Protein 5AN1 (pdb70)

Foldseek 3Di:
DAKEKEDALACQLCVLVVLLCLLQVPDHHYDHFAFDDPDVRDRCVCVVCQVVPPDPDGDPTWMDDPPDIDDDSVVSLVVSQVVRVAADDDPLLNVQLVVVLVVLVVVSVVVQVCQAPNVVCLVVNLVPLQVSVVVQLVQCPPALANSRVGHHSVLSSLLSSVVVVCLSPVCSCVVRVSSVVSNVSSCPDPSNVVSCVDPPHRPDDNDDPRGPNCVPPVD/DAKEWEAALACQLCVLVVLLCLLQVRGHHYHHFAFDDPDCRDRCVCVVCQPPPPDPDRDPTWMGDPVDIDDDSVVSLVVSQVVRVQAQDDPLLNVQLVVLVVLLVVLSVLVQVCQAPNVVCLVVVLVPLLVVVVVQLVCCPQALDNSRVGHHSVLSSVLSSVVVVCLSPVCSCVVRPSVVVNNVSSCPPPSNVVSCVDPPHRPDDNDDCNGNNCVPVVD/DKEKEAALACQLCVLVVLLCLLQVPDYHYHHFAFDDPDVRDRPVCVVCQVVPPDPDRDPTWMDDPPDIDDDSVVSLVVSQVVRVFADDDPLLNVQLVVVVVVLVVLSVVVQVCQAPNVVCLVVVLVPLLVVVVVQLVCCPPALDSSRPGHHSVLSSLLSSVVVVCLSPVCSCVVRVVVVVNNVSSCPSVSSVVSCVDPPNRPDDNDDPNGNNCVPVVD/DKEKEAALACQLCVLVVLLCLLQVNDYHYHHFAFDDPDVRDGVVCVVCQVPPPDPDGDPTWMDDPPDIDDDSVVSLVVSQVVRVQAFDDPLLNVQLVVVLVVLVVVSVVVQVCQADNVVCLVVNLVCLLVVVVVQLVQCPPALANSRVGHHSVLSSLLSSVVVVCLSPVCSCVVRVSSVVNNVSSCPSPSNVVQCVDPPHRDDDNDDCNGPNCVPVVD/DAKEWEAALACQLCVLVVLLCLLVVPDYHYDHFAFDDPPPRDRCPCVVCQVPPPAPDRDPTWMDGPPDIDDDSVVSLVVSQVVPVQQDDDPQLNVQLVVLVVVLVVVSVVVQCCFAPNVVCLVVVLVVLQVVVVVVLVCCDPALDNSHVGHHSVLSSLLLSVVVVCVSPVCRCVVRVSSVVNNVSSCPDPSNVVSCVDPPDDPDDNDDPNTPNCVPPVD/DAKEKEAALACQLCVLVVLLCLLQVRDHHYHHFAFDAPPPRDRPPCVVCQVPPPDPDRDPTWMDDPPDIDDDSVVSLVVSQVVRVQADDDPLLNVQLVVVVVVLVVVSVVVQCCQAPNVVCLVVVLVCLLVVVVVQLVCCPPALDNSHVGHHSVLSSLLVSVVVVCLSPVCSCVVRVSSVVSNVSSCPNPSNVVSCPDPPHRPDDNDDDNTPNCVPRVD/DKEKEAALACQLCVLVVLLCLLLVPDYHYHHFAFDAPDPRDRVVCVVCQVPPPAPDRDPTWMDDPVDTDDDSVVSLVVSCVVRVQAQDDPLLNVQLVVLLVVLVVVSVVVQCCFAPNVVCLVVVLVVLLVVVVVQLVQCPPALDNSHVGHHSVLSSLLVSVVVVCLSPVCSCVVRVSVVVSNVSSCPSPSNVVLCVDPVHRPDDNDDDNTNNCVPPPD/DAKEWEAAQACQLCVLVVLLCLLQVHHHHYDHFAFDDPPVRDRPVCVVCQVPPPDPDRDPTWMGDPPDIDDDSVVSLVVSCVVRVQQDDDVLLNVQLVVLLVVLVVVSVVVQCCQAPNVVCLVVVLVCLVVVVVVVLVCCDPALANSHVGHHSVLSSVLSSVVVVCLSPVCSCVVRVVVVVSNVSSCPSVSNVVLCPDPPNRPDDNDDCNTPNCVPSVD

Secondary structure (DSSP, 8-state):
---EEEE-SS-TTTHHHHHHHHHHT---EEEE-----TTT---HHHHTTTTSS--SS--SSEEEETTEEEESHHHHHHHHHHHTT-S--SHHHHHHHHHHHHHHHHHHHHHHHHHTT-GGGHHHHHHHHHHHHHHHHHHHTT-SBTTBSS--HHHHHHHHHHHHHHHH-TTTTTT-HHHHHHHHHHHHSHHHHHHHTSTT---S-SS-TT-HHHHHH--/---EEEEESSSTTTHHHHHHHHHHT---EEEEE----TTT---HHHHHHTTSS--SS--SSEEEETTEEEESHHHHHHHHHHHHT-S--SHHHHHHHHHHHHHHHHHHHHHHHHHHT-GGGHHHHHHHHHHHHHHHHHHHTT-SBTTBSS--HHHHHHHHHHHHHHHH-TTTTTT-HHHHHHHHHHHHSHHHHHHHHSTT---S-SS-TTSHHHHHH--/--EEEEESS-TTTHHHHHHHHHHT---EEEEE----TTT---HHHHHHTTSS--SS--SSEEEETTEEEESHHHHHHHHHHHTT-S--SHHHHHHHHHHHHHHHHHHHHHHHHHTT-GGGHHHHHHHHHHHHHHHHHHHTT-SBTTBSS--HHHHHHHHHHHHHHHH-TTTTTT-HHHHHHHHHHHTSHHHHHHHHSTT---S-SS-TT-HHHHHH--/--EEEE-SS-TTTHHHHHHHHHHT---EEEE-----TTT---HHHHHHGGGS--SS--SSEEEETTEEEESHHHHHHHHHHHTT-S--SHHHHHHHHHHHHHHHHHHHHHHHHHHT-GGGHHHHHHHHHHHHHHHHHHHTT-SBTTBSS--HHHHHHHHHHHHHHHH-TTTTTT-HHHHHHHHHHHTSHHHHHHHTSTT---S-SS-TTSHHHHHH--/---EEEEESS-TTTHHHHHHHHHTT---EEEEE--PPTTT---HHHHHHTTSS--SS--SSEEEETTEEEESHHHHHHHHHHHTT-S--SHHHHHHHHHHHHHHHHHHHHHHHHHHT-GGGHHHHHHHHHHHHHHHHHHHTT-SBTTBSS--HHHHHHHHHHHHHHHH-TTTTTT-HHHHHHHHHHHTSHHHHHHHHSTT---S-SS-TT-HHHHHH--/---EEEEESS-TTTHHHHHHHHHTT---EEEEE--PPTTT---HHHHHHGGGS--SS--SSEEEETTEEEESHHHHHHHHHHHTT-S--SHHHHHHHHHHHHHHHHHHHHHHIIIII-GGGHHHHHHHHHHHHHHHHHHHTT-SBTTBSS--HHHHHHHHHHHHHHHH-TTTTTT-HHHHHHHHHHHHSHHHHHHHHSTT---S-SS-TT-HHHHHH--/--EEEEESS-TTTHHHHHHHHHTT---EEEEE--PPTTT---HHHHHHTTSS--SS--SSEEEETTEEEESHHHHHHHHHHHTT-S--SHHHHHHHHHHHHHHHHHHHHHHHHHHT-GGGHHHHHHHHHHHHHHHHHHHTT-SBTTBSS--HHHHHHHHHHHHHHHH-TTTTTT-HHHHHHHHHHHHSHHHHHHHHSTT---S-SS-TT-HHIIIII-/---EEEEESS-TTTHHHHHHHHHTT---EEEEE--PPTTT---HHHHHHTTSS--SS--SSEEEETTEEEESHHHHHHHHHHHTT-S--SHHHHHHHHHHHHHHHHHHHHHHHHHHT-GGGHHHHHHHHHHHHHHHHHHHTT-SBTTBSS--HHHHHHHHHHHHHHHH-TTTTTT-HHHHHHHHHHHTSHHHHHHHTSTT---S-SS-TTSHHHHHH--

Sequence (1749 aa):
MLPVLGYWKTRALCQPIRLMLGYTGTEFEEKNYPVGDAPDYDKSEWLAVKFKLGLAFPNLPYYIDGDVKITQSKAIMRYLARKHGLCGTTPEELVRTDMIECQLTDMHEAFFTVTYEHYEQKDAYTASLPAKLRQYSDFLGSRPWFAGDKLTYIDFLAYEIFDQHLSLDRTCLDGFKNLQAFQKKRFEDLEAIKKYMASPKFLKKPICNKYAQFTIIEGKMLPVLGYWKTRALCQPIRLMLGYTGTEFEEKNYPVGDAPDYDKSEWLAVKFKLGLAFPNLPYYIDGDVKITQSKAIMRYLARKHGLCGTTPEELVRTDMIECQLTDMHEAFFTVTYEHYEQKDAYTASLPAKLRRQYSDFLGSRPWFAGDKLTYIDFLAYEIFDQHLSLDRTCLDGFKNLQAFQKRFEDLEAIKKYMASPKFLKKPICNKYAQFTIIEGKLPVLGYWKTRALCQPIRLMLGYTGTEFEEKNYPVGDAPDYDKSEWLAVKFKLGLAFPNLPYYIDGDVKITQSKAIMRYLARKHGLCGTTPEELVRTDMIECQLTDMHEAFFTVTYEHYEQKDAYTASLPAKKLRQYSDFLGSRPWFAGDKLTYIDFLAYEIFDQHLSLDRTCLDGFKNLQAFQKRFEDLEAIKKYMASPKFLKKPICNKYAQFTIIEGKLPVLGYWKTRALCQPIRLMLGYTGTEFEEKNYPVGDAPDYDKSEWLAVKFKLGLAFPNLPYYIDGDVKITQSKAIMRYLARKHGLCGTTPEELVRTDMIECQLTDMHEAFFTVTYEHYEQKDAYTASLPAKLRQYSDFLGSRPWFAGDKLTYIDFLAYEIFDQHLSLDRTCLDGFKNLQAFQKRFEDLEAIKKYMASPKFLKKPICNKYAQFTIIEGKMLPVLGYWKTRALCQPIRLMLGYTGTEFEEKNYPVGDAPDYDKSEWLAVKFKLGLAFPNLPYYIDGDVKITQSKAIMRYLARKHGLCGTTPEELVRTDMIECQLTDMHEAFFTVTYEHYEQKDAYTASLPAKLRQYSDFLGSRPWFAGDKLTYIDFLAYEIFDQHLSLDRTCLDGFKNLQAFQKRFEDLEAIKKYMASPKFLKKPICNKYAQFTIIEGKMLPVLGYWKTRALCQPIRLMLGYTGTEFEEKNYPVGDAPDYDKSEWLAVKFKLGLAFPNLPYYIDGDVKITQSKAIMRYLARKHGLCGTTPEELVRTDMIECQLTDMHEAFFTVTYEHYEQKDAYTASLPAKLRQYSDFLGSRPWFAGDKLTYIDFLAYEIFDQHLSLDRTCLDGFKNLQAFQKRFEDLEAIKKYMASPKFLKKPICNKYAQFTIIEGKLPVLGYWKTRALLCQPIRLMLGYTGTEFEEKNYPVGDAPDYDKSEWLAVKFKLGLAFPNLPYYIDGDVKITQSKAIMRYLARKHGLCGTTPEELVRTDMIECQLTDMHEAFFTVTYEHYEQKDAYTASLPAKLRQYSDFLGSRPWFAGDKLTYIDFLAYEIFDQHLSLDRTCLDGFKNLQAFQKRFEDLEAIKKYMASPKFLKKPICNKYAQFTIIEGKMLPVLGYWKTRALCQPIRLMLGYTGTEFEEKNYPVGDAPDYDKSSEWLAVKFKLGLAFPNLPYYIDGDVKITQSKAIMRYLARKHGLCGTTPEELVRTDMIECQLTDMHEAFFTVTYEHYEQKDAYTASLPAKLRQYSDFLGSRPWFAGDKLTYIDFLAYEIFDQHLSLDRTCLDGFKNLQAFQKRFEDLEAIKKYMASPKFLKKPICNKYAQFTIIEGK

InterPro domains:
  IPR003081 Glutathione S-transferase, Mu class [PR01267] (31-43)
  IPR003081 Glutathione S-transferase, Mu class [PR01267] (44-56)
  IPR003081 Glutathione S-transferase, Mu class [PR01267] (87-98)
  IPR003081 Glutathione S-transferase, Mu class [PR01267] (137-150)
  IPR004045 Glutathione S-transferase, N-terminal [PF02798] (4-82)
  IPR004045 Glutathione S-transferase, N-terminal [PS50404] (1-88)
  IPR004046 Glutathione S-transferase, C-terminal [PF14497] (106-198)
  IPR010987 Glutathione S-transferase, C-terminal-like [PS50405] (90-206)
  IPR036249 Thioredoxin-like superfamily [SSF52833] (4-85)
  IPR036282 Glutathione S-transferase, C-terminal domain superfamily [SSF47616] (86-214)
  IPR040079 Glutathione transferase family [SFLDS00019] (5-198)
  IPR050213 Glutathione S-transferase superfamily [PTHR11571] (4-198)

Nearest PDB structures (foldseek):
  5an1-assembly2_B  TM=1.002E+00  e=4.772E-36  Penaeus vannamei
  6gsv-assembly1_B  TM=9.811E-01  e=5.524E-24  Rattus rattus
  1mtc-assembly1_B  TM=9.757E-01  e=7.583E-23  Rattus norvegicus
  2dc5-assembly1_B  TM=9.761E-01  e=2.661E-22  Mus musculus
  4q5q-assembly1_B  TM=9.587E-01  e=4.910E-18  Dermatophagoides pteronyssinus

Radius of gyration: 40.73 Å; Cα contacts (8 Å, |Δi|>4): 2508; chains: 8; bounding box: 81×104×106 Å

Solvent-accessible surface area: 77061 Å² total; per-residue (Å²): 173,82,16,32,0,0,15,27,116,5,5,3,36,0,1,0,0,4,1,1,0,15,16,11,59,39,137,40,88,54,99,48,10,77,19,25,107,64,122,109,50,61,52,58,83,14,99,61,51,48,139,154,49,62,16,36,0,20,55,22,2,7,3,30,31,46,144,29,71,0,0,20,7,16,1,0,1,53,12,3,0,48,81,36,4,2,27,4,6,13,62,86,25,44,24,39,2,5,10,0,5,13,28,0,42,77,8,4,92,36,0,27,68,7,0,47,132,72,18,137,72,50,111,71,15,25,78,41,1,66,70,68,0,108,45,4,16,106,18,1,13,28,55,36,21,0,6,10,112,24,23,0,7,0,0,0,1,0,4,1,0,0,28,0,1,47,29,12,30,196,75,11,3,80,60,12,159,39,0,73,46,0,11,126,80,0,55,60,37,146,17,0,113,151,19,59,89,36,136,154,38,17,145,117,28,2,0,7,86,68,0,66,2,24,107,109,65,42,79,184,84,16,36,0,0,10,28,118,5,3,3,45,0,1,1,0,5,0,2,1,15,17,12,50,36,131,31,98,41,94,40,13,71,20,23,109,57,127,103,52,63,59,65,86,11,104,65,50,52,135,162,42,60,17,36,2,18,61,18,2,4,2,30,24,22,144,43,84,0,0,20,9,16,1,0,1,19,24,1,0,52,86,32,5,2,25,4,7,12,65,108,24,44,25,39,2,11,9,0,5,14,30,0,42,70,9,2,91,35,0,26,76,8,0,47,130,71,19,130,85,62,112,71,13,27,80,37,0,73,72,69,0,124,44,4,9,95,17,0,29,120,91,40,20,0,6,12,127,25,24,0,8,0,0,0,1,0,4,2,0,0,22,0,1,46,23,10,31,129,69,11,4,90,57,16,131,39,0,72,45,0,10,107,81,0,45,49,35,92,12,0,100,133,22,59,86,37,141,146,38,18,131,114,34,1,0,7,80,61,0,64,2,23,110,102,83,33,82,120,21,40,0,0,13,28,112,5,2,4,35,0,0,0,0,5,1,0,2,15,16,12,58,36,129,48,74,44,94,36,14,74,16,23,111,60,127,107,51,58,58,58,84,12,107,60,51,49,147,164,49,61,16,86,155,31,67,22,2,5,2,29,31,63,148,62,87,25,16,108,9,29,37,0,0,105,31,1,0,132,100,29,5,1,27,4,5,11,70,112,24,78,86,39,3,89,103,4,7,77,86,0,42,96,8,4,92,37,0,26,78,8,0,45,134,72,19,134,80,62,116,71,18,25,80,46,0,71,71,55,0,107,116,9,8,95,52,1,28,119,97,45,20,0,6,12,127,25,22,0,11,0,0,0,1,0,4,1,0,0,22,0,0,45,26,12,34,193,61,11,4,83,58,15,160,40,0,68,42,0,10,98,80,0,50,52,36,109,17,0,88,142,23,60,90,31,124,141,41,25,132,115,36,1,0,6,81,64,0,67,1,24,106,108,70,40,85,127,20,32,0,0,13,26,112,4,7,4,44,0,1,0,0,4,1,2,1,19,16,12,58,33,130,52,95,59,88,45,11,76,22,28,111,58,128,107,49,63,53,58,85,12,110,67,49,51,141,168,46,60,16,39,2,19,61,21,4,6,2,32,35,66,145,46,74,0,1,22,9,16,0,0,0,30,13,3,0,55,130,36,4,2,26,4,7,12,68,99,24,44,20,37,3,8,9,0,4,14,28,0,48,76,5,5,102,32,0,24,67,8,0,52,130,64,19,133,85,46,101,71,19,27,75,46,1,37,60,73,1,68,43,4,16,106,18,1,24,55,91,44,20,0,7,12,128,23,24,0,8,0,0,0,0,0,6,2,0,0,27,0,1,45,30,9,34,184,74,13,4,79,40,18,122,40,0,71,44,0,10,119,79,0,52,55,34,146,24,0,113,148,24,59,84,38,132,154,43,12,145,134,32,2,0,8,78,65,0,63,2,22,106,110,70,51,82,156,94,4,34,0,0,11,29,106,4,6,4,42,0,1,0,0,5,2,1,1,17,74,34,57,45,100,52,114,57,96,56,13,72,17,23,106,65,125,120,53,62,55,62,85,10,104,66,51,49,136,165,44,63,16,35,0,18,61,19,5,3,4,27,31,50,107,51,76,0,1,20,8,18,1,0,0,10,29,4,0,77,105,70,55,7,36,9,89,55,108,106,23,49,20,25,2,5,10,0,4,14,29,0,45,80,9,4,96,37,0,27,70,10,0,48,127,70,23,126,90,54,114,69,14,26,79,40,1,68,72,68,0,127,41,2,9,90,14,2,27,122,90,40,19,1,4,13,135,57,23,0,10,0,0,0,0,0,7,2,0,0,25,0,0,50,34,9,28,188,69,10,5,78,67,20,166,42,0,58,45,0,12,132,77,0,52,76,40,94,36,0,104,147,27,56,92,26,135,189,40,15,131,102,35,1,0,9,84,66,0,68,0,23,113,106,73,41,66,170,59,10,23,0,0,12,26,120,4,2,4,37,0,0,0,0,4,1,0,0,17,74,35,62,28,109,20,80,52,82,45,12,76,16,27,109,62,118,123,54,72,53,55,87,12,104,64,54,50,149,169,48,65,16,87,156,32,66,22,3,2,0,30,24,29,141,61,81,28,15,113,7,25,40,0,0,108,35,0,0,156,85,41,43,7,38,6,107,56,98,119,28,78,85,42,2,85,118,6,7,78,82,0,42,100,10,3,88,36,0,28,74,14,0,46,130,74,18,120,89,57,110,69,14,23,79,40,0,71,71,67,0,110,115,8,7,92,52,1,29,121,93,42,22,0,5,13,132,72,16,0,12,0,0,0,0,0,4,1,0,0,28,0,0,48,25,8,36,200,59,13,2,88,60,18,167,40,0,58,40,0,10,144,81,0,59,93,36,82,20,0,105,144,16,52,90,31,79,116,33,19,131,127,38,2,0,6,78,67,0,64,1,25,112,116,64,40,94,139,16,36,0,0,9,27,128,5,3,2,49,0,1,0,0,4,1,1,0,17,71,39,67,27,139,48,87,56,81,43,11,71,19,24,102,65,126,109,52,61,51,66,91,12,105,61,52,51,138,165,49,60,17,37,1,16,58,26,2,4,0,30,42,58,150,42,87,0,1,23,7,15,1,0,0,13,33,0,0,77,90,61,43,8,37,7,62,46,35,111,28,45,22,37,3,9,9,0,4,16,28,0,42,80,10,5,93,34,0,21,67,11,0,45,128,73,17,128,82,58,113,69,14,25,76,42,0,68,74,62,0,138,44,1,15,110,15,1,27,121,95,42,22,1,4,12,126,34,16,0,11,0,0,0,1,0,5,1,0,0,27,0,0,47,53,8,37,199,51,12,4,82,59,14,167,38,0,73,45,0,11,112,76,0,50,63,37,130,30,0,100,151,26,57,93,36,139,183,38,19,118,125,30,0,0,8,68,66,0,62,2,16,111,110,86,55,47,198,108,10,29,0,0,13,29,103,6,5,4,36,0,1,0,0,4,1,1,2,14,73,41,69,36,136,48,94,54,105,51,14,78,19,28,109,62,126,120,53,68,54,60,90,11,103,63,54,50,131,157,51,48,16,38,2,16,61,22,3,2,3,36,22,57,115,52,70,0,1,21,10,17,1,0,0,12,27,1,0,77,111,61,50,9,42,8,68,62,57,98,26,42,6,29,3,6,9,0,5,20,26,0,44,74,11,3,89,36,0,26,72,11,0,45,125,72,19,134,84,48,110,70,15,26,80,40,1,66,73,60,0,132,44,3,15,102,15,1,30,122,90,42,22,0,4,15,130,60,19,0,11,0,0,0,0,0,3,2,0,0,29,0,1,52,26,13,27,216,80,14,5,86,68,13,164,44,0,71,42,0,10,115,76,0,51,63,41,110,37,0,87,152,35,55,90,37,140,176,33,14,139,134,39,0,0,8,76,65,0,65,0,23,112,107,62,50,86

CATH classification: 3.40.30.10 (+1 more: 1.20.1050.10)

B-factor: mean 23.61, std 8.96, range [4.24, 100.19]

Structure (mmCIF, N/CA/C/O backbone):
data_5AN1
#
_entry.id   5AN1
#
_cell.length_a   62.025
_cell.length_b   101.943
_cell.length_c   166.595
_cell.angle_alpha   90.00
_cell.angle_beta   90.07
_cell.angle_gamma   90.00
#
_symmetry.space_group_name_H-M   'P 1 21 1'
#
loop_
_entity.id
_entity.type
_entity.pdbx_description
1 polymer 'GLUTATHIONE S-TRANSFERASE'
2 non-polymer GLUTATHIONE
3 water water
#
loop_
_atom_site.group_PDB
_atom_site.id
_atom_site.type_symbol
_atom_site.label_atom_id
_atom_site.label_alt_id
_atom_site.label_comp_id
_atom_site.label_asym_id
_atom_site.label_entity_id
_atom_site.label_seq_id
_atom_site.pdbx_PDB_ins_code
_atom_site.Cartn_x
_atom_site.Cartn_y
_atom_site.Cartn_z
_atom_site.occupancy
_atom_site.B_iso_or_equiv
_atom_site.auth_seq_id
_atom_site.auth_comp_id
_atom_site.auth_asym_id
_atom_site.auth_atom_id
_atom_site.pdbx_PDB_model_num
ATOM 1 N N . MET A 1 1 ? -40.096 9.581 -58.080 1.00 57.68 1 MET A N 1
ATOM 2 C CA . MET A 1 1 ? -40.561 8.470 -57.255 1.00 60.67 1 MET A CA 1
ATOM 3 C C . MET A 1 1 ? -40.232 7.102 -57.844 1.00 49.98 1 MET A C 1
ATOM 4 O O . MET A 1 1 ? -39.501 6.333 -57.234 1.00 46.32 1 MET A O 1
ATOM 9 N N . LEU A 1 2 ? -40.765 6.793 -59.022 1.00 45.37 2 LEU A N 1
ATOM 10 C CA . LEU A 1 2 ? -40.593 5.451 -59.583 1.00 44.47 2 LEU A CA 1
ATOM 11 C C . LEU A 1 2 ? -39.499 5.403 -60.671 1.00 36.42 2 LEU A C 1
ATOM 12 O O . LEU A 1 2 ? -39.451 6.270 -61.545 1.00 31.47 2 LEU A O 1
ATOM 17 N N . PRO A 1 3 ? -38.622 4.381 -60.619 1.00 34.15 3 PRO A N 1
ATOM 18 C CA . PRO A 1 3 ? -37.467 4.359 -61.521 1.00 28.65 3 PRO A CA 1
ATOM 19 C C . PRO A 1 3 ? -37.826 4.004 -62.952 1.00 19.66 3 PRO A C 1
ATOM 20 O O . PRO A 1 3 ? -38.708 3.172 -63.200 1.00 25.60 3 PRO A O 1
ATOM 24 N N . VAL A 1 4 ? -37.125 4.634 -63.886 1.00 19.85 4 VAL A N 1
ATOM 25 C CA . VAL A 1 4 ? -37.321 4.410 -65.315 1.00 15.86 4 VAL A CA 1
ATOM 26 C C . VAL A 1 4 ? -36.096 3.725 -65.925 1.00 20.81 4 VAL A C 1
ATOM 27 O O . VAL A 1 4 ? -34.960 4.133 -65.671 1.00 15.68 4 VAL A O 1
ATOM 31 N N . LEU A 1 5 ? -36.323 2.677 -66.712 1.00 15.67 5 LEU A N 1
ATOM 32 C CA . LEU A 1 5 ? -35.235 2.038 -67.438 1.00 16.12 5 LEU A CA 1
ATOM 33 C C . LEU A 1 5 ? -35.513 2.185 -68.922 1.00 17.60 5 LEU A C 1
ATOM 34 O O . LEU A 1 5 ? -36.438 1.551 -69.443 1.00 23.55 5 LEU A O 1
ATOM 39 N N . GLY A 1 6 ? -34.710 3.005 -69.599 1.00 19.84 6 GLY A N 1
ATOM 40 C CA . GLY A 1 6 ? -34.835 3.204 -71.037 1.00 17.25 6 GLY A CA 1
ATOM 41 C C . GLY A 1 6 ? -33.897 2.333 -71.862 1.00 19.29 6 GLY A C 1
ATOM 42 O O . GLY A 1 6 ? -32.695 2.226 -71.574 1.00 16.58 6 GLY A O 1
ATOM 43 N N . TYR A 1 7 ? -34.459 1.689 -72.879 1.00 13.82 7 TYR A N 1
ATOM 44 C CA . TYR A 1 7 ? -33.688 0.895 -73.810 1.00 19.08 7 TYR A CA 1
ATOM 45 C C . TYR A 1 7 ? -34.513 0.599 -75.046 1.00 23.74 7 TYR A C 1
ATOM 46 O O . TYR A 1 7 ? -35.719 0.871 -75.074 1.00 21.47 7 TYR A O 1
ATOM 55 N N . TRP A 1 8 ? -33.867 0.033 -76.065 1.00 20.80 8 TRP A N 1
ATOM 56 C CA . TRP A 1 8 ? -34.587 -0.535 -77.196 1.00 19.73 8 TRP A CA 1
ATOM 57 C C . TRP A 1 8 ? -35.465 -1.651 -76.671 1.00 20.31 8 TRP A C 1
ATOM 58 O O . TRP A 1 8 ? -35.263 -2.126 -75.568 1.00 19.16 8 TRP A O 1
ATOM 69 N N . LYS A 1 9 ? -36.427 -2.089 -77.467 1.00 15.59 9 LYS A N 1
ATOM 70 C CA . LYS A 1 9 ? -37.252 -3.220 -77.090 1.00 25.09 9 LYS A CA 1
ATOM 71 C C . LYS A 1 9 ? -36.497 -4.479 -77.505 1.00 18.23 9 LYS A C 1
ATOM 72 O O . LYS A 1 9 ? -36.941 -5.223 -78.372 1.00 17.31 9 LYS A O 1
ATOM 78 N N . THR A 1 10 ? -35.322 -4.679 -76.912 1.00 15.13 10 THR A N 1
ATOM 79 C CA . THR A 1 10 ? -34.497 -5.853 -77.197 1.00 15.47 10 THR A CA 1
ATOM 80 C C . THR A 1 10 ? -33.891 -6.411 -75.913 1.00 10.97 10 THR A C 1
ATOM 81 O O . THR A 1 10 ? -33.894 -5.745 -74.881 1.00 15.16 10 THR A O 1
ATOM 85 N N . ARG A 1 11 ? -33.357 -7.624 -75.985 1.00 11.69 11 ARG A N 1
ATOM 86 C CA . ARG A 1 11 ? -32.663 -8.219 -74.844 1.00 14.90 11 ARG A CA 1
ATOM 87 C C . ARG A 1 11 ? -31.247 -7.646 -74.746 1.00 13.77 11 ARG A C 1
ATOM 88 O O . ARG A 1 11 ? -30.964 -6.836 -73.857 1.00 19.63 11 ARG A O 1
ATOM 96 N N . ALA A 1 12 ? -30.380 -8.047 -75.672 1.00 13.55 12 ALA A N 1
ATOM 97 C CA . ALA A 1 12 ? -29.046 -7.457 -75.807 1.00 10.55 12 ALA A CA 1
ATOM 98 C C . ALA A 1 12 ? -28.361 -7.327 -74.460 1.00 11.95 12 ALA A C 1
ATOM 99 O O . ALA A 1 12 ? -28.305 -8.282 -73.704 1.00 16.00 12 ALA A O 1
ATOM 101 N N . LEU A 1 13 ? -27.880 -6.136 -74.121 1.00 15.38 13 LEU A N 1
ATOM 102 C CA . LEU A 1 13 ? -27.264 -5.984 -72.812 1.00 14.05 13 LEU A CA 1
ATOM 103 C C . LEU A 1 13 ? -28.140 -5.368 -71.721 1.00 18.89 13 LEU A C 1
ATOM 104 O O . LEU A 1 13 ? -27.637 -5.041 -70.636 1.00 15.07 13 LEU A O 1
ATOM 109 N N . CYS A 1 14 ? -29.443 -5.261 -71.987 1.00 15.21 14 CYS A N 1
ATOM 110 C CA . CYS A 1 14 ? -30.396 -4.740 -70.999 1.00 17.87 14 CYS A CA 1
ATOM 111 C C . CYS A 1 14 ? -31.022 -5.833 -70.158 1.00 14.35 14 CYS A C 1
ATOM 112 O O . CYS A 1 14 ? -31.309 -5.633 -68.965 1.00 16.72 14 CYS A O 1
ATOM 115 N N . GLN A 1 15 ? -31.261 -6.983 -70.785 1.00 13.28 15 GLN A N 1
ATOM 116 C CA . GLN A 1 15 ? -31.920 -8.098 -70.101 1.00 15.35 15 GLN A CA 1
ATOM 117 C C . GLN A 1 15 ? -31.293 -8.474 -68.735 1.00 13.00 15 GLN A C 1
ATOM 118 O O . GLN A 1 15 ? -32.020 -8.775 -67.795 1.00 14.73 15 GLN A O 1
ATOM 124 N N . PRO A 1 16 ? -29.954 -8.464 -68.611 1.00 14.15 16 PRO A N 1
ATOM 125 C CA . PRO A 1 16 ? -29.445 -8.788 -67.268 1.00 14.82 16 PRO A CA 1
ATOM 126 C C . PRO A 1 16 ? -29.967 -7.827 -66.186 1.00 15.47 16 PRO A C 1
ATOM 127 O O . PRO A 1 16 ? -30.115 -8.207 -65.027 1.00 14.91 16 PRO A O 1
ATOM 131 N N . ILE A 1 17 ? -30.253 -6.591 -66.568 1.00 13.53 17 ILE A N 1
ATOM 132 C CA . ILE A 1 17 ? -30.805 -5.628 -65.610 1.00 12.64 17 ILE A CA 1
ATOM 133 C C . ILE A 1 17 ? -32.285 -5.850 -65.271 1.00 15.15 17 ILE A C 1
ATOM 134 O O . ILE A 1 17 ? -32.666 -5.698 -64.106 1.00 13.95 17 ILE A O 1
ATOM 139 N N . ARG A 1 18 ? -33.108 -6.177 -66.277 1.00 15.35 18 ARG A N 1
ATOM 140 C CA . ARG A 1 18 ? -34.495 -6.586 -66.058 1.00 13.61 18 ARG A CA 1
ATOM 141 C C . ARG A 1 18 ? -34.533 -7.809 -65.148 1.00 15.01 18 ARG A C 1
ATOM 142 O O . ARG A 1 18 ? -35.404 -7.934 -64.285 1.00 14.45 18 ARG A O 1
ATOM 150 N N . LEU A 1 19 ? -33.592 -8.728 -65.366 1.00 17.12 19 LEU A N 1
ATOM 151 C CA . LEU A 1 19 ? -33.503 -9.938 -64.546 1.00 13.74 19 LEU A CA 1
ATOM 152 C C . LEU A 1 19 ? -33.215 -9.626 -63.063 1.00 12.01 19 LEU A C 1
ATOM 153 O O . LEU A 1 19 ? -33.775 -10.264 -62.150 1.00 13.20 19 LEU A O 1
ATOM 158 N N . MET A 1 20 ? -32.328 -8.662 -62.822 1.00 10.91 20 MET A N 1
ATOM 159 C CA . MET A 1 20 ? -32.039 -8.235 -61.459 1.00 13.38 20 MET A CA 1
ATOM 160 C C . MET A 1 20 ? -33.271 -7.605 -60.824 1.00 19.61 20 MET A C 1
ATOM 161 O O . MET A 1 20 ? -33.543 -7.800 -59.631 1.00 17.04 20 MET A O 1
ATOM 166 N N . LEU A 1 21 ? -34.004 -6.842 -61.634 1.00 14.65 21 LEU A N 1
ATOM 167 C CA . LEU A 1 21 ? -35.138 -6.063 -61.141 1.00 15.29 21 LEU A CA 1
ATOM 168 C C . LEU A 1 21 ? -36.289 -6.987 -60.860 1.00 17.54 21 LEU A C 1
ATOM 169 O O . LEU A 1 21 ? -37.009 -6.792 -59.890 1.00 19.26 21 LEU A O 1
ATOM 174 N N . GLY A 1 22 ? -36.442 -7.993 -61.716 1.00 14.02 22 GLY A N 1
ATOM 175 C CA . GLY A 1 22 ? -37.435 -9.026 -61.525 1.00 21.10 22 GLY A CA 1
ATOM 176 C C . GLY A 1 22 ? -37.122 -9.904 -60.333 1.00 17.73 22 GLY A C 1
ATOM 177 O O . GLY A 1 22 ? -38.025 -10.262 -59.586 1.00 19.57 22 GLY A O 1
ATOM 178 N N . TYR A 1 23 ? -35.851 -10.265 -60.153 1.00 17.36 23 TYR A N 1
ATOM 179 C CA . TYR A 1 23 ? -35.466 -11.064 -58.998 1.00 12.42 23 TYR A CA 1
ATOM 180 C C . TYR A 1 23 ? -35.787 -10.319 -57.699 1.00 14.60 23 TYR A C 1
ATOM 181 O O . TYR A 1 23 ? -36.292 -10.894 -56.757 1.00 18.89 23 TYR A O 1
ATOM 190 N N . THR A 1 24 ? -35.499 -9.028 -57.662 1.00 18.02 24 THR A N 1
ATOM 191 C CA . THR A 1 24 ? -35.696 -8.263 -56.440 1.00 21.39 24 THR A CA 1
ATOM 192 C C . THR A 1 24 ? -37.159 -7.895 -56.197 1.00 19.18 24 THR A C 1
ATOM 193 O O . THR A 1 24 ? -37.525 -7.424 -55.118 1.00 21.61 24 THR A O 1
ATOM 197 N N . GLY A 1 25 ? -37.996 -8.122 -57.197 1.00 24.19 25 GLY A N 1
ATOM 198 C CA . GLY A 1 25 ? -39.359 -7.634 -57.139 1.00 29.23 25 GLY A CA 1
ATOM 199 C C . GLY A 1 25 ? -39.367 -6.117 -57.052 1.00 27.77 25 GLY A C 1
ATOM 200 O O . GLY A 1 25 ? -40.181 -5.536 -56.329 1.00 22.52 25 GLY A O 1
ATOM 201 N N . THR A 1 26 ? -38.441 -5.470 -57.759 1.00 20.54 26 THR A N 1
ATOM 202 C CA . THR A 1 26 ? -38.448 -4.018 -57.819 1.00 16.06 26 THR A CA 1
ATOM 203 C C . THR A 1 26 ? -39.360 -3.537 -58.952 1.00 28.72 26 THR A C 1
ATOM 204 O O . THR A 1 26 ? -39.219 -3.965 -60.095 1.00 27.05 26 THR A O 1
ATOM 208 N N . GLU A 1 27 ? -40.301 -2.658 -58.611 1.00 29.75 27 GLU A N 1
ATOM 209 C CA . GLU A 1 27 ? -41.272 -2.111 -59.558 1.00 35.20 27 GLU A CA 1
ATOM 210 C C . GLU A 1 27 ? -40.611 -1.026 -60.418 1.00 23.70 27 GLU A C 1
ATOM 211 O O . GLU A 1 27 ? -40.030 -0.081 -59.884 1.00 26.70 27 GLU A O 1
ATOM 217 N N . PHE A 1 28 ? -40.676 -1.144 -61.742 1.00 24.75 28 PHE A N 1
ATOM 218 C CA . PHE A 1 28 ? -40.018 -0.119 -62.557 1.00 27.23 28 PHE A CA 1
ATOM 219 C C . PHE A 1 28 ? -40.735 0.133 -63.864 1.00 22.47 28 PHE A C 1
ATOM 220 O O . PHE A 1 28 ? -41.408 -0.744 -64.400 1.00 25.24 28 PHE A O 1
ATOM 228 N N . GLU A 1 29 ? -40.560 1.334 -64.389 1.00 20.51 29 GLU A N 1
ATOM 229 C CA . GLU A 1 29 ? -41.157 1.662 -65.663 1.00 28.71 29 GLU A CA 1
ATOM 230 C C . GLU A 1 29 ? -40.122 1.539 -66.767 1.00 24.19 29 GLU A C 1
ATOM 231 O O . GLU A 1 29 ? -39.070 2.191 -66.737 1.00 22.50 29 GLU A O 1
ATOM 237 N N . GLU A 1 30 ? -40.410 0.697 -67.749 1.00 17.62 30 GLU A N 1
ATOM 238 C CA . GLU A 1 30 ? -39.544 0.659 -68.912 1.00 22.91 30 GLU A CA 1
ATOM 239 C C . GLU A 1 30 ? -40.056 1.622 -69.987 1.00 27.29 30 GLU A C 1
ATOM 240 O O . GLU A 1 30 ? -41.241 1.623 -70.327 1.00 27.53 30 GLU A O 1
ATOM 246 N N . LYS A 1 31 ? -39.167 2.456 -70.509 1.00 21.24 31 LYS A N 1
ATOM 247 C CA . LYS A 1 31 ? -39.516 3.236 -71.682 1.00 26.05 31 LYS A CA 1
ATOM 248 C C . LYS A 1 31 ? -38.670 2.793 -72.881 1.00 24.65 31 LYS A C 1
ATOM 249 O O . LYS A 1 31 ? -37.431 2.816 -72.846 1.00 24.98 31 LYS A O 1
ATOM 255 N N . ASN A 1 32 ? -39.361 2.369 -73.930 1.00 23.91 32 ASN A N 1
ATOM 256 C CA . ASN A 1 32 ? -38.731 1.902 -75.148 1.00 18.13 32 ASN A CA 1
ATOM 257 C C . ASN A 1 32 ? -38.719 2.993 -76.221 1.00 33.13 32 ASN A C 1
ATOM 258 O O . ASN A 1 32 ? -39.506 3.942 -76.160 1.00 27.86 32 ASN A O 1
ATOM 263 N N . TYR A 1 33 ? -37.832 2.860 -77.203 1.00 23.12 33 TYR A N 1
ATOM 264 C CA . TYR A 1 33 ? -37.819 3.774 -78.334 1.00 25.43 33 TYR A CA 1
ATOM 265 C C . TYR A 1 33 ? -37.855 2.944 -79.598 1.00 28.24 33 TYR A C 1
ATOM 266 O O . TYR A 1 33 ? -37.133 1.950 -79.712 1.00 27.86 33 TYR A O 1
ATOM 275 N N . PRO A 1 34 ? -38.710 3.335 -80.551 1.00 29.81 34 PRO A N 1
ATOM 276 C CA . PRO A 1 34 ? -38.891 2.566 -81.779 1.00 22.27 34 PRO A CA 1
ATOM 277 C C . PRO A 1 34 ? -37.710 2.692 -82.722 1.00 23.66 34 PRO A C 1
ATOM 278 O O . PRO A 1 34 ? -36.937 3.651 -82.636 1.00 20.43 34 PRO A O 1
ATOM 282 N N . VAL A 1 35 ? -37.589 1.726 -83.621 1.00 20.96 35 VAL A N 1
ATOM 283 C CA . VAL A 1 35 ? -36.619 1.783 -84.710 1.00 19.30 35 VAL A CA 1
ATOM 284 C C . VAL A 1 35 ? -37.367 1.623 -86.028 1.00 22.92 35 VAL A C 1
ATOM 285 O O . VAL A 1 35 ? -38.205 0.728 -86.168 1.00 25.24 35 VAL A O 1
ATOM 289 N N . GLY A 1 36 ? -37.079 2.488 -86.992 1.00 25.31 36 GLY A N 1
ATOM 290 C CA . GLY A 1 36 ? -37.768 2.429 -88.270 1.00 25.37 36 GLY A CA 1
ATOM 291 C C . GLY A 1 36 ? -37.389 1.243 -89.143 1.00 30.19 36 GLY A C 1
ATOM 292 O O . GLY A 1 36 ? -36.505 0.452 -88.806 1.00 25.23 36 GLY A O 1
ATOM 293 N N . ASP A 1 37 ? -38.074 1.115 -90.275 1.00 32.48 37 ASP A N 1
ATOM 294 C CA . ASP A 1 37 ? -37.776 0.052 -91.218 1.00 26.78 37 ASP A CA 1
ATOM 295 C C . ASP A 1 37 ? -36.454 0.325 -91.935 1.00 24.36 37 ASP A C 1
ATOM 296 O O . ASP A 1 37 ? -35.949 1.465 -91.934 1.00 24.43 37 ASP A O 1
ATOM 301 N N . ALA A 1 38 ? -35.904 -0.728 -92.532 1.00 18.54 38 ALA A N 1
ATOM 302 C CA . ALA A 1 38 ? -34.765 -0.637 -93.440 1.00 21.51 38 ALA A CA 1
ATOM 303 C C . ALA A 1 38 ? -35.059 0.367 -94.545 1.00 28.97 38 ALA A C 1
ATOM 304 O O . ALA A 1 38 ? -36.214 0.562 -94.900 1.00 29.26 38 ALA A O 1
ATOM 306 N N . PRO A 1 39 ? -34.017 0.994 -95.111 1.00 24.07 39 PRO A N 1
ATOM 307 C CA . PRO A 1 39 ? -32.598 0.798 -94.825 1.00 26.79 39 PRO A CA 1
ATOM 308 C C . PRO A 1 39 ? -32.029 1.828 -93.863 1.00 25.04 39 PRO A C 1
ATOM 309 O O . PRO A 1 39 ? -30.855 1.727 -93.486 1.00 24.57 39 PRO A O 1
ATOM 313 N N . ASP A 1 40 ? -32.832 2.810 -93.480 1.00 21.19 40 ASP A N 1
ATOM 314 C CA . ASP A 1 40 ? -32.302 3.921 -92.693 1.00 28.08 40 ASP A CA 1
ATOM 315 C C . ASP A 1 40 ? -32.489 3.728 -91.186 1.00 26.48 40 ASP A C 1
ATOM 316 O O . ASP A 1 40 ? -31.791 4.361 -90.386 1.00 24.11 40 ASP A O 1
ATOM 321 N N . TYR A 1 41 ? -33.425 2.858 -90.814 1.00 21.59 41 TYR A N 1
ATOM 322 C CA . TYR A 1 41 ? -33.574 2.439 -89.428 1.00 21.54 41 TYR A CA 1
ATOM 323 C C . TYR A 1 41 ? -33.682 3.639 -88.509 1.00 26.17 41 TYR A C 1
ATOM 324 O O . TYR A 1 41 ? -32.919 3.772 -87.547 1.00 22.64 41 TYR A O 1
ATOM 333 N N . ASP A 1 42 ? -34.623 4.514 -88.848 1.00 19.93 42 ASP A N 1
ATOM 334 C CA . ASP A 1 42 ? -34.810 5.791 -88.174 1.00 30.88 42 ASP A CA 1
ATOM 335 C C . ASP A 1 42 ? -34.920 5.650 -86.665 1.00 28.81 42 ASP A C 1
ATOM 336 O O . ASP A 1 42 ? -35.632 4.773 -86.161 1.00 23.07 42 ASP A O 1
ATOM 341 N N . LYS A 1 43 ? -34.216 6.529 -85.961 1.00 26.98 43 LYS A N 1
ATOM 342 C CA . LYS A 1 43 ? -34.248 6.577 -84.500 1.00 28.05 43 LYS A CA 1
ATOM 343 C C . LYS A 1 43 ? -34.521 8.003 -84.004 1.00 30.94 43 LYS A C 1
ATOM 344 O O . LYS A 1 43 ? -33.914 8.457 -83.023 1.00 27.62 43 LYS A O 1
ATOM 350 N N . SER A 1 44 ? -35.419 8.708 -84.687 1.00 27.49 44 SER A N 1
ATOM 351 C CA . SER A 1 44 ? -35.667 10.123 -84.406 1.00 33.77 44 SER A CA 1
ATOM 352 C C . SER A 1 44 ? -36.175 10.363 -82.990 1.00 27.37 44 SER A C 1
ATOM 353 O O . SER A 1 44 ? -35.771 11.325 -82.346 1.00 28.46 44 SER A O 1
ATOM 356 N N . GLU A 1 45 ? -37.041 9.473 -82.517 1.00 24.57 45 GLU A N 1
ATOM 357 C CA . GLU A 1 45 ? -37.634 9.579 -81.182 1.00 30.91 45 GLU A CA 1
ATOM 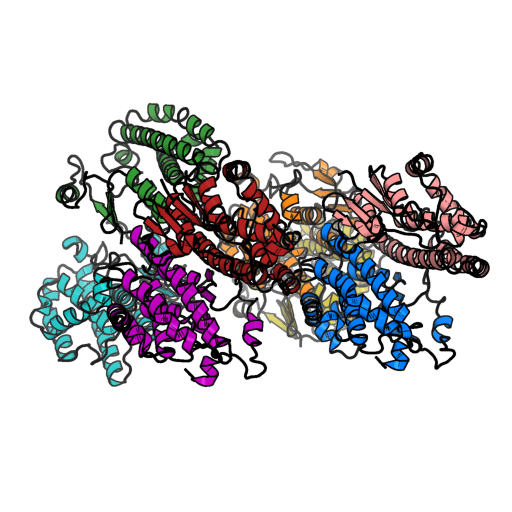358 C C . GLU A 1 45 ? -36.581 9.597 -80.070 1.00 32.14 45 GLU A C 1
ATOM 359 O O . GLU A 1 45 ? -36.717 10.326 -79.085 1.00 34.24 45 GLU A O 1
ATOM 365 N N . TRP A 1 46 ? -35.539 8.783 -80.225 1.00 30.94 46 TRP A N 1
ATOM 366 C CA . TRP A 1 46 ? -34.464 8.723 -79.239 1.00 26.53 46 TRP A CA 1
ATOM 367 C C . TRP A 1 46 ? -33.542 9.919 -79.373 1.00 30.07 46 TRP A C 1
ATOM 368 O O . TRP A 1 46 ? -33.130 10.504 -78.380 1.00 25.87 46 TRP A O 1
ATOM 379 N N . LEU A 1 47 ? -33.207 10.290 -80.598 1.00 25.52 47 LEU A N 1
ATOM 380 C CA . LEU A 1 47 ? -32.269 11.377 -80.761 1.00 29.50 47 LEU A CA 1
ATOM 381 C C . LEU A 1 47 ? -32.883 12.724 -80.368 1.00 25.46 47 LEU A C 1
ATOM 382 O O . LEU A 1 47 ? -32.162 13.674 -80.093 1.00 29.14 47 LEU A O 1
ATOM 387 N N . ALA A 1 48 ? -34.207 12.777 -80.315 1.00 26.29 48 ALA A N 1
ATOM 388 C CA . ALA A 1 48 ? -34.930 13.996 -79.988 1.00 28.84 48 ALA A CA 1
ATOM 389 C C . ALA A 1 48 ? -35.125 14.167 -78.490 1.00 36.58 48 ALA A C 1
ATOM 390 O O . ALA A 1 48 ? -35.582 15.220 -78.049 1.00 38.34 48 ALA A O 1
ATOM 392 N N . VAL A 1 49 ? -34.808 13.135 -77.707 1.00 32.64 49 VAL A N 1
ATOM 393 C CA . VAL A 1 49 ? -34.766 13.292 -76.251 1.00 31.03 49 VAL A CA 1
ATOM 394 C C . VAL A 1 49 ? -33.366 13.009 -75.676 1.00 31.43 49 VAL A C 1
ATOM 395 O O . VAL A 1 49 ? -33.086 13.362 -74.530 1.00 31.84 49 VAL A O 1
ATOM 399 N N . LYS A 1 50 ? -32.483 12.432 -76.496 1.00 32.94 50 LYS A N 1
ATOM 400 C CA . LYS A 1 50 ? -31.194 11.885 -76.046 1.00 28.00 50 LYS A CA 1
ATOM 401 C C . LYS A 1 50 ? -30.358 12.821 -75.192 1.00 30.54 50 LYS A C 1
ATOM 402 O O . LYS A 1 50 ? -29.762 12.393 -74.203 1.00 28.35 50 LYS A O 1
ATOM 408 N N . PHE A 1 51 ? -30.282 14.091 -75.571 1.00 24.89 51 PHE A N 1
ATOM 409 C CA . PHE A 1 51 ? -29.495 15.019 -74.774 1.00 26.43 51 PHE A CA 1
ATOM 410 C C . PHE A 1 51 ? -30.365 15.874 -73.861 1.00 28.48 51 PHE A C 1
ATOM 411 O O . PHE A 1 51 ? -29.870 16.800 -73.230 1.00 30.72 51 PHE A O 1
ATOM 419 N N . LYS A 1 52 ? -31.649 15.526 -73.769 1.00 32.02 52 LYS A N 1
ATOM 420 C CA . LYS A 1 52 ? -32.599 16.225 -72.901 1.00 27.66 52 LYS A CA 1
ATOM 421 C C . LYS A 1 52 ? -32.998 15.397 -71.678 1.00 34.14 52 LYS A C 1
ATOM 422 O O . LYS A 1 52 ? -34.123 15.513 -71.201 1.00 35.51 52 LYS A O 1
ATOM 428 N N . LEU A 1 53 ? -32.108 14.551 -71.170 1.00 25.98 53 LEU A N 1
ATOM 429 C CA . LEU A 1 53 ? -32.521 13.684 -70.070 1.00 28.76 53 LEU A CA 1
ATOM 430 C C . LEU A 1 53 ? -31.641 13.839 -68.836 1.00 25.79 53 LEU A C 1
ATOM 431 O O . LEU A 1 53 ? -31.833 13.136 -67.854 1.00 30.78 53 LEU A O 1
ATOM 436 N N . GLY A 1 54 ? -30.691 14.769 -68.874 1.00 23.58 54 GLY A N 1
ATOM 437 C CA . GLY A 1 54 ? -29.828 15.015 -67.730 1.00 26.43 54 GLY A CA 1
ATOM 438 C C . GLY A 1 54 ? -28.673 14.037 -67.547 1.00 32.66 54 GLY A C 1
ATOM 439 O O . GLY A 1 54 ? -28.016 14.025 -66.494 1.00 30.08 54 GLY A O 1
ATOM 440 N N . LEU A 1 55 ? -28.410 13.225 -68.570 1.00 27.33 55 LEU A N 1
ATOM 441 C CA . LEU A 1 55 ? -27.344 12.229 -68.495 1.00 23.32 55 LEU A CA 1
ATOM 442 C C . LEU A 1 55 ? -25.967 12.810 -68.779 1.00 23.06 55 LEU A C 1
ATOM 443 O O . LEU A 1 55 ? -25.783 13.564 -69.733 1.00 25.37 55 LEU A O 1
ATOM 448 N N . ALA A 1 56 ? -24.995 12.437 -67.961 1.00 19.74 56 ALA A N 1
ATOM 449 C CA . ALA A 1 56 ? -23.622 12.875 -68.174 1.00 21.93 56 ALA A CA 1
ATOM 450 C C . ALA A 1 56 ? -23.105 12.394 -69.529 1.00 26.43 56 ALA A C 1
ATOM 451 O O . ALA A 1 56 ? -22.545 13.166 -70.322 1.00 20.18 56 ALA A O 1
ATOM 453 N N . PHE A 1 57 ? -23.293 11.103 -69.777 1.00 19.35 57 PHE A N 1
ATOM 454 C CA . PHE A 1 57 ? -22.832 10.473 -71.002 1.00 21.37 57 PHE A CA 1
ATOM 455 C C . PHE A 1 57 ? -23.999 9.740 -71.649 1.00 21.59 57 PHE A C 1
ATOM 456 O O . PHE A 1 57 ? -24.143 8.519 -71.497 1.00 22.74 57 PHE A O 1
ATOM 464 N N . PRO A 1 58 ? -24.860 10.489 -72.346 1.00 21.40 58 PRO A N 1
ATOM 465 C CA . PRO A 1 58 ? -26.073 9.956 -72.973 1.00 20.30 58 PRO A CA 1
ATOM 466 C C . PRO A 1 58 ? -25.833 8.700 -73.820 1.00 29.76 58 PRO A C 1
ATOM 467 O O . PRO A 1 58 ? -24.949 8.669 -74.687 1.00 23.50 58 PRO A O 1
ATOM 471 N N . ASN A 1 59 ? -26.645 7.682 -73.541 1.00 20.15 59 ASN A N 1
ATOM 472 C CA . ASN A 1 59 ? -26.491 6.328 -74.058 1.00 22.85 59 ASN A CA 1
ATOM 473 C C . ASN A 1 59 ? -27.740 5.531 -73.734 1.00 22.89 59 ASN A C 1
ATOM 474 O O . ASN A 1 59 ? -28.576 5.973 -72.948 1.00 18.33 59 ASN A O 1
ATOM 479 N N . LEU A 1 60 ? -27.849 4.349 -74.325 1.00 20.72 60 LEU A N 1
ATOM 480 C CA . LEU A 1 60 ? -28.864 3.393 -73.948 1.00 14.24 60 LEU A CA 1
ATOM 481 C C . LEU A 1 60 ? -28.107 2.151 -73.522 1.00 15.35 60 LEU A C 1
ATOM 482 O O . LEU A 1 60 ? -27.095 1.805 -74.141 1.00 23.10 60 LEU A O 1
ATOM 487 N N . PRO A 1 61 ? -28.563 1.477 -72.466 1.00 13.28 61 PRO A N 1
ATOM 488 C CA . PRO A 1 61 ? -29.731 1.770 -71.635 1.00 15.34 61 PRO A CA 1
ATOM 489 C C . PRO A 1 61 ? -29.426 2.867 -70.620 1.00 15.20 61 PRO A C 1
ATOM 490 O O . PRO A 1 61 ? -28.259 3.121 -70.340 1.00 19.25 61 PRO A O 1
ATOM 494 N N . TYR A 1 62 ? -30.452 3.513 -70.077 1.00 20.13 62 TYR A N 1
ATOM 495 C CA . TYR A 1 62 ? -30.220 4.439 -68.971 1.00 18.56 62 TYR A CA 1
ATOM 496 C C . TYR A 1 62 ? -31.132 4.105 -67.814 1.00 13.06 62 TYR A C 1
ATOM 497 O O . TYR A 1 62 ? -32.108 3.379 -67.982 1.00 14.49 62 TYR A O 1
ATOM 506 N N . TYR A 1 63 ? -30.786 4.616 -66.638 1.00 17.24 63 TYR A N 1
ATOM 507 C CA . TYR A 1 63 ? -31.575 4.380 -65.436 1.00 16.50 63 TYR A CA 1
ATOM 508 C C . TYR A 1 63 ? -31.797 5.681 -64.688 1.00 16.08 63 TYR A C 1
ATOM 509 O O . TYR A 1 63 ? -30.841 6.318 -64.262 1.00 17.82 63 TYR A O 1
ATOM 518 N N . ILE A 1 64 ? -33.065 6.042 -64.511 1.00 23.18 64 ILE A N 1
ATOM 519 C CA . ILE A 1 64 ? -33.448 7.254 -63.785 1.00 25.95 64 ILE A CA 1
ATOM 520 C C . ILE A 1 64 ? -34.167 6.880 -62.507 1.00 20.86 64 ILE A C 1
ATOM 521 O O . ILE A 1 64 ? -35.257 6.334 -62.549 1.00 24.75 64 ILE A O 1
ATOM 526 N N . ASP A 1 65 ? -33.540 7.177 -61.377 1.00 31.41 65 ASP A N 1
ATOM 527 C CA . ASP A 1 65 ? -34.027 6.796 -60.052 1.00 29.29 65 ASP A CA 1
ATOM 528 C C . ASP A 1 65 ? -33.907 8.026 -59.163 1.00 29.52 65 ASP A C 1
ATOM 529 O O . ASP A 1 65 ? -32.910 8.203 -58.464 1.00 27.64 65 ASP A O 1
ATOM 534 N N . GLY A 1 66 ? -34.909 8.899 -59.218 1.00 37.24 66 GLY A N 1
ATOM 535 C CA . GLY A 1 66 ? -34.840 10.146 -58.481 1.00 36.30 66 GLY A CA 1
ATOM 536 C C . GLY A 1 66 ? -33.765 11.031 -59.071 1.00 32.89 66 GLY A C 1
ATOM 537 O O . GLY A 1 66 ? -33.765 11.286 -60.273 1.00 39.43 66 GLY A O 1
ATOM 538 N N . ASP A 1 67 ? -32.841 11.499 -58.240 1.00 30.07 67 ASP A N 1
ATOM 539 C CA . ASP A 1 67 ? -31.773 12.358 -58.738 1.00 32.16 67 ASP A CA 1
ATOM 540 C C . ASP A 1 67 ? -30.586 11.540 -59.226 1.00 31.08 67 ASP A C 1
ATOM 541 O O . ASP A 1 67 ? -29.504 12.078 -59.486 1.00 25.69 67 ASP A O 1
ATOM 546 N N . VAL A 1 68 ? -30.801 10.233 -59.354 1.00 22.85 68 VAL A N 1
ATOM 547 C CA . VAL A 1 68 ? -29.749 9.334 -59.786 1.00 31.38 68 VAL A CA 1
ATOM 548 C C . VAL A 1 68 ? -29.984 9.002 -61.253 1.00 21.34 68 VAL A C 1
ATOM 549 O O . VAL A 1 68 ? -30.962 8.342 -61.607 1.00 24.09 68 VAL A O 1
ATOM 553 N N . LYS A 1 69 ? -29.103 9.484 -62.113 1.00 21.31 69 LYS A N 1
ATOM 554 C CA . LYS A 1 69 ? -29.260 9.213 -63.537 1.00 26.58 69 LYS A CA 1
ATOM 555 C C . LYS A 1 69 ? -28.005 8.563 -64.073 1.00 21.49 69 LYS A C 1
ATOM 556 O O . LYS A 1 69 ? -26.909 9.122 -64.001 1.00 22.86 69 LYS A O 1
ATOM 562 N N . ILE A 1 70 ? -28.179 7.357 -64.593 1.00 22.45 70 ILE A N 1
ATOM 563 C CA . ILE A 1 70 ? -27.051 6.510 -64.918 1.00 15.94 70 ILE A CA 1
ATOM 564 C C . ILE A 1 70 ? -27.159 6.004 -66.346 1.00 15.20 70 ILE A C 1
ATOM 565 O O . ILE A 1 70 ? -28.245 5.646 -66.805 1.00 20.75 70 ILE A O 1
ATOM 570 N N . THR A 1 71 ? -26.023 5.994 -67.036 1.00 22.59 71 THR A N 1
ATOM 571 C CA . THR A 1 71 ? -25.832 5.178 -68.230 1.00 19.53 71 THR A CA 1
ATOM 572 C C . THR A 1 71 ? -24.666 4.216 -68.024 1.00 18.84 71 THR A C 1
ATOM 573 O O . THR A 1 71 ? -24.016 4.250 -66.988 1.00 20.10 71 THR A O 1
ATOM 577 N N . GLN A 1 72 ? -24.389 3.416 -69.055 1.00 20.60 72 GLN A N 1
ATOM 578 C CA . GLN A 1 72 ? -23.480 2.258 -69.024 1.00 16.32 72 GLN A CA 1
ATOM 579 C C . GLN A 1 72 ? -24.151 1.109 -68.289 1.00 20.56 72 GLN A C 1
ATOM 580 O O . GLN A 1 72 ? -24.383 1.181 -67.078 1.00 19.00 72 GLN A O 1
ATOM 586 N N . SER A 1 73 ? -24.473 0.061 -69.040 1.00 15.05 73 SER A N 1
ATOM 587 C CA . SER A 1 73 ? -25.249 -1.054 -68.523 1.00 15.93 73 SER A CA 1
ATOM 588 C C . SER A 1 73 ? -24.591 -1.677 -67.298 1.00 16.13 73 SER A C 1
ATOM 589 O O . SER A 1 73 ? -25.269 -2.037 -66.335 1.00 15.85 73 SER A O 1
ATOM 592 N N . LYS A 1 74 ? -23.269 -1.798 -67.318 1.00 16.84 74 LYS A N 1
ATOM 593 C CA . LYS A 1 74 ? -22.604 -2.371 -66.153 1.00 15.39 74 LYS A CA 1
ATOM 594 C C . LYS A 1 74 ? -22.601 -1.424 -64.954 1.00 15.83 74 LYS A C 1
ATOM 595 O O . LYS A 1 74 ? -22.637 -1.885 -63.822 1.00 14.02 74 LYS A O 1
ATOM 601 N N . ALA A 1 75 ? -22.575 -0.111 -65.177 1.00 12.78 75 ALA A N 1
ATOM 602 C CA . ALA A 1 75 ? -22.662 0.791 -64.036 1.00 13.17 75 ALA A CA 1
ATOM 603 C C . ALA A 1 75 ? -24.060 0.637 -63.448 1.00 13.77 75 ALA A C 1
ATOM 604 O O . ALA A 1 75 ? -24.247 0.705 -62.235 1.00 16.46 75 ALA A O 1
ATOM 606 N N . ILE A 1 76 ? -25.040 0.364 -64.305 1.00 13.59 76 ILE A N 1
ATOM 607 C CA . ILE A 1 76 ? -26.407 0.201 -63.833 1.00 13.28 76 ILE A CA 1
ATOM 608 C C . ILE A 1 76 ? -26.539 -1.101 -63.044 1.00 15.24 76 ILE A C 1
ATOM 609 O O . ILE A 1 76 ? -27.184 -1.133 -62.007 1.00 16.89 76 ILE A O 1
ATOM 614 N N . MET A 1 77 ? -25.895 -2.162 -63.508 1.00 10.09 77 MET A N 1
ATOM 615 C CA . MET A 1 77 ? -25.924 -3.407 -62.757 1.00 12.47 77 MET A CA 1
ATOM 616 C C . MET A 1 77 ? -25.286 -3.269 -61.372 1.00 12.43 77 MET A C 1
ATOM 617 O O . MET A 1 77 ? -25.866 -3.731 -60.379 1.00 14.47 77 MET A O 1
ATOM 622 N N . ARG A 1 78 ? -24.097 -2.668 -61.299 1.00 12.63 78 ARG A N 1
ATOM 623 C CA . ARG A 1 78 ? -23.400 -2.512 -60.010 1.00 11.88 78 ARG A CA 1
ATOM 624 C C . ARG A 1 78 ? -24.168 -1.605 -59.037 1.00 16.79 78 ARG A C 1
ATOM 625 O O . ARG A 1 78 ? -24.143 -1.811 -57.818 1.00 14.38 78 ARG A O 1
ATOM 633 N N . TYR A 1 79 ? -24.848 -0.603 -59.582 1.00 13.68 79 TYR A N 1
ATOM 634 C CA . TYR A 1 79 ? -25.715 0.265 -58.796 1.00 13.34 79 TYR A CA 1
ATOM 635 C C . TYR A 1 79 ? -26.834 -0.534 -58.130 1.00 14.28 79 TYR A C 1
ATOM 636 O O . TYR A 1 79 ? -27.009 -0.486 -56.910 1.00 17.93 79 TYR A O 1
ATOM 645 N N . LEU A 1 80 ? -27.590 -1.269 -58.940 1.00 13.03 80 LEU A N 1
ATOM 646 C CA . LEU A 1 80 ? -28.627 -2.169 -58.429 1.00 16.20 80 LEU A CA 1
ATOM 647 C C . LEU A 1 80 ? -28.057 -3.271 -57.508 1.00 17.77 80 LEU A C 1
ATOM 648 O O . LEU A 1 80 ? -28.716 -3.730 -56.580 1.00 15.45 80 LEU A O 1
ATOM 653 N N . ALA A 1 81 ? -26.845 -3.715 -57.790 1.00 14.02 81 ALA A N 1
ATOM 654 C CA . ALA A 1 81 ? -26.234 -4.751 -56.968 1.00 18.32 81 ALA A CA 1
ATOM 655 C C . ALA A 1 81 ? -26.054 -4.232 -55.546 1.00 15.20 81 ALA A C 1
ATOM 656 O O . ALA A 1 81 ? -26.415 -4.890 -54.556 1.00 13.84 81 ALA A O 1
ATOM 658 N N . ARG A 1 82 ? -25.500 -3.031 -55.459 1.00 14.27 82 ARG A N 1
ATOM 659 C CA . ARG A 1 82 ? -25.310 -2.369 -54.171 1.00 15.75 82 ARG A CA 1
ATOM 660 C C . ARG A 1 82 ? -26.603 -2.138 -53.380 1.00 17.03 82 ARG A C 1
ATOM 661 O O . ARG A 1 82 ? -26.565 -2.164 -52.156 1.00 16.12 82 ARG A O 1
ATOM 669 N N . LYS A 1 83 ? -27.736 -1.893 -54.043 1.00 14.80 83 LYS A N 1
ATOM 670 C CA . LYS A 1 83 ? -28.978 -1.630 -53.287 1.00 19.27 83 LYS A CA 1
ATOM 671 C C . LYS A 1 83 ? -29.772 -2.877 -52.915 1.00 17.26 83 LYS A C 1
ATOM 672 O O . LYS A 1 83 ? -30.762 -2.786 -52.193 1.00 13.81 83 LYS A O 1
ATOM 678 N N . HIS A 1 84 ? -29.332 -4.033 -53.406 1.00 22.40 84 HIS A N 1
ATOM 679 C CA . HIS A 1 84 ? -30.089 -5.275 -53.269 1.00 15.26 84 HIS A CA 1
ATOM 680 C C . HIS A 1 84 ? -29.285 -6.500 -52.819 1.00 12.27 84 HIS A C 1
ATOM 681 O O . HIS A 1 84 ? -29.730 -7.611 -53.038 1.00 14.80 84 HIS A O 1
ATOM 688 N N . GLY A 1 85 ? -28.124 -6.311 -52.200 1.00 12.57 85 GLY A N 1
ATOM 689 C CA . GLY A 1 85 ? -27.389 -7.425 -51.631 1.00 9.50 85 GLY A CA 1
ATOM 690 C C . GLY A 1 85 ? -26.673 -8.309 -52.649 1.00 14.74 85 GLY A C 1
ATOM 691 O O . GLY A 1 85 ? -26.253 -9.415 -52.310 1.00 12.86 85 GLY A O 1
ATOM 692 N N . LEU A 1 86 ? -26.522 -7.848 -53.893 1.00 11.63 86 LEU A N 1
ATOM 693 C CA . LEU A 1 86 ? -25.960 -8.709 -54.935 1.00 10.82 86 LEU A CA 1
ATOM 694 C C . LEU A 1 86 ? -24.490 -8.445 -55.324 1.00 9.92 86 LEU A C 1
ATOM 695 O O . LEU A 1 86 ? -24.025 -8.962 -56.332 1.00 11.25 86 LEU A O 1
ATOM 700 N N . CYS A 1 87 ? -23.764 -7.652 -54.542 1.00 9.28 87 CYS A N 1
ATOM 701 C CA . CYS A 1 87 ? -22.310 -7.554 -54.715 1.00 10.12 87 CYS A CA 1
ATOM 702 C C . CYS A 1 87 ? -21.631 -8.754 -54.071 1.00 14.49 87 CYS A C 1
ATOM 703 O O . CYS A 1 87 ? -22.239 -9.439 -53.270 1.00 13.05 87 CYS A O 1
ATOM 706 N N . GLY A 1 88 ? -20.376 -9.010 -54.422 1.00 13.42 88 GLY A N 1
ATOM 707 C CA . GLY A 1 88 ? -19.561 -9.901 -53.613 1.00 14.56 88 GLY A CA 1
ATOM 708 C C . GLY A 1 88 ? -19.344 -9.240 -52.259 1.00 13.59 88 GLY A C 1
ATOM 709 O O . GLY A 1 88 ? -19.623 -8.055 -52.091 1.00 16.79 88 GLY A O 1
ATOM 710 N N . THR A 1 89 ? -18.840 -10.000 -51.290 1.00 15.26 89 THR A N 1
ATOM 711 C CA . THR A 1 89 ? -18.659 -9.513 -49.924 1.00 14.60 89 THR A CA 1
ATOM 712 C C . THR A 1 89 ? -17.184 -9.589 -49.485 1.00 18.54 89 THR A C 1
ATOM 713 O O . THR A 1 89 ? -16.610 -8.597 -49.052 1.00 13.85 89 THR A O 1
ATOM 717 N N . THR A 1 90 ? -16.581 -10.772 -49.611 1.00 14.06 90 THR A N 1
ATOM 718 C CA . THR A 1 90 ? -15.198 -10.980 -49.220 1.00 16.26 90 THR A CA 1
ATOM 719 C C . THR A 1 90 ? -14.246 -10.535 -50.337 1.00 20.36 90 THR A C 1
ATOM 720 O O . THR A 1 90 ? -14.670 -10.399 -51.482 1.00 13.60 90 THR A O 1
ATOM 724 N N . PRO A 1 91 ? -12.952 -10.335 -50.016 1.00 18.27 91 PRO A N 1
ATOM 725 C CA . PRO A 1 91 ? -12.015 -9.951 -51.073 1.00 22.32 91 PRO A CA 1
ATOM 726 C C . PRO A 1 91 ? -11.883 -11.002 -52.154 1.00 17.62 91 PRO A C 1
ATOM 727 O O . PRO A 1 91 ? -11.744 -10.643 -53.318 1.00 20.04 91 PRO A O 1
ATOM 731 N N . GLU A 1 92 ? -11.929 -12.277 -51.773 1.00 16.10 92 GLU A N 1
ATOM 732 C CA . GLU A 1 92 ? -11.816 -13.372 -52.727 1.00 21.89 92 GLU A CA 1
ATOM 733 C C . GLU A 1 92 ? -13.008 -13.409 -53.712 1.00 20.81 92 GLU A C 1
ATOM 734 O O . GLU A 1 92 ? -12.847 -13.764 -54.882 1.00 17.43 92 GLU A O 1
ATOM 740 N N . GLU A 1 93 ? -14.194 -13.043 -53.230 1.00 12.44 93 GLU A N 1
ATOM 741 C CA . GLU A 1 93 ? -15.395 -12.970 -54.052 1.00 9.92 93 GLU A CA 1
ATOM 742 C C . GLU A 1 93 ? -15.304 -11.805 -55.036 1.00 14.38 93 GLU A C 1
ATOM 743 O O . GLU A 1 93 ? -15.711 -11.911 -56.192 1.00 14.88 93 GLU A O 1
ATOM 749 N N . LEU A 1 94 ? -14.803 -10.673 -54.552 1.00 11.00 94 LEU A N 1
ATOM 750 C CA . LEU A 1 94 ? -14.769 -9.476 -55.372 1.00 16.71 94 LEU A CA 1
ATOM 751 C C . LEU A 1 94 ? -13.787 -9.590 -56.532 1.00 12.99 94 LEU A C 1
ATOM 752 O O . LEU A 1 94 ? -14.035 -9.022 -57.583 1.00 16.73 94 LEU A O 1
ATOM 757 N N . VAL A 1 95 ? -12.697 -10.327 -56.367 1.00 12.52 95 VAL A N 1
ATOM 758 C CA . VAL A 1 95 ? -11.787 -10.518 -57.487 1.00 14.18 95 VAL A CA 1
ATOM 759 C C . VAL A 1 95 ? -12.412 -11.475 -58.506 1.00 19.43 95 VAL A C 1
ATOM 760 O O . VAL A 1 95 ? -12.210 -11.301 -59.706 1.00 18.98 95 VAL A O 1
ATOM 764 N N . ARG A 1 96 ? -13.190 -12.461 -58.053 1.00 10.92 96 ARG A N 1
ATOM 765 C CA . ARG A 1 96 ? -13.899 -13.302 -59.011 1.00 10.94 96 ARG A CA 1
ATOM 766 C C . ARG A 1 96 ? -14.954 -12.491 -59.776 1.00 12.22 96 ARG A C 1
ATOM 767 O O . ARG A 1 96 ? -15.010 -12.580 -61.000 1.00 13.08 96 ARG A O 1
ATOM 775 N N . THR A 1 97 ? -15.772 -11.689 -59.088 1.00 12.27 97 THR A N 1
ATOM 776 C CA . THR A 1 97 ? -16.868 -10.995 -59.791 1.00 12.28 97 THR A CA 1
ATOM 777 C C . THR A 1 97 ? -16.353 -9.924 -60.761 1.00 12.07 97 THR A C 1
ATOM 778 O O . THR A 1 97 ? -16.901 -9.766 -61.851 1.00 12.17 97 THR A O 1
ATOM 782 N N . ASP A 1 98 ? -15.327 -9.183 -60.351 1.00 14.31 98 ASP A N 1
ATOM 783 C CA . ASP A 1 98 ? -14.712 -8.157 -61.199 1.00 12.75 98 ASP A CA 1
ATOM 784 C C . ASP A 1 98 ? -14.150 -8.754 -62.485 1.00 14.12 98 ASP A C 1
ATOM 785 O O . ASP A 1 98 ? -14.452 -8.310 -63.601 1.00 12.45 98 ASP A O 1
ATOM 790 N N . MET A 1 99 ? -13.302 -9.760 -62.297 1.00 13.77 99 MET A N 1
ATOM 791 C CA . MET A 1 99 ? -12.699 -10.473 -63.395 1.00 15.88 99 MET A CA 1
ATOM 792 C C . MET A 1 99 ? -13.751 -10.985 -64.351 1.00 14.56 99 MET A C 1
ATOM 793 O O . MET A 1 99 ? -13.679 -10.731 -65.555 1.00 15.71 99 MET A O 1
ATOM 798 N N . ILE A 1 100 ? -14.751 -11.696 -63.835 1.00 15.63 100 ILE A N 1
ATOM 799 C CA . ILE A 1 100 ? -15.683 -12.319 -64.767 1.00 9.46 100 ILE A CA 1
ATOM 800 C C . ILE A 1 100 ? -16.640 -11.301 -65.421 1.00 15.07 100 ILE A C 1
ATOM 801 O O . ILE A 1 100 ? -17.079 -11.511 -66.563 1.00 13.19 100 ILE A O 1
ATOM 806 N N . GLU A 1 101 ? -16.936 -10.201 -64.730 1.00 12.55 101 GLU A N 1
ATOM 807 C CA . GLU A 1 101 ? -17.765 -9.145 -65.332 1.00 12.78 101 GLU A CA 1
ATOM 808 C C . GLU A 1 101 ? -17.077 -8.625 -66.582 1.00 13.73 101 GLU A C 1
ATOM 809 O O . GLU A 1 101 ? -17.700 -8.485 -67.637 1.00 9.76 101 GLU A O 1
ATOM 815 N N . CYS A 1 102 ? -15.781 -8.344 -66.449 1.00 11.14 102 CYS A N 1
ATOM 816 C CA . CYS A 1 102 ? -14.981 -7.869 -67.579 1.00 13.51 102 CYS A CA 1
ATOM 817 C C . CYS A 1 102 ? -14.816 -8.900 -68.699 1.00 11.33 102 CYS A C 1
ATOM 818 O O . CYS A 1 102 ? -14.844 -8.553 -69.876 1.00 11.32 102 CYS A O 1
ATOM 821 N N . GLN A 1 103 ? -14.634 -10.160 -68.318 1.00 10.00 103 GLN A N 1
ATOM 822 C CA . GLN A 1 103 ? -14.558 -11.274 -69.254 1.00 10.96 103 GLN A CA 1
ATOM 823 C C . GLN A 1 103 ? -15.874 -11.444 -70.063 1.00 12.78 103 GLN A C 1
ATOM 824 O O . GLN A 1 103 ? -15.868 -11.620 -71.289 1.00 9.98 103 GLN A O 1
ATOM 830 N N . LEU A 1 104 ? -17.004 -11.413 -69.366 1.00 11.85 104 LEU A N 1
ATOM 831 C CA . LEU A 1 104 ? -18.299 -11.567 -70.022 1.00 10.77 104 LEU A CA 1
ATOM 832 C C . LEU A 1 104 ? -18.601 -10.361 -70.921 1.00 9.69 104 LEU A C 1
ATOM 833 O O . LEU A 1 104 ? -19.196 -10.486 -72.000 1.00 12.42 104 LEU A O 1
ATOM 838 N N . THR A 1 105 ? -18.172 -9.192 -70.475 1.00 13.10 105 THR A N 1
ATOM 839 C CA . THR A 1 105 ? -18.312 -7.975 -71.279 1.00 10.17 105 THR A CA 1
ATOM 840 C C . THR A 1 105 ? -17.587 -8.125 -72.613 1.00 17.27 105 THR A C 1
ATOM 841 O O . THR A 1 105 ? -18.142 -7.752 -73.660 1.00 14.88 105 THR A O 1
ATOM 845 N N . ASP A 1 106 ? -16.377 -8.709 -72.581 1.00 11.00 106 ASP A N 1
ATOM 846 C CA . ASP A 1 106 ? -15.608 -9.007 -73.793 1.00 11.38 106 ASP A CA 1
ATOM 847 C C . ASP A 1 106 ? -16.284 -10.036 -74.702 1.00 15.66 106 ASP A C 1
ATOM 848 O O . ASP A 1 106 ? -16.268 -9.910 -75.928 1.00 12.60 106 ASP A O 1
ATOM 853 N N . MET A 1 107 ? -16.845 -11.072 -74.091 1.00 13.03 107 MET A N 1
ATOM 854 C CA . MET A 1 107 ? -17.573 -12.096 -74.836 1.00 14.62 107 MET A CA 1
ATOM 855 C C . MET A 1 107 ? -18.792 -11.514 -75.514 1.00 14.49 107 MET A C 1
ATOM 856 O O . MET A 1 107 ? -19.061 -11.793 -76.678 1.00 16.90 107 MET A O 1
ATOM 861 N N . HIS A 1 108 ? -19.556 -10.733 -74.759 1.00 12.95 108 HIS A N 1
ATOM 862 C CA . HIS A 1 108 ? -20.771 -10.156 -75.307 1.00 16.07 108 HIS A CA 1
ATOM 863 C C . HIS A 1 108 ? -20.469 -9.224 -76.488 1.00 15.21 108 HIS A C 1
ATOM 864 O O . HIS A 1 108 ? -21.250 -9.155 -77.438 1.00 12.49 108 HIS A O 1
ATOM 871 N N . GLU A 1 109 ? -19.343 -8.514 -76.458 1.00 14.74 109 GLU A N 1
ATOM 872 C CA . GLU A 1 109 ? -19.011 -7.659 -77.606 1.00 14.98 109 GLU A CA 1
ATOM 873 C C . GLU A 1 109 ? -18.645 -8.483 -78.840 1.00 20.74 109 GLU A C 1
ATOM 874 O O . GLU A 1 109 ? -18.987 -8.119 -79.960 1.00 17.06 109 GLU A O 1
ATOM 880 N N . ALA A 1 110 ? -17.940 -9.589 -78.630 1.00 16.93 110 ALA A N 1
ATOM 881 C CA . ALA A 1 110 ? -17.572 -10.452 -79.741 1.00 20.70 110 ALA A CA 1
ATOM 882 C C . ALA A 1 110 ? -18.848 -11.054 -80.351 1.00 20.55 110 ALA A C 1
ATOM 883 O O . ALA A 1 110 ? -18.969 -11.174 -81.570 1.00 18.55 110 ALA A O 1
ATOM 885 N N . PHE A 1 111 ? -19.800 -11.401 -79.485 1.00 16.29 111 PHE A N 1
ATOM 886 C CA . PHE A 1 111 ? -21.128 -11.853 -79.891 1.00 17.48 111 PHE A CA 1
ATOM 887 C C . PHE A 1 111 ? -21.848 -10.810 -80.750 1.00 19.05 111 PHE A C 1
ATOM 888 O O . PHE A 1 111 ? -22.437 -11.154 -81.773 1.00 15.96 111 PHE A O 1
ATOM 896 N N . PHE A 1 112 ? -21.829 -9.551 -80.313 1.00 16.97 112 PHE A N 1
ATOM 897 C CA . PHE A 1 112 ? -22.509 -8.469 -81.022 1.00 16.52 112 PHE A CA 1
ATOM 898 C C . PHE A 1 112 ? -21.842 -8.176 -82.370 1.00 19.89 112 PHE A C 1
ATOM 899 O O . PHE A 1 112 ? -22.510 -7.829 -83.340 1.00 17.24 112 PHE A O 1
ATOM 907 N N . THR A 1 113 ? -20.521 -8.300 -82.412 1.00 16.18 113 THR A N 1
ATOM 908 C CA . THR A 1 113 ? -19.761 -8.074 -83.638 1.00 19.74 113 THR A CA 1
ATOM 909 C C . THR A 1 113 ? -20.200 -9.052 -84.723 1.00 18.78 113 THR A C 1
ATOM 910 O O . THR A 1 113 ? -20.328 -8.680 -85.889 1.00 18.68 113 THR A O 1
ATOM 914 N N . VAL A 1 114 ? -20.462 -10.277 -84.348 1.00 15.67 114 VAL A N 1
ATOM 915 C CA . VAL A 1 114 ? -20.891 -11.257 -85.281 1.00 15.54 114 VAL A CA 1
ATOM 916 C C . VAL A 1 114 ? -22.381 -11.155 -85.614 1.00 20.23 114 VAL A C 1
ATOM 917 O O . VAL A 1 114 ? -22.754 -11.245 -86.740 1.00 20.45 114 VAL A O 1
ATOM 921 N N . THR A 1 115 ? -23.203 -11.003 -84.612 1.00 15.62 115 THR A N 1
ATOM 922 C CA . THR A 1 115 ? -24.629 -10.955 -84.825 1.00 22.01 115 THR A CA 1
ATOM 923 C C . THR A 1 115 ? -25.199 -9.756 -85.584 1.00 21.51 115 THR A C 1
ATOM 924 O O . THR A 1 115 ? -26.219 -9.863 -86.181 1.00 21.09 115 THR A O 1
ATOM 928 N N . TYR A 1 116 ? -24.510 -8.632 -85.539 1.00 19.80 116 TYR A N 1
ATOM 929 C CA . TYR A 1 116 ? -24.937 -7.430 -86.209 1.00 20.56 116 TYR A CA 1
ATOM 930 C C . TYR A 1 116 ? -24.405 -7.321 -87.667 1.00 25.87 116 TYR A C 1
ATOM 931 O O . TYR A 1 116 ? -25.071 -7.728 -88.557 1.00 26.33 116 TYR A O 1
ATOM 940 N N . GLU A 1 117 ? -23.210 -6.789 -87.863 1.00 22.76 117 GLU A N 1
ATOM 941 C CA . GLU A 1 117 ? -22.660 -6.595 -89.180 1.00 26.25 117 GLU A CA 1
ATOM 942 C C . GLU A 1 117 ? -21.819 -7.705 -89.780 1.00 27.48 117 GLU A C 1
ATOM 943 O O . GLU A 1 117 ? -21.464 -7.598 -90.893 1.00 28.56 117 GLU A O 1
ATOM 949 N N . HIS A 1 118 ? -21.507 -8.757 -89.049 1.00 26.36 118 HIS A N 1
ATOM 950 C CA . HIS A 1 118 ? -20.669 -9.812 -89.626 1.00 28.68 118 HIS A CA 1
ATOM 951 C C . HIS A 1 118 ? -21.201 -11.237 -89.457 1.00 24.71 118 HIS A C 1
ATOM 952 O O . HIS A 1 118 ? -20.487 -12.109 -88.990 1.00 28.71 118 HIS A O 1
ATOM 959 N N . TYR A 1 119 ? -22.434 -11.491 -89.874 1.00 23.25 119 TYR A N 1
ATOM 960 C CA . TYR A 1 119 ? -23.054 -12.791 -89.604 1.00 21.10 119 TYR A CA 1
ATOM 961 C C . TYR A 1 119 ? -22.529 -13.911 -90.491 1.00 26.28 119 TYR A C 1
ATOM 962 O O . TYR A 1 119 ? -22.855 -15.077 -90.276 1.00 26.92 119 TYR A O 1
ATOM 971 N N . GLU A 1 120 ? -21.721 -13.548 -91.484 1.00 30.69 120 GLU A N 1
ATOM 972 C CA . GLU A 1 120 ? -21.049 -14.523 -92.330 1.00 34.71 120 GLU A CA 1
ATOM 973 C C . GLU A 1 120 ? -19.936 -15.242 -91.553 1.00 36.01 120 GLU A C 1
ATOM 974 O O . GLU A 1 120 ? -19.577 -16.371 -91.893 1.00 38.15 120 GLU A O 1
ATOM 980 N N . GLN A 1 121 ? -19.401 -14.596 -90.513 1.00 34.23 121 GLN A N 1
ATOM 981 C CA . GLN A 1 121 ? -18.375 -15.217 -89.669 1.00 27.26 121 GLN A CA 1
ATOM 982 C C . GLN A 1 121 ? -18.961 -16.174 -88.653 1.00 27.05 121 GLN A C 1
ATOM 983 O O . GLN A 1 121 ? -18.231 -16.704 -87.809 1.00 29.95 121 GLN A O 1
ATOM 989 N N . LYS A 1 122 ? -20.270 -16.387 -88.734 1.00 25.48 122 LYS A N 1
ATOM 990 C CA . LYS A 1 122 ? -21.017 -17.161 -87.750 1.00 19.59 122 LYS A CA 1
ATOM 991 C C . LYS A 1 122 ? -20.407 -18.516 -87.399 1.00 33.41 122 LYS A C 1
ATOM 992 O O . LYS A 1 122 ? -20.270 -18.843 -86.214 1.00 26.84 122 LYS A O 1
ATOM 998 N N . ASP A 1 123 ? -20.059 -19.301 -88.423 1.00 27.03 123 ASP A N 1
ATOM 999 C CA . ASP A 1 123 ? -19.569 -20.659 -88.219 1.00 27.47 123 ASP A CA 1
ATOM 1000 C C . ASP A 1 123 ? -18.206 -20.653 -87.545 1.00 27.11 123 ASP A C 1
ATOM 1001 O O . ASP A 1 123 ? -17.944 -21.450 -86.647 1.00 24.86 123 ASP A O 1
ATOM 1006 N N . ALA A 1 124 ? -17.343 -19.744 -87.984 1.00 21.78 124 ALA A N 1
ATOM 1007 C CA . ALA A 1 124 ? -16.075 -19.504 -87.308 1.00 23.68 124 ALA A CA 1
ATOM 1008 C C . ALA A 1 124 ? -16.280 -19.085 -85.842 1.00 26.93 124 ALA A C 1
ATOM 1009 O O . ALA A 1 124 ? -15.482 -19.441 -84.976 1.00 21.42 124 ALA A O 1
ATOM 1011 N N . TYR A 1 125 ? -17.344 -18.326 -85.571 1.00 24.57 125 TYR A N 1
ATOM 1012 C CA . TYR A 1 125 ? -17.606 -17.858 -84.213 1.00 24.48 125 TYR A CA 1
ATOM 1013 C C . TYR A 1 125 ? -18.043 -18.989 -83.304 1.00 24.67 125 TYR A C 1
ATOM 1014 O O . TYR A 1 125 ? -17.528 -19.121 -82.189 1.00 22.10 125 TYR A O 1
ATOM 1023 N N . THR A 1 126 ? -18.984 -19.799 -83.778 1.00 18.86 126 THR A N 1
ATOM 1024 C CA . THR A 1 126 ? -19.466 -20.934 -83.000 1.00 25.77 126 THR A CA 1
ATOM 1025 C C . THR A 1 126 ? -18.331 -21.934 -82.773 1.00 29.48 126 THR A C 1
ATOM 1026 O O . THR A 1 126 ? -18.218 -22.519 -81.689 1.00 29.85 126 THR A O 1
ATOM 1030 N N . ALA A 1 127 ? -17.477 -22.103 -83.782 1.00 26.64 127 ALA A N 1
ATOM 1031 C CA . ALA A 1 127 ? -16.321 -23.002 -83.679 1.00 25.66 127 ALA A CA 1
ATOM 1032 C C . ALA A 1 127 ? -15.340 -22.566 -82.581 1.00 24.79 127 ALA A C 1
ATOM 1033 O O . ALA A 1 127 ? -14.653 -23.388 -81.989 1.00 25.78 127 ALA A O 1
ATOM 1035 N N . SER A 1 128 ? -15.286 -21.268 -82.312 1.00 22.39 128 SER A N 1
ATOM 1036 C CA . SER A 1 128 ? -14.410 -20.731 -81.279 1.00 24.43 128 SER A CA 1
ATOM 1037 C C . SER A 1 128 ? -15.003 -20.815 -79.868 1.00 21.06 128 SER A C 1
ATOM 1038 O O . SER A 1 128 ? -14.302 -20.591 -78.885 1.00 26.90 128 SER A O 1
ATOM 1041 N N . LEU A 1 129 ? -16.293 -21.107 -79.767 1.00 19.62 129 LEU A N 1
ATOM 1042 C CA . LEU A 1 129 ? -16.960 -21.097 -78.474 1.00 18.64 129 LEU A CA 1
ATOM 1043 C C . LEU A 1 129 ? -16.458 -22.138 -77.463 1.00 25.71 129 LEU A C 1
ATOM 1044 O O . LEU A 1 129 ? -16.311 -21.789 -76.291 1.00 21.55 129 LEU A O 1
ATOM 1049 N N . PRO A 1 130 ? -16.183 -23.396 -77.895 1.00 23.33 130 PRO A N 1
ATOM 1050 C CA . PRO A 1 130 ? -15.806 -24.413 -76.899 1.00 22.34 130 PRO A CA 1
ATOM 1051 C C . PRO A 1 130 ? -14.588 -24.063 -76.048 1.00 25.57 130 PRO A C 1
ATOM 1052 O O . PRO A 1 130 ? -14.572 -24.401 -74.866 1.00 25.25 130 PRO A O 1
ATOM 1056 N N . ALA A 1 131 ? -13.591 -23.412 -76.641 1.00 19.94 131 ALA A N 1
ATOM 1057 C CA . ALA A 1 131 ? -12.429 -22.940 -75.894 1.00 22.21 131 ALA A CA 1
ATOM 1058 C C . ALA A 1 131 ? -12.833 -21.935 -74.824 1.00 24.12 131 ALA A C 1
ATOM 1059 O O . ALA A 1 131 ? -12.471 -22.073 -73.661 1.00 20.45 131 ALA A O 1
ATOM 1061 N N . LYS A 1 132 ? -13.559 -20.905 -75.241 1.00 19.54 132 LYS A N 1
ATOM 1062 C CA . LYS A 1 132 ? -14.038 -19.864 -74.337 1.00 20.67 132 LYS A CA 1
ATOM 1063 C C . LYS A 1 132 ? -14.903 -20.450 -73.224 1.00 17.20 132 LYS A C 1
ATOM 1064 O O . LYS A 1 132 ? -14.705 -20.151 -72.047 1.00 19.19 132 LYS A O 1
ATOM 1070 N N . LEU A 1 133 ? -15.862 -21.289 -73.594 1.00 14.65 133 LEU A N 1
ATOM 1071 C CA . LEU A 1 133 ? -16.777 -21.838 -72.598 1.00 14.86 133 LEU A CA 1
ATOM 1072 C C . LEU A 1 133 ? -16.057 -22.777 -71.648 1.00 19.72 133 LEU A C 1
ATOM 1073 O O . LEU A 1 133 ? -16.370 -22.828 -70.465 1.00 16.08 133 LEU A O 1
ATOM 1078 N N . ARG A 1 134 ? -15.069 -23.493 -72.167 1.00 20.43 134 ARG A N 1
ATOM 1079 C CA . ARG A 1 134 ? -14.231 -24.348 -71.338 1.00 23.14 134 ARG A CA 1
ATOM 1080 C C . ARG A 1 134 ? -13.671 -23.579 -70.132 1.00 19.57 134 ARG A C 1
ATOM 1081 O O . ARG A 1 134 ? -13.708 -24.052 -68.993 1.00 19.20 134 ARG A O 1
ATOM 1089 N N . GLN A 1 135 ? -13.166 -22.386 -70.400 1.00 17.59 135 GLN A N 1
ATOM 1090 C CA . GLN A 1 135 ? -12.643 -21.511 -69.363 1.00 17.56 135 GLN A CA 1
ATOM 1091 C C . GLN A 1 135 ? -13.696 -21.120 -68.309 1.00 17.91 135 GLN A C 1
ATOM 1092 O O . GLN A 1 135 ? -13.412 -21.120 -67.097 1.00 13.53 135 GLN A O 1
ATOM 1098 N N . TYR A 1 136 ? -14.913 -20.803 -68.748 1.00 15.11 136 TYR A N 1
ATOM 1099 C CA . TYR A 1 136 ? -15.956 -20.475 -67.765 1.00 15.17 136 TYR A CA 1
ATOM 1100 C C . TYR A 1 136 ? -16.261 -21.725 -66.956 1.00 12.16 136 TYR A C 1
ATOM 1101 O O . TYR A 1 136 ? -16.439 -21.654 -65.741 1.00 14.17 136 TYR A O 1
ATOM 1110 N N . SER A 1 137 ? -16.280 -22.870 -67.636 1.00 12.83 137 SER A N 1
ATOM 1111 C CA . SER A 1 137 ? -16.545 -24.159 -66.998 1.00 12.83 137 SER A CA 1
ATOM 1112 C C . SER A 1 137 ? -15.545 -24.479 -65.898 1.00 15.50 137 SER A C 1
ATOM 1113 O O . SER A 1 137 ? -15.951 -24.816 -64.788 1.00 12.42 137 SER A O 1
ATOM 1116 N N . ASP A 1 138 ? -14.251 -24.399 -66.224 1.00 15.48 138 ASP A N 1
ATOM 1117 C CA . ASP A 1 138 ? -13.177 -24.652 -65.263 1.00 17.45 138 ASP A CA 1
ATOM 1118 C C . ASP A 1 138 ? -13.257 -23.646 -64.111 1.00 14.66 138 ASP A C 1
ATOM 1119 O O . ASP A 1 138 ? -13.097 -23.998 -62.944 1.00 14.62 138 ASP A O 1
ATOM 1124 N N . PHE A 1 139 ? -13.511 -22.387 -64.451 1.00 13.06 139 PHE A N 1
ATOM 1125 C CA . PHE A 1 139 ? -13.639 -21.338 -63.442 1.00 13.12 139 PHE A CA 1
ATOM 1126 C C . PHE A 1 139 ? -14.768 -21.592 -62.448 1.00 13.01 139 PHE A C 1
ATOM 1127 O O . PHE A 1 139 ? -14.584 -21.392 -61.252 1.00 14.54 139 PHE A O 1
ATOM 1135 N N . LEU A 1 140 ? -15.928 -22.027 -62.943 1.00 15.46 140 LEU A N 1
ATOM 1136 C CA . LEU A 1 140 ? -17.081 -22.246 -62.078 1.00 13.37 140 LEU A CA 1
ATOM 1137 C C . LEU A 1 140 ? -16.878 -23.510 -61.247 1.00 16.48 140 LEU A C 1
ATOM 1138 O O . LEU A 1 140 ? -17.201 -23.546 -60.047 1.00 12.08 140 LEU A O 1
ATOM 1143 N N . GLY A 1 141 ? -16.333 -24.541 -61.891 1.00 16.00 141 GLY A N 1
ATOM 1144 C CA . GLY A 1 141 ? -16.153 -25.829 -61.238 1.00 13.43 141 GLY A CA 1
ATOM 1145 C C . GLY A 1 141 ? -17.439 -26.354 -60.622 1.00 13.35 141 GLY A C 1
ATOM 1146 O O . GLY A 1 141 ? -18.475 -26.429 -61.297 1.00 12.91 141 GLY A O 1
ATOM 1147 N N . SER A 1 142 ? -17.359 -26.762 -59.355 1.00 12.51 142 SER A N 1
ATOM 1148 C CA . SER A 1 142 ? -18.510 -27.295 -58.631 1.00 14.76 142 SER A CA 1
ATOM 1149 C C . SER A 1 142 ? -19.258 -26.201 -57.833 1.00 15.90 142 SER A C 1
ATOM 1150 O O . SER A 1 142 ? -20.171 -26.508 -57.068 1.00 19.52 142 SER A O 1
ATOM 1153 N N . ARG A 1 143 ? -18.884 -24.931 -58.002 1.00 15.69 143 ARG A N 1
ATOM 1154 C CA . ARG A 1 143 ? -19.580 -23.856 -57.282 1.00 12.15 143 ARG A CA 1
ATOM 1155 C C . ARG A 1 143 ? -20.999 -23.675 -57.823 1.00 10.73 143 ARG A C 1
ATOM 1156 O O . ARG A 1 143 ? -21.247 -23.902 -58.990 1.00 11.25 143 ARG A O 1
ATOM 1164 N N . PRO A 1 144 ? -21.947 -23.283 -56.961 1.00 12.73 144 PRO A N 1
ATOM 1165 C CA . PRO A 1 144 ? -23.296 -23.056 -57.468 1.00 11.65 144 PRO A CA 1
ATOM 1166 C C . PRO A 1 144 ? -23.355 -21.761 -58.275 1.00 11.52 144 PRO A C 1
ATOM 1167 O O . PRO A 1 144 ? -24.120 -21.658 -59.211 1.00 12.75 144 PRO A O 1
ATOM 1171 N N . TRP A 1 145 ? -22.552 -20.775 -57.880 1.00 9.72 145 TRP A N 1
ATOM 1172 C CA . TRP A 1 145 ? -22.507 -19.477 -58.558 1.00 10.85 145 TRP A CA 1
ATOM 1173 C C . TRP A 1 145 ? -21.066 -19.122 -58.865 1.00 13.16 145 TRP A C 1
ATOM 1174 O O . TRP A 1 145 ? -20.140 -19.693 -58.280 1.00 10.32 145 TRP A O 1
ATOM 1185 N N . PHE A 1 146 ? -20.867 -18.186 -59.781 1.00 8.70 146 PHE A N 1
ATOM 1186 C CA . PHE A 1 146 ? -19.510 -17.906 -60.209 1.00 10.71 146 PHE A CA 1
ATOM 1187 C C . PHE A 1 146 ? -18.655 -17.285 -59.110 1.00 10.77 146 PHE A C 1
ATOM 1188 O O . PHE A 1 146 ? -17.433 -17.382 -59.174 1.00 11.12 146 PHE A O 1
ATOM 1196 N N . ALA A 1 147 ? -19.260 -16.661 -58.098 1.00 11.24 147 ALA A N 1
ATOM 1197 C CA . ALA A 1 147 ? -18.428 -16.098 -57.026 1.00 10.16 147 ALA A CA 1
ATOM 1198 C C . ALA A 1 147 ? -18.155 -17.150 -55.964 1.00 11.80 147 ALA A C 1
ATOM 1199 O O . ALA A 1 147 ? -17.337 -16.934 -55.071 1.00 14.51 147 ALA A O 1
ATOM 1201 N N . GLY A 1 148 ? -18.818 -18.304 -56.076 1.00 12.24 148 GLY A N 1
ATOM 1202 C CA . GLY A 1 148 ? -18.730 -19.331 -55.044 1.00 9.47 148 GLY A CA 1
ATOM 1203 C C . GLY A 1 148 ? -20.102 -19.698 -54.512 1.00 12.22 148 GLY A C 1
ATOM 1204 O O . GLY A 1 148 ? -21.018 -20.019 -55.284 1.00 9.65 148 GLY A O 1
ATOM 1205 N N . ASP A 1 149 ? -20.266 -19.627 -53.194 1.00 10.98 149 ASP A N 1
ATOM 1206 C CA . ASP A 1 149 ? -21.556 -19.938 -52.586 1.00 15.00 149 ASP A CA 1
ATOM 1207 C C . ASP A 1 149 ? -22.567 -18.799 -52.720 1.00 14.04 149 ASP A C 1
ATOM 1208 O O . ASP A 1 149 ? -23.770 -19.011 -52.542 1.00 14.96 149 ASP A O 1
ATOM 1213 N N . LYS A 1 150 ? -22.094 -17.588 -53.008 1.00 11.87 150 LYS A N 1
ATOM 1214 C CA . LYS A 1 150 ? -23.010 -16.435 -53.049 1.00 13.12 150 LYS A CA 1
ATOM 1215 C C . LYS A 1 150 ? -23.446 -16.061 -54.464 1.00 10.29 150 LYS A C 1
ATOM 1216 O O . LYS A 1 150 ? -22.608 -15.860 -55.342 1.00 10.93 150 LYS A O 1
ATOM 1222 N N . LEU A 1 151 ? -24.761 -15.970 -54.674 1.00 9.70 151 LEU A N 1
ATOM 1223 C CA . LEU A 1 151 ? -25.337 -15.429 -55.906 1.00 8.50 151 LEU A CA 1
ATOM 1224 C C . LEU A 1 151 ? -24.908 -13.969 -56.071 1.00 9.09 151 LEU A C 1
ATOM 1225 O O . LEU A 1 151 ? -24.974 -13.218 -55.109 1.00 16.53 151 LEU A O 1
ATOM 1230 N N . THR A 1 152 ? -24.418 -13.559 -57.244 1.00 8.20 152 THR A N 1
ATOM 1231 C CA . THR A 1 152 ? -24.133 -12.136 -57.449 1.00 10.73 152 THR A CA 1
ATOM 1232 C C . THR A 1 152 ? -24.628 -11.635 -58.810 1.00 12.71 152 THR A C 1
ATOM 1233 O O . THR A 1 152 ? -25.105 -12.405 -59.653 1.00 9.10 152 THR A O 1
ATOM 1237 N N . TYR A 1 153 ? -24.515 -10.325 -59.006 1.00 14.35 153 TYR A N 1
ATOM 1238 C CA . TYR A 1 153 ? -25.041 -9.700 -60.194 1.00 10.16 153 TYR A CA 1
ATOM 1239 C C . TYR A 1 153 ? -24.399 -10.324 -61.426 1.00 13.20 153 TYR A C 1
ATOM 1240 O O . TYR A 1 153 ? -25.037 -10.412 -62.466 1.00 10.52 153 TYR A O 1
ATOM 1249 N N . ILE A 1 154 ? -23.157 -10.793 -61.315 1.00 8.75 154 ILE A N 1
ATOM 1250 C CA . ILE A 1 154 ? -22.524 -11.338 -62.508 1.00 14.22 154 ILE A CA 1
ATOM 1251 C C . ILE A 1 154 ? -23.114 -12.695 -62.912 1.00 13.09 154 ILE A C 1
ATOM 1252 O O . ILE A 1 154 ? -22.895 -13.152 -64.032 1.00 11.83 154 ILE A O 1
ATOM 1257 N N . ASP A 1 155 ? -23.884 -13.333 -62.034 1.00 11.81 155 ASP A N 1
ATOM 1258 C CA . ASP A 1 155 ? -24.547 -14.561 -62.462 1.00 9.18 155 ASP A CA 1
ATOM 1259 C C . ASP A 1 155 ? -25.664 -14.205 -63.421 1.00 10.17 155 ASP A C 1
ATOM 1260 O O . ASP A 1 155 ? -25.969 -14.966 -64.325 1.00 10.31 155 ASP A O 1
ATOM 1265 N N . PHE A 1 156 ? -26.250 -13.032 -63.232 1.00 11.99 156 PHE A N 1
ATOM 1266 C CA . PHE A 1 156 ? -27.327 -12.550 -64.097 1.00 12.59 156 PHE A CA 1
ATOM 1267 C C . PHE A 1 156 ? -26.771 -12.250 -65.467 1.00 14.07 156 PHE A C 1
ATOM 1268 O O . PHE A 1 156 ? -27.388 -12.534 -66.501 1.00 13.27 156 PHE A O 1
ATOM 1276 N N . LEU A 1 157 ? -25.583 -11.673 -65.459 1.00 7.71 157 LEU A N 1
ATOM 1277 C CA . LEU A 1 157 ? -24.902 -11.338 -66.686 1.00 7.68 157 LEU A CA 1
ATOM 1278 C C . LEU A 1 157 ? -24.492 -12.608 -67.426 1.00 10.16 157 LEU A C 1
ATOM 1279 O O . LEU A 1 157 ? -24.755 -12.752 -68.627 1.00 7.83 157 LEU A O 1
ATOM 1284 N N . ALA A 1 158 ? -23.843 -13.522 -66.704 1.00 10.30 158 ALA A N 1
ATOM 1285 C CA . ALA A 1 158 ? -23.462 -14.822 -67.274 1.00 6.16 158 ALA A CA 1
ATOM 1286 C C . ALA A 1 158 ? -24.665 -15.597 -67.833 1.00 10.97 158 ALA A C 1
ATOM 1287 O O . ALA A 1 158 ? -24.630 -16.066 -68.990 1.00 9.91 158 ALA A O 1
ATOM 1289 N N . TYR A 1 159 ? -25.710 -15.769 -67.023 1.00 8.08 159 TYR A N 1
ATOM 1290 C CA . TYR A 1 159 ? -26.898 -16.490 -67.500 1.00 7.73 159 TYR A CA 1
ATOM 1291 C C . TYR A 1 159 ? -27.384 -15.936 -68.835 1.00 12.89 159 TYR A C 1
ATOM 1292 O O . TYR A 1 159 ? -27.604 -16.688 -69.797 1.00 13.35 159 TYR A O 1
ATOM 1301 N N . GLU A 1 160 ? -27.563 -14.619 -68.895 1.00 8.55 160 GLU A N 1
ATOM 1302 C CA . GLU A 1 160 ? -28.140 -14.033 -70.094 1.00 12.01 160 GLU A CA 1
ATOM 1303 C C . GLU A 1 160 ? -27.250 -14.201 -71.320 1.00 15.37 160 GLU A C 1
ATOM 1304 O O . GLU A 1 160 ? -27.754 -14.538 -72.401 1.00 15.45 160 GLU A O 1
ATOM 1310 N N . ILE A 1 161 ? -25.943 -13.992 -71.164 1.00 10.42 161 ILE A N 1
ATOM 1311 C CA . ILE A 1 161 ? -25.027 -14.089 -72.308 1.00 11.83 161 ILE A CA 1
ATOM 1312 C C . ILE A 1 161 ? -24.933 -15.547 -72.804 1.00 12.29 161 ILE A C 1
ATOM 1313 O O . ILE A 1 161 ? -24.902 -15.806 -74.007 1.00 14.35 161 ILE A O 1
ATOM 1318 N N . PHE A 1 162 ? -24.939 -16.499 -71.879 1.00 10.44 162 PHE A N 1
ATOM 1319 C CA . PHE A 1 162 ? -25.009 -17.904 -72.255 1.00 13.52 162 PHE A CA 1
ATOM 1320 C C . PHE A 1 162 ? -26.337 -18.243 -72.950 1.00 14.50 162 PHE A C 1
ATOM 1321 O O . PHE A 1 162 ? -26.379 -19.046 -73.888 1.00 12.86 162 PHE A O 1
ATOM 1329 N N . ASP A 1 163 ? -27.426 -17.658 -72.470 1.00 11.74 163 ASP A N 1
ATOM 1330 C CA . ASP A 1 163 ? -28.733 -17.980 -73.030 1.00 17.16 163 ASP A CA 1
ATOM 1331 C C . ASP A 1 163 ? -28.844 -17.414 -74.434 1.00 15.40 163 ASP A C 1
ATOM 1332 O O . ASP A 1 163 ? -29.437 -18.031 -75.317 1.00 17.46 163 ASP A O 1
ATOM 1337 N N . GLN A 1 164 ? -28.239 -16.254 -74.644 1.00 10.83 164 GLN A N 1
ATOM 1338 C CA . GLN A 1 164 ? -28.219 -15.663 -75.960 1.00 13.54 164 GLN A CA 1
ATOM 1339 C C . GLN A 1 164 ? -27.367 -16.514 -76.893 1.00 12.80 164 GLN A C 1
ATOM 1340 O O . GLN A 1 164 ? -27.717 -16.716 -78.052 1.00 13.52 164 GLN A O 1
ATOM 1346 N N . HIS A 1 165 ? -26.252 -17.025 -76.395 1.00 12.40 165 HIS A N 1
ATOM 1347 C CA . HIS A 1 165 ? -25.386 -17.861 -77.237 1.00 13.00 165 HIS A CA 1
ATOM 1348 C C . HIS A 1 165 ? -26.083 -19.165 -77.590 1.00 16.56 165 HIS A C 1
ATOM 1349 O O . HIS A 1 165 ? -25.844 -19.746 -78.651 1.00 17.72 165 HIS A O 1
ATOM 1356 N N . LEU A 1 166 ? -26.953 -19.618 -76.692 1.00 15.97 166 LEU A N 1
ATOM 1357 C CA . LEU A 1 166 ? -27.705 -20.834 -76.930 1.00 16.58 166 LEU A CA 1
ATOM 1358 C C . LEU A 1 166 ? -28.696 -20.635 -78.074 1.00 19.09 166 LEU A C 1
ATOM 1359 O O . LEU A 1 166 ? -29.017 -21.585 -78.778 1.00 18.87 166 LEU A O 1
ATOM 1364 N N . SER A 1 167 ? -29.153 -19.405 -78.287 1.00 16.95 167 SER A N 1
ATOM 1365 C CA . SER A 1 167 ? -30.067 -19.149 -79.403 1.00 20.73 167 SER A CA 1
ATOM 1366 C C . SER A 1 167 ? -29.309 -19.092 -80.697 1.00 18.45 167 SER A C 1
ATOM 1367 O O . SER A 1 167 ? -29.839 -19.407 -81.748 1.00 24.19 167 SER A O 1
ATOM 1370 N N . LEU A 1 168 ? -28.065 -18.656 -80.617 1.00 20.16 168 LEU A N 1
ATOM 1371 C CA . LEU A 1 168 ? -27.217 -18.591 -81.788 1.00 19.15 168 LEU A CA 1
ATOM 1372 C C . LEU A 1 168 ? -26.768 -20.001 -82.172 1.00 25.19 168 LEU A C 1
ATOM 1373 O O . LEU A 1 168 ? -26.776 -20.360 -83.343 1.00 29.25 168 LEU A O 1
ATOM 1378 N N . ASP A 1 169 ? -26.380 -20.786 -81.170 1.00 20.40 169 ASP A N 1
ATOM 1379 C CA . ASP A 1 169 ? -25.943 -22.164 -81.357 1.00 21.43 169 ASP A CA 1
ATOM 1380 C C . ASP A 1 169 ? -26.462 -23.013 -80.203 1.00 19.48 169 ASP A C 1
ATOM 1381 O O . ASP A 1 169 ? -25.924 -22.960 -79.099 1.00 21.55 169 ASP A O 1
ATOM 1386 N N . ARG A 1 170 ? -27.505 -23.801 -80.454 1.00 17.59 170 ARG A N 1
ATOM 1387 C CA . ARG A 1 170 ? -28.183 -24.516 -79.368 1.00 25.63 170 ARG A CA 1
ATOM 1388 C C . ARG A 1 170 ? -27.358 -25.639 -78.744 1.00 23.30 170 ARG A C 1
ATOM 1389 O O . ARG A 1 170 ? -27.715 -26.136 -77.672 1.00 23.69 170 ARG A O 1
ATOM 1397 N N . THR A 1 171 ? -26.253 -26.012 -79.390 1.00 27.06 171 THR A N 1
ATOM 1398 C CA . THR A 1 171 ? -25.392 -27.078 -78.871 1.00 25.27 171 THR A CA 1
ATOM 1399 C C . THR A 1 171 ? -24.173 -26.578 -78.097 1.00 27.17 171 THR A C 1
ATOM 1400 O O . THR A 1 171 ? -23.371 -27.388 -77.633 1.00 25.95 171 THR A O 1
ATOM 1404 N N . CYS A 1 172 ? -24.020 -25.264 -77.948 1.00 23.30 172 CYS A N 1
ATOM 1405 C CA . CYS A 1 172 ? -22.754 -24.741 -77.448 1.00 25.18 172 CYS A CA 1
ATOM 1406 C C . CYS A 1 172 ? -22.459 -25.060 -75.984 1.00 17.54 172 CYS A C 1
ATOM 1407 O O . CYS A 1 172 ? -21.307 -24.993 -75.582 1.00 22.60 172 CYS A O 1
ATOM 1410 N N . LEU A 1 173 ? -23.457 -25.426 -75.187 1.00 19.12 173 LEU A N 1
ATOM 1411 C CA . LEU A 1 173 ? -23.148 -25.832 -73.809 1.00 22.38 173 LEU A CA 1
ATOM 1412 C C . LEU A 1 173 ? -23.088 -27.366 -73.626 1.00 25.30 173 LEU A C 1
ATOM 1413 O O . LEU A 1 173 ? -22.775 -27.850 -72.538 1.00 19.57 173 LEU A O 1
ATOM 1418 N N . ASP A 1 174 ? -23.375 -28.116 -74.691 1.00 18.56 174 ASP A N 1
ATOM 1419 C CA . ASP A 1 174 ? -23.478 -29.572 -74.628 1.00 24.01 174 ASP A CA 1
ATOM 1420 C C . ASP A 1 174 ? -22.250 -30.226 -73.982 1.00 21.14 174 ASP A C 1
ATOM 1421 O O . ASP A 1 174 ? -22.369 -31.172 -73.197 1.00 31.88 174 ASP A O 1
ATOM 1426 N N . GLY A 1 175 ? -21.076 -29.699 -74.291 1.00 19.88 175 GLY A N 1
ATOM 1427 C CA . GLY A 1 175 ? -19.844 -30.246 -73.758 1.00 24.21 175 GLY A CA 1
ATOM 1428 C C . GLY A 1 175 ? -19.479 -29.726 -72.383 1.00 22.21 175 GLY A C 1
ATOM 1429 O O . GLY A 1 175 ? -18.351 -29.928 -71.924 1.00 29.08 175 GLY A O 1
ATOM 1430 N N . PHE A 1 176 ? -20.413 -29.055 -71.713 1.00 20.84 176 PHE A N 1
ATOM 1431 C CA . PHE A 1 176 ? -20.116 -28.483 -70.393 1.00 21.16 176 PHE A CA 1
ATOM 1432 C C . PHE A 1 176 ? -21.287 -28.620 -69.425 1.00 22.93 176 PHE A C 1
ATOM 1433 O O . PHE A 1 176 ? -22.147 -27.730 -69.312 1.00 20.38 176 PHE A O 1
ATOM 1441 N N . LYS A 1 177 ? -21.302 -29.741 -68.711 1.00 16.07 177 LYS A N 1
ATOM 1442 C CA . LYS A 1 177 ? -22.443 -30.092 -67.893 1.00 20.37 177 LYS A CA 1
ATOM 1443 C C . LYS A 1 177 ? -22.682 -29.130 -66.733 1.00 16.71 177 LYS A C 1
ATOM 1444 O O . LYS A 1 177 ? -23.833 -28.831 -66.429 1.00 14.51 177 LYS A O 1
ATOM 1450 N N . ASN A 1 178 ? -21.625 -28.630 -66.096 1.00 14.31 178 ASN A N 1
ATOM 1451 C CA . ASN A 1 178 ? -21.852 -27.669 -65.009 1.00 16.71 178 ASN A CA 1
ATOM 1452 C C . ASN A 1 178 ? -22.414 -26.316 -65.509 1.00 16.51 178 ASN A C 1
ATOM 1453 O O . ASN A 1 178 ? -23.147 -25.641 -64.782 1.00 17.46 178 ASN A O 1
ATOM 1458 N N . LEU A 1 179 ? -22.111 -25.938 -66.743 1.00 17.61 179 LEU A N 1
ATOM 1459 C CA . LEU A 1 179 ? -22.686 -24.706 -67.300 1.00 13.71 179 LEU A CA 1
ATOM 1460 C C . LEU A 1 179 ? -24.166 -24.929 -67.628 1.00 16.99 179 LEU A C 1
ATOM 1461 O O . LEU A 1 179 ? -24.985 -24.035 -67.486 1.00 14.68 179 LEU A O 1
ATOM 1466 N N . GLN A 1 180 ? -24.513 -26.134 -68.058 1.00 15.32 180 GLN A N 1
ATOM 1467 C CA . GLN A 1 180 ? -25.919 -26.460 -68.262 1.00 12.22 180 GLN A CA 1
ATOM 1468 C C . GLN A 1 180 ? -26.654 -26.427 -66.937 1.00 14.69 180 GLN A C 1
ATOM 1469 O O . GLN A 1 180 ? -27.752 -25.867 -66.836 1.00 16.67 180 GLN A O 1
ATOM 1475 N N . ALA A 1 181 ? -26.052 -27.038 -65.922 1.00 16.51 181 ALA A N 1
ATOM 1476 C CA . ALA A 1 181 ? -26.660 -27.043 -64.600 1.00 16.22 181 ALA A CA 1
ATOM 1477 C C . ALA A 1 181 ? -26.737 -25.606 -64.059 1.00 16.18 181 ALA A C 1
ATOM 1478 O O . ALA A 1 181 ? -27.657 -25.275 -63.330 1.00 13.55 181 ALA A O 1
ATOM 1480 N N . PHE A 1 182 ? -25.777 -24.760 -64.421 1.00 15.79 182 PHE A N 1
ATOM 1481 C CA . PHE A 1 182 ? -25.839 -23.358 -64.014 1.00 15.22 182 PHE A CA 1
ATOM 1482 C C . PHE A 1 182 ? -27.038 -22.689 -64.671 1.00 14.09 182 PHE A C 1
ATOM 1483 O O . PHE A 1 182 ? -27.805 -22.048 -63.999 1.00 12.74 182 PHE A O 1
ATOM 1491 N N . GLN A 1 183 ? -27.214 -22.838 -65.963 1.00 16.03 183 GLN A N 1
ATOM 1492 C CA . GLN A 1 183 ? -28.390 -22.274 -66.613 1.00 12.91 183 GLN A CA 1
ATOM 1493 C C . GLN A 1 183 ? -29.687 -22.796 -65.941 1.00 17.08 183 GLN A C 1
ATOM 1494 O O . GLN A 1 183 ? -30.508 -22.020 -65.552 1.00 14.73 183 GLN A O 1
ATOM 1500 N N A LYS A 1 184 ? -29.670 -23.830 -65.273 0.35 17.35 184 LYS A N 1
ATOM 1501 N N B LYS A 1 184 ? -29.688 -23.845 -65.308 0.65 16.94 184 LYS A N 1
ATOM 1502 C CA A LYS A 1 184 ? -30.903 -24.401 -64.744 0.35 18.23 184 LYS A CA 1
ATOM 1503 C CA B LYS A 1 184 ? -30.921 -24.398 -64.753 0.65 18.10 184 LYS A CA 1
ATOM 1504 C C A LYS A 1 184 ? -31.479 -24.072 -63.336 0.35 19.18 184 LYS A C 1
ATOM 1505 C C B LYS A 1 184 ? -31.479 -24.047 -63.335 0.65 19.21 184 LYS A C 1
ATOM 1506 O O A LYS A 1 184 ? -32.635 -23.666 -63.306 0.35 21.00 184 LYS A O 1
ATOM 1507 O O B LYS A 1 184 ? -32.613 -23.588 -63.296 0.65 21.00 184 LYS A O 1
ATOM 1518 N N . ARG A 1 185 ? -30.314 -23.945 -62.659 1.00 20.64 185 ARG A N 1
ATOM 1519 C CA . ARG A 1 185 ? -30.113 -23.300 -61.377 1.00 17.88 185 ARG A CA 1
ATOM 1520 C C . ARG A 1 185 ? -30.695 -21.894 -61.400 1.00 27.13 185 ARG A C 1
ATOM 1521 O O . ARG A 1 185 ? -31.545 -21.590 -60.632 1.00 38.26 185 ARG A O 1
ATOM 1529 N N . PHE A 1 186 ? -30.234 -21.068 -62.307 1.00 14.39 186 PHE A N 1
ATOM 1530 C CA . PHE A 1 186 ? -30.691 -19.735 -62.395 1.00 12.33 186 PHE A CA 1
ATOM 1531 C C . PHE A 1 186 ? -32.179 -19.719 -62.713 1.00 15.31 186 PHE A C 1
ATOM 1532 O O . PHE A 1 186 ? -32.958 -19.087 -62.060 1.00 13.41 186 PHE A O 1
ATOM 1540 N N . GLU A 1 187 ? -32.526 -20.453 -63.738 1.00 16.88 187 GLU A N 1
ATOM 1541 C CA . GLU A 1 187 ? -33.878 -20.545 -64.195 1.00 19.15 187 GLU A CA 1
ATOM 1542 C C . GLU A 1 187 ? -34.811 -21.085 -63.111 1.00 19.27 187 GLU A C 1
ATOM 1543 O O . GLU A 1 187 ? -35.910 -20.749 -63.089 1.00 17.40 187 GLU A O 1
ATOM 1549 N N . ASP A 1 188 ? -34.287 -21.897 -62.211 1.00 17.20 188 ASP A N 1
ATOM 1550 C CA . ASP A 1 188 ? -35.037 -22.500 -61.121 1.00 18.71 188 ASP A CA 1
ATOM 1551 C C . ASP A 1 188 ? -35.228 -21.626 -59.851 1.00 24.21 188 ASP A C 1
ATOM 1552 O O . ASP A 1 188 ? -35.982 -22.008 -58.972 1.00 22.45 188 ASP A O 1
ATOM 1557 N N . LEU A 1 189 ? -34.530 -20.500 -59.773 1.00 14.96 189 LEU A N 1
ATOM 1558 C CA . LEU A 1 189 ? -34.730 -19.560 -58.668 1.00 16.57 189 LEU A CA 1
ATOM 1559 C C . LEU A 1 189 ? -36.175 -19.137 -58.691 1.00 16.21 189 LEU A C 1
ATOM 1560 O O . LEU A 1 189 ? -36.700 -18.784 -59.743 1.00 15.43 189 LEU A O 1
ATOM 1565 N N . GLU A 1 190 ? -36.820 -19.214 -57.538 1.00 17.24 190 GLU A N 1
ATOM 1566 C CA . GLU A 1 190 ? -38.256 -19.011 -57.461 1.00 17.65 190 GLU A CA 1
ATOM 1567 C C . GLU A 1 190 ? -38.636 -17.692 -58.086 1.00 14.67 190 GLU A C 1
ATOM 1568 O O . GLU A 1 190 ? -39.529 -17.627 -58.928 1.00 15.43 190 GLU A O 1
ATOM 1574 N N . ALA A 1 191 ? -37.914 -16.646 -57.719 1.00 18.84 191 ALA A N 1
ATOM 1575 C CA . ALA A 1 191 ? -38.243 -15.317 -58.217 1.00 19.27 191 ALA A CA 1
ATOM 1576 C C . ALA A 1 191 ? -37.903 -15.149 -59.701 1.00 19.40 191 ALA A C 1
ATOM 1577 O O . ALA A 1 191 ? -38.477 -14.295 -60.371 1.00 22.05 191 ALA A O 1
ATOM 1579 N N . ILE A 1 192 ? -36.954 -15.936 -60.213 1.00 16.83 192 ILE A N 1
ATOM 1580 C CA . ILE A 1 192 ? -36.645 -15.908 -61.639 1.00 19.13 192 ILE A CA 1
ATOM 1581 C C . ILE A 1 192 ? -37.699 -16.666 -62.435 1.00 16.45 192 ILE A C 1
ATOM 1582 O O . ILE A 1 192 ? -38.169 -16.183 -63.459 1.00 19.68 192 ILE A O 1
ATOM 1587 N N . LYS A 1 193 ? -38.066 -17.854 -61.963 1.00 16.31 193 LYS A N 1
ATOM 1588 C CA . LYS A 1 193 ? -39.108 -18.653 -62.617 1.00 19.61 193 LYS A CA 1
ATOM 1589 C C . LYS A 1 193 ? -40.392 -17.833 -62.765 1.00 23.48 193 LYS A C 1
ATOM 1590 O O . LYS A 1 193 ? -41.063 -17.865 -63.800 1.00 23.68 193 LYS A O 1
ATOM 1596 N N . LYS A 1 194 ? -40.707 -17.066 -61.732 1.00 20.19 194 LYS A N 1
ATOM 1597 C CA . LYS A 1 194 ? -41.925 -16.287 -61.723 1.00 20.69 194 LYS A CA 1
ATOM 1598 C C . LYS A 1 194 ? -41.815 -15.095 -62.683 1.00 23.21 194 LYS A C 1
ATOM 1599 O O . LYS A 1 194 ? -42.683 -14.904 -63.515 1.00 26.82 194 LYS A O 1
ATOM 1605 N N . TYR A 1 195 ? -40.733 -14.329 -62.616 1.00 28.33 195 TYR A N 1
ATOM 1606 C CA . TYR A 1 195 ? -40.546 -13.230 -63.567 1.00 26.15 195 TYR A CA 1
ATOM 1607 C C . TYR A 1 195 ? -40.595 -13.718 -65.014 1.00 28.17 195 TYR A C 1
ATOM 1608 O O . TYR A 1 195 ? -41.167 -13.046 -65.883 1.00 22.98 195 TYR A O 1
ATOM 1617 N N . MET A 1 196 ? -40.007 -14.880 -65.280 1.00 21.10 196 MET A N 1
ATOM 1618 C CA . MET A 1 196 ? -39.992 -15.392 -66.648 1.00 20.97 196 MET A CA 1
ATOM 1619 C C . MET A 1 196 ? -41.379 -15.853 -67.081 1.00 28.01 196 MET A C 1
ATOM 1620 O O . MET A 1 196 ? -41.682 -15.858 -68.269 1.00 33.60 196 MET A O 1
ATOM 1625 N N . ALA A 1 197 ? -42.226 -16.224 -66.120 1.00 30.97 197 ALA A N 1
ATOM 1626 C CA . ALA A 1 197 ? -43.589 -16.676 -66.434 1.00 34.18 197 ALA A CA 1
ATOM 1627 C C . ALA A 1 197 ? -44.566 -15.515 -66.480 1.00 36.30 197 ALA A C 1
ATOM 1628 O O . ALA A 1 197 ? -45.768 -15.713 -66.585 1.00 38.31 197 ALA A O 1
ATOM 1630 N N . SER A 1 198 ? -44.044 -14.301 -66.391 1.00 34.45 198 SER A N 1
ATOM 1631 C CA . SER A 1 198 ? -44.884 -13.130 -66.205 1.00 36.59 198 SER A CA 1
ATOM 1632 C C . SER A 1 198 ? -45.054 -12.342 -67.504 1.00 40.46 198 SER A C 1
ATOM 1633 O O . SER A 1 198 ? -44.297 -12.542 -68.454 1.00 33.20 198 SER A O 1
ATOM 1636 N N . PRO A 1 199 ? -46.074 -11.463 -67.552 1.00 41.05 199 PRO A N 1
ATOM 1637 C CA . PRO A 1 199 ? -46.350 -10.600 -68.709 1.00 38.78 199 PRO A CA 1
ATOM 1638 C C . PRO A 1 199 ? -45.163 -9.803 -69.247 1.00 36.15 199 PRO A C 1
ATOM 1639 O O . PRO A 1 199 ? -45.019 -9.673 -70.462 1.00 31.47 199 PRO A O 1
ATOM 1643 N N . LYS A 1 200 ? -44.343 -9.263 -68.357 1.00 34.51 200 LYS A N 1
ATOM 1644 C CA . LYS A 1 200 ? -43.284 -8.342 -68.756 1.00 37.36 200 LYS A CA 1
ATOM 1645 C C . LYS A 1 200 ? -42.032 -8.994 -69.338 1.00 37.40 200 LYS A C 1
ATOM 1646 O O . LYS A 1 200 ? -41.177 -8.294 -69.886 1.00 37.22 200 LYS A O 1
ATOM 1652 N N . PHE A 1 201 ? -41.910 -10.313 -69.218 1.00 31.15 201 PHE A N 1
ATOM 1653 C CA . PHE A 1 201 ? -40.696 -10.978 -69.677 1.00 27.85 201 PHE A CA 1
ATOM 1654 C C . PHE A 1 201 ? -40.516 -10.844 -71.190 1.00 28.29 201 PHE A C 1
ATOM 1655 O O . PHE A 1 201 ? -41.443 -11.076 -71.968 1.00 21.43 201 PHE A O 1
ATOM 1663 N N . LEU A 1 202 ? -39.316 -10.451 -71.603 1.00 21.07 202 LEU A N 1
ATOM 1664 C CA . LEU A 1 202 ? -39.036 -10.302 -73.020 1.00 18.78 202 LEU A CA 1
ATOM 1665 C C . LEU A 1 202 ? -38.244 -11.522 -73.515 1.00 24.13 202 LEU A C 1
ATOM 1666 O O . LEU A 1 202 ? -37.116 -11.754 -73.083 1.00 21.90 202 LEU A O 1
ATOM 1671 N N . LYS A 1 203 ? -38.844 -12.325 -74.387 1.00 16.11 203 LYS A N 1
ATOM 1672 C CA . LYS A 1 203 ? -38.169 -13.536 -74.877 1.00 21.55 203 LYS A CA 1
ATOM 1673 C C . LYS A 1 203 ? -37.430 -13.247 -76.165 1.00 22.38 203 LYS A C 1
ATOM 1674 O O . LYS A 1 203 ? -36.320 -13.724 -76.386 1.00 18.48 203 LYS A O 1
ATOM 1680 N N . LYS A 1 204 ? -38.069 -12.445 -77.009 1.00 22.66 204 LYS A N 1
ATOM 1681 C CA . LYS A 1 204 ? -37.468 -11.991 -78.248 1.00 22.36 204 LYS A CA 1
ATOM 1682 C C . LYS A 1 204 ? -37.857 -10.525 -78.443 1.00 25.40 204 LYS A C 1
ATOM 1683 O O . LYS A 1 204 ? -38.851 -10.067 -77.867 1.00 24.96 204 LYS A O 1
ATOM 1689 N N . PRO A 1 205 ? -37.045 -9.768 -79.197 1.00 17.49 205 PRO A N 1
ATOM 1690 C CA . PRO A 1 205 ? -35.812 -10.196 -79.856 1.00 18.52 205 PRO A CA 1
ATOM 1691 C C . PRO A 1 205 ? -34.540 -9.964 -79.015 1.00 18.17 205 PRO A C 1
ATOM 1692 O O . PRO A 1 205 ? -34.513 -9.091 -78.138 1.00 16.20 205 PRO A O 1
ATOM 1696 N N . ILE A 1 206 ? -33.505 -10.754 -79.288 1.00 17.58 206 ILE A N 1
ATOM 1697 C CA . ILE A 1 206 ? -32.213 -10.599 -78.622 1.00 19.11 206 ILE A CA 1
ATOM 1698 C C . ILE A 1 206 ? -31.472 -9.357 -79.113 1.00 18.36 206 ILE A C 1
ATOM 1699 O O . ILE A 1 206 ? -30.979 -8.564 -78.309 1.00 19.20 206 ILE A O 1
ATOM 1704 N N . CYS A 1 207 ? -31.405 -9.181 -80.429 1.00 17.41 207 CYS A N 1
ATOM 1705 C CA . CYS A 1 207 ? -30.743 -8.018 -81.010 1.00 18.64 207 CYS A CA 1
ATOM 1706 C C . CYS A 1 207 ? -31.739 -7.070 -81.700 1.00 21.79 207 CYS A C 1
ATOM 1707 O O . CYS A 1 207 ? -32.923 -7.387 -81.840 1.00 13.80 207 CYS A O 1
ATOM 1710 N N . ASN A 1 208 ? -31.261 -5.896 -82.107 1.00 21.12 208 ASN A N 1
ATOM 1711 C CA . ASN A 1 208 ? -32.141 -4.908 -82.741 1.00 20.26 208 ASN A CA 1
ATOM 1712 C C . ASN A 1 208 ? -32.516 -5.285 -84.174 1.00 20.61 208 ASN A C 1
ATOM 1713 O O . ASN A 1 208 ? -32.008 -6.271 -84.723 1.00 15.03 208 ASN A O 1
ATOM 1718 N N . LYS A 1 209 ? -33.392 -4.476 -84.768 1.00 23.86 209 LYS A N 1
ATOM 1719 C CA . LYS A 1 209 ? -34.006 -4.758 -86.068 1.00 22.54 209 LYS A CA 1
ATOM 1720 C C . LYS A 1 209 ? -33.005 -4.977 -87.192 1.00 20.27 209 LYS A C 1
ATOM 1721 O O . LYS A 1 209 ? -33.246 -5.769 -88.100 1.00 20.76 209 LYS A O 1
ATOM 1727 N N . TYR A 1 210 ? -31.898 -4.240 -87.134 1.00 20.50 210 TYR A N 1
ATOM 1728 C CA . TYR A 1 210 ? -30.923 -4.174 -88.217 1.00 19.85 210 TYR A CA 1
ATOM 1729 C C . TYR A 1 210 ? -29.793 -5.187 -88.085 1.00 17.54 210 TYR A C 1
ATOM 1730 O O . TYR A 1 210 ? -28.920 -5.300 -88.949 1.00 16.85 210 TYR A O 1
ATOM 1739 N N . ALA A 1 211 ? -29.797 -5.901 -86.978 1.00 17.54 211 ALA A N 1
ATOM 1740 C CA . ALA A 1 211 ? -28.855 -6.980 -86.796 1.00 15.90 211 ALA A CA 1
ATOM 1741 C C . ALA A 1 211 ? -29.172 -8.104 -87.789 1.00 18.71 211 ALA A C 1
ATOM 1742 O O . ALA A 1 211 ? -30.319 -8.564 -87.864 1.00 18.61 211 ALA A O 1
ATOM 1744 N N . GLN A 1 212 ? -28.166 -8.531 -88.553 1.00 17.80 212 GLN A N 1
ATOM 1745 C CA . GLN A 1 212 ? -28.341 -9.614 -89.528 1.00 18.97 212 GLN A CA 1
ATOM 1746 C C . GLN A 1 212 ? -28.890 -10.878 -88.892 1.00 20.08 212 GLN A C 1
ATOM 1747 O O . GLN A 1 212 ? -29.675 -11.591 -89.517 1.00 20.47 212 GLN A O 1
ATOM 1753 N N . PHE A 1 213 ? -28.480 -11.148 -87.654 1.00 19.03 213 PHE A N 1
ATOM 1754 C CA . PHE A 1 213 ? -28.991 -12.282 -86.875 1.00 25.50 213 PHE A CA 1
ATOM 1755 C C . PHE A 1 213 ? -30.511 -12.188 -86.700 1.00 22.86 213 PHE A C 1
ATOM 1756 O O . PHE A 1 213 ? -31.229 -13.195 -86.788 1.00 18.68 213 PHE A O 1
ATOM 1764 N N . THR A 1 214 ? -30.990 -10.972 -86.448 1.00 14.23 214 THR A N 1
ATOM 1765 C CA . THR A 1 214 ? -32.418 -10.737 -86.243 1.00 21.12 214 THR A CA 1
ATOM 1766 C C . THR A 1 214 ? -33.172 -10.938 -87.543 1.00 18.54 214 THR A C 1
ATOM 1767 O O . THR A 1 214 ? -34.207 -11.595 -87.580 1.00 24.32 214 THR A O 1
ATOM 1771 N N . ILE A 1 215 ? -32.629 -10.378 -88.613 1.00 19.72 215 ILE A N 1
ATOM 1772 C CA . ILE A 1 215 ? -33.283 -10.453 -89.901 1.00 22.59 215 ILE A CA 1
ATOM 1773 C C . ILE A 1 215 ? -33.359 -11.899 -90.364 1.00 26.36 215 ILE A C 1
ATOM 1774 O O . ILE A 1 215 ? -34.390 -12.346 -90.855 1.00 30.26 215 ILE A O 1
ATOM 1779 N N . ILE A 1 216 ? -32.278 -12.647 -90.171 1.00 28.48 216 ILE A N 1
ATOM 1780 C CA . ILE A 1 216 ? -32.239 -14.030 -90.634 1.00 22.66 216 ILE A CA 1
ATOM 1781 C C . ILE A 1 216 ? -32.949 -15.046 -89.717 1.00 26.87 216 ILE A C 1
ATOM 1782 O O . ILE A 1 216 ? -33.691 -15.904 -90.203 1.00 26.50 216 ILE A O 1
ATOM 1787 N N . GLU A 1 217 ? -32.752 -14.948 -88.403 1.00 24.81 217 GLU A N 1
ATOM 1788 C CA . GLU A 1 217 ? -33.250 -15.986 -87.489 1.00 26.92 217 GLU A CA 1
ATOM 1789 C C . GLU A 1 217 ? -34.542 -15.653 -86.763 1.00 23.10 217 GLU A C 1
ATOM 1790 O O . GLU A 1 217 ? -35.240 -16.553 -86.303 1.00 23.20 217 GLU A O 1
ATOM 1796 N N . GLY A 1 218 ? -34.854 -14.374 -86.647 1.00 17.61 218 GLY A N 1
ATOM 1797 C CA . GLY A 1 218 ? -36.122 -13.970 -86.072 1.00 26.64 218 GLY A CA 1
ATOM 1798 C C . GLY A 1 218 ? -36.243 -14.220 -84.587 1.00 28.07 218 GLY A C 1
ATOM 1799 O O . GLY A 1 218 ? -37.353 -14.351 -84.065 1.00 24.74 218 GLY A O 1
ATOM 1800 N N . LYS A 1 219 ? -35.096 -14.273 -83.915 1.00 18.70 219 LYS A N 1
ATOM 1801 C CA . LYS A 1 219 ? -35.032 -14.497 -82.477 1.00 26.90 219 LYS A CA 1
ATOM 1802 C C . LYS A 1 219 ? -34.756 -13.169 -81.790 1.00 26.64 219 LYS A C 1
ATOM 1803 O O . LYS A 1 219 ? -34.780 -12.124 -82.462 1.00 25.83 219 LYS A O 1
ATOM 1810 N N . MET B 1 1 ? -9.322 8.181 -44.669 1.00 51.95 1 MET B N 1
ATOM 1811 C CA . MET B 1 1 ? -10.429 8.269 -43.725 1.00 45.41 1 MET B CA 1
ATOM 1812 C C . MET B 1 1 ? -10.822 6.872 -43.239 1.00 40.94 1 MET B C 1
ATOM 1813 O O . MET B 1 1 ? -11.784 6.277 -43.724 1.00 44.31 1 MET B O 1
ATOM 1818 N N . LEU B 1 2 ? -10.050 6.345 -42.295 1.00 33.25 2 LEU B N 1
ATOM 1819 C CA . LEU B 1 2 ? -10.348 5.060 -41.678 1.00 28.47 2 LEU B CA 1
ATOM 1820 C C . LEU B 1 2 ? -11.554 5.191 -40.738 1.00 28.34 2 LEU B C 1
ATOM 1821 O O . LEU B 1 2 ? -11.558 6.052 -39.859 1.00 30.90 2 LEU B O 1
ATOM 1826 N N . PRO B 1 3 ? -12.593 4.360 -40.925 1.00 26.06 3 PRO B N 1
ATOM 1827 C CA . PRO B 1 3 ? -13.752 4.462 -40.022 1.00 29.10 3 PRO B CA 1
ATOM 1828 C C . PRO B 1 3 ? -13.403 4.232 -38.543 1.00 25.36 3 PRO B C 1
ATOM 1829 O O . PRO B 1 3 ? -12.452 3.506 -38.227 1.00 19.57 3 PRO B O 1
ATOM 1833 N N . VAL B 1 4 ? -14.170 4.859 -37.652 1.00 18.22 4 VAL B N 1
ATOM 1834 C CA . VAL B 1 4 ? -14.001 4.653 -36.221 1.00 20.64 4 VAL B CA 1
ATOM 1835 C C . VAL B 1 4 ? -15.236 3.956 -35.635 1.00 19.18 4 VAL B C 1
ATOM 1836 O O . VAL B 1 4 ? -16.361 4.416 -35.827 1.00 18.02 4 VAL B O 1
ATOM 1840 N N . LEU B 1 5 ? -15.003 2.825 -34.968 1.00 19.09 5 LEU B N 1
ATOM 1841 C CA . LEU B 1 5 ? -16.017 2.141 -34.168 1.00 15.48 5 LEU B CA 1
ATOM 1842 C C . LEU B 1 5 ? -15.747 2.407 -32.682 1.00 20.81 5 LEU B C 1
ATOM 1843 O O . LEU B 1 5 ? -14.669 2.087 -32.162 1.00 18.24 5 LEU B O 1
ATOM 1848 N N . GLY B 1 6 ? -16.703 3.010 -31.988 1.00 14.24 6 GLY B N 1
ATOM 1849 C CA . GLY B 1 6 ? -16.484 3.304 -30.588 1.00 15.78 6 GLY B CA 1
ATOM 1850 C C . GLY B 1 6 ? -17.345 2.423 -29.711 1.00 17.37 6 GLY B C 1
ATOM 1851 O O . GLY B 1 6 ? -18.547 2.330 -29.925 1.00 13.74 6 GLY B O 1
ATOM 1852 N N . TYR B 1 7 ? -16.728 1.761 -28.737 1.00 16.04 7 TYR B N 1
ATOM 1853 C CA . TYR B 1 7 ? -17.469 0.939 -27.795 1.00 19.11 7 TYR B CA 1
ATOM 1854 C C . TYR B 1 7 ? -16.674 0.694 -26.525 1.00 18.71 7 TYR B C 1
ATOM 1855 O O . TYR B 1 7 ? -15.479 0.994 -26.470 1.00 21.14 7 TYR B O 1
ATOM 1864 N N . TRP B 1 8 ? -17.331 0.145 -25.506 1.00 16.54 8 TRP B N 1
ATOM 1865 C CA . TRP B 1 8 ? -16.602 -0.424 -24.382 1.00 16.51 8 TRP B CA 1
ATOM 1866 C C . TRP B 1 8 ? -15.676 -1.522 -24.911 1.00 20.24 8 TRP B C 1
ATOM 1867 O O . TRP B 1 8 ? -15.894 -2.054 -25.995 1.00 14.74 8 TRP B O 1
ATOM 1878 N N . LYS B 1 9 ? -14.661 -1.867 -24.127 1.00 18.69 9 LYS B N 1
ATOM 1879 C CA . LYS B 1 9 ? -13.777 -2.987 -24.423 1.00 23.25 9 LYS B CA 1
ATOM 1880 C C . LYS B 1 9 ? -14.487 -4.286 -24.016 1.00 22.73 9 LYS B C 1
ATOM 1881 O O . LYS B 1 9 ? -14.031 -5.017 -23.132 1.00 17.60 9 LYS B O 1
ATOM 1887 N N . THR B 1 10 ? -15.636 -4.530 -24.650 1.00 20.05 10 THR B N 1
ATOM 1888 C CA . THR B 1 10 ? -16.485 -5.691 -24.381 1.00 20.50 10 THR B CA 1
ATOM 1889 C C . THR B 1 10 ? -17.086 -6.252 -25.684 1.00 13.31 10 THR B C 1
ATOM 1890 O O . THR B 1 10 ? -17.086 -5.567 -26.712 1.00 18.60 10 THR B O 1
ATOM 1894 N N . ARG B 1 11 ? -17.616 -7.473 -25.622 1.00 16.37 11 ARG B N 1
ATOM 1895 C CA . ARG B 1 11 ? -18.312 -8.110 -26.751 1.00 11.57 11 ARG B CA 1
ATOM 1896 C C . ARG B 1 11 ? -19.755 -7.583 -26.884 1.00 13.32 11 ARG B C 1
ATOM 1897 O O . ARG B 1 11 ? -20.074 -6.862 -27.831 1.00 14.93 11 ARG B O 1
ATOM 1905 N N . ALA B 1 12 ? -20.610 -7.942 -25.929 1.00 12.22 12 ALA B N 1
ATOM 1906 C CA . ALA B 1 12 ? -21.974 -7.411 -25.810 1.00 16.48 12 ALA B CA 1
ATOM 1907 C C . ALA B 1 12 ? -22.689 -7.144 -27.148 1.00 14.98 12 ALA B C 1
ATOM 1908 O O . ALA B 1 12 ? -22.911 -8.060 -27.943 1.00 16.63 12 ALA B O 1
ATOM 1910 N N . LEU B 1 13 ? -23.007 -5.877 -27.391 1.00 12.55 13 LEU B N 1
ATOM 1911 C CA . LEU B 1 13 ? -23.735 -5.416 -28.573 1.00 14.96 13 LEU B CA 1
ATOM 1912 C C . LEU B 1 13 ? -22.846 -5.189 -29.795 1.00 15.32 13 LEU B C 1
ATOM 1913 O O . LEU B 1 13 ? -23.318 -5.039 -30.930 1.00 12.87 13 LEU B O 1
ATOM 1918 N N . CYS B 1 14 ? -21.554 -5.093 -29.544 1.00 16.99 14 CYS B N 1
ATOM 1919 C CA . CYS B 1 14 ? -20.624 -4.652 -30.569 1.00 15.60 14 CYS B CA 1
ATOM 1920 C C . CYS B 1 14 ? -19.984 -5.771 -31.378 1.00 9.19 14 CYS B C 1
ATOM 1921 O O . CYS B 1 14 ? -19.753 -5.633 -32.578 1.00 11.58 14 CYS B O 1
ATOM 1924 N N . GLN B 1 15 ? -19.709 -6.888 -30.719 1.00 12.41 15 GLN B N 1
ATOM 1925 C CA . GLN B 1 15 ? -19.045 -8.011 -31.384 1.00 13.21 15 GLN B CA 1
ATOM 1926 C C . GLN B 1 15 ? -19.668 -8.363 -32.762 1.00 9.64 15 GLN B C 1
ATOM 1927 O O . GLN B 1 15 ? -18.929 -8.529 -33.744 1.00 15.49 15 GLN B O 1
ATOM 1933 N N . PRO B 1 16 ? -21.010 -8.398 -32.870 1.00 12.34 16 PRO B N 1
ATOM 1934 C CA . PRO B 1 16 ? -21.531 -8.725 -34.202 1.00 11.49 16 PRO B CA 1
ATOM 1935 C C . PRO B 1 16 ? -21.090 -7.747 -35.280 1.00 9.83 16 PRO B C 1
ATOM 1936 O O . PRO B 1 16 ? -20.943 -8.153 -36.433 1.00 13.44 16 PRO B O 1
ATOM 1940 N N . ILE B 1 17 ? -20.857 -6.488 -34.913 1.00 15.05 17 ILE B N 1
ATOM 1941 C CA . ILE B 1 17 ? -20.298 -5.526 -35.854 1.00 9.28 17 ILE B CA 1
ATOM 1942 C C . ILE B 1 17 ? -18.838 -5.843 -36.188 1.00 11.80 17 ILE B C 1
ATOM 1943 O O . ILE B 1 17 ? -18.441 -5.788 -37.346 1.00 14.72 17 ILE B O 1
ATOM 1948 N N . ARG B 1 18 ? -18.035 -6.151 -35.175 1.00 15.01 18 ARG B N 1
ATOM 1949 C CA . ARG B 1 18 ? -16.644 -6.500 -35.405 1.00 12.45 18 ARG B CA 1
ATOM 1950 C C . ARG B 1 18 ? -16.559 -7.740 -36.324 1.00 12.11 18 ARG B C 1
ATOM 1951 O O . ARG B 1 18 ? -15.726 -7.807 -37.213 1.00 13.44 18 ARG B O 1
ATOM 1959 N N . LEU B 1 19 ? -17.432 -8.711 -36.098 1.00 10.88 19 LEU B N 1
ATOM 1960 C CA . LEU B 1 19 ? -17.466 -9.915 -36.932 1.00 11.67 19 LEU B CA 1
ATOM 1961 C C . LEU B 1 19 ? -17.694 -9.555 -38.416 1.00 13.60 19 LEU B C 1
ATOM 1962 O O . LEU B 1 19 ? -17.061 -10.113 -39.324 1.00 17.34 19 LEU B O 1
ATOM 1967 N N . MET B 1 20 ? -18.581 -8.603 -38.659 1.00 11.93 20 MET B N 1
ATOM 1968 C CA . MET B 1 20 ? -18.905 -8.200 -40.022 1.00 10.74 20 MET B CA 1
ATOM 1969 C C . MET B 1 20 ? -17.668 -7.558 -40.663 1.00 17.76 20 MET B C 1
ATOM 1970 O O . MET B 1 20 ? -17.266 -7.924 -41.767 1.00 15.28 20 MET B O 1
ATOM 1975 N N . LEU B 1 21 ? -17.058 -6.618 -39.944 1.00 12.29 21 LEU B N 1
ATOM 1976 C CA . LEU B 1 21 ? -15.850 -5.933 -40.407 1.00 17.84 21 LEU B CA 1
ATOM 1977 C C . LEU B 1 21 ? -14.674 -6.904 -40.605 1.00 17.22 21 LEU B C 1
ATOM 1978 O O . LEU B 1 21 ? -13.910 -6.771 -41.564 1.00 19.46 21 LEU B O 1
ATOM 1983 N N . GLY B 1 22 ? -14.538 -7.879 -39.707 1.00 14.34 22 GLY B N 1
ATOM 1984 C CA . GLY B 1 22 ? -13.556 -8.936 -39.882 1.00 20.03 22 GLY B CA 1
ATOM 1985 C C . GLY B 1 22 ? -13.843 -9.765 -41.125 1.00 19.58 22 GLY B C 1
ATOM 1986 O O . GLY B 1 22 ? -12.962 -9.985 -41.964 1.00 17.32 22 GLY B O 1
ATOM 1987 N N . TYR B 1 23 ? -15.086 -10.205 -41.264 1.00 13.03 23 TYR B N 1
ATOM 1988 C CA . TYR B 1 23 ? -15.486 -10.956 -42.449 1.00 12.93 23 TYR B CA 1
ATOM 1989 C C . TYR B 1 23 ? -15.124 -10.226 -43.738 1.00 15.19 23 TYR B C 1
ATOM 1990 O O . TYR B 1 23 ? -14.523 -10.798 -44.637 1.00 12.96 23 TYR B O 1
ATOM 1999 N N . THR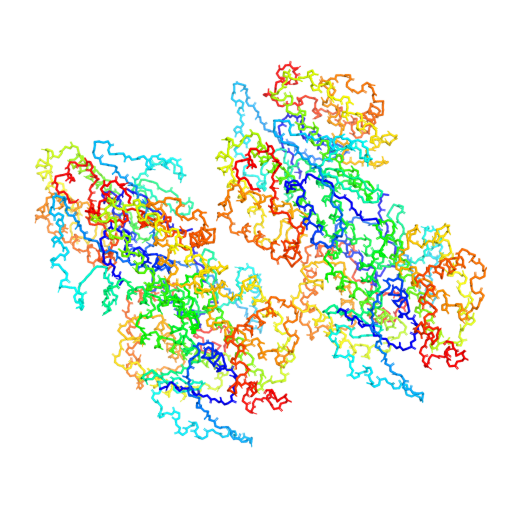 B 1 24 ? -15.494 -8.958 -43.819 1.00 9.48 24 THR B N 1
ATOM 2000 C CA . THR B 1 24 ? -15.337 -8.219 -45.057 1.00 13.78 24 THR B CA 1
ATOM 2001 C C . THR B 1 24 ? -13.921 -7.738 -45.295 1.00 16.86 24 THR B C 1
ATOM 2002 O O . THR B 1 24 ? -13.627 -7.164 -46.353 1.00 18.91 24 THR B O 1
ATOM 2006 N N . GLY B 1 25 ? -13.061 -7.923 -44.296 1.00 20.00 25 GLY B N 1
ATOM 2007 C CA . GLY B 1 25 ? -11.686 -7.465 -44.370 1.00 20.92 25 GLY B CA 1
ATOM 2008 C C . GLY B 1 25 ? -11.611 -5.956 -44.397 1.00 23.95 25 GLY B C 1
ATOM 2009 O O . GLY B 1 25 ? -10.672 -5.387 -44.940 1.00 30.52 25 GLY B O 1
ATOM 2010 N N . THR B 1 26 ? -12.616 -5.311 -43.821 1.00 19.10 26 THR B N 1
ATOM 2011 C CA . THR B 1 26 ? -12.689 -3.857 -43.766 1.00 19.09 26 THR B CA 1
ATOM 2012 C C . THR B 1 26 ? -11.753 -3.303 -42.680 1.00 29.43 26 THR B C 1
ATOM 2013 O O . THR B 1 26 ? -11.794 -3.728 -41.525 1.00 26.58 26 THR B O 1
ATOM 2017 N N . GLU B 1 27 ? -10.894 -2.366 -43.062 1.00 28.21 27 GLU B N 1
ATOM 2018 C CA . GLU B 1 27 ? -9.963 -1.762 -42.128 1.00 28.32 27 GLU B CA 1
ATOM 2019 C C . GLU B 1 27 ? -10.684 -0.752 -41.262 1.00 21.84 27 GLU B C 1
ATOM 2020 O O . GLU B 1 27 ? -11.393 0.108 -41.778 1.00 24.61 27 GLU B O 1
ATOM 2026 N N . PHE B 1 28 ? -10.507 -0.841 -39.948 1.00 25.73 28 PHE B N 1
ATOM 2027 C CA . PHE B 1 28 ? -11.129 0.133 -39.052 1.00 27.35 28 PHE B CA 1
ATOM 2028 C C . PHE B 1 28 ? -10.378 0.332 -37.738 1.00 21.62 28 PHE B C 1
ATOM 2029 O O . PHE B 1 28 ? -9.679 -0.560 -37.263 1.00 21.38 28 PHE B O 1
ATOM 2037 N N . GLU B 1 29 ? -10.533 1.517 -37.167 1.00 22.94 29 GLU B N 1
ATOM 2038 C CA . GLU B 1 29 ? -9.962 1.823 -35.863 1.00 25.75 29 GLU B CA 1
ATOM 2039 C C . GLU B 1 29 ? -11.040 1.767 -34.790 1.00 21.51 29 GLU B C 1
ATOM 2040 O O . GLU B 1 29 ? -12.112 2.353 -34.939 1.00 24.49 29 GLU B O 1
ATOM 2046 N N . GLU B 1 30 ? -10.760 1.071 -33.701 1.00 20.23 30 GLU B N 1
ATOM 2047 C CA . GLU B 1 30 ? -11.737 1.016 -32.637 1.00 26.24 30 GLU B CA 1
ATOM 2048 C C . GLU B 1 30 ? -11.283 1.869 -31.464 1.00 28.43 30 GLU B C 1
ATOM 2049 O O . GLU B 1 30 ? -10.163 1.726 -30.962 1.00 35.66 30 GLU B O 1
ATOM 2055 N N . LYS B 1 31 ? -12.161 2.770 -31.053 1.00 20.98 31 LYS B N 1
ATOM 2056 C CA . LYS B 1 31 ? -11.921 3.623 -29.905 1.00 22.36 31 LYS B CA 1
ATOM 2057 C C . LYS B 1 31 ? -12.682 3.059 -28.710 1.00 20.65 31 LYS B C 1
ATOM 2058 O O . LYS B 1 31 ? -13.889 2.862 -28.777 1.00 19.75 31 LYS B O 1
ATOM 2064 N N . ASN B 1 32 ? -11.966 2.741 -27.641 1.00 25.04 32 ASN B N 1
ATOM 2065 C CA . ASN B 1 32 ? -12.590 2.238 -26.424 1.00 19.84 32 ASN B CA 1
ATOM 2066 C C . ASN B 1 32 ? -12.538 3.282 -25.327 1.00 26.57 32 ASN B C 1
ATOM 2067 O O . ASN B 1 32 ? -11.687 4.170 -25.342 1.00 23.04 32 ASN B O 1
ATOM 2072 N N . TYR B 1 33 ? -13.448 3.170 -24.372 1.00 28.44 33 TYR B N 1
ATOM 2073 C CA . TYR B 1 33 ? -13.483 4.061 -23.222 1.00 22.78 33 TYR B CA 1
ATOM 2074 C C . TYR B 1 33 ? -13.3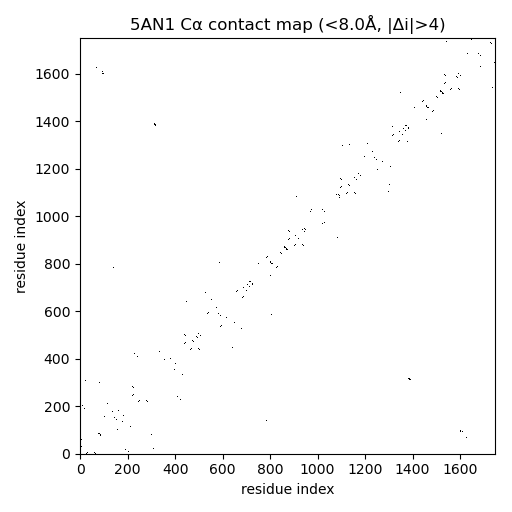23 3.207 -21.980 1.00 21.94 33 TYR B C 1
ATOM 2075 O O . TYR B 1 33 ? -13.830 2.082 -21.938 1.00 17.53 33 TYR B O 1
ATOM 2084 N N . PRO B 1 34 ? -12.563 3.696 -20.990 1.00 22.42 34 PRO B N 1
ATOM 2085 C CA . PRO B 1 34 ? -12.371 2.843 -19.812 1.00 23.12 34 PRO B CA 1
ATOM 2086 C C . PRO B 1 34 ? -13.548 2.925 -18.852 1.00 22.04 34 PRO B C 1
ATOM 2087 O O . PRO B 1 34 ? -14.355 3.848 -18.938 1.00 25.79 34 PRO B O 1
ATOM 2091 N N . VAL B 1 35 ? -13.631 1.954 -17.955 1.00 16.50 35 VAL B N 1
ATOM 2092 C CA . VAL B 1 35 ? -14.579 1.981 -16.862 1.00 24.31 35 VAL B CA 1
ATOM 2093 C C . VAL B 1 35 ? -13.788 1.768 -15.564 1.00 25.61 35 VAL B C 1
ATOM 2094 O O . VAL B 1 35 ? -12.968 0.855 -15.467 1.00 24.31 35 VAL B O 1
ATOM 2098 N N . GLY B 1 36 ? -14.022 2.607 -14.568 1.00 18.98 36 GLY B N 1
ATOM 2099 C CA . GLY B 1 36 ? -13.249 2.521 -13.344 1.00 24.89 36 GLY B CA 1
ATOM 2100 C C . GLY B 1 36 ? -13.705 1.412 -12.420 1.00 29.31 36 GLY B C 1
ATOM 2101 O O . GLY B 1 36 ? -14.646 0.681 -12.732 1.00 23.81 36 GLY B O 1
ATOM 2102 N N . ASP B 1 37 ? -13.026 1.287 -11.281 1.00 32.01 37 ASP B N 1
ATOM 2103 C CA . ASP B 1 37 ? -13.368 0.279 -10.285 1.00 33.66 37 ASP B CA 1
ATOM 2104 C C . ASP B 1 37 ? -14.683 0.577 -9.591 1.00 24.80 37 ASP B C 1
ATOM 2105 O O . ASP B 1 37 ? -15.189 1.699 -9.627 1.00 23.73 37 ASP B O 1
ATOM 2110 N N . ALA B 1 38 ? -15.205 -0.449 -8.937 1.00 21.92 38 ALA B N 1
ATOM 2111 C CA . ALA B 1 38 ? -16.385 -0.345 -8.099 1.00 20.50 38 ALA B CA 1
ATOM 2112 C C . ALA B 1 38 ? -16.047 0.568 -6.938 1.00 24.09 38 ALA B C 1
ATOM 2113 O O . ALA B 1 38 ? -14.874 0.739 -6.621 1.00 25.44 38 ALA B O 1
ATOM 2115 N N . PRO B 1 39 ? -17.066 1.152 -6.289 1.00 23.06 39 PRO B N 1
ATOM 2116 C CA . PRO B 1 39 ? -18.503 1.025 -6.585 1.00 20.67 39 PRO B CA 1
ATOM 2117 C C . PRO B 1 39 ? -18.991 2.037 -7.613 1.00 26.69 39 PRO B C 1
ATOM 2118 O O . PRO B 1 39 ? -20.165 2.007 -8.013 1.00 19.34 39 PRO B O 1
ATOM 2122 N N . ASP B 1 40 ? -18.082 2.917 -8.026 1.00 21.25 40 ASP B N 1
ATOM 2123 C CA . ASP B 1 40 ? -18.407 4.082 -8.840 1.00 27.74 40 ASP B CA 1
ATOM 2124 C C . ASP B 1 40 ? -18.383 3.801 -10.341 1.00 27.65 40 ASP B C 1
ATOM 2125 O O . ASP B 1 40 ? -19.148 4.414 -11.095 1.00 25.07 40 ASP B O 1
ATOM 2130 N N . TYR B 1 41 ? -17.514 2.879 -10.757 1.00 20.94 41 TYR B N 1
ATOM 2131 C CA . TYR B 1 41 ? -17.415 2.455 -12.151 1.00 21.94 41 TYR B CA 1
ATOM 2132 C C . TYR B 1 41 ? -17.386 3.675 -13.067 1.00 24.08 41 TYR B C 1
ATOM 2133 O O . TYR B 1 41 ? -18.223 3.835 -13.953 1.00 23.25 41 TYR B O 1
ATOM 2142 N N . ASP B 1 42 ? -16.408 4.531 -12.816 1.00 21.79 42 ASP B N 1
ATOM 2143 C CA . ASP B 1 42 ? -16.280 5.820 -13.477 1.00 25.96 42 ASP B CA 1
ATOM 2144 C C . ASP B 1 42 ? -16.216 5.745 -14.999 1.00 21.92 42 ASP B C 1
ATOM 2145 O O . ASP B 1 42 ? -15.457 4.951 -15.570 1.00 28.58 42 ASP B O 1
ATOM 2150 N N . LYS B 1 43 ? -17.022 6.580 -15.646 1.00 22.58 43 LYS B N 1
ATOM 2151 C CA . LYS B 1 43 ? -17.055 6.675 -17.103 1.00 25.39 43 LYS B CA 1
ATOM 2152 C C . LYS B 1 43 ? -16.802 8.117 -17.547 1.00 23.78 43 LYS B C 1
ATOM 2153 O O . LYS B 1 43 ? -17.489 8.631 -18.432 1.00 17.87 43 LYS B O 1
ATOM 2159 N N . SER B 1 44 ? -15.811 8.757 -16.928 1.00 24.29 44 SER B N 1
ATOM 2160 C CA . SER B 1 44 ? -15.515 10.164 -17.183 1.00 22.97 44 SER B CA 1
ATOM 2161 C C . SER B 1 44 ? -15.077 10.432 -18.614 1.00 18.96 44 SER B C 1
ATOM 2162 O O . SER B 1 44 ? -15.569 11.368 -19.261 1.00 21.38 44 SER B O 1
ATOM 2165 N N . GLU B 1 45 ? -14.159 9.610 -19.110 1.00 24.94 45 GLU B N 1
ATOM 2166 C CA . GLU B 1 45 ? -13.621 9.800 -20.454 1.00 23.57 45 GLU B CA 1
ATOM 2167 C C . GLU B 1 45 ? -14.728 9.783 -21.493 1.00 25.22 45 GLU B C 1
ATOM 2168 O O . GLU B 1 45 ? -14.800 10.679 -22.340 1.00 22.52 45 GLU B O 1
ATOM 2174 N N . TRP B 1 46 ? -15.587 8.767 -21.425 1.00 14.64 46 TRP B N 1
ATOM 2175 C CA . TRP B 1 46 ? -16.729 8.670 -22.324 1.00 15.10 46 TRP B CA 1
ATOM 2176 C C . TRP B 1 46 ? -17.635 9.872 -22.199 1.00 18.54 46 TRP B C 1
ATOM 2177 O O . TRP B 1 46 ? -18.015 10.483 -23.188 1.00 20.46 46 TRP B O 1
ATOM 2188 N N . LEU B 1 47 ? -18.015 10.198 -20.975 1.00 20.55 47 LEU B N 1
ATOM 2189 C CA . LEU B 1 47 ? -18.965 11.281 -20.783 1.00 22.24 47 LEU B CA 1
ATOM 2190 C C . LEU B 1 47 ? -18.398 12.648 -21.192 1.00 24.61 47 LEU B C 1
ATOM 2191 O O . LEU B 1 47 ? -19.156 13.576 -21.478 1.00 27.21 47 LEU B O 1
ATOM 2196 N N . ALA B 1 48 ? -17.073 12.760 -21.223 1.00 19.45 48 ALA B N 1
ATOM 2197 C CA . ALA B 1 48 ? -16.396 13.992 -21.625 1.00 25.70 48 ALA B CA 1
ATOM 2198 C C . ALA B 1 48 ? -16.572 14.284 -23.106 1.00 28.36 48 ALA B C 1
ATOM 2199 O O . ALA B 1 48 ? -16.570 15.451 -23.506 1.00 26.19 48 ALA B O 1
ATOM 2201 N N . VAL B 1 49 ? -16.707 13.234 -23.919 1.00 22.48 49 VAL B N 1
ATOM 2202 C CA . VAL B 1 49 ? -16.810 13.408 -25.369 1.00 19.36 49 VAL B CA 1
ATOM 2203 C C . VAL B 1 49 ? -18.157 12.987 -25.939 1.00 23.41 49 VAL B C 1
ATOM 2204 O O . VAL B 1 49 ? -18.427 13.230 -27.115 1.00 26.47 49 VAL B O 1
ATOM 2208 N N . LYS B 1 50 ? -19.000 12.370 -25.113 1.00 21.83 50 LYS B N 1
ATOM 2209 C CA . LYS B 1 50 ? -20.278 11.819 -25.586 1.00 25.40 50 LYS B CA 1
ATOM 2210 C C . LYS B 1 50 ? -21.030 12.804 -26.479 1.00 25.33 50 LYS B C 1
ATOM 2211 O O . LYS B 1 50 ? -21.519 12.443 -27.547 1.00 16.33 50 LYS B O 1
ATOM 2217 N N . PHE B 1 51 ? -21.085 14.062 -26.055 1.00 19.35 51 PHE B N 1
ATOM 2218 C CA . PHE B 1 51 ? -21.879 15.039 -26.772 1.00 21.34 51 PHE B CA 1
ATOM 2219 C C . PHE B 1 51 ? -21.038 15.904 -27.698 1.00 23.86 51 PHE B C 1
ATOM 2220 O O . PHE B 1 51 ? -21.509 16.910 -28.225 1.00 29.02 51 PHE B O 1
ATOM 2228 N N . LYS B 1 52 ? -19.803 15.488 -27.922 1.00 22.93 52 LYS B N 1
ATOM 2229 C CA . LYS B 1 52 ? -18.873 16.279 -28.717 1.00 27.26 52 LYS B CA 1
ATOM 2230 C C . LYS B 1 52 ? -18.329 15.519 -29.915 1.00 28.54 52 LYS B C 1
ATOM 2231 O O . LYS B 1 52 ? -17.202 15.758 -30.353 1.00 29.40 52 LYS B O 1
ATOM 2237 N N . LEU B 1 53 ? -19.149 14.619 -30.454 1.00 26.29 53 LEU B N 1
ATOM 2238 C CA . LEU B 1 53 ? -18.755 13.789 -31.585 1.00 23.60 53 LEU B CA 1
ATOM 2239 C C . LEU B 1 53 ? -19.625 13.983 -32.815 1.00 25.09 53 LEU B C 1
ATOM 2240 O O . LEU B 1 53 ? -19.383 13.364 -33.848 1.00 28.41 53 LEU B O 1
ATOM 2245 N N . GLY B 1 54 ? -20.652 14.812 -32.700 1.00 18.69 54 GLY B N 1
ATOM 2246 C CA . GLY B 1 54 ? -21.533 15.059 -33.817 1.00 21.16 54 GLY B CA 1
ATOM 2247 C C . GLY B 1 54 ? -22.692 14.091 -33.965 1.00 20.71 54 GLY B C 1
ATOM 2248 O O . GLY B 1 54 ? -23.419 14.150 -34.955 1.00 26.01 54 GLY B O 1
ATOM 2249 N N . LEU B 1 55 ? -22.886 13.204 -32.996 1.00 19.20 55 LEU B N 1
ATOM 2250 C CA . LEU B 1 55 ? -23.983 12.248 -33.101 1.00 21.79 55 LEU B CA 1
ATOM 2251 C C . LEU B 1 55 ? -25.334 12.847 -32.751 1.00 19.85 55 LEU B C 1
ATOM 2252 O O . LEU B 1 55 ? -25.462 13.579 -31.777 1.00 21.04 55 LEU B O 1
ATOM 2257 N N . ALA B 1 56 ? -26.351 12.515 -33.539 1.00 17.47 56 ALA B N 1
ATOM 2258 C CA . ALA B 1 56 ? -27.695 12.990 -33.272 1.00 20.22 56 ALA B CA 1
ATOM 2259 C C . ALA B 1 56 ? -28.233 12.407 -31.976 1.00 25.72 56 ALA B C 1
ATOM 2260 O O . ALA B 1 56 ? -29.007 13.041 -31.271 1.00 24.25 56 ALA B O 1
ATOM 2262 N N . PHE B 1 57 ? -27.820 11.181 -31.677 1.00 21.96 57 PHE B N 1
ATOM 2263 C CA . PHE B 1 57 ? -28.307 10.464 -30.506 1.00 23.11 57 PHE B CA 1
ATOM 2264 C C . PHE B 1 57 ? -27.153 9.760 -29.830 1.00 22.16 57 PHE B C 1
ATOM 2265 O O . PHE B 1 57 ? -27.037 8.544 -29.965 1.00 21.89 57 PHE B O 1
ATOM 2273 N N . PRO B 1 58 ? -26.287 10.514 -29.132 1.00 19.46 58 PRO B N 1
ATOM 2274 C CA . PRO B 1 58 ? -25.047 9.998 -28.549 1.00 22.04 58 PRO B CA 1
ATOM 2275 C C . PRO B 1 58 ? -25.252 8.695 -27.772 1.00 17.59 58 PRO B C 1
ATOM 2276 O O . PRO B 1 58 ? -26.194 8.620 -26.976 1.00 14.88 58 PRO B O 1
ATOM 2280 N N . ASN B 1 59 ? -24.398 7.697 -28.021 1.00 20.16 59 ASN B N 1
ATOM 2281 C CA . ASN B 1 59 ? -24.550 6.348 -27.451 1.00 17.61 59 ASN B CA 1
ATOM 2282 C C . ASN B 1 59 ? -23.355 5.468 -27.831 1.00 19.58 59 ASN B C 1
ATOM 2283 O O . ASN B 1 59 ? -22.530 5.859 -28.652 1.00 14.76 59 ASN B O 1
ATOM 2288 N N . LEU B 1 60 ? -23.257 4.296 -27.211 1.00 16.14 60 LEU B N 1
ATOM 2289 C CA . LEU B 1 60 ? -22.275 3.287 -27.606 1.00 14.14 60 LEU B CA 1
ATOM 2290 C C . LEU B 1 60 ? -23.037 2.011 -27.962 1.00 16.87 60 LEU B C 1
ATOM 2291 O O . LEU B 1 60 ? -23.898 1.572 -27.199 1.00 20.59 60 LEU B O 1
ATOM 2296 N N . PRO B 1 61 ? -22.716 1.403 -29.112 1.00 18.65 61 PRO B N 1
ATOM 2297 C CA . PRO B 1 61 ? -21.618 1.829 -29.989 1.00 14.40 61 PRO B CA 1
ATOM 2298 C C . PRO B 1 61 ? -21.948 3.000 -30.903 1.00 13.24 61 PRO B C 1
ATOM 2299 O O . PRO B 1 61 ? -23.119 3.322 -31.125 1.00 16.89 61 PRO B O 1
ATOM 2303 N N . TYR B 1 62 ? -20.893 3.627 -31.426 1.00 12.84 62 TYR B N 1
ATOM 2304 C CA . TYR B 1 62 ? -21.033 4.582 -32.511 1.00 18.44 62 TYR B CA 1
ATOM 2305 C C . TYR B 1 62 ? -20.089 4.181 -33.622 1.00 16.89 62 TYR B C 1
ATOM 2306 O O . TYR B 1 62 ? -19.096 3.476 -33.405 1.00 17.87 62 TYR B O 1
ATOM 2315 N N . TYR B 1 63 ? -20.430 4.619 -34.820 1.00 15.65 63 TYR B N 1
ATOM 2316 C CA . TYR B 1 63 ? -19.625 4.340 -35.984 1.00 18.55 63 TYR B CA 1
ATOM 2317 C C . TYR B 1 63 ? -19.484 5.626 -36.751 1.00 17.58 63 TYR B C 1
ATOM 2318 O O . TYR B 1 63 ? -20.490 6.257 -37.057 1.00 20.54 63 TYR B O 1
ATOM 2327 N N . ILE B 1 64 ? -18.249 5.995 -37.075 1.00 17.20 64 ILE B N 1
ATOM 2328 C CA . ILE B 1 64 ? -17.984 7.262 -37.750 1.00 20.32 64 ILE B CA 1
ATOM 2329 C C . ILE B 1 64 ? -17.151 7.001 -38.985 1.00 20.46 64 ILE B C 1
ATOM 2330 O O . ILE B 1 64 ? -16.042 6.510 -38.881 1.00 17.28 64 ILE B O 1
ATOM 2335 N N . ASP B 1 65 ? -17.715 7.342 -40.142 1.00 21.75 65 ASP B N 1
ATOM 2336 C CA . ASP B 1 65 ? -17.163 6.998 -41.450 1.00 25.46 65 ASP B CA 1
ATOM 2337 C C . ASP B 1 65 ? -17.306 8.216 -42.362 1.00 29.06 65 ASP B C 1
ATOM 2338 O O . ASP B 1 65 ? -18.352 8.413 -42.997 1.00 27.55 65 ASP B O 1
ATOM 2343 N N . GLY B 1 66 ? -16.251 9.025 -42.415 1.00 31.12 66 GLY B N 1
ATOM 2344 C CA . GLY B 1 66 ? -16.298 10.302 -43.099 1.00 36.88 66 GLY B CA 1
ATOM 2345 C C . GLY B 1 66 ? -17.431 11.145 -42.552 1.00 33.84 66 GLY B C 1
ATOM 2346 O O . GLY B 1 66 ? -17.469 11.469 -41.367 1.00 31.57 66 GLY B O 1
ATOM 2347 N N . ASP B 1 67 ? -18.375 11.468 -43.424 1.00 30.51 67 ASP B N 1
ATOM 2348 C CA . ASP B 1 67 ? -19.490 12.326 -43.068 1.00 31.00 67 ASP B CA 1
ATOM 2349 C C . ASP B 1 67 ? -20.593 11.575 -42.323 1.00 33.75 67 ASP B C 1
ATOM 2350 O O . ASP B 1 67 ? -21.471 12.177 -41.696 1.00 31.64 67 ASP B O 1
ATOM 2355 N N . VAL B 1 68 ? -20.554 10.254 -42.395 1.00 27.89 68 VAL B N 1
ATOM 2356 C CA . VAL B 1 68 ? -21.605 9.450 -41.796 1.00 26.98 68 VAL B CA 1
ATOM 2357 C C . VAL B 1 68 ? -21.296 9.187 -40.320 1.00 22.27 68 VAL B C 1
ATOM 2358 O O . VAL B 1 68 ? -20.179 8.810 -39.955 1.00 28.23 68 VAL B O 1
ATOM 2362 N N . LYS B 1 69 ? -22.286 9.424 -39.469 1.00 23.46 69 LYS B N 1
ATOM 2363 C CA . LYS B 1 69 ? -22.115 9.282 -38.030 1.00 28.11 69 LYS B CA 1
ATOM 2364 C C . LYS B 1 69 ? -23.339 8.602 -37.462 1.00 21.85 69 LYS B C 1
ATOM 2365 O O . LYS B 1 69 ? -24.461 9.121 -37.583 1.00 19.01 69 LYS B O 1
ATOM 2371 N N . ILE B 1 70 ? -23.126 7.436 -36.854 1.00 19.49 70 ILE B N 1
ATOM 2372 C CA . ILE B 1 70 ? -24.234 6.556 -36.501 1.00 18.12 70 ILE B CA 1
ATOM 2373 C C . ILE B 1 70 ? -24.128 5.999 -35.081 1.00 16.58 70 ILE B C 1
ATOM 2374 O O . ILE B 1 70 ? -23.073 5.580 -34.644 1.00 13.22 70 ILE B O 1
ATOM 2379 N N . THR B 1 71 ? -25.256 5.987 -34.385 1.00 18.88 71 THR B N 1
ATOM 2380 C CA . THR B 1 71 ? -25.405 5.229 -33.162 1.00 21.18 71 THR B CA 1
ATOM 2381 C C . THR B 1 71 ? -26.506 4.186 -33.394 1.00 16.06 71 THR B C 1
ATOM 2382 O O . THR B 1 71 ? -27.129 4.175 -34.457 1.00 14.52 71 THR B O 1
ATOM 2386 N N . GLN B 1 72 ? -26.714 3.321 -32.401 1.00 16.03 72 GLN B N 1
ATOM 2387 C CA . GLN B 1 72 ? -27.653 2.187 -32.464 1.00 17.06 72 GLN B CA 1
ATOM 2388 C C . GLN B 1 72 ? -27.037 1.035 -33.236 1.00 13.82 72 GLN B C 1
ATOM 2389 O O . GLN B 1 72 ? -26.817 1.117 -34.449 1.00 12.80 72 GLN B O 1
ATOM 2395 N N . SER B 1 73 ? -26.758 -0.040 -32.497 1.00 14.20 73 SER B N 1
ATOM 2396 C CA . SER B 1 73 ? -25.960 -1.150 -33.002 1.00 11.45 73 SER B CA 1
ATOM 2397 C C . SER B 1 73 ? -26.582 -1.746 -34.256 1.00 15.28 73 SER B C 1
ATOM 2398 O O . SER B 1 73 ? -25.867 -2.055 -35.191 1.00 12.78 73 SER B O 1
ATOM 2401 N N . LYS B 1 74 ? -27.907 -1.883 -34.292 1.00 13.61 74 LYS B N 1
ATOM 2402 C CA . LYS B 1 74 ? -28.551 -2.481 -35.455 1.00 16.79 74 LYS B CA 1
ATOM 2403 C C . LYS B 1 74 ? -28.549 -1.557 -36.666 1.00 18.89 74 LYS B C 1
ATOM 2404 O O . LYS B 1 74 ? -28.599 -2.021 -37.799 1.00 15.95 74 LYS B O 1
ATOM 2410 N N . ALA B 1 75 ? -28.497 -0.255 -36.433 1.00 15.20 75 ALA B N 1
ATOM 2411 C CA . ALA B 1 75 ? -28.458 0.663 -37.556 1.00 17.07 75 ALA B CA 1
ATOM 2412 C C . ALA B 1 75 ? -27.073 0.594 -38.204 1.00 11.61 75 ALA B C 1
ATOM 2413 O O . ALA B 1 75 ? -26.953 0.726 -39.415 1.00 13.70 75 ALA B O 1
ATOM 2415 N N . ILE B 1 76 ? -26.050 0.337 -37.380 1.00 12.19 76 ILE B N 1
ATOM 2416 C CA . ILE B 1 76 ? -24.664 0.236 -37.831 1.00 11.15 76 ILE B CA 1
ATOM 2417 C C . ILE B 1 76 ? -24.443 -1.086 -38.575 1.00 12.33 76 ILE B C 1
ATOM 2418 O O . ILE B 1 76 ? -23.693 -1.139 -39.552 1.00 7.89 76 ILE B O 1
ATOM 2423 N N . MET B 1 77 ? -25.106 -2.141 -38.101 1.00 9.59 77 MET B N 1
ATOM 2424 C CA . MET B 1 77 ? -25.129 -3.407 -38.824 1.00 14.37 77 MET B CA 1
ATOM 2425 C C . MET B 1 77 ? -25.806 -3.259 -40.194 1.00 12.67 77 MET B C 1
ATOM 2426 O O . MET B 1 77 ? -25.249 -3.703 -41.198 1.00 14.23 77 MET B O 1
ATOM 2431 N N . ARG B 1 78 ? -26.990 -2.639 -40.240 1.00 12.37 78 ARG B N 1
ATOM 2432 C CA . ARG B 1 78 ? -27.689 -2.470 -41.510 1.00 12.08 78 ARG B CA 1
ATOM 2433 C C . ARG B 1 78 ? -26.910 -1.565 -42.463 1.00 12.66 78 ARG B C 1
ATOM 2434 O O . ARG B 1 78 ? -26.935 -1.763 -43.665 1.00 13.14 78 ARG B O 1
ATOM 2442 N N . TYR B 1 79 ? -26.206 -0.584 -41.915 1.00 17.23 79 TYR B N 1
ATOM 2443 C CA . TYR B 1 79 ? -25.326 0.266 -42.721 1.00 16.95 79 TYR B CA 1
ATOM 2444 C C . TYR B 1 79 ? -24.178 -0.530 -43.356 1.00 15.10 79 TYR B C 1
ATOM 2445 O O . TYR B 1 79 ? -23.914 -0.431 -44.559 1.00 13.37 79 TYR B O 1
ATOM 2454 N N . LEU B 1 80 ? -23.488 -1.310 -42.537 1.00 9.95 80 LEU B N 1
ATOM 2455 C CA . LEU B 1 80 ? -22.418 -2.122 -43.045 1.00 12.39 80 LEU B CA 1
ATOM 2456 C C . LEU B 1 80 ? -22.964 -3.158 -44.022 1.00 14.98 80 LEU B C 1
ATOM 2457 O O . LEU B 1 80 ? -22.337 -3.434 -45.036 1.00 13.96 80 LEU B O 1
ATOM 2462 N N . ALA B 1 81 ? -24.133 -3.717 -43.720 1.00 12.40 81 ALA B N 1
ATOM 2463 C CA . ALA B 1 81 ? -24.707 -4.758 -44.573 1.00 12.07 81 ALA B CA 1
ATOM 2464 C C . ALA B 1 81 ? -24.992 -4.221 -45.975 1.00 15.37 81 ALA B C 1
ATOM 2465 O O . ALA B 1 81 ? -24.743 -4.890 -46.981 1.00 14.97 81 ALA B O 1
ATOM 2467 N N . ARG B 1 82 ? -25.495 -2.998 -46.039 1.00 13.49 82 ARG B N 1
ATOM 2468 C CA . ARG B 1 82 ? -25.833 -2.418 -47.321 1.00 11.65 82 ARG B CA 1
ATOM 2469 C C . ARG B 1 82 ? -24.587 -2.210 -48.157 1.00 14.31 82 ARG B C 1
ATOM 2470 O O . ARG B 1 82 ? -24.639 -2.286 -49.387 1.00 15.69 82 ARG B O 1
ATOM 2478 N N . LYS B 1 83 ? -23.465 -1.968 -47.488 1.00 12.72 83 LYS B N 1
ATOM 2479 C CA . LYS B 1 83 ? -22.212 -1.674 -48.167 1.00 18.44 83 LYS B CA 1
ATOM 2480 C C . LYS B 1 83 ? -21.377 -2.911 -48.482 1.00 16.97 83 LYS B C 1
ATOM 2481 O O . LYS B 1 83 ? -20.344 -2.796 -49.136 1.00 14.73 83 LYS B O 1
ATOM 2487 N N . HIS B 1 84 ? -21.796 -4.081 -47.997 1.00 13.37 84 HIS B N 1
ATOM 2488 C CA . HIS B 1 84 ? -20.981 -5.290 -48.150 1.00 13.65 84 HIS B CA 1
ATOM 2489 C C . HIS B 1 84 ? -21.769 -6.527 -48.606 1.00 15.95 84 HIS B C 1
ATOM 2490 O O . HIS B 1 84 ? -21.309 -7.659 -48.416 1.00 19.80 84 HIS B O 1
ATOM 2497 N N . GLY B 1 85 ? -22.949 -6.307 -49.185 1.00 14.41 85 GLY B N 1
ATOM 2498 C CA . GLY B 1 85 ? -23.736 -7.363 -49.798 1.00 10.36 85 GLY B CA 1
ATOM 2499 C C . GLY B 1 85 ? -24.336 -8.324 -48.784 1.00 13.21 85 GLY B C 1
ATOM 2500 O O . GLY B 1 85 ? -24.664 -9.465 -49.124 1.00 10.05 85 GLY B O 1
ATOM 2501 N N . LEU B 1 86 ? -24.497 -7.868 -47.540 1.00 10.87 86 LEU B N 1
ATOM 2502 C CA . LEU B 1 86 ? -24.986 -8.758 -46.487 1.00 13.35 86 LEU B CA 1
ATOM 2503 C C . LEU B 1 86 ? -26.459 -8.520 -46.141 1.00 14.44 86 LEU B C 1
ATOM 2504 O O . LEU B 1 86 ? -26.956 -9.084 -45.169 1.00 11.74 86 LEU B O 1
ATOM 2509 N N . CYS B 1 87 ? -27.152 -7.701 -46.938 1.00 10.59 87 CYS B N 1
ATOM 2510 C CA . CYS B 1 87 ? -28.604 -7.566 -46.810 1.00 12.50 87 CYS B CA 1
ATOM 2511 C C . CYS B 1 87 ? -29.331 -8.766 -47.424 1.00 12.97 87 CYS B C 1
ATOM 2512 O O . CYS B 1 87 ? -28.776 -9.484 -48.254 1.00 13.35 87 CYS B O 1
ATOM 2515 N N . GLY B 1 88 ? -30.581 -8.967 -47.029 1.00 13.53 88 GLY B N 1
ATOM 2516 C CA . GLY B 1 88 ? -31.475 -9.833 -47.770 1.00 10.55 88 GLY B CA 1
ATOM 2517 C C . GLY B 1 88 ? -31.656 -9.281 -49.168 1.00 11.31 88 GLY B C 1
ATOM 2518 O O . GLY B 1 88 ? -31.385 -8.102 -49.397 1.00 14.83 88 GLY B O 1
ATOM 2519 N N . THR B 1 89 ? -32.069 -10.125 -50.112 1.00 11.82 89 THR B N 1
ATOM 2520 C CA . THR B 1 89 ? -32.295 -9.663 -51.479 1.00 11.13 89 THR B CA 1
ATOM 2521 C C . THR B 1 89 ? -33.776 -9.721 -51.875 1.00 13.93 89 THR B C 1
ATOM 2522 O O . THR B 1 89 ? -34.355 -8.703 -52.281 1.00 15.13 89 THR B O 1
ATOM 2526 N N . THR B 1 90 ? -34.371 -10.909 -51.771 1.00 12.12 90 THR B N 1
ATOM 2527 C CA . THR B 1 90 ? -35.754 -11.145 -52.192 1.00 14.94 90 THR B CA 1
ATOM 2528 C C . THR B 1 90 ? -36.733 -10.708 -51.093 1.00 10.64 90 THR B C 1
ATOM 2529 O O . THR B 1 90 ? -36.323 -10.499 -49.962 1.00 11.74 90 THR B O 1
ATOM 2533 N N . PRO B 1 91 ? -38.028 -10.570 -51.419 1.00 16.02 91 PRO B N 1
ATOM 2534 C CA . PRO B 1 91 ? -38.977 -10.188 -50.361 1.00 15.30 91 PRO B CA 1
ATOM 2535 C C . PRO B 1 91 ? -39.106 -11.265 -49.295 1.00 13.95 91 PRO B C 1
ATOM 2536 O O . PRO B 1 91 ? -39.313 -10.971 -48.115 1.00 15.32 91 PRO B O 1
ATOM 2540 N N . GLU B 1 92 ? -38.964 -12.516 -49.707 1.00 15.05 92 GLU B N 1
ATOM 2541 C CA . GLU B 1 92 ? -39.030 -13.622 -48.756 1.00 14.26 92 GLU B CA 1
ATOM 2542 C C . GLU B 1 92 ? -37.803 -13.670 -47.851 1.00 17.63 92 GLU B C 1
ATOM 2543 O O . GLU B 1 92 ? -37.873 -14.139 -46.713 1.00 16.50 92 GLU B O 1
ATOM 2549 N N . GLU B 1 93 ? -36.668 -13.205 -48.358 1.00 13.25 93 GLU B N 1
ATOM 2550 C CA . GLU B 1 93 ? -35.493 -13.123 -47.520 1.00 13.52 93 GLU B CA 1
ATOM 2551 C C . GLU B 1 93 ? -35.686 -11.985 -46.533 1.00 12.21 93 GLU B C 1
ATOM 2552 O O . GLU B 1 93 ? -35.329 -12.110 -45.378 1.00 14.76 93 GLU B O 1
ATOM 2558 N N . LEU B 1 94 ? -36.255 -10.878 -47.000 1.00 13.00 94 LEU B N 1
ATOM 2559 C CA . LEU B 1 94 ? -36.311 -9.666 -46.189 1.00 14.15 94 LEU B CA 1
ATOM 2560 C C . LEU B 1 94 ? -37.261 -9.785 -45.012 1.00 13.03 94 LEU B C 1
ATOM 2561 O O . LEU B 1 94 ? -37.028 -9.182 -43.954 1.00 15.65 94 LEU B O 1
ATOM 2566 N N . VAL B 1 95 ? -38.336 -10.542 -45.181 1.00 13.25 95 VAL B N 1
ATOM 2567 C CA . VAL B 1 95 ? -39.244 -10.704 -44.064 1.00 18.73 95 VAL B CA 1
ATOM 2568 C C . VAL B 1 95 ? -38.556 -11.570 -43.020 1.00 16.19 95 VAL B C 1
ATOM 2569 O O . VAL B 1 95 ? -38.666 -11.295 -41.833 1.00 14.56 95 VAL B O 1
ATOM 2573 N N . ARG B 1 96 ? -37.802 -12.576 -43.454 1.00 14.49 96 ARG B N 1
ATOM 2574 C CA . ARG B 1 96 ? -37.080 -13.395 -42.487 1.00 12.81 96 ARG B CA 1
ATOM 2575 C C . ARG B 1 96 ? -36.045 -12.577 -41.735 1.00 9.54 96 ARG B C 1
ATOM 2576 O O . ARG B 1 96 ? -35.966 -12.690 -40.526 1.00 11.37 96 ARG B O 1
ATOM 2584 N N . THR B 1 97 ? -35.244 -11.771 -42.424 1.00 14.50 97 THR B N 1
ATOM 2585 C CA . THR B 1 97 ? -34.148 -11.096 -41.726 1.00 14.29 97 THR B CA 1
ATOM 2586 C C . THR B 1 97 ? -34.687 -10.020 -40.805 1.00 11.94 97 THR B C 1
ATOM 2587 O O . THR B 1 97 ? -34.122 -9.779 -39.744 1.00 13.97 97 THR B O 1
ATOM 2591 N N . ASP B 1 98 ? -35.777 -9.378 -41.196 1.00 10.48 98 ASP B N 1
ATOM 2592 C CA . ASP B 1 98 ? -36.394 -8.351 -40.339 1.00 12.14 98 ASP B CA 1
ATOM 2593 C C . ASP B 1 98 ? -36.919 -8.930 -39.029 1.00 12.94 98 ASP B C 1
ATOM 2594 O O . ASP B 1 98 ? -36.662 -8.405 -37.947 1.00 12.62 98 ASP B O 1
ATOM 2599 N N . MET B 1 99 ? -37.683 -10.015 -39.146 1.00 10.28 99 MET B N 1
ATOM 2600 C CA . MET B 1 99 ? -38.272 -10.674 -37.998 1.00 10.68 99 MET B CA 1
ATOM 2601 C C . MET B 1 99 ? -37.182 -11.201 -37.072 1.00 13.58 99 MET B C 1
ATOM 2602 O O . MET B 1 99 ? -37.198 -10.934 -35.873 1.00 11.69 99 MET B O 1
ATOM 2607 N N . ILE B 1 100 ? -36.210 -11.932 -37.604 1.00 12.51 100 ILE B N 1
ATOM 2608 C CA . ILE B 1 100 ? -35.200 -12.458 -36.689 1.00 9.42 100 ILE B CA 1
ATOM 2609 C C . ILE B 1 100 ? -34.305 -11.362 -36.105 1.00 11.02 100 ILE B C 1
ATOM 2610 O O . ILE B 1 100 ? -33.851 -11.485 -34.972 1.00 11.60 100 ILE B O 1
ATOM 2615 N N . GLU B 1 101 ? -34.063 -10.276 -36.831 1.00 10.45 101 GLU B N 1
ATOM 2616 C CA . GLU B 1 101 ? -33.314 -9.187 -36.213 1.00 10.68 101 GLU B CA 1
ATOM 2617 C C . GLU B 1 101 ? -34.010 -8.725 -34.922 1.00 9.61 101 GLU B C 1
ATOM 2618 O O . GLU B 1 101 ? -33.377 -8.551 -33.886 1.00 12.92 101 GLU B O 1
ATOM 2624 N N . CYS B 1 102 ? -35.317 -8.532 -34.979 1.00 10.99 102 CYS B N 1
ATOM 2625 C CA . CYS B 1 102 ? -36.032 -8.005 -33.823 1.00 9.06 102 CYS B CA 1
ATOM 2626 C C . CYS B 1 102 ? -36.092 -8.994 -32.665 1.00 11.30 102 CYS B C 1
ATOM 2627 O O . CYS B 1 102 ? -35.906 -8.606 -31.509 1.00 12.22 102 CYS B O 1
ATOM 2630 N N . GLN B 1 103 ? -36.347 -10.264 -32.994 1.00 12.08 103 GLN B N 1
ATOM 2631 C CA . GLN B 1 103 ? -36.372 -11.376 -32.048 1.00 12.86 103 GLN B CA 1
ATOM 2632 C C . GLN B 1 103 ? -35.024 -11.584 -31.340 1.00 14.45 103 GLN B C 1
ATOM 2633 O O . GLN B 1 103 ? -34.961 -11.791 -30.119 1.00 10.59 103 GLN B O 1
ATOM 2639 N N . LEU B 1 104 ? -33.939 -11.544 -32.103 1.00 11.43 104 LEU B N 1
ATOM 2640 C CA . LEU B 1 104 ? -32.612 -11.625 -31.496 1.00 9.78 104 LEU B CA 1
ATOM 2641 C C . LEU B 1 104 ? -32.349 -10.445 -30.558 1.00 10.41 104 LEU B C 1
ATOM 2642 O O . LEU B 1 104 ? -31.838 -10.613 -29.444 1.00 7.93 104 LEU B O 1
ATOM 2647 N N . THR B 1 105 ? -32.733 -9.244 -31.006 1.00 11.23 105 THR B N 1
ATOM 2648 C CA . THR B 1 105 ? -32.627 -8.046 -30.186 1.00 9.40 105 THR B CA 1
ATOM 2649 C C . THR B 1 105 ? -33.332 -8.241 -28.843 1.00 12.72 105 THR B C 1
ATOM 2650 O O . THR B 1 105 ? -32.794 -7.883 -27.787 1.00 13.63 105 THR B O 1
ATOM 2654 N N . ASP B 1 106 ? -34.521 -8.835 -28.875 1.00 11.66 106 ASP B N 1
ATOM 2655 C CA . ASP B 1 106 ? -35.251 -9.129 -27.633 1.00 14.69 106 ASP B CA 1
ATOM 2656 C C . ASP B 1 106 ? -34.505 -10.139 -26.767 1.00 14.23 106 ASP B C 1
ATOM 2657 O O . ASP B 1 106 ? -34.354 -9.942 -25.548 1.00 10.47 106 ASP B O 1
ATOM 2662 N N . MET B 1 107 ? -34.073 -11.235 -27.397 1.00 10.92 107 MET B N 1
ATOM 2663 C CA . MET B 1 107 ? -33.236 -12.219 -26.724 1.00 14.25 107 MET B CA 1
ATOM 2664 C C . MET B 1 107 ? -31.981 -11.587 -26.080 1.00 12.74 107 MET B C 1
ATOM 2665 O O . MET B 1 107 ? -31.671 -11.855 -24.919 1.00 13.31 107 MET B O 1
ATOM 2670 N N . HIS B 1 108 ? -31.251 -10.752 -26.815 1.00 14.83 108 HIS B N 1
ATOM 2671 C CA . HIS B 1 108 ? -30.061 -10.149 -26.223 1.00 11.20 108 HIS B CA 1
ATOM 2672 C C . HIS B 1 108 ? -30.429 -9.273 -25.025 1.00 13.90 108 HIS B C 1
ATOM 2673 O O . HIS B 1 108 ? -29.700 -9.227 -24.035 1.00 14.13 108 HIS B O 1
ATOM 2680 N N . GLU B 1 109 ? -31.580 -8.603 -25.104 1.00 14.90 109 GLU B N 1
ATOM 2681 C CA . GLU B 1 109 ? -32.056 -7.748 -24.011 1.00 16.62 109 GLU B CA 1
ATOM 2682 C C . GLU B 1 109 ? -32.330 -8.570 -22.758 1.00 14.20 109 GLU B C 1
ATOM 2683 O O . GLU B 1 109 ? -31.927 -8.198 -21.669 1.00 14.53 109 GLU B O 1
ATOM 2689 N N . ALA B 1 110 ? -33.006 -9.696 -22.941 1.00 13.89 110 ALA B N 1
ATOM 2690 C CA . ALA B 1 110 ? -33.320 -10.610 -21.844 1.00 18.49 110 ALA B CA 1
ATOM 2691 C C . ALA B 1 110 ? -32.043 -11.144 -21.208 1.00 17.35 110 ALA B C 1
ATOM 2692 O O . ALA B 1 110 ? -31.988 -11.383 -19.998 1.00 16.92 110 ALA B O 1
ATOM 2694 N N . PHE B 1 111 ? -31.024 -11.321 -22.046 1.00 16.87 111 PHE B N 1
ATOM 2695 C CA . PHE B 1 111 ? -29.710 -11.801 -21.630 1.00 13.99 111 PHE B CA 1
ATOM 2696 C C . PHE B 1 111 ? -28.990 -10.773 -20.753 1.00 12.78 111 PHE B C 1
ATOM 2697 O O . PHE B 1 111 ? -28.450 -11.101 -19.694 1.00 12.92 111 PHE B O 1
ATOM 2705 N N . PHE B 1 112 ? -28.965 -9.525 -21.198 1.00 12.76 112 PHE B N 1
ATOM 2706 C CA . PHE B 1 112 ? -28.284 -8.492 -20.437 1.00 10.08 112 PHE B CA 1
ATOM 2707 C C . PHE B 1 112 ? -28.959 -8.260 -19.083 1.00 14.43 112 PHE B C 1
ATOM 2708 O O . PHE B 1 112 ? -28.288 -8.085 -18.073 1.00 14.42 112 PHE B O 1
ATOM 2716 N N . THR B 1 113 ? -30.291 -8.245 -19.083 1.00 12.42 113 THR B N 1
ATOM 2717 C CA . THR B 1 113 ? -31.067 -8.090 -17.849 1.00 15.45 113 THR B CA 1
ATOM 2718 C C . THR B 1 113 ? -30.641 -9.057 -16.767 1.00 16.41 113 THR B C 1
ATOM 2719 O O . THR B 1 113 ? -30.456 -8.674 -15.604 1.00 19.12 113 THR B O 1
ATOM 2723 N N . VAL B 1 114 ? -30.484 -10.318 -17.147 1.00 14.30 114 VAL B N 1
ATOM 2724 C CA . VAL B 1 114 ? -30.038 -11.335 -16.206 1.00 16.37 114 VAL B CA 1
ATOM 2725 C C . VAL B 1 114 ? -28.543 -11.203 -15.880 1.00 21.03 114 VAL B C 1
ATOM 2726 O O . VAL B 1 114 ? -28.162 -11.228 -14.703 1.00 19.29 114 VAL B O 1
ATOM 2730 N N . THR B 1 115 ? -27.693 -11.053 -16.896 1.00 12.90 115 THR B N 1
ATOM 2731 C CA . THR B 1 115 ? -26.257 -11.011 -16.616 1.00 17.37 115 THR B CA 1
ATOM 2732 C C . THR B 1 115 ? -25.767 -9.731 -15.926 1.00 16.79 115 THR B C 1
ATOM 2733 O O . THR B 1 115 ? -24.712 -9.753 -15.290 1.00 20.86 115 THR B O 1
ATOM 2737 N N . TYR B 1 116 ? -26.487 -8.621 -16.056 1.00 11.47 116 TYR B N 1
ATOM 2738 C CA . TYR B 1 116 ? -26.012 -7.389 -15.405 1.00 14.33 116 TYR B CA 1
ATOM 2739 C C . TYR B 1 116 ? -26.517 -7.272 -13.966 1.00 23.71 116 TYR B C 1
ATOM 2740 O O . TYR B 1 116 ? -25.720 -7.406 -13.029 1.00 22.96 116 TYR B O 1
ATOM 2749 N N . GLU B 1 117 ? -27.815 -7.060 -13.760 1.00 21.02 117 GLU B N 1
ATOM 2750 C CA . GLU B 1 117 ? -28.286 -6.796 -12.403 1.00 25.42 117 GLU B CA 1
ATOM 2751 C C . GLU B 1 117 ? -29.039 -7.935 -11.698 1.00 26.25 117 GLU B C 1
ATOM 2752 O O . GLU B 1 117 ? -29.207 -7.891 -10.478 1.00 25.59 117 GLU B O 1
ATOM 2758 N N . HIS B 1 118 ? -29.465 -8.959 -12.433 1.00 26.95 118 HIS B N 1
ATOM 2759 C CA . HIS B 1 118 ? -30.229 -10.049 -11.816 1.00 25.44 118 HIS B CA 1
ATOM 2760 C C . HIS B 1 118 ? -29.671 -11.439 -12.071 1.00 26.88 118 HIS B C 1
ATOM 2761 O O . HIS B 1 118 ? -30.413 -12.372 -12.395 1.00 26.50 118 HIS B O 1
ATOM 2768 N N . TYR B 1 119 ? -28.366 -11.593 -11.870 1.00 26.36 119 TYR B N 1
ATOM 2769 C CA . TYR B 1 119 ? -27.738 -12.891 -12.066 1.00 24.14 119 TYR B CA 1
ATOM 2770 C C . TYR B 1 119 ? -28.292 -13.918 -11.071 1.00 28.95 119 TYR B C 1
ATOM 2771 O O . TYR B 1 119 ? -28.131 -15.118 -11.271 1.00 23.71 119 TYR B O 1
ATOM 2780 N N . GLU B 1 120 ? -28.962 -13.442 -10.019 1.00 28.97 120 GLU B N 1
ATOM 2781 C CA . GLU B 1 120 ? -29.632 -14.325 -9.067 1.00 32.49 120 GLU B CA 1
ATOM 2782 C C . GLU B 1 120 ? -30.716 -15.148 -9.771 1.00 34.03 120 GLU B C 1
ATOM 2783 O O . GLU B 1 120 ? -31.051 -16.249 -9.335 1.00 40.20 120 GLU B O 1
ATOM 2789 N N . GLN B 1 121 ? -31.237 -14.615 -10.873 1.00 30.41 121 GLN B N 1
ATOM 2790 C CA . GLN B 1 121 ? -32.264 -15.284 -11.666 1.00 33.99 121 GLN B CA 1
ATOM 2791 C C . GLN B 1 121 ? -31.701 -16.210 -12.736 1.00 24.22 121 GLN B C 1
ATOM 2792 O O . GLN B 1 121 ? -32.423 -16.615 -13.651 1.00 26.39 121 GLN B O 1
ATOM 2798 N N . LYS B 1 122 ? -30.423 -16.537 -12.638 1.00 22.60 122 LYS B N 1
ATOM 2799 C CA . LYS B 1 122 ? -29.750 -17.290 -13.695 1.00 25.61 122 LYS B CA 1
ATOM 2800 C C . LYS B 1 122 ? -30.338 -18.684 -14.011 1.00 32.45 122 LYS B C 1
ATOM 2801 O O . LYS B 1 122 ? -30.388 -19.086 -15.181 1.00 29.01 122 LYS B O 1
ATOM 2807 N N . ASP B 1 123 ? -30.772 -19.423 -12.989 1.00 30.38 123 ASP B N 1
ATOM 2808 C CA . ASP B 1 123 ? -31.332 -20.755 -13.226 1.00 27.56 123 ASP B CA 1
ATOM 2809 C C . ASP B 1 123 ? -32.660 -20.656 -13.962 1.00 21.30 123 ASP B C 1
ATOM 2810 O O . ASP B 1 123 ? -32.929 -21.438 -14.863 1.00 23.90 123 ASP B O 1
ATOM 2815 N N . ALA B 1 124 ? -33.486 -19.695 -13.570 1.00 20.29 124 ALA B N 1
ATOM 2816 C CA . ALA B 1 124 ? -34.754 -19.456 -14.256 1.00 24.61 124 ALA B CA 1
ATOM 2817 C C . ALA B 1 124 ? -34.558 -19.079 -15.730 1.00 24.52 124 ALA B C 1
ATOM 2818 O O . ALA B 1 124 ? -35.316 -19.524 -16.598 1.00 25.33 124 ALA B O 1
ATOM 2820 N N . TYR B 1 125 ? -33.550 -18.253 -16.004 1.00 23.79 125 TYR B N 1
ATOM 2821 C CA . TYR B 1 125 ? -33.235 -17.848 -17.371 1.00 16.14 125 TYR B CA 1
ATOM 2822 C C . TYR B 1 125 ? -32.788 -19.056 -18.194 1.00 19.67 125 TYR B C 1
ATOM 2823 O O . TYR B 1 125 ? -33.335 -19.314 -19.273 1.00 18.44 125 TYR B O 1
ATOM 2832 N N . THR B 1 126 ? -31.808 -19.808 -17.703 1.00 15.50 126 THR B N 1
ATOM 2833 C CA . THR B 1 126 ? -31.336 -20.941 -18.497 1.00 21.12 126 THR B CA 1
ATOM 2834 C C . THR B 1 126 ? -32.475 -21.960 -18.690 1.00 23.15 126 THR B C 1
ATOM 2835 O O . THR B 1 126 ? -32.602 -22.554 -19.756 1.00 20.84 126 THR B O 1
ATOM 2839 N N . ALA B 1 127 ? -33.335 -22.121 -17.691 1.00 19.61 127 ALA B N 1
ATOM 2840 C CA . ALA B 1 127 ? -34.474 -23.040 -17.828 1.00 23.29 127 ALA B CA 1
ATOM 2841 C C . ALA B 1 127 ? -35.433 -22.565 -18.926 1.00 22.98 127 ALA B C 1
ATOM 2842 O O . ALA B 1 127 ? -36.185 -23.346 -19.492 1.00 21.79 127 ALA B O 1
ATOM 2844 N N . SER B 1 128 ? -35.379 -21.276 -19.232 1.00 21.29 128 SER B N 1
ATOM 2845 C CA . SER B 1 128 ? -36.221 -20.685 -20.261 1.00 19.88 128 SER B CA 1
ATOM 2846 C C . SER B 1 128 ? -35.655 -20.833 -21.673 1.00 19.06 128 SER B C 1
ATOM 2847 O O . SER B 1 128 ? -36.381 -20.640 -22.650 1.00 23.63 128 SER B O 1
ATOM 2850 N N . LEU B 1 129 ? -34.365 -21.137 -21.795 1.00 18.88 129 LEU B N 1
ATOM 2851 C CA . LEU B 1 129 ? -33.736 -21.176 -23.127 1.00 14.23 129 LEU B CA 1
ATOM 2852 C C . LEU B 1 129 ? -34.258 -22.231 -24.096 1.00 19.01 129 LEU B C 1
ATOM 2853 O O . LEU B 1 129 ? -34.455 -21.912 -25.256 1.00 15.76 129 LEU B O 1
ATOM 2858 N N . PRO B 1 130 ? -34.446 -23.492 -23.644 1.00 18.69 130 PRO B N 1
ATOM 2859 C CA . PRO B 1 130 ? -34.844 -24.508 -24.631 1.00 21.88 130 PRO B CA 1
ATOM 2860 C C . PRO B 1 130 ? -36.060 -24.118 -25.455 1.00 18.56 130 PRO B C 1
ATOM 2861 O O . PRO B 1 130 ? -36.052 -24.348 -26.653 1.00 13.78 130 PRO B O 1
ATOM 2865 N N . ALA B 1 131 ? -37.068 -23.533 -24.815 1.00 19.17 131 ALA B N 1
ATOM 2866 C CA . ALA B 1 131 ? -38.277 -23.111 -25.500 1.00 21.33 131 ALA B CA 1
ATOM 2867 C C . ALA B 1 131 ? -37.936 -22.032 -26.515 1.00 17.47 131 ALA B C 1
ATOM 2868 O O . ALA B 1 131 ? -38.448 -22.043 -27.627 1.00 16.93 131 ALA B O 1
ATOM 2870 N N . LYS B 1 132 ? -37.064 -21.101 -26.125 1.00 17.97 132 LYS B N 1
ATOM 2871 C CA . LYS B 1 132 ? -36.649 -20.016 -27.027 1.00 14.94 132 LYS B CA 1
ATOM 2872 C C . LYS B 1 132 ? -35.828 -20.585 -28.177 1.00 14.72 132 LYS B C 1
ATOM 2873 O O . LYS B 1 132 ? -36.104 -20.313 -29.345 1.00 15.94 132 LYS B O 1
ATOM 2879 N N . LEU B 1 133 ? -34.850 -21.415 -27.842 1.00 13.61 133 LEU B N 1
ATOM 2880 C CA . LEU B 1 133 ? -33.951 -21.973 -28.842 1.00 14.78 133 LEU B CA 1
ATOM 2881 C C . LEU B 1 133 ? -34.649 -22.904 -29.842 1.00 17.98 133 LEU B C 1
ATOM 2882 O O . LEU B 1 133 ? -34.246 -22.988 -31.016 1.00 16.92 133 LEU B O 1
ATOM 2887 N N A ARG B 1 134 ? -35.693 -23.584 -29.377 0.41 17.83 134 ARG B N 1
ATOM 2888 N N B ARG B 1 134 ? -35.686 -23.602 -29.387 0.59 17.81 134 ARG B N 1
ATOM 2889 C CA A ARG B 1 134 ? -36.496 -24.446 -30.235 0.41 16.71 134 ARG B CA 1
ATOM 2890 C CA B ARG B 1 134 ? -36.460 -24.462 -30.276 0.59 16.34 134 ARG B CA 1
ATOM 2891 C C A ARG B 1 134 ? -37.089 -23.648 -31.385 0.41 16.66 134 ARG B C 1
ATOM 2892 C C B ARG B 1 134 ? -37.083 -23.645 -31.400 0.59 16.80 134 ARG B C 1
ATOM 2893 O O A ARG B 1 134 ? -37.127 -24.115 -32.527 0.41 16.89 134 ARG B O 1
ATOM 2894 O O B ARG B 1 134 ? -37.132 -24.096 -32.547 0.59 16.43 134 ARG B O 1
ATOM 2909 N N . GLN B 1 135 ? -37.553 -22.441 -31.077 1.00 16.77 135 GLN B N 1
ATOM 2910 C CA . GLN B 1 135 ? -38.108 -21.557 -32.102 1.00 18.32 135 GLN B CA 1
ATOM 2911 C C . GLN B 1 135 ? -37.059 -21.220 -33.181 1.00 10.99 135 GLN B C 1
ATOM 2912 O O . GLN B 1 135 ? -37.348 -21.295 -34.379 1.00 14.69 135 GLN B O 1
ATOM 2918 N N . TYR B 1 136 ? -35.842 -20.892 -32.770 1.00 9.48 136 TYR B N 1
ATOM 2919 C CA . TYR B 1 136 ? -34.762 -20.632 -33.736 1.00 13.17 136 TYR B CA 1
ATOM 2920 C C . TYR B 1 136 ? -34.444 -21.906 -34.536 1.00 12.68 136 TYR B C 1
ATOM 2921 O O . TYR B 1 136 ? -34.246 -21.864 -35.747 1.00 14.36 136 TYR B O 1
ATOM 2930 N N . SER B 1 137 ? -34.387 -23.034 -33.840 1.00 11.59 137 SER B N 1
ATOM 2931 C CA . SER B 1 137 ? -34.073 -24.312 -34.482 1.00 16.00 137 SER B CA 1
ATOM 2932 C C . SER B 1 137 ? -35.091 -24.628 -35.563 1.00 12.10 137 SER B C 1
ATOM 2933 O O . SER B 1 137 ? -34.726 -24.995 -36.673 1.00 13.39 137 SER B O 1
ATOM 2936 N N . ASP B 1 138 ? -36.375 -24.478 -35.221 1.00 14.70 138 ASP B N 1
ATOM 2937 C CA . ASP B 1 138 ? -37.470 -24.734 -36.151 1.00 15.76 138 ASP B CA 1
ATOM 2938 C C . ASP B 1 138 ? -37.452 -23.797 -37.361 1.00 17.11 138 ASP B C 1
ATOM 2939 O O . ASP B 1 138 ? -37.681 -24.214 -38.492 1.00 13.58 138 ASP B O 1
ATOM 2944 N N . PHE B 1 139 ? -37.184 -22.527 -37.084 1.00 11.38 139 PHE B N 1
ATOM 2945 C CA . PHE B 1 139 ? -37.150 -21.478 -38.089 1.00 12.70 139 PHE B CA 1
ATOM 2946 C C . PHE B 1 139 ? -35.980 -21.733 -39.032 1.00 11.17 139 PHE B C 1
ATOM 2947 O O . PHE B 1 139 ? -36.129 -21.608 -40.243 1.00 11.45 139 PHE B O 1
ATOM 2955 N N . LEU B 1 140 ? -34.832 -22.145 -38.499 1.00 9.80 140 LEU B N 1
ATOM 2956 C CA . LEU B 1 140 ? -33.703 -22.435 -39.382 1.00 10.26 140 LEU B CA 1
ATOM 2957 C C . LEU B 1 140 ? -33.948 -23.673 -40.233 1.00 14.77 140 LEU B C 1
ATOM 2958 O O . LEU B 1 140 ? -33.607 -23.691 -41.412 1.00 13.94 140 LEU B O 1
ATOM 2963 N N . GLY B 1 141 ? -34.528 -24.709 -39.642 1.00 12.79 141 GLY B N 1
ATOM 2964 C CA . GLY B 1 141 ? -34.695 -25.969 -40.363 1.00 15.90 141 GLY B CA 1
ATOM 2965 C C . GLY B 1 141 ? -33.391 -26.463 -40.975 1.00 11.75 141 GLY B C 1
ATOM 2966 O O . GLY B 1 141 ? -32.364 -26.469 -40.315 1.00 11.48 141 GLY B O 1
ATOM 2967 N N . SER B 1 142 ? -33.413 -26.844 -42.244 1.00 10.38 142 SER B N 1
ATOM 2968 C CA . SER B 1 142 ? -32.190 -27.355 -42.873 1.00 17.34 142 SER B CA 1
ATOM 2969 C C . SER B 1 142 ? -31.503 -26.307 -43.763 1.00 17.27 142 SER B C 1
ATOM 2970 O O . SER B 1 142 ? -30.649 -26.632 -44.587 1.00 14.77 142 SER B O 1
ATOM 2973 N N . ARG B 1 143 ? -31.887 -25.045 -43.594 1.00 15.93 143 ARG B N 1
ATOM 2974 C CA . ARG B 1 143 ? -31.207 -23.938 -44.274 1.00 15.13 143 ARG B CA 1
ATOM 2975 C C . ARG B 1 143 ? -29.794 -23.794 -43.726 1.00 10.64 143 ARG B C 1
ATOM 2976 O O . ARG B 1 143 ? -29.569 -24.030 -42.547 1.00 14.29 143 ARG B O 1
ATOM 2984 N N . PRO B 1 144 ? -28.835 -23.388 -44.565 1.00 9.68 144 PRO B N 1
ATOM 2985 C CA . PRO B 1 144 ? -27.516 -23.144 -43.974 1.00 8.16 144 PRO B CA 1
ATOM 2986 C C . PRO B 1 144 ? -27.484 -21.835 -43.164 1.00 12.76 144 PRO B C 1
ATOM 2987 O O . PRO B 1 144 ? -26.719 -21.740 -42.199 1.00 11.38 144 PRO B O 1
ATOM 2991 N N . TRP B 1 145 ? -28.312 -20.856 -43.563 1.00 10.79 145 TRP B N 1
ATOM 2992 C CA . TRP B 1 145 ? -28.373 -19.522 -42.943 1.00 10.20 145 TRP B CA 1
ATOM 2993 C C . TRP B 1 145 ? -29.823 -19.150 -42.637 1.00 11.30 145 TRP B C 1
ATOM 2994 O O . TRP B 1 145 ? -30.736 -19.718 -43.233 1.00 11.49 145 TRP B O 1
ATOM 3005 N N . PHE B 1 146 ? -30.047 -18.207 -41.724 1.00 9.12 146 PHE B N 1
ATOM 3006 C CA . PHE B 1 146 ? -31.418 -17.945 -41.284 1.00 7.36 146 PHE B CA 1
ATOM 3007 C C . PHE B 1 146 ? -32.275 -17.381 -42.387 1.00 11.87 146 PHE B C 1
ATOM 3008 O O . PHE B 1 146 ? -33.491 -17.614 -42.396 1.00 10.33 146 PHE B O 1
ATOM 3016 N N . ALA B 1 147 ? -31.662 -16.689 -43.345 1.00 10.43 147 ALA B N 1
ATOM 3017 C CA . ALA B 1 147 ? -32.437 -16.170 -44.480 1.00 12.59 147 ALA B CA 1
ATOM 3018 C C . ALA B 1 147 ? -32.711 -17.223 -45.565 1.00 13.17 147 ALA B C 1
ATOM 3019 O O . ALA B 1 147 ? -33.484 -16.976 -46.493 1.00 12.98 147 ALA B O 1
ATOM 3021 N N . GLY B 1 148 ? -32.088 -18.392 -45.452 1.00 11.00 148 GLY B N 1
ATOM 3022 C CA . GLY B 1 148 ? -32.171 -19.392 -46.504 1.00 11.25 148 GLY B CA 1
ATOM 3023 C C . GLY B 1 148 ? -30.769 -19.700 -47.002 1.00 14.43 148 GLY B C 1
ATOM 3024 O O . GLY B 1 148 ? -29.846 -19.890 -46.203 1.00 11.50 148 GLY B O 1
ATOM 3025 N N . ASP B 1 149 ? -30.596 -19.748 -48.316 1.00 10.98 149 ASP B N 1
ATOM 3026 C CA . ASP B 1 149 ? -29.276 -20.054 -48.872 1.00 17.06 149 ASP B CA 1
ATOM 3027 C C . ASP B 1 149 ? -28.262 -18.917 -48.760 1.00 12.91 149 ASP B C 1
ATOM 3028 O O . ASP B 1 149 ? -27.058 -19.112 -48.978 1.00 13.91 149 ASP B O 1
ATOM 3033 N N . LYS B 1 150 ? -28.735 -17.736 -48.412 1.00 9.90 150 LYS B N 1
ATOM 3034 C CA . LYS B 1 150 ? -27.873 -16.555 -48.451 1.00 11.18 150 LYS B CA 1
ATOM 3035 C C . LYS B 1 150 ? -27.390 -16.109 -47.080 1.00 10.30 150 LYS B C 1
ATOM 3036 O O . LYS B 1 150 ? -28.198 -15.828 -46.200 1.00 10.09 150 LYS B O 1
ATOM 3042 N N . LEU B 1 151 ? -26.073 -16.005 -46.904 1.00 12.16 151 LEU B N 1
ATOM 3043 C CA . LEU B 1 151 ? -25.527 -15.449 -45.662 1.00 11.71 151 LEU B CA 1
ATOM 3044 C C . LEU B 1 151 ? -25.932 -13.972 -45.523 1.00 9.63 151 LEU B C 1
ATOM 3045 O O . LEU B 1 151 ? -25.845 -13.212 -46.478 1.00 11.91 151 LEU B O 1
ATOM 3050 N N . THR B 1 152 ? -26.420 -13.577 -44.350 1.00 11.04 152 THR B N 1
ATOM 3051 C CA . THR B 1 152 ? -26.809 -12.180 -44.135 1.00 9.88 152 THR B CA 1
ATOM 3052 C C . THR B 1 152 ? -26.355 -11.660 -42.766 1.00 10.87 152 THR B C 1
ATOM 3053 O O . THR B 1 152 ? -25.867 -12.421 -41.924 1.00 7.62 152 THR B O 1
ATOM 3057 N N . TYR B 1 153 ? -26.526 -10.358 -42.538 1.00 7.76 153 TYR B N 1
ATOM 3058 C CA . TYR B 1 153 ? -25.977 -9.754 -41.335 1.00 8.23 153 TYR B CA 1
ATOM 3059 C C . TYR B 1 153 ? -26.606 -10.323 -40.075 1.00 10.67 153 TYR B C 1
ATOM 3060 O O . TYR B 1 153 ? -25.957 -10.324 -39.012 1.00 8.95 153 TYR B O 1
ATOM 3069 N N . ILE B 1 154 ? -27.843 -10.822 -40.169 1.00 6.25 154 ILE B N 1
ATOM 3070 C CA . ILE B 1 154 ? -28.484 -11.346 -38.969 1.00 7.54 154 ILE B CA 1
ATOM 3071 C C . ILE B 1 154 ? -27.860 -12.701 -38.563 1.00 10.41 154 ILE B C 1
ATOM 3072 O O . ILE B 1 154 ? -28.018 -13.140 -37.421 1.00 14.08 154 ILE B O 1
ATOM 3077 N N . ASP B 1 155 ? -27.119 -13.347 -39.468 1.00 7.72 155 ASP B N 1
ATOM 3078 C CA . ASP B 1 155 ? -26.376 -14.543 -39.074 1.00 10.90 155 ASP B CA 1
ATOM 3079 C C . ASP B 1 155 ? -25.225 -14.231 -38.122 1.00 10.66 155 ASP B C 1
ATOM 3080 O O . ASP B 1 155 ? -24.916 -15.030 -37.250 1.00 9.19 155 ASP B O 1
ATOM 3085 N N . PHE B 1 156 ? -24.618 -13.059 -38.297 1.00 10.06 156 PHE B N 1
ATOM 3086 C CA . PHE B 1 156 ? -23.542 -12.580 -37.426 1.00 10.69 156 PHE B CA 1
ATOM 3087 C C . PHE B 1 156 ? -24.100 -12.304 -36.046 1.00 10.35 156 PHE B C 1
ATOM 3088 O O . PHE B 1 156 ? -23.495 -12.661 -35.026 1.00 9.29 156 PHE B O 1
ATOM 3096 N N . LEU B 1 157 ? -25.261 -11.657 -36.029 1.00 9.06 157 LEU B N 1
ATOM 3097 C CA . LEU B 1 157 ? -25.961 -11.350 -34.796 1.00 8.74 157 LEU B CA 1
ATOM 3098 C C . LEU B 1 157 ? -26.364 -12.630 -34.060 1.00 8.88 157 LEU B C 1
ATOM 3099 O O . LEU B 1 157 ? -26.151 -12.758 -32.846 1.00 7.36 157 LEU B O 1
ATOM 3104 N N . ALA B 1 158 ? -26.957 -13.573 -34.786 1.00 9.51 158 ALA B N 1
ATOM 3105 C CA . ALA B 1 158 ? -27.422 -14.803 -34.161 1.00 8.37 158 ALA B CA 1
ATOM 3106 C C . ALA B 1 158 ? -26.243 -15.628 -33.617 1.00 11.75 158 ALA B C 1
ATOM 3107 O O . ALA B 1 158 ? -26.318 -16.175 -32.518 1.00 8.34 158 ALA B O 1
ATOM 3109 N N . TYR B 1 159 ? -25.156 -15.694 -34.380 1.00 9.08 159 TYR B N 1
ATOM 3110 C CA . TYR B 1 159 ? -23.991 -16.466 -33.962 1.00 9.87 159 TYR B CA 1
ATOM 3111 C C . TYR B 1 159 ? -23.454 -15.954 -32.649 1.00 9.39 159 TYR B C 1
ATOM 3112 O O . TYR B 1 159 ? -23.207 -16.716 -31.709 1.00 11.32 159 TYR B O 1
ATOM 3121 N N . GLU B 1 160 ? -23.245 -14.650 -32.591 1.00 8.91 160 GLU B N 1
ATOM 3122 C CA . GLU B 1 160 ? -22.674 -14.073 -31.402 1.00 10.34 160 GLU B CA 1
ATOM 3123 C C . GLU B 1 160 ? -23.594 -14.242 -30.191 1.00 12.47 160 GLU B C 1
ATOM 3124 O O . GLU B 1 160 ? -23.134 -14.584 -29.089 1.00 10.56 160 GLU B O 1
ATOM 3130 N N . ILE B 1 161 ? -24.887 -14.014 -30.388 1.00 5.61 161 ILE B N 1
ATOM 3131 C CA . ILE B 1 161 ? -25.830 -14.125 -29.281 1.00 10.10 161 ILE B CA 1
ATOM 3132 C C . ILE B 1 161 ? -25.870 -15.557 -28.764 1.00 9.04 161 ILE B C 1
ATOM 3133 O O . ILE B 1 161 ? -25.810 -15.784 -27.551 1.00 8.60 161 ILE B O 1
ATOM 3138 N N . PHE B 1 162 ? -25.895 -16.516 -29.691 1.00 10.11 162 PHE B N 1
ATOM 3139 C CA . PHE B 1 162 ? -25.842 -17.927 -29.351 1.00 10.93 162 PHE B CA 1
ATOM 3140 C C . PHE B 1 162 ? -24.532 -18.243 -28.616 1.00 9.31 162 PHE B C 1
ATOM 3141 O O . PHE B 1 162 ? -24.545 -18.928 -27.603 1.00 8.58 162 PHE B O 1
ATOM 3149 N N . ASP B 1 163 ? -23.407 -17.710 -29.110 1.00 15.69 163 ASP B N 1
ATOM 3150 C CA . ASP B 1 163 ? -22.096 -17.980 -28.489 1.00 14.92 163 ASP B CA 1
ATOM 3151 C C . ASP B 1 163 ? -22.004 -17.404 -27.076 1.00 16.84 163 ASP B C 1
ATOM 3152 O O . ASP B 1 163 ? -21.393 -18.005 -26.186 1.00 12.44 163 ASP B O 1
ATOM 3157 N N . GLN B 1 164 ? -22.607 -16.233 -26.876 1.00 12.46 164 GLN B N 1
ATOM 3158 C CA . GLN B 1 164 ? -22.682 -15.628 -25.555 1.00 10.78 164 GLN B CA 1
ATOM 3159 C C . GLN B 1 164 ? -23.518 -16.488 -24.627 1.00 15.27 164 GLN B C 1
ATOM 3160 O O . GLN B 1 164 ? -23.142 -16.686 -23.484 1.00 15.15 164 GLN B O 1
ATOM 3166 N N . HIS B 1 165 ? -24.644 -17.017 -25.110 1.00 11.81 165 HIS B N 1
ATOM 3167 C CA . HIS B 1 165 ? -25.454 -17.890 -24.257 1.00 13.19 165 HIS B CA 1
ATOM 3168 C C . HIS B 1 165 ? -24.709 -19.175 -23.879 1.00 15.87 165 HIS B C 1
ATOM 3169 O O . HIS B 1 165 ? -24.804 -19.626 -22.742 1.00 16.88 165 HIS B O 1
ATOM 3176 N N . LEU B 1 166 ? -23.941 -19.726 -24.814 1.00 13.77 166 LEU B N 1
ATOM 3177 C CA . LEU B 1 166 ? -23.079 -20.881 -24.520 1.00 19.13 166 LEU B CA 1
ATOM 3178 C C . LEU B 1 166 ? -22.085 -20.598 -23.388 1.00 21.06 166 LEU B C 1
ATOM 3179 O O . LEU B 1 166 ? -21.812 -21.475 -22.579 1.00 21.68 166 LEU B O 1
ATOM 3184 N N . SER B 1 167 ? -21.560 -19.380 -23.317 1.00 16.62 167 SER B N 1
ATOM 3185 C CA . SER B 1 167 ? -20.659 -19.011 -22.230 1.00 17.72 167 SER B CA 1
ATOM 3186 C C . SER B 1 167 ? -21.412 -18.944 -20.902 1.00 23.76 167 SER B C 1
ATOM 3187 O O . SER B 1 167 ? -20.828 -19.145 -19.828 1.00 20.44 167 SER B O 1
ATOM 3190 N N . LEU B 1 168 ? -22.708 -18.650 -20.974 1.00 19.75 168 LEU B N 1
ATOM 3191 C CA . LEU B 1 168 ? -23.532 -18.619 -19.778 1.00 17.31 168 LEU B CA 1
ATOM 3192 C C . LEU B 1 168 ? -23.943 -20.025 -19.358 1.00 25.23 168 LEU B C 1
ATOM 3193 O O . LEU B 1 168 ? -23.950 -20.356 -18.173 1.00 18.57 168 LEU B O 1
ATOM 3198 N N . ASP B 1 169 ? -24.285 -20.841 -20.350 1.00 25.62 169 ASP B N 1
ATOM 3199 C CA . ASP B 1 169 ? -24.733 -22.212 -20.143 1.00 20.71 169 ASP B CA 1
ATOM 3200 C C . ASP B 1 169 ? -24.216 -23.098 -21.280 1.00 18.42 169 ASP B C 1
ATOM 3201 O O . ASP B 1 169 ? -24.824 -23.171 -22.343 1.00 21.29 169 ASP B O 1
ATOM 3206 N N . ARG B 1 170 ? -23.096 -23.772 -21.036 1.00 15.65 170 ARG B N 1
ATOM 3207 C CA . ARG B 1 170 ? -22.419 -24.577 -22.051 1.00 22.38 170 ARG B CA 1
ATOM 3208 C C . ARG B 1 170 ? -23.330 -25.607 -22.749 1.00 24.11 170 ARG B C 1
ATOM 3209 O O . ARG B 1 170 ? -23.026 -26.063 -23.852 1.00 29.56 170 ARG B O 1
ATOM 3217 N N . THR B 1 171 ? -24.442 -25.966 -22.112 1.00 21.99 171 THR B N 1
ATOM 3218 C CA . THR B 1 171 ? -25.288 -27.041 -22.609 1.00 18.24 171 THR B CA 1
ATOM 3219 C C . THR B 1 171 ? -26.508 -26.585 -23.396 1.00 22.25 171 THR B C 1
ATOM 3220 O O . THR B 1 171 ? -27.292 -27.424 -23.843 1.00 19.05 171 THR B O 1
ATOM 3224 N N . CYS B 1 172 ? -26.671 -25.278 -23.593 1.00 21.47 172 CYS B N 1
ATOM 3225 C CA . CYS B 1 172 ? -27.938 -24.777 -24.111 1.00 22.24 172 CYS B CA 1
ATOM 3226 C C . CYS B 1 172 ? -28.225 -25.146 -25.569 1.00 21.92 172 CYS B C 1
ATOM 3227 O O . CYS B 1 172 ? -29.386 -25.161 -25.956 1.00 19.56 172 CYS B O 1
ATOM 3230 N N . LEU B 1 173 ? -27.206 -25.469 -26.370 1.00 13.79 173 LEU B N 1
ATOM 3231 C CA . LEU B 1 173 ? -27.479 -25.921 -27.744 1.00 17.72 173 LEU B CA 1
ATOM 3232 C C . LEU B 1 173 ? -27.516 -27.451 -27.919 1.00 15.85 173 LEU B C 1
ATOM 3233 O O . LEU B 1 173 ? -27.775 -27.944 -29.014 1.00 19.01 173 LEU B O 1
ATOM 3238 N N . ASP B 1 174 ? -27.304 -28.182 -26.827 1.00 21.11 174 ASP B N 1
ATOM 3239 C CA . ASP B 1 174 ? -27.221 -29.641 -26.841 1.00 24.97 174 ASP B CA 1
ATOM 3240 C C . ASP B 1 174 ? -28.430 -30.317 -27.485 1.00 26.55 174 ASP B C 1
ATOM 3241 O O . ASP B 1 174 ? -28.294 -31.326 -28.183 1.00 25.96 174 ASP B O 1
ATOM 3246 N N . GLY B 1 175 ? -29.611 -29.762 -27.256 1.00 18.59 175 GLY B N 1
ATOM 3247 C CA . GLY B 1 175 ? -30.810 -30.354 -27.816 1.00 22.56 175 GLY B CA 1
ATOM 3248 C C . GLY B 1 175 ? -31.168 -29.904 -29.224 1.00 25.05 175 GLY B C 1
ATOM 3249 O O . GLY B 1 175 ? -32.281 -30.174 -29.690 1.00 26.00 175 GLY B O 1
ATOM 3250 N N . PHE B 1 176 ? -30.239 -29.237 -29.911 1.00 20.59 176 PHE B N 1
ATOM 3251 C CA . PHE B 1 176 ? -30.523 -28.670 -31.237 1.00 20.85 176 PHE B CA 1
ATOM 3252 C C . PHE B 1 176 ? -29.352 -28.798 -32.198 1.00 20.84 176 PHE B C 1
ATOM 3253 O O . PHE B 1 176 ? -28.522 -27.892 -32.316 1.00 15.40 176 PHE B O 1
ATOM 3261 N N . LYS B 1 177 ? -29.311 -29.926 -32.897 1.00 16.91 177 LYS B N 1
ATOM 3262 C CA . LYS B 1 177 ? -28.201 -30.238 -33.780 1.00 22.56 177 LYS B CA 1
ATOM 3263 C C . LYS B 1 177 ? -28.035 -29.215 -34.906 1.00 15.54 177 LYS B C 1
ATOM 3264 O O . LYS B 1 177 ? -26.913 -28.830 -35.215 1.00 17.56 177 LYS B O 1
ATOM 3270 N N . ASN B 1 178 ? -29.126 -28.758 -35.515 1.00 17.43 178 ASN B N 1
ATOM 3271 C CA . ASN B 1 178 ? -28.958 -27.778 -36.585 1.00 13.92 178 ASN B CA 1
ATOM 3272 C C . ASN B 1 178 ? -28.384 -26.452 -36.065 1.00 12.77 178 ASN B C 1
ATOM 3273 O O . ASN B 1 178 ? -27.658 -25.779 -36.785 1.00 15.60 178 ASN B O 1
ATOM 3278 N N . LEU B 1 179 ? -28.657 -26.098 -34.810 1.00 13.75 179 LEU B N 1
ATOM 3279 C CA . LEU B 1 179 ? -28.096 -24.869 -34.243 1.00 10.37 179 LEU B CA 1
ATOM 3280 C C . LEU B 1 179 ? -26.611 -25.014 -33.944 1.00 15.29 179 LEU B C 1
ATOM 3281 O O . LEU B 1 179 ? -25.833 -24.082 -34.174 1.00 10.29 179 LEU B O 1
ATOM 3286 N N . GLN B 1 180 ? -26.218 -26.169 -33.416 1.00 16.65 180 GLN B N 1
ATOM 3287 C CA . GLN B 1 180 ? -24.800 -26.476 -33.251 1.00 15.37 180 GLN B CA 1
ATOM 3288 C C . GLN B 1 180 ? -24.093 -26.453 -34.605 1.00 13.09 180 GLN B C 1
ATOM 3289 O O . GLN B 1 180 ? -22.976 -25.955 -34.719 1.00 12.27 180 GLN B O 1
ATOM 3295 N N . ALA B 1 181 ? -24.736 -27.014 -35.625 1.00 14.93 181 ALA B N 1
ATOM 3296 C CA . ALA B 1 181 ? -24.126 -27.056 -36.951 1.00 14.89 181 ALA B CA 1
ATOM 3297 C C . ALA B 1 181 ? -24.032 -25.648 -37.529 1.00 12.17 181 ALA B C 1
ATOM 3298 O O . ALA B 1 181 ? -23.109 -25.349 -38.291 1.00 8.31 181 ALA B O 1
ATOM 3300 N N . PHE B 1 182 ? -24.992 -24.795 -37.159 1.00 11.63 182 PHE B N 1
ATOM 3301 C CA . PHE B 1 182 ? -24.950 -23.371 -37.524 1.00 12.04 182 PHE B CA 1
ATOM 3302 C C . PHE B 1 182 ? -23.746 -22.683 -36.891 1.00 13.14 182 PHE B C 1
ATOM 3303 O O . PHE B 1 182 ? -23.017 -21.950 -37.576 1.00 13.49 182 PHE B O 1
ATOM 3311 N N . GLN B 1 183 ? -23.530 -22.874 -35.590 1.00 11.79 183 GLN B N 1
ATOM 3312 C CA . GLN B 1 183 ? -22.376 -22.188 -34.981 1.00 9.39 183 GLN B CA 1
ATOM 3313 C C . GLN B 1 183 ? -21.077 -22.609 -35.687 1.00 12.81 183 GLN B C 1
ATOM 3314 O O . GLN B 1 183 ? -20.210 -21.787 -35.974 1.00 13.45 183 GLN B O 1
ATOM 3320 N N . LYS B 1 184 ? -20.944 -23.902 -35.959 1.00 15.34 184 LYS B N 1
ATOM 3321 C CA . LYS B 1 184 ? -19.742 -24.398 -36.614 1.00 11.42 184 LYS B CA 1
ATOM 3322 C C . LYS B 1 184 ? -19.624 -23.899 -38.042 1.00 10.88 184 LYS B C 1
ATOM 3323 O O . LYS B 1 184 ? -18.537 -23.530 -38.483 1.00 16.72 184 LYS B O 1
ATOM 3329 N N . ARG B 1 185 ? -20.731 -23.933 -38.777 1.00 10.33 185 ARG B N 1
ATOM 3330 C CA . ARG B 1 185 ? -20.766 -23.397 -40.139 1.00 12.40 185 ARG B CA 1
ATOM 3331 C C . ARG B 1 185 ? -20.213 -21.970 -40.180 1.00 13.11 185 ARG B C 1
ATOM 3332 O O . ARG B 1 185 ? -19.397 -21.628 -41.050 1.00 11.95 185 ARG B O 1
ATOM 3340 N N . PHE B 1 186 ? -20.648 -21.151 -39.228 1.00 8.97 186 PHE B N 1
ATOM 3341 C CA . PHE B 1 186 ? -20.180 -19.768 -39.163 1.00 7.95 186 PHE B CA 1
ATOM 3342 C C . PHE B 1 186 ? -18.694 -19.727 -38.789 1.00 12.22 186 PHE B C 1
ATOM 3343 O O . PHE B 1 186 ? -17.906 -19.069 -39.452 1.00 12.05 186 PHE B O 1
ATOM 3351 N N . GLU B 1 187 ? -18.309 -20.442 -37.734 1.00 12.81 187 GLU B N 1
ATOM 3352 C CA . GLU B 1 187 ? -16.906 -20.473 -37.317 1.00 17.26 187 GLU B CA 1
ATOM 3353 C C . GLU B 1 187 ? -15.975 -20.974 -38.415 1.00 16.36 187 GLU B C 1
ATOM 3354 O O . GLU B 1 187 ? -14.816 -20.539 -38.481 1.00 19.32 187 GLU B O 1
ATOM 3360 N N . ASP B 1 188 ? -16.485 -21.834 -39.305 1.00 13.19 188 ASP B N 1
ATOM 3361 C CA . ASP B 1 188 ? -15.657 -22.439 -40.354 1.00 14.28 188 ASP B CA 1
ATOM 3362 C C . ASP B 1 188 ? -15.528 -21.607 -41.610 1.00 21.19 188 ASP B C 1
ATOM 3363 O O . ASP B 1 188 ? -14.734 -21.946 -42.492 1.00 16.62 188 ASP B O 1
ATOM 3368 N N . LEU B 1 189 ? -16.310 -20.535 -41.704 1.00 15.28 189 LEU B N 1
ATOM 3369 C CA . LEU B 1 189 ? -16.142 -19.577 -42.796 1.00 22.61 189 LEU B CA 1
ATOM 3370 C C . LEU B 1 189 ? -14.707 -19.110 -42.814 1.00 17.27 189 LEU B C 1
ATOM 3371 O O . LEU B 1 189 ? -14.165 -18.736 -41.774 1.00 14.51 189 LEU B O 1
ATOM 3376 N N . GLU B 1 190 ? -14.115 -19.109 -44.004 1.00 18.39 190 GLU B N 1
ATOM 3377 C CA . GLU B 1 190 ? -12.699 -18.831 -44.168 1.00 18.13 190 GLU B CA 1
ATOM 3378 C C . GLU B 1 190 ? -12.265 -17.547 -43.463 1.00 18.25 190 GLU B C 1
ATOM 3379 O O . GLU B 1 190 ? -11.311 -17.554 -42.682 1.00 19.26 190 GLU B O 1
ATOM 3385 N N . ALA B 1 191 ? -12.976 -16.458 -43.732 1.00 16.48 191 ALA B N 1
ATOM 3386 C CA . ALA B 1 191 ? -12.606 -15.148 -43.220 1.00 16.35 191 ALA B CA 1
ATOM 3387 C C . ALA B 1 191 ? -12.941 -14.981 -41.748 1.00 16.35 191 ALA B C 1
ATOM 3388 O O . ALA B 1 191 ? -12.292 -14.200 -41.055 1.00 20.27 191 ALA B O 1
ATOM 3390 N N . ILE B 1 192 ? -13.960 -15.687 -41.269 1.00 17.33 192 ILE B N 1
ATOM 3391 C CA . ILE B 1 192 ? -14.265 -15.690 -39.841 1.00 16.83 192 ILE B CA 1
ATOM 3392 C C . ILE B 1 192 ? -13.160 -16.404 -39.071 1.00 17.41 192 ILE B C 1
ATOM 3393 O O . ILE B 1 192 ? -12.715 -15.952 -38.016 1.00 16.47 192 ILE B O 1
ATOM 3398 N N . LYS B 1 193 ? -12.760 -17.551 -39.607 1.00 20.07 193 LYS B N 1
ATOM 3399 C CA . LYS B 1 193 ? -11.666 -18.339 -39.061 1.00 18.22 193 LYS B CA 1
ATOM 3400 C C . LYS B 1 193 ? -10.452 -17.456 -38.869 1.00 16.48 193 LYS B C 1
ATOM 3401 O O . LYS B 1 193 ? -9.895 -17.369 -37.783 1.00 20.76 193 LYS B O 1
ATOM 3407 N N . LYS B 1 194 ? -10.060 -16.779 -39.934 1.00 19.70 194 LYS B N 1
ATOM 3408 C CA . LYS B 1 194 ? -8.861 -15.955 -39.886 1.00 24.02 194 LYS B CA 1
ATOM 3409 C C . LYS B 1 194 ? -8.994 -14.822 -38.869 1.00 27.89 194 LYS B C 1
ATOM 3410 O O . LYS B 1 194 ? -8.062 -14.564 -38.089 1.00 22.32 194 LYS B O 1
ATOM 3416 N N . TYR B 1 195 ? -10.152 -14.158 -38.861 1.00 23.91 195 TYR B N 1
ATOM 3417 C CA . TYR B 1 195 ? -10.343 -13.027 -37.962 1.00 19.19 195 TYR B CA 1
ATOM 3418 C C . TYR B 1 195 ? -10.308 -13.469 -36.505 1.00 21.46 195 TYR B C 1
ATOM 3419 O O . TYR B 1 195 ? -9.743 -12.781 -35.647 1.00 23.16 195 TYR B O 1
ATOM 3428 N N . MET B 1 196 ? -10.915 -14.617 -36.223 1.00 20.98 196 MET B N 1
ATOM 3429 C CA . MET B 1 196 ? -10.930 -15.143 -34.864 1.00 23.70 196 MET B CA 1
ATOM 3430 C C . MET B 1 196 ? -9.520 -15.539 -34.432 1.00 25.16 196 MET B C 1
ATOM 3431 O O . MET B 1 196 ? -9.232 -15.596 -33.239 1.00 28.04 196 MET B O 1
ATOM 3436 N N . ALA B 1 197 ? -8.653 -15.806 -35.406 1.00 22.54 197 ALA B N 1
ATOM 3437 C CA . ALA B 1 197 ? -7.251 -16.129 -35.137 1.00 26.48 197 ALA B CA 1
ATOM 3438 C C . ALA B 1 197 ? -6.388 -14.876 -34.981 1.00 30.83 197 ALA B C 1
ATOM 3439 O O . ALA B 1 197 ? -5.287 -14.942 -34.448 1.00 35.32 197 ALA B O 1
ATOM 3441 N N . SER B 1 198 ? -6.885 -13.740 -35.459 1.00 29.53 198 SER B N 1
ATOM 3442 C CA . SER B 1 198 ? -6.097 -12.512 -35.515 1.00 23.79 198 SER B CA 1
ATOM 3443 C C . SER B 1 198 ? -5.875 -11.932 -34.106 1.00 29.76 198 SER B C 1
ATOM 3444 O O . SER B 1 198 ? -6.594 -12.287 -33.175 1.00 30.81 198 SER B O 1
ATOM 3447 N N . PRO B 1 199 ? -4.860 -11.058 -33.933 1.00 35.61 199 PRO B N 1
ATOM 3448 C CA . PRO B 1 199 ? -4.631 -10.533 -32.575 1.00 34.21 199 PRO B CA 1
ATOM 3449 C C . PRO B 1 199 ? -5.770 -9.651 -32.060 1.00 22.74 199 PRO B C 1
ATOM 3450 O O . PRO B 1 199 ? -5.944 -9.505 -30.849 1.00 26.94 199 PRO B O 1
ATOM 3454 N N . LYS B 1 200 ? -6.539 -9.077 -32.971 1.00 21.12 200 LYS B N 1
ATOM 3455 C CA . LYS B 1 200 ? -7.591 -8.152 -32.580 1.00 30.22 200 LYS B CA 1
ATOM 3456 C C . LYS B 1 200 ? -8.921 -8.799 -32.202 1.00 34.62 200 LYS B C 1
ATOM 3457 O O . LYS B 1 200 ? -9.890 -8.085 -31.940 1.00 31.11 200 LYS B O 1
ATOM 3463 N N . PHE B 1 201 ? -8.982 -10.130 -32.201 1.00 26.01 201 PHE B N 1
ATOM 3464 C CA . PHE B 1 201 ? -10.210 -10.818 -31.828 1.00 24.21 201 PHE B CA 1
ATOM 3465 C C . PHE B 1 201 ? -10.400 -10.731 -30.327 1.00 30.24 201 PHE B C 1
ATOM 3466 O O . PHE B 1 201 ? -9.478 -11.039 -29.565 1.00 24.35 201 PHE B O 1
ATOM 3474 N N . LEU B 1 202 ? -11.591 -10.316 -29.906 1.00 20.04 202 LEU B N 1
ATOM 3475 C CA . LEU B 1 202 ? -11.881 -10.165 -28.485 1.00 18.09 202 LEU B CA 1
ATOM 3476 C C . LEU B 1 202 ? -12.753 -11.297 -27.962 1.00 25.42 202 LEU B C 1
ATOM 3477 O O . LEU B 1 202 ? -13.961 -11.351 -28.240 1.00 21.79 202 LEU B O 1
ATOM 3482 N N . LYS B 1 203 ? -12.128 -12.186 -27.194 1.00 22.97 203 LYS B N 1
ATOM 3483 C CA . LYS B 1 203 ? -12.786 -13.359 -26.625 1.00 25.20 203 LYS B CA 1
ATOM 3484 C C . LYS B 1 203 ? -13.536 -13.058 -25.323 1.00 26.52 203 LYS B C 1
ATOM 3485 O O . LYS B 1 203 ? -14.609 -13.620 -25.070 1.00 21.73 203 LYS B O 1
ATOM 3491 N N . LYS B 1 204 ? -12.952 -12.192 -24.492 1.00 18.78 204 LYS B N 1
ATOM 3492 C CA . LYS B 1 204 ? -13.569 -11.759 -23.247 1.00 20.64 204 LYS B CA 1
ATOM 3493 C C . LYS B 1 204 ? -13.193 -10.307 -23.044 1.00 19.20 204 LYS B C 1
ATOM 3494 O O . LYS B 1 204 ? -12.252 -9.841 -23.653 1.00 20.18 204 LYS B O 1
ATOM 3500 N N . PRO B 1 205 ? -13.945 -9.574 -22.219 1.00 16.79 205 PRO B N 1
ATOM 3501 C CA . PRO B 1 205 ? -15.170 -9.965 -21.525 1.00 20.96 205 PRO B CA 1
ATOM 3502 C C . PRO B 1 205 ? -16.402 -9.816 -22.401 1.00 15.91 205 PRO B C 1
ATOM 3503 O O . PRO B 1 205 ? -16.460 -8.928 -23.257 1.00 14.73 205 PRO B O 1
ATOM 3507 N N . ILE B 1 206 ? -17.366 -10.699 -22.202 1.00 19.52 206 ILE B N 1
ATOM 3508 C CA . ILE B 1 206 ? -18.646 -10.564 -22.861 1.00 13.65 206 ILE B CA 1
ATOM 3509 C C . ILE B 1 206 ? -19.395 -9.317 -22.387 1.00 13.17 206 ILE B C 1
ATOM 3510 O O . ILE B 1 206 ? -19.848 -8.535 -23.217 1.00 17.32 206 ILE B O 1
ATOM 3515 N N . CYS B 1 207 ? -19.522 -9.126 -21.070 1.00 17.33 207 CYS B N 1
ATOM 3516 C CA . CYS B 1 207 ? -20.210 -7.950 -20.515 1.00 15.75 207 CYS B CA 1
ATOM 3517 C C . CYS B 1 207 ? -19.256 -7.003 -19.800 1.00 14.22 207 CYS B C 1
ATOM 3518 O O . CYS B 1 207 ? -18.086 -7.326 -19.598 1.00 17.66 207 CYS B O 1
ATOM 3521 N N . ASN B 1 208 ? -19.769 -5.837 -19.410 1.00 18.17 208 ASN B N 1
ATOM 3522 C CA . ASN B 1 208 ? -18.956 -4.801 -18.769 1.00 16.15 208 ASN B CA 1
ATOM 3523 C C . ASN B 1 208 ? -18.589 -5.204 -17.339 1.00 19.10 208 ASN B C 1
ATOM 3524 O O . ASN B 1 208 ? -19.161 -6.159 -16.782 1.00 16.25 208 ASN B O 1
ATOM 3529 N N . LYS B 1 209 ? -17.618 -4.508 -16.752 1.00 16.92 209 LYS B N 1
ATOM 3530 C CA . LYS B 1 209 ? -17.034 -4.955 -15.487 1.00 19.08 209 LYS B CA 1
ATOM 3531 C C . LYS B 1 209 ? -18.000 -4.900 -14.296 1.00 17.12 209 LYS B C 1
ATOM 3532 O O . LYS B 1 209 ? -17.755 -5.544 -13.291 1.00 16.35 209 LYS B O 1
ATOM 3538 N N . TYR B 1 210 ? -19.100 -4.157 -14.409 1.00 17.02 210 TYR B N 1
ATOM 3539 C CA . TYR B 1 210 ? -20.077 -4.073 -13.317 1.00 16.24 210 TYR B CA 1
ATOM 3540 C C . TYR B 1 210 ? -21.251 -5.066 -13.476 1.00 14.40 210 TYR B C 1
ATOM 3541 O O . TYR B 1 210 ? -22.165 -5.120 -12.657 1.00 17.36 210 TYR B O 1
ATOM 3550 N N . ALA B 1 211 ? -21.223 -5.834 -14.551 1.00 10.23 211 ALA B N 1
ATOM 3551 C CA . ALA B 1 211 ? -22.176 -6.917 -14.739 1.00 14.47 211 ALA B CA 1
ATOM 3552 C C . ALA B 1 211 ? -21.869 -8.025 -13.739 1.00 13.86 211 ALA B C 1
ATOM 3553 O O . ALA B 1 211 ? -20.724 -8.453 -13.645 1.00 15.78 211 ALA B O 1
ATOM 3555 N N . GLN B 1 212 ? -22.872 -8.473 -12.988 1.00 13.55 212 GLN B N 1
ATOM 3556 C CA . GLN B 1 212 ? -22.670 -9.535 -12.004 1.00 14.72 212 GLN B CA 1
ATOM 3557 C C . GLN B 1 212 ? -22.097 -10.793 -12.668 1.00 18.98 212 GLN B C 1
ATOM 3558 O O . GLN B 1 212 ? -21.292 -11.515 -12.066 1.00 14.55 212 GLN B O 1
ATOM 3564 N N . PHE B 1 213 ? -22.500 -11.043 -13.916 1.00 16.15 213 PHE B N 1
ATOM 3565 C CA . PHE B 1 213 ? -21.980 -12.182 -14.673 1.00 20.70 213 PHE B CA 1
ATOM 3566 C C . PHE B 1 213 ? -20.470 -12.041 -14.867 1.00 21.92 213 PHE B C 1
ATOM 3567 O O . PHE B 1 213 ? -19.727 -13.014 -14.775 1.00 15.13 213 PHE B O 1
ATOM 3575 N N . THR B 1 214 ? -20.015 -10.818 -15.119 1.00 14.91 214 THR B N 1
ATOM 3576 C CA . THR B 1 214 ? -18.590 -10.584 -15.286 1.00 15.85 214 THR B CA 1
ATOM 3577 C C . THR B 1 214 ? -17.828 -10.711 -13.984 1.00 21.36 214 THR B C 1
ATOM 3578 O O . THR B 1 214 ? -16.690 -11.203 -13.963 1.00 22.13 214 THR B O 1
ATOM 3582 N N . ILE B 1 215 ? -18.441 -10.255 -12.898 1.00 17.78 215 ILE B N 1
ATOM 3583 C CA . ILE B 1 215 ? -17.761 -10.314 -11.618 1.00 20.10 215 ILE B CA 1
ATOM 3584 C C . ILE B 1 215 ? -17.669 -11.754 -11.155 1.00 20.05 215 ILE B C 1
ATOM 3585 O O . ILE B 1 215 ? -16.633 -12.177 -10.641 1.00 25.34 215 ILE B O 1
ATOM 3590 N N . ILE B 1 216 ? -18.727 -12.521 -11.386 1.00 16.83 216 ILE B N 1
ATOM 3591 C CA . ILE B 1 216 ? -18.776 -13.906 -10.929 1.00 20.05 216 ILE B CA 1
ATOM 3592 C C . ILE B 1 216 ? -18.015 -14.904 -11.816 1.00 28.80 216 ILE B C 1
ATOM 3593 O O . ILE B 1 216 ? -17.133 -15.605 -11.329 1.00 27.43 216 ILE B O 1
ATOM 3598 N N . GLU B 1 217 ? -18.343 -14.981 -13.105 1.00 19.90 217 GLU B N 1
ATOM 3599 C CA . GLU B 1 217 ? -17.703 -15.970 -13.973 1.00 25.22 217 GLU B CA 1
ATOM 3600 C C . GLU B 1 217 ? -16.373 -15.529 -14.599 1.00 31.57 217 GLU B C 1
ATOM 3601 O O . GLU B 1 217 ? -15.523 -16.369 -14.916 1.00 30.22 217 GLU B O 1
ATOM 3607 N N . GLY B 1 218 ? -16.197 -14.226 -14.797 1.00 23.20 218 GLY B N 1
ATOM 3608 C CA . GLY B 1 218 ? -14.952 -13.712 -15.348 1.00 27.86 218 GLY B CA 1
ATOM 3609 C C . GLY B 1 218 ? -14.795 -14.044 -16.818 1.00 31.92 218 GLY B C 1
ATOM 3610 O O . GLY B 1 218 ? -13.690 -14.249 -17.325 1.00 27.12 218 GLY B O 1
ATOM 3611 N N . LYS B 1 219 ? -15.916 -14.107 -17.520 1.00 25.65 219 LYS B N 1
ATOM 3612 C CA . LYS B 1 219 ? -15.883 -14.497 -18.920 1.00 26.90 219 LYS B CA 1
ATOM 3613 C C . LYS B 1 219 ? -16.040 -13.275 -19.816 1.00 31.16 219 LYS B C 1
ATOM 3614 O O . LYS B 1 219 ? -16.344 -13.401 -21.004 1.00 25.91 219 LYS B O 1
ATOM 3621 N N . LEU C 1 2 ? -20.314 -62.331 -24.477 1.00 32.87 2 LEU C N 1
ATOM 3622 C CA . LEU C 1 2 ? -20.343 -61.005 -23.857 1.00 34.62 2 LEU C CA 1
ATOM 3623 C C . LEU C 1 2 ? -19.362 -60.878 -22.689 1.00 34.09 2 LEU C C 1
ATOM 3624 O O . LEU C 1 2 ? -19.508 -61.563 -21.675 1.00 33.77 2 LEU C O 1
ATOM 3629 N N . PRO C 1 3 ? -18.370 -59.979 -22.815 1.00 28.40 3 PRO C N 1
ATOM 3630 C CA . PRO C 1 3 ? -17.236 -59.987 -21.879 1.00 24.12 3 PRO C CA 1
ATOM 3631 C C . PRO C 1 3 ? -17.600 -59.668 -20.425 1.00 22.84 3 PRO C C 1
ATOM 3632 O O . PRO C 1 3 ? -18.515 -58.882 -20.137 1.00 22.45 3 PRO C O 1
ATOM 3636 N N . VAL C 1 4 ? -16.860 -60.298 -19.516 1.00 19.30 4 VAL C N 1
ATOM 3637 C CA . VAL C 1 4 ? -17.038 -60.129 -18.080 1.00 20.78 4 VAL C CA 1
ATOM 3638 C C . VAL C 1 4 ? -15.785 -59.513 -17.442 1.00 18.74 4 VAL C C 1
ATOM 3639 O O . VAL C 1 4 ? -14.669 -59.957 -17.696 1.00 17.18 4 VAL C O 1
ATOM 3643 N N . LEU C 1 5 ? -15.997 -58.464 -16.654 1.00 19.71 5 LEU C N 1
ATOM 3644 C CA . LEU C 1 5 ? -14.960 -57.774 -15.898 1.00 16.24 5 LEU C CA 1
ATOM 3645 C C . LEU C 1 5 ? -15.209 -58.074 -14.429 1.00 15.74 5 LEU C C 1
ATOM 3646 O O . LEU C 1 5 ? -16.291 -57.768 -13.913 1.00 20.49 5 LEU C O 1
ATOM 3651 N N . GLY C 1 6 ? -14.240 -58.693 -13.757 1.00 12.26 6 GLY C N 1
ATOM 3652 C CA . GLY C 1 6 ? -14.416 -59.029 -12.358 1.00 12.34 6 GLY C CA 1
ATOM 3653 C C . GLY C 1 6 ? -13.626 -58.091 -11.459 1.00 13.50 6 GLY C C 1
ATOM 3654 O O . GLY C 1 6 ? -12.438 -57.883 -11.682 1.00 14.50 6 GLY C O 1
ATOM 3655 N N . TYR C 1 7 ? -14.281 -57.536 -10.447 1.00 12.01 7 TYR C N 1
ATOM 3656 C CA . TYR C 1 7 ? -13.604 -56.658 -9.514 1.00 17.84 7 TYR C CA 1
ATOM 3657 C C . TYR C 1 7 ? -14.440 -56.374 -8.282 1.00 16.93 7 TYR C C 1
ATOM 3658 O O . TYR C 1 7 ? -15.643 -56.632 -8.244 1.00 14.40 7 TYR C O 1
ATOM 3667 N N . TRP C 1 8 ? -13.789 -55.822 -7.268 1.00 14.41 8 TRP C N 1
ATOM 3668 C CA . TRP C 1 8 ? -14.510 -55.231 -6.162 1.00 13.27 8 TRP C CA 1
ATOM 3669 C C . TRP C 1 8 ? -15.432 -54.131 -6.708 1.00 16.13 8 TRP C C 1
ATOM 3670 O O . TRP C 1 8 ? -15.214 -53.630 -7.808 1.00 14.40 8 TRP C O 1
ATOM 3681 N N . LYS C 1 9 ? -16.444 -53.738 -5.945 1.00 15.25 9 LYS C N 1
ATOM 3682 C CA . LYS C 1 9 ? -17.255 -52.590 -6.312 1.00 17.63 9 LYS C CA 1
ATOM 3683 C C . LYS C 1 9 ? -16.527 -51.327 -5.859 1.00 21.35 9 LYS C C 1
ATOM 3684 O O . LYS C 1 9 ? -16.964 -50.646 -4.938 1.00 18.27 9 LYS C O 1
ATOM 3690 N N . THR C 1 10 ? -15.387 -51.057 -6.499 1.00 16.90 10 THR C N 1
ATOM 3691 C CA . THR C 1 10 ? -14.547 -49.910 -6.190 1.00 18.78 10 THR C CA 1
ATOM 3692 C C . THR C 1 10 ? -13.932 -49.334 -7.460 1.00 10.44 10 THR C C 1
ATOM 3693 O O . THR C 1 10 ? -13.919 -49.976 -8.512 1.00 14.73 10 THR C O 1
ATOM 3697 N N . ARG C 1 11 ? -13.392 -48.135 -7.344 1.00 10.62 11 ARG C N 1
ATOM 3698 C CA . ARG C 1 11 ? -12.727 -47.493 -8.469 1.00 8.75 11 ARG C CA 1
ATOM 3699 C C . ARG C 1 11 ? -11.303 -48.039 -8.606 1.00 13.17 11 ARG C C 1
ATOM 3700 O O . ARG C 1 11 ? -11.016 -48.787 -9.548 1.00 15.30 11 ARG C O 1
ATOM 3708 N N . ALA C 1 12 ? -10.439 -47.674 -7.655 1.00 12.04 12 ALA C N 1
ATOM 3709 C CA . ALA C 1 12 ? -9.090 -48.230 -7.517 1.00 17.43 12 ALA C CA 1
ATOM 3710 C C . ALA C 1 12 ? -8.416 -48.422 -8.861 1.00 12.19 12 ALA C C 1
ATOM 3711 O O . ALA C 1 12 ? -8.319 -47.483 -9.644 1.00 14.08 12 ALA C O 1
ATOM 3713 N N . LEU C 1 13 ? -7.956 -49.628 -9.163 1.00 15.00 13 LEU C N 1
ATOM 3714 C CA . LEU C 1 13 ? -7.262 -49.764 -10.433 1.00 14.73 13 LEU C CA 1
ATOM 3715 C C . LEU C 1 13 ? -8.125 -50.358 -11.549 1.00 17.16 13 LEU C C 1
ATOM 3716 O O . LEU C 1 13 ? -7.645 -50.591 -12.671 1.00 15.65 13 LEU C O 1
ATOM 3721 N N . CYS C 1 14 ? -9.413 -50.536 -11.271 1.00 14.26 14 CYS C N 1
ATOM 3722 C CA . CYS C 1 14 ? -10.323 -51.016 -12.302 1.00 17.82 14 CYS C CA 1
ATOM 3723 C C . CYS C 1 14 ? -10.956 -49.903 -13.140 1.00 10.20 14 CYS C C 1
ATOM 3724 O O . CYS C 1 14 ? -11.184 -50.070 -14.334 1.00 13.15 14 CYS C O 1
ATOM 3727 N N . GLN C 1 15 ? -11.225 -48.769 -12.512 1.00 11.97 15 GLN C N 1
ATOM 3728 C CA . GLN C 1 15 ? -11.896 -47.658 -13.191 1.00 13.39 15 GLN C CA 1
ATOM 3729 C C . GLN C 1 15 ? -11.271 -47.247 -14.543 1.00 10.35 15 GLN C C 1
ATOM 3730 O O . GLN C 1 15 ? -12.009 -47.007 -15.494 1.00 14.11 15 GLN C O 1
ATOM 3736 N N . PRO C 1 16 ? -9.930 -47.222 -14.667 1.00 10.83 16 PRO C N 1
ATOM 3737 C CA . PRO C 1 16 ? -9.444 -46.886 -16.022 1.00 12.81 16 PRO C CA 1
ATOM 3738 C C . PRO C 1 16 ? -9.888 -47.883 -17.107 1.00 11.01 16 PRO C C 1
ATOM 3739 O O . PRO C 1 16 ? -10.017 -47.514 -18.284 1.00 11.08 16 PRO C O 1
ATOM 3743 N N . ILE C 1 17 ? -10.153 -49.127 -16.717 1.00 14.28 17 ILE C N 1
ATOM 3744 C CA . ILE C 1 17 ? -10.673 -50.113 -17.663 1.00 8.58 17 ILE C CA 1
ATOM 3745 C C . ILE C 1 17 ? -12.141 -49.818 -18.019 1.00 9.28 17 ILE C C 1
ATOM 3746 O O . ILE C 1 17 ? -12.518 -49.838 -19.194 1.00 12.36 17 ILE C O 1
ATOM 3751 N N . ARG C 1 18 ? -12.958 -49.525 -17.013 1.00 14.12 18 ARG C N 1
ATOM 3752 C CA . ARG C 1 18 ? -14.353 -49.158 -17.237 1.00 13.84 18 ARG C CA 1
ATOM 3753 C C . ARG C 1 18 ? -14.425 -47.930 -18.137 1.00 17.95 18 ARG C C 1
ATOM 3754 O O . ARG C 1 18 ? -15.297 -47.824 -19.012 1.00 14.14 18 ARG C O 1
ATOM 3762 N N . LEU C 1 19 ? -13.505 -46.995 -17.916 1.00 11.36 19 LEU C N 1
ATOM 3763 C CA . LEU C 1 19 ? -13.492 -45.778 -18.718 1.00 15.79 19 LEU C CA 1
ATOM 3764 C C . LEU C 1 19 ? -13.226 -46.080 -20.198 1.00 13.55 19 LEU C C 1
ATOM 3765 O O . LEU C 1 19 ? -13.846 -45.470 -21.089 1.00 16.70 19 LEU C O 1
ATOM 3770 N N . MET C 1 20 ? -12.294 -46.989 -20.466 1.00 10.99 20 MET C N 1
ATOM 3771 C CA . MET C 1 20 ? -12.020 -47.401 -21.834 1.00 9.71 20 MET C CA 1
ATOM 3772 C C . MET C 1 20 ? -13.264 -48.044 -22.462 1.00 13.29 20 MET C C 1
ATOM 3773 O O . MET C 1 20 ? -13.621 -47.738 -23.607 1.00 14.45 20 MET C O 1
ATOM 3778 N N . LEU C 1 21 ? -13.923 -48.929 -21.715 1.00 11.96 21 LEU C N 1
ATOM 3779 C CA . LEU C 1 21 ? -15.097 -49.651 -22.244 1.00 12.47 21 LEU C CA 1
ATOM 3780 C C . LEU C 1 21 ? -16.267 -48.676 -22.440 1.00 17.60 21 LEU C C 1
ATOM 3781 O O . LEU C 1 21 ? -17.017 -48.767 -23.420 1.00 18.58 21 LEU C O 1
ATOM 3786 N N . GLY C 1 22 ? -16.396 -47.725 -21.526 1.00 13.01 22 GLY C N 1
ATOM 3787 C CA . GLY C 1 22 ? -17.325 -46.629 -21.708 1.00 19.47 22 GLY C CA 1
ATOM 3788 C C . GLY C 1 22 ? -17.044 -45.886 -23.007 1.00 16.27 22 GLY C C 1
ATOM 3789 O O . GLY C 1 22 ? -17.910 -45.777 -23.869 1.00 18.01 22 GLY C O 1
ATOM 3790 N N . TYR C 1 23 ? -15.816 -45.407 -23.164 1.00 15.02 23 TYR C N 1
ATOM 3791 C CA . TYR C 1 23 ? -15.448 -44.637 -24.344 1.00 16.02 23 TYR C CA 1
ATOM 3792 C C . TYR C 1 23 ? -15.791 -45.358 -25.645 1.00 18.25 23 TYR C C 1
ATOM 3793 O O . TYR C 1 23 ? -16.315 -44.758 -26.586 1.00 13.81 23 TYR C O 1
ATOM 3802 N N . THR C 1 24 ? -15.498 -46.648 -25.694 1.00 14.69 24 THR C N 1
ATOM 3803 C CA . THR C 1 24 ? -15.656 -47.391 -26.931 1.00 14.66 24 THR C CA 1
ATOM 3804 C C . THR C 1 24 ? -17.077 -47.868 -27.098 1.00 16.36 24 THR C C 1
ATOM 3805 O O . THR C 1 24 ? -17.431 -48.430 -28.144 1.00 19.96 24 THR C O 1
ATOM 3809 N N . GLY C 1 25 ? -17.883 -47.663 -26.060 1.00 24.86 25 GLY C N 1
ATOM 3810 C CA . GLY C 1 25 ? -19.261 -48.113 -26.062 1.00 18.03 25 GLY C CA 1
ATOM 3811 C C . GLY C 1 25 ? -19.345 -49.619 -26.136 1.00 25.44 25 GLY C C 1
ATOM 3812 O O . GLY C 1 25 ? -20.242 -50.166 -26.775 1.00 26.44 25 GLY C O 1
ATOM 3813 N N . THR C 1 26 ? -18.402 -50.296 -25.493 1.00 17.36 26 THR C N 1
ATOM 3814 C CA . THR C 1 26 ? -18.371 -51.742 -25.535 1.00 19.81 26 THR C CA 1
ATOM 3815 C C . THR C 1 26 ? -19.258 -52.296 -24.439 1.00 26.64 26 THR C C 1
ATOM 3816 O O . THR C 1 26 ? -19.108 -51.931 -23.270 1.00 27.42 26 THR C O 1
ATOM 3820 N N . GLU C 1 27 ? -20.199 -53.157 -24.817 1.00 25.65 27 GLU C N 1
ATOM 3821 C CA . GLU C 1 27 ? -21.115 -53.745 -23.848 1.00 30.62 27 GLU C CA 1
ATOM 3822 C C . GLU C 1 27 ? -20.366 -54.783 -23.036 1.00 20.19 27 GLU C C 1
ATOM 3823 O O . GLU C 1 27 ? -19.689 -55.643 -23.598 1.00 26.02 27 GLU C O 1
ATOM 3829 N N . PHE C 1 28 ? -20.462 -54.698 -21.715 1.00 23.20 28 PHE C N 1
ATOM 3830 C CA . PHE C 1 28 ? -19.839 -55.716 -20.867 1.00 26.38 28 PHE C CA 1
ATOM 3831 C C . PHE C 1 28 ? -20.641 -55.924 -19.596 1.00 21.72 28 PHE C C 1
ATOM 3832 O O . PHE C 1 28 ? -21.458 -55.082 -19.228 1.00 23.46 28 PHE C O 1
ATOM 3840 N N . GLU C 1 29 ? -20.424 -57.060 -18.946 1.00 15.38 29 GLU C N 1
ATOM 3841 C CA . GLU C 1 29 ? -21.060 -57.326 -17.661 1.00 26.44 29 GLU C CA 1
ATOM 3842 C C . GLU C 1 29 ? -20.016 -57.270 -16.572 1.00 21.10 29 GLU C C 1
ATOM 3843 O O . GLU C 1 29 ? -18.958 -57.884 -16.697 1.00 23.38 29 GLU C O 1
ATOM 3849 N N . GLU C 1 30 ? -20.315 -56.552 -15.499 1.00 17.30 30 GLU C N 1
ATOM 3850 C CA . GLU C 1 30 ? -19.382 -56.489 -14.389 1.00 24.39 30 GLU C CA 1
ATOM 3851 C C . GLU C 1 30 ? -19.829 -57.424 -13.275 1.00 26.45 30 GLU C C 1
ATOM 3852 O O . GLU C 1 30 ? -20.959 -57.346 -12.780 1.00 26.85 30 GLU C O 1
ATOM 3858 N N . LYS C 1 31 ? -18.925 -58.322 -12.908 1.00 24.61 31 LYS C N 1
ATOM 3859 C CA . LYS C 1 31 ? -19.112 -59.208 -11.771 1.00 21.75 31 LYS C CA 1
ATOM 3860 C C . LYS C 1 31 ? -18.402 -58.632 -10.546 1.00 22.04 31 LYS C C 1
ATOM 3861 O O . LYS C 1 31 ? -17.174 -58.475 -10.554 1.00 18.64 31 LYS C O 1
ATOM 3867 N N . ASN C 1 32 ? -19.159 -58.307 -9.502 1.00 20.13 32 ASN C N 1
ATOM 3868 C CA . ASN C 1 32 ? -18.535 -57.876 -8.255 1.00 20.23 32 ASN C CA 1
ATOM 3869 C C . ASN C 1 32 ? -18.591 -58.915 -7.149 1.00 22.19 32 ASN C C 1
ATOM 3870 O O . ASN C 1 32 ? -19.348 -59.877 -7.205 1.00 20.35 32 ASN C O 1
ATOM 3875 N N . TYR C 1 33 ? -17.754 -58.707 -6.148 1.00 18.39 33 TYR C N 1
ATOM 3876 C CA . TYR C 1 33 ? -17.646 -59.590 -5.009 1.00 17.92 33 TYR C CA 1
ATOM 3877 C C . TYR C 1 33 ? -17.757 -58.720 -3.780 1.00 25.05 33 TYR C C 1
ATOM 3878 O O . TYR C 1 33 ? -17.206 -57.606 -3.745 1.00 19.69 33 TYR C O 1
ATOM 3887 N N . PRO C 1 34 ? -18.504 -59.189 -2.778 1.00 18.34 34 PRO C N 1
ATOM 3888 C CA . PRO C 1 34 ? -18.675 -58.366 -1.582 1.00 21.78 34 PRO C CA 1
ATOM 3889 C C . PRO C 1 34 ? -17.486 -58.478 -0.651 1.00 21.74 34 PRO C C 1
ATOM 3890 O O . PRO C 1 34 ? -16.740 -59.451 -0.735 1.00 22.59 34 PRO C O 1
ATOM 3894 N N . VAL C 1 35 ? -17.331 -57.494 0.220 1.00 14.77 35 VAL C N 1
ATOM 3895 C CA . VAL C 1 35 ? -16.416 -57.573 1.348 1.00 17.93 35 VAL C CA 1
ATOM 3896 C C . VAL C 1 35 ? -17.228 -57.370 2.634 1.00 18.72 35 VAL C C 1
ATOM 3897 O O . VAL C 1 35 ? -18.092 -56.483 2.704 1.00 18.96 35 VAL C O 1
ATOM 3901 N N . GLY C 1 36 ? -16.971 -58.210 3.629 1.00 18.03 36 GLY C N 1
ATOM 3902 C CA . GLY C 1 36 ? -17.720 -58.193 4.872 1.00 20.15 36 GLY C CA 1
ATOM 3903 C C . GLY C 1 36 ? -17.283 -57.085 5.806 1.00 22.62 36 GLY C C 1
ATOM 3904 O O . GLY C 1 36 ? -16.369 -56.315 5.489 1.00 24.50 36 GLY C O 1
ATOM 3905 N N . ASP C 1 37 ? -17.944 -56.979 6.953 1.00 24.46 37 ASP C N 1
ATOM 3906 C CA . ASP C 1 37 ? -17.603 -55.924 7.904 1.00 29.49 37 ASP C CA 1
ATOM 3907 C C . ASP C 1 37 ? -16.292 -56.211 8.627 1.00 23.03 37 ASP C C 1
ATOM 3908 O O . ASP C 1 37 ? -15.780 -57.330 8.600 1.00 19.33 37 ASP C O 1
ATOM 3913 N N . ALA C 1 38 ? -15.772 -55.176 9.272 1.00 23.12 38 ALA C N 1
ATOM 3914 C CA . ALA C 1 38 ? -14.615 -55.270 10.147 1.00 18.86 38 ALA C CA 1
ATOM 3915 C C . ALA C 1 38 ? -14.953 -56.193 11.311 1.00 19.11 38 ALA C C 1
ATOM 3916 O O . ALA C 1 38 ? -16.128 -56.354 11.642 1.00 19.55 38 ALA C O 1
ATOM 3918 N N . PRO C 1 39 ? -13.937 -56.805 11.936 1.00 19.76 39 PRO C N 1
ATOM 3919 C CA . PRO C 1 39 ? -12.500 -56.756 11.629 1.00 24.33 39 PRO C CA 1
ATOM 3920 C C . PRO C 1 39 ? -12.038 -57.789 10.600 1.00 23.70 39 PRO C C 1
ATOM 3921 O O . PRO C 1 39 ? -10.877 -57.764 10.160 1.00 20.76 39 PRO C O 1
ATOM 3925 N N . ASP C 1 40 ? -12.929 -58.701 10.236 1.00 19.16 40 ASP C N 1
ATOM 3926 C CA . ASP C 1 40 ? -12.542 -59.831 9.390 1.00 22.90 40 ASP C CA 1
ATOM 3927 C C . ASP C 1 40 ? -12.549 -59.506 7.904 1.00 24.13 40 ASP C C 1
ATOM 3928 O O . ASP C 1 40 ? -11.788 -60.109 7.141 1.00 23.72 40 ASP C O 1
ATOM 3933 N N . TYR C 1 41 ? -13.397 -58.549 7.516 1.00 21.23 41 TYR C N 1
ATOM 3934 C CA . TYR C 1 41 ? -13.526 -58.097 6.131 1.00 22.29 41 TYR C CA 1
ATOM 3935 C C . TYR C 1 41 ? -13.596 -59.272 5.168 1.00 19.13 41 TYR C C 1
ATOM 3936 O O . TYR C 1 41 ? -12.787 -59.396 4.241 1.00 15.62 41 TYR C O 1
ATOM 3945 N N . ASP C 1 42 ? -14.599 -60.114 5.398 1.00 22.84 42 ASP C N 1
ATOM 3946 C CA . ASP C 1 42 ? -14.758 -61.383 4.701 1.00 20.69 42 ASP C CA 1
ATOM 3947 C C . ASP C 1 42 ? -14.857 -61.330 3.180 1.00 19.41 42 ASP C C 1
ATOM 3948 O O . ASP C 1 42 ? -15.757 -60.685 2.635 1.00 21.85 42 ASP C O 1
ATOM 3953 N N . LYS C 1 43 ? -13.962 -62.062 2.514 1.00 22.64 43 LYS C N 1
ATOM 3954 C CA . LYS C 1 43 ? -14.004 -62.272 1.065 1.00 21.02 43 LYS C CA 1
ATOM 3955 C C . LYS C 1 43 ? -14.255 -63.744 0.678 1.00 24.29 43 LYS C C 1
ATOM 3956 O O . LYS C 1 43 ? -13.602 -64.273 -0.222 1.00 18.29 43 LYS C O 1
ATOM 3962 N N . SER C 1 44 ? -15.195 -64.407 1.347 1.00 26.36 44 SER C N 1
ATOM 3963 C CA . SER C 1 44 ? -15.482 -65.821 1.060 1.00 23.71 44 SER C CA 1
ATOM 3964 C C . SER C 1 44 ? -15.901 -66.073 -0.384 1.00 19.94 44 SER C C 1
ATOM 3965 O O . SER C 1 44 ? -15.429 -67.018 -1.027 1.00 24.35 44 SER C O 1
ATOM 3968 N N . GLU C 1 45 ? -16.806 -65.230 -0.871 1.00 24.48 45 GLU C N 1
ATOM 3969 C CA . GLU C 1 45 ? -17.377 -65.358 -2.214 1.00 24.00 45 GLU C CA 1
ATOM 3970 C C . GLU C 1 45 ? -16.308 -65.385 -3.293 1.00 28.33 45 GLU C C 1
ATOM 3971 O O . GLU C 1 45 ? -16.333 -66.228 -4.195 1.00 25.99 45 GLU C O 1
ATOM 3977 N N . TRP C 1 46 ? -15.378 -64.442 -3.206 1.00 19.91 46 TRP C N 1
ATOM 3978 C CA . TRP C 1 46 ? -14.277 -64.380 -4.146 1.00 18.03 46 TRP C CA 1
ATOM 3979 C C . TRP C 1 46 ? -13.341 -65.570 -3.995 1.00 22.10 46 TRP C C 1
ATOM 3980 O O . TRP C 1 46 ? -12.940 -66.166 -4.980 1.00 20.11 46 TRP C O 1
ATOM 3991 N N . LEU C 1 47 ? -12.993 -65.928 -2.760 1.00 23.06 47 LEU C N 1
ATOM 3992 C CA . LEU C 1 47 ? -12.031 -67.004 -2.562 1.00 24.90 47 LEU C CA 1
ATOM 3993 C C . LEU C 1 47 ? -12.570 -68.361 -3.044 1.00 26.09 47 LEU C C 1
ATOM 3994 O O . LEU C 1 47 ? -11.799 -69.260 -3.397 1.00 23.70 47 LEU C O 1
ATOM 3999 N N . ALA C 1 48 ? -13.891 -68.503 -3.059 1.00 27.32 48 ALA C N 1
ATOM 4000 C CA . ALA C 1 48 ? -14.507 -69.754 -3.474 1.00 28.59 48 ALA C CA 1
ATOM 4001 C C . ALA C 1 48 ? -14.341 -69.976 -4.971 1.00 33.56 48 ALA C C 1
ATOM 4002 O O . ALA C 1 48 ? -14.281 -71.122 -5.421 1.00 35.53 48 ALA C O 1
ATOM 4004 N N . VAL C 1 49 ? -14.268 -68.893 -5.747 1.00 28.66 49 VAL C N 1
ATOM 4005 C CA . VAL C 1 49 ? -14.187 -69.040 -7.205 1.00 28.72 49 VAL C CA 1
ATOM 4006 C C . VAL C 1 49 ? -12.873 -68.560 -7.844 1.00 24.10 49 VAL C C 1
ATOM 4007 O O . VAL C 1 49 ? -12.656 -68.776 -9.030 1.00 22.31 49 VAL C O 1
ATOM 4011 N N . LYS C 1 50 ? -12.001 -67.937 -7.057 1.00 23.17 50 LYS C N 1
ATOM 4012 C CA . LYS C 1 50 ? -10.714 -67.429 -7.546 1.00 25.44 50 LYS C CA 1
ATOM 4013 C C . LYS C 1 50 ? -9.939 -68.423 -8.410 1.00 21.43 50 LYS C C 1
ATOM 4014 O O . LYS C 1 50 ? -9.410 -68.073 -9.461 1.00 21.92 50 LYS C O 1
ATOM 4020 N N . PHE C 1 51 ? -9.857 -69.669 -7.962 1.00 24.96 51 PHE C N 1
ATOM 4021 C CA . PHE C 1 51 ? -9.088 -70.645 -8.720 1.00 27.20 51 PHE C CA 1
ATOM 4022 C C . PHE C 1 51 ? -9.957 -71.535 -9.598 1.00 25.02 51 PHE C C 1
ATOM 4023 O O . PHE C 1 51 ? -9.480 -72.529 -10.141 1.00 22.80 51 PHE C O 1
ATOM 4031 N N . LYS C 1 52 ? -11.217 -71.149 -9.762 1.00 23.92 52 LYS C N 1
ATOM 4032 C CA . LYS C 1 52 ? -12.169 -71.912 -10.575 1.00 28.18 52 LYS C CA 1
ATOM 4033 C C . LYS C 1 52 ? -12.694 -71.126 -11.770 1.00 29.61 52 LYS C C 1
ATOM 4034 O O . LYS C 1 52 ? -13.785 -71.404 -12.273 1.00 26.50 52 LYS C O 1
ATOM 4040 N N . LEU C 1 53 ? -11.918 -70.146 -12.220 1.00 29.32 53 LEU C N 1
ATOM 4041 C CA . LEU C 1 53 ? -12.325 -69.313 -13.344 1.00 31.59 53 LEU C CA 1
ATOM 4042 C C . LEU C 1 53 ? -11.420 -69.541 -14.541 1.00 24.41 53 LEU C C 1
ATOM 4043 O O . LEU C 1 53 ? -11.624 -68.957 -15.592 1.00 31.37 53 LEU C O 1
ATOM 4048 N N . GLY C 1 54 ? -10.415 -70.390 -14.372 1.00 22.96 54 GLY C N 1
ATOM 4049 C CA . GLY C 1 54 ? -9.537 -70.744 -15.469 1.00 26.83 54 GLY C CA 1
ATOM 4050 C C . GLY C 1 54 ? -8.407 -69.759 -15.683 1.00 25.19 54 GLY C C 1
ATOM 4051 O O . GLY C 1 54 ? -7.744 -69.789 -16.721 1.00 26.04 54 GLY C O 1
ATOM 4052 N N . LEU C 1 55 ? -8.179 -68.887 -14.702 1.00 22.44 55 LEU C N 1
ATOM 4053 C CA . LEU C 1 55 ? -7.143 -67.865 -14.816 1.00 18.00 55 LEU C CA 1
ATOM 4054 C C . LEU C 1 55 ? -5.772 -68.434 -14.507 1.00 20.60 55 LEU C C 1
ATOM 4055 O O . LEU C 1 55 ? -5.610 -69.198 -13.549 1.00 20.34 55 LEU C O 1
ATOM 4060 N N . ALA C 1 56 ? -4.781 -68.045 -15.305 1.00 18.65 56 ALA C N 1
ATOM 4061 C CA . ALA C 1 56 ? -3.406 -68.498 -15.106 1.00 17.85 56 ALA C CA 1
ATOM 4062 C C . ALA C 1 56 ? -2.830 -67.975 -13.789 1.00 22.25 56 ALA C C 1
ATOM 4063 O O . ALA C 1 56 ? -2.133 -68.682 -13.072 1.00 15.49 56 ALA C O 1
ATOM 4065 N N . PHE C 1 57 ? -3.120 -66.722 -13.473 1.00 17.59 57 PHE C N 1
ATOM 4066 C CA . PHE C 1 57 ? -2.627 -66.135 -12.236 1.00 17.61 57 PHE C CA 1
ATOM 4067 C C . PHE C 1 57 ? -3.781 -65.409 -11.558 1.00 19.57 57 PHE C C 1
ATOM 4068 O O . PHE C 1 57 ? -3.859 -64.178 -11.651 1.00 22.04 57 PHE C O 1
ATOM 4076 N N . PRO C 1 58 ? -4.687 -66.161 -10.910 1.00 18.24 58 PRO C N 1
ATOM 4077 C CA . PRO C 1 58 ? -5.926 -65.634 -10.330 1.00 19.75 58 PRO C CA 1
ATOM 4078 C C . PRO C 1 58 ? -5.693 -64.361 -9.512 1.00 20.84 58 PRO C C 1
ATOM 4079 O O . PRO C 1 58 ? -4.742 -64.298 -8.719 1.00 20.76 58 PRO C O 1
ATOM 4083 N N . ASN C 1 59 ? -6.539 -63.358 -9.733 1.00 17.24 59 ASN C N 1
ATOM 4084 C CA . ASN C 1 59 ? -6.346 -62.021 -9.185 1.00 15.00 59 ASN C CA 1
ATOM 4085 C C . ASN C 1 59 ? -7.554 -61.178 -9.554 1.00 17.63 59 ASN C C 1
ATOM 4086 O O . ASN C 1 59 ? -8.443 -61.655 -10.235 1.00 15.30 59 ASN C O 1
ATOM 4091 N N . LEU C 1 60 ? -7.596 -59.945 -9.059 1.00 18.84 60 LEU C N 1
ATOM 4092 C CA . LEU C 1 60 ? -8.634 -58.990 -9.404 1.00 13.20 60 LEU C CA 1
ATOM 4093 C C . LEU C 1 60 ? -7.917 -57.697 -9.820 1.00 16.80 60 LEU C C 1
ATOM 4094 O O . LEU C 1 60 ? -7.008 -57.262 -9.119 1.00 15.03 60 LEU C O 1
ATOM 4099 N N . PRO C 1 61 ? -8.315 -57.082 -10.950 1.00 14.32 61 PRO C N 1
ATOM 4100 C CA . PRO C 1 61 ? -9.446 -57.428 -11.805 1.00 12.53 61 PRO C CA 1
ATOM 4101 C C . PRO C 1 61 ? -9.133 -58.597 -12.714 1.00 15.05 61 PRO C C 1
ATOM 4102 O O . PRO C 1 61 ? -7.953 -58.879 -12.941 1.00 15.13 61 PRO C O 1
ATOM 4106 N N . TYR C 1 62 ? -10.174 -59.263 -13.215 1.00 15.96 62 TYR C N 1
ATOM 4107 C CA . TYR C 1 62 ? -10.009 -60.203 -14.305 1.00 13.92 62 TYR C CA 1
ATOM 4108 C C . TYR C 1 62 ? -10.944 -59.827 -15.433 1.00 16.42 62 TYR C C 1
ATOM 4109 O O . TYR C 1 62 ? -11.928 -59.110 -15.231 1.00 16.02 62 TYR C O 1
ATOM 4118 N N . TYR C 1 63 ? -10.623 -60.311 -16.627 1.00 20.43 63 TYR C N 1
ATOM 4119 C CA . TYR C 1 63 ? -11.425 -60.028 -17.812 1.00 17.67 63 TYR C CA 1
ATOM 4120 C C . TYR C 1 63 ? -11.587 -61.308 -18.616 1.00 17.82 63 TYR C C 1
ATOM 4121 O O . TYR C 1 63 ? -10.598 -61.868 -19.063 1.00 14.69 63 TYR C O 1
ATOM 4130 N N . ILE C 1 64 ? -12.823 -61.756 -18.789 1.00 16.94 64 ILE C N 1
ATOM 4131 C CA . ILE C 1 64 ? -13.095 -62.966 -19.558 1.00 25.78 64 ILE C CA 1
ATOM 4132 C C . ILE C 1 64 ? -13.837 -62.609 -20.829 1.00 21.86 64 ILE C C 1
ATOM 4133 O O . ILE C 1 64 ? -14.951 -62.098 -20.774 1.00 22.56 64 ILE C O 1
ATOM 4138 N N . ASP C 1 65 ? -13.196 -62.892 -21.961 1.00 24.86 65 ASP C N 1
ATOM 4139 C CA . ASP C 1 65 ? -13.672 -62.538 -23.299 1.00 28.86 65 ASP C CA 1
ATOM 4140 C C . ASP C 1 65 ? -13.621 -63.781 -24.174 1.00 27.25 65 ASP C C 1
ATOM 4141 O O . ASP C 1 65 ? -12.581 -64.066 -24.774 1.00 24.26 65 ASP C O 1
ATOM 4146 N N . GLY C 1 66 ? -14.720 -64.525 -24.245 1.00 22.76 66 GLY C N 1
ATOM 4147 C CA . GLY C 1 66 ? -14.720 -65.770 -24.991 1.00 33.52 66 GLY C CA 1
ATOM 4148 C C . GLY C 1 66 ? -13.693 -66.689 -24.370 1.00 28.61 66 GLY C C 1
ATOM 4149 O O . GLY C 1 66 ? -13.741 -66.955 -23.174 1.00 34.69 66 GLY C O 1
ATOM 4150 N N . ASP C 1 67 ? -12.742 -67.152 -25.169 1.00 36.21 67 ASP C N 1
ATOM 4151 C CA . ASP C 1 67 ? -11.698 -68.033 -24.656 1.00 35.49 67 ASP C CA 1
ATOM 4152 C C . ASP C 1 67 ? -10.531 -67.236 -24.049 1.00 36.34 67 ASP C C 1
ATOM 4153 O O . ASP C 1 67 ? -9.539 -67.804 -23.595 1.00 24.22 67 ASP C O 1
ATOM 4158 N N . VAL C 1 68 ? -10.642 -65.913 -24.035 1.00 31.86 68 VAL C N 1
ATOM 4159 C CA . VAL C 1 68 ? -9.536 -65.108 -23.537 1.00 31.28 68 VAL C CA 1
ATOM 4160 C C . VAL C 1 68 ? -9.786 -64.729 -22.090 1.00 23.05 68 VAL C C 1
ATOM 4161 O O . VAL C 1 68 ? -10.799 -64.110 -21.772 1.00 23.13 68 VAL C O 1
ATOM 4165 N N . LYS C 1 69 ? -8.855 -65.127 -21.227 1.00 25.38 69 LYS C N 1
ATOM 4166 C CA . LYS C 1 69 ? -8.960 -64.894 -19.789 1.00 28.57 69 LYS C CA 1
ATOM 4167 C C . LYS C 1 69 ? -7.713 -64.197 -19.263 1.00 24.75 69 LYS C C 1
ATOM 4168 O O . LYS C 1 69 ? -6.601 -64.746 -19.305 1.00 22.17 69 LYS C O 1
ATOM 4174 N N . ILE C 1 70 ? -7.916 -62.992 -18.747 1.00 16.30 70 ILE C N 1
ATOM 4175 C CA . ILE C 1 70 ? -6.828 -62.106 -18.399 1.00 17.49 70 ILE C CA 1
ATOM 4176 C C . ILE C 1 70 ? -6.925 -61.641 -16.939 1.00 16.22 70 ILE C C 1
ATOM 4177 O O . ILE C 1 70 ? -8.008 -61.348 -16.452 1.00 16.69 70 ILE C O 1
ATOM 4182 N N . THR C 1 71 ? -5.784 -61.590 -16.256 1.00 14.56 71 THR C N 1
ATOM 4183 C CA . THR C 1 71 ? -5.626 -60.808 -15.035 1.00 17.01 71 THR C CA 1
ATOM 4184 C C . THR C 1 71 ? -4.481 -59.824 -15.232 1.00 12.81 71 THR C C 1
ATOM 4185 O O . THR C 1 71 ? -3.826 -59.840 -16.276 1.00 13.35 71 THR C O 1
ATOM 4189 N N . GLN C 1 72 ? -4.231 -59.017 -14.199 1.00 17.38 72 GLN C N 1
ATOM 4190 C CA . GLN C 1 72 ? -3.330 -57.854 -14.241 1.00 11.72 72 GLN C CA 1
ATOM 4191 C C . GLN C 1 72 ? -3.990 -56.696 -15.004 1.00 15.05 72 GLN C C 1
ATOM 4192 O O . GLN C 1 72 ? -4.245 -56.776 -16.210 1.00 12.81 72 GLN C O 1
ATOM 4198 N N . SER C 1 73 ? -4.265 -55.616 -14.281 1.00 12.99 73 SER C N 1
ATOM 4199 C CA . SER C 1 73 ? -5.056 -54.518 -14.828 1.00 12.46 73 SER C CA 1
ATOM 4200 C C . SER C 1 73 ? -4.437 -53.882 -16.070 1.00 10.93 73 SER C C 1
ATOM 4201 O O . SER C 1 73 ? -5.163 -53.475 -16.979 1.00 11.19 73 SER C O 1
ATOM 4204 N N . LYS C 1 74 ? -3.108 -53.781 -16.099 1.00 12.81 74 LYS C N 1
ATOM 4205 C CA . LYS C 1 74 ? -2.409 -53.180 -17.237 1.00 11.57 74 LYS C CA 1
ATOM 4206 C C . LYS C 1 74 ? -2.457 -54.083 -18.456 1.00 14.59 74 LYS C C 1
ATOM 4207 O O . LYS C 1 74 ? -2.519 -53.604 -19.584 1.00 10.61 74 LYS C O 1
ATOM 4213 N N . ALA C 1 75 ? -2.416 -55.392 -18.226 1.00 15.26 75 ALA C N 1
ATOM 4214 C CA . ALA C 1 75 ? -2.541 -56.335 -19.323 1.00 11.34 75 ALA C CA 1
ATOM 4215 C C . ALA C 1 75 ? -3.959 -56.261 -19.900 1.00 14.89 75 ALA C C 1
ATOM 4216 O O . ALA C 1 75 ? -4.145 -56.397 -21.109 1.00 13.99 75 ALA C O 1
ATOM 4218 N N . ILE C 1 76 ? -4.954 -56.023 -19.044 1.00 15.83 76 ILE C N 1
ATOM 4219 C CA . ILE C 1 76 ? -6.319 -55.886 -19.532 1.00 13.31 76 ILE C CA 1
ATOM 4220 C C . ILE C 1 76 ? -6.444 -54.592 -20.319 1.00 15.11 76 ILE C C 1
ATOM 4221 O O . ILE C 1 76 ? -7.040 -54.577 -21.391 1.00 12.03 76 ILE C O 1
ATOM 4226 N N . MET C 1 77 ? -5.841 -53.523 -19.806 1.00 10.80 77 MET C N 1
ATOM 4227 C CA . MET C 1 77 ? -5.791 -52.261 -20.537 1.00 11.59 77 MET C CA 1
ATOM 4228 C C . MET C 1 77 ? -5.146 -52.367 -21.929 1.00 14.16 77 MET C C 1
ATOM 4229 O O . MET C 1 77 ? -5.744 -51.895 -22.916 1.00 12.85 77 MET C O 1
ATOM 4234 N N . ARG C 1 78 ? -3.945 -52.956 -22.025 1.00 12.26 78 ARG C N 1
ATOM 4235 C CA . ARG C 1 78 ? -3.286 -53.163 -23.333 1.00 10.61 78 ARG C CA 1
ATOM 4236 C C . ARG C 1 78 ? -4.116 -54.047 -24.277 1.00 13.35 78 ARG C C 1
ATOM 4237 O O . ARG C 1 78 ? -4.124 -53.871 -25.493 1.00 14.61 78 ARG C O 1
ATOM 4245 N N . TYR C 1 79 ? -4.792 -55.026 -23.710 1.00 13.03 79 TYR C N 1
ATOM 4246 C CA . TYR C 1 79 ? -5.619 -55.904 -24.507 1.00 14.99 79 TYR C CA 1
ATOM 4247 C C . TYR C 1 79 ? -6.762 -55.101 -25.129 1.00 14.62 79 TYR C C 1
ATOM 4248 O O . TYR C 1 79 ? -7.008 -55.149 -26.344 1.00 14.58 79 TYR C O 1
ATOM 4257 N N . LEU C 1 80 ? -7.449 -54.343 -24.286 1.00 11.11 80 LEU C N 1
ATOM 4258 C CA . LEU C 1 80 ? -8.514 -53.485 -24.760 1.00 13.96 80 LEU C CA 1
ATOM 4259 C C . LEU C 1 80 ? -7.959 -52.472 -25.758 1.00 17.85 80 LEU C C 1
ATOM 4260 O O . LEU C 1 80 ? -8.566 -52.225 -26.805 1.00 16.64 80 LEU C O 1
ATOM 4265 N N . ALA C 1 81 ? -6.794 -51.911 -25.450 1.00 12.00 81 ALA C N 1
ATOM 4266 C CA . ALA C 1 81 ? -6.200 -50.900 -26.326 1.00 12.19 81 ALA C CA 1
ATOM 4267 C C . ALA C 1 81 ? -5.960 -51.411 -27.740 1.00 14.74 81 ALA C C 1
ATOM 4268 O O . ALA C 1 81 ? -6.233 -50.709 -28.713 1.00 11.49 81 ALA C O 1
ATOM 4270 N N . ARG C 1 82 ? -5.458 -52.638 -27.853 1.00 13.83 82 ARG C N 1
ATOM 4271 C CA . ARG C 1 82 ? -5.159 -53.218 -29.154 1.00 12.49 82 ARG C CA 1
ATOM 4272 C C . ARG C 1 82 ? -6.401 -53.457 -30.012 1.00 14.52 82 ARG C C 1
ATOM 4273 O O . ARG C 1 82 ? -6.284 -53.545 -31.223 1.00 14.44 82 ARG C O 1
ATOM 4281 N N . LYS C 1 83 ? -7.578 -53.553 -29.388 1.00 15.14 83 LYS C N 1
ATOM 4282 C CA . LYS C 1 83 ? -8.811 -53.863 -30.110 1.00 14.75 83 LYS C CA 1
ATOM 4283 C C . LYS C 1 83 ? -9.673 -52.632 -30.396 1.00 17.20 83 LYS C C 1
ATOM 4284 O O . LYS C 1 83 ? -10.669 -52.714 -31.111 1.00 13.72 83 LYS C O 1
ATOM 4290 N N . HIS C 1 84 ? -9.285 -51.489 -29.842 1.00 12.53 84 HIS C N 1
ATOM 4291 C CA . HIS C 1 84 ? -10.089 -50.272 -29.982 1.00 19.18 84 HIS C CA 1
ATOM 4292 C C . HIS C 1 84 ? -9.286 -49.068 -30.435 1.00 15.09 84 HIS C C 1
ATOM 4293 O O . HIS C 1 84 ? -9.712 -47.944 -30.209 1.00 13.48 84 HIS C O 1
ATOM 4300 N N . GLY C 1 85 ? -8.129 -49.304 -31.057 1.00 13.47 85 GLY C N 1
ATOM 4301 C CA . GLY C 1 85 ? -7.329 -48.226 -31.624 1.00 9.87 85 GLY C CA 1
ATOM 4302 C C . GLY C 1 85 ? -6.726 -47.278 -30.603 1.00 11.65 85 GLY C C 1
ATOM 4303 O O . GLY C 1 85 ? -6.445 -46.126 -30.922 1.00 12.46 85 GLY C O 1
ATOM 4304 N N . LEU C 1 86 ? -6.498 -47.738 -29.373 1.00 11.69 86 LEU C N 1
ATOM 4305 C CA . LEU C 1 86 ? -5.964 -46.818 -28.349 1.00 7.64 86 LEU C CA 1
ATOM 4306 C C . LEU C 1 86 ? -4.504 -47.085 -27.944 1.00 9.44 86 LEU C C 1
ATOM 4307 O O . LEU C 1 86 ? -4.040 -46.555 -26.932 1.00 11.71 86 LEU C O 1
ATOM 4312 N N . CYS C 1 87 ? -3.795 -47.923 -28.703 1.00 10.21 87 CYS C N 1
ATOM 4313 C CA . CYS C 1 87 ? -2.337 -48.041 -28.572 1.00 10.34 87 CYS C CA 1
ATOM 4314 C C . CYS C 1 87 ? -1.674 -46.843 -29.217 1.00 14.48 87 CYS C C 1
ATOM 4315 O O . CYS C 1 87 ? -2.278 -46.195 -30.068 1.00 13.89 87 CYS C O 1
ATOM 4318 N N . GLY C 1 88 ? -0.438 -46.545 -28.819 1.00 14.79 88 GLY C N 1
ATOM 4319 C CA . GLY C 1 88 ? 0.395 -45.643 -29.595 1.00 14.20 88 GLY C CA 1
ATOM 4320 C C . GLY C 1 88 ? 0.679 -46.281 -30.952 1.00 13.06 88 GLY C C 1
ATOM 4321 O O . GLY C 1 88 ? 0.447 -47.483 -31.140 1.00 12.68 88 GLY C O 1
ATOM 4322 N N . THR C 1 89 ? 1.151 -45.489 -31.907 1.00 9.53 89 THR C N 1
ATOM 4323 C CA . THR C 1 89 ? 1.374 -45.993 -33.261 1.00 12.18 89 THR C CA 1
ATOM 4324 C C . THR C 1 89 ? 2.847 -45.912 -33.682 1.00 12.31 89 THR C C 1
ATOM 4325 O O . THR C 1 89 ? 3.438 -46.914 -34.083 1.00 17.63 89 THR C O 1
ATOM 4329 N N . THR C 1 90 ? 3.430 -44.726 -33.574 1.00 9.63 90 THR C N 1
ATOM 4330 C CA . THR C 1 90 ? 4.814 -44.497 -33.998 1.00 16.28 90 THR C CA 1
ATOM 4331 C C . THR C 1 90 ? 5.790 -44.944 -32.915 1.00 10.26 90 THR C C 1
ATOM 4332 O O . THR C 1 90 ? 5.396 -45.077 -31.759 1.00 7.59 90 THR C O 1
ATOM 4336 N N . PRO C 1 91 ? 7.079 -45.134 -33.265 1.00 16.86 91 PRO C N 1
ATOM 4337 C CA . PRO C 1 91 ? 8.061 -45.443 -32.216 1.00 15.25 91 PRO C CA 1
ATOM 4338 C C . PRO C 1 91 ? 8.107 -44.407 -31.125 1.00 13.28 91 PRO C C 1
ATOM 4339 O O . PRO C 1 91 ? 8.308 -44.747 -29.960 1.00 16.57 91 PRO C O 1
ATOM 4343 N N . GLU C 1 92 ? 7.943 -43.144 -31.492 1.00 17.25 92 GLU C N 1
ATOM 4344 C CA . GLU C 1 92 ? 7.996 -42.073 -30.506 1.00 15.71 92 GLU C CA 1
ATOM 4345 C C . GLU C 1 92 ? 6.817 -42.132 -29.541 1.00 14.43 92 GLU C C 1
ATOM 4346 O O . GLU C 1 92 ? 6.971 -41.885 -28.347 1.00 14.75 92 GLU C O 1
ATOM 4352 N N . GLU C 1 93 ? 5.638 -42.462 -30.050 1.00 13.84 93 GLU C N 1
ATOM 4353 C CA . GLU C 1 93 ? 4.462 -42.550 -29.190 1.00 11.66 93 GLU C CA 1
ATOM 4354 C C . GLU C 1 93 ? 4.614 -43.712 -28.222 1.00 12.86 93 GLU C C 1
ATOM 4355 O O . GLU C 1 93 ? 4.242 -43.605 -27.074 1.00 12.52 93 GLU C O 1
ATOM 4361 N N . LEU C 1 94 ? 5.154 -44.826 -28.706 1.00 13.30 94 LEU C N 1
ATOM 4362 C CA . LEU C 1 94 ? 5.259 -46.019 -27.888 1.00 12.89 94 LEU C CA 1
ATOM 4363 C C . LEU C 1 94 ? 6.246 -45.862 -26.734 1.00 10.61 94 LEU C C 1
ATOM 4364 O O . LEU C 1 94 ? 6.013 -46.391 -25.668 1.00 12.60 94 LEU C O 1
ATOM 4369 N N . VAL C 1 95 ? 7.344 -45.138 -26.919 1.00 13.13 95 VAL C N 1
ATOM 4370 C CA . VAL C 1 95 ? 8.249 -44.986 -25.783 1.00 17.45 95 VAL C CA 1
ATOM 4371 C C . VAL C 1 95 ? 7.573 -44.109 -24.724 1.00 14.91 95 VAL C C 1
ATOM 4372 O O . VAL C 1 95 ? 7.704 -44.374 -23.528 1.00 15.61 95 VAL C O 1
ATOM 4376 N N . ARG C 1 96 ? 6.808 -43.111 -25.160 1.00 10.40 96 ARG C N 1
ATOM 4377 C CA . ARG C 1 96 ? 6.083 -42.256 -24.219 1.00 10.19 96 ARG C CA 1
ATOM 4378 C C . ARG C 1 96 ? 5.023 -43.048 -23.469 1.00 10.01 96 ARG C C 1
ATOM 4379 O O . ARG C 1 96 ? 4.914 -42.928 -22.264 1.00 10.41 96 ARG C O 1
ATOM 4387 N N . THR C 1 97 ? 4.255 -43.881 -24.162 1.00 10.39 97 THR C N 1
ATOM 4388 C CA . THR C 1 97 ? 3.190 -44.605 -23.465 1.00 12.49 97 THR C CA 1
ATOM 4389 C C . THR C 1 97 ? 3.737 -45.680 -22.527 1.00 11.84 97 THR C C 1
ATOM 4390 O O . THR C 1 97 ? 3.171 -45.877 -21.466 1.00 12.58 97 THR C O 1
ATOM 4394 N N . ASP C 1 98 ? 4.805 -46.383 -22.906 1.00 12.36 98 ASP C N 1
ATOM 4395 C CA . ASP C 1 98 ? 5.394 -47.380 -21.995 1.00 12.79 98 ASP C CA 1
ATOM 4396 C C . ASP C 1 98 ? 5.872 -46.725 -20.704 1.00 12.46 98 ASP C C 1
ATOM 4397 O O . ASP C 1 98 ? 5.523 -47.139 -19.594 1.00 12.58 98 ASP C O 1
ATOM 4402 N N . MET C 1 99 ? 6.686 -45.688 -20.864 1.00 9.67 99 MET C N 1
ATOM 4403 C CA . MET C 1 99 ? 7.282 -45.011 -19.729 1.00 13.51 99 MET C CA 1
ATOM 4404 C C . MET C 1 99 ? 6.224 -44.466 -18.762 1.00 14.67 99 MET C C 1
ATOM 4405 O O . MET C 1 99 ? 6.312 -44.714 -17.564 1.00 17.21 99 MET C O 1
ATOM 4410 N N . ILE C 1 100 ? 5.214 -43.755 -19.264 1.00 15.17 100 ILE C N 1
ATOM 4411 C CA . ILE C 1 100 ? 4.237 -43.146 -18.358 1.00 7.82 100 ILE C CA 1
ATOM 4412 C C . ILE C 1 100 ? 3.290 -44.206 -17.787 1.00 12.18 100 ILE C C 1
ATOM 4413 O O . ILE C 1 100 ? 2.768 -44.051 -16.678 1.00 9.01 100 ILE C O 1
ATOM 4418 N N . GLU C 1 101 ? 3.102 -45.305 -18.513 1.00 10.02 101 GLU C N 1
ATOM 4419 C CA . GLU C 1 101 ? 2.356 -46.425 -17.958 1.00 13.05 101 GLU C CA 1
ATOM 4420 C C . GLU C 1 101 ? 3.019 -46.926 -16.679 1.00 10.55 101 GLU C C 1
ATOM 4421 O O . GLU C 1 101 ? 2.372 -47.095 -15.655 1.00 9.75 101 GLU C O 1
ATOM 4427 N N . CYS C 1 102 ? 4.315 -47.221 -16.765 1.00 11.11 102 CYS C N 1
ATOM 4428 C CA . CYS C 1 102 ? 5.043 -47.680 -15.588 1.00 10.32 102 CYS C CA 1
ATOM 4429 C C . CYS C 1 102 ? 5.145 -46.608 -14.503 1.00 11.37 102 CYS C C 1
ATOM 4430 O O . CYS C 1 102 ? 5.043 -46.912 -13.321 1.00 13.48 102 CYS C O 1
ATOM 4433 N N . GLN C 1 103 ? 5.326 -45.357 -14.905 1.00 11.23 103 GLN C N 1
ATOM 4434 C CA . GLN C 1 103 ? 5.394 -44.256 -13.952 1.00 13.30 103 GLN C CA 1
ATOM 4435 C C . GLN C 1 103 ? 4.075 -44.099 -13.179 1.00 12.46 103 GLN C C 1
ATOM 4436 O O . GLN C 1 103 ? 4.059 -44.047 -11.948 1.00 8.27 103 GLN C O 1
ATOM 4442 N N . LEU C 1 104 ? 2.972 -43.992 -13.903 1.00 9.13 104 LEU C N 1
ATOM 4443 C CA . LEU C 1 104 ? 1.654 -43.944 -13.251 1.00 10.01 104 LEU C CA 1
ATOM 4444 C C . LEU C 1 104 ? 1.391 -45.143 -12.357 1.00 10.62 104 LEU C C 1
ATOM 4445 O O . LEU C 1 104 ? 0.825 -45.016 -11.284 1.00 9.15 104 LEU C O 1
ATOM 4450 N N . THR C 1 105 ? 1.836 -46.317 -12.798 1.00 11.04 105 THR C N 1
ATOM 4451 C CA . THR C 1 105 ? 1.689 -47.519 -11.984 1.00 12.08 105 THR C CA 1
ATOM 4452 C C . THR C 1 105 ? 2.364 -47.366 -10.622 1.00 14.27 105 THR C C 1
ATOM 4453 O O . THR C 1 105 ? 1.767 -47.716 -9.590 1.00 10.22 105 THR C O 1
ATOM 4457 N N . ASP C 1 106 ? 3.579 -46.807 -10.623 1.00 10.44 106 ASP C N 1
ATOM 4458 C CA . ASP C 1 106 ? 4.303 -46.485 -9.382 1.00 13.76 106 ASP C CA 1
ATOM 4459 C C . ASP C 1 106 ? 3.576 -45.459 -8.514 1.00 13.75 106 ASP C C 1
ATOM 4460 O O . ASP C 1 106 ? 3.440 -45.634 -7.296 1.00 15.12 106 ASP C O 1
ATOM 4465 N N . MET C 1 107 ? 3.134 -44.372 -9.133 1.00 11.38 107 MET C N 1
ATOM 4466 C CA . MET C 1 107 ? 2.319 -43.388 -8.429 1.00 11.79 107 MET C CA 1
ATOM 4467 C C . MET C 1 107 ? 1.083 -44.042 -7.784 1.00 10.53 107 MET C C 1
ATOM 4468 O O . MET C 1 107 ? 0.774 -43.797 -6.615 1.00 10.78 107 MET C O 1
ATOM 4473 N N . HIS C 1 108 ? 0.377 -44.881 -8.534 1.00 12.51 108 HIS C N 1
ATOM 4474 C CA . HIS C 1 108 ? -0.841 -45.488 -7.970 1.00 12.90 108 HIS C CA 1
ATOM 4475 C C . HIS C 1 108 ? -0.543 -46.374 -6.759 1.00 10.55 108 HIS C C 1
ATOM 4476 O O . HIS C 1 108 ? -1.279 -46.347 -5.783 1.00 12.70 108 HIS C O 1
ATOM 4483 N N . GLU C 1 109 ? 0.534 -47.146 -6.801 1.00 10.98 109 GLU C N 1
ATOM 4484 C CA . GLU C 1 109 ? 0.862 -47.988 -5.652 1.00 9.00 109 GLU C CA 1
ATOM 4485 C C . GLU C 1 109 ? 1.238 -47.138 -4.439 1.00 11.20 109 GLU C C 1
ATOM 4486 O O . GLU C 1 109 ? 0.895 -47.464 -3.318 1.00 11.33 109 GLU C O 1
ATOM 4492 N N . ALA C 1 110 ? 1.920 -46.029 -4.685 1.00 12.31 110 ALA C N 1
ATOM 4493 C CA . ALA C 1 110 ? 2.257 -45.084 -3.631 1.00 16.00 110 ALA C CA 1
ATOM 4494 C C . ALA C 1 110 ? 0.987 -44.522 -2.961 1.00 16.25 110 ALA C C 1
ATOM 4495 O O . ALA C 1 110 ? 0.933 -44.332 -1.741 1.00 12.76 110 ALA C O 1
ATOM 4497 N N . PHE C 1 111 ? -0.014 -44.241 -3.786 1.00 12.94 111 PHE C N 1
ATOM 4498 C CA . PHE C 1 111 ? -1.332 -43.787 -3.345 1.00 12.83 111 PHE C CA 1
ATOM 4499 C C . PHE C 1 111 ? -2.046 -44.815 -2.477 1.00 13.08 111 PHE C C 1
ATOM 4500 O O . PHE C 1 111 ? -2.571 -44.492 -1.422 1.00 16.72 111 PHE C O 1
ATOM 4508 N N . PHE C 1 112 ? -2.096 -46.055 -2.943 1.00 10.90 112 PHE C N 1
ATOM 4509 C CA . PHE C 1 112 ? -2.700 -47.127 -2.167 1.00 13.34 112 PHE C CA 1
ATOM 4510 C C . PHE C 1 112 ? -2.001 -47.351 -0.831 1.00 14.36 112 PHE C C 1
ATOM 4511 O O . PHE C 1 112 ? -2.645 -47.639 0.165 1.00 14.82 112 PHE C O 1
ATOM 4519 N N . THR C 1 113 ? -0.683 -47.254 -0.817 1.00 11.31 113 THR C N 1
ATOM 4520 C CA . THR C 1 113 ? 0.064 -47.468 0.430 1.00 17.60 113 THR C CA 1
ATOM 4521 C C . THR C 1 113 ? -0.359 -46.467 1.509 1.00 13.66 113 THR C C 1
ATOM 4522 O O . THR C 1 113 ? -0.491 -46.820 2.692 1.00 17.99 113 THR C O 1
ATOM 4526 N N . VAL C 1 114 ? -0.606 -45.229 1.096 1.00 15.38 114 VAL C N 1
ATOM 4527 C CA . VAL C 1 114 ? -1.054 -44.190 2.022 1.00 15.64 114 VAL C CA 1
ATOM 4528 C C . VAL C 1 114 ? -2.532 -44.327 2.369 1.00 15.86 114 VAL C C 1
ATOM 4529 O O . VAL C 1 114 ? -2.900 -44.224 3.528 1.00 16.61 114 VAL C O 1
ATOM 4533 N N . THR C 1 115 ? -3.381 -44.528 1.367 1.00 12.22 115 THR C N 1
ATOM 4534 C CA . THR C 1 115 ? -4.824 -44.569 1.620 1.00 16.25 115 THR C CA 1
ATOM 4535 C C . THR C 1 115 ? -5.289 -45.842 2.344 1.00 17.02 115 THR C C 1
ATOM 4536 O O . THR C 1 115 ? -6.356 -45.849 2.937 1.00 14.85 115 THR C O 1
ATOM 4540 N N . TYR C 1 116 ? -4.507 -46.915 2.318 1.00 11.74 116 TYR C N 1
ATOM 4541 C CA . TYR C 1 116 ? -5.013 -48.140 2.947 1.00 18.79 116 TYR C CA 1
ATOM 4542 C C . TYR C 1 116 ? -4.541 -48.278 4.400 1.00 20.95 116 TYR C C 1
ATOM 4543 O O . TYR C 1 116 ? -5.336 -48.055 5.320 1.00 19.86 116 TYR C O 1
ATOM 4552 N N . GLU C 1 117 ? -3.279 -48.632 4.628 1.00 18.64 117 GLU C N 1
ATOM 4553 C CA . GLU C 1 117 ? -2.846 -48.874 6.003 1.00 24.75 117 GLU C CA 1
ATOM 4554 C C . GLU C 1 117 ? -2.028 -47.753 6.634 1.00 25.47 117 GLU C C 1
ATOM 4555 O O . GLU C 1 117 ? -1.687 -47.839 7.812 1.00 27.97 117 GLU C O 1
ATOM 4561 N N . HIS C 1 118 ? -1.723 -46.697 5.888 1.00 26.88 118 HIS C N 1
ATOM 4562 C CA . HIS C 1 118 ? -0.843 -45.666 6.437 1.00 21.43 118 HIS C CA 1
ATOM 4563 C C . HIS C 1 118 ? -1.370 -44.248 6.284 1.00 23.58 118 HIS C C 1
ATOM 4564 O O . HIS C 1 118 ? -0.621 -43.318 5.977 1.00 20.40 118 HIS C O 1
ATOM 4571 N N . TYR C 1 119 ? -2.657 -44.077 6.547 1.00 22.85 119 TYR C N 1
ATOM 4572 C CA . TYR C 1 119 ? -3.302 -42.792 6.327 1.00 18.99 119 TYR C CA 1
ATOM 4573 C C . TYR C 1 119 ? -2.737 -41.691 7.216 1.00 25.58 119 TYR C C 1
ATOM 4574 O O . TYR C 1 119 ? -2.873 -40.502 6.906 1.00 20.21 119 TYR C O 1
ATOM 4583 N N . GLU C 1 120 ? -2.081 -42.100 8.299 1.00 23.54 120 GLU C N 1
ATOM 4584 C CA . GLU C 1 120 ? -1.425 -41.172 9.200 1.00 25.59 120 GLU C CA 1
ATOM 4585 C C . GLU C 1 120 ? -0.334 -40.395 8.466 1.00 31.85 120 GLU C C 1
ATOM 4586 O O . GLU C 1 120 ? 0.075 -39.329 8.927 1.00 28.37 120 GLU C O 1
ATOM 4592 N N . GLN C 1 121 ? 0.119 -40.924 7.325 1.00 26.46 121 GLN C N 1
ATOM 4593 C CA . GLN C 1 121 ? 1.143 -40.272 6.505 1.00 26.35 121 GLN C CA 1
ATOM 4594 C C . GLN C 1 121 ? 0.569 -39.394 5.393 1.00 24.51 121 GLN C C 1
ATOM 4595 O O . GLN C 1 121 ? 1.291 -39.012 4.463 1.00 24.28 121 GLN C O 1
ATOM 4601 N N . LYS C 1 122 ? -0.713 -39.061 5.480 1.00 21.80 122 LYS C N 1
ATOM 4602 C CA . LYS C 1 122 ? -1.364 -38.316 4.400 1.00 17.30 122 LYS C CA 1
ATOM 4603 C C . LYS C 1 122 ? -0.764 -36.921 4.144 1.00 27.61 122 LYS C C 1
ATOM 4604 O O . LYS C 1 122 ? -0.654 -36.475 2.999 1.00 22.23 122 LYS C O 1
ATOM 4610 N N . ASP C 1 123 ? -0.369 -36.223 5.202 1.00 26.15 123 ASP C N 1
ATOM 4611 C CA . ASP C 1 123 ? 0.158 -34.869 5.033 1.00 23.66 123 ASP C CA 1
ATOM 4612 C C . ASP C 1 123 ? 1.502 -34.907 4.299 1.00 25.88 123 ASP C C 1
ATOM 4613 O O . ASP C 1 123 ? 1.771 -34.101 3.403 1.00 21.52 123 ASP C O 1
ATOM 4618 N N . ALA C 1 124 ? 2.342 -35.857 4.692 1.00 23.77 124 ALA C N 1
ATOM 4619 C CA . ALA C 1 124 ? 3.614 -36.075 4.028 1.00 23.66 124 ALA C CA 1
ATOM 4620 C C . ALA C 1 124 ? 3.416 -36.448 2.551 1.00 21.50 124 ALA C C 1
ATOM 4621 O O . ALA C 1 124 ? 4.186 -36.022 1.692 1.00 21.33 124 ALA C O 1
ATOM 4623 N N . TYR C 1 125 ? 2.396 -37.252 2.270 1.00 17.52 125 TYR C N 1
ATOM 4624 C CA . TYR C 1 125 ? 2.131 -37.694 0.902 1.00 18.32 125 TYR C CA 1
ATOM 4625 C C . TYR C 1 125 ? 1.701 -36.525 0.032 1.00 20.09 125 TYR C C 1
ATOM 4626 O O . TYR C 1 125 ? 2.226 -36.327 -1.066 1.00 21.88 125 TYR C O 1
ATOM 4635 N N . THR C 1 126 ? 0.746 -35.746 0.517 1.00 18.24 126 THR C N 1
ATOM 4636 C CA . THR C 1 126 ? 0.257 -34.626 -0.270 1.00 21.28 126 THR C CA 1
ATOM 4637 C C . THR C 1 126 ? 1.384 -33.630 -0.504 1.00 22.44 126 THR C C 1
ATOM 4638 O O . THR C 1 126 ? 1.524 -33.107 -1.601 1.00 23.27 126 THR C O 1
ATOM 4642 N N . ALA C 1 127 ? 2.233 -33.424 0.497 1.00 20.74 127 ALA C N 1
ATOM 4643 C CA . ALA C 1 127 ? 3.362 -32.507 0.343 1.00 21.28 127 ALA C CA 1
ATOM 4644 C C . ALA C 1 127 ? 4.323 -32.974 -0.745 1.00 25.58 127 ALA C C 1
ATOM 4645 O O . ALA C 1 127 ? 5.049 -32.181 -1.324 1.00 25.58 127 ALA C O 1
ATOM 4647 N N . SER C 1 128 ? 4.303 -34.270 -1.023 1.00 20.09 128 SER C N 1
ATOM 4648 C CA . SER C 1 128 ? 5.169 -34.874 -2.019 1.00 18.75 128 SER C CA 1
ATOM 4649 C C . SER C 1 128 ? 4.641 -34.742 -3.434 1.00 16.43 128 SER C C 1
ATOM 4650 O O . SER C 1 128 ? 5.408 -34.837 -4.390 1.00 20.98 128 SER C O 1
ATOM 4653 N N . LEU C 1 129 ? 3.336 -34.550 -3.574 1.00 20.45 129 LEU C N 1
ATOM 4654 C CA . LEU C 1 129 ? 2.716 -34.508 -4.904 1.00 16.09 129 LEU C CA 1
ATOM 4655 C C . LEU C 1 129 ? 3.220 -33.404 -5.834 1.00 19.56 129 LEU C C 1
ATOM 4656 O O . LEU C 1 129 ? 3.409 -33.674 -7.022 1.00 17.01 129 LEU C O 1
ATOM 4661 N N . PRO C 1 130 ? 3.426 -32.166 -5.320 1.00 20.18 130 PRO C N 1
ATOM 4662 C CA . PRO C 1 130 ? 3.856 -31.112 -6.248 1.00 20.91 130 PRO C CA 1
ATOM 4663 C C . PRO C 1 130 ? 5.083 -31.472 -7.083 1.00 19.38 130 PRO C C 1
ATOM 4664 O O . PRO C 1 130 ? 5.083 -31.223 -8.292 1.00 17.92 130 PRO C O 1
ATOM 4668 N N . ALA C 1 131 ? 6.091 -32.077 -6.469 1.00 16.81 131 ALA C N 1
ATOM 4669 C CA . ALA C 1 131 ? 7.267 -32.476 -7.234 1.00 20.95 131 ALA C CA 1
ATOM 4670 C C . ALA C 1 131 ? 6.895 -33.529 -8.273 1.00 18.17 131 ALA C C 1
ATOM 4671 O O . ALA C 1 131 ? 7.337 -33.459 -9.418 1.00 20.67 131 ALA C O 1
ATOM 4673 N N A LYS C 1 132 ? 6.069 -34.492 -7.879 0.42 17.23 132 LYS C N 1
ATOM 4674 N N B LYS C 1 132 ? 6.062 -34.485 -7.882 0.58 15.87 132 LYS C N 1
ATOM 4675 C CA A LYS C 1 132 ? 5.689 -35.583 -8.778 0.42 15.71 132 LYS C CA 1
ATOM 4676 C CA B LYS C 1 132 ? 5.694 -35.579 -8.782 0.58 15.82 132 LYS C CA 1
ATOM 4677 C C A LYS C 1 132 ? 4.844 -35.078 -9.949 0.42 15.95 132 LYS C C 1
ATOM 4678 C C B LYS C 1 132 ? 4.838 -35.084 -9.950 0.58 15.41 132 LYS C C 1
ATOM 4679 O O A LYS C 1 132 ? 5.071 -35.453 -11.101 0.42 15.51 132 LYS C O 1
ATOM 4680 O O B LYS C 1 132 ? 5.052 -35.470 -11.101 0.58 14.67 132 LYS C O 1
ATOM 4691 N N . LEU C 1 133 ? 3.877 -34.222 -9.642 1.00 15.47 133 LEU C N 1
ATOM 4692 C CA . LEU C 1 133 ? 2.967 -33.691 -10.643 1.00 13.61 133 LEU C CA 1
ATOM 4693 C C . LEU C 1 133 ? 3.692 -32.764 -11.625 1.00 17.04 133 LEU C C 1
ATOM 4694 O O . LEU C 1 133 ? 3.374 -32.729 -12.821 1.00 17.46 133 LEU C O 1
ATOM 4699 N N . ARG C 1 134 ? 4.671 -32.026 -11.114 1.00 14.72 134 ARG C N 1
ATOM 4700 C CA . ARG C 1 134 ? 5.537 -31.197 -11.952 1.00 15.00 134 ARG C CA 1
ATOM 4701 C C . ARG C 1 134 ? 6.118 -32.032 -13.105 1.00 17.33 134 ARG C C 1
ATOM 4702 O O . ARG C 1 134 ? 6.146 -31.615 -14.274 1.00 15.22 134 ARG C O 1
ATOM 4710 N N . GLN C 1 135 ? 6.565 -33.229 -12.773 1.00 13.98 135 GLN C N 1
ATOM 4711 C CA . GLN C 1 135 ? 7.135 -34.094 -13.787 1.00 14.75 135 GLN C CA 1
ATOM 4712 C C . GLN C 1 135 ? 6.102 -34.454 -14.863 1.00 11.60 135 GLN C C 1
ATOM 4713 O O . GLN C 1 135 ? 6.417 -34.378 -16.050 1.00 11.52 135 GLN C O 1
ATOM 4719 N N . TYR C 1 136 ? 4.885 -34.822 -14.458 1.00 10.81 136 TYR C N 1
ATOM 4720 C CA . TYR C 1 136 ? 3.829 -35.093 -15.444 1.00 12.38 136 TYR C CA 1
ATOM 4721 C C . TYR C 1 136 ? 3.510 -33.822 -16.224 1.00 9.14 136 TYR C C 1
ATOM 4722 O O . TYR C 1 136 ? 3.250 -33.889 -17.420 1.00 12.65 136 TYR C O 1
ATOM 4731 N N . SER C 1 137 ? 3.498 -32.676 -15.542 1.00 12.97 137 SER C N 1
ATOM 4732 C CA . SER C 1 137 ? 3.162 -31.396 -16.193 1.00 11.71 137 SER C CA 1
ATOM 4733 C C . SER C 1 137 ? 4.159 -31.035 -17.288 1.00 14.40 137 SER C C 1
ATOM 4734 O O . SER C 1 137 ? 3.762 -30.657 -18.392 1.00 13.39 137 SER C O 1
ATOM 4737 N N . ASP C 1 138 ? 5.453 -31.140 -16.980 1.00 14.09 138 ASP C N 1
ATOM 4738 C CA . ASP C 1 138 ? 6.492 -30.868 -17.973 1.00 13.24 138 ASP C CA 1
ATOM 4739 C C . ASP C 1 138 ? 6.424 -31.876 -19.100 1.00 11.32 138 ASP C C 1
ATOM 4740 O O . ASP C 1 138 ? 6.595 -31.529 -20.262 1.00 13.79 138 ASP C O 1
ATOM 4745 N N . PHE C 1 139 ? 6.185 -33.131 -18.748 1.00 9.98 139 PHE C N 1
ATOM 4746 C CA . PHE C 1 139 ? 6.133 -34.207 -19.743 1.00 12.06 139 PHE C CA 1
ATOM 4747 C C . PHE C 1 139 ? 5.015 -33.920 -20.744 1.00 12.99 139 PHE C C 1
ATOM 4748 O O . PHE C 1 139 ? 5.225 -34.043 -21.946 1.00 14.17 139 PHE C O 1
ATOM 4756 N N . LEU C 1 140 ? 3.843 -33.505 -20.261 1.00 11.40 140 LEU C N 1
ATOM 4757 C CA . LEU C 1 140 ? 2.732 -33.238 -21.160 1.00 14.24 140 LEU C CA 1
ATOM 4758 C C . LEU C 1 140 ? 3.036 -32.006 -22.020 1.00 11.29 140 LEU C C 1
ATOM 4759 O O . LEU C 1 140 ? 2.732 -31.987 -23.207 1.00 12.88 140 LEU C O 1
ATOM 4764 N N . GLY C 1 141 ? 3.645 -30.988 -21.428 1.00 12.92 141 GLY C N 1
ATOM 4765 C CA . GLY C 1 141 ? 3.809 -29.708 -22.118 1.00 12.27 141 GLY C CA 1
ATOM 4766 C C . GLY C 1 141 ? 2.486 -29.196 -22.680 1.00 16.49 141 GLY C C 1
ATOM 4767 O O . GLY C 1 141 ? 1.463 -29.182 -21.992 1.00 14.72 141 GLY C O 1
ATOM 4768 N N . SER C 1 142 ? 2.503 -28.780 -23.942 1.00 15.62 142 SER C N 1
ATOM 4769 C CA . SER C 1 142 ? 1.298 -28.267 -24.580 1.00 17.73 142 SER C CA 1
ATOM 4770 C C . SER C 1 142 ? 0.604 -29.340 -25.427 1.00 14.05 142 SER C C 1
ATOM 4771 O O . SER C 1 142 ? -0.238 -29.020 -26.251 1.00 13.58 142 SER C O 1
ATOM 4774 N N . ARG C 1 143 ? 0.947 -30.610 -25.223 1.00 14.53 143 ARG C N 1
ATOM 4775 C CA . ARG C 1 143 ? 0.265 -31.685 -25.957 1.00 11.44 143 ARG C CA 1
ATOM 4776 C C . ARG C 1 143 ? -1.147 -31.853 -25.409 1.00 11.86 143 ARG C C 1
ATOM 4777 O O . ARG C 1 143 ? -1.383 -31.605 -24.227 1.00 12.75 143 ARG C O 1
ATOM 4785 N N . PRO C 1 144 ? -2.103 -32.231 -26.276 1.00 12.50 144 PRO C N 1
ATOM 4786 C CA . PRO C 1 144 ? -3.448 -32.582 -25.796 1.00 8.58 144 PRO C CA 1
ATOM 4787 C C . PRO C 1 144 ? -3.477 -33.895 -25.008 1.00 11.74 144 PRO C C 1
ATOM 4788 O O . PRO C 1 144 ? -4.228 -34.007 -24.037 1.00 10.98 144 PRO C O 1
ATOM 4792 N N . TRP C 1 145 ? -2.696 -34.883 -25.451 1.00 10.87 145 TRP C N 1
ATOM 4793 C CA . TRP C 1 145 ? -2.596 -36.174 -24.763 1.00 10.40 145 TRP C CA 1
ATOM 4794 C C . TRP C 1 145 ? -1.163 -36.519 -24.422 1.00 10.50 145 TRP C C 1
ATOM 4795 O O . TRP C 1 145 ? -0.232 -35.961 -25.008 1.00 11.16 145 TRP C O 1
ATOM 4806 N N . PHE C 1 146 ? -0.965 -37.443 -23.484 1.00 7.42 146 PHE C N 1
ATOM 4807 C CA . PHE C 1 146 ? 0.408 -37.706 -23.048 1.00 11.29 146 PHE C CA 1
ATOM 4808 C C . PHE C 1 146 ? 1.266 -38.277 -24.162 1.00 9.62 146 PHE C C 1
ATOM 4809 O O . PHE C 1 146 ? 2.470 -38.021 -24.195 1.00 9.26 146 PHE C O 1
ATOM 4817 N N . ALA C 1 147 ? 0.654 -38.992 -25.109 1.00 7.60 147 ALA C N 1
ATOM 4818 C CA . ALA C 1 147 ? 1.415 -39.482 -26.266 1.00 12.30 147 ALA C CA 1
ATOM 4819 C C . ALA C 1 147 ? 1.717 -38.395 -27.290 1.00 12.38 147 ALA C C 1
ATOM 4820 O O . ALA C 1 147 ? 2.448 -38.653 -28.236 1.00 11.97 147 ALA C O 1
ATOM 4822 N N . GLY C 1 148 ? 1.157 -37.199 -27.123 1.00 12.73 148 GLY C N 1
ATOM 4823 C CA . GLY C 1 148 ? 1.226 -36.168 -28.157 1.00 12.67 148 GLY C CA 1
ATOM 4824 C C . GLY C 1 148 ? -0.151 -35.881 -28.736 1.00 13.66 148 GLY C C 1
ATOM 4825 O O . GLY C 1 148 ? -1.086 -35.676 -27.969 1.00 12.71 148 GLY C O 1
ATOM 4826 N N . ASP C 1 149 ? -0.293 -35.901 -30.068 1.00 13.81 149 ASP C N 1
ATOM 4827 C CA . ASP C 1 149 ? -1.599 -35.655 -30.718 1.00 18.55 149 ASP C CA 1
ATOM 4828 C C . ASP C 1 149 ? -2.663 -36.739 -30.531 1.00 15.18 149 ASP C C 1
ATOM 4829 O O . ASP C 1 149 ? -3.863 -36.469 -30.616 1.00 13.16 149 ASP C O 1
ATOM 4834 N N . LYS C 1 150 ? -2.223 -37.967 -30.317 1.00 14.52 150 LYS C N 1
ATOM 4835 C CA . LYS C 1 150 ? -3.125 -39.124 -30.284 1.00 11.30 150 LYS C CA 1
ATOM 4836 C C . LYS C 1 150 ? -3.566 -39.558 -28.891 1.00 10.59 150 LYS C C 1
ATOM 4837 O O . LYS C 1 150 ? -2.733 -39.830 -28.036 1.00 10.58 150 LYS C O 1
ATOM 4843 N N . LEU C 1 151 ? -4.878 -39.644 -28.672 1.00 13.06 151 LEU C N 1
ATOM 4844 C CA . LEU C 1 151 ? -5.424 -40.182 -27.431 1.00 7.40 151 LEU C CA 1
ATOM 4845 C C . LEU C 1 151 ? -4.993 -41.667 -27.302 1.00 7.02 151 LEU C C 1
ATOM 4846 O O . LEU C 1 151 ? -5.060 -42.413 -28.278 1.00 10.90 151 LEU C O 1
ATOM 4851 N N . THR C 1 152 ? -4.492 -42.072 -26.141 1.00 8.12 152 THR C N 1
ATOM 4852 C CA . THR C 1 152 ? -4.157 -43.482 -25.908 1.00 8.93 152 THR C CA 1
ATOM 4853 C C . THR C 1 152 ? -4.637 -43.972 -24.542 1.00 8.73 152 THR C C 1
ATOM 4854 O O . THR C 1 152 ? -5.141 -43.202 -23.706 1.00 7.67 152 THR C O 1
ATOM 4858 N N . TYR C 1 153 ? -4.487 -45.272 -24.321 1.00 9.74 153 TYR C N 1
ATOM 4859 C CA . TYR C 1 153 ? -5.051 -45.894 -23.144 1.00 8.86 153 TYR C CA 1
ATOM 4860 C C . TYR C 1 153 ? -4.399 -45.325 -21.887 1.00 8.97 153 TYR C C 1
ATOM 4861 O O . TYR C 1 153 ? -5.008 -45.362 -20.818 1.00 9.12 153 TYR C O 1
ATOM 4870 N N . ILE C 1 154 ? -3.188 -44.769 -22.001 1.00 7.60 154 ILE C N 1
ATOM 4871 C CA . ILE C 1 154 ? -2.538 -44.271 -20.792 1.00 7.79 154 ILE C CA 1
ATOM 4872 C C . ILE C 1 154 ? -3.119 -42.912 -20.369 1.00 8.25 154 ILE C C 1
ATOM 4873 O O . ILE C 1 154 ? -2.958 -42.499 -19.214 1.00 11.72 154 ILE C O 1
ATOM 4878 N N . ASP C 1 155 ? -3.848 -42.245 -21.262 1.00 8.01 155 ASP C N 1
ATOM 4879 C CA . ASP C 1 155 ? -4.577 -41.042 -20.856 1.00 7.11 155 ASP C CA 1
ATOM 4880 C C . ASP C 1 155 ? -5.735 -41.383 -19.904 1.00 11.33 155 ASP C C 1
ATOM 4881 O O . ASP C 1 155 ? -6.088 -40.582 -19.028 1.00 11.08 155 ASP C O 1
ATOM 4886 N N . PHE C 1 156 ? -6.293 -42.578 -20.067 1.00 10.51 156 PHE C N 1
ATOM 4887 C CA . PHE C 1 156 ? -7.370 -43.067 -19.206 1.00 9.74 156 PHE C CA 1
ATOM 4888 C C . PHE C 1 156 ? -6.812 -43.366 -17.813 1.00 11.69 156 PHE C C 1
ATOM 4889 O O . PHE C 1 156 ? -7.404 -42.996 -16.792 1.00 11.96 156 PHE C O 1
ATOM 4897 N N . LEU C 1 157 ? -5.649 -43.998 -17.785 1.00 5.68 157 LEU C N 1
ATOM 4898 C CA . LEU C 1 157 ? -4.929 -44.240 -16.551 1.00 6.44 157 LEU C CA 1
ATOM 4899 C C . LEU C 1 157 ? -4.577 -42.939 -15.846 1.00 8.69 157 LEU C C 1
ATOM 4900 O O . LEU C 1 157 ? -4.849 -42.768 -14.662 1.00 7.30 157 LEU C O 1
ATOM 4905 N N . ALA C 1 158 ? -3.912 -42.043 -16.567 1.00 10.45 158 ALA C N 1
ATOM 4906 C CA . ALA C 1 158 ? -3.542 -40.748 -15.999 1.00 8.46 158 ALA C CA 1
ATOM 4907 C C . ALA C 1 158 ? -4.764 -40.013 -15.436 1.00 10.14 158 ALA C C 1
ATOM 4908 O O . ALA C 1 158 ? -4.714 -39.524 -14.292 1.00 6.44 158 ALA C O 1
ATOM 4910 N N . TYR C 1 159 ? -5.845 -39.933 -16.215 1.00 6.36 159 TYR C N 1
ATOM 4911 C CA . TYR C 1 159 ? -7.028 -39.185 -15.777 1.00 8.58 159 TYR C CA 1
ATOM 4912 C C . TYR C 1 159 ? -7.522 -39.718 -14.449 1.00 10.73 159 TYR C C 1
ATOM 4913 O O . TYR C 1 159 ? -7.761 -38.956 -13.482 1.00 8.95 159 TYR C O 1
ATOM 4922 N N . GLU C 1 160 ? -7.663 -41.034 -14.389 1.00 8.38 160 GLU C N 1
ATOM 4923 C CA . GLU C 1 160 ? -8.269 -41.627 -13.214 1.00 8.03 160 GLU C CA 1
ATOM 4924 C C . GLU C 1 160 ? -7.381 -41.451 -11.979 1.00 12.99 160 GLU C C 1
ATOM 4925 O O . GLU C 1 160 ? -7.878 -41.122 -10.896 1.00 9.74 160 GLU C O 1
ATOM 4931 N N . ILE C 1 161 ? -6.072 -41.622 -12.147 1.00 8.80 161 ILE C N 1
ATOM 4932 C CA . ILE C 1 161 ? -5.147 -41.481 -11.015 1.00 10.96 161 ILE C CA 1
ATOM 4933 C C . ILE C 1 161 ? -5.100 -40.021 -10.548 1.00 9.52 161 ILE C C 1
ATOM 4934 O O . ILE C 1 161 ? -5.086 -39.754 -9.337 1.00 9.48 161 ILE C O 1
ATOM 4939 N N . PHE C 1 162 ? -5.138 -39.074 -11.493 1.00 9.28 162 PHE C N 1
ATOM 4940 C CA . PHE C 1 162 ? -5.193 -37.671 -11.135 1.00 8.51 162 PHE C CA 1
ATOM 4941 C C . PHE C 1 162 ? -6.513 -37.362 -10.420 1.00 10.57 162 PHE C C 1
ATOM 4942 O O . PHE C 1 162 ? -6.541 -36.655 -9.412 1.00 10.44 162 PHE C O 1
ATOM 4950 N N . ASP C 1 163 ? -7.603 -37.915 -10.927 1.00 9.32 163 ASP C N 1
ATOM 4951 C CA . ASP C 1 163 ? -8.893 -37.633 -10.325 1.00 14.36 163 ASP C CA 1
ATOM 4952 C C . ASP C 1 163 ? -8.975 -38.179 -8.897 1.00 13.87 163 ASP C C 1
ATOM 4953 O O . ASP C 1 163 ? -9.544 -37.528 -8.008 1.00 12.36 163 ASP C O 1
ATOM 4958 N N . GLN C 1 164 ? -8.376 -39.347 -8.668 1.00 7.68 164 GLN C N 1
ATOM 4959 C CA . GLN C 1 164 ? -8.357 -39.942 -7.339 1.00 10.59 164 GLN C CA 1
ATOM 4960 C C . GLN C 1 164 ? -7.497 -39.152 -6.360 1.00 12.11 164 GLN C C 1
ATOM 4961 O O . GLN C 1 164 ? -7.815 -39.093 -5.159 1.00 13.19 164 GLN C O 1
ATOM 4967 N N . HIS C 1 165 ? -6.412 -38.551 -6.861 1.00 11.28 165 HIS C N 1
ATOM 4968 C CA . HIS C 1 165 ? -5.564 -37.696 -6.025 1.00 11.44 165 HIS C CA 1
ATOM 4969 C C . HIS C 1 165 ? -6.312 -36.388 -5.705 1.00 13.53 165 HIS C C 1
ATOM 4970 O O . HIS C 1 165 ? -6.184 -35.841 -4.622 1.00 16.89 165 HIS C O 1
ATOM 4977 N N . LEU C 1 166 ? -7.112 -35.905 -6.648 1.00 12.91 166 LEU C N 1
ATOM 4978 C CA . LEU C 1 166 ? -7.958 -34.737 -6.405 1.00 16.66 166 LEU C CA 1
ATOM 4979 C C . LEU C 1 166 ? -8.937 -34.971 -5.257 1.00 17.49 166 LEU C C 1
ATOM 4980 O O . LEU C 1 166 ? -9.242 -34.051 -4.498 1.00 19.20 166 LEU C O 1
ATOM 4985 N N . SER C 1 167 ? -9.432 -36.196 -5.134 1.00 12.39 167 SER C N 1
ATOM 4986 C CA . SER C 1 167 ? -10.360 -36.535 -4.064 1.00 19.13 167 SER C CA 1
ATOM 4987 C C . SER C 1 167 ? -9.639 -36.550 -2.724 1.00 23.12 167 SER C C 1
ATOM 4988 O O . SER C 1 167 ? -10.229 -36.248 -1.687 1.00 19.54 167 SER C O 1
ATOM 4991 N N . LEU C 1 168 ? -8.360 -36.916 -2.758 1.00 16.49 168 LEU C N 1
ATOM 4992 C CA . LEU C 1 168 ? -7.534 -36.941 -1.560 1.00 18.23 168 LEU C CA 1
ATOM 4993 C C . LEU C 1 168 ? -7.120 -35.536 -1.140 1.00 21.24 168 LEU C C 1
ATOM 4994 O O . LEU C 1 168 ? -7.040 -35.226 0.056 1.00 16.93 168 LEU C O 1
ATOM 4999 N N . ASP C 1 169 ? -6.844 -34.700 -2.138 1.00 23.13 169 ASP C N 1
ATOM 5000 C CA . ASP C 1 169 ? -6.443 -33.312 -1.921 1.00 20.76 169 ASP C CA 1
ATOM 5001 C C . ASP C 1 169 ? -6.844 -32.473 -3.118 1.00 18.92 169 ASP C C 1
ATOM 5002 O O . ASP C 1 169 ? -6.122 -32.403 -4.110 1.00 16.95 169 ASP C O 1
ATOM 5007 N N . ARG C 1 170 ? -7.987 -31.811 -2.981 1.00 16.84 170 ARG C N 1
ATOM 5008 C CA . ARG C 1 170 ? -8.644 -31.067 -4.044 1.00 21.34 170 ARG C CA 1
ATOM 5009 C C . ARG C 1 170 ? -7.776 -29.996 -4.707 1.00 20.44 170 ARG C C 1
ATOM 5010 O O . ARG C 1 170 ? -8.050 -29.589 -5.839 1.00 21.91 170 ARG C O 1
ATOM 5018 N N . THR C 1 171 ? -6.755 -29.525 -3.994 1.00 16.51 171 THR C N 1
ATOM 5019 C CA . THR C 1 171 ? -5.900 -28.460 -4.491 1.00 16.23 171 THR C CA 1
ATOM 5020 C C . THR C 1 171 ? -4.619 -28.913 -5.216 1.00 25.62 171 THR C C 1
ATOM 5021 O O . THR C 1 171 ? -3.816 -28.063 -5.637 1.00 19.63 171 THR C O 1
ATOM 5025 N N . CYS C 1 172 ? -4.420 -30.225 -5.371 1.00 19.31 172 CYS C N 1
ATOM 5026 C CA . CYS C 1 172 ? -3.117 -30.743 -5.814 1.00 20.65 172 CYS C CA 1
ATOM 5027 C C . CYS C 1 172 ? -2.753 -30.394 -7.261 1.00 19.33 172 CYS C C 1
ATOM 5028 O O . CYS C 1 172 ? -1.565 -30.391 -7.618 1.00 16.51 172 CYS C O 1
ATOM 5031 N N . LEU C 1 173 ? -3.746 -30.059 -8.087 1.00 18.30 173 LEU C N 1
ATOM 5032 C CA . LEU C 1 173 ? -3.452 -29.677 -9.473 1.00 20.08 173 LEU C CA 1
ATOM 5033 C C . LEU C 1 173 ? -3.398 -28.150 -9.654 1.00 19.20 173 LEU C C 1
ATOM 5034 O O . LEU C 1 173 ? -3.162 -27.659 -10.756 1.00 15.68 173 LEU C O 1
ATOM 5039 N N . ASP C 1 174 ? -3.592 -27.419 -8.565 1.00 19.49 174 ASP C N 1
ATOM 5040 C CA . ASP C 1 174 ? -3.712 -25.965 -8.627 1.00 22.60 174 ASP C CA 1
ATOM 5041 C C . ASP C 1 174 ? -2.519 -25.293 -9.303 1.00 25.64 174 ASP C C 1
ATOM 5042 O O . ASP C 1 174 ? -2.694 -24.361 -10.086 1.00 28.55 174 ASP C O 1
ATOM 5047 N N . GLY C 1 175 ? -1.312 -25.772 -9.021 1.00 24.04 175 GLY C N 1
ATOM 5048 C CA . GLY C 1 175 ? -0.133 -25.205 -9.655 1.00 22.95 175 GLY C CA 1
ATOM 5049 C C . GLY C 1 175 ? 0.136 -25.658 -11.092 1.00 26.69 175 GLY C C 1
ATOM 5050 O O . GLY C 1 175 ? 1.162 -25.299 -11.684 1.00 26.72 175 GLY C O 1
ATOM 5051 N N . PHE C 1 176 ? -0.780 -26.428 -11.668 1.00 20.18 176 PHE C N 1
ATOM 5052 C CA . PHE C 1 176 ? -0.500 -27.108 -12.936 1.00 21.54 176 PHE C CA 1
ATOM 5053 C C . PHE C 1 176 ? -1.647 -26.989 -13.923 1.00 20.33 176 PHE C C 1
ATOM 5054 O O . PHE C 1 176 ? -2.465 -27.903 -14.059 1.00 15.66 176 PHE C O 1
ATOM 5062 N N . LYS C 1 177 ? -1.667 -25.859 -14.631 1.00 19.33 177 LYS C N 1
ATOM 5063 C CA . LYS C 1 177 ? -2.762 -25.508 -15.523 1.00 21.21 177 LYS C CA 1
ATOM 5064 C C . LYS C 1 177 ? -2.965 -26.500 -16.641 1.00 12.62 177 LYS C C 1
ATOM 5065 O O . LYS C 1 177 ? -4.098 -26.808 -16.965 1.00 16.65 177 LYS C O 1
ATOM 5071 N N . ASN C 1 178 ? -1.889 -26.991 -17.256 1.00 12.31 178 ASN C N 1
ATOM 5072 C CA . ASN C 1 178 ? -2.105 -27.949 -18.344 1.00 15.44 178 ASN C CA 1
ATOM 5073 C C . ASN C 1 178 ? -2.652 -29.295 -17.837 1.00 11.75 178 ASN C C 1
ATOM 5074 O O . ASN C 1 178 ? -3.369 -29.996 -18.574 1.00 14.54 178 ASN C O 1
ATOM 5079 N N . LEU C 1 179 ? -2.342 -29.651 -16.594 1.00 12.49 179 LEU C N 1
ATOM 5080 C CA . LEU C 1 179 ? -2.916 -30.866 -16.008 1.00 13.05 179 LEU C CA 1
ATOM 5081 C C . LEU C 1 179 ? -4.393 -30.653 -15.685 1.00 13.82 179 LEU C C 1
ATOM 5082 O O . LEU C 1 179 ? -5.197 -31.566 -15.831 1.00 11.38 179 LEU C O 1
ATOM 5087 N N . GLN C 1 180 ? -4.754 -29.451 -15.237 1.00 14.75 180 GLN C N 1
ATOM 5088 C CA . GLN C 1 180 ? -6.167 -29.151 -15.052 1.00 13.07 180 GLN C CA 1
ATOM 5089 C C . GLN C 1 180 ? -6.888 -29.155 -16.385 1.00 12.62 180 GLN C C 1
ATOM 5090 O O . GLN C 1 180 ? -8.027 -29.609 -16.484 1.00 14.71 180 GLN C O 1
ATOM 5096 N N . ALA C 1 181 ? -6.233 -28.609 -17.404 1.00 16.99 181 ALA C N 1
ATOM 5097 C CA . ALA C 1 181 ? -6.815 -28.588 -18.742 1.00 12.81 181 ALA C CA 1
ATOM 5098 C C . ALA C 1 181 ? -6.912 -30.008 -19.293 1.00 12.50 181 ALA C C 1
ATOM 5099 O O . ALA C 1 181 ? -7.851 -30.325 -20.022 1.00 9.02 181 ALA C O 1
ATOM 5101 N N . PHE C 1 182 ? -5.934 -30.847 -18.959 1.00 12.55 182 PHE C N 1
ATOM 5102 C CA . PHE C 1 182 ? -5.982 -32.270 -19.332 1.00 9.12 182 PHE C CA 1
ATOM 5103 C C . PHE C 1 182 ? -7.196 -32.980 -18.719 1.00 10.03 182 PHE C C 1
ATOM 5104 O O . PHE C 1 182 ? -7.940 -33.670 -19.427 1.00 12.85 182 PHE C O 1
ATOM 5112 N N . GLN C 1 183 ? -7.388 -32.837 -17.405 1.00 12.60 183 GLN C N 1
ATOM 5113 C CA . GLN C 1 183 ? -8.550 -33.449 -16.751 1.00 12.07 183 GLN C CA 1
ATOM 5114 C C . GLN C 1 183 ? -9.837 -33.042 -17.469 1.00 12.23 183 GLN C C 1
ATOM 5115 O O . GLN C 1 183 ? -10.724 -33.850 -17.717 1.00 10.88 183 GLN C O 1
ATOM 5121 N N . LYS C 1 184 ? -9.920 -31.767 -17.803 1.00 13.20 184 LYS C N 1
ATOM 5122 C CA . LYS C 1 184 ? -11.124 -31.225 -18.403 1.00 11.16 184 LYS C CA 1
ATOM 5123 C C . LYS C 1 184 ? -11.295 -31.687 -19.844 1.00 12.54 184 LYS C C 1
ATOM 5124 O O . LYS C 1 184 ? -12.401 -32.014 -20.262 1.00 15.06 184 LYS C O 1
ATOM 5130 N N . ARG C 1 185 ? -10.199 -31.701 -20.608 1.00 10.91 185 ARG C N 1
ATOM 5131 C CA . ARG C 1 185 ? -10.209 -32.258 -21.968 1.00 12.04 185 ARG C CA 1
ATOM 5132 C C . ARG C 1 185 ? -10.770 -33.684 -21.998 1.00 11.44 185 ARG C C 1
ATOM 5133 O O . ARG C 1 185 ? -11.555 -34.031 -22.878 1.00 8.69 185 ARG C O 1
ATOM 5141 N N . PHE C 1 186 ? -10.347 -34.512 -21.046 1.00 9.11 186 PHE C N 1
ATOM 5142 C CA . PHE C 1 186 ? -10.793 -35.903 -21.007 1.00 8.19 186 PHE C CA 1
ATOM 5143 C C . PHE C 1 186 ? -12.273 -35.988 -20.643 1.00 12.70 186 PHE C C 1
ATOM 5144 O O . PHE C 1 186 ? -13.047 -36.714 -21.270 1.00 12.72 186 PHE C O 1
ATOM 5152 N N . GLU C 1 187 ? -12.663 -35.242 -19.617 1.00 13.36 187 GLU C N 1
ATOM 5153 C CA . GLU C 1 187 ? -14.064 -35.203 -19.199 1.00 15.43 187 GLU C CA 1
ATOM 5154 C C . GLU C 1 187 ? -14.954 -34.625 -20.307 1.00 13.26 187 GLU C C 1
ATOM 5155 O O . GLU C 1 187 ? -16.143 -34.921 -20.362 1.00 15.12 187 GLU C O 1
ATOM 5161 N N . ASP C 1 188 ? -14.384 -33.816 -21.198 1.00 14.71 188 ASP C N 1
ATOM 5162 C CA . ASP C 1 188 ? -15.192 -33.176 -22.249 1.00 17.84 188 ASP C CA 1
ATOM 5163 C C . ASP C 1 188 ? -15.387 -34.080 -23.473 1.00 19.87 188 ASP C C 1
ATOM 5164 O O . ASP C 1 188 ? -16.169 -33.755 -24.379 1.00 15.61 188 ASP C O 1
ATOM 5169 N N . LEU C 1 189 ? -14.674 -35.205 -23.505 1.00 14.26 189 LEU C N 1
ATOM 5170 C CA . LEU C 1 189 ? -14.859 -36.175 -24.585 1.00 21.38 189 LEU C CA 1
ATOM 5171 C C . LEU C 1 189 ? -16.321 -36.576 -24.558 1.00 17.04 189 LEU C C 1
ATOM 5172 O O . LEU C 1 189 ? -16.848 -36.882 -23.494 1.00 14.73 189 LEU C O 1
ATOM 5177 N N . GLU C 1 190 ? -16.990 -36.537 -25.705 1.00 19.99 190 GLU C N 1
ATOM 5178 C CA . GLU C 1 190 ? -18.434 -36.677 -25.664 1.00 17.66 190 GLU C CA 1
ATOM 5179 C C . GLU C 1 190 ? -18.821 -38.065 -25.190 1.00 15.06 190 GLU C C 1
ATOM 5180 O O . GLU C 1 190 ? -19.762 -38.197 -24.417 1.00 17.22 190 GLU C O 1
ATOM 5186 N N . ALA C 1 191 ? -18.052 -39.083 -25.578 1.00 18.90 191 ALA C N 1
ATOM 5187 C CA . ALA C 1 191 ? -18.299 -40.445 -25.099 1.00 16.29 191 ALA C CA 1
ATOM 5188 C C . ALA C 1 191 ? -18.001 -40.615 -23.603 1.00 18.37 191 ALA C C 1
ATOM 5189 O O . ALA C 1 191 ? -18.634 -41.444 -22.933 1.00 15.45 191 ALA C O 1
ATOM 5191 N N . ILE C 1 192 ? -17.048 -39.845 -23.068 1.00 14.21 192 ILE C N 1
ATOM 5192 C CA . ILE C 1 192 ? -16.764 -39.923 -21.635 1.00 14.39 192 ILE C CA 1
ATOM 5193 C C . ILE C 1 192 ? -17.866 -39.194 -20.868 1.00 16.78 192 ILE C C 1
ATOM 5194 O O . ILE C 1 192 ? -18.332 -39.659 -19.831 1.00 13.55 192 ILE C O 1
ATOM 5199 N N . LYS C 1 193 ? -18.265 -38.043 -21.395 1.00 17.87 193 LYS C N 1
ATOM 5200 C CA . LYS C 1 193 ? -19.378 -37.275 -20.843 1.00 20.72 193 LYS C CA 1
ATOM 5201 C C . LYS C 1 193 ? -20.607 -38.169 -20.654 1.00 18.46 193 LYS C C 1
ATOM 5202 O O . LYS C 1 193 ? -21.210 -38.212 -19.585 1.00 20.36 193 LYS C O 1
ATOM 5208 N N . LYS C 1 194 ? -20.962 -38.912 -21.694 1.00 21.90 194 LYS C N 1
ATOM 5209 C CA . LYS C 1 194 ? -22.161 -39.730 -21.619 1.00 20.53 194 LYS C CA 1
ATOM 5210 C C . LYS C 1 194 ? -21.988 -40.857 -20.604 1.00 19.21 194 LYS C C 1
ATOM 5211 O O . LYS C 1 194 ? -22.874 -41.098 -19.794 1.00 20.35 194 LYS C O 1
ATOM 5217 N N . TYR C 1 195 ? -20.844 -41.534 -20.642 1.00 20.74 195 TYR C N 1
ATOM 5218 C CA . TYR C 1 195 ? -20.604 -42.651 -19.736 1.00 17.78 195 TYR C CA 1
ATOM 5219 C C . TYR C 1 195 ? -20.667 -42.181 -18.296 1.00 18.96 195 TYR C C 1
ATOM 5220 O O . TYR C 1 195 ? -21.226 -42.847 -17.415 1.00 21.10 195 TYR C O 1
ATOM 5229 N N . MET C 1 196 ? -20.092 -41.013 -18.060 1.00 18.86 196 MET C N 1
ATOM 5230 C CA . MET C 1 196 ? -20.044 -40.479 -16.713 1.00 23.80 196 MET C CA 1
ATOM 5231 C C . MET C 1 196 ? -21.432 -40.018 -16.285 1.00 25.69 196 MET C C 1
ATOM 5232 O O . MET C 1 196 ? -21.717 -39.947 -15.094 1.00 22.40 196 MET C O 1
ATOM 5237 N N . ALA C 1 197 ? -22.284 -39.699 -17.258 1.00 21.95 197 ALA C N 1
ATOM 5238 C CA . ALA C 1 197 ? -23.661 -39.338 -16.962 1.00 22.88 197 ALA C CA 1
ATOM 5239 C C . ALA C 1 197 ? -24.514 -40.589 -16.789 1.00 29.89 197 ALA C C 1
ATOM 5240 O O . ALA C 1 197 ? -25.592 -40.532 -16.211 1.00 42.53 197 ALA C O 1
ATOM 5242 N N . SER C 1 198 ? -24.014 -41.716 -17.286 1.00 31.15 198 SER C N 1
ATOM 5243 C CA . SER C 1 198 ? -24.762 -42.967 -17.334 1.00 25.26 198 SER C CA 1
ATOM 5244 C C . SER C 1 198 ? -25.008 -43.566 -15.940 1.00 33.60 198 SER C C 1
ATOM 5245 O O . SER C 1 198 ? -24.344 -43.196 -14.966 1.00 28.12 198 SER C O 1
ATOM 5248 N N . PRO C 1 199 ? -25.983 -44.487 -15.838 1.00 32.62 199 PRO C N 1
ATOM 5249 C CA . PRO C 1 199 ? -26.305 -45.070 -14.528 1.00 27.38 199 PRO C CA 1
ATOM 5250 C C . PRO C 1 199 ? -25.235 -46.016 -13.971 1.00 26.76 199 PRO C C 1
ATOM 5251 O O . PRO C 1 199 ? -25.252 -46.321 -12.782 1.00 26.77 199 PRO C O 1
ATOM 5255 N N . LYS C 1 200 ? -24.325 -46.489 -14.808 1.00 22.49 200 LYS C N 1
ATOM 5256 C CA . LYS C 1 200 ? -23.325 -47.419 -14.314 1.00 33.05 200 LYS C CA 1
ATOM 5257 C C . LYS C 1 200 ? -22.010 -46.741 -13.925 1.00 29.92 200 LYS C C 1
ATOM 5258 O O . LYS C 1 200 ? -21.083 -47.421 -13.499 1.00 29.49 200 LYS C O 1
ATOM 5264 N N . PHE C 1 201 ? -21.917 -45.418 -14.062 1.00 27.39 201 PHE C N 1
ATOM 5265 C CA . PHE C 1 201 ? -20.692 -44.737 -13.655 1.00 21.16 201 PHE C CA 1
ATOM 5266 C C . PHE C 1 201 ? -20.550 -44.898 -12.150 1.00 30.24 201 PHE C C 1
ATOM 5267 O O . PHE C 1 201 ? -21.513 -44.705 -11.394 1.00 21.23 201 PHE C O 1
ATOM 5275 N N . LEU C 1 202 ? -19.357 -45.288 -11.718 1.00 21.34 202 LEU C N 1
ATOM 5276 C CA . LEU C 1 202 ? -19.101 -45.451 -10.302 1.00 18.27 202 LEU C CA 1
ATOM 5277 C C . LEU C 1 202 ? -18.296 -44.251 -9.851 1.00 21.15 202 LEU C C 1
ATOM 5278 O O . LEU C 1 202 ? -17.171 -44.054 -10.299 1.00 18.57 202 LEU C O 1
ATOM 5283 N N . LYS C 1 203 ? -18.885 -43.448 -8.971 1.00 18.51 203 LYS C N 1
ATOM 5284 C CA . LYS C 1 203 ? -18.259 -42.226 -8.472 1.00 20.89 203 LYS C CA 1
ATOM 5285 C C . LYS C 1 203 ? -17.504 -42.482 -7.173 1.00 24.79 203 LYS C C 1
ATOM 5286 O O . LYS C 1 203 ? -16.511 -41.817 -6.864 1.00 19.71 203 LYS C O 1
ATOM 5292 N N . LYS C 1 204 ? -17.998 -43.467 -6.428 1.00 17.18 204 LYS C N 1
ATOM 5293 C CA . LYS C 1 204 ? -17.460 -43.866 -5.137 1.00 18.12 204 LYS C CA 1
ATOM 5294 C C . LYS C 1 204 ? -17.816 -45.327 -4.934 1.00 18.24 204 LYS C C 1
ATOM 5295 O O . LYS C 1 204 ? -18.777 -45.798 -5.533 1.00 21.91 204 LYS C O 1
ATOM 5301 N N . PRO C 1 205 ? -17.048 -46.053 -4.105 1.00 15.40 205 PRO C N 1
ATOM 5302 C CA . PRO C 1 205 ? -15.835 -45.605 -3.419 1.00 20.12 205 PRO C CA 1
ATOM 5303 C C . PRO C 1 205 ? -14.574 -45.774 -4.270 1.00 15.82 205 PRO C C 1
ATOM 5304 O O . PRO C 1 205 ? -14.507 -46.688 -5.093 1.00 15.80 205 PRO C O 1
ATOM 5308 N N . ILE C 1 206 ? -13.598 -44.898 -4.068 1.00 16.58 206 ILE C N 1
ATOM 5309 C CA . ILE C 1 206 ? -12.283 -45.059 -4.670 1.00 11.44 206 ILE C CA 1
ATOM 5310 C C . ILE C 1 206 ? -11.562 -46.319 -4.144 1.00 13.93 206 ILE C C 1
ATOM 5311 O O . ILE C 1 206 ? -11.108 -47.143 -4.927 1.00 17.76 206 ILE C O 1
ATOM 5316 N N . CYS C 1 207 ? -11.477 -46.488 -2.831 1.00 16.12 207 CYS C N 1
ATOM 5317 C CA . CYS C 1 207 ? -10.786 -47.645 -2.275 1.00 11.58 207 CYS C CA 1
ATOM 5318 C C . CYS C 1 207 ? -11.744 -48.631 -1.619 1.00 18.02 207 CYS C C 1
ATOM 5319 O O . CYS C 1 207 ? -12.944 -48.369 -1.515 1.00 12.54 207 CYS C O 1
ATOM 5322 N N . ASN C 1 208 ? -11.227 -49.776 -1.181 1.00 16.09 208 ASN C N 1
ATOM 5323 C CA . ASN C 1 208 ? -12.111 -50.757 -0.541 1.00 16.69 208 ASN C CA 1
ATOM 5324 C C . ASN C 1 208 ? -12.490 -50.358 0.887 1.00 14.89 208 ASN C C 1
ATOM 5325 O O . ASN C 1 208 ? -11.955 -49.388 1.419 1.00 15.17 208 ASN C O 1
ATOM 5330 N N . LYS C 1 209 ? -13.417 -51.107 1.491 1.00 21.13 209 LYS C N 1
ATOM 5331 C CA . LYS C 1 209 ? -13.989 -50.743 2.794 1.00 18.64 209 LYS C CA 1
ATOM 5332 C C . LYS C 1 209 ? -12.961 -50.653 3.920 1.00 18.36 209 LYS C C 1
ATOM 5333 O O . LYS C 1 209 ? -13.145 -49.871 4.844 1.00 14.61 209 LYS C O 1
ATOM 5339 N N . TYR C 1 210 ? -11.909 -51.474 3.856 1.00 17.69 210 TYR C N 1
ATOM 5340 C CA . TYR C 1 210 ? -10.901 -51.547 4.923 1.00 20.32 210 TYR C CA 1
ATOM 5341 C C . TYR C 1 210 ? -9.794 -50.493 4.761 1.00 19.41 210 TYR C C 1
ATOM 5342 O O . TYR C 1 210 ? -8.911 -50.360 5.607 1.00 16.65 210 TYR C O 1
ATOM 5351 N N . ALA C 1 211 ? -9.848 -49.748 3.668 1.00 17.94 211 ALA C N 1
ATOM 5352 C CA . ALA C 1 211 ? -8.935 -48.625 3.480 1.00 14.15 211 ALA C CA 1
ATOM 5353 C C . ALA C 1 211 ? -9.253 -47.543 4.498 1.00 16.27 211 ALA C C 1
ATOM 5354 O O . ALA C 1 211 ? -10.405 -47.141 4.617 1.00 15.76 211 ALA C O 1
ATOM 5356 N N . GLN C 1 212 ? -8.246 -47.097 5.247 1.00 14.63 212 GLN C N 1
ATOM 5357 C CA . GLN C 1 212 ? -8.439 -46.041 6.231 1.00 19.24 212 GLN C CA 1
ATOM 5358 C C . GLN C 1 212 ? -9.000 -44.764 5.582 1.00 19.77 212 GLN C C 1
ATOM 5359 O O . GLN C 1 212 ? -9.775 -44.028 6.204 1.00 17.02 212 GLN C O 1
ATOM 5365 N N . PHE C 1 213 ? -8.613 -44.522 4.334 1.00 15.57 213 PHE C N 1
ATOM 5366 C CA . PHE C 1 213 ? -9.135 -43.401 3.554 1.00 17.57 213 PHE C CA 1
ATOM 5367 C C . PHE C 1 213 ? -10.661 -43.532 3.390 1.00 17.88 213 PHE C C 1
ATOM 5368 O O . PHE C 1 213 ? -11.404 -42.563 3.559 1.00 20.07 213 PHE C O 1
ATOM 5376 N N . THR C 1 214 ? -11.125 -44.741 3.084 1.00 15.24 214 THR C N 1
ATOM 5377 C CA . THR C 1 214 ? -12.563 -44.991 2.937 1.00 19.59 214 THR C CA 1
ATOM 5378 C C . THR C 1 214 ? -13.301 -44.784 4.244 1.00 17.45 214 THR C C 1
ATOM 5379 O O . THR C 1 214 ? -14.332 -44.123 4.288 1.00 21.26 214 THR C O 1
ATOM 5383 N N . ILE C 1 215 ? -12.753 -45.347 5.316 1.00 16.27 215 ILE C N 1
ATOM 5384 C CA . ILE C 1 215 ? -13.418 -45.295 6.609 1.00 16.81 215 ILE C CA 1
ATOM 5385 C C . ILE C 1 215 ? -13.535 -43.865 7.084 1.00 17.83 215 ILE C C 1
ATOM 5386 O O . ILE C 1 215 ? -14.552 -43.470 7.647 1.00 20.70 215 ILE C O 1
ATOM 5391 N N . ILE C 1 216 ? -12.511 -43.069 6.826 1.00 17.91 216 ILE C N 1
ATOM 5392 C CA . ILE C 1 216 ? -12.531 -41.707 7.312 1.00 20.91 216 ILE C CA 1
ATOM 5393 C C . ILE C 1 216 ? -13.264 -40.742 6.378 1.00 21.52 216 ILE C C 1
ATOM 5394 O O . ILE C 1 216 ? -14.165 -40.046 6.820 1.00 29.01 216 ILE C O 1
ATOM 5399 N N . GLU C 1 217 ? -12.884 -40.687 5.104 1.00 18.70 217 GLU C N 1
ATOM 5400 C CA . GLU C 1 217 ? -13.409 -39.652 4.210 1.00 23.79 217 GLU C CA 1
ATOM 5401 C C . GLU C 1 217 ? -14.657 -40.057 3.470 1.00 23.12 217 GLU C C 1
ATOM 5402 O O . GLU C 1 217 ? -15.368 -39.205 2.959 1.00 29.22 217 GLU C O 1
ATOM 5408 N N . GLY C 1 218 ? -14.924 -41.352 3.404 1.00 22.05 218 GLY C N 1
ATOM 5409 C CA . GLY C 1 218 ? -16.148 -41.823 2.785 1.00 32.22 218 GLY C CA 1
ATOM 5410 C C . GLY C 1 218 ? -16.289 -41.447 1.322 1.00 32.79 218 GLY C C 1
ATOM 5411 O O . GLY C 1 218 ? -17.381 -41.090 0.870 1.00 26.74 218 GLY C O 1
ATOM 5412 N N . LYS C 1 219 ? -15.179 -41.529 0.591 1.00 22.61 219 LYS C N 1
ATOM 5413 C CA . LYS C 1 219 ? -15.143 -41.209 -0.833 1.00 22.62 219 LYS C CA 1
ATOM 5414 C C . LYS C 1 219 ? -14.870 -42.462 -1.643 1.00 30.95 219 LYS C C 1
ATOM 5415 O O . LYS C 1 219 ? -14.654 -42.383 -2.856 1.00 29.01 219 LYS C O 1
ATOM 5422 N N . LEU D 1 2 ? 10.120 -62.170 -40.820 1.00 35.04 2 LEU D N 1
ATOM 5423 C CA . LEU D 1 2 ? 9.749 -60.824 -41.256 1.00 39.97 2 LEU D CA 1
ATOM 5424 C C . LEU D 1 2 ? 8.635 -60.826 -42.332 1.00 37.78 2 LEU D C 1
ATOM 5425 O O . LEU D 1 2 ? 8.583 -61.707 -43.186 1.00 33.82 2 LEU D O 1
ATOM 5430 N N . PRO D 1 3 ? 7.733 -59.838 -42.284 1.00 30.45 3 PRO D N 1
ATOM 5431 C CA . PRO D 1 3 ? 6.627 -59.810 -43.252 1.00 30.98 3 PRO D CA 1
ATOM 5432 C C . PRO D 1 3 ? 7.019 -59.558 -44.711 1.00 21.72 3 PRO D C 1
ATOM 5433 O O . PRO D 1 3 ? 7.963 -58.826 -45.017 1.00 25.16 3 PRO D O 1
ATOM 5437 N N . VAL D 1 4 ? 6.252 -60.164 -45.611 1.00 19.87 4 VAL D N 1
ATOM 5438 C CA . VAL D 1 4 ? 6.470 -60.008 -47.040 1.00 20.70 4 VAL D CA 1
ATOM 5439 C C . VAL D 1 4 ? 5.246 -59.365 -47.700 1.00 22.05 4 VAL D C 1
ATOM 5440 O O . VAL D 1 4 ? 4.117 -59.850 -47.545 1.00 17.99 4 VAL D O 1
ATOM 5444 N N . LEU D 1 5 ? 5.482 -58.271 -48.418 1.00 18.40 5 LEU D N 1
ATOM 5445 C CA . LEU D 1 5 ? 4.442 -57.612 -49.214 1.00 15.71 5 LEU D CA 1
ATOM 5446 C C . LEU D 1 5 ? 4.718 -57.879 -50.686 1.00 22.38 5 LEU D C 1
ATOM 5447 O O . LEU D 1 5 ? 5.759 -57.462 -51.212 1.00 23.23 5 LEU D O 1
ATOM 5452 N N . GLY D 1 6 ? 3.799 -58.573 -51.354 1.00 22.13 6 GLY D N 1
ATOM 5453 C CA . GLY D 1 6 ? 3.945 -58.814 -52.775 1.00 15.81 6 GLY D CA 1
ATOM 5454 C C . GLY D 1 6 ? 3.038 -57.946 -53.633 1.00 19.82 6 GLY D C 1
ATOM 5455 O O . GLY D 1 6 ? 1.835 -57.836 -53.377 1.00 18.60 6 GLY D O 1
ATOM 5456 N N . TYR D 1 7 ? 3.607 -57.337 -54.668 1.00 15.20 7 TYR D N 1
ATOM 5457 C CA . TYR D 1 7 ? 2.818 -56.528 -55.594 1.00 18.99 7 TYR D CA 1
ATOM 5458 C C . TYR D 1 7 ? 3.633 -56.212 -56.839 1.00 22.39 7 TYR D C 1
ATOM 5459 O O . TYR D 1 7 ? 4.810 -56.555 -56.917 1.00 22.52 7 TYR D O 1
ATOM 5468 N N . TRP D 1 8 ? 3.013 -55.549 -57.809 1.00 17.06 8 TRP D N 1
ATOM 5469 C CA . TRP D 1 8 ? 3.762 -55.017 -58.924 1.00 15.25 8 TRP D CA 1
ATOM 5470 C C . TRP D 1 8 ? 4.628 -53.906 -58.392 1.00 16.73 8 TRP D C 1
ATOM 5471 O O . TRP D 1 8 ? 4.417 -53.429 -57.278 1.00 17.38 8 TRP D O 1
ATOM 5482 N N . LYS D 1 9 ? 5.602 -53.487 -59.191 1.00 19.33 9 LYS D N 1
ATOM 5483 C CA . LYS D 1 9 ? 6.410 -52.328 -58.850 1.00 20.84 9 LYS D CA 1
ATOM 5484 C C . LYS D 1 9 ? 5.643 -51.103 -59.344 1.00 17.78 9 LYS D C 1
ATOM 5485 O O . LYS D 1 9 ? 6.071 -50.405 -60.266 1.00 21.72 9 LYS D O 1
ATOM 5491 N N . THR D 1 10 ? 4.472 -50.884 -58.738 1.00 16.71 10 THR D N 1
ATOM 5492 C CA . THR D 1 10 ? 3.621 -49.720 -59.015 1.00 19.05 10 THR D CA 1
ATOM 5493 C C . THR D 1 10 ? 3.017 -49.178 -57.706 1.00 15.85 10 THR D C 1
ATOM 5494 O O . THR D 1 10 ? 3.126 -49.818 -56.662 1.00 17.71 10 THR D O 1
ATOM 5498 N N . ARG D 1 11 ? 2.411 -47.994 -57.761 1.00 14.43 11 ARG D N 1
ATOM 5499 C CA . ARG D 1 11 ? 1.743 -47.415 -56.594 1.00 11.86 11 ARG D CA 1
ATOM 5500 C C . ARG D 1 11 ? 0.336 -47.989 -56.487 1.00 12.94 11 ARG D C 1
ATOM 5501 O O . ARG D 1 11 ? 0.065 -48.762 -55.578 1.00 16.57 11 ARG D O 1
ATOM 5509 N N . ALA D 1 12 ? -0.523 -47.624 -57.442 1.00 14.97 12 ALA D N 1
ATOM 5510 C CA . ALA D 1 12 ? -1.880 -48.159 -57.583 1.00 10.56 12 ALA D CA 1
ATOM 5511 C C . ALA D 1 12 ? -2.584 -48.258 -56.229 1.00 10.01 12 ALA D C 1
ATOM 5512 O O . ALA D 1 12 ? -2.719 -47.258 -55.530 1.00 15.26 12 ALA D O 1
ATOM 5514 N N . LEU D 1 13 ? -3.003 -49.448 -55.821 1.00 14.16 13 LEU D N 1
ATOM 5515 C CA . LEU D 1 13 ? -3.663 -49.553 -54.519 1.00 13.78 13 LEU D CA 1
ATOM 5516 C C . LEU D 1 13 ? -2.784 -50.227 -53.452 1.00 15.75 13 LEU D C 1
ATOM 5517 O O . LEU D 1 13 ? -3.261 -50.542 -52.369 1.00 11.51 13 LEU D O 1
ATOM 5522 N N . CYS D 1 14 ? -1.502 -50.415 -53.759 1.00 15.25 14 CYS D N 1
ATOM 5523 C CA . CYS D 1 14 ? -0.536 -50.928 -52.782 1.00 14.09 14 CYS D CA 1
ATOM 5524 C C . CYS D 1 14 ? 0.115 -49.812 -51.948 1.00 10.28 14 CYS D C 1
ATOM 5525 O O . CYS D 1 14 ? 0.484 -49.999 -50.772 1.00 13.94 14 CYS D O 1
ATOM 5528 N N . GLN D 1 15 ? 0.265 -48.646 -52.559 1.00 11.66 15 GLN D N 1
ATOM 5529 C CA . GLN D 1 15 ? 0.930 -47.525 -51.881 1.00 15.47 15 GLN D CA 1
ATOM 5530 C C . GLN D 1 15 ? 0.358 -47.152 -50.494 1.00 9.70 15 GLN D C 1
ATOM 5531 O O . GLN D 1 15 ? 1.133 -46.916 -49.543 1.00 11.36 15 GLN D O 1
ATOM 5537 N N . PRO D 1 16 ? -0.982 -47.110 -50.351 1.00 10.27 16 PRO D N 1
ATOM 5538 C CA . PRO D 1 16 ? -1.459 -46.771 -49.005 1.00 8.48 16 PRO D CA 1
ATOM 5539 C C . PRO D 1 16 ? -0.951 -47.777 -47.967 1.00 10.93 16 PRO D C 1
ATOM 5540 O O . PRO D 1 16 ? -0.759 -47.415 -46.804 1.00 13.21 16 PRO D O 1
ATOM 5544 N N . ILE D 1 17 ? -0.711 -49.018 -48.384 1.00 6.97 17 ILE D N 1
ATOM 5545 C CA . ILE D 1 17 ? -0.142 -49.990 -47.462 1.00 10.52 17 ILE D CA 1
ATOM 5546 C C . ILE D 1 17 ? 1.309 -49.682 -47.140 1.00 9.89 17 ILE D C 1
ATOM 5547 O O . ILE D 1 17 ? 1.710 -49.779 -45.980 1.00 11.54 17 ILE D O 1
ATOM 5552 N N . ARG D 1 18 ? 2.096 -49.311 -48.155 1.00 14.83 18 ARG D N 1
ATOM 5553 C CA . ARG D 1 18 ? 3.507 -48.990 -47.953 1.00 11.10 18 ARG D CA 1
ATOM 5554 C C . ARG D 1 18 ? 3.615 -47.790 -47.003 1.00 15.21 18 ARG D C 1
ATOM 5555 O O . ARG D 1 18 ? 4.485 -47.720 -46.119 1.00 14.74 18 ARG D O 1
ATOM 5563 N N . LEU D 1 19 ? 2.713 -46.840 -47.208 1.00 10.95 19 LEU D N 1
ATOM 5564 C CA . LEU D 1 19 ? 2.646 -45.643 -46.374 1.00 14.56 19 LEU D CA 1
ATOM 5565 C C . LEU D 1 19 ? 2.368 -46.005 -44.907 1.00 15.03 19 LEU D C 1
ATOM 5566 O O . LEU D 1 19 ? 3.013 -45.481 -43.998 1.00 14.21 19 LEU D O 1
ATOM 5571 N N . MET D 1 20 ? 1.434 -46.925 -44.681 1.00 9.73 20 MET D N 1
ATOM 5572 C CA . MET D 1 20 ? 1.159 -47.366 -43.313 1.00 11.74 20 MET D CA 1
ATOM 5573 C C . MET D 1 20 ? 2.404 -48.033 -42.730 1.00 16.54 20 MET D C 1
ATOM 5574 O O . MET D 1 20 ? 2.743 -47.824 -41.563 1.00 17.19 20 MET D O 1
ATOM 5579 N N . LEU D 1 21 ? 3.082 -48.846 -43.534 1.00 10.74 21 LEU D N 1
ATOM 5580 C CA . LEU D 1 21 ? 4.236 -49.573 -43.013 1.00 17.94 21 LEU D CA 1
ATOM 5581 C C . LEU D 1 21 ? 5.378 -48.615 -42.693 1.00 16.33 21 LEU D C 1
ATOM 5582 O O . LEU D 1 21 ? 6.105 -48.824 -41.732 1.00 18.06 21 LEU D O 1
ATOM 5587 N N . GLY D 1 22 ? 5.503 -47.565 -43.491 1.00 13.66 22 GLY D N 1
ATOM 5588 C CA . GLY D 1 22 ? 6.523 -46.557 -43.287 1.00 19.77 22 GLY D CA 1
ATOM 5589 C C . GLY D 1 22 ? 6.219 -45.702 -42.088 1.00 14.95 22 GLY D C 1
ATOM 5590 O O . GLY D 1 22 ? 7.109 -45.385 -41.309 1.00 18.55 22 GLY D O 1
ATOM 5591 N N . TYR D 1 23 ? 4.959 -45.316 -41.927 1.00 13.35 23 TYR D N 1
ATOM 5592 C CA . TYR D 1 23 ? 4.581 -44.537 -40.758 1.00 17.12 23 TYR D CA 1
ATOM 5593 C C . TYR D 1 23 ? 4.867 -45.259 -39.445 1.00 15.29 23 TYR D C 1
ATOM 5594 O O . TYR D 1 23 ? 5.241 -44.637 -38.458 1.00 14.11 23 TYR D O 1
ATOM 5603 N N . THR D 1 24 ? 4.687 -46.570 -39.429 1.00 12.63 24 THR D N 1
ATOM 5604 C CA . THR D 1 24 ? 4.822 -47.311 -38.184 1.00 16.97 24 THR D CA 1
ATOM 5605 C C . THR D 1 24 ? 6.235 -47.786 -37.888 1.00 16.86 24 THR D C 1
ATOM 5606 O O . THR D 1 24 ? 6.499 -48.297 -36.796 1.00 17.01 24 THR D O 1
ATOM 5610 N N . GLY D 1 25 ? 7.137 -47.627 -38.850 1.00 15.16 25 GLY D N 1
ATOM 5611 C CA . GLY D 1 25 ? 8.482 -48.145 -38.701 1.00 19.28 25 GLY D CA 1
ATOM 5612 C C . GLY D 1 25 ? 8.440 -49.658 -38.728 1.00 21.53 25 GLY D C 1
ATOM 5613 O O . GLY D 1 25 ? 9.176 -50.334 -38.010 1.00 23.97 25 GLY D O 1
ATOM 5614 N N . THR D 1 26 ? 7.544 -50.206 -39.539 1.00 16.28 26 THR D N 1
ATOM 5615 C CA . THR D 1 26 ? 7.473 -51.645 -39.673 1.00 14.91 26 THR D CA 1
ATOM 5616 C C . THR D 1 26 ? 8.406 -52.102 -40.801 1.00 30.53 26 THR D C 1
ATOM 5617 O O . THR D 1 26 ? 8.193 -51.755 -41.969 1.00 24.35 26 THR D O 1
ATOM 5621 N N . GLU D 1 27 ? 9.453 -52.847 -40.432 1.00 20.42 27 GLU D N 1
ATOM 5622 C CA . GLU D 1 27 ? 10.389 -53.435 -41.387 1.00 29.68 27 GLU D CA 1
ATOM 5623 C C . GLU D 1 27 ? 9.650 -54.451 -42.254 1.00 24.47 27 GLU D C 1
ATOM 5624 O O . GLU D 1 27 ? 8.987 -55.356 -41.739 1.00 29.60 27 GLU D O 1
ATOM 5630 N N . PHE D 1 28 ? 9.719 -54.318 -43.568 1.00 23.80 28 PHE D N 1
ATOM 5631 C CA . PHE D 1 28 ? 9.141 -55.382 -44.372 1.00 25.58 28 PHE D CA 1
ATOM 5632 C C . PHE D 1 28 ? 9.918 -55.682 -45.641 1.00 26.25 28 PHE D C 1
ATOM 5633 O O . PHE D 1 28 ? 10.758 -54.913 -46.089 1.00 24.33 28 PHE D O 1
ATOM 5641 N N . GLU D 1 29 ? 9.613 -56.840 -46.198 1.00 18.30 29 GLU D N 1
ATOM 5642 C CA . GLU D 1 29 ? 10.229 -57.320 -47.413 1.00 25.44 29 GLU D CA 1
ATOM 5643 C C . GLU D 1 29 ? 9.251 -57.150 -48.562 1.00 27.83 29 GLU D C 1
ATOM 5644 O O . GLU D 1 29 ? 8.162 -57.723 -48.528 1.00 24.79 29 GLU D O 1
ATOM 5650 N N . GLU D 1 30 ? 9.613 -56.363 -49.570 1.00 18.57 30 GLU D N 1
ATOM 5651 C CA . GLU D 1 30 ? 8.726 -56.226 -50.718 1.00 29.06 30 GLU D CA 1
ATOM 5652 C C . GLU D 1 30 ? 9.103 -57.186 -51.842 1.00 26.81 30 GLU D C 1
ATOM 5653 O O . GLU D 1 30 ? 10.232 -57.162 -52.334 1.00 28.26 30 GLU D O 1
ATOM 5659 N N . LYS D 1 31 ? 8.143 -58.015 -52.251 1.00 21.05 31 LYS D N 1
ATOM 5660 C CA . LYS D 1 31 ? 8.324 -58.904 -53.391 1.00 21.11 31 LYS D CA 1
ATOM 5661 C C . LYS D 1 31 ? 7.585 -58.385 -54.636 1.00 25.05 31 LYS D C 1
ATOM 5662 O O . LYS D 1 31 ? 6.347 -58.281 -54.660 1.00 18.50 31 LYS D O 1
ATOM 5668 N N . ASN D 1 32 ? 8.339 -58.036 -55.673 1.00 21.09 32 ASN D N 1
ATOM 5669 C CA . ASN D 1 32 ? 7.707 -57.589 -56.907 1.00 22.01 32 ASN D CA 1
ATOM 5670 C C . ASN D 1 32 ? 7.728 -58.652 -58.010 1.00 31.26 32 ASN D C 1
ATOM 5671 O O . ASN D 1 32 ? 8.465 -59.640 -57.924 1.00 26.34 32 ASN D O 1
ATOM 5676 N N . TYR D 1 33 ? 6.903 -58.449 -59.035 1.00 26.74 33 TYR D N 1
ATOM 5677 C CA . TYR D 1 33 ? 6.852 -59.352 -60.178 1.00 23.77 33 TYR D CA 1
ATOM 5678 C C . TYR D 1 33 ? 6.884 -58.532 -61.439 1.00 22.74 33 TYR D C 1
ATOM 5679 O O . TYR D 1 33 ? 6.194 -57.522 -61.534 1.00 24.91 33 TYR D O 1
ATOM 5688 N N . PRO D 1 34 ? 7.685 -58.975 -62.420 1.00 28.85 34 PRO D N 1
ATOM 5689 C CA . PRO D 1 34 ? 7.884 -58.266 -63.683 1.00 27.05 34 PRO D CA 1
ATOM 5690 C C . PRO D 1 34 ? 6.682 -58.372 -64.598 1.00 26.67 34 PRO D C 1
ATOM 5691 O O . PRO D 1 34 ? 5.920 -59.340 -64.541 1.00 22.11 34 PRO D O 1
ATOM 5695 N N . VAL D 1 35 ? 6.536 -57.362 -65.439 1.00 17.30 35 VAL D N 1
ATOM 5696 C CA . VAL D 1 35 ? 5.592 -57.372 -66.533 1.00 25.49 35 VAL D CA 1
ATOM 5697 C C . VAL D 1 35 ? 6.397 -57.159 -67.806 1.00 23.69 35 VAL D C 1
ATOM 5698 O O . VAL D 1 35 ? 7.155 -56.193 -67.907 1.00 25.07 35 VAL D O 1
ATOM 5702 N N . GLY D 1 36 ? 6.247 -58.057 -68.771 1.00 23.86 36 GLY D N 1
ATOM 5703 C CA . GLY D 1 36 ? 6.999 -57.947 -70.003 1.00 24.45 36 GLY D CA 1
ATOM 5704 C C . GLY D 1 36 ? 6.545 -56.828 -70.924 1.00 27.85 36 GLY D C 1
ATOM 5705 O O . GLY D 1 36 ? 5.609 -56.082 -70.634 1.00 20.29 36 GLY D O 1
ATOM 5706 N N . ASP D 1 37 ? 7.228 -56.711 -72.053 1.00 28.50 37 ASP D N 1
ATOM 5707 C CA . ASP D 1 37 ? 6.896 -55.694 -73.038 1.00 27.16 37 ASP D CA 1
ATOM 5708 C C . ASP D 1 37 ? 5.583 -55.994 -73.754 1.00 21.75 37 ASP D C 1
ATOM 5709 O O . ASP D 1 37 ? 5.092 -57.131 -73.747 1.00 20.03 37 ASP D O 1
ATOM 5714 N N . ALA D 1 38 ? 5.025 -54.968 -74.380 1.00 17.61 38 ALA D N 1
ATOM 5715 C CA . ALA D 1 38 ? 3.862 -55.133 -75.239 1.00 22.92 38 ALA D CA 1
ATOM 5716 C C . ALA D 1 38 ? 4.197 -56.097 -76.388 1.00 28.06 38 ALA D C 1
ATOM 5717 O O . ALA D 1 38 ? 5.360 -56.287 -76.714 1.00 21.19 38 ALA D O 1
ATOM 5719 N N . PRO D 1 39 ? 3.179 -56.698 -77.016 1.00 20.63 39 PRO D N 1
ATOM 5720 C CA . PRO D 1 39 ? 1.741 -56.587 -76.728 1.00 28.01 39 PRO D CA 1
ATOM 5721 C C . PRO D 1 39 ? 1.203 -57.592 -75.711 1.00 22.87 39 PRO D C 1
ATOM 5722 O O . PRO D 1 39 ? 0.039 -57.474 -75.295 1.00 22.77 39 PRO D O 1
ATOM 5726 N N . ASP D 1 40 ? 2.022 -58.559 -75.316 1.00 20.01 40 ASP D N 1
ATOM 5727 C CA . ASP D 1 40 ? 1.544 -59.629 -74.450 1.00 27.70 40 ASP D CA 1
ATOM 5728 C C . ASP D 1 40 ? 1.622 -59.296 -72.956 1.00 26.48 40 ASP D C 1
ATOM 5729 O O . ASP D 1 40 ? 0.815 -59.808 -72.175 1.00 21.04 40 ASP D O 1
ATOM 5734 N N . TYR D 1 41 ? 2.565 -58.432 -72.577 1.00 20.71 41 TYR D N 1
ATOM 5735 C CA . TYR D 1 41 ? 2.666 -57.938 -71.195 1.00 18.65 41 TYR D CA 1
ATOM 5736 C C . TYR D 1 41 ? 2.712 -59.130 -70.246 1.00 22.16 41 TYR D C 1
ATOM 5737 O O . TYR D 1 41 ? 1.933 -59.245 -69.300 1.00 19.22 41 TYR D O 1
ATOM 5746 N N . ASP D 1 42 ? 3.621 -60.034 -70.566 1.00 19.30 42 ASP D N 1
ATOM 5747 C CA . ASP D 1 42 ? 3.735 -61.337 -69.923 1.00 24.01 42 ASP D CA 1
ATOM 5748 C C . ASP D 1 42 ? 3.906 -61.268 -68.405 1.00 18.05 42 ASP D C 1
ATOM 5749 O O . ASP D 1 42 ? 4.639 -60.425 -67.891 1.00 26.47 42 ASP D O 1
ATOM 5754 N N . LYS D 1 43 ? 3.231 -62.161 -67.697 1.00 22.74 43 LYS D N 1
ATOM 5755 C CA . LYS D 1 43 ? 3.305 -62.202 -66.237 1.00 21.49 43 LYS D CA 1
ATOM 5756 C C . LYS D 1 43 ? 3.535 -63.633 -65.747 1.00 29.51 43 LYS D C 1
ATOM 5757 O O . LYS D 1 43 ? 2.874 -64.102 -64.811 1.00 19.21 43 LYS D O 1
ATOM 5763 N N . SER D 1 44 ? 4.473 -64.324 -66.390 1.00 25.92 44 SER D N 1
ATOM 5764 C CA . SER D 1 44 ? 4.638 -65.759 -66.169 1.00 29.33 44 SER D CA 1
ATOM 5765 C C . SER D 1 44 ? 5.164 -66.042 -64.765 1.00 24.07 44 SER D C 1
ATOM 5766 O O . SER D 1 44 ? 4.674 -66.942 -64.091 1.00 26.52 44 SER D O 1
ATOM 5769 N N . GLU D 1 45 ? 6.131 -65.246 -64.320 1.00 23.78 45 GLU D N 1
ATOM 5770 C CA . GLU D 1 45 ? 6.679 -65.386 -62.971 1.00 29.64 45 GLU D CA 1
ATOM 5771 C C . GLU D 1 45 ? 5.599 -65.338 -61.897 1.00 26.27 45 GLU D C 1
ATOM 5772 O O . GLU D 1 45 ? 5.538 -66.226 -61.045 1.00 28.61 45 GLU D O 1
ATOM 5778 N N . TRP D 1 46 ? 4.753 -64.306 -61.937 1.00 28.67 46 TRP D N 1
ATOM 5779 C CA . TRP D 1 46 ? 3.640 -64.209 -60.999 1.00 21.76 46 TRP D CA 1
ATOM 5780 C C . TRP D 1 46 ? 2.723 -65.407 -61.153 1.00 22.55 46 TRP D C 1
ATOM 5781 O O . TRP D 1 46 ? 2.380 -66.053 -60.175 1.00 22.72 46 TRP D O 1
ATOM 5792 N N . LEU D 1 47 ? 2.332 -65.711 -62.387 1.00 24.20 47 LEU D N 1
ATOM 5793 C CA . LEU D 1 47 ? 1.471 -66.858 -62.636 1.00 22.88 47 LEU D CA 1
ATOM 5794 C C . LEU D 1 47 ? 2.130 -68.179 -62.207 1.00 25.16 47 LEU D C 1
ATOM 5795 O O . LEU D 1 47 ? 1.443 -69.122 -61.815 1.00 29.58 47 LEU D O 1
ATOM 5800 N N . ALA D 1 48 ? 3.458 -68.230 -62.270 1.00 25.56 48 ALA D N 1
ATOM 5801 C CA . ALA D 1 48 ? 4.208 -69.422 -61.883 1.00 26.85 48 ALA D CA 1
ATOM 5802 C C . ALA D 1 48 ? 4.146 -69.688 -60.384 1.00 30.52 48 ALA D C 1
ATOM 5803 O O . ALA D 1 48 ? 4.302 -70.832 -59.964 1.00 29.02 48 ALA D O 1
ATOM 5805 N N . VAL D 1 49 ? 3.923 -68.647 -59.575 1.00 25.20 49 VAL D N 1
ATOM 5806 C CA . VAL D 1 49 ? 3.799 -68.841 -58.126 1.00 30.06 49 VAL D CA 1
ATOM 5807 C C . VAL D 1 49 ? 2.404 -68.541 -57.530 1.00 32.63 49 VAL D C 1
ATOM 5808 O O . VAL D 1 49 ? 2.126 -68.916 -56.381 1.00 30.02 49 VAL D O 1
ATOM 5812 N N . LYS D 1 50 ? 1.540 -67.874 -58.297 1.00 30.72 50 LYS D N 1
ATOM 5813 C CA . LYS D 1 50 ? 0.264 -67.361 -57.780 1.00 24.32 50 LYS D CA 1
ATOM 5814 C C . LYS D 1 50 ? -0.538 -68.374 -56.951 1.00 30.43 50 LYS D C 1
ATOM 5815 O O . LYS D 1 50 ? -1.094 -68.029 -55.910 1.00 24.89 50 LYS D O 1
ATOM 5821 N N . PHE D 1 51 ? -0.589 -69.625 -57.398 1.00 26.85 51 PHE D N 1
ATOM 5822 C CA . PHE D 1 51 ? -1.384 -70.632 -56.695 1.00 22.19 51 PHE D CA 1
ATOM 5823 C C . PHE D 1 51 ? -0.567 -71.492 -55.715 1.00 29.80 51 PHE D C 1
ATOM 5824 O O . PHE D 1 51 ? -1.079 -72.460 -55.149 1.00 30.99 51 PHE D O 1
ATOM 5832 N N . LYS D 1 52 ? 0.684 -71.093 -55.485 1.00 29.13 52 LYS D N 1
ATOM 5833 C CA . LYS D 1 52 ? 1.624 -71.843 -54.650 1.00 27.99 52 LYS D CA 1
ATOM 5834 C C . LYS D 1 52 ? 2.037 -71.075 -53.403 1.00 34.59 52 LYS D C 1
ATOM 5835 O O . LYS D 1 52 ? 3.095 -71.351 -52.822 1.00 30.70 52 LYS D O 1
ATOM 5841 N N . LEU D 1 53 ? 1.216 -70.108 -52.998 1.00 26.23 53 LEU D N 1
ATOM 5842 C CA . LEU D 1 53 ? 1.585 -69.223 -51.896 1.00 28.55 53 LEU D CA 1
ATOM 5843 C C . LEU D 1 53 ? 0.790 -69.454 -50.617 1.00 24.41 53 LEU D C 1
ATOM 5844 O O . LEU D 1 53 ? 1.108 -68.881 -49.580 1.00 32.09 53 LEU D O 1
ATOM 5849 N N . GLY D 1 54 ? -0.231 -70.299 -50.690 1.00 24.52 54 GLY D N 1
ATOM 5850 C CA . GLY D 1 54 ? -1.054 -70.596 -49.537 1.00 27.30 54 GLY D CA 1
ATOM 5851 C C . GLY D 1 54 ? -2.274 -69.702 -49.421 1.00 27.08 54 GLY D C 1
ATOM 5852 O O . GLY D 1 54 ? -3.081 -69.853 -48.507 1.00 28.26 54 GLY D O 1
ATOM 5853 N N . LEU D 1 55 ? -2.427 -68.766 -50.347 1.00 24.50 55 LEU D N 1
ATOM 5854 C CA . LEU D 1 55 ? -3.517 -67.813 -50.216 1.00 21.15 55 LEU D CA 1
ATOM 5855 C C . LEU D 1 55 ? -4.862 -68.421 -50.566 1.00 25.18 55 LEU D C 1
ATOM 5856 O O . LEU D 1 55 ? -4.990 -69.141 -51.550 1.00 25.30 55 LEU D O 1
ATOM 5861 N N . ALA D 1 56 ? -5.867 -68.109 -49.753 1.00 19.56 56 ALA D N 1
ATOM 5862 C CA . ALA D 1 56 ? -7.216 -68.594 -49.980 1.00 20.70 56 ALA D CA 1
ATOM 5863 C C . ALA D 1 56 ? -7.756 -68.104 -51.331 1.00 26.98 56 ALA D C 1
ATOM 5864 O O . ALA D 1 56 ? -8.392 -68.866 -52.067 1.00 20.05 56 ALA D O 1
ATOM 5866 N N . PHE D 1 57 ? -7.476 -66.834 -51.643 1.00 21.00 57 PHE D N 1
ATOM 5867 C CA . PHE D 1 57 ? -7.895 -66.186 -52.889 1.00 20.50 57 PHE D CA 1
ATOM 5868 C C . PHE D 1 57 ? -6.720 -65.438 -53.523 1.00 25.08 57 PHE D C 1
ATOM 5869 O O . PHE D 1 57 ? -6.597 -64.213 -53.364 1.00 20.06 57 PHE D O 1
ATOM 5877 N N . PRO D 1 58 ? -5.837 -66.170 -54.220 1.00 24.31 58 PRO D N 1
ATOM 5878 C CA . PRO D 1 58 ? -4.633 -65.597 -54.833 1.00 27.15 58 PRO D CA 1
ATOM 5879 C C . PRO D 1 58 ? -4.903 -64.304 -55.620 1.00 21.56 58 PRO D C 1
ATOM 5880 O O . PRO D 1 58 ? -5.889 -64.235 -56.379 1.00 16.71 58 PRO D O 1
ATOM 5884 N N . ASN D 1 59 ? -4.030 -63.313 -55.422 1.00 23.67 59 ASN D N 1
ATOM 5885 C CA . ASN D 1 59 ? -4.193 -61.953 -55.949 1.00 21.43 59 ASN D CA 1
ATOM 5886 C C . ASN D 1 59 ? -2.992 -61.082 -55.581 1.00 21.54 59 ASN D C 1
ATOM 5887 O O . ASN D 1 59 ? -2.158 -61.502 -54.788 1.00 16.88 59 ASN D O 1
ATOM 5892 N N . LEU D 1 60 ? -2.920 -59.873 -56.151 1.00 15.77 60 LEU D N 1
ATOM 5893 C CA . LEU D 1 60 ? -1.953 -58.863 -55.748 1.00 14.97 60 LEU D CA 1
ATOM 5894 C C . LEU D 1 60 ? -2.689 -57.580 -55.377 1.00 17.50 60 LEU D C 1
ATOM 5895 O O . LEU D 1 60 ? -3.529 -57.103 -56.141 1.00 20.84 60 LEU D O 1
ATOM 5900 N N . PRO D 1 61 ? -2.342 -56.984 -54.232 1.00 13.83 61 PRO D N 1
ATOM 5901 C CA . PRO D 1 61 ? -1.191 -57.370 -53.425 1.00 14.98 61 PRO D CA 1
ATOM 5902 C C . PRO D 1 61 ? -1.502 -58.521 -52.480 1.00 16.55 61 PRO D C 1
ATOM 5903 O O . PRO D 1 61 ? -2.665 -58.834 -52.249 1.00 15.06 61 PRO D O 1
ATOM 5907 N N . TYR D 1 62 ? -0.466 -59.143 -51.940 1.00 18.41 62 TYR D N 1
ATOM 5908 C CA . TYR D 1 62 ? -0.667 -60.079 -50.853 1.00 16.69 62 TYR D CA 1
ATOM 5909 C C . TYR D 1 62 ? 0.228 -59.684 -49.687 1.00 12.71 62 TYR D C 1
ATOM 5910 O O . TYR D 1 62 ? 1.190 -58.933 -49.856 1.00 16.80 62 TYR D O 1
ATOM 5919 N N . TYR D 1 63 ? -0.125 -60.165 -48.499 1.00 16.34 63 TYR D N 1
ATOM 5920 C CA . TYR D 1 63 ? 0.651 -59.912 -47.302 1.00 16.91 63 TYR D CA 1
ATOM 5921 C C . TYR D 1 63 ? 0.874 -61.203 -46.533 1.00 14.91 63 TYR D C 1
ATOM 5922 O O . TYR D 1 63 ? -0.082 -61.850 -46.099 1.00 16.25 63 TYR D O 1
ATOM 5931 N N . ILE D 1 64 ? 2.146 -61.543 -46.351 1.00 16.44 64 ILE D N 1
ATOM 5932 C CA . ILE D 1 64 ? 2.544 -62.768 -45.662 1.00 19.93 64 ILE D CA 1
ATOM 5933 C C . ILE D 1 64 ? 3.279 -62.428 -44.380 1.00 14.02 64 ILE D C 1
ATOM 5934 O O . ILE D 1 64 ? 4.376 -61.916 -44.423 1.00 21.42 64 ILE D O 1
ATOM 5939 N N . ASP D 1 65 ? 2.673 -62.756 -43.250 1.00 22.65 65 ASP D N 1
ATOM 5940 C CA . ASP D 1 65 ? 3.170 -62.349 -41.940 1.00 27.85 65 ASP D CA 1
ATOM 5941 C C . ASP D 1 65 ? 3.015 -63.488 -40.926 1.00 29.28 65 ASP D C 1
ATOM 5942 O O . ASP D 1 65 ? 1.991 -63.598 -40.241 1.00 28.99 65 ASP D O 1
ATOM 5947 N N . GLY D 1 66 ? 4.038 -64.331 -40.836 1.00 32.89 66 GLY D N 1
ATOM 5948 C CA . GLY D 1 66 ? 3.954 -65.515 -40.009 1.00 27.19 66 GLY D CA 1
ATOM 5949 C C . GLY D 1 66 ? 3.095 -66.502 -40.742 1.00 28.84 66 GLY D C 1
ATOM 5950 O O . GLY D 1 66 ? 3.373 -66.820 -41.899 1.00 33.36 66 GLY D O 1
ATOM 5951 N N . ASP D 1 67 ? 2.048 -66.982 -40.083 1.00 28.33 67 ASP D N 1
ATOM 5952 C CA . ASP D 1 67 ? 1.084 -67.857 -40.740 1.00 36.68 67 ASP D CA 1
ATOM 5953 C C . ASP D 1 67 ? -0.166 -67.079 -41.147 1.00 36.25 67 ASP D C 1
ATOM 5954 O O . ASP D 1 67 ? -1.205 -67.664 -41.483 1.00 36.57 67 ASP D O 1
ATOM 5959 N N . VAL D 1 68 ? -0.044 -65.755 -41.121 1.00 28.32 68 VAL D N 1
ATOM 5960 C CA . VAL D 1 68 ? -1.067 -64.857 -41.652 1.00 30.82 68 VAL D CA 1
ATOM 5961 C C . VAL D 1 68 ? -0.808 -64.578 -43.141 1.00 22.52 68 VAL D C 1
ATOM 5962 O O . VAL D 1 68 ? 0.217 -64.014 -43.527 1.00 26.31 68 VAL D O 1
ATOM 5966 N N . LYS D 1 69 ? -1.741 -64.991 -43.979 1.00 26.25 69 LYS D N 1
ATOM 5967 C CA . LYS D 1 69 ? -1.581 -64.837 -45.413 1.00 22.53 69 LYS D CA 1
ATOM 5968 C C . LYS D 1 69 ? -2.804 -64.126 -45.931 1.00 22.19 69 LYS D C 1
ATOM 5969 O O . LYS D 1 69 ? -3.922 -64.631 -45.782 1.00 31.16 69 LYS D O 1
ATOM 5975 N N . ILE D 1 70 ? -2.610 -62.939 -46.502 1.00 19.03 70 ILE D N 1
ATOM 5976 C CA . ILE D 1 70 ? -3.750 -62.093 -46.846 1.00 18.89 70 ILE D CA 1
ATOM 5977 C C . ILE D 1 70 ? -3.684 -61.562 -48.268 1.00 17.31 70 ILE D C 1
ATOM 5978 O O . ILE D 1 70 ? -2.621 -61.145 -48.722 1.00 19.13 70 ILE D O 1
ATOM 5983 N N . THR D 1 71 ? -4.828 -61.590 -48.951 1.00 14.47 71 THR D N 1
ATOM 5984 C CA . THR D 1 71 ? -5.061 -60.813 -50.163 1.00 19.34 71 THR D CA 1
ATOM 5985 C C . THR D 1 71 ? -6.199 -59.798 -49.929 1.00 21.43 71 THR D C 1
ATOM 5986 O O . THR D 1 71 ? -6.757 -59.732 -48.830 1.00 20.14 71 THR D O 1
ATOM 5990 N N . GLN D 1 72 ? -6.553 -59.049 -50.978 1.00 19.95 72 GLN D N 1
ATOM 5991 C CA . GLN D 1 72 ? -7.471 -57.895 -50.904 1.00 18.37 72 GLN D CA 1
ATOM 5992 C C . GLN D 1 72 ? -6.807 -56.747 -50.151 1.00 16.34 72 GLN D C 1
ATOM 5993 O O . GLN D 1 72 ? -6.572 -56.828 -48.944 1.00 13.66 72 GLN D O 1
ATOM 5999 N N . SER D 1 73 ? -6.507 -55.681 -50.893 1.00 15.08 73 SER D N 1
ATOM 6000 C CA . SER D 1 73 ? -5.730 -54.564 -50.389 1.00 12.99 73 SER D CA 1
ATOM 6001 C C . SER D 1 73 ? -6.382 -53.929 -49.156 1.00 13.43 73 SER D C 1
ATOM 6002 O O . SER D 1 73 ? -5.678 -53.515 -48.233 1.00 12.04 73 SER D O 1
ATOM 6005 N N . LYS D 1 74 ? -7.714 -53.876 -49.112 1.00 11.88 74 LYS D N 1
ATOM 6006 C CA . LYS D 1 74 ? -8.362 -53.324 -47.929 1.00 13.05 74 LYS D CA 1
ATOM 6007 C C . LYS D 1 74 ? -8.256 -54.260 -46.717 1.00 14.52 74 LYS D C 1
ATOM 6008 O O . LYS D 1 74 ? -8.070 -53.785 -45.598 1.00 15.03 74 LYS D O 1
ATOM 6014 N N . ALA D 1 75 ? -8.361 -55.575 -46.931 1.00 13.88 75 ALA D N 1
ATOM 6015 C CA . ALA D 1 75 ? -8.187 -56.522 -45.830 1.00 13.40 75 ALA D CA 1
ATOM 6016 C C . ALA D 1 75 ? -6.797 -56.355 -45.223 1.00 10.65 75 ALA D C 1
ATOM 6017 O O . ALA D 1 75 ? -6.609 -56.512 -44.022 1.00 14.19 75 ALA D O 1
ATOM 6019 N N . ILE D 1 76 ? -5.824 -56.026 -46.060 1.00 10.49 76 ILE D N 1
ATOM 6020 C CA . ILE D 1 76 ? -4.453 -55.828 -45.588 1.00 12.91 76 ILE D CA 1
ATOM 6021 C C . ILE D 1 76 ? -4.304 -54.515 -44.799 1.00 11.49 76 ILE D C 1
ATOM 6022 O O . ILE D 1 76 ? -3.685 -54.489 -43.735 1.00 12.78 76 ILE D O 1
ATOM 6027 N N . MET D 1 77 ? -4.900 -53.439 -45.296 1.00 9.96 77 MET D N 1
ATOM 6028 C CA . MET D 1 77 ? -4.908 -52.179 -44.548 1.00 12.31 77 MET D CA 1
ATOM 6029 C C . MET D 1 77 ? -5.618 -52.323 -43.188 1.00 12.87 77 MET D C 1
ATOM 6030 O O . MET D 1 77 ? -5.110 -51.843 -42.173 1.00 13.11 77 MET D O 1
ATOM 6035 N N . ARG D 1 78 ? -6.771 -52.994 -43.158 1.00 14.17 78 ARG D N 1
ATOM 6036 C CA . ARG D 1 78 ? -7.466 -53.189 -41.888 1.00 11.13 78 ARG D CA 1
ATOM 6037 C C . ARG D 1 78 ? -6.669 -54.042 -40.913 1.00 13.02 78 ARG D C 1
ATOM 6038 O O . ARG D 1 78 ? -6.673 -53.772 -39.721 1.00 14.73 78 ARG D O 1
ATOM 6046 N N . TYR D 1 79 ? -6.016 -55.083 -41.430 1.00 13.95 79 TYR D N 1
ATOM 6047 C CA . TYR D 1 79 ? -5.107 -55.924 -40.638 1.00 16.66 79 TYR D CA 1
ATOM 6048 C C . TYR D 1 79 ? -3.980 -55.123 -39.978 1.00 12.58 79 TYR D C 1
ATOM 6049 O O . TYR D 1 79 ? -3.723 -55.247 -38.778 1.00 14.82 79 TYR D O 1
ATOM 6058 N N . LEU D 1 80 ? -3.280 -54.336 -40.782 1.00 10.96 80 LEU D N 1
ATOM 6059 C CA . LEU D 1 80 ? -2.239 -53.470 -40.271 1.00 14.34 80 LEU D CA 1
ATOM 6060 C C . LEU D 1 80 ? -2.828 -52.404 -39.345 1.00 15.84 80 LEU D C 1
ATOM 6061 O O . LEU D 1 80 ? -2.188 -51.992 -38.378 1.00 11.53 80 LEU D O 1
ATOM 6066 N N . ALA D 1 81 ? -4.028 -51.939 -39.681 1.00 8.58 81 ALA D N 1
ATOM 6067 C CA . ALA D 1 81 ? -4.666 -50.905 -38.880 1.00 15.62 81 ALA D CA 1
ATOM 6068 C C . ALA D 1 81 ? -4.841 -51.409 -37.461 1.00 13.69 81 ALA D C 1
ATOM 6069 O O . ALA D 1 81 ? -4.519 -50.720 -36.508 1.00 12.76 81 ALA D O 1
ATOM 6071 N N . ARG D 1 82 ? -5.335 -52.638 -37.348 1.00 12.65 82 ARG D N 1
ATOM 6072 C CA . ARG D 1 82 ? -5.581 -53.261 -36.058 1.00 13.07 82 ARG D CA 1
ATOM 6073 C C . ARG D 1 82 ? -4.311 -53.468 -35.243 1.00 14.39 82 ARG D C 1
ATOM 6074 O O . ARG D 1 82 ? -4.389 -53.501 -34.028 1.00 14.10 82 ARG D O 1
ATOM 6082 N N . LYS D 1 83 ? -3.156 -53.621 -35.900 1.00 13.20 83 LYS D N 1
ATOM 6083 C CA . LYS D 1 83 ? -1.886 -53.868 -35.196 1.00 17.80 83 LYS D CA 1
ATOM 6084 C C . LYS D 1 83 ? -1.125 -52.610 -34.806 1.00 16.24 83 LYS D C 1
ATOM 6085 O O . LYS D 1 83 ? -0.144 -52.680 -34.063 1.00 15.46 83 LYS D O 1
ATOM 6091 N N . HIS D 1 84 ? -1.537 -51.470 -35.341 1.00 14.78 84 HIS D N 1
ATOM 6092 C CA . HIS D 1 84 ? -0.786 -50.229 -35.140 1.00 14.36 84 HIS D CA 1
ATOM 6093 C C . HIS D 1 84 ? -1.642 -49.040 -34.675 1.00 10.38 84 HIS D C 1
ATOM 6094 O O . HIS D 1 84 ? -1.228 -47.902 -34.809 1.00 12.25 84 HIS D O 1
ATOM 6101 N N . GLY D 1 85 ? -2.824 -49.302 -34.131 1.00 11.27 85 GLY D N 1
ATOM 6102 C CA . GLY D 1 85 ? -3.614 -48.243 -33.519 1.00 11.39 85 GLY D CA 1
ATOM 6103 C C . GLY D 1 85 ? -4.300 -47.307 -34.517 1.00 12.87 85 GLY D C 1
ATOM 6104 O O . GLY D 1 85 ? -4.744 -46.211 -34.144 1.00 10.63 85 GLY D O 1
ATOM 6105 N N . LEU D 1 86 ? -4.399 -47.733 -35.782 1.00 13.36 86 LEU D N 1
ATOM 6106 C CA . LEU D 1 86 ? -4.967 -46.864 -36.821 1.00 12.62 86 LEU D CA 1
ATOM 6107 C C . LEU D 1 86 ? -6.444 -47.137 -37.192 1.00 10.13 86 LEU D C 1
ATOM 6108 O O . LEU D 1 86 ? -6.965 -46.570 -38.166 1.00 9.89 86 LEU D O 1
ATOM 6113 N N . CYS D 1 87 ? -7.128 -47.969 -36.420 1.00 7.42 87 CYS D N 1
ATOM 6114 C CA . CYS D 1 87 ? -8.581 -48.079 -36.568 1.00 11.53 87 CYS D CA 1
ATOM 6115 C C . CYS D 1 87 ? -9.300 -46.903 -35.905 1.00 13.21 87 CYS D C 1
ATOM 6116 O O . CYS D 1 87 ? -8.741 -46.203 -35.053 1.00 12.15 87 CYS D O 1
ATOM 6119 N N . GLY D 1 88 ? -10.551 -46.716 -36.292 1.00 11.52 88 GLY D N 1
ATOM 6120 C CA . GLY D 1 88 ? -11.431 -45.845 -35.547 1.00 16.88 88 GLY D CA 1
ATOM 6121 C C . GLY D 1 88 ? -11.621 -46.415 -34.169 1.00 11.82 88 GLY D C 1
ATOM 6122 O O . GLY D 1 88 ? -11.305 -47.587 -33.927 1.00 14.85 88 GLY D O 1
ATOM 6123 N N . THR D 1 89 ? -12.115 -45.590 -33.253 1.00 15.15 89 THR D N 1
ATOM 6124 C CA . THR D 1 89 ? -12.329 -46.023 -31.869 1.00 16.05 89 THR D CA 1
ATOM 6125 C C . THR D 1 89 ? -13.805 -45.983 -31.459 1.00 14.77 89 THR D C 1
ATOM 6126 O O . THR D 1 89 ? -14.393 -46.998 -31.084 1.00 14.78 89 THR D O 1
ATOM 6130 N N . THR D 1 90 ? -14.401 -44.800 -31.548 1.00 9.31 90 THR D N 1
ATOM 6131 C CA . THR D 1 90 ? -15.787 -44.600 -31.128 1.00 15.85 90 THR D CA 1
ATOM 6132 C C . THR D 1 90 ? -16.756 -45.056 -32.227 1.00 16.86 90 THR D C 1
ATOM 6133 O O . THR D 1 90 ? -16.344 -45.269 -33.363 1.00 10.70 90 THR D O 1
ATOM 6137 N N . PRO D 1 91 ? -18.050 -45.202 -31.896 1.00 19.23 91 PRO D N 1
ATOM 6138 C CA . PRO D 1 91 ? -19.030 -45.547 -32.933 1.00 16.71 91 PRO D CA 1
ATOM 6139 C C . PRO D 1 91 ? -19.149 -44.484 -34.028 1.00 17.53 91 PRO D C 1
ATOM 6140 O O . PRO D 1 91 ? -19.373 -44.812 -35.193 1.00 20.45 91 PRO D O 1
ATOM 6144 N N . GLU D 1 92 ? -19.006 -43.219 -33.648 1.00 19.47 92 GLU D N 1
ATOM 6145 C CA . GLU D 1 92 ? -19.060 -42.125 -34.607 1.00 20.77 92 GLU D CA 1
ATOM 6146 C C . GLU D 1 92 ? -17.839 -42.143 -35.546 1.00 24.24 92 GLU D C 1
ATOM 6147 O O . GLU D 1 92 ? -17.948 -41.828 -36.724 1.00 18.79 92 GLU D O 1
ATOM 6153 N N . GLU D 1 93 ? -16.685 -42.530 -35.017 1.00 15.90 93 GLU D N 1
ATOM 6154 C CA . GLU D 1 93 ? -15.482 -42.654 -35.820 1.00 14.76 93 GLU D CA 1
ATOM 6155 C C . GLU D 1 93 ? -15.585 -43.806 -36.825 1.00 15.78 93 GLU D C 1
ATOM 6156 O O . GLU D 1 93 ? -15.133 -43.689 -37.964 1.00 14.46 93 GLU D O 1
ATOM 6162 N N . LEU D 1 94 ? -16.173 -44.918 -36.398 1.00 14.21 94 LEU D N 1
ATOM 6163 C CA . LEU D 1 94 ? -16.203 -46.127 -37.212 1.00 12.98 94 LEU D CA 1
ATOM 6164 C C . LEU D 1 94 ? -17.168 -46.041 -38.392 1.00 14.41 94 LEU D C 1
ATOM 6165 O O . LEU D 1 94 ? -16.938 -46.657 -39.435 1.00 14.04 94 LEU D O 1
ATOM 6170 N N . VAL D 1 95 ? -18.242 -45.274 -38.253 1.00 11.33 95 VAL D N 1
ATOM 6171 C CA . VAL D 1 95 ? -19.144 -45.133 -39.381 1.00 15.07 95 VAL D CA 1
ATOM 6172 C C . VAL D 1 95 ? -18.502 -44.184 -40.389 1.00 18.89 95 VAL D C 1
ATOM 6173 O O . VAL D 1 95 ? -18.672 -44.355 -41.600 1.00 18.51 95 VAL D O 1
ATOM 6177 N N . ARG D 1 96 ? -17.735 -43.210 -39.906 1.00 10.88 96 ARG D N 1
ATOM 6178 C CA . ARG D 1 96 ? -17.011 -42.361 -40.839 1.00 13.64 96 ARG D CA 1
ATOM 6179 C C . ARG D 1 96 ? -15.947 -43.147 -41.583 1.00 10.77 96 ARG D C 1
ATOM 6180 O O . ARG D 1 96 ? -15.876 -43.050 -42.803 1.00 9.72 96 ARG D O 1
ATOM 6188 N N . THR D 1 97 ? -15.136 -43.940 -40.876 1.00 12.69 97 THR D N 1
ATOM 6189 C CA . THR D 1 97 ? -14.059 -44.637 -41.574 1.00 12.42 97 THR D CA 1
ATOM 6190 C C . THR D 1 97 ? -14.604 -45.730 -42.511 1.00 12.64 97 THR D C 1
ATOM 6191 O O . THR D 1 97 ? -14.053 -45.937 -43.586 1.00 11.30 97 THR D O 1
ATOM 6195 N N . ASP D 1 98 ? -15.683 -46.409 -42.130 1.00 12.54 98 ASP D N 1
ATOM 6196 C CA . ASP D 1 98 ? -16.241 -47.456 -42.998 1.00 13.88 98 ASP D CA 1
ATOM 6197 C C . ASP D 1 98 ? -16.749 -46.851 -44.291 1.00 12.72 98 ASP D C 1
ATOM 6198 O O . ASP D 1 98 ? -16.440 -47.326 -45.387 1.00 12.83 98 ASP D O 1
ATOM 6203 N N . MET D 1 99 ? -17.555 -45.803 -44.144 1.00 10.77 99 MET D N 1
ATOM 6204 C CA . MET D 1 99 ? -18.197 -45.162 -45.274 1.00 14.59 99 MET D CA 1
ATOM 6205 C C . MET D 1 99 ? -17.170 -44.656 -46.262 1.00 14.05 99 MET D C 1
ATOM 6206 O O . MET D 1 99 ? -17.251 -44.945 -47.457 1.00 15.91 99 MET D O 1
ATOM 6211 N N . ILE D 1 100 ? -16.190 -43.908 -45.767 1.00 12.66 100 ILE D N 1
ATOM 6212 C CA . ILE D 1 100 ? -15.249 -43.298 -46.684 1.00 7.68 100 ILE D CA 1
ATOM 6213 C C . ILE D 1 100 ? -14.301 -44.349 -47.282 1.00 11.22 100 ILE D C 1
ATOM 6214 O O . ILE D 1 100 ? -13.878 -44.207 -48.424 1.00 10.73 100 ILE D O 1
ATOM 6219 N N . GLU D 1 101 ? -13.989 -45.415 -46.544 1.00 12.16 101 GLU D N 1
ATOM 6220 C CA . GLU D 1 101 ? -13.188 -46.496 -47.135 1.00 13.77 101 GLU D CA 1
ATOM 6221 C C . GLU D 1 101 ? -13.881 -47.022 -48.394 1.00 9.41 101 GLU D C 1
ATOM 6222 O O . GLU D 1 101 ? -13.252 -47.229 -49.421 1.00 11.10 101 GLU D O 1
ATOM 6228 N N . CYS D 1 102 ? -15.184 -47.243 -48.304 1.00 10.31 102 CYS D N 1
ATOM 6229 C CA . CYS D 1 102 ? -15.948 -47.738 -49.450 1.00 10.80 102 CYS D CA 1
ATOM 6230 C C . CYS D 1 102 ? -16.114 -46.691 -50.562 1.00 8.45 102 CYS D C 1
ATOM 6231 O O . CYS D 1 102 ? -16.075 -47.004 -51.747 1.00 14.44 102 CYS D O 1
ATOM 6234 N N . GLN D 1 103 ? -16.289 -45.439 -50.185 1.00 11.05 103 GLN D N 1
ATOM 6235 C CA . GLN D 1 103 ? -16.392 -44.372 -51.172 1.00 9.47 103 GLN D CA 1
ATOM 6236 C C . GLN D 1 103 ? -15.053 -44.175 -51.916 1.00 12.24 103 GLN D C 1
ATOM 6237 O O . GLN D 1 103 ? -15.014 -43.993 -53.122 1.00 8.06 103 GLN D O 1
ATOM 6243 N N . LEU D 1 104 ? -13.938 -44.231 -51.199 1.00 9.77 104 LEU D N 1
ATOM 6244 C CA . LEU D 1 104 ? -12.646 -44.050 -51.861 1.00 9.42 104 LEU D CA 1
ATOM 6245 C C . LEU D 1 104 ? -12.332 -45.213 -52.809 1.00 14.03 104 LEU D C 1
ATOM 6246 O O . LEU D 1 104 ? -11.785 -45.025 -53.915 1.00 11.55 104 LEU D O 1
ATOM 6251 N N . THR D 1 105 ? -12.692 -46.415 -52.365 1.00 9.42 105 THR D N 1
ATOM 6252 C CA . THR D 1 105 ? -12.610 -47.600 -53.205 1.00 11.12 105 THR D CA 1
ATOM 6253 C C . THR D 1 105 ? -13.343 -47.430 -54.523 1.00 10.70 105 THR D C 1
ATOM 6254 O O . THR D 1 105 ? -12.778 -47.727 -55.580 1.00 15.44 105 THR D O 1
ATOM 6258 N N . ASP D 1 106 ? -14.579 -46.945 -54.476 1.00 12.63 106 ASP D N 1
ATOM 6259 C CA . ASP D 1 106 ? -15.316 -46.635 -55.700 1.00 11.17 106 ASP D CA 1
ATOM 6260 C C . ASP D 1 106 ? -14.538 -45.639 -56.575 1.00 20.12 106 ASP D C 1
ATOM 6261 O O . ASP D 1 106 ? -14.374 -45.857 -57.776 1.00 14.15 106 ASP D O 1
ATOM 6266 N N . MET D 1 107 ? -14.057 -44.553 -55.969 1.00 10.52 107 MET D N 1
ATOM 6267 C CA . MET D 1 107 ? -13.291 -43.559 -56.714 1.00 15.78 107 MET D CA 1
ATOM 6268 C C . MET D 1 107 ? -12.018 -44.169 -57.324 1.00 12.58 107 MET D C 1
ATOM 6269 O O . MET D 1 107 ? -11.721 -43.965 -58.503 1.00 11.56 107 MET D O 1
ATOM 6274 N N . HIS D 1 108 ? -11.266 -44.933 -56.538 1.00 14.11 108 HIS D N 1
ATOM 6275 C CA . HIS D 1 108 ? -10.051 -45.505 -57.092 1.00 11.53 108 HIS D CA 1
ATOM 6276 C C . HIS D 1 108 ? -10.321 -46.405 -58.314 1.00 13.11 108 HIS D C 1
ATOM 6277 O O . HIS D 1 108 ? -9.551 -46.383 -59.280 1.00 12.54 108 HIS D O 1
ATOM 6284 N N . GLU D 1 109 ? -11.406 -47.179 -58.273 1.00 11.34 109 GLU D N 1
ATOM 6285 C CA . GLU D 1 109 ? -11.823 -48.030 -59.401 1.00 14.87 109 GLU D CA 1
ATOM 6286 C C . GLU D 1 109 ? -12.143 -47.189 -60.648 1.00 21.76 109 GLU D C 1
ATOM 6287 O O . GLU D 1 109 ? -11.761 -47.530 -61.759 1.00 17.56 109 GLU D O 1
ATOM 6293 N N . ALA D 1 110 ? -12.854 -46.088 -60.440 1.00 16.59 110 ALA D N 1
ATOM 6294 C CA . ALA D 1 110 ? -13.213 -45.184 -61.523 1.00 23.43 110 ALA D CA 1
ATOM 6295 C C . ALA D 1 110 ? -11.960 -44.577 -62.170 1.00 17.85 110 ALA D C 1
ATOM 6296 O O . ALA D 1 110 ? -11.896 -44.404 -63.374 1.00 17.15 110 ALA D O 1
ATOM 6298 N N . PHE D 1 111 ? -10.975 -44.265 -61.340 1.00 14.19 111 PHE D N 1
ATOM 6299 C CA . PHE D 1 111 ? -9.670 -43.816 -61.766 1.00 13.24 111 PHE D CA 1
ATOM 6300 C C . PHE D 1 111 ? -8.942 -44.893 -62.592 1.00 15.19 111 PHE D C 1
ATOM 6301 O O . PHE D 1 111 ? -8.328 -44.602 -63.620 1.00 16.61 111 PHE D O 1
ATOM 6309 N N . PHE D 1 112 ? -9.008 -46.136 -62.146 1.00 11.03 112 PHE D N 1
ATOM 6310 C CA . PHE D 1 112 ? -8.343 -47.220 -62.862 1.00 14.58 112 PHE D CA 1
ATOM 6311 C C . PHE D 1 112 ? -9.010 -47.462 -64.228 1.00 18.88 112 PHE D C 1
ATOM 6312 O O . PHE D 1 112 ? -8.317 -47.684 -65.227 1.00 19.08 112 PHE D O 1
ATOM 6320 N N . THR D 1 113 ? -10.342 -47.387 -64.267 1.00 14.16 113 THR D N 1
ATOM 6321 C CA . THR D 1 113 ? -11.105 -47.569 -65.509 1.00 19.03 113 THR D CA 1
ATOM 6322 C C . THR D 1 113 ? -10.622 -46.617 -66.584 1.00 21.10 113 THR D C 1
ATOM 6323 O O . THR D 1 113 ? -10.387 -47.013 -67.722 1.00 21.18 113 THR D O 1
ATOM 6327 N N . VAL D 1 114 ? -10.469 -45.357 -66.199 1.00 19.24 114 VAL D N 1
ATOM 6328 C CA . VAL D 1 114 ? -10.034 -44.318 -67.110 1.00 15.62 114 VAL D CA 1
ATOM 6329 C C . VAL D 1 114 ? -8.563 -44.459 -67.482 1.00 19.93 114 VAL D C 1
ATOM 6330 O O . VAL D 1 114 ? -8.200 -44.370 -68.657 1.00 22.09 114 VAL D O 1
ATOM 6334 N N . THR D 1 115 ? -7.715 -44.671 -66.481 1.00 15.49 115 THR D N 1
ATOM 6335 C CA . THR D 1 115 ? -6.275 -44.667 -66.706 1.00 16.18 115 THR D CA 1
ATOM 6336 C C . THR D 1 115 ? -5.740 -45.900 -67.430 1.00 14.40 115 THR D C 1
ATOM 6337 O O . THR D 1 115 ? -4.688 -45.821 -68.067 1.00 17.75 115 THR D O 1
ATOM 6341 N N . TYR D 1 116 ? -6.433 -47.031 -67.353 1.00 15.87 116 TYR D N 1
ATOM 6342 C CA . TYR D 1 116 ? -5.953 -48.219 -68.066 1.00 20.57 116 TYR D CA 1
ATOM 6343 C C . TYR D 1 116 ? -6.525 -48.329 -69.486 1.00 24.96 116 TYR D C 1
ATOM 6344 O O . TYR D 1 116 ? -5.796 -48.097 -70.449 1.00 23.26 116 TYR D O 1
ATOM 6353 N N . GLU D 1 117 ? -7.803 -48.665 -69.640 1.00 21.09 117 GLU D N 1
ATOM 6354 C CA . GLU D 1 117 ? -8.326 -48.898 -70.994 1.00 28.19 117 GLU D CA 1
ATOM 6355 C C . GLU D 1 117 ? -9.080 -47.753 -71.689 1.00 23.32 117 GLU D C 1
ATOM 6356 O O . GLU D 1 117 ? -9.274 -47.816 -72.893 1.00 22.17 117 GLU D O 1
ATOM 6362 N N . HIS D 1 118 ? -9.491 -46.717 -70.963 1.00 26.27 118 HIS D N 1
ATOM 6363 C CA . HIS D 1 118 ? -10.340 -45.685 -71.563 1.00 25.16 118 HIS D CA 1
ATOM 6364 C C . HIS D 1 118 ? -9.823 -44.287 -71.293 1.00 24.22 118 HIS D C 1
ATOM 6365 O O . HIS D 1 118 ? -10.557 -43.439 -70.804 1.00 27.35 118 HIS D O 1
ATOM 6372 N N . TYR D 1 119 ? -8.560 -44.045 -71.622 1.00 24.34 119 TYR D N 1
ATOM 6373 C CA . TYR D 1 119 ? -7.932 -42.748 -71.378 1.00 26.34 119 TYR D CA 1
ATOM 6374 C C . TYR D 1 119 ? -8.421 -41.665 -72.346 1.00 29.97 119 TYR D C 1
ATOM 6375 O O . TYR D 1 119 ? -8.045 -40.501 -72.211 1.00 29.59 119 TYR D O 1
ATOM 6384 N N . GLU D 1 120 ? -9.243 -42.064 -73.317 1.00 29.68 120 GLU D N 1
ATOM 6385 C CA . GLU D 1 120 ? -9.938 -41.130 -74.203 1.00 32.02 120 GLU D CA 1
ATOM 6386 C C . GLU D 1 120 ? -11.150 -40.481 -73.505 1.00 34.19 120 GLU D C 1
ATOM 6387 O O . GLU D 1 120 ? -11.706 -39.482 -73.977 1.00 30.39 120 GLU D O 1
ATOM 6393 N N . GLN D 1 121 ? -11.555 -41.067 -72.383 1.00 29.47 121 GLN D N 1
ATOM 6394 C CA . GLN D 1 121 ? -12.648 -40.544 -71.576 1.00 27.00 121 GLN D CA 1
ATOM 6395 C C . GLN D 1 121 ? -12.095 -39.608 -70.504 1.00 21.13 121 GLN D C 1
ATOM 6396 O O . GLN D 1 121 ? -12.785 -39.282 -69.538 1.00 30.16 121 GLN D O 1
ATOM 6402 N N . LYS D 1 122 ? -10.854 -39.177 -70.690 1.00 22.51 122 LYS D N 1
ATOM 6403 C CA . LYS D 1 122 ? -10.123 -38.431 -69.669 1.00 22.29 122 LYS D CA 1
ATOM 6404 C C . LYS D 1 122 ? -10.707 -37.065 -69.322 1.00 27.48 122 LYS D C 1
ATOM 6405 O O . LYS D 1 122 ? -10.806 -36.704 -68.140 1.00 19.57 122 LYS D O 1
ATOM 6411 N N . ASP D 1 123 ? -11.042 -36.291 -70.350 1.00 20.99 123 ASP D N 1
ATOM 6412 C CA . ASP D 1 123 ? -11.558 -34.946 -70.135 1.00 22.44 123 ASP D CA 1
ATOM 6413 C C . ASP D 1 123 ? -12.958 -35.022 -69.540 1.00 19.80 123 ASP D C 1
ATOM 6414 O O . ASP D 1 123 ? -13.393 -34.118 -68.843 1.00 25.18 123 ASP D O 1
ATOM 6419 N N . ALA D 1 124 ? -13.663 -36.112 -69.802 1.00 24.26 124 ALA D N 1
ATOM 6420 C CA . ALA D 1 124 ? -14.946 -36.321 -69.140 1.00 25.43 124 ALA D CA 1
ATOM 6421 C C . ALA D 1 124 ? -14.728 -36.682 -67.664 1.00 23.94 124 ALA D C 1
ATOM 6422 O O . ALA D 1 124 ? -15.453 -36.201 -66.773 1.00 19.77 124 ALA D O 1
ATOM 6424 N N . TYR D 1 125 ? -13.727 -37.524 -67.403 1.00 21.53 125 TYR D N 1
ATOM 6425 C CA . TYR D 1 125 ? -13.458 -37.955 -66.033 1.00 16.33 125 TYR D CA 1
ATOM 6426 C C . TYR D 1 125 ? -13.036 -36.760 -65.195 1.00 16.71 125 TYR D C 1
ATOM 6427 O O . TYR D 1 125 ? -13.569 -36.558 -64.110 1.00 18.19 125 TYR D O 1
ATOM 6436 N N . THR D 1 126 ? -12.116 -35.951 -65.717 1.00 15.95 126 THR D N 1
ATOM 6437 C CA . THR D 1 126 ? -11.644 -34.779 -64.982 1.00 23.28 126 THR D CA 1
ATOM 6438 C C . THR D 1 126 ? -12.762 -33.748 -64.759 1.00 21.35 126 THR D C 1
ATOM 6439 O O . THR D 1 126 ? -12.745 -33.024 -63.769 1.00 21.86 126 THR D O 1
ATOM 6443 N N . ALA D 1 127 ? -13.748 -33.713 -65.651 1.00 20.49 127 ALA D N 1
ATOM 6444 C CA . ALA D 1 127 ? -14.922 -32.848 -65.474 1.00 23.83 127 ALA D CA 1
ATOM 6445 C C . ALA D 1 127 ? -15.852 -33.271 -64.316 1.00 18.62 127 ALA D C 1
ATOM 6446 O O . ALA D 1 127 ? -16.525 -32.434 -63.721 1.00 20.58 127 ALA D O 1
ATOM 6448 N N . SER D 1 128 ? -15.919 -34.567 -64.016 1.00 20.59 128 SER D N 1
ATOM 6449 C CA . SER D 1 128 ? -16.765 -35.062 -62.926 1.00 16.73 128 SER D CA 1
ATOM 6450 C C . SER D 1 128 ? -16.107 -34.966 -61.551 1.00 18.57 128 SER D C 1
ATOM 6451 O O . SER D 1 128 ? -16.770 -35.155 -60.534 1.00 22.04 128 SER D O 1
ATOM 6454 N N . LEU D 1 129 ? -14.806 -34.712 -61.515 1.00 11.93 129 LEU D N 1
ATOM 6455 C CA . LEU D 1 129 ? -14.085 -34.667 -60.243 1.00 14.66 129 LEU D CA 1
ATOM 6456 C C . LEU D 1 129 ? -14.494 -33.549 -59.283 1.00 15.77 129 LEU D C 1
ATOM 6457 O O . LEU D 1 129 ? -14.494 -33.774 -58.082 1.00 12.60 129 LEU D O 1
ATOM 6462 N N . PRO D 1 130 ? -14.797 -32.337 -59.797 1.00 13.29 130 PRO D N 1
ATOM 6463 C CA . PRO D 1 130 ? -15.143 -31.262 -58.856 1.00 17.17 130 PRO D CA 1
ATOM 6464 C C . PRO D 1 130 ? -16.280 -31.607 -57.909 1.00 16.46 130 PRO D C 1
ATOM 6465 O O . PRO D 1 130 ? -16.175 -31.321 -56.719 1.00 15.18 130 PRO D O 1
ATOM 6469 N N . ALA D 1 131 ? -17.328 -32.224 -58.437 1.00 13.65 131 ALA D N 1
ATOM 6470 C CA . ALA D 1 131 ? -18.482 -32.664 -57.659 1.00 18.46 131 ALA D CA 1
ATOM 6471 C C . ALA D 1 131 ? -18.112 -33.744 -56.642 1.00 18.49 131 ALA D C 1
ATOM 6472 O O . ALA D 1 131 ? -18.527 -33.691 -55.491 1.00 14.20 131 ALA D O 1
ATOM 6474 N N . LYS D 1 132 ? -17.342 -34.737 -57.086 1.00 17.94 132 LYS D N 1
ATOM 6475 C CA . LYS D 1 132 ? -16.835 -35.783 -56.198 1.00 14.60 132 LYS D CA 1
ATOM 6476 C C . LYS D 1 132 ? -15.973 -35.214 -55.066 1.00 15.02 132 LYS D C 1
ATOM 6477 O O . LYS D 1 132 ? -16.199 -35.506 -53.899 1.00 14.25 132 LYS D O 1
ATOM 6483 N N . LEU D 1 133 ? -14.979 -34.408 -55.424 1.00 14.78 133 LEU D N 1
ATOM 6484 C CA . LEU D 1 133 ? -14.091 -33.791 -54.436 1.00 13.53 133 LEU D CA 1
ATOM 6485 C C . LEU D 1 133 ? -14.810 -32.821 -53.507 1.00 14.99 133 LEU D C 1
ATOM 6486 O O . LEU D 1 133 ? -14.406 -32.652 -52.364 1.00 11.66 133 LEU D O 1
ATOM 6491 N N . ARG D 1 134 ? -15.866 -32.172 -53.995 1.00 15.24 134 ARG D N 1
ATOM 6492 C CA . ARG D 1 134 ? -16.660 -31.328 -53.115 1.00 14.93 134 ARG D CA 1
ATOM 6493 C C . ARG D 1 134 ? -17.223 -32.170 -51.961 1.00 13.33 134 ARG D C 1
ATOM 6494 O O . ARG D 1 134 ? -17.203 -31.752 -50.794 1.00 13.62 134 ARG D O 1
ATOM 6502 N N . GLN D 1 135 ? -17.707 -33.366 -52.286 1.00 11.87 135 GLN D N 1
ATOM 6503 C CA . GLN D 1 135 ? -18.279 -34.239 -51.274 1.00 16.17 135 GLN D CA 1
ATOM 6504 C C . GLN D 1 135 ? -17.251 -34.641 -50.204 1.00 14.09 135 GLN D C 1
ATOM 6505 O O . GLN D 1 135 ? -17.601 -34.763 -49.044 1.00 15.04 135 GLN D O 1
ATOM 6511 N N . TYR D 1 136 ? -15.988 -34.819 -50.588 1.00 10.92 136 TYR D N 1
ATOM 6512 C CA . TYR D 1 136 ? -14.944 -35.091 -49.600 1.00 12.00 136 TYR D CA 1
ATOM 6513 C C . TYR D 1 136 ? -14.656 -33.805 -48.816 1.00 9.25 136 TYR D C 1
ATOM 6514 O O . TYR D 1 136 ? -14.560 -33.839 -47.595 1.00 14.42 136 TYR D O 1
ATOM 6523 N N . SER D 1 137 ? -14.515 -32.686 -49.534 1.00 9.67 137 SER D N 1
ATOM 6524 C CA . SER D 1 137 ? -14.276 -31.369 -48.927 1.00 14.55 137 SER D CA 1
ATOM 6525 C C . SER D 1 137 ? -15.273 -31.101 -47.827 1.00 11.07 137 SER D C 1
ATOM 6526 O O . SER D 1 137 ? -14.899 -30.711 -46.713 1.00 10.63 137 SER D O 1
ATOM 6529 N N . ASP D 1 138 ? -16.544 -31.311 -48.156 1.00 11.88 138 ASP D N 1
ATOM 6530 C CA . ASP D 1 138 ? -17.640 -31.095 -47.215 1.00 15.52 138 ASP D CA 1
ATOM 6531 C C . ASP D 1 138 ? -17.612 -32.087 -46.066 1.00 13.02 138 ASP D C 1
ATOM 6532 O O . ASP D 1 138 ? -17.878 -31.726 -44.933 1.00 13.86 138 ASP D O 1
ATOM 6537 N N . PHE D 1 139 ? -17.309 -33.344 -46.368 1.00 11.83 139 PHE D N 1
ATOM 6538 C CA . PHE D 1 139 ? -17.228 -34.370 -45.331 1.00 10.53 139 PHE D CA 1
ATOM 6539 C C . PHE D 1 139 ? -16.102 -34.093 -44.330 1.00 9.88 139 PHE D C 1
ATOM 6540 O O . PHE D 1 139 ? -16.299 -34.226 -43.140 1.00 13.43 139 PHE D O 1
ATOM 6548 N N . LEU D 1 140 ? -14.931 -33.687 -44.813 1.00 13.92 140 LEU D N 1
ATOM 6549 C CA . LEU D 1 140 ? -13.820 -33.391 -43.918 1.00 13.31 140 LEU D CA 1
ATOM 6550 C C . LEU D 1 140 ? -14.068 -32.126 -43.083 1.00 10.98 140 LEU D C 1
ATOM 6551 O O . LEU D 1 140 ? -13.715 -32.085 -41.916 1.00 12.40 140 LEU D O 1
ATOM 6556 N N . GLY D 1 141 ? -14.667 -31.101 -43.681 1.00 11.92 141 GLY D N 1
ATOM 6557 C CA . GLY D 1 141 ? -14.892 -29.849 -42.982 1.00 9.95 141 GLY D CA 1
ATOM 6558 C C . GLY D 1 141 ? -13.589 -29.316 -42.406 1.00 12.69 141 GLY D C 1
ATOM 6559 O O . GLY D 1 141 ? -12.572 -29.285 -43.097 1.00 12.66 141 GLY D O 1
ATOM 6560 N N . SER D 1 142 ? -13.625 -28.902 -41.145 1.00 8.82 142 SER D N 1
ATOM 6561 C CA . SER D 1 142 ? -12.445 -28.379 -40.464 1.00 15.06 142 SER D CA 1
ATOM 6562 C C . SER D 1 142 ? -11.726 -29.441 -39.616 1.00 17.09 142 SER D C 1
ATOM 6563 O O . SER D 1 142 ? -10.877 -29.110 -38.780 1.00 16.59 142 SER D O 1
ATOM 6566 N N . ARG D 1 143 ? -12.060 -30.711 -39.827 1.00 12.23 143 ARG D N 1
ATOM 6567 C CA . ARG D 1 143 ? -11.342 -31.804 -39.153 1.00 12.62 143 ARG D CA 1
ATOM 6568 C C . ARG D 1 143 ? -9.909 -31.925 -39.680 1.00 10.74 143 ARG D C 1
ATOM 6569 O O . ARG D 1 143 ? -9.654 -31.685 -40.856 1.00 10.32 143 ARG D O 1
ATOM 6577 N N . PRO D 1 144 ? -8.958 -32.267 -38.801 1.00 9.30 144 PRO D N 1
ATOM 6578 C CA . PRO D 1 144 ? -7.614 -32.516 -39.319 1.00 8.03 144 PRO D CA 1
ATOM 6579 C C . PRO D 1 144 ? -7.584 -33.811 -40.158 1.00 9.64 144 PRO D C 1
ATOM 6580 O O . PRO D 1 144 ? -6.844 -33.906 -41.135 1.00 10.03 144 PRO D O 1
ATOM 6584 N N . TRP D 1 145 ? -8.393 -34.794 -39.764 1.00 9.29 145 TRP D N 1
ATOM 6585 C CA . TRP D 1 145 ? -8.449 -36.107 -40.434 1.00 7.11 145 TRP D CA 1
ATOM 6586 C C . TRP D 1 145 ? -9.890 -36.497 -40.727 1.00 7.54 145 TRP D C 1
ATOM 6587 O O . TRP D 1 145 ? -10.818 -35.987 -40.105 1.00 10.91 145 TRP D O 1
ATOM 6598 N N . PHE D 1 146 ? -10.092 -37.408 -41.663 1.00 8.71 146 PHE D N 1
ATOM 6599 C CA . PHE D 1 146 ? -11.461 -37.719 -42.086 1.00 6.24 146 PHE D CA 1
ATOM 6600 C C . PHE D 1 146 ? -12.326 -38.337 -41.016 1.00 8.05 146 PHE D C 1
ATOM 6601 O O . PHE D 1 146 ? -13.558 -38.234 -41.083 1.00 10.70 146 PHE D O 1
ATOM 6609 N N . ALA D 1 147 ? -11.724 -38.947 -39.998 1.00 6.69 147 ALA D N 1
ATOM 6610 C CA . ALA D 1 147 ? -12.553 -39.469 -38.898 1.00 8.29 147 ALA D CA 1
ATOM 6611 C C . ALA D 1 147 ? -12.845 -38.434 -37.804 1.00 11.99 147 ALA D C 1
ATOM 6612 O O . ALA D 1 147 ? -13.691 -38.681 -36.930 1.00 11.86 147 ALA D O 1
ATOM 6614 N N . GLY D 1 148 ? -12.155 -37.292 -37.857 1.00 12.53 148 GLY D N 1
ATOM 6615 C CA . GLY D 1 148 ? -12.228 -36.273 -36.811 1.00 13.60 148 GLY D CA 1
ATOM 6616 C C . GLY D 1 148 ? -10.835 -35.933 -36.288 1.00 13.43 148 GLY D C 1
ATOM 6617 O O . GLY D 1 148 ? -9.923 -35.647 -37.065 1.00 12.32 148 GLY D O 1
ATOM 6618 N N . ASP D 1 149 ? -10.651 -35.997 -34.975 1.00 11.71 149 ASP D N 1
ATOM 6619 C CA . ASP D 1 149 ? -9.335 -35.704 -34.390 1.00 17.06 149 ASP D CA 1
ATOM 6620 C C . ASP D 1 149 ? -8.295 -36.821 -34.564 1.00 16.28 149 ASP D C 1
ATOM 6621 O O . ASP D 1 149 ? -7.096 -36.585 -34.406 1.00 11.20 149 ASP D O 1
ATOM 6626 N N . LYS D 1 150 ? -8.756 -38.031 -34.873 1.00 11.56 150 LYS D N 1
ATOM 6627 C CA . LYS D 1 150 ? -7.865 -39.198 -34.891 1.00 11.91 150 LYS D CA 1
ATOM 6628 C C . LYS D 1 150 ? -7.448 -39.572 -36.298 1.00 10.81 150 LYS D C 1
ATOM 6629 O O . LYS D 1 150 ? -8.294 -39.770 -37.182 1.00 8.99 150 LYS D O 1
ATOM 6635 N N . LEU D 1 151 ? -6.137 -39.642 -36.511 1.00 9.50 151 LEU D N 1
ATOM 6636 C CA . LEU D 1 151 ? -5.578 -40.209 -37.738 1.00 8.02 151 LEU D CA 1
ATOM 6637 C C . LEU D 1 151 ? -5.979 -41.690 -37.865 1.00 9.34 151 LEU D C 1
ATOM 6638 O O . LEU D 1 151 ? -5.855 -42.452 -36.921 1.00 10.81 151 LEU D O 1
ATOM 6643 N N . THR D 1 152 ? -6.495 -42.107 -39.013 1.00 5.68 152 THR D N 1
ATOM 6644 C CA . THR D 1 152 ? -6.831 -43.514 -39.142 1.00 9.14 152 THR D CA 1
ATOM 6645 C C . THR D 1 152 ? -6.337 -44.035 -40.471 1.00 10.39 152 THR D C 1
ATOM 6646 O O . THR D 1 152 ? -5.845 -43.267 -41.294 1.00 6.38 152 THR D O 1
ATOM 6650 N N . TYR D 1 153 ? -6.473 -45.338 -40.696 1.00 9.88 153 TYR D N 1
ATOM 6651 C CA . TYR D 1 153 ? -5.914 -45.914 -41.903 1.00 7.86 153 TYR D CA 1
ATOM 6652 C C . TYR D 1 153 ? -6.519 -45.304 -43.180 1.00 10.37 153 TYR D C 1
ATOM 6653 O O . TYR D 1 153 ? -5.871 -45.320 -44.225 1.00 8.20 153 TYR D O 1
ATOM 6662 N N . ILE D 1 154 ? -7.730 -44.743 -43.103 1.00 6.86 154 ILE D N 1
ATOM 6663 C CA . ILE D 1 154 ? -8.393 -44.263 -44.319 1.00 7.68 154 ILE D CA 1
ATOM 6664 C C . ILE D 1 154 ? -7.827 -42.932 -44.775 1.00 7.29 154 ILE D C 1
ATOM 6665 O O . ILE D 1 154 ? -8.081 -42.513 -45.884 1.00 11.19 154 ILE D O 1
ATOM 6670 N N . ASP D 1 155 ? -7.037 -42.287 -43.919 1.00 9.75 155 ASP D N 1
ATOM 6671 C CA . ASP D 1 155 ? -6.337 -41.059 -44.303 1.00 10.44 155 ASP D CA 1
ATOM 6672 C C . ASP D 1 155 ? -5.195 -41.367 -45.250 1.00 9.37 155 ASP D C 1
ATOM 6673 O O . ASP D 1 155 ? -4.908 -40.591 -46.165 1.00 7.57 155 ASP D O 1
ATOM 6678 N N . PHE D 1 156 ? -4.588 -42.527 -45.045 1.00 9.82 156 PHE D N 1
ATOM 6679 C CA . PHE D 1 156 ? -3.555 -43.041 -45.947 1.00 12.30 156 PHE D CA 1
ATOM 6680 C C . PHE D 1 156 ? -4.145 -43.323 -47.320 1.00 10.27 156 PHE D C 1
ATOM 6681 O O . PHE D 1 156 ? -3.563 -42.957 -48.345 1.00 11.69 156 PHE D O 1
ATOM 6689 N N . LEU D 1 157 ? -5.316 -43.945 -47.338 1.00 6.51 157 LEU D N 1
ATOM 6690 C CA . LEU D 1 157 ? -5.979 -44.265 -48.601 1.00 7.45 157 LEU D CA 1
ATOM 6691 C C . LEU D 1 157 ? -6.381 -42.987 -49.344 1.00 9.65 157 LEU D C 1
ATOM 6692 O O . LEU D 1 157 ? -6.189 -42.852 -50.569 1.00 7.28 157 LEU D O 1
ATOM 6697 N N . ALA D 1 158 ? -6.911 -42.035 -48.579 1.00 8.23 158 ALA D N 1
ATOM 6698 C CA . ALA D 1 158 ? -7.360 -40.774 -49.125 1.00 8.84 158 ALA D CA 1
ATOM 6699 C C . ALA D 1 158 ? -6.194 -39.959 -49.690 1.00 11.35 158 ALA D C 1
ATOM 6700 O O . ALA D 1 158 ? -6.251 -39.475 -50.836 1.00 11.58 158 ALA D O 1
ATOM 6702 N N . TYR D 1 159 ? -5.152 -39.782 -48.890 1.00 8.41 159 TYR D N 1
ATOM 6703 C CA . TYR D 1 159 ? -4.011 -39.025 -49.360 1.00 9.55 159 TYR D CA 1
ATOM 6704 C C . TYR D 1 159 ? -3.509 -39.565 -50.691 1.00 14.27 159 TYR D C 1
ATOM 6705 O O . TYR D 1 159 ? -3.281 -38.810 -51.661 1.00 10.98 159 TYR D O 1
ATOM 6714 N N . GLU D 1 160 ? -3.313 -40.879 -50.721 1.00 9.68 160 GLU D N 1
ATOM 6715 C CA . GLU D 1 160 ? -2.708 -41.494 -51.880 1.00 9.20 160 GLU D CA 1
ATOM 6716 C C . GLU D 1 160 ? -3.610 -41.388 -53.101 1.00 11.08 160 GLU D C 1
ATOM 6717 O O . GLU D 1 160 ? -3.129 -41.048 -54.183 1.00 11.47 160 GLU D O 1
ATOM 6723 N N . ILE D 1 161 ? -4.906 -41.640 -52.945 1.00 7.61 161 ILE D N 1
ATOM 6724 C CA . ILE D 1 161 ? -5.847 -41.467 -54.067 1.00 10.87 161 ILE D CA 1
ATOM 6725 C C . ILE D 1 161 ? -5.913 -40.011 -54.536 1.00 11.01 161 ILE D C 1
ATOM 6726 O O . ILE D 1 161 ? -5.901 -39.744 -55.749 1.00 11.81 161 ILE D O 1
ATOM 6731 N N . PHE D 1 162 ? -5.944 -39.067 -53.589 1.00 9.35 162 PHE D N 1
ATOM 6732 C CA . PHE D 1 162 ? -5.923 -37.656 -53.963 1.00 11.54 162 PHE D CA 1
ATOM 6733 C C . PHE D 1 162 ? -4.645 -37.350 -54.736 1.00 14.65 162 PHE D C 1
ATOM 6734 O O . PHE D 1 162 ? -4.680 -36.703 -55.786 1.00 14.62 162 PHE D O 1
ATOM 6742 N N . ASP D 1 163 ? -3.520 -37.844 -54.226 1.00 12.95 163 ASP D N 1
ATOM 6743 C CA . ASP D 1 163 ? -2.230 -37.571 -54.852 1.00 13.25 163 ASP D CA 1
ATOM 6744 C C . ASP D 1 163 ? -2.139 -38.141 -56.254 1.00 14.66 163 ASP D C 1
ATOM 6745 O O . ASP D 1 163 ? -1.593 -37.497 -57.156 1.00 12.42 163 ASP D O 1
ATOM 6750 N N . GLN D 1 164 ? -2.671 -39.346 -56.446 1.00 11.39 164 GLN D N 1
ATOM 6751 C CA . GLN D 1 164 ? -2.696 -39.941 -57.769 1.00 7.83 164 GLN D CA 1
ATOM 6752 C C . GLN D 1 164 ? -3.548 -39.109 -58.715 1.00 11.55 164 GLN D C 1
ATOM 6753 O O . GLN D 1 164 ? -3.192 -38.941 -59.876 1.00 16.57 164 GLN D O 1
ATOM 6759 N N . HIS D 1 165 ? -4.668 -38.585 -58.230 1.00 11.68 165 HIS D N 1
ATOM 6760 C CA . HIS D 1 165 ? -5.545 -37.757 -59.073 1.00 12.04 165 HIS D CA 1
ATOM 6761 C C . HIS D 1 165 ? -4.892 -36.433 -59.435 1.00 16.09 165 HIS D C 1
ATOM 6762 O O . HIS D 1 165 ? -5.145 -35.880 -60.502 1.00 18.06 165 HIS D O 1
ATOM 6769 N N . LEU D 1 166 ? -4.051 -35.931 -58.539 1.00 14.43 166 LEU D N 1
ATOM 6770 C CA . LEU D 1 166 ? -3.270 -34.738 -58.819 1.00 18.92 166 LEU D CA 1
ATOM 6771 C C . LEU D 1 166 ? -2.275 -34.996 -59.958 1.00 19.61 166 LEU D C 1
ATOM 6772 O O . LEU D 1 166 ? -1.967 -34.098 -60.738 1.00 20.19 166 LEU D O 1
ATOM 6777 N N . SER D 1 167 ? -1.780 -36.222 -60.069 1.00 15.89 167 SER D N 1
ATOM 6778 C CA . SER D 1 167 ? -0.899 -36.560 -61.181 1.00 21.27 167 SER D CA 1
ATOM 6779 C C . SER D 1 167 ? -1.693 -36.576 -62.490 1.00 25.67 167 SER D C 1
ATOM 6780 O O . SER D 1 167 ? -1.192 -36.196 -63.554 1.00 24.23 167 SER D O 1
ATOM 6783 N N . LEU D 1 168 ? -2.937 -37.025 -62.403 1.00 17.96 168 LEU D N 1
ATOM 6784 C CA . LEU D 1 168 ? -3.811 -37.029 -63.567 1.00 22.77 168 LEU D CA 1
ATOM 6785 C C . LEU D 1 168 ? -4.223 -35.607 -63.967 1.00 26.19 168 LEU D C 1
ATOM 6786 O O . LEU D 1 168 ? -4.251 -35.252 -65.153 1.00 25.08 168 LEU D O 1
ATOM 6791 N N . ASP D 1 169 ? -4.547 -34.803 -62.959 1.00 20.92 169 ASP D N 1
ATOM 6792 C CA . ASP D 1 169 ? -5.009 -33.432 -63.152 1.00 22.02 169 ASP D CA 1
ATOM 6793 C C . ASP D 1 169 ? -4.520 -32.563 -61.995 1.00 22.52 169 ASP D C 1
ATOM 6794 O O . ASP D 1 169 ? -5.121 -32.538 -60.919 1.00 21.33 169 ASP D O 1
ATOM 6799 N N . ARG D 1 170 ? -3.433 -31.838 -62.222 1.00 24.09 170 ARG D N 1
ATOM 6800 C CA . ARG D 1 170 ? -2.774 -31.125 -61.130 1.00 26.62 170 ARG D CA 1
ATOM 6801 C C . ARG D 1 170 ? -3.592 -29.973 -60.542 1.00 19.85 170 ARG D C 1
ATOM 6802 O O . ARG D 1 170 ? -3.247 -29.464 -59.474 1.00 19.29 170 ARG D O 1
ATOM 6810 N N . THR D 1 171 ? -4.677 -29.579 -61.205 1.00 20.15 171 THR D N 1
ATOM 6811 C CA . THR D 1 171 ? -5.506 -28.485 -60.684 1.00 22.52 171 THR D CA 1
ATOM 6812 C C . THR D 1 171 ? -6.728 -28.946 -59.906 1.00 20.80 171 THR D C 1
ATOM 6813 O O . THR D 1 171 ? -7.513 -28.110 -59.438 1.00 17.88 171 THR D O 1
ATOM 6817 N N . CYS D 1 172 ? -6.893 -30.255 -59.747 1.00 19.60 172 CYS D N 1
ATOM 6818 C CA . CYS D 1 172 ? -8.163 -30.769 -59.241 1.00 21.14 172 CYS D CA 1
ATOM 6819 C C . CYS D 1 172 ? -8.428 -30.417 -57.778 1.00 17.66 172 CYS D C 1
ATOM 6820 O O . CYS D 1 172 ? -9.573 -30.365 -57.351 1.00 20.66 172 CYS D O 1
ATOM 6823 N N . LEU D 1 173 ? -7.393 -30.141 -57.003 1.00 14.27 173 LEU D N 1
ATOM 6824 C CA . LEU D 1 173 ? -7.660 -29.732 -55.643 1.00 17.83 173 LEU D CA 1
ATOM 6825 C C . LEU D 1 173 ? -7.830 -28.202 -55.518 1.00 16.82 173 LEU D C 1
ATOM 6826 O O . LEU D 1 173 ? -8.144 -27.705 -54.445 1.00 15.87 173 LEU D O 1
ATOM 6831 N N . ASP D 1 174 ? -7.651 -27.456 -56.605 1.00 18.46 174 ASP D N 1
ATOM 6832 C CA . ASP D 1 174 ? -7.477 -25.997 -56.477 1.00 22.84 174 ASP D CA 1
ATOM 6833 C C . ASP D 1 174 ? -8.634 -25.303 -55.776 1.00 17.69 174 ASP D C 1
ATOM 6834 O O . ASP D 1 174 ? -8.429 -24.340 -55.035 1.00 27.10 174 ASP D O 1
ATOM 6839 N N . GLY D 1 175 ? -9.839 -25.802 -55.991 1.00 21.72 175 GLY D N 1
ATOM 6840 C CA . GLY D 1 175 ? -11.015 -25.186 -55.395 1.00 22.83 175 GLY D CA 1
ATOM 6841 C C . GLY D 1 175 ? -11.295 -25.616 -53.970 1.00 19.63 175 GLY D C 1
ATOM 6842 O O . GLY D 1 175 ? -12.255 -25.154 -53.336 1.00 22.52 175 GLY D O 1
ATOM 6843 N N . PHE D 1 176 ? -10.455 -26.482 -53.428 1.00 15.34 176 PHE D N 1
ATOM 6844 C CA . PHE D 1 176 ? -10.748 -26.997 -52.094 1.00 17.12 176 PHE D CA 1
ATOM 6845 C C . PHE D 1 176 ? -9.577 -26.842 -51.101 1.00 17.57 176 PHE D C 1
ATOM 6846 O O . PHE D 1 176 ? -8.707 -27.715 -50.991 1.00 15.15 176 PHE D O 1
ATOM 6854 N N . LYS D 1 177 ? -9.572 -25.720 -50.381 1.00 13.06 177 LYS D N 1
ATOM 6855 C CA . LYS D 1 177 ? -8.474 -25.377 -49.498 1.00 18.53 177 LYS D CA 1
ATOM 6856 C C . LYS D 1 177 ? -8.225 -26.442 -48.444 1.00 15.32 177 LYS D C 1
ATOM 6857 O O . LYS D 1 177 ? -7.077 -26.752 -48.145 1.00 13.24 177 LYS D O 1
ATOM 6863 N N . ASN D 1 178 ? -9.297 -26.973 -47.862 1.00 11.75 178 ASN D N 1
ATOM 6864 C CA . ASN D 1 178 ? -9.118 -27.911 -46.765 1.00 14.99 178 ASN D CA 1
ATOM 6865 C C . ASN D 1 178 ? -8.530 -29.223 -47.284 1.00 11.87 178 ASN D C 1
ATOM 6866 O O . ASN D 1 178 ? -7.757 -29.866 -46.581 1.00 15.48 178 ASN D O 1
ATOM 6871 N N . LEU D 1 179 ? -8.829 -29.582 -48.529 1.00 11.74 179 LEU D N 1
ATOM 6872 C CA . LEU D 1 179 ? -8.282 -30.817 -49.103 1.00 9.63 179 LEU D CA 1
ATOM 6873 C C . LEU D 1 179 ? -6.804 -30.644 -49.434 1.00 18.88 179 LEU D C 1
ATOM 6874 O O . LEU D 1 179 ? -5.986 -31.545 -49.192 1.00 11.85 179 LEU D O 1
ATOM 6879 N N . GLN D 1 180 ? -6.449 -29.490 -49.988 1.00 14.66 180 GLN D N 1
ATOM 6880 C CA . GLN D 1 180 ? -5.036 -29.126 -50.100 1.00 13.67 180 GLN D CA 1
ATOM 6881 C C . GLN D 1 180 ? -4.334 -29.115 -48.729 1.00 13.31 180 GLN D C 1
ATOM 6882 O O . GLN D 1 180 ? -3.164 -29.508 -48.603 1.00 12.06 180 GLN D O 1
ATOM 6888 N N . ALA D 1 181 ? -5.029 -28.656 -47.696 1.00 14.83 181 ALA D N 1
ATOM 6889 C CA . ALA D 1 181 ? -4.402 -28.600 -46.367 1.00 15.72 181 ALA D CA 1
ATOM 6890 C C . ALA D 1 181 ? -4.246 -30.021 -45.800 1.00 12.98 181 ALA D C 1
ATOM 6891 O O . ALA D 1 181 ? -3.361 -30.294 -44.968 1.00 12.05 181 ALA D O 1
ATOM 6893 N N . PHE D 1 182 ? -5.126 -30.910 -46.245 1.00 14.50 182 PHE D N 1
ATOM 6894 C CA . PHE D 1 182 ? -5.093 -32.316 -45.829 1.00 11.48 182 PHE D CA 1
ATOM 6895 C C . PHE D 1 182 ? -3.880 -32.968 -46.439 1.00 10.52 182 PHE D C 1
ATOM 6896 O O . PHE D 1 182 ? -3.125 -33.646 -45.734 1.00 12.80 182 PHE D O 1
ATOM 6904 N N . GLN D 1 183 ? -3.675 -32.783 -47.743 1.00 12.51 183 GLN D N 1
ATOM 6905 C CA . GLN D 1 183 ? -2.496 -33.407 -48.367 1.00 15.89 183 GLN D CA 1
ATOM 6906 C C . GLN D 1 183 ? -1.222 -32.953 -47.639 1.00 12.47 183 GLN D C 1
ATOM 6907 O O . GLN D 1 183 ? -0.343 -33.749 -47.338 1.00 13.61 183 GLN D O 1
ATOM 6913 N N . LYS D 1 184 ? -1.150 -31.671 -47.333 1.00 13.69 184 LYS D N 1
ATOM 6914 C CA . LYS D 1 184 ? 0.051 -31.117 -46.727 1.00 13.31 184 LYS D CA 1
ATOM 6915 C C . LYS D 1 184 ? 0.221 -31.624 -45.302 1.00 12.64 184 LYS D C 1
ATOM 6916 O O . LYS D 1 184 ? 1.350 -31.896 -44.860 1.00 16.67 184 LYS D O 1
ATOM 6922 N N . ARG D 1 185 ? -0.895 -31.771 -44.584 1.00 10.82 185 ARG D N 1
ATOM 6923 C CA . ARG D 1 185 ? -0.854 -32.278 -43.207 1.00 11.96 185 ARG D CA 1
ATOM 6924 C C . ARG D 1 185 ? -0.298 -33.692 -43.180 1.00 16.02 185 ARG D C 1
ATOM 6925 O O . ARG D 1 185 ? 0.502 -34.044 -42.311 1.00 11.06 185 ARG D O 1
ATOM 6933 N N . PHE D 1 186 ? -0.733 -34.499 -44.143 1.00 10.89 186 PHE D N 1
ATOM 6934 C CA . PHE D 1 186 ? -0.292 -35.882 -44.199 1.00 10.37 186 PHE D CA 1
ATOM 6935 C C . PHE D 1 186 ? 1.204 -35.902 -44.533 1.00 14.03 186 PHE D C 1
ATOM 6936 O O . PHE D 1 186 ? 2.003 -36.563 -43.865 1.00 13.98 186 PHE D O 1
ATOM 6944 N N . GLU D 1 187 ? 1.585 -35.137 -45.544 1.00 15.41 187 GLU D N 1
ATOM 6945 C CA . GLU D 1 187 ? 2.990 -35.097 -45.969 1.00 18.72 187 GLU D CA 1
ATOM 6946 C C . GLU D 1 187 ? 3.942 -34.575 -44.896 1.00 19.84 187 GLU D C 1
ATOM 6947 O O . GLU D 1 187 ? 5.133 -34.902 -44.922 1.00 20.88 187 GLU D O 1
ATOM 6953 N N . ASP D 1 188 ? 3.408 -33.796 -43.946 1.00 14.51 188 ASP D N 1
ATOM 6954 C CA . ASP D 1 188 ? 4.208 -33.162 -42.889 1.00 17.42 188 ASP D CA 1
ATOM 6955 C C . ASP D 1 188 ? 4.321 -33.987 -41.621 1.00 21.74 188 ASP D C 1
ATOM 6956 O O . ASP D 1 188 ? 5.025 -33.595 -40.680 1.00 22.83 188 ASP D O 1
ATOM 6961 N N . LEU D 1 189 ? 3.607 -35.102 -41.573 1.00 13.92 189 LEU D N 1
ATOM 6962 C CA . LEU D 1 189 ? 3.781 -36.063 -40.485 1.00 16.82 189 LEU D CA 1
ATOM 6963 C C . LEU D 1 189 ? 5.216 -36.514 -40.511 1.00 15.41 189 LEU D C 1
ATOM 6964 O O . LEU D 1 189 ? 5.715 -36.848 -41.583 1.00 13.95 189 LEU D O 1
ATOM 6969 N N . GLU D 1 190 ? 5.893 -36.504 -39.360 1.00 19.93 190 GLU D N 1
ATOM 6970 C CA . GLU D 1 190 ? 7.348 -36.629 -39.382 1.00 20.73 190 GLU D CA 1
ATOM 6971 C C . GLU D 1 190 ? 7.767 -37.948 -39.992 1.00 14.83 190 GLU D C 1
ATOM 6972 O O . GLU D 1 190 ? 8.679 -37.993 -40.806 1.00 15.30 190 GLU D O 1
ATOM 6978 N N . ALA D 1 191 ? 7.065 -39.013 -39.623 1.00 19.00 191 ALA D N 1
ATOM 6979 C CA . ALA D 1 191 ? 7.368 -40.337 -40.149 1.00 12.86 191 ALA D CA 1
ATOM 6980 C C . ALA D 1 191 ? 6.998 -40.441 -41.610 1.00 14.61 191 ALA D C 1
ATOM 6981 O O . ALA D 1 191 ? 7.578 -41.243 -42.334 1.00 22.05 191 ALA D O 1
ATOM 6983 N N . ILE D 1 192 ? 6.032 -39.652 -42.070 1.00 15.79 192 ILE D N 1
ATOM 6984 C CA . ILE D 1 192 ? 5.707 -39.689 -43.492 1.00 19.25 192 ILE D CA 1
ATOM 6985 C C . ILE D 1 192 ? 6.805 -38.964 -44.254 1.00 17.09 192 ILE D C 1
ATOM 6986 O O . ILE D 1 192 ? 7.314 -39.446 -45.277 1.00 17.67 192 ILE D O 1
ATOM 6991 N N . LYS D 1 193 ? 7.192 -37.815 -43.718 1.00 19.62 193 LYS D N 1
ATOM 6992 C CA . LYS D 1 193 ? 8.217 -36.997 -44.339 1.00 22.41 193 LYS D CA 1
ATOM 6993 C C . LYS D 1 193 ? 9.532 -37.769 -44.454 1.00 18.92 193 LYS D C 1
ATOM 6994 O O . LYS D 1 193 ? 10.217 -37.668 -45.467 1.00 32.04 193 LYS D O 1
ATOM 7000 N N . LYS D 1 194 ? 9.893 -38.550 -43.439 1.00 23.12 194 LYS D N 1
ATOM 7001 C CA . LYS D 1 194 ? 11.122 -39.328 -43.538 1.00 20.84 194 LYS D CA 1
ATOM 7002 C C . LYS D 1 194 ? 10.974 -40.522 -44.489 1.00 26.52 194 LYS D C 1
ATOM 7003 O O . LYS D 1 194 ? 11.896 -40.843 -45.231 1.00 28.26 194 LYS D O 1
ATOM 7009 N N . TYR D 1 195 ? 9.824 -41.186 -44.476 1.00 22.90 195 TYR D N 1
ATOM 7010 C CA . TYR D 1 195 ? 9.613 -42.280 -45.426 1.00 21.32 195 TYR D CA 1
ATOM 7011 C C . TYR D 1 195 ? 9.708 -41.771 -46.856 1.00 22.69 195 TYR D C 1
ATOM 7012 O O . TYR D 1 195 ? 10.368 -42.381 -47.708 1.00 25.11 195 TYR D O 1
ATOM 7021 N N . MET D 1 196 ? 9.068 -40.640 -47.124 1.00 23.12 196 MET D N 1
ATOM 7022 C CA . MET D 1 196 ? 9.046 -40.114 -48.481 1.00 23.43 196 MET D CA 1
ATOM 7023 C C . MET D 1 196 ? 10.400 -39.601 -48.933 1.00 20.82 196 MET D C 1
ATOM 7024 O O . MET D 1 196 ? 10.598 -39.364 -50.122 1.00 26.76 196 MET D O 1
ATOM 7029 N N . ALA D 1 197 ? 11.323 -39.428 -47.989 1.00 28.77 197 ALA D N 1
ATOM 7030 C CA . ALA D 1 197 ? 12.699 -39.050 -48.317 1.00 33.63 197 ALA D CA 1
ATOM 7031 C C . ALA D 1 197 ? 13.623 -40.270 -48.354 1.00 31.97 197 ALA D C 1
ATOM 7032 O O . ALA D 1 197 ? 14.808 -40.146 -48.639 1.00 48.06 197 ALA D O 1
ATOM 7034 N N . SER D 1 198 ? 13.088 -41.449 -48.085 1.00 35.23 198 SER D N 1
ATOM 7035 C CA . SER D 1 198 ? 13.924 -42.638 -47.966 1.00 30.64 198 SER D CA 1
ATOM 7036 C C . SER D 1 198 ? 14.150 -43.309 -49.334 1.00 37.29 198 SER D C 1
ATOM 7037 O O . SER D 1 198 ? 13.510 -42.929 -50.316 1.00 34.60 198 SER D O 1
ATOM 7040 N N . PRO D 1 199 ? 15.103 -44.269 -49.417 1.00 34.75 199 PRO D N 1
ATOM 7041 C CA . PRO D 1 199 ? 15.437 -44.875 -50.720 1.00 36.37 199 PRO D CA 1
ATOM 7042 C C . PRO D 1 199 ? 14.351 -45.786 -51.288 1.00 37.10 199 PRO D C 1
ATOM 7043 O O . PRO D 1 199 ? 14.251 -45.927 -52.507 1.00 31.13 199 PRO D O 1
ATOM 7047 N N . LYS D 1 200 ? 13.573 -46.412 -50.411 1.00 33.08 200 LYS D N 1
ATOM 7048 C CA . LYS D 1 200 ? 12.496 -47.302 -50.838 1.00 37.22 200 LYS D CA 1
ATOM 7049 C C . LYS D 1 200 ? 11.226 -46.576 -51.299 1.00 31.22 200 LYS D C 1
ATOM 7050 O O . LYS D 1 200 ? 10.307 -47.218 -51.791 1.00 28.37 200 LYS D O 1
ATOM 7056 N N . PHE D 1 201 ? 11.158 -45.254 -51.149 1.00 28.41 201 PHE D N 1
ATOM 7057 C CA . PHE D 1 201 ? 9.936 -44.566 -51.544 1.00 27.58 201 PHE D CA 1
ATOM 7058 C C . PHE D 1 201 ? 9.684 -44.730 -53.033 1.00 26.35 201 PHE D C 1
ATOM 7059 O O . PHE D 1 201 ? 10.587 -44.592 -53.854 1.00 20.59 201 PHE D O 1
ATOM 7067 N N . LEU D 1 202 ? 8.447 -45.060 -53.380 1.00 26.53 202 LEU D N 1
ATOM 7068 C CA . LEU D 1 202 ? 8.122 -45.290 -54.777 1.00 21.73 202 LEU D CA 1
ATOM 7069 C C . LEU D 1 202 ? 7.308 -44.130 -55.311 1.00 22.52 202 LEU D C 1
ATOM 7070 O O . LEU D 1 202 ? 6.137 -43.950 -54.942 1.00 19.15 202 LEU D O 1
ATOM 7075 N N . LYS D 1 203 ? 7.942 -43.338 -56.168 1.00 18.34 203 LYS D N 1
ATOM 7076 C CA . LYS D 1 203 ? 7.315 -42.142 -56.735 1.00 23.47 203 LYS D CA 1
ATOM 7077 C C . LYS D 1 203 ? 6.578 -42.449 -58.050 1.00 25.27 203 LYS D C 1
ATOM 7078 O O . LYS D 1 203 ? 5.452 -42.001 -58.262 1.00 19.78 203 LYS D O 1
ATOM 7084 N N . LYS D 1 204 ? 7.223 -43.222 -58.919 1.00 23.79 204 LYS D N 1
ATOM 7085 C CA . LYS D 1 204 ? 6.640 -43.663 -60.182 1.00 21.43 204 LYS D CA 1
ATOM 7086 C C . LYS D 1 204 ? 6.907 -45.150 -60.300 1.00 19.14 204 LYS D C 1
ATOM 7087 O O . LYS D 1 204 ? 7.856 -45.641 -59.703 1.00 25.27 204 LYS D O 1
ATOM 7093 N N . PRO D 1 205 ? 6.077 -45.877 -61.060 1.00 18.61 205 PRO D N 1
ATOM 7094 C CA . PRO D 1 205 ? 4.877 -45.392 -61.738 1.00 20.89 205 PRO D CA 1
ATOM 7095 C C . PRO D 1 205 ? 3.644 -45.595 -60.886 1.00 17.75 205 PRO D C 1
ATOM 7096 O O . PRO D 1 205 ? 3.655 -46.452 -60.009 1.00 16.70 205 PRO D O 1
ATOM 7100 N N . ILE D 1 206 ? 2.602 -44.821 -61.154 1.00 20.09 206 ILE D N 1
ATOM 7101 C CA . ILE D 1 206 ? 1.325 -44.972 -60.464 1.00 19.09 206 ILE D CA 1
ATOM 7102 C C . ILE D 1 206 ? 0.541 -46.196 -60.959 1.00 15.68 206 ILE D C 1
ATOM 7103 O O . ILE D 1 206 ? 0.051 -46.994 -60.162 1.00 17.13 206 ILE D O 1
ATOM 7108 N N . CYS D 1 207 ? 0.439 -46.348 -62.276 1.00 18.52 207 CYS D N 1
ATOM 7109 C CA . CYS D 1 207 ? -0.225 -47.500 -62.868 1.00 16.61 207 CYS D CA 1
ATOM 7110 C C . CYS D 1 207 ? 0.783 -48.428 -63.529 1.00 14.44 207 CYS D C 1
ATOM 7111 O O . CYS D 1 207 ? 1.945 -48.061 -63.674 1.00 21.37 207 CYS D O 1
ATOM 7114 N N . ASN D 1 208 ? 0.334 -49.617 -63.928 1.00 19.26 208 ASN D N 1
ATOM 7115 C CA . ASN D 1 208 ? 1.205 -50.612 -64.571 1.00 15.25 208 ASN D CA 1
ATOM 7116 C C . ASN D 1 208 ? 1.568 -50.203 -65.996 1.00 15.10 208 ASN D C 1
ATOM 7117 O O . ASN D 1 208 ? 0.991 -49.249 -66.529 1.00 18.61 208 ASN D O 1
ATOM 7122 N N . LYS D 1 209 ? 2.510 -50.915 -66.613 1.00 18.35 209 LYS D N 1
ATOM 7123 C CA . LYS D 1 209 ? 3.090 -50.451 -67.878 1.00 21.77 209 LYS D CA 1
ATOM 7124 C C . LYS D 1 209 ? 2.108 -50.468 -69.065 1.00 17.27 209 LYS D C 1
ATOM 7125 O O . LYS D 1 209 ? 2.307 -49.752 -70.040 1.00 20.17 209 LYS D O 1
ATOM 7131 N N . TYR D 1 210 ? 1.039 -51.249 -68.977 1.00 16.24 210 TYR D N 1
ATOM 7132 C CA . TYR D 1 210 ? 0.085 -51.356 -70.090 1.00 18.06 210 TYR D CA 1
ATOM 7133 C C . TYR D 1 210 ? -1.113 -50.381 -69.966 1.00 16.28 210 TYR D C 1
ATOM 7134 O O . TYR D 1 210 ? -1.898 -50.210 -70.898 1.00 16.17 210 TYR D O 1
ATOM 7143 N N . ALA D 1 211 ? -1.244 -49.726 -68.826 1.00 11.85 211 ALA D N 1
ATOM 7144 C CA . ALA D 1 211 ? -2.197 -48.619 -68.711 1.00 17.10 211 ALA D CA 1
ATOM 7145 C C . ALA D 1 211 ? -1.880 -47.495 -69.703 1.00 17.95 211 ALA D C 1
ATOM 7146 O O . ALA D 1 211 ? -0.733 -47.096 -69.852 1.00 19.86 211 ALA D O 1
ATOM 7148 N N . GLN D 1 212 ? -2.901 -46.986 -70.385 1.00 19.97 212 GLN D N 1
ATOM 7149 C CA . GLN D 1 212 ? -2.690 -45.920 -71.356 1.00 20.13 212 GLN D CA 1
ATOM 7150 C C . GLN D 1 212 ? -2.072 -44.667 -70.719 1.00 22.97 212 GLN D C 1
ATOM 7151 O O . GLN D 1 212 ? -1.156 -44.058 -71.289 1.00 18.22 212 GLN D O 1
ATOM 7157 N N . PHE D 1 213 ? -2.559 -44.316 -69.530 1.00 17.10 213 PHE D N 1
ATOM 7158 C CA . PHE D 1 213 ? -1.994 -43.237 -68.712 1.00 21.63 213 PHE D CA 1
ATOM 7159 C C . PHE D 1 213 ? -0.486 -43.393 -68.520 1.00 19.66 213 PHE D C 1
ATOM 7160 O O . PHE D 1 213 ? 0.270 -42.425 -68.631 1.00 21.69 213 PHE D O 1
ATOM 7168 N N . THR D 1 214 ? -0.047 -44.612 -68.228 1.00 19.17 214 THR D N 1
ATOM 7169 C CA . THR D 1 214 ? 1.368 -44.850 -68.076 1.00 17.78 214 THR D CA 1
ATOM 7170 C C . THR D 1 214 ? 2.081 -44.635 -69.406 1.00 24.75 214 THR D C 1
ATOM 7171 O O . THR D 1 214 ? 3.191 -44.093 -69.455 1.00 20.23 214 THR D O 1
ATOM 7175 N N . ILE D 1 215 ? 1.447 -45.048 -70.493 1.00 18.02 215 ILE D N 1
ATOM 7176 C CA . ILE D 1 215 ? 2.158 -45.024 -71.755 1.00 20.37 215 ILE D CA 1
ATOM 7177 C C . ILE D 1 215 ? 2.255 -43.604 -72.287 1.00 22.36 215 ILE D C 1
ATOM 7178 O O . ILE D 1 215 ? 3.254 -43.240 -72.902 1.00 28.54 215 ILE D O 1
ATOM 7183 N N . ILE D 1 216 ? 1.258 -42.778 -71.991 1.00 21.00 216 ILE D N 1
ATOM 7184 C CA . ILE D 1 216 ? 1.234 -41.409 -72.501 1.00 20.56 216 ILE D CA 1
ATOM 7185 C C . ILE D 1 216 ? 1.970 -40.378 -71.624 1.00 30.27 216 ILE D C 1
ATOM 7186 O O . ILE D 1 216 ? 2.762 -39.575 -72.138 1.00 30.33 216 ILE D O 1
ATOM 7191 N N . GLU D 1 217 ? 1.719 -40.393 -70.316 1.00 20.01 217 GLU D N 1
ATOM 7192 C CA . GLU D 1 217 ? 2.316 -39.410 -69.414 1.00 23.84 217 GLU D CA 1
ATOM 7193 C C . GLU D 1 217 ? 3.598 -39.896 -68.739 1.00 25.40 217 GLU D C 1
ATOM 7194 O O . GLU D 1 217 ? 4.413 -39.089 -68.316 1.00 26.99 217 GLU D O 1
ATOM 7200 N N . GLY D 1 218 ? 3.761 -41.211 -68.609 1.00 22.80 218 GLY D N 1
ATOM 7201 C CA . GLY D 1 218 ? 4.944 -41.767 -67.972 1.00 27.09 218 GLY D CA 1
ATOM 7202 C C . GLY D 1 218 ? 5.137 -41.342 -66.526 1.00 27.60 218 GLY D C 1
ATOM 7203 O O . GLY D 1 218 ? 6.246 -41.016 -66.100 1.00 21.95 218 GLY D O 1
ATOM 7204 N N . LYS D 1 219 ? 4.050 -41.326 -65.767 1.00 24.73 219 LYS D N 1
ATOM 7205 C CA . LYS D 1 219 ? 4.131 -41.021 -64.345 1.00 24.06 219 LYS D CA 1
ATOM 7206 C C . LYS D 1 219 ? 3.868 -42.310 -63.578 1.00 28.92 219 LYS D C 1
ATOM 7207 O O . LYS D 1 219 ? 3.917 -43.399 -64.158 1.00 27.24 219 LYS D O 1
ATOM 7214 N N . MET E 1 1 ? -38.485 -41.012 -37.834 1.00 55.23 1 MET E N 1
ATOM 7215 C CA . MET E 1 1 ? -37.951 -41.149 -36.484 1.00 66.13 1 MET E CA 1
ATOM 7216 C C . MET E 1 1 ? -37.087 -42.409 -36.356 1.00 64.93 1 MET E C 1
ATOM 7217 O O . MET E 1 1 ? -35.890 -42.325 -36.053 1.00 53.14 1 MET E O 1
ATOM 7222 N N . LEU E 1 2 ? -37.694 -43.572 -36.590 1.00 61.20 2 LEU E N 1
ATOM 7223 C CA . LEU E 1 2 ? -36.951 -44.830 -36.609 1.00 52.04 2 LEU E CA 1
ATOM 7224 C C . LEU E 1 2 ? -36.703 -45.283 -38.081 1.00 39.01 2 LEU E C 1
ATOM 7225 O O . LEU E 1 2 ? -37.298 -44.725 -39.003 1.00 38.64 2 LEU E O 1
ATOM 7230 N N . PRO E 1 3 ? -35.824 -46.284 -38.299 1.00 33.86 3 PRO E N 1
ATOM 7231 C CA . PRO E 1 3 ? -34.917 -46.206 -39.459 1.00 33.89 3 PRO E CA 1
ATOM 7232 C C . PRO E 1 3 ? -35.498 -46.355 -40.868 1.00 38.07 3 PRO E C 1
ATOM 7233 O O . PRO E 1 3 ? -36.386 -47.168 -41.118 1.00 33.90 3 PRO E O 1
ATOM 7237 N N . VAL E 1 4 ? -34.955 -45.565 -41.790 1.00 20.84 4 VAL E N 1
ATOM 7238 C CA . VAL E 1 4 ? -35.332 -45.633 -43.195 1.00 24.02 4 VAL E CA 1
ATOM 7239 C C . VAL E 1 4 ? -34.209 -46.310 -43.993 1.00 34.93 4 VAL E C 1
ATOM 7240 O O . VAL E 1 4 ? -33.070 -45.844 -43.956 1.00 27.16 4 VAL E O 1
ATOM 7244 N N . LEU E 1 5 ? -34.507 -47.414 -44.678 1.00 30.25 5 LEU E N 1
ATOM 7245 C CA . LEU E 1 5 ? -33.581 -47.954 -45.685 1.00 28.45 5 LEU E CA 1
ATOM 7246 C C . LEU E 1 5 ? -34.055 -47.499 -47.051 1.00 31.13 5 LEU E C 1
ATOM 7247 O O . LEU E 1 5 ? -35.187 -47.786 -47.435 1.00 32.77 5 LEU E O 1
ATOM 7252 N N . GLY E 1 6 ? -33.207 -46.777 -47.774 1.00 24.43 6 GLY E N 1
ATOM 7253 C CA . GLY E 1 6 ? -33.570 -46.281 -49.088 1.00 24.52 6 GLY E CA 1
ATOM 7254 C C . GLY E 1 6 ? -32.889 -47.033 -50.213 1.00 27.69 6 GLY E C 1
ATOM 7255 O O . GLY E 1 6 ? -31.668 -47.210 -50.209 1.00 21.04 6 GLY E O 1
ATOM 7256 N N . TYR E 1 7 ? -33.682 -47.484 -51.181 1.00 22.44 7 TYR E N 1
ATOM 7257 C CA . TYR E 1 7 ? -33.159 -48.233 -52.317 1.00 21.69 7 TYR E CA 1
ATOM 7258 C C . TYR E 1 7 ? -34.210 -48.374 -53.403 1.00 29.53 7 TYR E C 1
ATOM 7259 O O . TYR E 1 7 ? -35.359 -47.968 -53.220 1.00 25.04 7 TYR E O 1
ATOM 7268 N N . TRP E 1 8 ? -33.800 -48.953 -54.529 1.00 25.14 8 TRP E N 1
ATOM 7269 C CA . TRP E 1 8 ? -34.724 -49.351 -55.577 1.00 26.64 8 TRP E CA 1
ATOM 7270 C C . TRP E 1 8 ? -35.525 -50.540 -55.077 1.00 28.36 8 TRP E C 1
ATOM 7271 O O . TRP E 1 8 ? -35.135 -51.173 -54.095 1.00 24.26 8 TRP E O 1
ATOM 7282 N N . LYS E 1 9 ? -36.620 -50.857 -55.766 1.00 24.21 9 LYS E N 1
ATOM 7283 C CA . LYS E 1 9 ? -37.363 -52.091 -55.515 1.00 31.41 9 LYS E CA 1
ATOM 7284 C C . LYS E 1 9 ? -36.695 -53.313 -56.157 1.00 28.41 9 LYS E C 1
ATOM 7285 O O . LYS E 1 9 ? -37.301 -53.999 -56.979 1.00 34.07 9 LYS E O 1
ATOM 7291 N N . THR E 1 10 ? -35.441 -53.571 -55.797 1.00 25.96 10 THR E N 1
ATOM 7292 C CA . THR E 1 10 ? -34.689 -54.714 -56.322 1.00 26.63 10 THR E CA 1
ATOM 7293 C C . THR E 1 10 ? -33.887 -55.332 -55.197 1.00 20.05 10 THR E C 1
ATOM 7294 O O . THR E 1 10 ? -33.790 -54.749 -54.127 1.00 26.13 10 THR E O 1
ATOM 7298 N N . ARG E 1 11 ? -33.293 -56.487 -55.448 1.00 21.75 11 ARG E N 1
ATOM 7299 C CA . ARG E 1 11 ? -32.471 -57.150 -54.456 1.00 20.45 11 ARG E CA 1
ATOM 7300 C C . ARG E 1 11 ? -31.046 -56.630 -54.541 1.00 26.40 11 ARG E C 1
ATOM 7301 O O . ARG E 1 11 ? -30.597 -55.922 -53.640 1.00 20.49 11 ARG E O 1
ATOM 7309 N N . ALA E 1 12 ? -30.362 -56.978 -55.633 1.00 18.78 12 ALA E N 1
ATOM 7310 C CA . ALA E 1 12 ? -29.039 -56.445 -55.962 1.00 21.22 12 ALA E CA 1
ATOM 7311 C C . ALA E 1 12 ? -28.089 -56.440 -54.758 1.00 21.63 12 ALA E C 1
ATOM 7312 O O . ALA E 1 12 ? -27.815 -57.491 -54.191 1.00 27.24 12 ALA E O 1
ATOM 7314 N N . LEU E 1 13 ? -27.593 -55.274 -54.352 1.00 27.38 13 LEU E N 1
ATOM 7315 C CA . LEU E 1 13 ? -26.651 -55.238 -53.223 1.00 27.47 13 LEU E CA 1
ATOM 7316 C C . LEU E 1 13 ? -27.292 -54.810 -51.908 1.00 24.45 13 LEU E C 1
ATOM 7317 O O . LEU E 1 13 ? -26.603 -54.674 -50.903 1.00 24.78 13 LEU E O 1
ATOM 7322 N N . CYS E 1 14 ? -28.608 -54.610 -51.916 1.00 25.89 14 CYS E N 1
ATOM 7323 C CA . CYS E 1 14 ? -29.336 -54.169 -50.726 1.00 26.87 14 CYS E CA 1
ATOM 7324 C C . CYS E 1 14 ? -30.060 -55.306 -49.997 1.00 22.54 14 CYS E C 1
ATOM 7325 O O . CYS E 1 14 ? -30.443 -55.173 -48.835 1.00 20.43 14 CYS E O 1
ATOM 7328 N N . GLN E 1 15 ? -30.284 -56.410 -50.686 1.00 22.01 15 GLN E N 1
ATOM 7329 C CA . GLN E 1 15 ? -30.912 -57.546 -50.030 1.00 24.57 15 GLN E CA 1
ATOM 7330 C C . GLN E 1 15 ? -30.108 -58.062 -48.822 1.00 25.54 15 GLN E C 1
ATOM 7331 O O . GLN E 1 15 ? -30.706 -58.291 -47.778 1.00 24.59 15 GLN E O 1
ATOM 7337 N N . PRO E 1 16 ? -28.760 -58.217 -48.933 1.00 27.28 16 PRO E N 1
ATOM 7338 C CA . PRO E 1 16 ? -28.049 -58.666 -47.726 1.00 21.63 16 PRO E CA 1
ATOM 7339 C C . PRO E 1 16 ? -28.281 -57.780 -46.503 1.00 19.63 16 PRO E C 1
ATOM 7340 O O . PRO E 1 16 ? -28.172 -58.276 -45.387 1.00 21.66 16 PRO E O 1
ATOM 7344 N N . ILE E 1 17 ? -28.611 -56.508 -46.714 1.00 17.20 17 ILE E N 1
ATOM 7345 C CA . ILE E 1 17 ? -28.976 -55.608 -45.625 1.00 20.07 17 ILE E CA 1
ATOM 7346 C C . ILE E 1 17 ? -30.392 -55.899 -45.108 1.00 24.31 17 ILE E C 1
ATOM 7347 O O . ILE E 1 17 ? -30.642 -55.871 -43.901 1.00 23.60 17 ILE E O 1
ATOM 7352 N N . ARG E 1 18 ? -31.311 -56.168 -46.029 1.00 23.12 18 ARG E N 1
ATOM 7353 C CA . ARG E 1 18 ? -32.648 -56.654 -45.675 1.00 27.06 18 ARG E CA 1
ATOM 7354 C C . ARG E 1 18 ? -32.590 -57.970 -44.883 1.00 23.32 18 ARG E C 1
ATOM 7355 O O . ARG E 1 18 ? -33.370 -58.182 -43.948 1.00 30.13 18 ARG E O 1
ATOM 7363 N N . LEU E 1 19 ? -31.680 -58.857 -45.249 1.00 17.89 19 LEU E N 1
ATOM 7364 C CA . LEU E 1 19 ? -31.561 -60.109 -44.516 1.00 17.63 19 LEU E CA 1
ATOM 7365 C C . LEU E 1 19 ? -31.045 -59.888 -43.089 1.00 29.35 19 LEU E C 1
ATOM 7366 O O . LEU E 1 19 ? -31.405 -60.626 -42.170 1.00 25.10 19 LEU E O 1
ATOM 7371 N N . MET E 1 20 ? -30.207 -58.874 -42.899 1.00 25.91 20 MET E N 1
ATOM 7372 C CA . MET E 1 20 ? -29.693 -58.567 -41.564 1.00 23.95 20 MET E CA 1
ATOM 7373 C C . MET E 1 20 ? -30.804 -58.000 -40.682 1.00 25.29 20 MET E C 1
ATOM 7374 O O . MET E 1 20 ? -31.034 -58.478 -39.580 1.00 30.10 20 MET E O 1
ATOM 7379 N N . LEU E 1 21 ? -31.485 -56.974 -41.184 1.00 27.38 21 LEU E N 1
ATOM 7380 C CA . LEU E 1 21 ? -32.573 -56.329 -40.467 1.00 26.39 21 LEU E CA 1
ATOM 7381 C C . LEU E 1 21 ? -33.689 -57.313 -40.116 1.00 33.58 21 LEU E C 1
ATOM 7382 O O . LEU E 1 21 ? -34.278 -57.227 -39.036 1.00 31.60 21 LEU E O 1
ATOM 7387 N N . GLY E 1 22 ? -33.968 -58.238 -41.034 1.00 23.53 22 GLY E N 1
ATOM 7388 C CA . GLY E 1 22 ? -34.953 -59.282 -40.820 1.00 31.56 22 GLY E CA 1
ATOM 7389 C C . GLY E 1 22 ? -34.528 -60.257 -39.734 1.00 35.16 22 GLY E C 1
ATOM 7390 O O . GLY E 1 22 ? -35.319 -60.596 -38.850 1.00 40.16 22 GLY E O 1
ATOM 7391 N N . TYR E 1 23 ? -33.283 -60.715 -39.799 1.00 27.88 23 TYR E N 1
ATOM 7392 C CA . TYR E 1 23 ? -32.746 -61.617 -38.785 1.00 32.00 23 TYR E CA 1
ATOM 7393 C C . TYR E 1 23 ? -32.841 -60.987 -37.391 1.00 33.27 23 TYR E C 1
ATOM 7394 O O . TYR E 1 23 ? -33.149 -61.673 -36.422 1.00 42.23 23 TYR E O 1
ATOM 7403 N N . THR E 1 24 ? -32.608 -59.680 -37.298 1.00 32.76 24 THR E N 1
ATOM 7404 C CA . THR E 1 24 ? -32.581 -58.994 -36.001 1.00 30.32 24 THR E CA 1
ATOM 7405 C C . THR E 1 24 ? -33.947 -58.451 -35.559 1.00 33.79 24 THR E C 1
ATOM 7406 O O . THR E 1 24 ? -34.079 -57.872 -34.477 1.00 34.11 24 THR E O 1
ATOM 7410 N N . GLY E 1 25 ? -34.961 -58.623 -36.394 1.00 28.03 25 GLY E N 1
ATOM 7411 C CA . GLY E 1 25 ? -36.293 -58.152 -36.058 1.00 30.91 25 GLY E CA 1
ATOM 7412 C C . GLY E 1 25 ? -36.470 -56.640 -35.993 1.00 38.58 25 GLY E C 1
ATOM 7413 O O . GLY E 1 25 ? -37.511 -56.168 -35.544 1.00 39.64 25 GLY E O 1
ATOM 7414 N N . THR E 1 26 ? -35.475 -55.876 -36.444 1.00 34.36 26 THR E N 1
ATOM 7415 C CA . THR E 1 26 ? -35.541 -54.415 -36.372 1.00 36.87 26 THR E CA 1
ATOM 7416 C C . THR E 1 26 ? -36.579 -53.832 -37.336 1.00 41.61 26 THR E C 1
ATOM 7417 O O . THR E 1 26 ? -36.650 -54.225 -38.503 1.00 35.82 26 THR E O 1
ATOM 7421 N N . GLU E 1 27 ? -37.377 -52.886 -36.853 1.00 35.38 27 GLU E N 1
ATOM 7422 C CA . GLU E 1 27 ? -38.405 -52.295 -37.692 1.00 39.04 27 GLU E CA 1
ATOM 7423 C C . GLU E 1 27 ? -37.774 -51.220 -38.537 1.00 35.26 27 GLU E C 1
ATOM 7424 O O . GLU E 1 27 ? -37.012 -50.405 -38.021 1.00 37.58 27 GLU E O 1
ATOM 7430 N N . PHE E 1 28 ? -38.074 -51.209 -39.829 1.00 24.82 28 PHE E N 1
ATOM 7431 C CA . PHE E 1 28 ? -37.602 -50.115 -40.669 1.00 35.21 28 PHE E CA 1
ATOM 7432 C C . PHE E 1 28 ? -38.568 -49.838 -41.798 1.00 29.29 28 PHE E C 1
ATOM 7433 O O . PHE E 1 28 ? -39.153 -50.755 -42.363 1.00 31.65 28 PHE E O 1
ATOM 7441 N N . GLU E 1 29 ? -38.764 -48.556 -42.086 1.00 32.92 29 GLU E N 1
ATOM 7442 C CA . GLU E 1 29 ? -39.430 -48.157 -43.307 1.00 30.87 29 GLU E CA 1
ATOM 7443 C C . GLU E 1 29 ? -38.466 -48.477 -44.417 1.00 38.78 29 GLU E C 1
ATOM 7444 O O . GLU E 1 29 ? -37.326 -48.023 -44.364 1.00 32.71 29 GLU E O 1
ATOM 7450 N N . GLU E 1 30 ? -38.881 -49.230 -45.426 1.00 34.72 30 GLU E N 1
ATOM 7451 C CA . GLU E 1 30 ? -38.093 -49.201 -46.635 1.00 27.60 30 GLU E CA 1
ATOM 7452 C C . GLU E 1 30 ? -38.716 -48.189 -47.570 1.00 33.58 30 GLU E C 1
ATOM 7453 O O . GLU E 1 30 ? -39.889 -48.292 -47.926 1.00 38.47 30 GLU E O 1
ATOM 7459 N N . LYS E 1 31 ? -37.926 -47.193 -47.941 1.00 27.61 31 LYS E N 1
ATOM 7460 C CA . LYS E 1 31 ? -38.365 -46.160 -48.871 1.00 29.15 31 LYS E CA 1
ATOM 7461 C C . LYS E 1 31 ? -37.898 -46.483 -50.293 1.00 39.91 31 LYS E C 1
ATOM 7462 O O . LYS E 1 31 ? -36.699 -46.670 -50.538 1.00 28.21 31 LYS E O 1
ATOM 7468 N N . ASN E 1 32 ? -38.840 -46.552 -51.233 1.00 30.43 32 ASN E N 1
ATOM 7469 C CA . ASN E 1 32 ? -38.482 -46.899 -52.602 1.00 30.27 32 ASN E CA 1
ATOM 7470 C C . ASN E 1 32 ? -38.589 -45.767 -53.590 1.00 32.00 32 ASN E C 1
ATOM 7471 O O . ASN E 1 32 ? -39.337 -44.818 -53.384 1.00 35.73 32 ASN E O 1
ATOM 7476 N N . TYR E 1 33 ? -37.816 -45.869 -54.666 1.00 29.90 33 TYR E N 1
ATOM 7477 C CA . TYR E 1 33 ? -37.906 -44.916 -55.761 1.00 26.45 33 TYR E CA 1
ATOM 7478 C C . TYR E 1 33 ? -38.198 -45.690 -57.041 1.00 28.55 33 TYR E C 1
ATOM 7479 O O . TYR E 1 33 ? -37.802 -46.851 -57.192 1.00 27.74 33 TYR E O 1
ATOM 7488 N N . PRO E 1 34 ? -38.957 -45.075 -57.943 1.00 28.94 34 PRO E N 1
ATOM 7489 C CA . PRO E 1 34 ? -39.368 -45.812 -59.130 1.00 29.08 34 PRO E CA 1
ATOM 7490 C C . PRO E 1 34 ? -38.396 -45.599 -60.265 1.00 29.66 34 PRO E C 1
ATOM 7491 O O . PRO E 1 34 ? -37.587 -44.671 -60.228 1.00 26.27 34 PRO E O 1
ATOM 7495 N N . VAL E 1 35 ? -38.485 -46.450 -61.273 1.00 23.53 35 VAL E N 1
ATOM 7496 C CA . VAL E 1 35 ? -37.674 -46.282 -62.456 1.00 30.26 35 VAL E CA 1
ATOM 7497 C C . VAL E 1 35 ? -38.626 -46.289 -63.641 1.00 33.30 35 VAL E C 1
ATOM 7498 O O . VAL E 1 35 ? -39.512 -47.144 -63.720 1.00 28.58 35 VAL E O 1
ATOM 7502 N N . GLY E 1 36 ? -38.445 -45.328 -64.544 1.00 30.02 36 GLY E N 1
ATOM 7503 C CA . GLY E 1 36 ? -39.304 -45.198 -65.708 1.00 36.03 36 GLY E CA 1
ATOM 7504 C C . GLY E 1 36 ? -39.052 -46.261 -66.757 1.00 37.44 36 GLY E C 1
ATOM 7505 O O . GLY E 1 36 ? -38.057 -46.983 -66.704 1.00 26.83 36 GLY E O 1
ATOM 7506 N N . ASP E 1 37 ? -39.966 -46.362 -67.715 1.00 41.59 37 ASP E N 1
ATOM 7507 C CA . ASP E 1 37 ? -39.851 -47.350 -68.779 1.00 29.08 37 ASP E CA 1
ATOM 7508 C C . ASP E 1 37 ? -38.770 -46.996 -69.789 1.00 30.16 37 ASP E C 1
ATOM 7509 O O . ASP E 1 37 ? -38.310 -45.855 -69.851 1.00 25.25 37 ASP E O 1
ATOM 7514 N N . ALA E 1 38 ? -38.384 -47.982 -70.592 1.00 33.99 38 ALA E N 1
ATOM 7515 C CA . ALA E 1 38 ? -37.540 -47.740 -71.753 1.00 32.52 38 ALA E CA 1
ATOM 7516 C C . ALA E 1 38 ? -38.223 -46.723 -72.660 1.00 32.86 38 ALA E C 1
ATOM 7517 O O . ALA E 1 38 ? -39.445 -46.646 -72.675 1.00 40.85 38 ALA E O 1
ATOM 7519 N N . PRO E 1 39 ? -37.447 -45.935 -73.418 1.00 34.44 39 PRO E N 1
ATOM 7520 C CA . PRO E 1 39 ? -35.985 -45.950 -73.468 1.00 38.51 39 PRO E CA 1
ATOM 7521 C C . PRO E 1 39 ? -35.369 -45.067 -72.401 1.00 33.39 39 PRO E C 1
ATOM 7522 O O . PRO E 1 39 ? -34.157 -45.120 -72.215 1.00 29.68 39 PRO E O 1
ATOM 7526 N N . ASP E 1 40 ? -36.192 -44.273 -71.720 1.00 32.53 40 ASP E N 1
ATOM 7527 C CA . ASP E 1 40 ? -35.686 -43.259 -70.796 1.00 37.29 40 ASP E CA 1
ATOM 7528 C C . ASP E 1 40 ? -35.222 -43.800 -69.447 1.00 36.24 40 ASP E C 1
ATOM 7529 O O . ASP E 1 40 ? -34.206 -43.342 -68.912 1.00 30.21 40 ASP E O 1
ATOM 7534 N N . TYR E 1 41 ? -35.970 -44.753 -68.901 1.00 29.93 41 TYR E N 1
ATOM 7535 C CA . TYR E 1 41 ? -35.713 -45.269 -67.554 1.00 34.04 41 TYR E CA 1
ATOM 7536 C C . TYR E 1 41 ? -35.598 -44.143 -66.527 1.00 34.19 41 TYR E C 1
ATOM 7537 O O . TYR E 1 41 ? -34.629 -44.087 -65.762 1.00 32.19 41 TYR E O 1
ATOM 7546 N N . ASP E 1 42 ? -36.594 -43.261 -66.511 1.00 31.95 42 ASP E N 1
ATOM 7547 C CA . ASP E 1 42 ? -36.549 -42.050 -65.696 1.00 31.89 42 ASP E CA 1
ATOM 7548 C C . ASP E 1 42 ? -36.342 -42.298 -64.203 1.00 29.35 42 ASP E C 1
ATOM 7549 O O . ASP E 1 42 ? -36.812 -43.285 -63.639 1.00 25.53 42 ASP E O 1
ATOM 7554 N N . LYS E 1 43 ? -35.614 -41.383 -63.574 1.00 30.33 43 LYS E N 1
ATOM 7555 C CA . LYS E 1 43 ? -35.314 -41.477 -62.154 1.00 34.43 43 LYS E CA 1
ATOM 7556 C C . LYS E 1 43 ? -35.508 -40.134 -61.480 1.00 33.95 43 LYS E C 1
ATOM 7557 O O . LYS E 1 43 ? -34.876 -39.852 -60.465 1.00 33.23 43 LYS E O 1
ATOM 7563 N N . SER E 1 44 ? -36.392 -39.323 -62.055 1.00 29.41 44 SER E N 1
ATOM 7564 C CA . SER E 1 44 ? -36.654 -37.966 -61.590 1.00 32.88 44 SER E CA 1
ATOM 7565 C C . SER E 1 44 ? -36.905 -37.858 -60.096 1.00 29.41 44 SER E C 1
ATOM 7566 O O . SER E 1 44 ? -36.362 -36.965 -59.450 1.00 30.03 44 SER E O 1
ATOM 7569 N N . GLU E 1 45 ? -37.733 -38.751 -59.558 1.00 26.84 45 GLU E N 1
ATOM 7570 C CA . GLU E 1 45 ? -38.045 -38.760 -58.125 1.00 28.90 45 GLU E CA 1
ATOM 7571 C C . GLU E 1 45 ? -36.795 -38.898 -57.255 1.00 30.21 45 GLU E C 1
ATOM 7572 O O . GLU E 1 45 ? -36.523 -38.054 -56.405 1.00 28.47 45 GLU E O 1
ATOM 7578 N N . TRP E 1 46 ? -36.052 -39.983 -57.442 1.00 31.87 46 TRP E N 1
ATOM 7579 C CA . TRP E 1 46 ? -34.815 -40.171 -56.687 1.00 32.00 46 TRP E CA 1
ATOM 7580 C C . TRP E 1 46 ? -33.886 -38.980 -56.881 1.00 27.81 46 TRP E C 1
ATOM 7581 O O . TRP E 1 46 ? -33.396 -38.397 -55.914 1.00 33.00 46 TRP E O 1
ATOM 7592 N N . LEU E 1 47 ? -33.669 -38.584 -58.125 1.00 30.59 47 LEU E N 1
ATOM 7593 C CA . LEU E 1 47 ? -32.764 -37.473 -58.382 1.00 33.33 47 LEU E CA 1
ATOM 7594 C C . LEU E 1 47 ? -33.272 -36.167 -57.740 1.00 35.98 47 LEU E C 1
ATOM 7595 O O . LEU E 1 47 ? -32.489 -35.239 -57.501 1.00 26.02 47 LEU E O 1
ATOM 7600 N N . ALA E 1 48 ? -34.568 -36.107 -57.430 1.00 30.97 48 ALA E N 1
ATOM 7601 C CA . ALA E 1 48 ? -35.154 -34.883 -56.870 1.00 35.53 48 ALA E CA 1
ATOM 7602 C C . ALA E 1 48 ? -34.869 -34.725 -55.382 1.00 33.40 48 ALA E C 1
ATOM 7603 O O . ALA E 1 48 ? -34.834 -33.598 -54.877 1.00 29.67 48 ALA E O 1
ATOM 7605 N N . VAL E 1 49 ? -34.667 -35.845 -54.688 1.00 30.98 49 VAL E N 1
ATOM 7606 C CA . VAL E 1 49 ? -34.382 -35.817 -53.252 1.00 31.44 49 VAL E CA 1
ATOM 7607 C C . VAL E 1 49 ? -32.946 -36.218 -52.890 1.00 31.59 49 VAL E C 1
ATOM 7608 O O . VAL E 1 49 ? -32.505 -35.961 -51.763 1.00 31.54 49 VAL E O 1
ATOM 7612 N N . LYS E 1 50 ? -32.231 -36.832 -53.838 1.00 31.23 50 LYS E N 1
ATOM 7613 C CA . LYS E 1 50 ? -30.898 -37.411 -53.604 1.00 29.38 50 LYS E CA 1
ATOM 7614 C C . LYS E 1 50 ? -29.946 -36.483 -52.855 1.00 24.40 50 LYS E C 1
ATOM 7615 O O . LYS E 1 50 ? -29.229 -36.929 -51.966 1.00 26.37 50 LYS E O 1
ATOM 7621 N N . PHE E 1 51 ? -29.946 -35.196 -53.199 1.00 26.03 51 PHE E N 1
ATOM 7622 C CA . PHE E 1 51 ? -29.041 -34.236 -52.548 1.00 28.94 51 PHE E CA 1
ATOM 7623 C C . PHE E 1 51 ? -29.680 -33.463 -51.391 1.00 25.19 51 PHE E C 1
ATOM 7624 O O . PHE E 1 51 ? -29.097 -32.506 -50.879 1.00 22.69 51 PHE E O 1
ATOM 7632 N N . LYS E 1 52 ? -30.868 -33.897 -50.979 1.00 29.93 52 LYS E N 1
ATOM 7633 C CA . LYS E 1 52 ? -31.625 -33.230 -49.928 1.00 27.34 52 LYS E CA 1
ATOM 7634 C C . LYS E 1 52 ? -31.961 -34.193 -48.790 1.00 28.82 52 LYS E C 1
ATOM 7635 O O . LYS E 1 52 ? -33.027 -34.105 -48.180 1.00 27.37 52 LYS E O 1
ATOM 7641 N N . LEU E 1 53 ? -31.058 -35.125 -48.504 1.00 25.75 53 LEU E N 1
ATOM 7642 C CA . LEU E 1 53 ? -31.267 -36.034 -47.385 1.00 23.16 53 LEU E CA 1
ATOM 7643 C C . LEU E 1 53 ? -30.153 -35.895 -46.340 1.00 26.55 53 LEU E C 1
ATOM 7644 O O . LEU E 1 53 ? -30.089 -36.669 -45.377 1.00 29.75 53 LEU E O 1
ATOM 7649 N N . GLY E 1 54 ? -29.276 -34.914 -46.537 1.00 29.45 54 GLY E N 1
ATOM 7650 C CA . GLY E 1 54 ? -28.152 -34.706 -45.636 1.00 25.56 54 GLY E CA 1
ATOM 7651 C C . GLY E 1 54 ? -27.117 -35.818 -45.657 1.00 26.76 54 GLY E C 1
ATOM 7652 O O . GLY E 1 54 ? -26.318 -35.922 -44.740 1.00 27.39 54 GLY E O 1
ATOM 7653 N N . LEU E 1 55 ? -27.144 -36.655 -46.697 1.00 27.62 55 LEU E N 1
ATOM 7654 C CA . LEU E 1 55 ? -26.154 -37.719 -46.884 1.00 25.84 55 LEU E CA 1
ATOM 7655 C C . LEU E 1 55 ? -24.795 -37.143 -47.297 1.00 18.93 55 LEU E C 1
ATOM 7656 O O . LEU E 1 55 ? -24.729 -36.260 -48.135 1.00 20.46 55 LEU E O 1
ATOM 7661 N N . ALA E 1 56 ? -23.707 -37.647 -46.727 1.00 20.35 56 ALA E N 1
ATOM 7662 C CA . ALA E 1 56 ? -22.387 -37.131 -47.105 1.00 14.98 56 ALA E CA 1
ATOM 7663 C C . ALA E 1 56 ? -22.061 -37.506 -48.551 1.00 16.10 56 ALA E C 1
ATOM 7664 O O . ALA E 1 56 ? -21.660 -36.652 -49.345 1.00 14.78 56 ALA E O 1
ATOM 7666 N N . PHE E 1 57 ? -22.250 -38.784 -48.888 1.00 17.04 57 PHE E N 1
ATOM 7667 C CA . PHE E 1 57 ? -22.016 -39.264 -50.250 1.00 20.59 57 PHE E CA 1
ATOM 7668 C C . PHE E 1 57 ? -23.296 -39.862 -50.777 1.00 19.35 57 PHE E C 1
ATOM 7669 O O . PHE E 1 57 ? -23.517 -41.064 -50.668 1.00 17.73 57 PHE E O 1
ATOM 7677 N N . PRO E 1 58 ? -24.155 -39.009 -51.331 1.00 18.39 58 PRO E N 1
ATOM 7678 C CA . PRO E 1 58 ? -25.507 -39.468 -51.672 1.00 24.21 58 PRO E CA 1
ATOM 7679 C C . PRO E 1 58 ? -25.430 -40.618 -52.637 1.00 24.18 58 PRO E C 1
ATOM 7680 O O . PRO E 1 58 ? -24.614 -40.561 -53.561 1.00 22.33 58 PRO E O 1
ATOM 7684 N N . ASN E 1 59 ? -26.230 -41.652 -52.378 1.00 19.60 59 ASN E N 1
ATOM 7685 C CA . ASN E 1 59 ? -26.171 -42.911 -53.120 1.00 22.98 59 ASN E CA 1
ATOM 7686 C C . ASN E 1 59 ? -27.274 -43.860 -52.653 1.00 20.46 59 ASN E C 1
ATOM 7687 O O . ASN E 1 59 ? -27.969 -43.584 -51.678 1.00 19.51 59 ASN E O 1
ATOM 7692 N N . LEU E 1 60 ? -27.420 -44.986 -53.347 1.00 24.11 60 LEU E N 1
ATOM 7693 C CA . LEU E 1 60 ? -28.383 -46.015 -52.971 1.00 20.35 60 LEU E CA 1
ATOM 7694 C C . LEU E 1 60 ? -27.654 -47.344 -52.906 1.00 17.91 60 LEU E C 1
ATOM 7695 O O . LEU E 1 60 ? -27.045 -47.772 -53.884 1.00 18.86 60 LEU E O 1
ATOM 7700 N N . PRO E 1 61 ? -27.735 -48.028 -51.769 1.00 18.07 61 PRO E N 1
ATOM 7701 C CA . PRO E 1 61 ? -28.635 -47.744 -50.656 1.00 19.16 61 PRO E CA 1
ATOM 7702 C C . PRO E 1 61 ? -28.143 -46.669 -49.680 1.00 25.78 61 PRO E C 1
ATOM 7703 O O . PRO E 1 61 ? -26.946 -46.322 -49.644 1.00 13.84 61 PRO E O 1
ATOM 7707 N N . TYR E 1 62 ? -29.097 -46.140 -48.909 1.00 16.79 62 TYR E N 1
ATOM 7708 C CA . TYR E 1 62 ? -28.787 -45.325 -47.742 1.00 21.94 62 TYR E CA 1
ATOM 7709 C C . TYR E 1 62 ? -29.558 -45.844 -46.536 1.00 26.23 62 TYR E C 1
ATOM 7710 O O . TYR E 1 62 ? -30.544 -46.566 -46.688 1.00 22.22 62 TYR E O 1
ATOM 7719 N N . TYR E 1 63 ? -29.085 -45.479 -45.347 1.00 21.94 63 TYR E N 1
ATOM 7720 C CA . TYR E 1 63 ? -29.709 -45.858 -44.085 1.00 25.86 63 TYR E CA 1
ATOM 7721 C C . TYR E 1 63 ? -29.744 -44.640 -43.169 1.00 29.35 63 TYR E C 1
ATOM 7722 O O . TYR E 1 63 ? -28.694 -44.081 -42.839 1.00 22.57 63 TYR E O 1
ATOM 7731 N N . ILE E 1 64 ? -30.949 -44.216 -42.795 1.00 22.44 64 ILE E N 1
ATOM 7732 C CA . ILE E 1 64 ? -31.130 -43.060 -41.927 1.00 24.51 64 ILE E CA 1
ATOM 7733 C C . ILE E 1 64 ? -31.725 -43.564 -40.624 1.00 33.63 64 ILE E C 1
ATOM 7734 O O . ILE E 1 64 ? -32.695 -44.320 -40.631 1.00 31.59 64 ILE E O 1
ATOM 7739 N N . ASP E 1 65 ? -31.128 -43.154 -39.512 1.00 32.53 65 ASP E N 1
ATOM 7740 C CA . ASP E 1 65 ? -31.460 -43.683 -38.198 1.00 29.19 65 ASP E CA 1
ATOM 7741 C C . ASP E 1 65 ? -31.182 -42.579 -37.197 1.00 38.63 65 ASP E C 1
ATOM 7742 O O . ASP E 1 65 ? -30.077 -42.483 -36.657 1.00 34.82 65 ASP E O 1
ATOM 7747 N N . GLY E 1 66 ? -32.179 -41.737 -36.964 1.00 41.51 66 GLY E N 1
ATOM 7748 C CA . GLY E 1 66 ? -31.993 -40.577 -36.119 1.00 42.75 66 GLY E CA 1
ATOM 7749 C C . GLY E 1 66 ? -31.093 -39.600 -36.840 1.00 45.16 66 GLY E C 1
ATOM 7750 O O . GLY E 1 66 ? -31.437 -39.116 -37.920 1.00 43.36 66 GLY E O 1
ATOM 7751 N N . ASP E 1 67 ? -29.932 -39.319 -36.257 1.00 39.27 67 ASP E N 1
ATOM 7752 C CA . ASP E 1 67 ? -28.999 -38.382 -36.874 1.00 45.23 67 ASP E CA 1
ATOM 7753 C C . ASP E 1 67 ? -27.862 -39.129 -37.578 1.00 39.95 67 ASP E C 1
ATOM 7754 O O . ASP E 1 67 ? -27.078 -38.529 -38.323 1.00 28.70 67 ASP E O 1
ATOM 7759 N N . VAL E 1 68 ? -27.811 -40.444 -37.362 1.00 28.02 68 VAL E N 1
ATOM 7760 C CA . VAL E 1 68 ? -26.936 -41.328 -38.127 1.00 32.01 68 VAL E CA 1
ATOM 7761 C C . VAL E 1 68 ? -27.439 -41.500 -39.573 1.00 32.16 68 VAL E C 1
ATOM 7762 O O . VAL E 1 68 ? -28.562 -41.958 -39.807 1.00 31.94 68 VAL E O 1
ATOM 7766 N N . LYS E 1 69 ? -26.609 -41.110 -40.539 1.00 28.81 69 LYS E N 1
ATOM 7767 C CA . LYS E 1 69 ? -26.941 -41.244 -41.959 1.00 20.25 69 LYS E CA 1
ATOM 7768 C C . LYS E 1 69 ? -25.810 -41.946 -42.699 1.00 28.64 69 LYS E C 1
ATOM 7769 O O . LYS E 1 69 ? -24.658 -41.481 -42.699 1.00 22.81 69 LYS E O 1
ATOM 7775 N N . ILE E 1 70 ? -26.130 -43.073 -43.328 1.00 28.26 70 ILE E N 1
ATOM 7776 C CA . ILE E 1 70 ? -25.097 -43.891 -43.938 1.00 19.91 70 ILE E CA 1
ATOM 7777 C C . ILE E 1 70 ? -25.374 -44.252 -45.391 1.00 25.48 70 ILE E C 1
ATOM 7778 O O . ILE E 1 70 ? -26.496 -44.620 -45.749 1.00 21.58 70 ILE E O 1
ATOM 7783 N N . THR E 1 71 ? -24.343 -44.148 -46.221 1.00 21.68 71 THR E N 1
ATOM 7784 C CA . THR E 1 71 ? -24.356 -44.784 -47.528 1.00 18.82 71 THR E CA 1
ATOM 7785 C C . THR E 1 71 ? -23.165 -45.715 -47.618 1.00 17.61 71 THR E C 1
ATOM 7786 O O . THR E 1 71 ? -22.348 -45.758 -46.693 1.00 20.32 71 THR E O 1
ATOM 7790 N N . GLN E 1 72 ? -23.090 -46.428 -48.743 1.00 16.56 72 GLN E N 1
ATOM 7791 C CA . GLN E 1 72 ? -22.204 -47.580 -48.998 1.00 16.11 72 GLN E CA 1
ATOM 7792 C C . GLN E 1 72 ? -22.733 -48.845 -48.301 1.00 18.86 72 GLN E C 1
ATOM 7793 O O . GLN E 1 72 ? -22.669 -48.979 -47.079 1.00 18.73 72 GLN E O 1
ATOM 7799 N N . SER E 1 73 ? -23.268 -49.759 -49.108 1.00 16.03 73 SER E N 1
ATOM 7800 C CA . SER E 1 73 ? -23.873 -51.013 -48.638 1.00 16.11 73 SER E CA 1
ATOM 7801 C C . SER E 1 73 ? -23.047 -51.777 -47.594 1.00 20.48 73 SER E C 1
ATOM 7802 O O . SER E 1 73 ? -23.587 -52.280 -46.607 1.00 16.38 73 SER E O 1
ATOM 7805 N N . LYS E 1 74 ? -21.747 -51.907 -47.827 1.00 18.98 74 LYS E N 1
ATOM 7806 C CA . LYS E 1 74 ? -20.912 -52.600 -46.860 1.00 12.64 74 LYS E CA 1
ATOM 7807 C C . LYS E 1 74 ? -20.776 -51.780 -45.586 1.00 14.09 74 LYS E C 1
ATOM 7808 O O . LYS E 1 74 ? -20.651 -52.338 -44.504 1.00 16.64 74 LYS E O 1
ATOM 7814 N N . ALA E 1 75 ? -20.808 -50.458 -45.701 1.00 14.03 75 ALA E N 1
ATOM 7815 C CA . ALA E 1 75 ? -20.676 -49.626 -44.516 1.00 14.20 75 ALA E CA 1
ATOM 7816 C C . ALA E 1 75 ? -21.930 -49.782 -43.681 1.00 17.89 75 ALA E C 1
ATOM 7817 O O . ALA E 1 75 ? -21.882 -49.780 -42.452 1.00 17.44 75 ALA E O 1
ATOM 7819 N N . ILE E 1 76 ? -23.063 -49.929 -44.355 1.00 14.99 76 ILE E N 1
ATOM 7820 C CA . ILE E 1 76 ? -24.319 -50.112 -43.637 1.00 20.34 76 ILE E CA 1
ATOM 7821 C C . ILE E 1 76 ? -24.316 -51.476 -42.965 1.00 16.03 76 ILE E C 1
ATOM 7822 O O . ILE E 1 76 ? -24.763 -51.630 -41.831 1.00 21.51 76 ILE E O 1
ATOM 7827 N N . MET E 1 77 ? -23.772 -52.461 -43.658 1.00 16.00 77 MET E N 1
ATOM 7828 C CA . MET E 1 77 ? -23.732 -53.803 -43.125 1.00 17.50 77 MET E CA 1
ATOM 7829 C C . MET E 1 77 ? -22.852 -53.867 -41.878 1.00 22.74 77 MET E C 1
ATOM 7830 O O . MET E 1 77 ? -23.259 -54.435 -40.868 1.00 25.58 77 MET E O 1
ATOM 7835 N N . ARG E 1 78 ? -21.650 -53.296 -41.960 1.00 18.81 78 ARG E N 1
ATOM 7836 C CA . ARG E 1 78 ? -20.732 -53.263 -40.822 1.00 19.78 78 ARG E CA 1
ATOM 7837 C C . ARG E 1 78 ? -21.359 -52.523 -39.650 1.00 15.22 78 ARG E C 1
ATOM 7838 O O . ARG E 1 78 ? -21.178 -52.918 -38.514 1.00 19.05 78 ARG E O 1
ATOM 7846 N N . TYR E 1 79 ? -22.100 -51.453 -39.930 1.00 18.51 79 TYR E N 1
ATOM 7847 C CA . TYR E 1 79 ? -22.771 -50.715 -38.868 1.00 15.71 79 TYR E CA 1
ATOM 7848 C C . TYR E 1 79 ? -23.823 -51.591 -38.173 1.00 27.42 79 TYR E C 1
ATOM 7849 O O . TYR E 1 79 ? -23.931 -51.583 -36.950 1.00 17.16 79 TYR E O 1
ATOM 7858 N N . LEU E 1 80 ? -24.609 -52.329 -38.954 1.00 25.82 80 LEU E N 1
ATOM 7859 C CA . LEU E 1 80 ? -25.605 -53.243 -38.386 1.00 27.48 80 LEU E CA 1
ATOM 7860 C C . LEU E 1 80 ? -24.908 -54.384 -37.653 1.00 24.69 80 LEU E C 1
ATOM 7861 O O . LEU E 1 80 ? -25.414 -54.901 -36.654 1.00 28.48 80 LEU E O 1
ATOM 7866 N N . ALA E 1 81 ? -23.725 -54.749 -38.137 1.00 20.40 81 ALA E N 1
ATOM 7867 C CA . ALA E 1 81 ? -22.976 -55.860 -37.577 1.00 16.88 81 ALA E CA 1
ATOM 7868 C C . ALA E 1 81 ? -22.372 -55.523 -36.221 1.00 25.45 81 ALA E C 1
ATOM 7869 O O . ALA E 1 81 ? -22.182 -56.409 -35.386 1.00 24.90 81 ALA E O 1
ATOM 7871 N N . ARG E 1 82 ? -22.033 -54.255 -36.016 1.00 20.78 82 ARG E N 1
ATOM 7872 C CA . ARG E 1 82 ? -21.511 -53.835 -34.724 1.00 27.67 82 ARG E CA 1
ATOM 7873 C C . ARG E 1 82 ? -22.670 -53.712 -33.745 1.00 25.61 82 ARG E C 1
ATOM 7874 O O . ARG E 1 82 ? -22.563 -54.077 -32.578 1.00 21.86 82 ARG E O 1
ATOM 7882 N N . LYS E 1 83 ? -23.781 -53.194 -34.244 1.00 16.25 83 LYS E N 1
ATOM 7883 C CA . LYS E 1 83 ? -24.979 -53.018 -33.448 1.00 26.99 83 LYS E CA 1
ATOM 7884 C C . LYS E 1 83 ? -25.542 -54.311 -32.887 1.00 26.79 83 LYS E C 1
ATOM 7885 O O . LYS E 1 83 ? -26.131 -54.307 -31.815 1.00 31.38 83 LYS E O 1
ATOM 7891 N N . HIS E 1 84 ? -25.385 -55.409 -33.614 1.00 25.98 84 HIS E N 1
ATOM 7892 C CA . HIS E 1 84 ? -26.161 -56.614 -33.308 1.00 28.98 84 HIS E CA 1
ATOM 7893 C C . HIS E 1 84 ? -25.331 -57.871 -33.050 1.00 28.64 84 HIS E C 1
ATOM 7894 O O . HIS E 1 84 ? -25.867 -58.976 -33.067 1.00 28.16 84 HIS E O 1
ATOM 7901 N N . GLY E 1 85 ? -24.036 -57.699 -32.791 1.00 29.40 85 GLY E N 1
ATOM 7902 C CA . GLY E 1 85 ? -23.162 -58.815 -32.467 1.00 24.90 85 GLY E CA 1
ATOM 7903 C C . GLY E 1 85 ? -22.827 -59.712 -33.638 1.00 31.03 85 GLY E C 1
ATOM 7904 O O . GLY E 1 85 ? -22.620 -60.914 -33.461 1.00 32.56 85 GLY E O 1
ATOM 7905 N N . LEU E 1 86 ? -22.756 -59.128 -34.834 1.00 31.44 86 LEU E N 1
ATOM 7906 C CA . LEU E 1 86 ? -22.508 -59.891 -36.053 1.00 24.40 86 LEU E CA 1
ATOM 7907 C C . LEU E 1 86 ? -21.150 -59.560 -36.677 1.00 21.67 86 LEU E C 1
ATOM 7908 O O . LEU E 1 86 ? -20.942 -59.775 -37.869 1.00 22.74 86 LEU E O 1
ATOM 7913 N N . CYS E 1 87 ? -20.234 -59.035 -35.872 1.00 28.05 87 CYS E N 1
ATOM 7914 C CA . CYS E 1 87 ? -18.837 -58.897 -36.282 1.00 24.34 87 CYS E CA 1
ATOM 7915 C C . CYS E 1 87 ? -18.084 -60.118 -35.812 1.00 21.55 87 CYS E C 1
ATOM 7916 O O . CYS E 1 87 ? -18.531 -60.781 -34.892 1.00 26.83 87 CYS E O 1
ATOM 7919 N N . GLY E 1 88 ? -16.923 -60.400 -36.394 1.00 28.52 88 GLY E N 1
ATOM 7920 C CA . GLY E 1 88 ? -16.037 -61.399 -35.814 1.00 30.65 88 GLY E CA 1
ATOM 7921 C C . GLY E 1 88 ? -15.428 -60.889 -34.509 1.00 33.38 88 GLY E C 1
ATOM 7922 O O . GLY E 1 88 ? -15.467 -59.684 -34.261 1.00 33.05 88 GLY E O 1
ATOM 7923 N N . THR E 1 89 ? -14.888 -61.789 -33.677 1.00 30.91 89 THR E N 1
ATOM 7924 C CA . THR E 1 89 ? -14.190 -61.399 -32.441 1.00 36.94 89 THR E CA 1
ATOM 7925 C C . THR E 1 89 ? -12.697 -61.666 -32.526 1.00 24.81 89 THR E C 1
ATOM 7926 O O . THR E 1 89 ? -11.878 -60.805 -32.233 1.00 41.88 89 THR E O 1
ATOM 7930 N N . THR E 1 90 ? -12.360 -62.898 -32.874 1.00 39.16 90 THR E N 1
ATOM 7931 C CA . THR E 1 90 ? -10.979 -63.341 -32.962 1.00 31.91 90 THR E CA 1
ATOM 7932 C C . THR E 1 90 ? -10.237 -62.524 -34.024 1.00 38.52 90 THR E C 1
ATOM 7933 O O . THR E 1 90 ? -10.849 -62.047 -34.987 1.00 32.71 90 THR E O 1
ATOM 7937 N N . PRO E 1 91 ? -8.930 -62.310 -33.820 1.00 36.44 91 PRO E N 1
ATOM 7938 C CA . PRO E 1 91 ? -7.990 -61.829 -34.840 1.00 37.29 91 PRO E CA 1
ATOM 7939 C C . PRO E 1 91 ? -8.109 -62.632 -36.133 1.00 32.26 91 PRO E C 1
ATOM 7940 O O . PRO E 1 91 ? -8.109 -62.083 -37.240 1.00 24.49 91 PRO E O 1
ATOM 7944 N N . GLU E 1 92 ? -8.192 -63.949 -35.972 1.00 35.28 92 GLU E N 1
ATOM 7945 C CA . GLU E 1 92 ? -8.366 -64.848 -37.096 1.00 27.88 92 GLU E CA 1
ATOM 7946 C C . GLU E 1 92 ? -9.747 -64.688 -37.729 1.00 25.70 92 GLU E C 1
ATOM 7947 O O . GLU E 1 92 ? -9.876 -64.781 -38.940 1.00 25.61 92 GLU E O 1
ATOM 7953 N N . GLU E 1 93 ? -10.784 -64.452 -36.932 1.00 22.81 93 GLU E N 1
ATOM 7954 C CA . GLU E 1 93 ? -12.089 -64.213 -37.536 1.00 24.77 93 GLU E CA 1
ATOM 7955 C C . GLU E 1 93 ? -12.117 -62.887 -38.301 1.00 28.69 93 GLU E C 1
ATOM 7956 O O . GLU E 1 93 ? -12.722 -62.805 -39.370 1.00 26.17 93 GLU E O 1
ATOM 7962 N N . LEU E 1 94 ? -11.486 -61.849 -37.757 1.00 18.81 94 LEU E N 1
ATOM 7963 C CA . LEU E 1 94 ? -11.538 -60.544 -38.409 1.00 26.26 94 LEU E CA 1
ATOM 7964 C C . LEU E 1 94 ? -10.758 -60.541 -39.727 1.00 18.49 94 LEU E C 1
ATOM 7965 O O . LEU E 1 94 ? -11.168 -59.903 -40.698 1.00 20.13 94 LEU E O 1
ATOM 7970 N N . VAL E 1 95 ? -9.651 -61.260 -39.786 1.00 18.71 95 VAL E N 1
ATOM 7971 C CA . VAL E 1 95 ? -8.905 -61.315 -41.040 1.00 24.33 95 VAL E CA 1
ATOM 7972 C C . VAL E 1 95 ? -9.673 -62.168 -42.080 1.00 24.47 95 VAL E C 1
ATOM 7973 O O . VAL E 1 95 ? -9.612 -61.900 -43.280 1.00 19.76 95 VAL E O 1
ATOM 7977 N N . ARG E 1 96 ? -10.448 -63.144 -41.612 1.00 17.91 96 ARG E N 1
ATOM 7978 C CA . ARG E 1 96 ? -11.265 -63.943 -42.508 1.00 18.31 96 ARG E CA 1
ATOM 7979 C C . ARG E 1 96 ? -12.433 -63.129 -43.052 1.00 21.18 96 ARG E C 1
ATOM 7980 O O . ARG E 1 96 ? -12.682 -63.159 -44.252 1.00 24.95 96 ARG E O 1
ATOM 7988 N N . THR E 1 97 ? -13.137 -62.389 -42.195 1.00 18.13 97 THR E N 1
ATOM 7989 C CA . THR E 1 97 ? -14.312 -61.643 -42.660 1.00 19.92 97 THR E CA 1
ATOM 7990 C C . THR E 1 97 ? -13.949 -60.458 -43.573 1.00 21.67 97 THR E C 1
ATOM 7991 O O . THR E 1 97 ? -14.695 -60.159 -44.507 1.00 17.51 97 THR E O 1
ATOM 7995 N N . ASP E 1 98 ? -12.832 -59.782 -43.281 1.00 22.77 98 ASP E N 1
ATOM 7996 C CA . ASP E 1 98 ? -12.346 -58.680 -44.123 1.00 17.79 98 ASP E CA 1
ATOM 7997 C C . ASP E 1 98 ? -12.080 -59.181 -45.531 1.00 21.15 98 ASP E C 1
ATOM 7998 O O . ASP E 1 98 ? -12.596 -58.625 -46.493 1.00 17.52 98 ASP E O 1
ATOM 8003 N N . MET E 1 99 ? -11.268 -60.227 -45.644 1.00 16.43 99 MET E N 1
ATOM 8004 C CA . MET E 1 99 ? -10.898 -60.778 -46.946 1.00 22.31 99 MET E CA 1
ATOM 8005 C C . MET E 1 99 ? -12.110 -61.213 -47.757 1.00 19.28 99 MET E C 1
ATOM 8006 O O . MET E 1 99 ? -12.200 -60.913 -48.942 1.00 18.80 99 MET E O 1
ATOM 8011 N N . ILE E 1 100 ? -13.032 -61.937 -47.124 1.00 17.39 100 ILE E N 1
ATOM 8012 C CA . ILE E 1 100 ? -14.173 -62.477 -47.860 1.00 20.69 100 ILE E CA 1
ATOM 8013 C C . ILE E 1 100 ? -15.194 -61.396 -48.197 1.00 19.88 100 ILE E C 1
ATOM 8014 O O . ILE E 1 100 ? -15.889 -61.501 -49.212 1.00 20.51 100 ILE E O 1
ATOM 8019 N N . GLU E 1 101 ? -15.288 -60.352 -47.369 1.00 18.54 101 GLU E N 1
ATOM 8020 C CA . GLU E 1 101 ? -16.160 -59.224 -47.698 1.00 13.49 101 GLU E CA 1
ATOM 8021 C C . GLU E 1 101 ? -15.714 -58.594 -49.007 1.00 15.85 101 GLU E C 1
ATOM 8022 O O . GLU E 1 101 ? -16.507 -58.344 -49.926 1.00 17.30 101 GLU E O 1
ATOM 8028 N N . CYS E 1 102 ? -14.422 -58.328 -49.062 1.00 14.08 102 CYS E N 1
ATOM 8029 C CA . CYS E 1 102 ? -13.797 -57.734 -50.227 1.00 16.91 102 CYS E CA 1
ATOM 8030 C C . CYS E 1 102 ? -13.834 -58.662 -51.439 1.00 18.33 102 CYS E C 1
ATOM 8031 O O . CYS E 1 102 ? -14.110 -58.209 -52.553 1.00 15.59 102 CYS E O 1
ATOM 8034 N N . GLN E 1 103 ? -13.587 -59.954 -51.229 1.00 14.71 103 GLN E N 1
ATOM 8035 C CA . GLN E 1 103 ? -13.688 -60.911 -52.338 1.00 18.15 103 GLN E CA 1
ATOM 8036 C C . GLN E 1 103 ? -15.109 -61.005 -52.906 1.00 16.43 103 GLN E C 1
ATOM 8037 O O . GLN E 1 103 ? -15.302 -60.992 -54.115 1.00 19.84 103 GLN E O 1
ATOM 8043 N N . LEU E 1 104 ? -16.107 -61.112 -52.037 1.00 16.29 104 LEU E N 1
ATOM 8044 C CA . LEU E 1 104 ? -17.489 -61.169 -52.493 1.00 15.28 104 LEU E CA 1
ATOM 8045 C C . LEU E 1 104 ? -17.900 -59.885 -53.208 1.00 17.20 104 LEU E C 1
ATOM 8046 O O . LEU E 1 104 ? -18.728 -59.911 -54.128 1.00 16.98 104 LEU E O 1
ATOM 8051 N N . THR E 1 105 ? -17.349 -58.761 -52.760 1.00 16.26 105 THR E N 1
ATOM 8052 C CA . THR E 1 105 ? -17.675 -57.462 -53.368 1.00 14.08 105 THR E CA 1
ATOM 8053 C C . THR E 1 105 ? -17.221 -57.446 -54.836 1.00 13.69 105 THR E C 1
ATOM 8054 O O . THR E 1 105 ? -17.977 -57.037 -55.714 1.00 16.60 105 THR E O 1
ATOM 8058 N N . ASP E 1 106 ? -15.998 -57.910 -55.094 1.00 15.91 106 ASP E N 1
ATOM 8059 C CA . ASP E 1 106 ? -15.494 -58.101 -56.462 1.00 17.71 106 ASP E CA 1
ATOM 8060 C C . ASP E 1 106 ? -16.391 -59.028 -57.268 1.00 19.49 106 ASP E C 1
ATOM 8061 O O . ASP E 1 106 ? -16.774 -58.732 -58.403 1.00 15.70 106 ASP E O 1
ATOM 8066 N N . MET E 1 107 ? -16.686 -60.180 -56.676 1.00 16.79 107 MET E N 1
ATOM 8067 C CA . MET E 1 107 ? -17.489 -61.186 -57.356 1.00 17.66 107 MET E CA 1
ATOM 8068 C C . MET E 1 107 ? -18.819 -60.591 -57.753 1.00 19.84 107 MET E C 1
ATOM 8069 O O . MET E 1 107 ? -19.293 -60.806 -58.876 1.00 15.14 107 MET E O 1
ATOM 8074 N N . HIS E 1 108 ? -19.402 -59.814 -56.835 1.00 18.42 108 HIS E N 1
ATOM 8075 C CA . HIS E 1 108 ? -20.712 -59.227 -57.079 1.00 19.52 108 HIS E CA 1
ATOM 8076 C C . HIS E 1 108 ? -20.688 -58.213 -58.213 1.00 23.60 108 HIS E C 1
ATOM 8077 O O . HIS E 1 108 ? -21.639 -58.125 -58.983 1.00 22.75 108 HIS E O 1
ATOM 8084 N N . GLU E 1 109 ? -19.600 -57.455 -58.318 1.00 20.67 109 GLU E N 1
ATOM 8085 C CA . GLU E 1 109 ? -19.451 -56.504 -59.416 1.00 25.59 109 GLU E CA 1
ATOM 8086 C C . GLU E 1 109 ? -19.326 -57.209 -60.773 1.00 22.26 109 GLU E C 1
ATOM 8087 O O . GLU E 1 109 ? -19.846 -56.732 -61.789 1.00 23.25 109 GLU E O 1
ATOM 8093 N N . ALA E 1 110 ? -18.623 -58.332 -60.785 1.00 19.50 110 ALA E N 1
ATOM 8094 C CA . ALA E 1 110 ? -18.480 -59.123 -62.004 1.00 23.63 110 ALA E CA 1
ATOM 8095 C C . ALA E 1 110 ? -19.842 -59.626 -62.469 1.00 20.90 110 ALA E C 1
ATOM 8096 O O . ALA E 1 110 ? -20.145 -59.641 -63.658 1.00 20.24 110 ALA E O 1
ATOM 8098 N N . PHE E 1 111 ? -20.661 -60.029 -61.510 1.00 21.10 111 PHE E N 1
ATOM 8099 C CA . PHE E 1 111 ? -22.018 -60.474 -61.781 1.00 19.03 111 PHE E CA 1
ATOM 8100 C C . PHE E 1 111 ? -22.904 -59.328 -62.302 1.00 21.14 111 PHE E C 1
ATOM 8101 O O . PHE E 1 111 ? -23.677 -59.514 -63.239 1.00 22.56 111 PHE E O 1
ATOM 8109 N N . PHE E 1 112 ? -22.807 -58.149 -61.693 1.00 17.93 112 PHE E N 1
ATOM 8110 C CA . PHE E 1 112 ? -23.574 -56.994 -62.164 1.00 16.65 112 PHE E CA 1
ATOM 8111 C C . PHE E 1 112 ? -23.183 -56.609 -63.586 1.00 17.94 112 PHE E C 1
ATOM 8112 O O . PHE E 1 112 ? -24.025 -56.236 -64.410 1.00 19.17 112 PHE E O 1
ATOM 8120 N N . THR E 1 113 ? -21.891 -56.686 -63.869 1.00 18.72 113 THR E N 1
ATOM 8121 C CA . THR E 1 113 ? -21.408 -56.355 -65.192 1.00 20.88 113 THR E CA 1
ATOM 8122 C C . THR E 1 113 ? -22.079 -57.241 -66.211 1.00 21.32 113 THR E C 1
ATOM 8123 O O . THR E 1 113 ? -22.633 -56.739 -67.180 1.00 18.74 113 THR E O 1
ATOM 8127 N N . VAL E 1 114 ? -22.059 -58.554 -65.975 1.00 19.51 114 VAL E N 1
ATOM 8128 C CA . VAL E 1 114 ? -22.644 -59.489 -66.931 1.00 16.62 114 VAL E CA 1
ATOM 8129 C C . VAL E 1 114 ? -24.166 -59.378 -67.007 1.00 21.13 114 VAL E C 1
ATOM 8130 O O . VAL E 1 114 ? -24.729 -59.482 -68.092 1.00 24.88 114 VAL E O 1
ATOM 8134 N N . THR E 1 115 ? -24.840 -59.149 -65.885 1.00 20.04 115 THR E N 1
ATOM 8135 C CA . THR E 1 115 ? -26.313 -59.121 -65.908 1.00 19.89 115 THR E CA 1
ATOM 8136 C C . THR E 1 115 ? -26.913 -57.795 -66.407 1.00 18.79 115 THR E C 1
ATOM 8137 O O . THR E 1 115 ? -28.010 -57.773 -66.979 1.00 22.68 115 THR E O 1
ATOM 8141 N N . TYR E 1 116 ? -26.208 -56.689 -66.218 1.00 17.74 116 TYR E N 1
ATOM 8142 C CA . TYR E 1 116 ? -26.726 -55.407 -66.694 1.00 18.78 116 TYR E CA 1
ATOM 8143 C C . TYR E 1 116 ? -26.362 -55.079 -68.142 1.00 23.52 116 TYR E C 1
ATOM 8144 O O . TYR E 1 116 ? -27.232 -54.713 -68.939 1.00 22.17 116 TYR E O 1
ATOM 8153 N N . GLU E 1 117 ? -25.080 -55.193 -68.480 1.00 20.50 117 GLU E N 1
ATOM 8154 C CA . GLU E 1 117 ? -24.611 -54.745 -69.787 1.00 25.73 117 GLU E CA 1
ATOM 8155 C C . GLU E 1 117 ? -24.055 -55.821 -70.719 1.00 25.72 117 GLU E C 1
ATOM 8156 O O . GLU E 1 117 ? -24.115 -55.661 -71.928 1.00 27.54 117 GLU E O 1
ATOM 8162 N N . HIS E 1 118 ? -23.508 -56.905 -70.189 1.00 23.79 118 HIS E N 1
ATOM 8163 C CA . HIS E 1 118 ? -22.847 -57.850 -71.083 1.00 24.42 118 HIS E CA 1
ATOM 8164 C C . HIS E 1 118 ? -23.397 -59.261 -70.955 1.00 23.16 118 HIS E C 1
ATOM 8165 O O . HIS E 1 118 ? -22.656 -60.240 -70.828 1.00 24.33 118 HIS E O 1
ATOM 8172 N N . TYR E 1 119 ? -24.722 -59.353 -71.049 1.00 22.30 119 TYR E N 1
ATOM 8173 C CA . TYR E 1 119 ? -25.425 -60.623 -70.876 1.00 23.31 119 TYR E CA 1
ATOM 8174 C C . TYR E 1 119 ? -25.189 -61.581 -72.034 1.00 23.36 119 TYR E C 1
ATOM 8175 O O . TYR E 1 119 ? -25.508 -62.772 -71.932 1.00 22.69 119 TYR E O 1
ATOM 8184 N N . GLU E 1 120 ? -24.600 -61.060 -73.111 1.00 20.27 120 GLU E N 1
ATOM 8185 C CA . GLU E 1 120 ? -24.175 -61.877 -74.250 1.00 25.42 120 GLU E CA 1
ATOM 8186 C C . GLU E 1 120 ? -23.022 -62.801 -73.869 1.00 28.55 120 GLU E C 1
ATOM 8187 O O . GLU E 1 120 ? -22.805 -63.836 -74.502 1.00 35.85 120 GLU E O 1
ATOM 8193 N N . GLN E 1 121 ? -22.294 -62.428 -72.824 1.00 27.04 121 GLN E N 1
ATOM 8194 C CA . GLN E 1 121 ? -21.149 -63.197 -72.348 1.00 31.01 121 GLN E CA 1
ATOM 8195 C C . GLN E 1 121 ? -21.512 -64.147 -71.211 1.00 32.57 121 GLN E C 1
ATOM 8196 O O . GLN E 1 121 ? -20.633 -64.563 -70.458 1.00 33.64 121 GLN E O 1
ATOM 8202 N N . LYS E 1 122 ? -22.794 -64.481 -71.084 1.00 29.82 122 LYS E N 1
ATOM 8203 C CA . LYS E 1 122 ? -23.271 -65.249 -69.940 1.00 31.44 122 LYS E CA 1
ATOM 8204 C C . LYS E 1 122 ? -22.662 -66.655 -69.848 1.00 33.67 122 LYS E C 1
ATOM 8205 O O . LYS E 1 122 ? -22.281 -67.085 -68.759 1.00 28.23 122 LYS E O 1
ATOM 8211 N N . ASP E 1 123 ? -22.563 -67.364 -70.974 1.00 34.23 123 ASP E N 1
ATOM 8212 C CA . ASP E 1 123 ? -21.946 -68.702 -70.978 1.00 32.79 123 ASP E CA 1
ATOM 8213 C C . ASP E 1 123 ? -20.489 -68.647 -70.537 1.00 30.91 123 ASP E C 1
ATOM 8214 O O . ASP E 1 123 ? -20.012 -69.536 -69.828 1.00 30.82 123 ASP E O 1
ATOM 8219 N N . ALA E 1 124 ? -19.775 -67.615 -70.969 1.00 31.53 124 ALA E N 1
ATOM 8220 C CA . ALA E 1 124 ? -18.401 -67.416 -70.514 1.00 29.82 124 ALA E CA 1
ATOM 8221 C C . ALA E 1 124 ? -18.359 -67.110 -69.015 1.00 30.84 124 ALA E C 1
ATOM 8222 O O . ALA E 1 124 ? -17.428 -67.508 -68.318 1.00 26.53 124 ALA E O 1
ATOM 8224 N N . TYR E 1 125 ? -19.359 -66.391 -68.517 1.00 28.42 125 TYR E N 1
ATOM 8225 C CA . TYR E 1 125 ? -19.377 -66.081 -67.091 1.00 27.86 125 TYR E CA 1
ATOM 8226 C C . TYR E 1 125 ? -19.669 -67.346 -66.278 1.00 30.70 125 TYR E C 1
ATOM 8227 O O . TYR E 1 125 ? -18.931 -67.665 -65.345 1.00 29.87 125 TYR E O 1
ATOM 8236 N N . THR E 1 126 ? -20.729 -68.070 -66.636 1.00 28.04 126 THR E N 1
ATOM 8237 C CA . THR E 1 126 ? -21.053 -69.316 -65.938 1.00 32.70 126 THR E CA 1
ATOM 8238 C C . THR E 1 126 ? -19.876 -70.298 -65.972 1.00 27.52 126 THR E C 1
ATOM 8239 O O . THR E 1 126 ? -19.570 -70.942 -64.973 1.00 29.93 126 THR E O 1
ATOM 8243 N N . ALA E 1 127 ? -19.191 -70.382 -67.104 1.00 29.28 127 ALA E N 1
ATOM 8244 C CA . ALA E 1 127 ? -18.018 -71.249 -67.214 1.00 31.43 127 ALA E CA 1
ATOM 8245 C C . ALA E 1 127 ? -16.865 -70.827 -66.296 1.00 33.56 127 ALA E C 1
ATOM 8246 O O . ALA E 1 127 ? -15.978 -71.624 -65.979 1.00 32.62 127 ALA E O 1
ATOM 8248 N N . SER E 1 128 ? -16.867 -69.565 -65.885 1.00 31.52 128 SER E N 1
ATOM 8249 C CA . SER E 1 128 ? -15.808 -69.047 -65.028 1.00 30.11 128 SER E CA 1
ATOM 8250 C C . SER E 1 128 ? -16.076 -69.328 -63.550 1.00 24.24 128 SER E C 1
ATOM 8251 O O . SER E 1 128 ? -15.156 -69.305 -62.730 1.00 21.84 128 SER E O 1
ATOM 8254 N N . LEU E 1 129 ? -17.342 -69.553 -63.215 1.00 24.58 129 LEU E N 1
ATOM 8255 C CA . LEU E 1 129 ? -17.752 -69.708 -61.819 1.00 30.31 129 LEU E CA 1
ATOM 8256 C C . LEU E 1 129 ? -17.037 -70.817 -61.034 1.00 31.48 129 LEU E C 1
ATOM 8257 O O . LEU E 1 129 ? -16.577 -70.555 -59.920 1.00 32.55 129 LEU E O 1
ATOM 8262 N N . PRO E 1 130 ? -16.928 -72.042 -61.594 1.00 32.63 130 PRO E N 1
ATOM 8263 C CA . PRO E 1 130 ? -16.370 -73.145 -60.799 1.00 28.09 130 PRO E CA 1
ATOM 8264 C C . PRO E 1 130 ? -15.041 -72.847 -60.124 1.00 32.32 130 PRO E C 1
ATOM 8265 O O . PRO E 1 130 ? -14.872 -73.261 -58.976 1.00 29.17 130 PRO E O 1
ATOM 8269 N N . ALA E 1 131 ? -14.128 -72.165 -60.818 1.00 21.77 131 ALA E N 1
ATOM 8270 C CA . ALA E 1 131 ? -12.826 -71.835 -60.247 1.00 27.39 131 ALA E CA 1
ATOM 8271 C C . ALA E 1 131 ? -12.990 -70.849 -59.094 1.00 27.48 131 ALA E C 1
ATOM 8272 O O . ALA E 1 131 ? -12.277 -70.926 -58.093 1.00 25.92 131 ALA E O 1
ATOM 8274 N N . LYS E 1 132 ? -13.937 -69.928 -59.228 1.00 22.12 132 LYS E N 1
ATOM 8275 C CA . LYS E 1 132 ? -14.186 -68.983 -58.153 1.00 25.58 132 LYS E CA 1
ATOM 8276 C C . LYS E 1 132 ? -14.891 -69.646 -56.975 1.00 31.08 132 LYS E C 1
ATOM 8277 O O . LYS E 1 132 ? -14.552 -69.370 -55.822 1.00 19.98 132 LYS E O 1
ATOM 8283 N N . LEU E 1 133 ? -15.867 -70.514 -57.258 1.00 23.06 133 LEU E N 1
ATOM 8284 C CA . LEU E 1 133 ? -16.628 -71.155 -56.189 1.00 23.58 133 LEU E CA 1
ATOM 8285 C C . LEU E 1 133 ? -15.782 -72.187 -55.471 1.00 28.13 133 LEU E C 1
ATOM 8286 O O . LEU E 1 133 ? -15.979 -72.438 -54.281 1.00 30.85 133 LEU E O 1
ATOM 8291 N N . ARG E 1 134 ? -14.839 -72.780 -56.199 1.00 31.57 134 ARG E N 1
ATOM 8292 C CA . ARG E 1 134 ? -13.848 -73.681 -55.611 1.00 28.45 134 ARG E CA 1
ATOM 8293 C C . ARG E 1 134 ? -13.069 -72.978 -54.498 1.00 31.15 134 ARG E C 1
ATOM 8294 O O . ARG E 1 134 ? -12.842 -73.546 -53.429 1.00 27.73 134 ARG E O 1
ATOM 8302 N N . GLN E 1 135 ? -12.671 -71.738 -54.758 1.00 25.83 135 GLN E N 1
ATOM 8303 C CA . GLN E 1 135 ? -11.997 -70.919 -53.759 1.00 25.38 135 GLN E CA 1
ATOM 8304 C C . GLN E 1 135 ? -12.869 -70.713 -52.526 1.00 22.75 135 GLN E C 1
ATOM 8305 O O . GLN E 1 135 ? -12.386 -70.839 -51.406 1.00 26.84 135 GLN E O 1
ATOM 8311 N N . TYR E 1 136 ? -14.149 -70.406 -52.721 1.00 20.64 136 TYR E N 1
ATOM 8312 C CA . TYR E 1 136 ? -15.036 -70.222 -51.584 1.00 20.30 136 TYR E CA 1
ATOM 8313 C C . TYR E 1 136 ? -15.242 -71.541 -50.855 1.00 26.16 136 TYR E C 1
ATOM 8314 O O . TYR E 1 136 ? -15.199 -71.567 -49.623 1.00 24.06 136 TYR E O 1
ATOM 8323 N N . SER E 1 137 ? -15.431 -72.634 -51.602 1.00 24.73 137 SER E N 1
ATOM 8324 C CA . SER E 1 137 ? -15.585 -73.967 -50.994 1.00 24.00 137 SER E CA 1
ATOM 8325 C C . SER E 1 137 ? -14.412 -74.320 -50.083 1.00 20.49 137 SER E C 1
ATOM 8326 O O . SER E 1 137 ? -14.610 -74.682 -48.925 1.00 25.00 137 SER E O 1
ATOM 8329 N N . ASP E 1 138 ? -13.198 -74.220 -50.609 1.00 19.69 138 ASP E N 1
ATOM 8330 C CA . ASP E 1 138 ? -11.993 -74.565 -49.851 1.00 24.61 138 ASP E CA 1
ATOM 8331 C C . ASP E 1 138 ? -11.786 -73.662 -48.631 1.00 32.27 138 ASP E C 1
ATOM 8332 O O . ASP E 1 138 ? -11.422 -74.123 -47.548 1.00 26.97 138 ASP E O 1
ATOM 8337 N N . PHE E 1 139 ? -12.005 -72.370 -48.832 1.00 25.95 139 PHE E N 1
ATOM 8338 C CA . PHE E 1 139 ? -11.921 -71.386 -47.760 1.00 31.87 139 PHE E CA 1
ATOM 8339 C C . PHE E 1 139 ? -12.815 -71.781 -46.596 1.00 25.46 139 PHE E C 1
ATOM 8340 O O . PHE E 1 139 ? -12.384 -71.757 -45.450 1.00 30.10 139 PHE E O 1
ATOM 8348 N N . LEU E 1 140 ? -14.057 -72.155 -46.900 1.00 24.45 140 LEU E N 1
ATOM 8349 C CA . LEU E 1 140 ? -15.029 -72.530 -45.878 1.00 23.03 140 LEU E CA 1
ATOM 8350 C C . LEU E 1 140 ? -14.698 -73.842 -45.165 1.00 29.22 140 LEU E C 1
ATOM 8351 O O . LEU E 1 140 ? -14.768 -73.924 -43.932 1.00 26.66 140 LEU E O 1
ATOM 8356 N N . GLY E 1 141 ? -14.362 -74.865 -45.945 1.00 27.69 141 GLY E N 1
ATOM 8357 C CA . GLY E 1 141 ? -14.120 -76.194 -45.410 1.00 26.49 141 GLY E CA 1
ATOM 8358 C C . GLY E 1 141 ? -15.332 -76.759 -44.684 1.00 33.07 141 GLY E C 1
ATOM 8359 O O . GLY E 1 141 ? -16.457 -76.710 -45.198 1.00 24.89 141 GLY E O 1
ATOM 8360 N N . SER E 1 142 ? -15.096 -77.264 -43.472 1.00 30.28 142 SER E N 1
ATOM 8361 C CA . SER E 1 142 ? -16.136 -77.872 -42.647 1.00 28.20 142 SER E CA 1
ATOM 8362 C C . SER E 1 142 ? -16.753 -76.911 -41.631 1.00 33.49 142 SER E C 1
ATOM 8363 O O . SER E 1 142 ? -17.544 -77.324 -40.779 1.00 29.01 142 SER E O 1
ATOM 8366 N N . ARG E 1 143 ? -16.397 -75.633 -41.713 1.00 30.24 143 ARG E N 1
ATOM 8367 C CA . ARG E 1 143 ? -16.985 -74.650 -40.818 1.00 26.85 143 ARG E CA 1
ATOM 8368 C C . ARG E 1 143 ? -18.446 -74.416 -41.206 1.00 26.71 143 ARG E C 1
ATOM 8369 O O . ARG E 1 143 ? -18.797 -74.467 -42.386 1.00 29.59 143 ARG E O 1
ATOM 8377 N N . PRO E 1 144 ? -19.310 -74.160 -40.219 1.00 22.88 144 PRO E N 1
ATOM 8378 C CA . PRO E 1 144 ? -20.715 -73.849 -40.522 1.00 31.13 144 PRO E CA 1
ATOM 8379 C C . PRO E 1 144 ? -20.912 -72.437 -41.095 1.00 32.86 144 PRO E C 1
ATOM 8380 O O . PRO E 1 144 ? -21.897 -72.171 -41.798 1.00 25.14 144 PRO E O 1
ATOM 8384 N N . TRP E 1 145 ? -19.985 -71.541 -40.777 1.00 26.00 145 TRP E N 1
ATOM 8385 C CA . TRP E 1 145 ? -20.066 -70.154 -41.231 1.00 25.58 145 TRP E CA 1
ATOM 8386 C C . TRP E 1 145 ? -18.711 -69.728 -41.752 1.00 24.45 145 TRP E C 1
ATOM 8387 O O . TRP E 1 145 ? -17.725 -70.359 -41.410 1.00 24.09 145 TRP E O 1
ATOM 8398 N N . PHE E 1 146 ? -18.638 -68.695 -42.595 1.00 18.92 146 PHE E N 1
ATOM 8399 C CA . PHE E 1 146 ? -17.349 -68.366 -43.207 1.00 25.21 146 PHE E CA 1
ATOM 8400 C C . PHE E 1 146 ? -16.318 -67.822 -42.207 1.00 17.19 146 PHE E C 1
ATOM 8401 O O . PHE E 1 146 ? -15.131 -68.038 -42.405 1.00 23.74 146 PHE E O 1
ATOM 8409 N N . ALA E 1 147 ? -16.755 -67.193 -41.120 1.00 16.92 147 ALA E N 1
ATOM 8410 C CA . ALA E 1 147 ? -15.804 -66.737 -40.095 1.00 25.77 147 ALA E CA 1
ATOM 8411 C C . ALA E 1 147 ? -15.353 -67.842 -39.129 1.00 29.35 147 ALA E C 1
ATOM 8412 O O . ALA E 1 147 ? -14.416 -67.645 -38.362 1.00 25.84 147 ALA E O 1
ATOM 8414 N N . GLY E 1 148 ? -16.025 -68.990 -39.160 1.00 30.33 148 GLY E N 1
ATOM 8415 C CA . GLY E 1 148 ? -15.757 -70.068 -38.216 1.00 34.19 148 GLY E CA 1
ATOM 8416 C C . GLY E 1 148 ? -17.036 -70.645 -37.617 1.00 31.96 148 GLY E C 1
ATOM 8417 O O . GLY E 1 148 ? -17.988 -70.960 -38.337 1.00 32.85 148 GLY E O 1
ATOM 8418 N N . ASP E 1 149 ? -17.062 -70.798 -36.298 1.00 28.77 149 ASP E N 1
ATOM 8419 C CA . ASP E 1 149 ? -18.235 -71.343 -35.615 1.00 30.92 149 ASP E CA 1
ATOM 8420 C C . ASP E 1 149 ? -19.320 -70.296 -35.554 1.00 35.87 149 ASP E C 1
ATOM 8421 O O . ASP E 1 149 ? -20.485 -70.590 -35.299 1.00 31.26 149 ASP E O 1
ATOM 8426 N N . LYS E 1 150 ? -18.919 -69.061 -35.814 1.00 29.62 150 LYS E N 1
ATOM 8427 C CA . LYS E 1 150 ? -19.748 -67.910 -35.529 1.00 28.25 150 LYS E CA 1
ATOM 8428 C C . LYS E 1 150 ? -20.356 -67.242 -36.771 1.00 25.94 150 LYS E C 1
ATOM 8429 O O . LYS E 1 150 ? -19.654 -66.976 -37.743 1.00 27.96 150 LYS E O 1
ATOM 8435 N N . LEU E 1 151 ? -21.655 -66.948 -36.706 1.00 25.00 151 LEU E N 1
ATOM 8436 C CA . LEU E 1 151 ? -22.363 -66.246 -37.776 1.00 24.96 151 LEU E CA 1
ATOM 8437 C C . LEU E 1 151 ? -22.082 -64.742 -37.738 1.00 29.29 151 LEU E C 1
ATOM 8438 O O . LEU E 1 151 ? -22.227 -64.087 -36.692 1.00 22.91 151 LEU E O 1
ATOM 8443 N N . THR E 1 152 ? -21.678 -64.211 -38.894 1.00 27.48 152 THR E N 1
ATOM 8444 C CA . THR E 1 152 ? -21.277 -62.812 -39.034 1.00 23.88 152 THR E CA 1
ATOM 8445 C C . THR E 1 152 ? -21.956 -62.194 -40.243 1.00 26.89 152 THR E C 1
ATOM 8446 O O . THR E 1 152 ? -22.661 -62.880 -40.985 1.00 25.19 152 THR E O 1
ATOM 8450 N N . TYR E 1 153 ? -21.729 -60.904 -40.461 1.00 22.04 153 TYR E N 1
ATOM 8451 C CA . TYR E 1 153 ? -22.438 -60.200 -41.516 1.00 23.24 153 TYR E CA 1
ATOM 8452 C C . TYR E 1 153 ? -22.071 -60.664 -42.926 1.00 22.82 153 TYR E C 1
ATOM 8453 O O . TYR E 1 153 ? -22.859 -60.458 -43.858 1.00 22.46 153 TYR E O 1
ATOM 8462 N N . ILE E 1 154 ? -20.904 -61.289 -43.085 1.00 14.12 154 ILE E N 1
ATOM 8463 C CA . ILE E 1 154 ? -20.452 -61.706 -44.420 1.00 17.25 154 ILE E CA 1
ATOM 8464 C C . ILE E 1 154 ? -21.045 -63.045 -44.878 1.00 22.53 154 ILE E C 1
ATOM 8465 O O . ILE E 1 154 ? -20.840 -63.473 -46.025 1.00 24.88 154 ILE E O 1
ATOM 8470 N N . ASP E 1 155 ? -21.788 -63.700 -43.993 1.00 19.41 155 ASP E N 1
ATOM 8471 C CA . ASP E 1 155 ? -22.576 -64.852 -44.403 1.00 21.77 155 ASP E CA 1
ATOM 8472 C C . ASP E 1 155 ? -23.850 -64.315 -45.038 1.00 20.61 155 ASP E C 1
ATOM 8473 O O . ASP E 1 155 ? -24.394 -64.899 -45.960 1.00 25.21 155 ASP E O 1
ATOM 8478 N N . PHE E 1 156 ? -24.316 -63.179 -44.542 1.00 18.10 156 PHE E N 1
ATOM 8479 C CA . PHE E 1 156 ? -25.444 -62.500 -45.152 1.00 20.79 156 PHE E CA 1
ATOM 8480 C C . PHE E 1 156 ? -25.074 -62.015 -46.547 1.00 26.06 156 PHE E C 1
ATOM 8481 O O . PHE E 1 156 ? -25.935 -61.968 -47.416 1.00 23.94 156 PHE E O 1
ATOM 8489 N N . LEU E 1 157 ? -23.801 -61.706 -46.785 1.00 20.13 157 LEU E N 1
ATOM 8490 C CA . LEU E 1 157 ? -23.345 -61.319 -48.117 1.00 20.97 157 LEU E CA 1
ATOM 8491 C C . LEU E 1 157 ? -23.168 -62.539 -49.043 1.00 19.73 157 LEU E C 1
ATOM 8492 O O . LEU E 1 157 ? -23.662 -62.552 -50.170 1.00 21.32 157 LEU E O 1
ATOM 8497 N N . ALA E 1 158 ? -22.480 -63.555 -48.545 1.00 15.93 158 ALA E N 1
ATOM 8498 C CA . ALA E 1 158 ? -22.204 -64.775 -49.291 1.00 21.98 158 ALA E CA 1
ATOM 8499 C C . ALA E 1 158 ? -23.474 -65.494 -49.736 1.00 22.90 158 ALA E C 1
ATOM 8500 O O . ALA E 1 158 ? -23.578 -65.848 -50.902 1.00 22.63 158 ALA E O 1
ATOM 8502 N N . TYR E 1 159 ? -24.443 -65.684 -48.840 1.00 24.44 159 TYR E N 1
ATOM 8503 C CA . TYR E 1 159 ? -25.685 -66.391 -49.193 1.00 26.40 159 TYR E CA 1
ATOM 8504 C C . TYR E 1 159 ? -26.443 -65.693 -50.325 1.00 22.43 159 TYR E C 1
ATOM 8505 O O . TYR E 1 159 ? -26.930 -66.339 -51.241 1.00 22.94 159 TYR E O 1
ATOM 8514 N N . GLU E 1 160 ? -26.572 -64.375 -50.243 1.00 21.85 160 GLU E N 1
ATOM 8515 C CA . GLU E 1 160 ? -27.338 -63.649 -51.249 1.00 28.13 160 GLU E CA 1
ATOM 8516 C C . GLU E 1 160 ? -26.632 -63.655 -52.601 1.00 27.56 160 GLU E C 1
ATOM 8517 O O . GLU E 1 160 ? -27.291 -63.764 -53.640 1.00 24.21 160 GLU E O 1
ATOM 8523 N N . ILE E 1 161 ? -25.305 -63.537 -52.593 1.00 22.03 161 ILE E N 1
ATOM 8524 C CA . ILE E 1 161 ? -24.541 -63.545 -53.843 1.00 18.51 161 ILE E CA 1
ATOM 8525 C C . ILE E 1 161 ? -24.616 -64.918 -54.503 1.00 25.01 161 ILE E C 1
ATOM 8526 O O . ILE E 1 161 ? -24.917 -65.030 -55.704 1.00 18.16 161 ILE E O 1
ATOM 8531 N N . PHE E 1 162 ? -24.385 -65.966 -53.720 1.00 22.10 162 PHE E N 1
ATOM 8532 C CA . PHE E 1 162 ? -24.574 -67.312 -54.223 1.00 26.59 162 PHE E CA 1
ATOM 8533 C C . PHE E 1 162 ? -26.014 -67.574 -54.702 1.00 25.22 162 PHE E C 1
ATOM 8534 O O . PHE E 1 162 ? -26.213 -68.216 -55.726 1.00 28.29 162 PHE E O 1
ATOM 8542 N N . ASP E 1 163 ? -27.015 -67.098 -53.963 1.00 24.15 163 ASP E N 1
ATOM 8543 C CA . ASP E 1 163 ? -28.407 -67.304 -54.380 1.00 26.32 163 ASP E CA 1
ATOM 8544 C C . ASP E 1 163 ? -28.712 -66.581 -55.689 1.00 29.00 163 ASP E C 1
ATOM 8545 O O . ASP E 1 163 ? -29.357 -67.135 -56.578 1.00 22.89 163 ASP E O 1
ATOM 8550 N N . GLN E 1 164 ? -28.250 -65.340 -55.811 1.00 22.72 164 GLN E N 1
ATOM 8551 C CA . GLN E 1 164 ? -28.410 -64.618 -57.066 1.00 22.60 164 GLN E CA 1
ATOM 8552 C C . GLN E 1 164 ? -27.709 -65.381 -58.190 1.00 26.95 164 GLN E C 1
ATOM 8553 O O . GLN E 1 164 ? -28.228 -65.465 -59.300 1.00 23.96 164 GLN E O 1
ATOM 8559 N N . HIS E 1 165 ? -26.553 -65.970 -57.891 1.00 20.22 165 HIS E N 1
ATOM 8560 C CA . HIS E 1 165 ? -25.818 -66.733 -58.894 1.00 23.19 165 HIS E CA 1
ATOM 8561 C C . HIS E 1 165 ? -26.524 -68.038 -59.260 1.00 33.78 165 HIS E C 1
ATOM 8562 O O . HIS E 1 165 ? -26.367 -68.539 -60.377 1.00 31.02 165 HIS E O 1
ATOM 8569 N N . LEU E 1 166 ? -27.291 -68.589 -58.319 1.00 27.59 166 LEU E N 1
ATOM 8570 C CA . LEU E 1 166 ? -28.113 -69.755 -58.603 1.00 25.63 166 LEU E CA 1
ATOM 8571 C C . LEU E 1 166 ? -29.281 -69.373 -59.503 1.00 29.34 166 LEU E C 1
ATOM 8572 O O . LEU E 1 166 ? -29.718 -70.167 -60.323 1.00 34.26 166 LEU E O 1
ATOM 8577 N N . SER E 1 167 ? -29.792 -68.158 -59.358 1.00 31.75 167 SER E N 1
ATOM 8578 C CA . SER E 1 167 ? -30.860 -67.710 -60.238 1.00 35.95 167 SER E CA 1
ATOM 8579 C C . SER E 1 167 ? -30.329 -67.542 -61.663 1.00 39.55 167 SER E C 1
ATOM 8580 O O . SER E 1 167 ? -31.066 -67.702 -62.640 1.00 48.58 167 SER E O 1
ATOM 8583 N N . LEU E 1 168 ? -29.041 -67.233 -61.771 1.00 30.07 168 LEU E N 1
ATOM 8584 C CA . LEU E 1 168 ? -28.369 -67.143 -63.065 1.00 32.23 168 LEU E CA 1
ATOM 8585 C C . LEU E 1 168 ? -28.056 -68.517 -63.657 1.00 36.89 168 LEU E C 1
ATOM 8586 O O . LEU E 1 168 ? -28.287 -68.752 -64.841 1.00 35.54 168 LEU E O 1
ATOM 8591 N N . ASP E 1 169 ? -27.498 -69.408 -62.838 1.00 35.16 169 ASP E N 1
ATOM 8592 C CA . ASP E 1 169 ? -27.137 -70.752 -63.278 1.00 33.28 169 ASP E CA 1
ATOM 8593 C C . ASP E 1 169 ? -27.413 -71.775 -62.178 1.00 40.61 169 ASP E C 1
ATOM 8594 O O . ASP E 1 169 ? -26.597 -71.968 -61.266 1.00 27.74 169 ASP E O 1
ATOM 8599 N N . ARG E 1 170 ? -28.546 -72.462 -62.310 1.00 45.21 170 ARG E N 1
ATOM 8600 C CA . ARG E 1 170 ? -29.027 -73.424 -61.318 1.00 34.62 170 ARG E CA 1
ATOM 8601 C C . ARG E 1 170 ? -28.008 -74.512 -60.966 1.00 35.29 170 ARG E C 1
ATOM 8602 O O . ARG E 1 170 ? -28.111 -75.165 -59.928 1.00 42.59 170 ARG E O 1
ATOM 8610 N N . THR E 1 171 ? -27.004 -74.685 -61.813 1.00 40.24 171 THR E N 1
ATOM 8611 C CA . THR E 1 171 ? -26.046 -75.764 -61.627 1.00 38.17 171 THR E CA 1
ATOM 8612 C C . THR E 1 171 ? -24.733 -75.334 -60.977 1.00 39.43 171 THR E C 1
ATOM 8613 O O . THR E 1 171 ? -23.834 -76.160 -60.802 1.00 42.98 171 THR E O 1
ATOM 8617 N N . CYS E 1 172 ? -24.607 -74.060 -60.618 1.00 35.29 172 CYS E N 1
ATOM 8618 C CA . CYS E 1 172 ? -23.287 -73.538 -60.270 1.00 35.42 172 CYS E CA 1
ATOM 8619 C C . CYS E 1 172 ? -22.729 -74.090 -58.960 1.00 26.97 172 CYS E C 1
ATOM 8620 O O . CYS E 1 172 ? -21.525 -74.271 -58.861 1.00 33.91 172 CYS E O 1
ATOM 8623 N N . LEU E 1 173 ? -23.579 -74.395 -57.980 1.00 27.98 173 LEU E N 1
ATOM 8624 C CA . LEU E 1 173 ? -23.085 -74.959 -56.716 1.00 24.93 173 LEU E CA 1
ATOM 8625 C C . LEU E 1 173 ? -22.954 -76.482 -56.741 1.00 38.61 173 LEU E C 1
ATOM 8626 O O . LEU E 1 173 ? -22.613 -77.086 -55.723 1.00 31.36 173 LEU E O 1
ATOM 8631 N N . ASP E 1 174 ? -23.218 -77.103 -57.889 1.00 38.73 174 ASP E N 1
ATOM 8632 C CA . ASP E 1 174 ? -23.408 -78.559 -57.920 1.00 40.30 174 ASP E CA 1
ATOM 8633 C C . ASP E 1 174 ? -22.199 -79.379 -57.458 1.00 37.29 174 ASP E C 1
ATOM 8634 O O . ASP E 1 174 ? -22.365 -80.356 -56.729 1.00 46.88 174 ASP E O 1
ATOM 8639 N N . GLY E 1 175 ? -20.992 -78.987 -57.842 1.00 34.77 175 GLY E N 1
ATOM 8640 C CA . GLY E 1 175 ? -19.818 -79.736 -57.427 1.00 34.70 175 GLY E CA 1
ATOM 8641 C C . GLY E 1 175 ? -19.276 -79.355 -56.054 1.00 34.27 175 GLY E C 1
ATOM 8642 O O . GLY E 1 175 ? -18.210 -79.818 -55.637 1.00 34.09 175 GLY E O 1
ATOM 8643 N N . PHE E 1 176 ? -20.013 -78.515 -55.337 1.00 34.64 176 PHE E N 1
ATOM 8644 C CA . PHE E 1 176 ? -19.543 -78.039 -54.042 1.00 28.87 176 PHE E CA 1
ATOM 8645 C C . PHE E 1 176 ? -20.570 -78.258 -52.939 1.00 28.92 176 PHE E C 1
ATOM 8646 O O . PHE E 1 176 ? -21.416 -77.394 -52.684 1.00 33.73 176 PHE E O 1
ATOM 8654 N N . LYS E 1 177 ? -20.482 -79.414 -52.281 1.00 30.41 177 LYS E N 1
ATOM 8655 C CA . LYS E 1 177 ? -21.477 -79.813 -51.284 1.00 34.51 177 LYS E CA 1
ATOM 8656 C C . LYS E 1 177 ? -21.464 -78.955 -50.015 1.00 26.42 177 LYS E C 1
ATOM 8657 O O . LYS E 1 177 ? -22.523 -78.706 -49.431 1.00 34.21 177 LYS E O 1
ATOM 8663 N N . ASN E 1 178 ? -20.302 -78.475 -49.579 1.00 28.06 178 ASN E N 1
ATOM 8664 C CA . ASN E 1 178 ? -20.325 -77.620 -48.395 1.00 25.27 178 ASN E CA 1
ATOM 8665 C C . ASN E 1 178 ? -21.042 -76.309 -48.707 1.00 32.84 178 ASN E C 1
ATOM 8666 O O . ASN E 1 178 ? -21.822 -75.813 -47.889 1.00 35.41 178 ASN E O 1
ATOM 8671 N N . LEU E 1 179 ? -20.828 -75.776 -49.907 1.00 32.87 179 LEU E N 1
ATOM 8672 C CA . LEU E 1 179 ? -21.505 -74.547 -50.303 1.00 26.80 179 LEU E CA 1
ATOM 8673 C C . LEU E 1 179 ? -23.005 -74.728 -50.365 1.00 25.47 179 LEU E C 1
ATOM 8674 O O . LEU E 1 179 ? -23.762 -73.839 -49.967 1.00 33.15 179 LEU E O 1
ATOM 8679 N N . GLN E 1 180 ? -23.452 -75.876 -50.854 1.00 31.89 180 GLN E N 1
ATOM 8680 C CA . GLN E 1 180 ? -24.881 -76.126 -50.908 1.00 26.44 180 GLN E CA 1
ATOM 8681 C C . GLN E 1 180 ? -25.439 -76.239 -49.493 1.00 28.94 180 GLN E C 1
ATOM 8682 O O . GLN E 1 180 ? -26.530 -75.740 -49.201 1.00 31.68 180 GLN E O 1
ATOM 8688 N N . ALA E 1 181 ? -24.684 -76.886 -48.615 1.00 24.36 181 ALA E N 1
ATOM 8689 C CA . ALA E 1 181 ? -25.083 -76.979 -47.214 1.00 30.09 181 ALA E CA 1
ATOM 8690 C C . ALA E 1 181 ? -25.210 -75.583 -46.581 1.00 28.41 181 ALA E C 1
ATOM 8691 O O . ALA E 1 181 ? -26.067 -75.351 -45.717 1.00 27.83 181 ALA E O 1
ATOM 8693 N N . PHE E 1 182 ? -24.375 -74.651 -47.033 1.00 33.16 182 PHE E N 1
ATOM 8694 C CA . PHE E 1 182 ? -24.361 -73.296 -46.489 1.00 22.20 182 PHE E CA 1
ATOM 8695 C C . PHE E 1 182 ? -25.653 -72.536 -46.791 1.00 26.53 182 PHE E C 1
ATOM 8696 O O . PHE E 1 182 ? -26.197 -71.861 -45.920 1.00 29.57 182 PHE E O 1
ATOM 8704 N N . GLN E 1 183 ? -26.138 -72.647 -48.024 1.00 23.48 183 GLN E N 1
ATOM 8705 C CA . GLN E 1 183 ? -27.371 -71.992 -48.474 1.00 27.97 183 GLN E CA 1
ATOM 8706 C C . GLN E 1 183 ? -28.570 -72.413 -47.646 1.00 32.75 183 GLN E C 1
ATOM 8707 O O . GLN E 1 183 ? -29.429 -71.592 -47.286 1.00 29.51 183 GLN E O 1
ATOM 8713 N N . LYS E 1 184 ? -28.608 -73.699 -47.321 1.00 32.43 184 LYS E N 1
ATOM 8714 C CA . LYS E 1 184 ? -29.714 -74.258 -46.558 1.00 28.90 184 LYS E CA 1
ATOM 8715 C C . LYS E 1 184 ? -29.617 -73.927 -45.067 1.00 29.78 184 LYS E C 1
ATOM 8716 O O . LYS E 1 184 ? -30.626 -73.610 -44.432 1.00 36.66 184 LYS E O 1
ATOM 8722 N N . ARG E 1 185 ? -28.407 -74.003 -44.515 1.00 29.81 185 ARG E N 1
ATOM 8723 C CA . ARG E 1 185 ? -28.166 -73.587 -43.131 1.00 28.61 185 ARG E CA 1
ATOM 8724 C C . ARG E 1 185 ? -28.659 -72.162 -42.887 1.00 37.98 185 ARG E C 1
ATOM 8725 O O . ARG E 1 185 ? -29.428 -71.900 -41.953 1.00 34.19 185 ARG E O 1
ATOM 8733 N N . PHE E 1 186 ? -28.226 -71.239 -43.740 1.00 32.86 186 PHE E N 1
ATOM 8734 C CA . PHE E 1 186 ? -28.676 -69.866 -43.629 1.00 30.47 186 PHE E CA 1
ATOM 8735 C C . PHE E 1 186 ? -30.193 -69.817 -43.759 1.00 35.32 186 PHE E C 1
ATOM 8736 O O . PHE E 1 186 ? -30.882 -69.160 -42.967 1.00 33.52 186 PHE E O 1
ATOM 8744 N N . GLU E 1 187 ? -30.710 -70.526 -44.760 1.00 32.80 187 GLU E N 1
ATOM 8745 C CA . GLU E 1 187 ? -32.140 -70.554 -45.024 1.00 31.60 187 GLU E CA 1
ATOM 8746 C C . GLU E 1 187 ? -32.917 -71.175 -43.853 1.00 38.30 187 GLU E C 1
ATOM 8747 O O . GLU E 1 187 ? -34.084 -70.838 -43.634 1.00 31.28 187 GLU E O 1
ATOM 8753 N N . ASP E 1 188 ? -32.256 -72.058 -43.098 1.00 30.78 188 ASP E N 1
ATOM 8754 C CA . ASP E 1 188 ? -32.886 -72.768 -41.971 1.00 38.16 188 ASP E CA 1
ATOM 8755 C C . ASP E 1 188 ? -32.938 -72.030 -40.618 1.00 39.88 188 ASP E C 1
ATOM 8756 O O . ASP E 1 188 ? -33.524 -72.549 -39.668 1.00 44.94 188 ASP E O 1
ATOM 8761 N N . LEU E 1 189 ? -32.332 -70.847 -40.512 1.00 36.08 189 LEU E N 1
ATOM 8762 C CA . LEU E 1 189 ? -32.413 -70.066 -39.272 1.00 31.13 189 LEU E CA 1
ATOM 8763 C C . LEU E 1 189 ? -33.815 -69.466 -39.116 1.00 37.07 189 LEU E C 1
ATOM 8764 O O . LEU E 1 189 ? -34.390 -68.975 -40.093 1.00 32.83 189 LEU E O 1
ATOM 8769 N N . GLU E 1 190 ? -34.364 -69.490 -37.901 1.00 31.46 190 GLU E N 1
ATOM 8770 C CA . GLU E 1 190 ? -35.778 -69.172 -37.720 1.00 35.36 190 GLU E CA 1
ATOM 8771 C C . GLU E 1 190 ? -36.149 -67.708 -38.004 1.00 37.02 190 GLU E C 1
ATOM 8772 O O . GLU E 1 190 ? -37.245 -67.422 -38.493 1.00 33.98 190 GLU E O 1
ATOM 8778 N N . ALA E 1 191 ? -35.258 -66.776 -37.698 1.00 29.07 191 ALA E N 1
ATOM 8779 C CA . ALA E 1 191 ? -35.529 -65.394 -38.066 1.00 34.26 191 ALA E CA 1
ATOM 8780 C C . ALA E 1 191 ? -35.553 -65.280 -39.587 1.00 33.72 191 ALA E C 1
ATOM 8781 O O . ALA E 1 191 ? -36.388 -64.573 -40.152 1.00 36.22 191 ALA E O 1
ATOM 8783 N N . ILE E 1 192 ? -34.639 -65.993 -40.241 1.00 31.26 192 ILE E N 1
ATOM 8784 C CA . ILE E 1 192 ? -34.575 -66.028 -41.703 1.00 37.54 192 ILE E CA 1
ATOM 8785 C C . ILE E 1 192 ? -35.871 -66.591 -42.310 1.00 33.93 192 ILE E C 1
ATOM 8786 O O . ILE E 1 192 ? -36.551 -65.911 -43.089 1.00 32.36 192 ILE E O 1
ATOM 8791 N N . LYS E 1 193 ? -36.207 -67.821 -41.932 1.00 27.64 193 LYS E N 1
ATOM 8792 C CA . LYS E 1 193 ? -37.396 -68.496 -42.447 1.00 34.67 193 LYS E CA 1
ATOM 8793 C C . LYS E 1 193 ? -38.664 -67.654 -42.370 1.00 33.57 193 LYS E C 1
ATOM 8794 O O . LYS E 1 193 ? -39.394 -67.564 -43.353 1.00 38.00 193 LYS E O 1
ATOM 8800 N N . LYS E 1 194 ? -38.940 -67.047 -41.220 1.00 32.34 194 LYS E N 1
ATOM 8801 C CA . LYS E 1 194 ? -40.178 -66.285 -41.091 1.00 33.86 194 LYS E CA 1
ATOM 8802 C C . LYS E 1 194 ? -40.121 -65.013 -41.932 1.00 36.55 194 LYS E C 1
ATOM 8803 O O . LYS E 1 194 ? -41.117 -64.619 -42.555 1.00 33.83 194 LYS E O 1
ATOM 8809 N N . TYR E 1 195 ? -38.949 -64.378 -41.946 1.00 45.08 195 TYR E N 1
ATOM 8810 C CA . TYR E 1 195 ? -38.719 -63.197 -42.774 1.00 34.76 195 TYR E CA 1
ATOM 8811 C C . TYR E 1 195 ? -39.033 -63.505 -44.227 1.00 34.93 195 TYR E C 1
ATOM 8812 O O . TYR E 1 195 ? -39.654 -62.706 -44.934 1.00 34.62 195 TYR E O 1
ATOM 8821 N N . MET E 1 196 ? -38.622 -64.687 -44.662 1.00 34.03 196 MET E N 1
ATOM 8822 C CA . MET E 1 196 ? -38.839 -65.093 -46.038 1.00 37.56 196 MET E CA 1
ATOM 8823 C C . MET E 1 196 ? -40.318 -65.407 -46.346 1.00 38.19 196 MET E C 1
ATOM 8824 O O . MET E 1 196 ? -40.779 -65.186 -47.465 1.00 35.16 196 MET E O 1
ATOM 8829 N N . ALA E 1 197 ? -41.062 -65.901 -45.360 1.00 40.31 197 ALA E N 1
ATOM 8830 C CA . ALA E 1 197 ? -42.489 -66.161 -45.553 1.00 33.59 197 ALA E CA 1
ATOM 8831 C C . ALA E 1 197 ? -43.307 -64.882 -45.397 1.00 43.37 197 ALA E C 1
ATOM 8832 O O . ALA E 1 197 ? -44.499 -64.863 -45.694 1.00 36.64 197 ALA E O 1
ATOM 8834 N N . SER E 1 198 ? -42.665 -63.816 -44.926 1.00 39.87 198 SER E N 1
ATOM 8835 C CA . SER E 1 198 ? -43.349 -62.542 -44.741 1.00 41.91 198 SER E CA 1
ATOM 8836 C C . SER E 1 198 ? -43.725 -61.947 -46.092 1.00 39.59 198 SER E C 1
ATOM 8837 O O . SER E 1 198 ? -43.072 -62.226 -47.096 1.00 41.42 198 SER E O 1
ATOM 8840 N N . PRO E 1 199 ? -44.769 -61.108 -46.121 1.00 40.84 199 PRO E N 1
ATOM 8841 C CA . PRO E 1 199 ? -45.164 -60.528 -47.410 1.00 52.00 199 PRO E CA 1
ATOM 8842 C C . PRO E 1 199 ? -44.122 -59.538 -47.940 1.00 51.57 199 PRO E C 1
ATOM 8843 O O . PRO E 1 199 ? -43.891 -59.474 -49.153 1.00 51.71 199 PRO E O 1
ATOM 8847 N N . LYS E 1 200 ? -43.506 -58.787 -47.027 1.00 42.06 200 LYS E N 1
ATOM 8848 C CA . LYS E 1 200 ? -42.526 -57.762 -47.375 1.00 40.50 200 LYS E CA 1
ATOM 8849 C C . LYS E 1 200 ? -41.246 -58.322 -47.997 1.00 39.33 200 LYS E C 1
ATOM 8850 O O . LYS E 1 200 ? -40.499 -57.579 -48.637 1.00 38.24 200 LYS E O 1
ATOM 8856 N N . PHE E 1 201 ? -40.998 -59.619 -47.820 1.00 29.93 201 PHE E N 1
ATOM 8857 C CA . PHE E 1 201 ? -39.839 -60.264 -48.424 1.00 33.66 201 PHE E CA 1
ATOM 8858 C C . PHE E 1 201 ? -39.793 -60.125 -49.956 1.00 39.68 201 PHE E C 1
ATOM 8859 O O . PHE E 1 201 ? -40.791 -60.338 -50.653 1.00 37.61 201 PHE E O 1
ATOM 8867 N N . LEU E 1 202 ? -38.615 -59.770 -50.461 1.00 24.63 202 LEU E N 1
ATOM 8868 C CA . LEU E 1 202 ? -38.387 -59.607 -51.890 1.00 35.53 202 LEU E CA 1
ATOM 8869 C C . LEU E 1 202 ? -37.791 -60.877 -52.503 1.00 34.03 202 LEU E C 1
ATOM 8870 O O . LEU E 1 202 ? -36.712 -61.309 -52.106 1.00 36.27 202 LEU E O 1
ATOM 8875 N N . LYS E 1 203 ? -38.481 -61.476 -53.473 1.00 31.08 203 LYS E N 1
ATOM 8876 C CA . LYS E 1 203 ? -37.903 -62.608 -54.194 1.00 24.32 203 LYS E CA 1
ATOM 8877 C C . LYS E 1 203 ? -37.413 -62.182 -55.585 1.00 27.88 203 LYS E C 1
ATOM 8878 O O . LYS E 1 203 ? -36.487 -62.782 -56.145 1.00 29.03 203 LYS E O 1
ATOM 8884 N N . LYS E 1 204 ? -38.051 -61.148 -56.126 1.00 30.96 204 LYS E N 1
ATOM 8885 C CA . LYS E 1 204 ? -37.707 -60.582 -57.434 1.00 32.94 204 LYS E CA 1
ATOM 8886 C C . LYS E 1 204 ? -38.224 -59.150 -57.517 1.00 27.77 204 LYS E C 1
ATOM 8887 O O . LYS E 1 204 ? -39.237 -58.826 -56.900 1.00 27.33 204 LYS E O 1
ATOM 8893 N N . PRO E 1 205 ? -37.555 -58.288 -58.304 1.00 25.32 205 PRO E N 1
ATOM 8894 C CA . PRO E 1 205 ? -36.460 -58.568 -59.239 1.00 22.55 205 PRO E CA 1
ATOM 8895 C C . PRO E 1 205 ? -35.069 -58.579 -58.614 1.00 24.58 205 PRO E C 1
ATOM 8896 O O . PRO E 1 205 ? -34.806 -57.816 -57.678 1.00 25.14 205 PRO E O 1
ATOM 8900 N N . ILE E 1 206 ? -34.186 -59.432 -59.121 1.00 22.42 206 ILE E N 1
ATOM 8901 C CA . ILE E 1 206 ? -32.820 -59.433 -58.626 1.00 21.13 206 ILE E CA 1
ATOM 8902 C C . ILE E 1 206 ? -32.134 -58.143 -59.041 1.00 26.35 206 ILE E C 1
ATOM 8903 O O . ILE E 1 206 ? -31.541 -57.457 -58.209 1.00 25.46 206 ILE E O 1
ATOM 8908 N N . CYS E 1 207 ? -32.252 -57.803 -60.320 1.00 24.14 207 CYS E N 1
ATOM 8909 C CA . CYS E 1 207 ? -31.691 -56.568 -60.853 1.00 18.47 207 CYS E CA 1
ATOM 8910 C C . CYS E 1 207 ? -32.773 -55.581 -61.263 1.00 24.31 207 CYS E C 1
ATOM 8911 O O . CYS E 1 207 ? -33.978 -55.878 -61.227 1.00 22.26 207 CYS E O 1
ATOM 8914 N N . ASN E 1 208 ? -32.334 -54.398 -61.656 1.00 17.46 208 ASN E N 1
ATOM 8915 C CA . ASN E 1 208 ? -33.255 -53.336 -62.013 1.00 25.89 208 ASN E CA 1
ATOM 8916 C C . ASN E 1 208 ? -33.803 -53.554 -63.435 1.00 23.99 208 ASN E C 1
ATOM 8917 O O . ASN E 1 208 ? -33.325 -54.429 -64.172 1.00 22.31 208 ASN E O 1
ATOM 8922 N N . LYS E 1 209 ? -34.805 -52.753 -63.784 1.00 19.74 209 LYS E N 1
ATOM 8923 C CA . LYS E 1 209 ? -35.608 -52.877 -65.006 1.00 18.84 209 LYS E CA 1
ATOM 8924 C C . LYS E 1 209 ? -34.797 -52.848 -66.307 1.00 21.45 209 LYS E C 1
ATOM 8925 O O . LYS E 1 209 ? -35.170 -53.470 -67.308 1.00 22.99 209 LYS E O 1
ATOM 8931 N N . TYR E 1 210 ? -33.679 -52.136 -66.282 1.00 19.76 210 TYR E N 1
ATOM 8932 C CA . TYR E 1 210 ? -32.894 -51.892 -67.483 1.00 27.95 210 TYR E CA 1
ATOM 8933 C C . TYR E 1 210 ? -31.751 -52.875 -67.662 1.00 22.11 210 TYR E C 1
ATOM 8934 O O . TYR E 1 210 ? -30.993 -52.780 -68.623 1.00 23.21 210 TYR E O 1
ATOM 8943 N N . ALA E 1 211 ? -31.630 -53.810 -66.734 1.00 17.47 211 ALA E N 1
ATOM 8944 C CA . ALA E 1 211 ? -30.659 -54.884 -66.865 1.00 20.37 211 ALA E CA 1
ATOM 8945 C C . ALA E 1 211 ? -31.117 -55.843 -67.950 1.00 22.49 211 ALA E C 1
ATOM 8946 O O . ALA E 1 211 ? -32.300 -56.166 -68.016 1.00 21.30 211 ALA E O 1
ATOM 8948 N N . GLN E 1 212 ? -30.192 -56.318 -68.777 1.00 17.34 212 GLN E N 1
ATOM 8949 C CA . GLN E 1 212 ? -30.538 -57.284 -69.814 1.00 24.36 212 GLN E CA 1
ATOM 8950 C C . GLN E 1 212 ? -31.107 -58.576 -69.214 1.00 28.04 212 GLN E C 1
ATOM 8951 O O . GLN E 1 212 ? -32.113 -59.108 -69.704 1.00 27.20 212 GLN E O 1
ATOM 8957 N N . PHE E 1 213 ? -30.464 -59.063 -68.154 1.00 20.96 213 PHE E N 1
ATOM 8958 C CA . PHE E 1 213 ? -30.919 -60.241 -67.410 1.00 21.16 213 PHE E CA 1
ATOM 8959 C C . PHE E 1 213 ? -32.355 -60.122 -66.920 1.00 22.91 213 PHE E C 1
ATOM 8960 O O . PHE E 1 213 ? -33.063 -61.116 -66.835 1.00 25.45 213 PHE E O 1
ATOM 8968 N N . THR E 1 214 ? -32.772 -58.906 -66.578 1.00 28.05 214 THR E N 1
ATOM 8969 C CA . THR E 1 214 ? -34.134 -58.658 -66.131 1.00 21.39 214 THR E CA 1
ATOM 8970 C C . THR E 1 214 ? -35.080 -58.701 -67.333 1.00 30.43 214 THR E C 1
ATOM 8971 O O . THR E 1 214 ? -36.152 -59.308 -67.270 1.00 26.46 214 THR E O 1
ATOM 8975 N N . ILE E 1 215 ? -34.669 -58.058 -68.425 1.00 22.69 215 ILE E N 1
ATOM 8976 C CA . ILE E 1 215 ? -35.472 -57.995 -69.643 1.00 29.89 215 ILE E CA 1
ATOM 8977 C C . ILE E 1 215 ? -35.682 -59.391 -70.222 1.00 28.11 215 ILE E C 1
ATOM 8978 O O . ILE E 1 215 ? -36.755 -59.713 -70.718 1.00 31.09 215 ILE E O 1
ATOM 8983 N N . ILE E 1 216 ? -34.669 -60.236 -70.103 1.00 29.24 216 ILE E N 1
ATOM 8984 C CA . ILE E 1 216 ? -34.754 -61.576 -70.648 1.00 25.68 216 ILE E CA 1
ATOM 8985 C C . ILE E 1 216 ? -35.448 -62.536 -69.700 1.00 34.57 216 ILE E C 1
ATOM 8986 O O . ILE E 1 216 ? -36.425 -63.175 -70.083 1.00 42.43 216 ILE E O 1
ATOM 8991 N N . GLU E 1 217 ? -34.969 -62.640 -68.468 1.00 31.39 217 GLU E N 1
ATOM 8992 C CA . GLU E 1 217 ? -35.513 -63.641 -67.552 1.00 35.08 217 GLU E CA 1
ATOM 8993 C C . GLU E 1 217 ? -36.760 -63.207 -66.792 1.00 37.29 217 GLU E C 1
ATOM 8994 O O . GLU E 1 217 ? -37.653 -64.019 -66.543 1.00 33.53 217 GLU E O 1
ATOM 9000 N N . GLY E 1 218 ? -36.825 -61.936 -66.423 1.00 29.65 218 GLY E N 1
ATOM 9001 C CA . GLY E 1 218 ? -37.894 -61.474 -65.565 1.00 34.90 218 GLY E CA 1
ATOM 9002 C C . GLY E 1 218 ? -37.804 -62.097 -64.177 1.00 43.33 218 GLY E C 1
ATOM 9003 O O . GLY E 1 218 ? -38.828 -62.467 -63.606 1.00 42.74 218 GLY E O 1
ATOM 9004 N N . LYS E 1 219 ? -36.586 -62.241 -63.646 1.00 36.77 219 LYS E N 1
ATOM 9005 C CA . LYS E 1 219 ? -36.395 -62.622 -62.241 1.00 36.95 219 LYS E CA 1
ATOM 9006 C C . LYS E 1 219 ? -35.900 -61.433 -61.416 1.00 39.37 219 LYS E C 1
ATOM 9007 O O . LYS E 1 219 ? -35.249 -61.596 -60.372 1.00 34.11 219 LYS E O 1
ATOM 9014 N N . MET F 1 1 ? -36.272 -40.953 -30.732 1.00 53.33 1 MET F N 1
ATOM 9015 C CA . MET F 1 1 ? -35.191 -41.439 -29.889 1.00 47.61 1 MET F CA 1
ATOM 9016 C C . MET F 1 1 ? -35.390 -42.928 -29.643 1.00 39.82 1 MET F C 1
ATOM 9017 O O . MET F 1 1 ? -35.766 -43.676 -30.543 1.00 52.78 1 MET F O 1
ATOM 9022 N N . LEU F 1 2 ? -35.170 -43.337 -28.402 1.00 38.71 2 LEU F N 1
ATOM 9023 C CA . LEU F 1 2 ? -35.239 -44.736 -28.009 1.00 38.11 2 LEU F CA 1
ATOM 9024 C C . LEU F 1 2 ? -36.157 -44.870 -26.795 1.00 23.75 2 LEU F C 1
ATOM 9025 O O . LEU F 1 2 ? -36.071 -44.059 -25.879 1.00 32.75 2 LEU F O 1
ATOM 9030 N N . PRO F 1 3 ? -37.050 -45.872 -26.791 1.00 28.68 3 PRO F N 1
ATOM 9031 C CA . PRO F 1 3 ? -38.038 -45.923 -25.695 1.00 27.93 3 PRO F CA 1
ATOM 9032 C C . PRO F 1 3 ? -37.431 -46.088 -24.307 1.00 22.79 3 PRO F C 1
ATOM 9033 O O . PRO F 1 3 ? -36.564 -46.938 -24.117 1.00 25.31 3 PRO F O 1
ATOM 9037 N N . VAL F 1 4 ? -37.896 -45.271 -23.363 1.00 24.97 4 VAL F N 1
ATOM 9038 C CA . VAL F 1 4 ? -37.478 -45.303 -21.966 1.00 16.17 4 VAL F CA 1
ATOM 9039 C C . VAL F 1 4 ? -38.610 -45.869 -21.065 1.00 23.28 4 VAL F C 1
ATOM 9040 O O . VAL F 1 4 ? -39.771 -45.413 -21.120 1.00 22.75 4 VAL F O 1
ATOM 9044 N N . LEU F 1 5 ? -38.282 -46.872 -20.262 1.00 21.18 5 LEU F N 1
ATOM 9045 C CA . LEU F 1 5 ? -39.222 -47.450 -19.304 1.00 15.82 5 LEU F CA 1
ATOM 9046 C C . LEU F 1 5 ? -38.798 -47.063 -17.904 1.00 20.53 5 LEU F C 1
ATOM 9047 O O . LEU F 1 5 ? -37.665 -47.324 -17.496 1.00 18.72 5 LEU F O 1
ATOM 9052 N N . GLY F 1 6 ? -39.689 -46.409 -17.169 1.00 17.11 6 GLY F N 1
ATOM 9053 C CA . GLY F 1 6 ? -39.331 -45.930 -15.848 1.00 19.12 6 GLY F CA 1
ATOM 9054 C C . GLY F 1 6 ? -39.989 -46.782 -14.783 1.00 16.27 6 GLY F C 1
ATOM 9055 O O . GLY F 1 6 ? -41.164 -47.125 -14.905 1.00 18.31 6 GLY F O 1
ATOM 9056 N N . TYR F 1 7 ? -39.228 -47.125 -13.748 1.00 17.94 7 TYR F N 1
ATOM 9057 C CA . TYR F 1 7 ? -39.734 -47.923 -12.644 1.00 16.30 7 TYR F CA 1
ATOM 9058 C C . TYR F 1 7 ? -38.688 -48.033 -11.558 1.00 20.30 7 TYR F C 1
ATOM 9059 O O . TYR F 1 7 ? -37.519 -47.713 -11.775 1.00 15.73 7 TYR F O 1
ATOM 9068 N N . TRP F 1 8 ? -39.120 -48.507 -10.396 1.00 21.05 8 TRP F N 1
ATOM 9069 C CA . TRP F 1 8 ? -38.202 -48.975 -9.365 1.00 17.95 8 TRP F CA 1
ATOM 9070 C C . TRP F 1 8 ? -37.372 -50.107 -9.960 1.00 23.38 8 TRP F C 1
ATOM 9071 O O . TRP F 1 8 ? -37.736 -50.658 -11.005 1.00 22.63 8 TRP F O 1
ATOM 9082 N N . LYS F 1 9 ? -36.290 -50.486 -9.283 1.00 17.45 9 LYS F N 1
ATOM 9083 C CA . LYS F 1 9 ? -35.561 -51.697 -9.649 1.00 23.25 9 LYS F CA 1
ATOM 9084 C C . LYS F 1 9 ? -36.196 -52.918 -8.949 1.00 25.92 9 LYS F C 1
ATOM 9085 O O . LYS F 1 9 ? -35.627 -53.549 -8.042 1.00 20.38 9 LYS F O 1
ATOM 9091 N N . THR F 1 10 ? -37.404 -53.243 -9.382 1.00 18.93 10 THR F N 1
ATOM 9092 C CA . THR F 1 10 ? -38.144 -54.361 -8.837 1.00 19.04 10 THR F CA 1
ATOM 9093 C C . THR F 1 10 ? -38.977 -55.000 -9.937 1.00 21.61 10 THR F C 1
ATOM 9094 O O . THR F 1 10 ? -39.220 -54.390 -10.977 1.00 19.26 10 THR F O 1
ATOM 9098 N N . ARG F 1 11 ? -39.438 -56.219 -9.696 1.00 14.25 11 ARG F N 1
ATOM 9099 C CA . ARG F 1 11 ? -40.298 -56.885 -10.656 1.00 16.60 11 ARG F CA 1
ATOM 9100 C C . ARG F 1 11 ? -41.749 -56.348 -10.526 1.00 20.13 11 ARG F C 1
ATOM 9101 O O . ARG F 1 11 ? -42.254 -55.685 -11.439 1.00 18.73 11 ARG F O 1
ATOM 9109 N N . ALA F 1 12 ? -42.388 -56.592 -9.379 1.00 16.53 12 ALA F N 1
ATOM 9110 C CA . ALA F 1 12 ? -43.763 -56.120 -9.115 1.00 16.40 12 ALA F CA 1
ATOM 9111 C C . ALA F 1 12 ? -44.665 -56.161 -10.360 1.00 17.91 12 ALA F C 1
ATOM 9112 O O . ALA F 1 12 ? -44.909 -57.231 -10.908 1.00 20.77 12 ALA F O 1
ATOM 9114 N N . LEU F 1 13 ? -45.122 -54.999 -10.840 1.00 17.64 13 LEU F N 1
ATOM 9115 C CA . LEU F 1 13 ? -45.994 -55.003 -12.014 1.00 19.17 13 LEU F CA 1
ATOM 9116 C C . LEU F 1 13 ? -45.338 -54.477 -13.282 1.00 20.60 13 LEU F C 1
ATOM 9117 O O . LEU F 1 13 ? -45.980 -54.415 -14.323 1.00 15.57 13 LEU F O 1
ATOM 9122 N N . CYS F 1 14 ? -44.062 -54.122 -13.201 1.00 19.29 14 CYS F N 1
ATOM 9123 C CA . CYS F 1 14 ? -43.303 -53.767 -14.391 1.00 20.74 14 CYS F CA 1
ATOM 9124 C C . CYS F 1 14 ? -42.767 -54.979 -15.154 1.00 19.38 14 CYS F C 1
ATOM 9125 O O . CYS F 1 14 ? -42.624 -54.932 -16.374 1.00 19.48 14 CYS F O 1
ATOM 9128 N N . GLN F 1 15 ? -42.467 -56.057 -14.436 1.00 15.71 15 GLN F N 1
ATOM 9129 C CA . GLN F 1 15 ? -41.858 -57.239 -15.062 1.00 17.80 15 GLN F CA 1
ATOM 9130 C C . GLN F 1 15 ? -42.640 -57.828 -16.246 1.00 21.83 15 GLN F C 1
ATOM 9131 O O . GLN F 1 15 ? -42.020 -58.274 -17.205 1.00 18.66 15 GLN F O 1
ATOM 9137 N N . PRO F 1 16 ? -43.990 -57.821 -16.205 1.00 16.32 16 PRO F N 1
ATOM 9138 C CA . PRO F 1 16 ? -44.669 -58.310 -17.419 1.00 17.85 16 PRO F CA 1
ATOM 9139 C C . PRO F 1 16 ? -44.413 -57.439 -18.656 1.00 16.36 16 PRO F C 1
ATOM 9140 O O . PRO F 1 16 ? -44.380 -57.946 -19.766 1.00 19.48 16 PRO F O 1
ATOM 9144 N N . ILE F 1 17 ? -44.239 -56.144 -18.463 1.00 14.48 17 ILE F N 1
ATOM 9145 C CA . ILE F 1 17 ? -43.871 -55.278 -19.559 1.00 19.33 17 ILE F CA 1
ATOM 9146 C C . ILE F 1 17 ? -42.448 -55.612 -20.076 1.00 20.62 17 ILE F C 1
ATOM 9147 O O . ILE F 1 17 ? -42.214 -55.713 -21.295 1.00 17.39 17 ILE F O 1
ATOM 9152 N N . ARG F 1 18 ? -41.510 -55.769 -19.139 1.00 21.45 18 ARG F N 1
ATOM 9153 C CA . ARG F 1 18 ? -40.141 -56.204 -19.459 1.00 19.90 18 ARG F CA 1
ATOM 9154 C C . ARG F 1 18 ? -40.162 -57.460 -20.317 1.00 15.82 18 ARG F C 1
ATOM 9155 O O . ARG F 1 18 ? -39.458 -57.555 -21.315 1.00 19.63 18 ARG F O 1
ATOM 9163 N N . LEU F 1 19 ? -40.973 -58.426 -19.918 1.00 14.82 19 LEU F N 1
ATOM 9164 C CA . LEU F 1 19 ? -41.008 -59.690 -20.633 1.00 17.74 19 LEU F CA 1
ATOM 9165 C C . LEU F 1 19 ? -41.523 -59.471 -22.066 1.00 19.81 19 LEU F C 1
ATOM 9166 O O . LEU F 1 19 ? -41.034 -60.071 -23.010 1.00 18.60 19 LEU F O 1
ATOM 9171 N N . MET F 1 20 ? -42.516 -58.604 -22.218 1.00 16.83 20 MET F N 1
ATOM 9172 C CA . MET F 1 20 ? -43.056 -58.292 -23.541 1.00 18.37 20 MET F CA 1
ATOM 9173 C C . MET F 1 20 ? -41.972 -57.703 -24.403 1.00 21.03 20 MET F C 1
ATOM 9174 O O . MET F 1 20 ? -41.825 -58.062 -25.564 1.00 19.81 20 MET F O 1
ATOM 9179 N N . LEU F 1 21 ? -41.206 -56.789 -23.817 1.00 16.51 21 LEU F N 1
ATOM 9180 C CA . LEU F 1 21 ? -40.181 -56.107 -24.559 1.00 22.47 21 LEU F CA 1
ATOM 9181 C C . LEU F 1 21 ? -39.075 -57.074 -24.946 1.00 29.84 21 LEU F C 1
ATOM 9182 O O . LEU F 1 21 ? -38.512 -56.971 -26.037 1.00 27.92 21 LEU F O 1
ATOM 9187 N N . GLY F 1 22 ? -38.778 -58.010 -24.047 1.00 27.14 22 GLY F N 1
ATOM 9188 C CA . GLY F 1 22 ? -37.761 -59.020 -24.289 1.00 26.02 22 GLY F CA 1
ATOM 9189 C C . GLY F 1 22 ? -38.212 -59.935 -25.409 1.00 25.71 22 GLY F C 1
ATOM 9190 O O . GLY F 1 22 ? -37.473 -60.163 -26.365 1.00 26.70 22 GLY F O 1
ATOM 9191 N N . TYR F 1 23 ? -39.440 -60.430 -25.302 1.00 18.79 23 TYR F N 1
ATOM 9192 C CA . TYR F 1 23 ? -39.997 -61.331 -26.308 1.00 27.95 23 TYR F CA 1
ATOM 9193 C C . TYR F 1 23 ? -40.004 -60.711 -27.701 1.00 23.44 23 TYR F C 1
ATOM 9194 O O . TYR F 1 23 ? -39.832 -61.418 -28.690 1.00 24.31 23 TYR F O 1
ATOM 9203 N N . THR F 1 24 ? -40.181 -59.396 -27.777 1.00 23.71 24 THR F N 1
ATOM 9204 C CA . THR F 1 24 ? -40.268 -58.724 -29.075 1.00 28.01 24 THR F CA 1
ATOM 9205 C C . THR F 1 24 ? -38.919 -58.171 -29.554 1.00 32.59 24 THR F C 1
ATOM 9206 O O . THR F 1 24 ? -38.830 -57.587 -30.633 1.00 33.17 24 THR F O 1
ATOM 9210 N N . GLY F 1 25 ? -37.874 -58.345 -28.754 1.00 27.40 25 GLY F N 1
ATOM 9211 C CA . GLY F 1 25 ? -36.564 -57.839 -29.126 1.00 31.02 25 GLY F CA 1
ATOM 9212 C C . GLY F 1 25 ? -36.551 -56.330 -29.316 1.00 34.53 25 GLY F C 1
ATOM 9213 O O . GLY F 1 25 ? -35.801 -55.801 -30.136 1.00 34.25 25 GLY F O 1
ATOM 9214 N N . THR F 1 26 ? -37.394 -55.635 -28.560 1.00 31.77 26 THR F N 1
ATOM 9215 C CA . THR F 1 26 ? -37.457 -54.179 -28.626 1.00 36.08 26 THR F CA 1
ATOM 9216 C C . THR F 1 26 ? -36.400 -53.602 -27.707 1.00 38.02 26 THR F C 1
ATOM 9217 O O . THR F 1 26 ? -36.424 -53.859 -26.501 1.00 30.06 26 THR F O 1
ATOM 9221 N N . GLU F 1 27 ? -35.467 -52.833 -28.258 1.00 39.59 27 GLU F N 1
ATOM 9222 C CA . GLU F 1 27 ? -34.423 -52.265 -27.417 1.00 37.48 27 GLU F CA 1
ATOM 9223 C C . GLU F 1 27 ? -34.984 -51.027 -26.719 1.00 35.61 27 GLU F C 1
ATOM 9224 O O . GLU F 1 27 ? -35.685 -50.213 -27.325 1.00 35.41 27 GLU F O 1
ATOM 9230 N N . PHE F 1 28 ? -34.706 -50.916 -25.426 1.00 32.61 28 PHE F N 1
ATOM 9231 C CA . PHE F 1 28 ? -35.244 -49.823 -24.628 1.00 32.40 28 PHE F CA 1
ATOM 9232 C C . PHE F 1 28 ? -34.295 -49.512 -23.497 1.00 22.00 28 PHE F C 1
ATOM 9233 O O . PHE F 1 28 ? -33.560 -50.395 -23.063 1.00 26.85 28 PHE F O 1
ATOM 9241 N N . GLU F 1 29 ? -34.313 -48.273 -23.013 1.00 21.97 29 GLU F N 1
ATOM 9242 C CA . GLU F 1 29 ? -33.564 -47.931 -21.805 1.00 26.86 29 GLU F CA 1
ATOM 9243 C C . GLU F 1 29 ? -34.466 -47.984 -20.568 1.00 25.79 29 GLU F C 1
ATOM 9244 O O . GLU F 1 29 ? -35.569 -47.448 -20.570 1.00 18.94 29 GLU F O 1
ATOM 9250 N N . GLU F 1 30 ? -34.003 -48.661 -19.520 1.00 23.79 30 GLU F N 1
ATOM 9251 C CA . GLU F 1 30 ? -34.734 -48.672 -18.261 1.00 24.99 30 GLU F CA 1
ATOM 9252 C C . GLU F 1 30 ? -34.189 -47.618 -17.346 1.00 25.09 30 GLU F C 1
ATOM 9253 O O . GLU F 1 30 ? -33.007 -47.605 -17.029 1.00 29.36 30 GLU F O 1
ATOM 9259 N N . LYS F 1 31 ? -35.070 -46.741 -16.916 1.00 16.57 31 LYS F N 1
ATOM 9260 C CA . LYS F 1 31 ? -34.716 -45.682 -15.997 1.00 22.33 31 LYS F CA 1
ATOM 9261 C C . LYS F 1 31 ? -35.194 -46.089 -14.608 1.00 24.70 31 LYS F C 1
ATOM 9262 O O . LYS F 1 31 ? -36.407 -46.224 -14.385 1.00 24.90 31 LYS F O 1
ATOM 9268 N N . ASN F 1 32 ? -34.250 -46.321 -13.695 1.00 19.11 32 ASN F N 1
ATOM 9269 C CA . ASN F 1 32 ? -34.576 -46.712 -12.329 1.00 18.29 32 ASN F CA 1
ATOM 9270 C C . ASN F 1 32 ? -34.434 -45.568 -11.359 1.00 24.40 32 ASN F C 1
ATOM 9271 O O . ASN F 1 32 ? -33.608 -44.667 -11.543 1.00 25.97 32 ASN F O 1
ATOM 9276 N N . TYR F 1 33 ? -35.259 -45.618 -10.322 1.00 19.76 33 TYR F N 1
ATOM 9277 C CA . TYR F 1 33 ? -35.240 -44.620 -9.277 1.00 21.96 33 TYR F CA 1
ATOM 9278 C C . TYR F 1 33 ? -34.928 -45.322 -7.974 1.00 28.72 33 TYR F C 1
ATOM 9279 O O . TYR F 1 33 ? -35.472 -46.391 -7.704 1.00 23.01 33 TYR F O 1
ATOM 9288 N N . PRO F 1 34 ? -34.021 -44.736 -7.177 1.00 30.37 34 PRO F N 1
ATOM 9289 C CA . PRO F 1 34 ? -33.567 -45.354 -5.932 1.00 28.79 34 PRO F CA 1
ATOM 9290 C C . PRO F 1 34 ? -34.591 -45.243 -4.811 1.00 27.21 34 PRO F C 1
ATOM 9291 O O . PRO F 1 34 ? -35.465 -44.382 -4.846 1.00 22.58 34 PRO F O 1
ATOM 9295 N N . VAL F 1 35 ? -34.475 -46.120 -3.822 1.00 23.48 35 VAL F N 1
ATOM 9296 C CA . VAL F 1 35 ? -35.273 -46.013 -2.619 1.00 27.53 35 VAL F CA 1
ATOM 9297 C C . VAL F 1 35 ? -34.324 -46.088 -1.417 1.00 22.15 35 VAL F C 1
ATOM 9298 O O . VAL F 1 35 ? -33.627 -47.080 -1.248 1.00 19.62 35 VAL F O 1
ATOM 9302 N N . GLY F 1 36 ? -34.308 -45.048 -0.588 1.00 27.51 36 GLY F N 1
ATOM 9303 C CA . GLY F 1 36 ? -33.456 -45.014 0.593 1.00 26.67 36 GLY F CA 1
ATOM 9304 C C . GLY F 1 36 ? -33.683 -46.148 1.583 1.00 32.54 36 GLY F C 1
ATOM 9305 O O . GLY F 1 36 ? -34.632 -46.933 1.461 1.00 31.70 36 GLY F O 1
ATOM 9306 N N . ASP F 1 37 ? -32.802 -46.255 2.571 1.00 34.12 37 ASP F N 1
ATOM 9307 C CA . ASP F 1 37 ? -32.946 -47.302 3.575 1.00 31.06 37 ASP F CA 1
ATOM 9308 C C . ASP F 1 37 ? -33.960 -46.910 4.629 1.00 27.11 37 ASP F C 1
ATOM 9309 O O . ASP F 1 37 ? -34.319 -45.738 4.748 1.00 26.28 37 ASP F O 1
ATOM 9314 N N . ALA F 1 38 ? -34.417 -47.896 5.393 1.00 26.33 38 ALA F N 1
ATOM 9315 C CA . ALA F 1 38 ? -35.203 -47.618 6.585 1.00 27.82 38 ALA F CA 1
ATOM 9316 C C . ALA F 1 38 ? -34.429 -46.638 7.462 1.00 36.46 38 ALA F C 1
ATOM 9317 O O . ALA F 1 38 ? -33.195 -46.665 7.475 1.00 37.20 38 ALA F O 1
ATOM 9319 N N . PRO F 1 39 ? -35.144 -45.778 8.211 1.00 30.23 39 PRO F N 1
ATOM 9320 C CA . PRO F 1 39 ? -36.605 -45.781 8.351 1.00 30.53 39 PRO F CA 1
ATOM 9321 C C . PRO F 1 39 ? -37.406 -44.995 7.306 1.00 30.97 39 PRO F C 1
ATOM 9322 O O . PRO F 1 39 ? -38.582 -45.283 7.133 1.00 31.71 39 PRO F O 1
ATOM 9326 N N . ASP F 1 40 ? -36.804 -44.034 6.623 1.00 31.41 40 ASP F N 1
ATOM 9327 C CA . ASP F 1 40 ? -37.603 -43.101 5.844 1.00 27.47 40 ASP F CA 1
ATOM 9328 C C . ASP F 1 40 ? -37.780 -43.458 4.371 1.00 31.34 40 ASP F C 1
ATOM 9329 O O . ASP F 1 40 ? -38.551 -42.795 3.673 1.00 29.81 40 ASP F O 1
ATOM 9334 N N . TYR F 1 41 ? -37.083 -44.498 3.917 1.00 27.84 41 TYR F N 1
ATOM 9335 C CA . TYR F 1 41 ? -37.212 -45.003 2.549 1.00 23.79 41 TYR F CA 1
ATOM 9336 C C . TYR F 1 41 ? -37.379 -43.864 1.537 1.00 26.60 41 TYR F C 1
ATOM 9337 O O . TYR F 1 41 ? -38.310 -43.858 0.712 1.00 23.27 41 TYR F O 1
ATOM 9346 N N . ASP F 1 42 ? -36.476 -42.890 1.633 1.00 27.13 42 ASP F N 1
ATOM 9347 C CA . ASP F 1 42 ? -36.487 -41.698 0.780 1.00 26.16 42 ASP F CA 1
ATOM 9348 C C . ASP F 1 42 ? -36.633 -42.009 -0.713 1.00 25.58 42 ASP F C 1
ATOM 9349 O O . ASP F 1 42 ? -35.959 -42.893 -1.256 1.00 29.13 42 ASP F O 1
ATOM 9354 N N . LYS F 1 43 ? -37.534 -41.279 -1.367 1.00 27.65 43 LYS F N 1
ATOM 9355 C CA . LYS F 1 43 ? -37.738 -41.399 -2.804 1.00 27.37 43 LYS F CA 1
ATOM 9356 C C . LYS F 1 43 ? -37.652 -40.016 -3.431 1.00 28.38 43 LYS F C 1
ATOM 9357 O O . LYS F 1 43 ? -38.402 -39.690 -4.343 1.00 26.40 43 LYS F O 1
ATOM 9363 N N . SER F 1 44 ? -36.734 -39.202 -2.915 1.00 29.89 44 SER F N 1
ATOM 9364 C CA . SER F 1 44 ? -36.614 -37.804 -3.313 1.00 27.33 44 SER F CA 1
ATOM 9365 C C . SER F 1 44 ? -36.275 -37.602 -4.785 1.00 27.87 44 SER F C 1
ATOM 9366 O O . SER F 1 44 ? -36.728 -36.631 -5.390 1.00 28.56 44 SER F O 1
ATOM 9369 N N . GLU F 1 45 ? -35.485 -38.506 -5.363 1.00 28.04 45 GLU F N 1
ATOM 9370 C CA . GLU F 1 45 ? -35.122 -38.400 -6.781 1.00 29.39 45 GLU F CA 1
ATOM 9371 C C . GLU F 1 45 ? -36.308 -38.586 -7.720 1.00 28.87 45 GLU F C 1
ATOM 9372 O O . GLU F 1 45 ? -36.495 -37.797 -8.644 1.00 28.58 45 GLU F O 1
ATOM 9378 N N . TRP F 1 46 ? -37.096 -39.639 -7.504 1.00 25.37 46 TRP F N 1
ATOM 9379 C CA . TRP F 1 46 ? -38.308 -39.828 -8.289 1.00 21.24 46 TRP F CA 1
ATOM 9380 C C . TRP F 1 46 ? -39.238 -38.621 -8.128 1.00 23.45 46 TRP F C 1
ATOM 9381 O O . TRP F 1 46 ? -39.654 -38.010 -9.112 1.00 27.04 46 TRP F O 1
ATOM 9392 N N . LEU F 1 47 ? -39.543 -38.260 -6.888 1.00 21.00 47 LEU F N 1
ATOM 9393 C CA . LEU F 1 47 ? -40.412 -37.123 -6.613 1.00 27.76 47 LEU F CA 1
ATOM 9394 C C . LEU F 1 47 ? -39.945 -35.818 -7.259 1.00 25.17 47 LEU F C 1
ATOM 9395 O O . LEU F 1 47 ? -40.758 -34.948 -7.565 1.00 29.22 47 LEU F O 1
ATOM 9400 N N . ALA F 1 48 ? -38.643 -35.689 -7.472 1.00 24.00 48 ALA F N 1
ATOM 9401 C CA . ALA F 1 48 ? -38.086 -34.447 -7.996 1.00 28.35 48 ALA F CA 1
ATOM 9402 C C . ALA F 1 48 ? -38.341 -34.310 -9.490 1.00 26.49 48 ALA F C 1
ATOM 9403 O O . ALA F 1 48 ? -38.252 -33.207 -10.039 1.00 20.18 48 ALA F O 1
ATOM 9405 N N . VAL F 1 49 ? -38.662 -35.428 -10.141 1.00 20.24 49 VAL F N 1
ATOM 9406 C CA . VAL F 1 49 ? -38.837 -35.441 -11.591 1.00 25.68 49 VAL F CA 1
ATOM 9407 C C . VAL F 1 49 ? -40.204 -35.970 -12.015 1.00 24.77 49 VAL F C 1
ATOM 9408 O O . VAL F 1 49 ? -40.581 -35.847 -13.177 1.00 20.80 49 VAL F O 1
ATOM 9412 N N . LYS F 1 50 ? -40.934 -36.547 -11.066 1.00 24.53 50 LYS F N 1
ATOM 9413 C CA . LYS F 1 50 ? -42.243 -37.145 -11.313 1.00 24.22 50 LYS F CA 1
ATOM 9414 C C . LYS F 1 50 ? -43.162 -36.243 -12.140 1.00 18.88 50 LYS F C 1
ATOM 9415 O O . LYS F 1 50 ? -43.766 -36.694 -13.105 1.00 16.17 50 LYS F O 1
ATOM 9421 N N . PHE F 1 51 ? -43.243 -34.966 -11.775 1.00 23.38 51 PHE F N 1
ATOM 9422 C CA . PHE F 1 51 ? -44.142 -34.035 -12.460 1.00 24.01 51 PHE F CA 1
ATOM 9423 C C . PHE F 1 51 ? -43.465 -33.259 -13.584 1.00 26.94 51 PHE F C 1
ATOM 9424 O O . PHE F 1 51 ? -44.011 -32.268 -14.068 1.00 23.60 51 PHE F O 1
ATOM 9432 N N . LYS F 1 52 ? -42.286 -33.717 -14.004 1.00 24.00 52 LYS F N 1
ATOM 9433 C CA . LYS F 1 52 ? -41.499 -32.981 -14.983 1.00 31.25 52 LYS F CA 1
ATOM 9434 C C . LYS F 1 52 ? -41.088 -33.829 -16.169 1.00 32.87 52 LYS F C 1
ATOM 9435 O O . LYS F 1 52 ? -40.058 -33.551 -16.793 1.00 28.81 52 LYS F O 1
ATOM 9441 N N . LEU F 1 53 ? -41.905 -34.846 -16.473 1.00 21.63 53 LEU F N 1
ATOM 9442 C CA . LEU F 1 53 ? -41.705 -35.727 -17.626 1.00 21.64 53 LEU F CA 1
ATOM 9443 C C . LEU F 1 53 ? -42.814 -35.651 -18.675 1.00 21.25 53 LEU F C 1
ATOM 9444 O O . LEU F 1 53 ? -42.838 -36.453 -19.607 1.00 23.27 53 LEU F O 1
ATOM 9449 N N . GLY F 1 54 ? -43.743 -34.714 -18.531 1.00 19.13 54 GLY F N 1
ATOM 9450 C CA . GLY F 1 54 ? -44.807 -34.589 -19.515 1.00 20.81 54 GLY F CA 1
ATOM 9451 C C . GLY F 1 54 ? -45.930 -35.620 -19.377 1.00 27.56 54 GLY F C 1
ATOM 9452 O O . GLY F 1 54 ? -46.790 -35.732 -20.262 1.00 17.99 54 GLY F O 1
ATOM 9453 N N . LEU F 1 55 ? -45.937 -36.358 -18.267 1.00 20.25 55 LEU F N 1
ATOM 9454 C CA . LEU F 1 55 ? -46.952 -37.386 -18.021 1.00 21.39 55 LEU F CA 1
ATOM 9455 C C . LEU F 1 55 ? -48.310 -36.787 -17.625 1.00 17.03 55 LEU F C 1
ATOM 9456 O O . LEU F 1 55 ? -48.381 -35.951 -16.727 1.00 17.05 55 LEU F O 1
ATOM 9461 N N . ALA F 1 56 ? -49.385 -37.236 -18.273 1.00 22.16 56 ALA F N 1
ATOM 9462 C CA . ALA F 1 56 ? -50.750 -36.842 -17.867 1.00 15.82 56 ALA F CA 1
ATOM 9463 C C . ALA F 1 56 ? -51.071 -37.243 -16.420 1.00 15.18 56 ALA F C 1
ATOM 9464 O O . ALA F 1 56 ? -51.554 -36.444 -15.619 1.00 17.02 56 ALA F O 1
ATOM 9466 N N . PHE F 1 57 ? -50.807 -38.495 -16.090 1.00 18.51 57 PHE F N 1
ATOM 9467 C CA . PHE F 1 57 ? -51.059 -38.984 -14.756 1.00 12.69 57 PHE F CA 1
ATOM 9468 C C . PHE F 1 57 ? -49.769 -39.594 -14.196 1.00 16.26 57 PHE F C 1
ATOM 9469 O O . PHE F 1 57 ? -49.596 -40.813 -14.223 1.00 16.17 57 PHE F O 1
ATOM 9477 N N . PRO F 1 58 ? -48.851 -38.742 -13.711 1.00 18.88 58 PRO F N 1
ATOM 9478 C CA . PRO F 1 58 ? -47.511 -39.211 -13.323 1.00 17.96 58 PRO F CA 1
ATOM 9479 C C . PRO F 1 58 ? -47.558 -40.415 -12.390 1.00 23.02 58 PRO F C 1
ATOM 9480 O O . PRO F 1 58 ? -48.263 -40.408 -11.376 1.00 19.10 58 PRO F O 1
ATOM 9484 N N . ASN F 1 59 ? -46.814 -41.451 -12.760 1.00 16.60 59 ASN F N 1
ATOM 9485 C CA . ASN F 1 59 ? -46.815 -42.712 -12.037 1.00 19.34 59 ASN F CA 1
ATOM 9486 C C . ASN F 1 59 ? -45.644 -43.587 -12.450 1.00 17.88 59 ASN F C 1
ATOM 9487 O O . ASN F 1 59 ? -44.943 -43.284 -13.419 1.00 17.29 59 ASN F O 1
ATOM 9492 N N . LEU F 1 60 ? -45.455 -44.676 -11.707 1.00 19.41 60 LEU F N 1
ATOM 9493 C CA . LEU F 1 60 ? -44.549 -45.748 -12.101 1.00 16.05 60 LEU F CA 1
ATOM 9494 C C . LEU F 1 60 ? -45.333 -47.056 -12.248 1.00 14.32 60 LEU F C 1
ATOM 9495 O O . LEU F 1 60 ? -46.149 -47.400 -11.397 1.00 14.52 60 LEU F O 1
ATOM 9500 N N . PRO F 1 61 ? -45.076 -47.798 -13.320 1.00 16.32 61 PRO F N 1
ATOM 9501 C CA . PRO F 1 61 ? -44.077 -47.492 -14.345 1.00 13.82 61 PRO F CA 1
ATOM 9502 C C . PRO F 1 61 ? -44.587 -46.474 -15.339 1.00 16.11 61 PRO F C 1
ATOM 9503 O O . PRO F 1 61 ? -45.794 -46.221 -15.402 1.00 11.39 61 PRO F O 1
ATOM 9507 N N . TYR F 1 62 ? -43.679 -45.878 -16.097 1.00 16.26 62 TYR F N 1
ATOM 9508 C CA . TYR F 1 62 ? -44.091 -45.103 -17.256 1.00 14.97 62 TYR F CA 1
ATOM 9509 C C . TYR F 1 62 ? -43.395 -45.624 -18.501 1.00 19.83 62 TYR F C 1
ATOM 9510 O O . TYR F 1 62 ? -42.406 -46.361 -18.413 1.00 19.26 62 TYR F O 1
ATOM 9519 N N . TYR F 1 63 ? -43.929 -45.255 -19.661 1.00 14.73 63 TYR F N 1
ATOM 9520 C CA . TYR F 1 63 ? -43.354 -45.652 -20.937 1.00 17.09 63 TYR F CA 1
ATOM 9521 C C . TYR F 1 63 ? -43.318 -44.462 -21.878 1.00 22.70 63 TYR F C 1
ATOM 9522 O O . TYR F 1 63 ? -44.357 -43.881 -22.210 1.00 19.63 63 TYR F O 1
ATOM 9531 N N . ILE F 1 64 ? -42.108 -44.084 -22.281 1.00 23.57 64 ILE F N 1
ATOM 9532 C CA . ILE F 1 64 ? -41.925 -42.914 -23.124 1.00 20.44 64 ILE F CA 1
ATOM 9533 C C . ILE F 1 64 ? -41.269 -43.299 -24.456 1.00 22.66 64 ILE F C 1
ATOM 9534 O O . ILE F 1 64 ? -40.115 -43.721 -24.485 1.00 23.78 64 ILE F O 1
ATOM 9539 N N . ASP F 1 65 ? -42.032 -43.181 -25.540 1.00 24.21 65 ASP F N 1
ATOM 9540 C CA . ASP F 1 65 ? -41.543 -43.392 -26.904 1.00 27.59 65 ASP F CA 1
ATOM 9541 C C . ASP F 1 65 ? -41.891 -42.189 -27.781 1.00 32.00 65 ASP F C 1
ATOM 9542 O O . ASP F 1 65 ? -43.018 -42.063 -28.274 1.00 33.29 65 ASP F O 1
ATOM 9547 N N . GLY F 1 66 ? -40.922 -41.313 -27.993 1.00 36.22 66 GLY F N 1
ATOM 9548 C CA . GLY F 1 66 ? -41.186 -40.110 -28.755 1.00 40.25 66 GLY F CA 1
ATOM 9549 C C . GLY F 1 66 ? -42.214 -39.270 -28.034 1.00 33.99 66 GLY F C 1
ATOM 9550 O O . GLY F 1 66 ? -42.028 -38.916 -26.868 1.00 34.38 66 GLY F O 1
ATOM 9551 N N . ASP F 1 67 ? -43.303 -38.961 -28.727 1.00 35.41 67 ASP F N 1
ATOM 9552 C CA . ASP F 1 67 ? -44.362 -38.128 -28.169 1.00 40.05 67 ASP F CA 1
ATOM 9553 C C . ASP F 1 67 ? -45.480 -38.988 -27.564 1.00 38.41 67 ASP F C 1
ATOM 9554 O O . ASP F 1 67 ? -46.491 -38.477 -27.081 1.00 41.09 67 ASP F O 1
ATOM 9559 N N . VAL F 1 68 ? -45.285 -40.297 -27.608 1.00 30.29 68 VAL F N 1
ATOM 9560 C CA . VAL F 1 68 ? -46.137 -41.236 -26.907 1.00 28.07 68 VAL F CA 1
ATOM 9561 C C . VAL F 1 68 ? -45.615 -41.373 -25.484 1.00 28.38 68 VAL F C 1
ATOM 9562 O O . VAL F 1 68 ? -44.511 -41.882 -25.297 1.00 26.03 68 VAL F O 1
ATOM 9566 N N . LYS F 1 69 ? -46.381 -40.893 -24.498 1.00 22.80 69 LYS F N 1
ATOM 9567 C CA . LYS F 1 69 ? -46.050 -41.063 -23.071 1.00 22.96 69 LYS F CA 1
ATOM 9568 C C . LYS F 1 69 ? -47.221 -41.701 -22.320 1.00 24.24 69 LYS F C 1
ATOM 9569 O O . LYS F 1 69 ? -48.320 -41.140 -22.257 1.00 18.87 69 LYS F O 1
ATOM 9575 N N . ILE F 1 70 ? -46.977 -42.880 -21.758 1.00 16.43 70 ILE F N 1
ATOM 9576 C CA . ILE F 1 70 ? -48.024 -43.663 -21.120 1.00 14.89 70 ILE F CA 1
ATOM 9577 C C . ILE F 1 70 ? -47.689 -43.959 -19.656 1.00 16.37 70 ILE F C 1
ATOM 9578 O O . ILE F 1 70 ? -46.532 -44.232 -19.328 1.00 15.86 70 ILE F O 1
ATOM 9583 N N . THR F 1 71 ? -48.684 -43.872 -18.777 1.00 15.49 71 THR F N 1
ATOM 9584 C CA . THR F 1 71 ? -48.589 -44.510 -17.474 1.00 16.60 71 THR F CA 1
ATOM 9585 C C . THR F 1 71 ? -49.732 -45.498 -17.340 1.00 11.04 71 THR F C 1
ATOM 9586 O O . THR F 1 71 ? -50.567 -45.585 -18.240 1.00 18.17 71 THR F O 1
ATOM 9590 N N . GLN F 1 72 ? -49.745 -46.205 -16.211 1.00 12.12 72 GLN F N 1
ATOM 9591 C CA . GLN F 1 72 ? -50.629 -47.342 -15.920 1.00 14.65 72 GLN F CA 1
ATOM 9592 C C . GLN F 1 72 ? -50.113 -48.571 -16.647 1.00 11.21 72 GLN F C 1
ATOM 9593 O O . GLN F 1 72 ? -50.166 -48.617 -17.861 1.00 13.71 72 GLN F O 1
ATOM 9599 N N . SER F 1 73 ? -49.624 -49.561 -15.892 1.00 9.82 73 SER F N 1
ATOM 9600 C CA . SER F 1 73 ? -48.969 -50.743 -16.462 1.00 15.23 73 SER F CA 1
ATOM 9601 C C . SER F 1 73 ? -49.794 -51.459 -17.515 1.00 14.55 73 SER F C 1
ATOM 9602 O O . SER F 1 73 ? -49.249 -51.976 -18.487 1.00 15.04 73 SER F O 1
ATOM 9605 N N . LYS F 1 74 ? -51.100 -51.533 -17.319 1.00 13.45 74 LYS F N 1
ATOM 9606 C CA . LYS F 1 74 ? -51.893 -52.303 -18.264 1.00 9.15 74 LYS F CA 1
ATOM 9607 C C . LYS F 1 74 ? -52.150 -51.519 -19.549 1.00 14.20 74 LYS F C 1
ATOM 9608 O O . LYS F 1 74 ? -52.303 -52.114 -20.611 1.00 15.99 74 LYS F O 1
ATOM 9614 N N . ALA F 1 75 ? -52.197 -50.189 -19.450 1.00 12.68 75 ALA F N 1
ATOM 9615 C CA . ALA F 1 75 ? -52.257 -49.357 -20.648 1.00 17.23 75 ALA F CA 1
ATOM 9616 C C . ALA F 1 75 ? -50.971 -49.565 -21.475 1.00 16.94 75 ALA F C 1
ATOM 9617 O O . ALA F 1 75 ? -51.005 -49.685 -22.698 1.00 11.72 75 ALA F O 1
ATOM 9619 N N . ILE F 1 76 ? -49.841 -49.619 -20.779 1.00 14.41 76 ILE F N 1
ATOM 9620 C CA . ILE F 1 76 ? -48.554 -49.820 -21.410 1.00 11.87 76 ILE F CA 1
ATOM 9621 C C . ILE F 1 76 ? -48.528 -51.177 -22.097 1.00 15.34 76 ILE F C 1
ATOM 9622 O O . ILE F 1 76 ? -48.120 -51.297 -23.248 1.00 14.93 76 ILE F O 1
ATOM 9627 N N . MET F 1 77 ? -48.973 -52.204 -21.387 1.00 13.53 77 MET F N 1
ATOM 9628 C CA . MET F 1 77 ? -49.048 -53.528 -21.971 1.00 15.99 77 MET F CA 1
ATOM 9629 C C . MET F 1 77 ? -49.941 -53.579 -23.213 1.00 18.47 77 MET F C 1
ATOM 9630 O O . MET F 1 77 ? -49.619 -54.251 -24.188 1.00 16.47 77 MET F O 1
ATOM 9635 N N . ARG F 1 78 ? -51.067 -52.876 -23.167 1.00 17.15 78 ARG F N 1
ATOM 9636 C CA . ARG F 1 78 ? -52.022 -52.919 -24.273 1.00 16.14 78 ARG F CA 1
ATOM 9637 C C . ARG F 1 78 ? -51.465 -52.220 -25.484 1.00 14.80 78 ARG F C 1
ATOM 9638 O O . ARG F 1 78 ? -51.791 -52.566 -26.624 1.00 17.21 78 ARG F O 1
ATOM 9646 N N . TYR F 1 79 ? -50.658 -51.197 -25.215 1.00 14.67 79 TYR F N 1
ATOM 9647 C CA . TYR F 1 79 ? -49.942 -50.463 -26.243 1.00 17.31 79 TYR F CA 1
ATOM 9648 C C . TYR F 1 79 ? -48.908 -51.333 -26.945 1.00 18.42 79 TYR F C 1
ATOM 9649 O O . TYR F 1 79 ? -48.819 -51.347 -28.170 1.00 18.83 79 TYR F O 1
ATOM 9658 N N . LEU F 1 80 ? -48.108 -52.036 -26.164 1.00 17.80 80 LEU F N 1
ATOM 9659 C CA . LEU F 1 80 ? -47.124 -52.929 -26.747 1.00 20.03 80 LEU F CA 1
ATOM 9660 C C . LEU F 1 80 ? -47.840 -54.041 -27.501 1.00 17.28 80 LEU F C 1
ATOM 9661 O O . LEU F 1 80 ? -47.407 -54.440 -28.583 1.00 18.80 80 LEU F O 1
ATOM 9666 N N . ALA F 1 81 ? -48.959 -54.506 -26.947 1.00 18.04 81 ALA F N 1
ATOM 9667 C CA . ALA F 1 81 ? -49.725 -55.587 -27.547 1.00 14.91 81 ALA F CA 1
ATOM 9668 C C . ALA F 1 81 ? -50.234 -55.237 -28.934 1.00 21.44 81 ALA F C 1
ATOM 9669 O O . ALA F 1 81 ? -50.244 -56.086 -29.824 1.00 19.73 81 ALA F O 1
ATOM 9671 N N . ARG F 1 82 ? -50.685 -53.997 -29.112 1.00 18.64 82 ARG F N 1
ATOM 9672 C CA . ARG F 1 82 ? -51.193 -53.582 -30.416 1.00 19.27 82 ARG F CA 1
ATOM 9673 C C . ARG F 1 82 ? -50.004 -53.470 -31.350 1.00 20.32 82 ARG F C 1
ATOM 9674 O O . ARG F 1 82 ? -50.065 -53.826 -32.524 1.00 24.23 82 ARG F O 1
ATOM 9682 N N . LYS F 1 83 ? -48.907 -52.987 -30.808 1.00 16.18 83 LYS F N 1
ATOM 9683 C CA . LYS F 1 83 ? -47.713 -52.807 -31.610 1.00 25.73 83 LYS F CA 1
ATOM 9684 C C . LYS F 1 83 ? -47.145 -54.122 -32.125 1.00 25.27 83 LYS F C 1
ATOM 9685 O O . LYS F 1 83 ? -46.674 -54.188 -33.259 1.00 25.22 83 LYS F O 1
ATOM 9691 N N . HIS F 1 84 ? -47.186 -55.169 -31.307 1.00 27.97 84 HIS F N 1
ATOM 9692 C CA . HIS F 1 84 ? -46.441 -56.389 -31.633 1.00 22.67 84 HIS F CA 1
ATOM 9693 C C . HIS F 1 84 ? -47.312 -57.618 -31.810 1.00 31.95 84 HIS F C 1
ATOM 9694 O O . HIS F 1 84 ? -46.845 -58.748 -31.639 1.00 29.12 84 HIS F O 1
ATOM 9701 N N . GLY F 1 85 ? -48.578 -57.392 -32.146 1.00 28.19 85 GLY F N 1
ATOM 9702 C CA . GLY F 1 85 ? -49.480 -58.466 -32.509 1.00 20.52 85 GLY F CA 1
ATOM 9703 C C . GLY F 1 85 ? -49.780 -59.395 -31.359 1.00 31.13 85 GLY F C 1
ATOM 9704 O O . GLY F 1 85 ? -49.907 -60.600 -31.558 1.00 25.21 85 GLY F O 1
ATOM 9705 N N . LEU F 1 86 ? -49.914 -58.836 -30.158 1.00 24.86 86 LEU F N 1
ATOM 9706 C CA . LEU F 1 86 ? -50.208 -59.644 -28.983 1.00 21.04 86 LEU F CA 1
ATOM 9707 C C . LEU F 1 86 ? -51.583 -59.352 -28.346 1.00 20.98 86 LEU F C 1
ATOM 9708 O O . LEU F 1 86 ? -51.763 -59.551 -27.132 1.00 18.22 86 LEU F O 1
ATOM 9713 N N . CYS F 1 87 ? -52.525 -58.878 -29.170 1.00 22.55 87 CYS F N 1
ATOM 9714 C CA . CYS F 1 87 ? -53.940 -58.715 -28.801 1.00 19.95 87 CYS F CA 1
ATOM 9715 C C . CYS F 1 87 ? -54.716 -59.907 -29.259 1.00 15.83 87 CYS F C 1
ATOM 9716 O O . CYS F 1 87 ? -54.331 -60.535 -30.235 1.00 23.82 87 CYS F O 1
ATOM 9719 N N . GLY F 1 88 ? -55.843 -60.176 -28.614 1.00 20.05 88 GLY F N 1
ATOM 9720 C CA . GLY F 1 88 ? -56.810 -61.106 -29.167 1.00 24.39 88 GLY F CA 1
ATOM 9721 C C . GLY F 1 88 ? -57.248 -60.521 -30.495 1.00 28.78 88 GLY F C 1
ATOM 9722 O O . GLY F 1 88 ? -57.243 -59.297 -30.649 1.00 25.35 88 GLY F O 1
ATOM 9723 N N . THR F 1 89 ? -57.597 -61.369 -31.462 1.00 26.48 89 THR F N 1
ATOM 9724 C CA . THR F 1 89 ? -57.994 -60.872 -32.782 1.00 29.79 89 THR F CA 1
ATOM 9725 C C . THR F 1 89 ? -59.467 -61.119 -33.096 1.00 31.74 89 THR F C 1
ATOM 9726 O O . THR F 1 89 ? -59.998 -60.575 -34.067 1.00 36.99 89 THR F O 1
ATOM 9730 N N . THR F 1 90 ? -60.114 -61.943 -32.278 1.00 32.34 90 THR F N 1
ATOM 9731 C CA . THR F 1 90 ? -61.520 -62.289 -32.453 1.00 23.59 90 THR F CA 1
ATOM 9732 C C . THR F 1 90 ? -62.317 -61.901 -31.203 1.00 30.70 90 THR F C 1
ATOM 9733 O O . THR F 1 90 ? -61.731 -61.714 -30.127 1.00 22.75 90 THR F O 1
ATOM 9737 N N . PRO F 1 91 ? -63.652 -61.769 -31.341 1.00 33.79 91 PRO F N 1
ATOM 9738 C CA . PRO F 1 91 ? -64.527 -61.384 -30.230 1.00 34.19 91 PRO F CA 1
ATOM 9739 C C . PRO F 1 91 ? -64.432 -62.365 -29.090 1.00 31.30 91 PRO F C 1
ATOM 9740 O O . PRO F 1 91 ? -64.502 -61.986 -27.924 1.00 25.40 91 PRO F O 1
ATOM 9744 N N . GLU F 1 92 ? -64.292 -63.631 -29.462 1.00 33.28 92 GLU F N 1
ATOM 9745 C CA . GLU F 1 92 ? -64.183 -64.732 -28.523 1.00 31.70 92 GLU F CA 1
ATOM 9746 C C . GLU F 1 92 ? -62.903 -64.603 -27.706 1.00 25.35 92 GLU F C 1
ATOM 9747 O O . GLU F 1 92 ? -62.911 -64.794 -26.491 1.00 25.37 92 GLU F O 1
ATOM 9753 N N . GLU F 1 93 ? -61.811 -64.252 -28.376 1.00 25.37 93 GLU F N 1
ATOM 9754 C CA . GLU F 1 93 ? -60.532 -64.061 -27.710 1.00 20.69 93 GLU F CA 1
ATOM 9755 C C . GLU F 1 93 ? -60.519 -62.797 -26.844 1.00 20.47 93 GLU F C 1
ATOM 9756 O O . GLU F 1 93 ? -59.894 -62.769 -25.785 1.00 17.42 93 GLU F O 1
ATOM 9762 N N . LEU F 1 94 ? -61.180 -61.741 -27.300 1.00 15.07 94 LEU F N 1
ATOM 9763 C CA . LEU F 1 94 ? -61.115 -60.475 -26.577 1.00 17.63 94 LEU F CA 1
ATOM 9764 C C . LEU F 1 94 ? -61.886 -60.500 -25.268 1.00 15.60 94 LEU F C 1
ATOM 9765 O O . LEU F 1 94 ? -61.474 -59.863 -24.288 1.00 17.18 94 LEU F O 1
ATOM 9770 N N . VAL F 1 95 ? -63.005 -61.215 -25.240 1.00 13.89 95 VAL F N 1
ATOM 9771 C CA . VAL F 1 95 ? -63.755 -61.306 -24.008 1.00 15.34 95 VAL F CA 1
ATOM 9772 C C . VAL F 1 95 ? -62.892 -62.061 -22.990 1.00 24.01 95 VAL F C 1
ATOM 9773 O O . VAL F 1 95 ? -62.805 -61.668 -21.822 1.00 16.42 95 VAL F O 1
ATOM 9777 N N . ARG F 1 96 ? -62.196 -63.097 -23.453 1.00 15.16 96 ARG F N 1
ATOM 9778 C CA . ARG F 1 96 ? -61.285 -63.832 -22.578 1.00 16.10 96 ARG F CA 1
ATOM 9779 C C . ARG F 1 96 ? -60.150 -62.956 -22.049 1.00 15.50 96 ARG F C 1
ATOM 9780 O O . ARG F 1 96 ? -59.898 -62.951 -20.851 1.00 17.66 96 ARG F O 1
ATOM 9788 N N . THR F 1 97 ? -59.476 -62.217 -22.929 1.00 12.96 97 THR F N 1
ATOM 9789 C CA . THR F 1 97 ? -58.298 -61.468 -22.522 1.00 12.95 97 THR F CA 1
ATOM 9790 C C . THR F 1 97 ? -58.693 -60.294 -21.618 1.00 20.69 97 THR F C 1
ATOM 9791 O O . THR F 1 97 ? -57.970 -59.956 -20.671 1.00 14.15 97 THR F O 1
ATOM 9795 N N . ASP F 1 98 ? -59.851 -59.696 -21.888 1.00 22.00 98 ASP F N 1
ATOM 9796 C CA . ASP F 1 98 ? -60.371 -58.623 -21.022 1.00 17.36 98 ASP F CA 1
ATOM 9797 C C . ASP F 1 98 ? -60.686 -59.105 -19.607 1.00 16.81 98 ASP F C 1
ATOM 9798 O O . ASP F 1 98 ? -60.286 -58.481 -18.627 1.00 17.45 98 ASP F O 1
ATOM 9803 N N . MET F 1 99 ? -61.414 -60.210 -19.499 1.00 13.02 99 MET F N 1
ATOM 9804 C CA . MET F 1 99 ? -61.798 -60.735 -18.191 1.00 12.73 99 MET F CA 1
ATOM 9805 C C . MET F 1 99 ? -60.599 -61.094 -17.351 1.00 17.03 99 MET F C 1
ATOM 9806 O O . MET F 1 99 ? -60.546 -60.791 -16.161 1.00 11.97 99 MET F O 1
ATOM 9811 N N . ILE F 1 100 ? -59.639 -61.770 -17.968 1.00 14.32 100 ILE F N 1
ATOM 9812 C CA . ILE F 1 100 ? -58.536 -62.286 -17.183 1.00 17.66 100 ILE F CA 1
ATOM 9813 C C . ILE F 1 100 ? -57.526 -61.198 -16.884 1.00 12.63 100 ILE F C 1
ATOM 9814 O O . ILE F 1 100 ? -56.853 -61.246 -15.860 1.00 12.46 100 ILE F O 1
ATOM 9819 N N . GLU F 1 101 ? -57.435 -60.185 -17.741 1.00 13.72 101 GLU F N 1
ATOM 9820 C CA . GLU F 1 101 ? -56.602 -59.054 -17.392 1.00 11.60 101 GLU F CA 1
ATOM 9821 C C . GLU F 1 101 ? -57.109 -58.422 -16.094 1.00 13.16 101 GLU F C 1
ATOM 9822 O O . GLU F 1 101 ? -56.334 -58.173 -15.162 1.00 13.55 101 GLU F O 1
ATOM 9828 N N . CYS F 1 102 ? -58.411 -58.160 -16.023 1.00 14.82 102 CYS F N 1
ATOM 9829 C CA . CYS F 1 102 ? -58.981 -57.586 -14.800 1.00 14.10 102 CYS F CA 1
ATOM 9830 C C . CYS F 1 102 ? -58.898 -58.564 -13.613 1.00 11.35 102 CYS F C 1
ATOM 9831 O O . CYS F 1 102 ? -58.681 -58.149 -12.492 1.00 10.28 102 CYS F O 1
ATOM 9834 N N . GLN F 1 103 ? -59.069 -59.860 -13.869 1.00 12.83 103 GLN F N 1
ATOM 9835 C CA . GLN F 1 103 ? -58.988 -60.874 -12.803 1.00 12.09 103 GLN F CA 1
ATOM 9836 C C . GLN F 1 103 ? -57.584 -60.984 -12.238 1.00 11.42 103 GLN F C 1
ATOM 9837 O O . GLN F 1 103 ? -57.398 -61.214 -11.042 1.00 13.49 103 GLN F O 1
ATOM 9843 N N . LEU F 1 104 ? -56.584 -60.810 -13.102 1.00 17.38 104 LEU F N 1
ATOM 9844 C CA . LEU F 1 104 ? -55.178 -60.920 -12.681 1.00 16.49 104 LEU F CA 1
ATOM 9845 C C . LEU F 1 104 ? -54.735 -59.668 -11.934 1.00 17.01 104 LEU F C 1
ATOM 9846 O O . LEU F 1 104 ? -53.935 -59.728 -10.991 1.00 14.25 104 LEU F O 1
ATOM 9851 N N . THR F 1 105 ? -55.256 -58.535 -12.374 1.00 15.10 105 THR F N 1
ATOM 9852 C CA . THR F 1 105 ? -55.000 -57.260 -11.713 1.00 10.79 105 THR F CA 1
ATOM 9853 C C . THR F 1 105 ? -55.476 -57.260 -10.265 1.00 14.30 105 THR F C 1
ATOM 9854 O O . THR F 1 105 ? -54.754 -56.767 -9.383 1.00 16.73 105 THR F O 1
ATOM 9858 N N . ASP F 1 106 ? -56.684 -57.795 -10.036 1.00 12.00 106 ASP F N 1
ATOM 9859 C CA . ASP F 1 106 ? -57.252 -57.963 -8.694 1.00 16.13 106 ASP F CA 1
ATOM 9860 C C . ASP F 1 106 ? -56.391 -58.917 -7.875 1.00 16.96 106 ASP F C 1
ATOM 9861 O O . ASP F 1 106 ? -56.071 -58.648 -6.721 1.00 12.13 106 ASP F O 1
ATOM 9866 N N . MET F 1 107 ? -56.036 -60.045 -8.476 1.00 17.24 107 MET F N 1
ATOM 9867 C CA . MET F 1 107 ? -55.173 -61.014 -7.809 1.00 14.86 107 MET F CA 1
ATOM 9868 C C . MET F 1 107 ? -53.817 -60.416 -7.445 1.00 16.20 107 MET F C 1
ATOM 9869 O O . MET F 1 107 ? -53.302 -60.654 -6.351 1.00 15.38 107 MET F O 1
ATOM 9874 N N . HIS F 1 108 ? -53.241 -59.638 -8.359 1.00 15.54 108 HIS F N 1
ATOM 9875 C CA . HIS F 1 108 ? -51.960 -59.023 -8.102 1.00 15.88 108 HIS F CA 1
ATOM 9876 C C . HIS F 1 108 ? -52.033 -58.034 -6.933 1.00 21.97 108 HIS F C 1
ATOM 9877 O O . HIS F 1 108 ? -51.103 -57.953 -6.130 1.00 16.45 108 HIS F O 1
ATOM 9884 N N . GLU F 1 109 ? -53.120 -57.270 -6.835 1.00 20.88 109 GLU F N 1
ATOM 9885 C CA . GLU F 1 109 ? -53.232 -56.317 -5.734 1.00 22.54 109 GLU F CA 1
ATOM 9886 C C . GLU F 1 109 ? -53.336 -57.044 -4.381 1.00 18.77 109 GLU F C 1
ATOM 9887 O O . GLU F 1 109 ? -52.734 -56.617 -3.409 1.00 19.28 109 GLU F O 1
ATOM 9893 N N . ALA F 1 110 ? -54.101 -58.131 -4.325 1.00 12.55 110 ALA F N 1
ATOM 9894 C CA . ALA F 1 110 ? -54.177 -58.918 -3.102 1.00 20.59 110 ALA F CA 1
ATOM 9895 C C . ALA F 1 110 ? -52.773 -59.339 -2.707 1.00 20.44 110 ALA F C 1
ATOM 9896 O O . ALA F 1 110 ? -52.390 -59.231 -1.547 1.00 20.79 110 ALA F O 1
ATOM 9898 N N . PHE F 1 111 ? -52.003 -59.789 -3.694 1.00 16.24 111 PHE F N 1
ATOM 9899 C CA . PHE F 1 111 ? -50.607 -60.192 -3.488 1.00 18.72 111 PHE F CA 1
ATOM 9900 C C . PHE F 1 111 ? -49.754 -59.092 -2.870 1.00 17.97 111 PHE F C 1
ATOM 9901 O O . PHE F 1 111 ? -48.981 -59.351 -1.935 1.00 14.88 111 PHE F O 1
ATOM 9909 N N . PHE F 1 112 ? -49.879 -57.869 -3.391 1.00 14.62 112 PHE F N 1
ATOM 9910 C CA . PHE F 1 112 ? -49.106 -56.746 -2.858 1.00 16.98 112 PHE F CA 1
ATOM 9911 C C . PHE F 1 112 ? -49.560 -56.420 -1.451 1.00 19.82 112 PHE F C 1
ATOM 9912 O O . PHE F 1 112 ? -48.769 -55.988 -0.606 1.00 22.11 112 PHE F O 1
ATOM 9920 N N . THR F 1 113 ? -50.852 -56.598 -1.203 1.00 18.30 113 THR F N 1
ATOM 9921 C CA . THR F 1 113 ? -51.403 -56.264 0.102 1.00 20.42 113 THR F CA 1
ATOM 9922 C C . THR F 1 113 ? -50.789 -57.157 1.172 1.00 19.62 113 THR F C 1
ATOM 9923 O O . THR F 1 113 ? -50.368 -56.675 2.224 1.00 20.38 113 THR F O 1
ATOM 9927 N N . VAL F 1 114 ? -50.700 -58.455 0.894 1.00 23.29 114 VAL F N 1
ATOM 9928 C CA . VAL F 1 114 ? -50.109 -59.367 1.870 1.00 23.64 114 VAL F CA 1
ATOM 9929 C C . VAL F 1 114 ? -48.577 -59.245 1.919 1.00 24.68 114 VAL F C 1
ATOM 9930 O O . VAL F 1 114 ? -47.999 -59.256 3.010 1.00 21.99 114 VAL F O 1
ATOM 9934 N N . THR F 1 115 ? -47.921 -59.099 0.763 1.00 22.92 115 THR F N 1
ATOM 9935 C CA . THR F 1 115 ? -46.454 -59.001 0.742 1.00 15.12 115 THR F CA 1
ATOM 9936 C C . THR F 1 115 ? -45.913 -57.686 1.309 1.00 23.73 115 THR F C 1
ATOM 9937 O O . THR F 1 115 ? -44.865 -57.699 1.961 1.00 21.33 115 THR F O 1
ATOM 9941 N N . TYR F 1 116 ? -46.596 -56.561 1.080 1.00 16.45 116 TYR F N 1
ATOM 9942 C CA . TYR F 1 116 ? -46.100 -55.283 1.611 1.00 20.20 116 TYR F CA 1
ATOM 9943 C C . TYR F 1 116 ? -46.481 -54.970 3.058 1.00 25.48 116 TYR F C 1
ATOM 9944 O O . TYR F 1 116 ? -45.616 -54.592 3.842 1.00 24.75 116 TYR F O 1
ATOM 9953 N N . GLU F 1 117 ? -47.760 -55.093 3.407 1.00 19.45 117 GLU F N 1
ATOM 9954 C CA . GLU F 1 117 ? -48.250 -54.534 4.672 1.00 26.76 117 GLU F CA 1
ATOM 9955 C C . GLU F 1 117 ? -48.871 -55.528 5.665 1.00 30.05 117 GLU F C 1
ATOM 9956 O O . GLU F 1 117 ? -48.989 -55.225 6.855 1.00 26.42 117 GLU F O 1
ATOM 9962 N N . HIS F 1 118 ? -49.261 -56.708 5.195 1.00 27.63 118 HIS F N 1
ATOM 9963 C CA . HIS F 1 118 ? -49.960 -57.653 6.060 1.00 25.00 118 HIS F CA 1
ATOM 9964 C C . HIS F 1 118 ? -49.418 -59.075 5.909 1.00 23.09 118 HIS F C 1
ATOM 9965 O O . HIS F 1 118 ? -50.170 -60.045 5.802 1.00 22.10 118 HIS F O 1
ATOM 9972 N N . TYR F 1 119 ? -48.092 -59.176 5.936 1.00 23.91 119 TYR F N 1
ATOM 9973 C CA . TYR F 1 119 ? -47.401 -60.441 5.731 1.00 27.13 119 TYR F CA 1
ATOM 9974 C C . TYR F 1 119 ? -47.564 -61.397 6.910 1.00 28.28 119 TYR F C 1
ATOM 9975 O O . TYR F 1 119 ? -47.291 -62.593 6.786 1.00 23.37 119 TYR F O 1
ATOM 9984 N N . GLU F 1 120 ? -48.043 -60.869 8.035 1.00 25.75 120 GLU F N 1
ATOM 9985 C CA . GLU F 1 120 ? -48.362 -61.690 9.197 1.00 27.45 120 GLU F CA 1
ATOM 9986 C C . GLU F 1 120 ? -49.550 -62.576 8.850 1.00 26.29 120 GLU F C 1
ATOM 9987 O O . GLU F 1 120 ? -49.861 -63.530 9.560 1.00 32.60 120 GLU F O 1
ATOM 9993 N N . GLN F 1 121 ? -50.198 -62.271 7.732 1.00 25.40 121 GLN F N 1
ATOM 9994 C CA . GLN F 1 121 ? -51.362 -63.023 7.285 1.00 25.59 121 GLN F CA 1
ATOM 9995 C C . GLN F 1 121 ? -51.052 -63.923 6.069 1.00 24.49 121 GLN F C 1
ATOM 9996 O O . GLN F 1 121 ? -51.950 -64.403 5.384 1.00 22.79 121 GLN F O 1
ATOM 10002 N N . LYS F 1 122 ? -49.768 -64.187 5.845 1.00 27.33 122 LYS F N 1
ATOM 10003 C CA . LYS F 1 122 ? -49.308 -65.017 4.728 1.00 23.35 122 LYS F CA 1
ATOM 10004 C C . LYS F 1 122 ? -49.951 -66.391 4.642 1.00 29.82 122 LYS F C 1
ATOM 10005 O O . LYS F 1 122 ? -50.453 -66.784 3.586 1.00 29.82 122 LYS F O 1
ATOM 10011 N N . ASP F 1 123 ? -49.915 -67.135 5.742 1.00 32.62 123 ASP F N 1
ATOM 10012 C CA . ASP F 1 123 ? -50.472 -68.482 5.752 1.00 27.28 123 ASP F CA 1
ATOM 10013 C C . ASP F 1 123 ? -51.915 -68.504 5.283 1.00 23.56 123 ASP F C 1
ATOM 10014 O O . ASP F 1 123 ? -52.282 -69.327 4.458 1.00 30.69 123 ASP F O 1
ATOM 10019 N N . ALA F 1 124 ? -52.728 -67.598 5.811 1.00 27.09 124 ALA F N 1
ATOM 10020 C CA . ALA F 1 124 ? -54.107 -67.476 5.369 1.00 24.57 124 ALA F CA 1
ATOM 10021 C C . ALA F 1 124 ? -54.190 -67.150 3.864 1.00 29.43 124 ALA F C 1
ATOM 10022 O O . ALA F 1 124 ? -55.066 -67.654 3.150 1.00 26.79 124 ALA F O 1
ATOM 10024 N N . TYR F 1 125 ? -53.269 -66.325 3.380 1.00 27.27 125 TYR F N 1
ATOM 10025 C CA . TYR F 1 125 ? -53.262 -65.967 1.966 1.00 20.49 125 TYR F CA 1
ATOM 10026 C C . TYR F 1 125 ? -52.899 -67.166 1.112 1.00 20.31 125 TYR F C 1
ATOM 10027 O O . TYR F 1 125 ? -53.431 -67.332 0.021 1.00 26.00 125 TYR F O 1
ATOM 10036 N N . THR F 1 126 ? -51.985 -68.003 1.590 1.00 21.21 126 THR F N 1
ATOM 10037 C CA . THR F 1 126 ? -51.593 -69.159 0.800 1.00 22.21 126 THR F CA 1
ATOM 10038 C C . THR F 1 126 ? -52.734 -70.162 0.782 1.00 21.46 126 THR F C 1
ATOM 10039 O O . THR F 1 126 ? -52.956 -70.817 -0.222 1.00 26.28 126 THR F O 1
ATOM 10043 N N . ALA F 1 127 ? -53.479 -70.245 1.875 1.00 19.95 127 ALA F N 1
ATOM 10044 C CA . ALA F 1 127 ? -54.599 -71.176 1.982 1.00 21.60 127 ALA F CA 1
ATOM 10045 C C . ALA F 1 127 ? -55.771 -70.809 1.078 1.00 28.86 127 ALA F C 1
ATOM 10046 O O . ALA F 1 127 ? -56.625 -71.654 0.780 1.00 25.31 127 ALA F O 1
ATOM 10048 N N . SER F 1 128 ? -55.819 -69.544 0.661 1.00 23.73 128 SER F N 1
ATOM 10049 C CA . SER F 1 128 ? -56.870 -69.062 -0.221 1.00 17.57 128 SER F CA 1
ATOM 10050 C C . SER F 1 128 ? -56.529 -69.332 -1.681 1.00 22.90 128 SER F C 1
ATOM 10051 O O . SER F 1 128 ? -57.423 -69.433 -2.508 1.00 28.78 128 SER F O 1
ATOM 10054 N N . LEU F 1 129 ? -55.239 -69.425 -1.994 1.00 22.99 129 LEU F N 1
ATOM 10055 C CA . LEU F 1 129 ? -54.779 -69.592 -3.374 1.00 21.36 129 LEU F CA 1
ATOM 10056 C C . LEU F 1 129 ? -55.341 -70.802 -4.145 1.00 23.57 129 LEU F C 1
ATOM 10057 O O . LEU F 1 129 ? -55.688 -70.655 -5.313 1.00 28.97 129 LEU F O 1
ATOM 10062 N N . PRO F 1 130 ? -55.416 -71.996 -3.520 1.00 20.96 130 PRO F N 1
ATOM 10063 C CA . PRO F 1 130 ? -55.987 -73.127 -4.260 1.00 20.27 130 PRO F CA 1
ATOM 10064 C C . PRO F 1 130 ? -57.322 -72.816 -4.944 1.00 19.62 130 PRO F C 1
ATOM 10065 O O . PRO F 1 130 ? -57.500 -73.183 -6.101 1.00 19.25 130 PRO F O 1
ATOM 10069 N N . ALA F 1 131 ? -58.226 -72.132 -4.247 1.00 19.67 131 ALA F N 1
ATOM 10070 C CA . ALA F 1 131 ? -59.522 -71.771 -4.808 1.00 22.29 131 ALA F CA 1
ATOM 10071 C C . ALA F 1 131 ? -59.404 -70.810 -5.998 1.00 18.50 131 ALA F C 1
ATOM 10072 O O . ALA F 1 131 ? -60.134 -70.940 -6.979 1.00 19.29 131 ALA F O 1
ATOM 10074 N N . LYS F 1 132 ? -58.486 -69.855 -5.918 1.00 21.35 132 LYS F N 1
ATOM 10075 C CA . LYS F 1 132 ? -58.272 -68.924 -7.026 1.00 22.46 132 LYS F CA 1
ATOM 10076 C C . LYS F 1 132 ? -57.585 -69.588 -8.214 1.00 22.03 132 LYS F C 1
ATOM 10077 O O . LYS F 1 132 ? -57.931 -69.312 -9.356 1.00 18.25 132 LYS F O 1
ATOM 10083 N N . LEU F 1 133 ? -56.610 -70.456 -7.954 1.00 20.86 133 LEU F N 1
ATOM 10084 C CA . LEU F 1 133 ? -55.836 -71.022 -9.056 1.00 21.39 133 LEU F CA 1
ATOM 10085 C C . LEU F 1 133 ? -56.676 -72.068 -9.782 1.00 22.50 133 LEU F C 1
ATOM 10086 O O . LEU F 1 133 ? -56.543 -72.261 -10.987 1.00 23.61 133 LEU F O 1
ATOM 10091 N N . ARG F 1 134 ? -57.558 -72.727 -9.043 1.00 20.46 134 ARG F N 1
ATOM 10092 C CA . ARG F 1 134 ? -58.512 -73.653 -9.635 1.00 21.05 134 ARG F CA 1
ATOM 10093 C C . ARG F 1 134 ? -59.324 -72.926 -10.715 1.00 25.74 134 ARG F C 1
ATOM 10094 O O . ARG F 1 134 ? -59.658 -73.496 -11.757 1.00 23.78 134 ARG F O 1
ATOM 10102 N N . GLN F 1 135 ? -59.636 -71.662 -10.467 1.00 16.85 135 GLN F N 1
ATOM 10103 C CA . GLN F 1 135 ? -60.360 -70.883 -11.461 1.00 21.55 135 GLN F CA 1
ATOM 10104 C C . GLN F 1 135 ? -59.511 -70.606 -12.696 1.00 16.47 135 GLN F C 1
ATOM 10105 O O . GLN F 1 135 ? -60.023 -70.648 -13.808 1.00 19.70 135 GLN F O 1
ATOM 10111 N N . TYR F 1 136 ? -58.219 -70.340 -12.513 1.00 16.43 136 TYR F N 1
ATOM 10112 C CA . TYR F 1 136 ? -57.326 -70.092 -13.651 1.00 15.10 136 TYR F CA 1
ATOM 10113 C C . TYR F 1 136 ? -57.065 -71.380 -14.416 1.00 22.22 136 TYR F C 1
ATOM 10114 O O . TYR F 1 136 ? -57.009 -71.376 -15.646 1.00 20.47 136 TYR F O 1
ATOM 10123 N N . SER F 1 137 ? -56.918 -72.483 -13.683 1.00 17.39 137 SER F N 1
ATOM 10124 C CA . SER F 1 137 ? -56.655 -73.775 -14.318 1.00 22.83 137 SER F CA 1
ATOM 10125 C C . SER F 1 137 ? -57.844 -74.235 -15.159 1.00 19.35 137 SER F C 1
ATOM 10126 O O . SER F 1 137 ? -57.674 -74.659 -16.303 1.00 21.07 137 SER F O 1
ATOM 10129 N N . ASP F 1 138 ? -59.044 -74.148 -14.590 1.00 18.08 138 ASP F N 1
ATOM 10130 C CA . ASP F 1 138 ? -60.249 -74.497 -15.321 1.00 18.61 138 ASP F CA 1
ATOM 10131 C C . ASP F 1 138 ? -60.405 -73.608 -16.560 1.00 23.76 138 ASP F C 1
ATOM 10132 O O . ASP F 1 138 ? -60.732 -74.078 -17.655 1.00 22.94 138 ASP F O 1
ATOM 10137 N N . PHE F 1 139 ? -60.174 -72.315 -16.375 1.00 19.37 139 PHE F N 1
ATOM 10138 C CA . PHE F 1 139 ? -60.269 -71.359 -17.469 1.00 19.88 139 PHE F CA 1
ATOM 10139 C C . PHE F 1 139 ? -59.298 -71.741 -18.594 1.00 20.54 139 PHE F C 1
ATOM 10140 O O . PHE F 1 139 ? -59.640 -71.696 -19.777 1.00 22.60 139 PHE F O 1
ATOM 10148 N N . LEU F 1 140 ? -58.092 -72.159 -18.231 1.00 20.78 140 LEU F N 1
ATOM 10149 C CA . LEU F 1 140 ? -57.112 -72.509 -19.249 1.00 18.00 140 LEU F CA 1
ATOM 10150 C C . LEU F 1 140 ? -57.471 -73.816 -19.942 1.00 26.46 140 LEU F C 1
ATOM 10151 O O . LEU F 1 140 ? -57.372 -73.916 -21.167 1.00 26.21 140 LEU F O 1
ATOM 10156 N N . GLY F 1 141 ? -57.887 -74.812 -19.160 1.00 21.47 141 GLY F N 1
ATOM 10157 C CA . GLY F 1 141 ? -58.140 -76.139 -19.702 1.00 20.46 141 GLY F CA 1
ATOM 10158 C C . GLY F 1 141 ? -56.960 -76.643 -20.514 1.00 23.60 141 GLY F C 1
ATOM 10159 O O . GLY F 1 141 ? -55.814 -76.568 -20.075 1.00 20.66 141 GLY F O 1
ATOM 10160 N N . SER F 1 142 ? -57.225 -77.116 -21.725 1.00 26.21 142 SER F N 1
ATOM 10161 C CA . SER F 1 142 ? -56.169 -77.711 -22.540 1.00 24.43 142 SER F CA 1
ATOM 10162 C C . SER F 1 142 ? -55.588 -76.734 -23.567 1.00 31.82 142 SER F C 1
ATOM 10163 O O . SER F 1 142 ? -54.812 -77.129 -24.445 1.00 19.69 142 SER F O 1
ATOM 10166 N N . ARG F 1 143 ? -55.952 -75.457 -23.445 1.00 24.62 143 ARG F N 1
ATOM 10167 C CA . ARG F 1 143 ? -55.417 -74.426 -24.322 1.00 21.77 143 ARG F CA 1
ATOM 10168 C C . ARG F 1 143 ? -53.954 -74.158 -23.989 1.00 25.19 143 ARG F C 1
ATOM 10169 O O . ARG F 1 143 ? -53.549 -74.206 -22.825 1.00 24.66 143 ARG F O 1
ATOM 10177 N N . PRO F 1 144 ? -53.143 -73.883 -25.012 1.00 25.49 144 PRO F N 1
ATOM 10178 C CA . PRO F 1 144 ? -51.749 -73.540 -24.721 1.00 23.71 144 PRO F CA 1
ATOM 10179 C C . PRO F 1 144 ? -51.632 -72.172 -24.056 1.00 19.71 144 PRO F C 1
ATOM 10180 O O . PRO F 1 144 ? -50.812 -71.984 -23.160 1.00 17.33 144 PRO F O 1
ATOM 10184 N N . TRP F 1 145 ? -52.432 -71.216 -24.519 1.00 23.75 145 TRP F N 1
ATOM 10185 C CA . TRP F 1 145 ? -52.404 -69.867 -23.962 1.00 19.70 145 TRP F CA 1
ATOM 10186 C C . TRP F 1 145 ? -53.780 -69.504 -23.430 1.00 18.76 145 TRP F C 1
ATOM 10187 O O . TRP F 1 145 ? -54.772 -70.148 -23.766 1.00 19.48 145 TRP F O 1
ATOM 10198 N N . PHE F 1 146 ? -53.854 -68.489 -22.580 1.00 16.80 146 PHE F N 1
ATOM 10199 C CA . PHE F 1 146 ? -55.113 -68.241 -21.893 1.00 14.36 146 PHE F CA 1
ATOM 10200 C C . PHE F 1 146 ? -56.202 -67.725 -22.845 1.00 17.01 146 PHE F C 1
ATOM 10201 O O . PHE F 1 146 ? -57.387 -67.863 -22.557 1.00 17.51 146 PHE F O 1
ATOM 10209 N N . ALA F 1 147 ? -55.814 -67.144 -23.977 1.00 15.32 147 ALA F N 1
ATOM 10210 C CA . ALA F 1 147 ? -56.830 -66.694 -24.944 1.00 18.76 147 ALA F CA 1
ATOM 10211 C C . ALA F 1 147 ? -57.233 -67.795 -25.913 1.00 26.82 147 ALA F C 1
ATOM 10212 O O . ALA F 1 147 ? -58.197 -67.633 -26.664 1.00 18.64 147 ALA F O 1
ATOM 10214 N N . GLY F 1 148 ? -56.483 -68.898 -25.909 1.00 20.62 148 GLY F N 1
ATOM 10215 C CA . GLY F 1 148 ? -56.662 -69.945 -26.910 1.00 30.88 148 GLY F CA 1
ATOM 10216 C C . GLY F 1 148 ? -55.355 -70.399 -27.559 1.00 29.40 148 GLY F C 1
ATOM 10217 O O . GLY F 1 148 ? -54.363 -70.658 -26.870 1.00 24.93 148 GLY F O 1
ATOM 10218 N N . ASP F 1 149 ? -55.355 -70.502 -28.886 1.00 28.81 149 ASP F N 1
ATOM 10219 C CA . ASP F 1 149 ? -54.181 -70.961 -29.626 1.00 27.50 149 ASP F CA 1
ATOM 10220 C C . ASP F 1 149 ? -53.137 -69.856 -29.733 1.00 26.10 149 ASP F C 1
ATOM 10221 O O . ASP F 1 149 ? -51.964 -70.121 -29.968 1.00 26.75 149 ASP F O 1
ATOM 10226 N N . LYS F 1 150 ? -53.552 -68.609 -29.560 1.00 25.42 150 LYS F N 1
ATOM 10227 C CA . LYS F 1 150 ? -52.616 -67.502 -29.756 1.00 24.47 150 LYS F CA 1
ATOM 10228 C C . LYS F 1 150 ? -52.099 -66.882 -28.446 1.00 21.97 150 LYS F C 1
ATOM 10229 O O . LYS F 1 150 ? -52.858 -66.592 -27.515 1.00 20.10 150 LYS F O 1
ATOM 10235 N N . LEU F 1 151 ? -50.791 -66.678 -28.395 1.00 21.31 151 LEU F N 1
ATOM 10236 C CA . LEU F 1 151 ? -50.167 -65.987 -27.280 1.00 23.58 151 LEU F CA 1
ATOM 10237 C C . LEU F 1 151 ? -50.546 -64.507 -27.270 1.00 23.89 151 LEU F C 1
ATOM 10238 O O . LEU F 1 151 ? -50.429 -63.814 -28.292 1.00 20.52 151 LEU F O 1
ATOM 10243 N N . THR F 1 152 ? -50.989 -64.011 -26.117 1.00 24.31 152 THR F N 1
ATOM 10244 C CA . THR F 1 152 ? -51.351 -62.597 -26.005 1.00 18.30 152 THR F CA 1
ATOM 10245 C C . THR F 1 152 ? -50.706 -61.923 -24.805 1.00 19.09 152 THR F C 1
ATOM 10246 O O . THR F 1 152 ? -50.019 -62.568 -24.021 1.00 15.31 152 THR F O 1
ATOM 10250 N N . TYR F 1 153 ? -50.922 -60.616 -24.668 1.00 13.82 153 TYR F N 1
ATOM 10251 C CA . TYR F 1 153 ? -50.239 -59.884 -23.623 1.00 16.44 153 TYR F CA 1
ATOM 10252 C C . TYR F 1 153 ? -50.606 -60.400 -22.220 1.00 16.37 153 TYR F C 1
ATOM 10253 O O . TYR F 1 153 ? -49.825 -60.249 -21.277 1.00 12.82 153 TYR F O 1
ATOM 10262 N N . ILE F 1 154 ? -51.776 -61.017 -22.081 1.00 15.01 154 ILE F N 1
ATOM 10263 C CA . ILE F 1 154 ? -52.220 -61.425 -20.757 1.00 19.04 154 ILE F CA 1
ATOM 10264 C C . ILE F 1 154 ? -51.495 -62.680 -20.269 1.00 17.92 154 ILE F C 1
ATOM 10265 O O . ILE F 1 154 ? -51.506 -62.952 -19.068 1.00 17.15 154 ILE F O 1
ATOM 10270 N N . ASP F 1 155 ? -50.861 -63.434 -21.177 1.00 16.59 155 ASP F N 1
ATOM 10271 C CA . ASP F 1 155 ? -50.037 -64.572 -20.761 1.00 16.16 155 ASP F CA 1
ATOM 10272 C C . ASP F 1 155 ? -48.771 -64.106 -20.064 1.00 16.43 155 ASP F C 1
ATOM 10273 O O . ASP F 1 155 ? -48.219 -64.791 -19.223 1.00 15.53 155 ASP F O 1
ATOM 10278 N N . PHE F 1 156 ? -48.300 -62.935 -20.457 1.00 20.79 156 PHE F N 1
ATOM 10279 C CA . PHE F 1 156 ? -47.103 -62.359 -19.869 1.00 16.17 156 PHE F CA 1
ATOM 10280 C C . PHE F 1 156 ? -47.423 -61.966 -18.422 1.00 19.01 156 PHE F C 1
ATOM 10281 O O . PHE F 1 156 ? -46.572 -62.049 -17.527 1.00 18.68 156 PHE F O 1
ATOM 10289 N N . LEU F 1 157 ? -48.669 -61.543 -18.215 1.00 15.32 157 LEU F N 1
ATOM 10290 C CA . LEU F 1 157 ? -49.178 -61.140 -16.905 1.00 17.45 157 LEU F CA 1
ATOM 10291 C C . LEU F 1 157 ? -49.441 -62.330 -15.993 1.00 15.53 157 LEU F C 1
ATOM 10292 O O . LEU F 1 157 ? -49.087 -62.306 -14.820 1.00 17.91 157 LEU F O 1
ATOM 10297 N N . ALA F 1 158 ? -50.093 -63.356 -16.531 1.00 16.47 158 ALA F N 1
ATOM 10298 C CA . ALA F 1 158 ? -50.368 -64.567 -15.761 1.00 16.49 158 ALA F CA 1
ATOM 10299 C C . ALA F 1 158 ? -49.074 -65.254 -15.345 1.00 18.14 158 ALA F C 1
ATOM 10300 O O . ALA F 1 158 ? -48.928 -65.644 -14.185 1.00 16.77 158 ALA F O 1
ATOM 10302 N N . TYR F 1 159 ? -48.150 -65.420 -16.295 1.00 19.03 159 TYR F N 1
ATOM 10303 C CA . TYR F 1 159 ? -46.879 -66.064 -15.992 1.00 15.63 159 TYR F CA 1
ATOM 10304 C C . TYR F 1 159 ? -46.171 -65.334 -14.856 1.00 18.53 159 TYR F C 1
ATOM 10305 O O . TYR F 1 159 ? -45.753 -65.943 -13.879 1.00 19.02 159 TYR F O 1
ATOM 10314 N N . GLU F 1 160 ? -46.022 -64.028 -14.978 1.00 15.69 160 GLU F N 1
ATOM 10315 C CA . GLU F 1 160 ? -45.276 -63.316 -13.950 1.00 16.51 160 GLU F CA 1
ATOM 10316 C C . GLU F 1 160 ? -45.959 -63.400 -12.590 1.00 16.54 160 GLU F C 1
ATOM 10317 O O . GLU F 1 160 ? -45.291 -63.563 -11.550 1.00 12.74 160 GLU F O 1
ATOM 10323 N N . ILE F 1 161 ? -47.286 -63.328 -12.576 1.00 14.69 161 ILE F N 1
ATOM 10324 C CA . ILE F 1 161 ? -47.955 -63.346 -11.285 1.00 16.71 161 ILE F CA 1
ATOM 10325 C C . ILE F 1 161 ? -47.885 -64.739 -10.666 1.00 17.43 161 ILE F C 1
ATOM 10326 O O . ILE F 1 161 ? -47.665 -64.849 -9.451 1.00 16.02 161 ILE F O 1
ATOM 10331 N N . PHE F 1 162 ? -48.024 -65.795 -11.474 1.00 16.38 162 PHE F N 1
ATOM 10332 C CA . PHE F 1 162 ? -47.850 -67.157 -10.943 1.00 19.36 162 PHE F CA 1
ATOM 10333 C C . PHE F 1 162 ? -46.405 -67.379 -10.465 1.00 16.27 162 PHE F C 1
ATOM 10334 O O . PHE F 1 162 ? -46.185 -68.001 -9.437 1.00 19.97 162 PHE F O 1
ATOM 10342 N N . ASP F 1 163 ? -45.423 -66.869 -11.200 1.00 16.06 163 ASP F N 1
ATOM 10343 C CA . ASP F 1 163 ? -44.032 -66.987 -10.775 1.00 18.53 163 ASP F CA 1
ATOM 10344 C C . ASP F 1 163 ? -43.802 -66.219 -9.465 1.00 25.46 163 ASP F C 1
ATOM 10345 O O . ASP F 1 163 ? -43.025 -66.643 -8.599 1.00 21.09 163 ASP F O 1
ATOM 10350 N N . GLN F 1 164 ? -44.495 -65.098 -9.311 1.00 19.99 164 GLN F N 1
ATOM 10351 C CA . GLN F 1 164 ? -44.372 -64.316 -8.097 1.00 15.57 164 GLN F CA 1
ATOM 10352 C C . GLN F 1 164 ? -45.017 -65.037 -6.925 1.00 19.09 164 GLN F C 1
ATOM 10353 O O . GLN F 1 164 ? -44.558 -64.907 -5.800 1.00 20.56 164 GLN F O 1
ATOM 10359 N N . HIS F 1 165 ? -46.076 -65.799 -7.184 1.00 15.38 165 HIS F N 1
ATOM 10360 C CA . HIS F 1 165 ? -46.707 -66.590 -6.134 1.00 17.86 165 HIS F CA 1
ATOM 10361 C C . HIS F 1 165 ? -45.920 -67.854 -5.770 1.00 20.20 165 HIS F C 1
ATOM 10362 O O . HIS F 1 165 ? -46.069 -68.369 -4.672 1.00 19.99 165 HIS F O 1
ATOM 10369 N N . LEU F 1 166 ? -45.118 -68.371 -6.690 1.00 21.30 166 LEU F N 1
ATOM 10370 C CA . LEU F 1 166 ? -44.368 -69.594 -6.395 1.00 23.75 166 LEU F CA 1
ATOM 10371 C C . LEU F 1 166 ? -43.196 -69.226 -5.502 1.00 21.63 166 LEU F C 1
ATOM 10372 O O . LEU F 1 166 ? -42.682 -70.047 -4.739 1.00 26.59 166 LEU F O 1
ATOM 10377 N N . SER F 1 167 ? -42.799 -67.966 -5.595 1.00 21.91 167 SER F N 1
ATOM 10378 C CA . SER F 1 167 ? -41.763 -67.416 -4.753 1.00 24.62 167 SER F CA 1
ATOM 10379 C C . SER F 1 167 ? -42.292 -67.271 -3.347 1.00 26.39 167 SER F C 1
ATOM 10380 O O . SER F 1 167 ? -41.546 -67.384 -2.379 1.00 25.72 167 SER F O 1
ATOM 10383 N N . LEU F 1 168 ? -43.590 -67.014 -3.245 1.00 20.32 168 LEU F N 1
ATOM 10384 C CA . LEU F 1 168 ? -44.251 -66.892 -1.956 1.00 25.28 168 LEU F CA 1
ATOM 10385 C C . LEU F 1 168 ? -44.481 -68.271 -1.352 1.00 28.84 168 LEU F C 1
ATOM 10386 O O . LEU F 1 168 ? -44.293 -68.470 -0.156 1.00 28.94 168 LEU F O 1
ATOM 10391 N N . ASP F 1 169 ? -44.907 -69.207 -2.195 1.00 25.11 169 ASP F N 1
ATOM 10392 C CA . ASP F 1 169 ? -45.235 -70.568 -1.780 1.00 23.90 169 ASP F CA 1
ATOM 10393 C C . ASP F 1 169 ? -44.870 -71.512 -2.908 1.00 26.49 169 ASP F C 1
ATOM 10394 O O . ASP F 1 169 ? -45.604 -71.625 -3.881 1.00 25.98 169 ASP F O 1
ATOM 10399 N N . ARG F 1 170 ? -43.751 -72.207 -2.756 1.00 28.28 170 ARG F N 1
ATOM 10400 C CA . ARG F 1 170 ? -43.179 -73.025 -3.817 1.00 28.37 170 ARG F CA 1
ATOM 10401 C C . ARG F 1 170 ? -44.117 -74.140 -4.292 1.00 30.10 170 ARG F C 1
ATOM 10402 O O . ARG F 1 170 ? -43.961 -74.691 -5.386 1.00 26.71 170 ARG F O 1
ATOM 10410 N N . THR F 1 171 ? -45.113 -74.446 -3.474 1.00 25.81 171 THR F N 1
ATOM 10411 C CA . THR F 1 171 ? -46.012 -75.545 -3.764 1.00 30.68 171 THR F CA 1
ATOM 10412 C C . THR F 1 171 ? -47.366 -75.114 -4.325 1.00 31.27 171 THR F C 1
ATOM 10413 O O . THR F 1 171 ? -48.226 -75.958 -4.541 1.00 31.19 171 THR F O 1
ATOM 10417 N N . CYS F 1 172 ? -47.577 -73.821 -4.564 1.00 25.13 172 CYS F N 1
ATOM 10418 C CA . CYS F 1 172 ? -48.934 -73.372 -4.870 1.00 26.68 172 CYS F CA 1
ATOM 10419 C C . CYS F 1 172 ? -49.471 -73.859 -6.228 1.00 20.29 172 CYS F C 1
ATOM 10420 O O . CYS F 1 172 ? -50.671 -73.979 -6.396 1.00 20.05 172 CYS F O 1
ATOM 10423 N N . LEU F 1 173 ? -48.609 -74.175 -7.186 1.00 19.48 173 LEU F N 1
ATOM 10424 C CA . LEU F 1 173 ? -49.116 -74.781 -8.419 1.00 24.86 173 LEU F CA 1
ATOM 10425 C C . LEU F 1 173 ? -49.053 -76.312 -8.389 1.00 28.56 173 LEU F C 1
ATOM 10426 O O . LEU F 1 173 ? -49.381 -76.957 -9.385 1.00 30.66 173 LEU F O 1
ATOM 10431 N N . ASP F 1 174 ? -48.669 -76.891 -7.252 1.00 27.83 174 ASP F N 1
ATOM 10432 C CA . ASP F 1 174 ? -48.459 -78.349 -7.164 1.00 32.09 174 ASP F CA 1
ATOM 10433 C C . ASP F 1 174 ? -49.635 -79.189 -7.666 1.00 33.97 174 ASP F C 1
ATOM 10434 O O . ASP F 1 174 ? -49.436 -80.172 -8.386 1.00 42.11 174 ASP F O 1
ATOM 10439 N N . GLY F 1 175 ? -50.853 -78.811 -7.297 1.00 24.91 175 GLY F N 1
ATOM 10440 C CA . GLY F 1 175 ? -52.025 -79.538 -7.760 1.00 30.13 175 GLY F CA 1
ATOM 10441 C C . GLY F 1 175 ? -52.644 -79.037 -9.060 1.00 31.45 175 GLY F C 1
ATOM 10442 O O . GLY F 1 175 ? -53.759 -79.427 -9.407 1.00 22.60 175 GLY F O 1
ATOM 10443 N N . PHE F 1 176 ? -51.933 -78.185 -9.792 1.00 24.47 176 PHE F N 1
ATOM 10444 C CA . PHE F 1 176 ? -52.476 -77.670 -11.051 1.00 29.83 176 PHE F CA 1
ATOM 10445 C C . PHE F 1 176 ? -51.539 -77.903 -12.237 1.00 26.81 176 PHE F C 1
ATOM 10446 O O . PHE F 1 176 ? -50.798 -77.013 -12.644 1.00 24.42 176 PHE F O 1
ATOM 10454 N N . LYS F 1 177 ? -51.593 -79.116 -12.790 1.00 29.39 177 LYS F N 1
ATOM 10455 C CA . LYS F 1 177 ? -50.679 -79.527 -13.854 1.00 26.65 177 LYS F CA 1
ATOM 10456 C C . LYS F 1 177 ? -50.664 -78.617 -15.079 1.00 22.75 177 LYS F C 1
ATOM 10457 O O . LYS F 1 177 ? -49.589 -78.297 -15.596 1.00 24.11 177 LYS F O 1
ATOM 10463 N N . ASN F 1 178 ? -51.835 -78.206 -15.557 1.00 26.16 178 ASN F N 1
ATOM 10464 C CA . ASN F 1 178 ? -51.858 -77.367 -16.757 1.00 24.91 178 ASN F CA 1
ATOM 10465 C C . ASN F 1 178 ? -51.236 -75.994 -16.494 1.00 18.76 178 ASN F C 1
ATOM 10466 O O . ASN F 1 178 ? -50.653 -75.391 -17.394 1.00 20.22 178 ASN F O 1
ATOM 10471 N N . LEU F 1 179 ? -51.338 -75.524 -15.253 1.00 19.07 179 LEU F N 1
ATOM 10472 C CA . LEU F 1 179 ? -50.709 -74.269 -14.862 1.00 18.38 179 LEU F CA 1
ATOM 10473 C C . LEU F 1 179 ? -49.194 -74.424 -14.829 1.00 22.91 179 LEU F C 1
ATOM 10474 O O . LEU F 1 179 ? -48.451 -73.563 -15.323 1.00 21.26 179 LEU F O 1
ATOM 10479 N N . GLN F 1 180 ? -48.736 -75.536 -14.259 1.00 20.72 180 GLN F N 1
ATOM 10480 C CA . GLN F 1 180 ? -47.310 -75.829 -14.251 1.00 23.30 180 GLN F CA 1
ATOM 10481 C C . GLN F 1 180 ? -46.821 -75.910 -15.683 1.00 19.64 180 GLN F C 1
ATOM 10482 O O . GLN F 1 180 ? -45.745 -75.407 -16.017 1.00 20.74 180 GLN F O 1
ATOM 10488 N N . ALA F 1 181 ? -47.636 -76.526 -16.536 1.00 19.43 181 ALA F N 1
ATOM 10489 C CA . ALA F 1 181 ? -47.279 -76.682 -17.947 1.00 24.44 181 ALA F CA 1
ATOM 10490 C C . ALA F 1 181 ? -47.295 -75.329 -18.651 1.00 21.10 181 ALA F C 1
ATOM 10491 O O . ALA F 1 181 ? -46.515 -75.087 -19.592 1.00 19.26 181 ALA F O 1
ATOM 10493 N N . PHE F 1 182 ? -48.192 -74.454 -18.198 1.00 23.32 182 PHE F N 1
ATOM 10494 C CA . PHE F 1 182 ? -48.262 -73.104 -18.740 1.00 18.73 182 PHE F CA 1
ATOM 10495 C C . PHE F 1 182 ? -46.968 -72.377 -18.432 1.00 17.44 182 PHE F C 1
ATOM 10496 O O . PHE F 1 182 ? -46.383 -71.760 -19.312 1.00 19.41 182 PHE F O 1
ATOM 10504 N N . GLN F 1 183 ? -46.528 -72.442 -17.175 1.00 18.73 183 GLN F N 1
ATOM 10505 C CA . GLN F 1 183 ? -45.291 -71.774 -16.768 1.00 18.36 183 GLN F CA 1
ATOM 10506 C C . GLN F 1 183 ? -44.098 -72.198 -17.638 1.00 22.19 183 GLN F C 1
ATOM 10507 O O . GLN F 1 183 ? -43.321 -71.351 -18.098 1.00 19.11 183 GLN F O 1
ATOM 10513 N N . LYS F 1 184 ? -43.960 -73.513 -17.831 1.00 21.32 184 LYS F N 1
ATOM 10514 C CA . LYS F 1 184 ? -42.909 -74.111 -18.668 1.00 23.63 184 LYS F CA 1
ATOM 10515 C C . LYS F 1 184 ? -42.975 -73.664 -20.141 1.00 20.73 184 LYS F C 1
ATOM 10516 O O . LYS F 1 184 ? -41.955 -73.310 -20.749 1.00 22.67 184 LYS F O 1
ATOM 10522 N N . ARG F 1 185 ? -44.172 -73.715 -20.721 1.00 20.20 185 ARG F N 1
ATOM 10523 C CA . ARG F 1 185 ? -44.369 -73.250 -22.097 1.00 19.86 185 ARG F CA 1
ATOM 10524 C C . ARG F 1 185 ? -43.844 -71.823 -22.294 1.00 26.62 185 ARG F C 1
ATOM 10525 O O . ARG F 1 185 ? -43.165 -71.526 -23.281 1.00 22.87 185 ARG F O 1
ATOM 10533 N N . PHE F 1 186 ? -44.148 -70.940 -21.347 1.00 18.87 186 PHE F N 1
ATOM 10534 C CA . PHE F 1 186 ? -43.738 -69.550 -21.480 1.00 17.10 186 PHE F CA 1
ATOM 10535 C C . PHE F 1 186 ? -42.230 -69.432 -21.428 1.00 19.94 186 PHE F C 1
ATOM 10536 O O . PHE F 1 186 ? -41.616 -68.710 -22.227 1.00 19.44 186 PHE F O 1
ATOM 10544 N N . GLU F 1 187 ? -41.644 -70.151 -20.474 1.00 21.25 187 GLU F N 1
ATOM 10545 C CA . GLU F 1 187 ? -40.215 -70.095 -20.219 1.00 22.05 187 GLU F CA 1
ATOM 10546 C C . GLU F 1 187 ? -39.424 -70.666 -21.392 1.00 26.10 187 GLU F C 1
ATOM 10547 O O . GLU F 1 187 ? -38.293 -70.258 -21.633 1.00 22.49 187 GLU F O 1
ATOM 10553 N N . ASP F 1 188 ? -40.037 -71.599 -22.118 1.00 26.80 188 ASP F N 1
ATOM 10554 C CA . ASP F 1 188 ? -39.397 -72.257 -23.263 1.00 25.89 188 ASP F CA 1
ATOM 10555 C C . ASP F 1 188 ? -39.390 -71.441 -24.553 1.00 32.28 188 ASP F C 1
ATOM 10556 O O . ASP F 1 188 ? -38.685 -71.790 -25.503 1.00 31.30 188 ASP F O 1
ATOM 10561 N N . LEU F 1 189 ? -40.196 -70.383 -24.604 1.00 29.32 189 LEU F N 1
ATOM 10562 C CA . LEU F 1 189 ? -40.194 -69.490 -25.756 1.00 25.44 189 LEU F CA 1
ATOM 10563 C C . LEU F 1 189 ? -38.770 -69.043 -26.040 1.00 25.66 189 LEU F C 1
ATOM 10564 O O . LEU F 1 189 ? -38.051 -68.676 -25.111 1.00 24.60 189 LEU F O 1
ATOM 10569 N N . GLU F 1 190 ? -38.365 -69.087 -27.311 1.00 21.91 190 GLU F N 1
ATOM 10570 C CA . GLU F 1 190 ? -36.980 -68.817 -27.675 1.00 28.49 190 GLU F CA 1
ATOM 10571 C C . GLU F 1 190 ? -36.491 -67.497 -27.079 1.00 23.50 190 GLU F C 1
ATOM 10572 O O . GLU F 1 190 ? -35.493 -67.471 -26.382 1.00 19.59 190 GLU F O 1
ATOM 10578 N N . ALA F 1 191 ? -37.239 -66.425 -27.321 1.00 21.92 191 ALA F N 1
ATOM 10579 C CA . ALA F 1 191 ? -36.848 -65.078 -26.944 1.00 28.99 191 ALA F CA 1
ATOM 10580 C C . ALA F 1 191 ? -36.958 -64.869 -25.438 1.00 23.92 191 ALA F C 1
ATOM 10581 O O . ALA F 1 191 ? -36.185 -64.106 -24.860 1.00 27.52 191 ALA F O 1
ATOM 10583 N N . ILE F 1 192 ? -37.914 -65.549 -24.811 1.00 19.72 192 ILE F N 1
ATOM 10584 C CA . ILE F 1 192 ? -38.069 -65.484 -23.366 1.00 23.22 192 ILE F CA 1
ATOM 10585 C C . ILE F 1 192 ? -36.886 -66.184 -22.719 1.00 24.56 192 ILE F C 1
ATOM 10586 O O . ILE F 1 192 ? -36.198 -65.608 -21.876 1.00 23.33 192 ILE F O 1
ATOM 10591 N N . LYS F 1 193 ? -36.640 -67.421 -23.145 1.00 24.56 193 LYS F N 1
ATOM 10592 C CA . LYS F 1 193 ? -35.490 -68.184 -22.668 1.00 21.23 193 LYS F CA 1
ATOM 10593 C C . LYS F 1 193 ? -34.199 -67.400 -22.880 1.00 27.47 193 LYS F C 1
ATOM 10594 O O . LYS F 1 193 ? -33.325 -67.387 -22.008 1.00 31.45 193 LYS F O 1
ATOM 10600 N N . LYS F 1 194 ? -34.091 -66.717 -24.015 1.00 20.13 194 LYS F N 1
ATOM 10601 C CA . LYS F 1 194 ? -32.953 -65.835 -24.255 1.00 28.38 194 LYS F CA 1
ATOM 10602 C C . LYS F 1 194 ? -32.933 -64.618 -23.322 1.00 32.97 194 LYS F C 1
ATOM 10603 O O . LYS F 1 194 ? -31.881 -64.280 -22.758 1.00 31.04 194 LYS F O 1
ATOM 10609 N N . TYR F 1 195 ? -34.075 -63.948 -23.168 1.00 24.09 195 TYR F N 1
ATOM 10610 C CA . TYR F 1 195 ? -34.132 -62.776 -22.288 1.00 23.49 195 TYR F CA 1
ATOM 10611 C C . TYR F 1 195 ? -33.743 -63.190 -20.874 1.00 25.46 195 TYR F C 1
ATOM 10612 O O . TYR F 1 195 ? -32.962 -62.503 -20.225 1.00 26.55 195 TYR F O 1
ATOM 10621 N N . MET F 1 196 ? -34.262 -64.334 -20.421 1.00 25.37 196 MET F N 1
ATOM 10622 C CA . MET F 1 196 ? -34.099 -64.779 -19.036 1.00 23.61 196 MET F CA 1
ATOM 10623 C C . MET F 1 196 ? -32.662 -65.215 -18.716 1.00 33.13 196 MET F C 1
ATOM 10624 O O . MET F 1 196 ? -32.242 -65.187 -17.553 1.00 26.55 196 MET F O 1
ATOM 10629 N N . ALA F 1 197 ? -31.912 -65.606 -19.748 1.00 31.88 197 ALA F N 1
ATOM 10630 C CA . ALA F 1 197 ? -30.502 -65.972 -19.592 1.00 30.50 197 ALA F CA 1
ATOM 10631 C C . ALA F 1 197 ? -29.592 -64.753 -19.785 1.00 37.07 197 ALA F C 1
ATOM 10632 O O . ALA F 1 197 ? -28.368 -64.819 -19.590 1.00 34.79 197 ALA F O 1
ATOM 10634 N N . SER F 1 198 ? -30.199 -63.636 -20.155 1.00 28.70 198 SER F N 1
ATOM 10635 C CA . SER F 1 198 ? -29.464 -62.393 -20.306 1.00 30.21 198 SER F CA 1
ATOM 10636 C C . SER F 1 198 ? -29.114 -61.770 -18.941 1.00 38.25 198 SER F C 1
ATOM 10637 O O . SER F 1 198 ? -29.804 -61.995 -17.939 1.00 29.63 198 SER F O 1
ATOM 10640 N N . PRO F 1 199 ? -28.023 -60.989 -18.896 1.00 44.09 199 PRO F N 1
ATOM 10641 C CA . PRO F 1 199 ? -27.617 -60.315 -17.659 1.00 38.41 199 PRO F CA 1
ATOM 10642 C C . PRO F 1 199 ? -28.623 -59.250 -17.206 1.00 41.57 199 PRO F C 1
ATOM 10643 O O . PRO F 1 199 ? -28.739 -58.997 -15.998 1.00 42.14 199 PRO F O 1
ATOM 10647 N N . LYS F 1 200 ? -29.349 -58.650 -18.147 1.00 33.05 200 LYS F N 1
ATOM 10648 C CA . LYS F 1 200 ? -30.314 -57.614 -17.789 1.00 34.71 200 LYS F CA 1
ATOM 10649 C C . LYS F 1 200 ? -31.5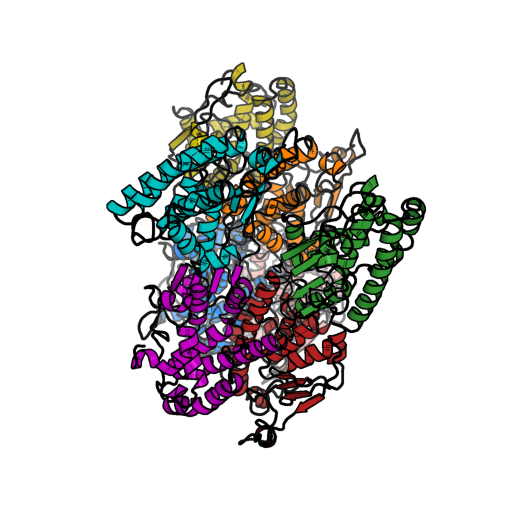92 -58.200 -17.172 1.00 30.25 200 LYS F C 1
ATOM 10650 O O . LYS F 1 200 ? -32.418 -57.455 -16.643 1.00 35.41 200 LYS F O 1
ATOM 10656 N N . PHE F 1 201 ? -31.755 -59.518 -17.217 1.00 25.44 201 PHE F N 1
ATOM 10657 C CA . PHE F 1 201 ? -32.925 -60.135 -16.591 1.00 31.63 201 PHE F CA 1
ATOM 10658 C C . PHE F 1 201 ? -32.941 -59.855 -15.099 1.00 34.25 201 PHE F C 1
ATOM 10659 O O . PHE F 1 201 ? -31.902 -59.933 -14.433 1.00 28.55 201 PHE F O 1
ATOM 10667 N N . LEU F 1 202 ? -34.120 -59.516 -14.582 1.00 33.16 202 LEU F N 1
ATOM 10668 C CA . LEU F 1 202 ? -34.268 -59.217 -13.164 1.00 27.21 202 LEU F CA 1
ATOM 10669 C C . LEU F 1 202 ? -34.918 -60.377 -12.443 1.00 29.92 202 LEU F C 1
ATOM 10670 O O . LEU F 1 202 ? -36.127 -60.597 -12.570 1.00 26.77 202 LEU F O 1
ATOM 10675 N N . LYS F 1 203 ? -34.128 -61.127 -11.685 1.00 29.14 203 LYS F N 1
ATOM 10676 C CA . LYS F 1 203 ? -34.697 -62.221 -10.914 1.00 24.51 203 LYS F CA 1
ATOM 10677 C C . LYS F 1 203 ? -35.152 -61.717 -9.561 1.00 21.11 203 LYS F C 1
ATOM 10678 O O . LYS F 1 203 ? -36.069 -62.274 -8.973 1.00 25.31 203 LYS F O 1
ATOM 10684 N N . LYS F 1 204 ? -34.500 -60.673 -9.056 1.00 25.99 204 LYS F N 1
ATOM 10685 C CA . LYS F 1 204 ? -34.853 -60.137 -7.743 1.00 21.06 204 LYS F CA 1
ATOM 10686 C C . LYS F 1 204 ? -34.450 -58.690 -7.665 1.00 20.66 204 LYS F C 1
ATOM 10687 O O . LYS F 1 204 ? -33.497 -58.286 -8.321 1.00 32.24 204 LYS F O 1
ATOM 10693 N N . PRO F 1 205 ? -35.163 -57.892 -6.860 1.00 20.41 205 PRO F N 1
ATOM 10694 C CA . PRO F 1 205 ? -36.277 -58.240 -5.972 1.00 19.40 205 PRO F CA 1
ATOM 10695 C C . PRO F 1 205 ? -37.668 -58.180 -6.625 1.00 22.59 205 PRO F C 1
ATOM 10696 O O . PRO F 1 205 ? -37.930 -57.396 -7.552 1.00 19.23 205 PRO F O 1
ATOM 10700 N N . ILE F 1 206 ? -38.561 -59.005 -6.093 1.00 20.13 206 ILE F N 1
ATOM 10701 C CA . ILE F 1 206 ? -39.938 -59.046 -6.537 1.00 19.82 206 ILE F CA 1
ATOM 10702 C C . ILE F 1 206 ? -40.702 -57.825 -6.042 1.00 23.85 206 ILE F C 1
ATOM 10703 O O . ILE F 1 206 ? -41.397 -57.189 -6.824 1.00 20.57 206 ILE F O 1
ATOM 10708 N N . CYS F 1 207 ? -40.550 -57.495 -4.761 1.00 19.89 207 CYS F N 1
ATOM 10709 C CA . CYS F 1 207 ? -41.146 -56.287 -4.193 1.00 18.63 207 CYS F CA 1
ATOM 10710 C C . CYS F 1 207 ? -40.051 -55.327 -3.764 1.00 19.17 207 CYS F C 1
ATOM 10711 O O . CYS F 1 207 ? -38.894 -55.699 -3.716 1.00 18.34 207 CYS F O 1
ATOM 10714 N N . ASN F 1 208 ? -40.433 -54.099 -3.440 1.00 16.26 208 ASN F N 1
ATOM 10715 C CA . ASN F 1 208 ? -39.503 -53.065 -3.031 1.00 18.84 208 ASN F CA 1
ATOM 10716 C C . ASN F 1 208 ? -38.915 -53.317 -1.632 1.00 20.00 208 ASN F C 1
ATOM 10717 O O . ASN F 1 208 ? -39.297 -54.281 -0.941 1.00 19.25 208 ASN F O 1
ATOM 10722 N N . LYS F 1 209 ? -37.998 -52.431 -1.234 1.00 20.86 209 LYS F N 1
ATOM 10723 C CA . LYS F 1 209 ? -37.189 -52.546 -0.016 1.00 23.00 209 LYS F CA 1
ATOM 10724 C C . LYS F 1 209 ? -37.993 -52.612 1.262 1.00 19.84 209 LYS F C 1
ATOM 10725 O O . LYS F 1 209 ? -37.630 -53.332 2.180 1.00 21.15 209 LYS F O 1
ATOM 10731 N N . TYR F 1 210 ? -39.065 -51.832 1.320 1.00 20.18 210 TYR F N 1
ATOM 10732 C CA . TYR F 1 210 ? -39.867 -51.683 2.540 1.00 19.10 210 TYR F CA 1
ATOM 10733 C C . TYR F 1 210 ? -40.986 -52.721 2.678 1.00 17.20 210 TYR F C 1
ATOM 10734 O O . TYR F 1 210 ? -41.714 -52.753 3.675 1.00 19.92 210 TYR F O 1
ATOM 10743 N N . ALA F 1 211 ? -41.114 -53.593 1.690 1.00 17.66 211 ALA F N 1
ATOM 10744 C CA . ALA F 1 211 ? -42.098 -54.660 1.769 1.00 18.66 211 ALA F CA 1
ATOM 10745 C C . ALA F 1 211 ? -41.717 -55.663 2.873 1.00 24.25 211 ALA F C 1
ATOM 10746 O O . ALA F 1 211 ? -40.556 -56.040 2.980 1.00 22.71 211 ALA F O 1
ATOM 10748 N N . GLN F 1 212 ? -42.688 -56.087 3.682 1.00 21.83 212 GLN F N 1
ATOM 10749 C CA . GLN F 1 212 ? -42.440 -57.080 4.716 1.00 19.67 212 GLN F CA 1
ATOM 10750 C C . GLN F 1 212 ? -41.845 -58.338 4.102 1.00 22.06 212 GLN F C 1
ATOM 10751 O O . GLN F 1 212 ? -40.877 -58.900 4.618 1.00 17.52 212 GLN F O 1
ATOM 10757 N N . PHE F 1 213 ? -42.429 -58.763 2.991 1.00 20.16 213 PHE F N 1
ATOM 10758 C CA . PHE F 1 213 ? -41.939 -59.906 2.215 1.00 21.70 213 PHE F CA 1
ATOM 10759 C C . PHE F 1 213 ? -40.461 -59.792 1.829 1.00 24.90 213 PHE F C 1
ATOM 10760 O O . PHE F 1 213 ? -39.732 -60.775 1.921 1.00 24.13 213 PHE F O 1
ATOM 10768 N N . THR F 1 214 ? -40.020 -58.607 1.399 1.00 21.81 214 THR F N 1
ATOM 10769 C CA . THR F 1 214 ? -38.626 -58.416 1.002 1.00 21.70 214 THR F CA 1
ATOM 10770 C C . THR F 1 214 ? -37.710 -58.504 2.229 1.00 25.93 214 THR F C 1
ATOM 10771 O O . THR F 1 214 ? -36.690 -59.186 2.206 1.00 21.98 214 THR F O 1
ATOM 10775 N N . ILE F 1 215 ? -38.097 -57.825 3.303 1.00 20.28 215 ILE F N 1
ATOM 10776 C CA . ILE F 1 215 ? -37.288 -57.772 4.512 1.00 23.72 215 ILE F CA 1
ATOM 10777 C C . ILE F 1 215 ? -37.042 -59.168 5.105 1.00 27.16 215 ILE F C 1
ATOM 10778 O O . ILE F 1 215 ? -35.978 -59.442 5.653 1.00 30.19 215 ILE F O 1
ATOM 10783 N N . ILE F 1 216 ? -38.011 -60.060 4.957 1.00 24.00 216 ILE F N 1
ATOM 10784 C CA . ILE F 1 216 ? -37.906 -61.387 5.555 1.00 30.03 216 ILE F CA 1
ATOM 10785 C C . ILE F 1 216 ? -37.243 -62.426 4.658 1.00 30.77 216 ILE F C 1
ATOM 10786 O O . ILE F 1 216 ? -36.352 -63.153 5.096 1.00 23.30 216 ILE F O 1
ATOM 10791 N N . GLU F 1 217 ? -37.665 -62.485 3.403 1.00 26.57 217 GLU F N 1
ATOM 10792 C CA . GLU F 1 217 ? -37.271 -63.578 2.528 1.00 31.70 217 GLU F CA 1
ATOM 10793 C C . GLU F 1 217 ? -36.081 -63.216 1.668 1.00 35.87 217 GLU F C 1
ATOM 10794 O O . GLU F 1 217 ? -35.259 -64.066 1.335 1.00 37.20 217 GLU F O 1
ATOM 10800 N N . GLY F 1 218 ? -36.005 -61.944 1.300 1.00 31.70 218 GLY F N 1
ATOM 10801 C CA . GLY F 1 218 ? -34.974 -61.479 0.397 1.00 35.22 218 GLY F CA 1
ATOM 10802 C C . GLY F 1 218 ? -35.027 -62.127 -0.978 1.00 39.51 218 GLY F C 1
ATOM 10803 O O . GLY F 1 218 ? -33.977 -62.385 -1.572 1.00 42.56 218 GLY F O 1
ATOM 10804 N N . LYS F 1 219 ? -36.229 -62.407 -1.487 1.00 27.08 219 LYS F N 1
ATOM 10805 C CA . LYS F 1 219 ? -36.350 -62.860 -2.876 1.00 32.86 219 LYS F CA 1
ATOM 10806 C C . LYS F 1 219 ? -36.876 -61.739 -3.765 1.00 34.44 219 LYS F C 1
ATOM 10807 O O . LYS F 1 219 ? -36.686 -60.553 -3.507 1.00 29.72 219 LYS F O 1
ATOM 10814 N N . LEU G 1 2 ? -57.410 -11.772 -47.549 1.00 38.23 2 LEU G N 1
ATOM 10815 C CA . LEU G 1 2 ? -57.740 -10.738 -46.567 1.00 35.62 2 LEU G CA 1
ATOM 10816 C C . LEU G 1 2 ? -56.808 -10.795 -45.348 1.00 31.05 2 LEU G C 1
ATOM 10817 O O . LEU G 1 2 ? -56.844 -11.759 -44.589 1.00 36.17 2 LEU G O 1
ATOM 10822 N N . PRO G 1 3 ? -55.976 -9.760 -45.150 1.00 24.13 3 PRO G N 1
ATOM 10823 C CA . PRO G 1 3 ? -54.992 -9.813 -44.054 1.00 28.57 3 PRO G CA 1
ATOM 10824 C C . PRO G 1 3 ? -55.585 -9.636 -42.651 1.00 29.93 3 PRO G C 1
ATOM 10825 O O . PRO G 1 3 ? -56.552 -8.897 -42.457 1.00 27.01 3 PRO G O 1
ATOM 10829 N N . VAL G 1 4 ? -55.007 -10.340 -41.683 1.00 24.52 4 VAL G N 1
ATOM 10830 C CA . VAL G 1 4 ? -55.445 -10.260 -40.293 1.00 23.81 4 VAL G CA 1
ATOM 10831 C C . VAL G 1 4 ? -54.330 -9.696 -39.388 1.00 26.58 4 VAL G C 1
ATOM 10832 O O . VAL G 1 4 ? -53.189 -10.181 -39.401 1.00 22.00 4 VAL G O 1
ATOM 10836 N N . LEU G 1 5 ? -54.659 -8.649 -38.635 1.00 22.34 5 LEU G N 1
ATOM 10837 C CA . LEU G 1 5 ? -53.779 -8.104 -37.601 1.00 21.93 5 LEU G CA 1
ATOM 10838 C C . LEU G 1 5 ? -54.237 -8.569 -36.236 1.00 21.44 5 LEU G C 1
ATOM 10839 O O . LEU G 1 5 ? -55.394 -8.358 -35.864 1.00 19.64 5 LEU G O 1
ATOM 10844 N N . GLY G 1 6 ? -53.344 -9.209 -35.490 1.00 15.33 6 GLY G N 1
ATOM 10845 C CA . GLY G 1 6 ? -53.697 -9.714 -34.174 1.00 18.63 6 GLY G CA 1
ATOM 10846 C C . GLY G 1 6 ? -53.043 -8.904 -33.079 1.00 16.48 6 GLY G C 1
ATOM 10847 O O . GLY G 1 6 ? -51.849 -8.632 -33.155 1.00 14.94 6 GLY G O 1
ATOM 10848 N N . TYR G 1 7 ? -53.824 -8.501 -32.078 1.00 13.02 7 TYR G N 1
ATOM 10849 C CA . TYR G 1 7 ? -53.310 -7.693 -30.976 1.00 14.97 7 TYR G CA 1
ATOM 10850 C C . TYR G 1 7 ? -54.325 -7.573 -29.844 1.00 22.79 7 TYR G C 1
ATOM 10851 O O . TYR G 1 7 ? -55.487 -7.949 -29.989 1.00 19.02 7 TYR G O 1
ATOM 10860 N N . TRP G 1 8 ? -53.863 -7.037 -28.720 1.00 18.60 8 TRP G N 1
ATOM 10861 C CA . TRP G 1 8 ? -54.738 -6.551 -27.674 1.00 14.51 8 TRP G CA 1
ATOM 10862 C C . TRP G 1 8 ? -55.578 -5.433 -28.253 1.00 18.77 8 TRP G C 1
ATOM 10863 O O . TRP G 1 8 ? -55.169 -4.834 -29.252 1.00 21.09 8 TRP G O 1
ATOM 10874 N N . LYS G 1 9 ? -56.732 -5.130 -27.648 1.00 17.37 9 LYS G N 1
ATOM 10875 C CA . LYS G 1 9 ? -57.466 -3.929 -28.039 1.00 20.79 9 LYS G CA 1
ATOM 10876 C C . LYS G 1 9 ? -56.866 -2.730 -27.307 1.00 18.15 9 LYS G C 1
ATOM 10877 O O . LYS G 1 9 ? -57.473 -2.145 -26.413 1.00 22.43 9 LYS G O 1
ATOM 10883 N N . THR G 1 10 ? -55.639 -2.393 -27.685 1.00 18.26 10 THR G N 1
ATOM 10884 C CA . THR G 1 10 ? -54.924 -1.252 -27.136 1.00 19.60 10 THR G CA 1
ATOM 10885 C C . THR G 1 10 ? -54.109 -0.617 -28.252 1.00 20.01 10 THR G C 1
ATOM 10886 O O . THR G 1 10 ? -53.975 -1.187 -29.341 1.00 19.99 10 THR G O 1
ATOM 10890 N N . ARG G 1 11 ? -53.548 0.551 -27.971 1.00 15.93 11 ARG G N 1
ATOM 10891 C CA . ARG G 1 11 ? -52.707 1.238 -28.933 1.00 17.41 11 ARG G CA 1
ATOM 10892 C C . ARG G 1 11 ? -51.268 0.693 -28.849 1.00 19.27 11 ARG G C 1
ATOM 10893 O O . ARG G 1 11 ? -50.827 -0.016 -29.762 1.00 18.71 11 ARG G O 1
ATOM 10901 N N . ALA G 1 12 ? -50.571 0.989 -27.750 1.00 16.42 12 ALA G N 1
ATOM 10902 C CA . ALA G 1 12 ? -49.220 0.461 -27.469 1.00 14.91 12 ALA G CA 1
ATOM 10903 C C . ALA G 1 12 ? -48.309 0.347 -28.714 1.00 19.26 12 ALA G C 1
ATOM 10904 O O . ALA G 1 12 ? -47.994 1.339 -29.370 1.00 19.72 12 ALA G O 1
ATOM 10906 N N A LEU G 1 13 ? -47.918 -0.874 -29.056 0.50 22.56 13 LEU G N 1
ATOM 10907 N N B LEU G 1 13 ? -47.948 -0.866 -29.060 0.50 22.57 13 LEU G N 1
ATOM 10908 C CA A LEU G 1 13 ? -46.990 -1.107 -30.162 0.50 21.54 13 LEU G CA 1
ATOM 10909 C CA B LEU G 1 13 ? -47.007 -1.163 -30.129 0.50 21.59 13 LEU G CA 1
ATOM 10910 C C A LEU G 1 13 ? -47.672 -1.272 -31.496 0.50 21.32 13 LEU G C 1
ATOM 10911 C C B LEU G 1 13 ? -47.705 -1.155 -31.475 0.50 21.34 13 LEU G C 1
ATOM 10912 O O A LEU G 1 13 ? -47.023 -1.242 -32.537 0.50 20.37 13 LEU G O 1
ATOM 10913 O O B LEU G 1 13 ? -47.063 -1.186 -32.451 0.50 20.41 13 LEU G O 1
ATOM 10922 N N . CYS G 1 14 ? -48.977 -1.487 -31.461 1.00 18.05 14 CYS G N 1
ATOM 10923 C CA . CYS G 1 14 ? -49.689 -1.888 -32.660 1.00 21.49 14 CYS G CA 1
ATOM 10924 C C . CYS G 1 14 ? -50.275 -0.717 -33.426 1.00 19.85 14 CYS G C 1
ATOM 10925 O O . CYS G 1 14 ? -50.489 -0.814 -34.630 1.00 22.52 14 CYS G O 1
ATOM 10928 N N . GLN G 1 15 ? -50.532 0.388 -32.733 1.00 22.51 15 GLN G N 1
ATOM 10929 C CA . GLN G 1 15 ? -51.174 1.533 -33.378 1.00 23.56 15 GLN G CA 1
ATOM 10930 C C . GLN G 1 15 ? -50.373 2.091 -34.574 1.00 25.67 15 GLN G C 1
ATOM 10931 O O . GLN G 1 15 ? -50.978 2.412 -35.606 1.00 19.70 15 GLN G O 1
ATOM 10937 N N . PRO G 1 16 ? -49.020 2.150 -34.485 1.00 26.37 16 PRO G N 1
ATOM 10938 C CA . PRO G 1 16 ? -48.356 2.689 -35.682 1.00 20.98 16 PRO G CA 1
ATOM 10939 C C . PRO G 1 16 ? -48.541 1.813 -36.924 1.00 17.38 16 PRO G C 1
ATOM 10940 O O . PRO G 1 16 ? -48.457 2.329 -38.031 1.00 19.28 16 PRO G O 1
ATOM 10944 N N . ILE G 1 17 ? -48.779 0.517 -36.736 1.00 17.06 17 ILE G N 1
ATOM 10945 C CA . ILE G 1 17 ? -49.132 -0.374 -37.835 1.00 20.80 17 ILE G CA 1
ATOM 10946 C C . ILE G 1 17 ? -50.559 -0.093 -38.343 1.00 17.88 17 ILE G C 1
ATOM 10947 O O . ILE G 1 17 ? -50.796 -0.017 -39.546 1.00 19.34 17 ILE G O 1
ATOM 10952 N N . ARG G 1 18 ? -51.502 0.060 -37.414 1.00 18.96 18 ARG G N 1
ATOM 10953 C CA . ARG G 1 18 ? -52.869 0.483 -37.763 1.00 21.33 18 ARG G CA 1
ATOM 10954 C C . ARG G 1 18 ? -52.882 1.756 -38.599 1.00 18.92 18 ARG G C 1
ATOM 10955 O O . ARG G 1 18 ? -53.678 1.881 -39.538 1.00 20.35 18 ARG G O 1
ATOM 10963 N N . LEU G 1 19 ? -52.006 2.696 -38.251 1.00 17.68 19 LEU G N 1
ATOM 10964 C CA . LEU G 1 19 ? -51.986 3.989 -38.931 1.00 20.27 19 LEU G CA 1
ATOM 10965 C C . LEU G 1 19 ? -51.422 3.871 -40.349 1.00 23.23 19 LEU G C 1
ATOM 10966 O O . LEU G 1 19 ? -51.791 4.639 -41.237 1.00 20.47 19 LEU G O 1
ATOM 10971 N N . MET G 1 20 ? -50.523 2.917 -40.559 1.00 16.05 20 MET G N 1
ATOM 10972 C CA . MET G 1 20 ? -50.017 2.659 -41.896 1.00 17.46 20 MET G CA 1
ATOM 10973 C C . MET G 1 20 ? -51.102 2.066 -42.760 1.00 19.05 20 MET G C 1
ATOM 10974 O O . MET G 1 20 ? -51.264 2.464 -43.904 1.00 22.98 20 MET G O 1
ATOM 10979 N N . LEU G 1 21 ? -51.824 1.093 -42.204 1.00 20.43 21 LEU G N 1
ATOM 10980 C CA . LEU G 1 21 ? -52.864 0.381 -42.934 1.00 21.29 21 LEU G CA 1
ATOM 10981 C C . LEU G 1 21 ? -54.005 1.310 -43.322 1.00 28.97 21 LEU G C 1
ATOM 10982 O O . LEU G 1 21 ? -54.580 1.182 -44.404 1.00 27.64 21 LEU G O 1
ATOM 10987 N N . GLY G 1 22 ? -54.326 2.239 -42.424 1.00 26.81 22 GLY G N 1
ATOM 10988 C CA . GLY G 1 22 ? -55.352 3.234 -42.674 1.00 27.59 22 GLY G CA 1
ATOM 10989 C C . GLY G 1 22 ? -54.886 4.198 -43.738 1.00 28.46 22 GLY G C 1
ATOM 10990 O O . GLY G 1 22 ? -55.641 4.533 -44.660 1.00 31.88 22 GLY G O 1
ATOM 10991 N N . TYR G 1 23 ? -53.634 4.638 -43.629 1.00 20.15 23 TYR G N 1
ATOM 10992 C CA . TYR G 1 23 ? -53.104 5.582 -44.591 1.00 26.61 23 TYR G CA 1
ATOM 10993 C C . TYR G 1 23 ? -53.088 4.981 -45.981 1.00 27.76 23 TYR G C 1
ATOM 10994 O O . TYR G 1 23 ? -53.381 5.666 -46.953 1.00 29.71 23 TYR G O 1
ATOM 11003 N N . THR G 1 24 ? -52.758 3.697 -46.068 1.00 27.95 24 THR G N 1
ATOM 11004 C CA . THR G 1 24 ? -52.668 3.032 -47.365 1.00 30.51 24 THR G CA 1
ATOM 11005 C C . THR G 1 24 ? -54.032 2.531 -47.801 1.00 34.89 24 THR G C 1
ATOM 11006 O O . THR G 1 24 ? -54.158 1.855 -48.826 1.00 33.41 24 THR G O 1
ATOM 11010 N N . GLY G 1 25 ? -55.049 2.847 -47.004 1.00 29.82 25 GLY G N 1
ATOM 11011 C CA . GLY G 1 25 ? -56.401 2.400 -47.276 1.00 33.28 25 GLY G CA 1
ATOM 11012 C C . GLY G 1 25 ? -56.484 0.892 -47.391 1.00 35.19 25 GLY G C 1
ATOM 11013 O O . GLY G 1 25 ? -57.370 0.350 -48.045 1.00 35.23 25 GLY G O 1
ATOM 11014 N N . THR G 1 26 ? -55.549 0.204 -46.751 1.00 35.61 26 THR G N 1
ATOM 11015 C CA . THR G 1 26 ? -55.473 -1.241 -46.879 1.00 31.99 26 THR G CA 1
ATOM 11016 C C . THR G 1 26 ? -56.508 -1.961 -46.019 1.00 35.30 26 THR G C 1
ATOM 11017 O O . THR G 1 26 ? -56.535 -1.802 -44.800 1.00 27.71 26 THR G O 1
ATOM 11021 N N . GLU G 1 27 ? -57.344 -2.768 -46.665 1.00 32.52 27 GLU G N 1
ATOM 11022 C CA . GLU G 1 27 ? -58.391 -3.513 -45.977 1.00 36.70 27 GLU G CA 1
ATOM 11023 C C . GLU G 1 27 ? -57.790 -4.623 -45.125 1.00 35.57 27 GLU G C 1
ATOM 11024 O O . GLU G 1 27 ? -56.949 -5.387 -45.604 1.00 35.13 27 GLU G O 1
ATOM 11030 N N . PHE G 1 28 ? -58.213 -4.715 -43.866 1.00 28.73 28 PHE G N 1
ATOM 11031 C CA . PHE G 1 28 ? -57.756 -5.795 -42.995 1.00 31.78 28 PHE G CA 1
ATOM 11032 C C . PHE G 1 28 ? -58.741 -6.059 -41.875 1.00 26.79 28 PHE G C 1
ATOM 11033 O O . PHE G 1 28 ? -59.507 -5.181 -41.505 1.00 27.29 28 PHE G O 1
ATOM 11041 N N . GLU G 1 29 ? -58.733 -7.285 -41.360 1.00 25.41 29 GLU G N 1
ATOM 11042 C CA . GLU G 1 29 ? -59.510 -7.624 -40.182 1.00 28.00 29 GLU G CA 1
ATOM 11043 C C . GLU G 1 29 ? -58.584 -7.576 -38.988 1.00 27.78 29 GLU G C 1
ATOM 11044 O O . GLU G 1 29 ? -57.475 -8.098 -39.041 1.00 25.25 29 GLU G O 1
ATOM 11050 N N . GLU G 1 30 ? -59.034 -6.952 -37.913 1.00 20.98 30 GLU G N 1
ATOM 11051 C CA . GLU G 1 30 ? -58.282 -6.961 -36.678 1.00 19.21 30 GLU G CA 1
ATOM 11052 C C . GLU G 1 30 ? -58.785 -8.036 -35.733 1.00 27.23 30 GLU G C 1
ATOM 11053 O O . GLU G 1 30 ? -59.977 -8.105 -35.433 1.00 25.17 30 GLU G O 1
ATOM 11059 N N . LYS G 1 31 ? -57.869 -8.863 -35.249 1.00 16.71 31 LYS G N 1
ATOM 11060 C CA . LYS G 1 31 ? -58.237 -9.952 -34.356 1.00 20.57 31 LYS G CA 1
ATOM 11061 C C . LYS G 1 31 ? -57.802 -9.561 -32.962 1.00 21.75 31 LYS G C 1
ATOM 11062 O O . LYS G 1 31 ? -56.605 -9.381 -32.715 1.00 17.32 31 LYS G O 1
ATOM 11068 N N . ASN G 1 32 ? -58.768 -9.375 -32.065 1.00 18.13 32 ASN G N 1
ATOM 11069 C CA . ASN G 1 32 ? -58.453 -8.967 -30.698 1.00 17.39 32 ASN G CA 1
ATOM 11070 C C . ASN G 1 32 ? -58.579 -10.074 -29.689 1.00 24.91 32 ASN G C 1
ATOM 11071 O O . ASN G 1 32 ? -59.423 -10.968 -29.820 1.00 27.14 32 ASN G O 1
ATOM 11076 N N . TYR G 1 33 ? -57.717 -10.021 -28.685 1.00 19.20 33 TYR G N 1
ATOM 11077 C CA . TYR G 1 33 ? -57.762 -10.991 -27.607 1.00 18.89 33 TYR G CA 1
ATOM 11078 C C . TYR G 1 33 ? -58.045 -10.265 -26.299 1.00 23.60 33 TYR G C 1
ATOM 11079 O O . TYR G 1 33 ? -57.488 -9.200 -26.029 1.00 21.51 33 TYR G O 1
ATOM 11088 N N . PRO G 1 34 ? -58.947 -10.823 -25.500 1.00 18.40 34 PRO G N 1
ATOM 11089 C CA . PRO G 1 34 ? -59.342 -10.147 -24.266 1.00 24.79 34 PRO G CA 1
ATOM 11090 C C . PRO G 1 34 ? -58.365 -10.340 -23.118 1.00 25.85 34 PRO G C 1
ATOM 11091 O O . PRO G 1 34 ? -57.546 -11.279 -23.107 1.00 20.05 34 PRO G O 1
ATOM 11095 N N . VAL G 1 35 ? -58.465 -9.445 -22.140 1.00 21.87 35 VAL G N 1
ATOM 11096 C CA . VAL G 1 35 ? -57.759 -9.607 -20.880 1.00 23.03 35 VAL G CA 1
ATOM 11097 C C . VAL G 1 35 ? -58.763 -9.550 -19.716 1.00 27.33 35 VAL G C 1
ATOM 11098 O O . VAL G 1 35 ? -59.570 -8.617 -19.625 1.00 20.15 35 VAL G O 1
ATOM 11102 N N . GLY G 1 36 ? -58.710 -10.543 -18.835 1.00 24.31 36 GLY G N 1
ATOM 11103 C CA . GLY G 1 36 ? -59.572 -10.568 -17.660 1.00 26.97 36 GLY G CA 1
ATOM 11104 C C . GLY G 1 36 ? -59.289 -9.439 -16.674 1.00 32.34 36 GLY G C 1
ATOM 11105 O O . GLY G 1 36 ? -58.268 -8.749 -16.761 1.00 26.67 36 GLY G O 1
ATOM 11106 N N . ASP G 1 37 ? -60.184 -9.238 -15.716 1.00 30.49 37 ASP G N 1
ATOM 11107 C CA . ASP G 1 37 ? -59.959 -8.187 -14.731 1.00 29.46 37 ASP G CA 1
ATOM 11108 C C . ASP G 1 37 ? -59.030 -8.657 -13.628 1.00 31.38 37 ASP G C 1
ATOM 11109 O O . ASP G 1 37 ? -58.695 -9.839 -13.544 1.00 25.84 37 ASP G O 1
ATOM 11114 N N . ALA G 1 38 ? -58.596 -7.718 -12.794 1.00 31.77 38 ALA G N 1
ATOM 11115 C CA . ALA G 1 38 ? -57.767 -8.048 -11.643 1.00 29.94 38 ALA G CA 1
ATOM 11116 C C . ALA G 1 38 ? -58.490 -9.095 -10.796 1.00 36.37 38 ALA G C 1
ATOM 11117 O O . ALA G 1 38 ? -59.717 -9.145 -10.793 1.00 31.50 38 ALA G O 1
ATOM 11119 N N . PRO G 1 39 ? -57.736 -9.927 -10.062 1.00 28.95 39 PRO G N 1
ATOM 11120 C CA . PRO G 1 39 ? -56.285 -9.834 -9.907 1.00 30.79 39 PRO G CA 1
ATOM 11121 C C . PRO G 1 39 ? -55.485 -10.629 -10.923 1.00 33.03 39 PRO G C 1
ATOM 11122 O O . PRO G 1 39 ? -54.277 -10.410 -11.042 1.00 27.25 39 PRO G O 1
ATOM 11126 N N . ASP G 1 40 ? -56.125 -11.525 -11.656 1.00 27.68 40 ASP G N 1
ATOM 11127 C CA . ASP G 1 40 ? -55.339 -12.477 -12.414 1.00 33.30 40 ASP G CA 1
ATOM 11128 C C . ASP G 1 40 ? -55.157 -12.090 -13.876 1.00 30.65 40 ASP G C 1
ATOM 11129 O O . ASP G 1 40 ? -54.276 -12.630 -14.547 1.00 28.24 40 ASP G O 1
ATOM 11134 N N . TYR G 1 41 ? -55.971 -11.162 -14.365 1.00 25.29 41 TYR G N 1
ATOM 11135 C CA . TYR G 1 41 ? -55.779 -10.654 -15.716 1.00 30.15 41 TYR G CA 1
ATOM 11136 C C . TYR G 1 41 ? -55.649 -11.780 -16.740 1.00 30.02 41 TYR G C 1
ATOM 11137 O O . TYR G 1 41 ? -54.641 -11.884 -17.437 1.00 25.32 41 TYR G O 1
ATOM 11146 N N . ASP G 1 42 ? -56.680 -12.618 -16.808 1.00 31.17 42 ASP G N 1
ATOM 11147 C CA . ASP G 1 42 ? -56.663 -13.835 -17.619 1.00 32.05 42 ASP G CA 1
ATOM 11148 C C . ASP G 1 42 ? -56.432 -13.613 -19.113 1.00 23.70 42 ASP G C 1
ATOM 11149 O O . ASP G 1 42 ? -57.066 -12.759 -19.742 1.00 22.22 42 ASP G O 1
ATOM 11154 N N . LYS G 1 43 ? -55.533 -14.411 -19.682 1.00 25.40 43 LYS G N 1
ATOM 11155 C CA . LYS G 1 43 ? -55.284 -14.365 -21.116 1.00 25.99 43 LYS G CA 1
ATOM 11156 C C . LYS G 1 43 ? -55.376 -15.748 -21.720 1.00 25.58 43 LYS G C 1
ATOM 11157 O O . LYS G 1 43 ? -54.616 -16.083 -22.621 1.00 24.73 43 LYS G O 1
ATOM 11163 N N . SER G 1 44 ? -56.320 -16.545 -21.227 1.00 30.14 44 SER G N 1
ATOM 11164 C CA . SER G 1 44 ? -56.501 -17.916 -21.693 1.00 25.11 44 SER G CA 1
ATOM 11165 C C . SER G 1 44 ? -56.861 -18.046 -23.178 1.00 28.63 44 SER G C 1
ATOM 11166 O O . SER G 1 44 ? -56.425 -18.993 -23.829 1.00 33.52 44 SER G O 1
ATOM 11169 N N . GLU G 1 45 ? -57.657 -17.127 -23.721 1.00 27.01 45 GLU G N 1
ATOM 11170 C CA . GLU G 1 45 ? -58.015 -17.210 -25.139 1.00 29.09 45 GLU G CA 1
ATOM 11171 C C . GLU G 1 45 ? -56.784 -17.055 -26.019 1.00 31.15 45 GLU G C 1
ATOM 11172 O O . GLU G 1 45 ? -56.552 -17.858 -26.924 1.00 27.51 45 GLU G O 1
ATOM 11178 N N . TRP G 1 46 ? -56.002 -16.011 -25.766 1.00 25.29 46 TRP G N 1
ATOM 11179 C CA . TRP G 1 46 ? -54.766 -15.828 -26.511 1.00 22.38 46 TRP G CA 1
ATOM 11180 C C . TRP G 1 46 ? -53.857 -17.029 -26.307 1.00 16.77 46 TRP G C 1
ATOM 11181 O O . TRP G 1 46 ? -53.326 -17.577 -27.262 1.00 20.07 46 TRP G O 1
ATOM 11192 N N . LEU G 1 47 ? -53.673 -17.453 -25.068 1.00 18.79 47 LEU G N 1
ATOM 11193 C CA . LEU G 1 47 ? -52.727 -18.529 -24.813 1.00 21.67 47 LEU G CA 1
ATOM 11194 C C . LEU G 1 47 ? -53.166 -19.851 -25.428 1.00 24.19 47 LEU G C 1
ATOM 11195 O O . LEU G 1 47 ? -52.356 -20.759 -25.562 1.00 26.11 47 LEU G O 1
ATOM 11200 N N . ALA G 1 48 ? -54.436 -19.949 -25.813 1.00 27.16 48 ALA G N 1
ATOM 11201 C CA . ALA G 1 48 ? -54.985 -21.194 -26.361 1.00 28.25 48 ALA G CA 1
ATOM 11202 C C . ALA G 1 48 ? -54.687 -21.336 -27.846 1.00 22.75 48 ALA G C 1
ATOM 11203 O O . ALA G 1 48 ? -54.624 -22.450 -28.370 1.00 23.11 48 ALA G O 1
ATOM 11205 N N . VAL G 1 49 ? -54.514 -20.211 -28.527 1.00 24.19 49 VAL G N 1
ATOM 11206 C CA . VAL G 1 49 ? -54.251 -20.246 -29.965 1.00 25.05 49 VAL G CA 1
ATOM 11207 C C . VAL G 1 49 ? -52.865 -19.694 -30.329 1.00 26.11 49 VAL G C 1
ATOM 11208 O O . VAL G 1 49 ? -52.490 -19.678 -31.503 1.00 22.41 49 VAL G O 1
ATOM 11212 N N . LYS G 1 50 ? -52.098 -19.258 -29.330 1.00 28.63 50 LYS G N 1
ATOM 11213 C CA . LYS G 1 50 ? -50.799 -18.616 -29.579 1.00 21.28 50 LYS G CA 1
ATOM 11214 C C . LYS G 1 50 ? -49.852 -19.468 -30.417 1.00 16.52 50 LYS G C 1
ATOM 11215 O O . LYS G 1 50 ? -49.190 -18.962 -31.317 1.00 16.20 50 LYS G O 1
ATOM 11221 N N . PHE G 1 51 ? -49.789 -20.763 -30.127 1.00 20.70 51 PHE G N 1
ATOM 11222 C CA . PHE G 1 51 ? -48.854 -21.637 -30.839 1.00 22.38 51 PHE G CA 1
ATOM 11223 C C . PHE G 1 51 ? -49.474 -22.394 -32.013 1.00 32.03 51 PHE G C 1
ATOM 11224 O O . PHE G 1 51 ? -48.877 -23.355 -32.528 1.00 24.54 51 PHE G O 1
ATOM 11232 N N . LYS G 1 52 ? -50.641 -21.927 -32.455 1.00 24.83 52 LYS G N 1
ATOM 11233 C CA . LYS G 1 52 ? -51.434 -22.636 -33.457 1.00 27.20 52 LYS G CA 1
ATOM 11234 C C . LYS G 1 52 ? -51.810 -21.768 -34.647 1.00 27.11 52 LYS G C 1
ATOM 11235 O O . LYS G 1 52 ? -52.770 -22.081 -35.345 1.00 30.56 52 LYS G O 1
ATOM 11241 N N . LEU G 1 53 ? -51.065 -20.689 -34.880 1.00 19.93 53 LEU G N 1
ATOM 11242 C CA . LEU G 1 53 ? -51.271 -19.857 -36.063 1.00 19.48 53 LEU G CA 1
ATOM 11243 C C . LEU G 1 53 ? -50.075 -19.905 -36.999 1.00 23.25 53 LEU G C 1
ATOM 11244 O O . LEU G 1 53 ? -49.889 -19.005 -37.822 1.00 24.95 53 LEU G O 1
ATOM 11249 N N . GLY G 1 54 ? -49.247 -20.928 -36.844 1.00 18.20 54 GLY G N 1
ATOM 11250 C CA . GLY G 1 54 ? -48.113 -21.105 -37.729 1.00 22.54 54 GLY G CA 1
ATOM 11251 C C . GLY G 1 54 ? -47.071 -20.001 -37.621 1.00 20.97 54 GLY G C 1
ATOM 11252 O O . GLY G 1 54 ? -46.319 -19.781 -38.555 1.00 20.45 54 GLY G O 1
ATOM 11253 N N . LEU G 1 55 ? -47.029 -19.306 -36.486 1.00 21.00 55 LEU G N 1
ATOM 11254 C CA . LEU G 1 55 ? -46.059 -18.229 -36.284 1.00 18.94 55 LEU G CA 1
ATOM 11255 C C . LEU G 1 55 ? -44.704 -18.815 -35.903 1.00 16.14 55 LEU G C 1
ATOM 11256 O O . LEU G 1 55 ? -44.625 -19.683 -35.039 1.00 15.09 55 LEU G O 1
ATOM 11261 N N . ALA G 1 56 ? -43.637 -18.359 -36.550 1.00 19.69 56 ALA G N 1
ATOM 11262 C CA . ALA G 1 56 ? -42.309 -18.818 -36.166 1.00 16.07 56 ALA G CA 1
ATOM 11263 C C . ALA G 1 56 ? -41.996 -18.404 -34.727 1.00 14.02 56 ALA G C 1
ATOM 11264 O O . ALA G 1 56 ? -41.549 -19.202 -33.916 1.00 14.95 56 ALA G O 1
ATOM 11266 N N . PHE G 1 57 ? -42.250 -17.146 -34.411 1.00 13.14 57 PHE G N 1
ATOM 11267 C CA . PHE G 1 57 ? -41.976 -16.641 -33.091 1.00 15.28 57 PHE G CA 1
ATOM 11268 C C . PHE G 1 57 ? -43.257 -16.003 -32.553 1.00 16.61 57 PHE G C 1
ATOM 11269 O O . PHE G 1 57 ? -43.403 -14.777 -32.585 1.00 17.75 57 PHE G O 1
ATOM 11277 N N . PRO G 1 58 ? -44.183 -16.844 -32.062 1.00 16.92 58 PRO G N 1
ATOM 11278 C CA . PRO G 1 58 ? -45.524 -16.418 -31.630 1.00 14.27 58 PRO G CA 1
ATOM 11279 C C . PRO G 1 58 ? -45.474 -15.217 -30.689 1.00 16.14 58 PRO G C 1
ATOM 11280 O O . PRO G 1 58 ? -44.776 -15.227 -29.677 1.00 17.94 58 PRO G O 1
ATOM 11284 N N . ASN G 1 59 ? -46.230 -14.187 -31.038 1.00 13.66 59 ASN G N 1
ATOM 11285 C CA . ASN G 1 59 ? -46.183 -12.934 -30.331 1.00 16.30 59 ASN G CA 1
ATOM 11286 C C . ASN G 1 59 ? -47.313 -12.007 -30.798 1.00 15.14 59 ASN G C 1
ATOM 11287 O O . ASN G 1 59 ? -48.011 -12.307 -31.780 1.00 14.65 59 ASN G O 1
ATOM 11292 N N . LEU G 1 60 ? -47.498 -10.905 -30.070 1.00 16.28 60 LEU G N 1
ATOM 11293 C CA . LEU G 1 60 ? -48.414 -9.823 -30.445 1.00 12.95 60 LEU G CA 1
ATOM 11294 C C . LEU G 1 60 ? -47.612 -8.532 -30.581 1.00 15.12 60 LEU G C 1
ATOM 11295 O O . LEU G 1 60 ? -46.806 -8.206 -29.709 1.00 17.78 60 LEU G O 1
ATOM 11300 N N . PRO G 1 61 ? -47.831 -7.787 -31.665 1.00 18.28 61 PRO G N 1
ATOM 11301 C CA . PRO G 1 61 ? -48.794 -8.099 -32.725 1.00 13.08 61 PRO G CA 1
ATOM 11302 C C . PRO G 1 61 ? -48.301 -9.169 -33.689 1.00 18.66 61 PRO G C 1
ATOM 11303 O O . PRO G 1 61 ? -47.097 -9.471 -33.768 1.00 15.07 61 PRO G O 1
ATOM 11307 N N . TYR G 1 62 ? -49.245 -9.741 -34.426 1.00 17.34 62 TYR G N 1
ATOM 11308 C CA . TYR G 1 62 ? -48.904 -10.583 -35.546 1.00 13.33 62 TYR G CA 1
ATOM 11309 C C . TYR G 1 62 ? -49.665 -10.110 -36.782 1.00 20.78 62 TYR G C 1
ATOM 11310 O O . TYR G 1 62 ? -50.755 -9.553 -36.671 1.00 20.23 62 TYR G O 1
ATOM 11319 N N . TYR G 1 63 ? -49.076 -10.322 -37.954 1.00 16.43 63 TYR G N 1
ATOM 11320 C CA . TYR G 1 63 ? -49.707 -9.955 -39.206 1.00 21.74 63 TYR G CA 1
ATOM 11321 C C . TYR G 1 63 ? -49.698 -11.161 -40.132 1.00 23.33 63 TYR G C 1
ATOM 11322 O O . TYR G 1 63 ? -48.649 -11.761 -40.388 1.00 22.13 63 TYR G O 1
ATOM 11331 N N . ILE G 1 64 ? -50.880 -11.534 -40.597 1.00 19.64 64 ILE G N 1
ATOM 11332 C CA . ILE G 1 64 ? -51.021 -12.714 -41.429 1.00 21.18 64 ILE G CA 1
ATOM 11333 C C . ILE G 1 64 ? -51.690 -12.321 -42.727 1.00 26.51 64 ILE G C 1
ATOM 11334 O O . ILE G 1 64 ? -52.816 -11.831 -42.726 1.00 25.61 64 ILE G O 1
ATOM 11339 N N . ASP G 1 65 ? -50.966 -12.475 -43.827 1.00 25.65 65 ASP G N 1
ATOM 11340 C CA . ASP G 1 65 ? -51.540 -12.287 -45.144 1.00 22.25 65 ASP G CA 1
ATOM 11341 C C . ASP G 1 65 ? -51.202 -13.468 -46.040 1.00 34.30 65 ASP G C 1
ATOM 11342 O O . ASP G 1 65 ? -50.138 -13.498 -46.658 1.00 33.38 65 ASP G O 1
ATOM 11347 N N . GLY G 1 66 ? -52.109 -14.439 -46.112 1.00 39.95 66 GLY G N 1
ATOM 11348 C CA . GLY G 1 66 ? -51.883 -15.618 -46.926 1.00 31.20 66 GLY G CA 1
ATOM 11349 C C . GLY G 1 66 ? -50.659 -16.373 -46.458 1.00 36.41 66 GLY G C 1
ATOM 11350 O O . GLY G 1 66 ? -50.626 -16.874 -45.327 1.00 37.94 66 GLY G O 1
ATOM 11351 N N . ASP G 1 67 ? -49.652 -16.446 -47.327 1.00 35.00 67 ASP G N 1
ATOM 11352 C CA . ASP G 1 67 ? -48.414 -17.149 -47.018 1.00 39.59 67 ASP G CA 1
ATOM 11353 C C . ASP G 1 67 ? -47.558 -16.366 -46.031 1.00 41.61 67 ASP G C 1
ATOM 11354 O O . ASP G 1 67 ? -46.756 -16.939 -45.290 1.00 41.61 67 ASP G O 1
ATOM 11359 N N . VAL G 1 68 ? -47.730 -15.053 -46.027 1.00 26.93 68 VAL G N 1
ATOM 11360 C CA . VAL G 1 68 ? -46.939 -14.192 -45.171 1.00 30.18 68 VAL G CA 1
ATOM 11361 C C . VAL G 1 68 ? -47.453 -14.247 -43.742 1.00 29.10 68 VAL G C 1
ATOM 11362 O O . VAL G 1 68 ? -48.610 -13.900 -43.496 1.00 25.19 68 VAL G O 1
ATOM 11366 N N . LYS G 1 69 ? -46.612 -14.701 -42.812 1.00 22.64 69 LYS G N 1
ATOM 11367 C CA . LYS G 1 69 ? -46.926 -14.613 -41.375 1.00 26.05 69 LYS G CA 1
ATOM 11368 C C . LYS G 1 69 ? -45.771 -13.968 -40.620 1.00 27.57 69 LYS G C 1
ATOM 11369 O O . LYS G 1 69 ? -44.633 -14.461 -40.627 1.00 23.93 69 LYS G O 1
ATOM 11375 N N . ILE G 1 70 ? -46.074 -12.857 -39.968 1.00 23.87 70 ILE G N 1
ATOM 11376 C CA . ILE G 1 70 ? -45.049 -12.016 -39.382 1.00 18.61 70 ILE G CA 1
ATOM 11377 C C . ILE G 1 70 ? -45.359 -11.737 -37.920 1.00 16.86 70 ILE G C 1
ATOM 11378 O O . ILE G 1 70 ? -46.509 -11.519 -37.565 1.00 18.68 70 ILE G O 1
ATOM 11383 N N . THR G 1 71 ? -44.335 -11.751 -37.078 1.00 19.77 71 THR G N 1
ATOM 11384 C CA . THR G 1 71 ? -44.417 -11.112 -35.766 1.00 15.91 71 THR G CA 1
ATOM 11385 C C . THR G 1 71 ? -43.284 -10.106 -35.664 1.00 15.35 71 THR G C 1
ATOM 11386 O O . THR G 1 71 ? -42.444 -10.043 -36.563 1.00 19.98 71 THR G O 1
ATOM 11390 N N . GLN G 1 72 ? -43.284 -9.354 -34.560 1.00 14.58 72 GLN G N 1
ATOM 11391 C CA . GLN G 1 72 ? -42.384 -8.232 -34.259 1.00 15.06 72 GLN G CA 1
ATOM 11392 C C . GLN G 1 72 ? -42.868 -6.991 -34.978 1.00 11.59 72 GLN G C 1
ATOM 11393 O O . GLN G 1 72 ? -42.838 -6.916 -36.202 1.00 13.19 72 GLN G O 1
ATOM 11399 N N . SER G 1 73 ? -43.345 -6.038 -34.177 1.00 11.40 73 SER G N 1
ATOM 11400 C CA . SER G 1 73 ? -44.012 -4.839 -34.673 1.00 15.19 73 SER G CA 1
ATOM 11401 C C . SER G 1 73 ? -43.184 -4.112 -35.707 1.00 13.05 73 SER G C 1
ATOM 11402 O O . SER G 1 73 ? -43.722 -3.607 -36.680 1.00 15.35 73 SER G O 1
ATOM 11405 N N . LYS G 1 74 ? -41.875 -4.035 -35.500 1.00 12.24 74 LYS G N 1
ATOM 11406 C CA . LYS G 1 74 ? -41.064 -3.319 -36.478 1.00 11.25 74 LYS G CA 1
ATOM 11407 C C . LYS G 1 74 ? -40.885 -4.128 -37.765 1.00 11.81 74 LYS G C 1
ATOM 11408 O O . LYS G 1 74 ? -40.776 -3.554 -38.836 1.00 12.95 74 LYS G O 1
ATOM 11414 N N . ALA G 1 75 ? -40.900 -5.452 -37.674 1.00 10.32 75 ALA G N 1
ATOM 11415 C CA . ALA G 1 75 ? -40.815 -6.270 -38.886 1.00 12.30 75 ALA G CA 1
ATOM 11416 C C . ALA G 1 75 ? -42.114 -6.182 -39.708 1.00 16.83 75 ALA G C 1
ATOM 11417 O O . ALA G 1 75 ? -42.104 -6.258 -40.940 1.00 14.84 75 ALA G O 1
ATOM 11419 N N . ILE G 1 76 ? -43.242 -6.038 -39.023 1.00 16.45 76 ILE G N 1
ATOM 11420 C CA . ILE G 1 76 ? -44.507 -5.809 -39.712 1.00 15.57 76 ILE G CA 1
ATOM 11421 C C . ILE G 1 76 ? -44.491 -4.409 -40.358 1.00 14.09 76 ILE G C 1
ATOM 11422 O O . ILE G 1 76 ? -44.929 -4.234 -41.484 1.00 15.80 76 ILE G O 1
ATOM 11427 N N . MET G 1 77 ? -43.959 -3.418 -39.652 1.00 11.99 77 MET G N 1
ATOM 11428 C CA . MET G 1 77 ? -43.911 -2.078 -40.198 1.00 12.64 77 MET G CA 1
ATOM 11429 C C . MET G 1 77 ? -43.048 -2.027 -41.450 1.00 18.59 77 MET G C 1
ATOM 11430 O O . MET G 1 77 ? -43.481 -1.500 -42.477 1.00 18.95 77 MET G O 1
ATOM 11435 N N . ARG G 1 78 ? -41.853 -2.603 -41.367 1.00 13.96 78 ARG G N 1
ATOM 11436 C CA . ARG G 1 78 ? -40.917 -2.652 -42.497 1.00 16.83 78 ARG G CA 1
ATOM 11437 C C . ARG G 1 78 ? -41.515 -3.358 -43.705 1.00 12.71 78 ARG G C 1
ATOM 11438 O O . ARG G 1 78 ? -41.259 -2.971 -44.850 1.00 15.60 78 ARG G O 1
ATOM 11446 N N . TYR G 1 79 ? -42.299 -4.406 -43.449 1.00 18.28 79 TYR G N 1
ATOM 11447 C CA . TYR G 1 79 ? -42.975 -5.150 -44.505 1.00 16.49 79 TYR G CA 1
ATOM 11448 C C . TYR G 1 79 ? -44.072 -4.306 -45.186 1.00 18.24 79 TYR G C 1
ATOM 11449 O O . TYR G 1 79 ? -44.247 -4.371 -46.399 1.00 18.11 79 TYR G O 1
ATOM 11458 N N . LEU G 1 80 ? -44.824 -3.536 -44.412 1.00 19.92 80 LEU G N 1
ATOM 11459 C CA . LEU G 1 80 ? -45.832 -2.665 -45.019 1.00 21.35 80 LEU G CA 1
ATOM 11460 C C . LEU G 1 80 ? -45.126 -1.527 -45.758 1.00 22.23 80 LEU G C 1
ATOM 11461 O O . LEU G 1 80 ? -45.537 -1.126 -46.851 1.00 23.37 80 LEU G O 1
ATOM 11466 N N . ALA G 1 81 ? -44.040 -1.034 -45.168 1.00 19.19 81 ALA G N 1
ATOM 11467 C CA . ALA G 1 81 ? -43.231 0.000 -45.785 1.00 16.93 81 ALA G CA 1
ATOM 11468 C C . ALA G 1 81 ? -42.766 -0.401 -47.179 1.00 22.54 81 ALA G C 1
ATOM 11469 O O . ALA G 1 81 ? -42.846 0.391 -48.124 1.00 22.82 81 ALA G O 1
ATOM 11471 N N . ARG G 1 82 ? -42.278 -1.628 -47.308 1.00 20.61 82 ARG G N 1
ATOM 11472 C CA . ARG G 1 82 ? -41.796 -2.104 -48.606 1.00 28.34 82 ARG G CA 1
ATOM 11473 C C . ARG G 1 82 ? -42.934 -2.237 -49.582 1.00 21.07 82 ARG G C 1
ATOM 11474 O O . ARG G 1 82 ? -42.813 -1.885 -50.748 1.00 26.75 82 ARG G O 1
ATOM 11482 N N . LYS G 1 83 ? -44.052 -2.743 -49.100 1.00 18.47 83 LYS G N 1
ATOM 11483 C CA . LYS G 1 83 ? -45.172 -3.005 -49.975 1.00 20.84 83 LYS G CA 1
ATOM 11484 C C . LYS G 1 83 ? -45.840 -1.718 -50.476 1.00 28.33 83 LYS G C 1
ATOM 11485 O O . LYS G 1 83 ? -46.366 -1.683 -51.593 1.00 22.24 83 LYS G O 1
ATOM 11491 N N . HIS G 1 84 ? -45.814 -0.665 -49.660 1.00 23.70 84 HIS G N 1
ATOM 11492 C CA . HIS G 1 84 ? -46.515 0.576 -50.005 1.00 24.83 84 HIS G CA 1
ATOM 11493 C C . HIS G 1 84 ? -45.621 1.786 -50.192 1.00 26.96 84 HIS G C 1
ATOM 11494 O O . HIS G 1 84 ? -46.099 2.918 -50.087 1.00 23.28 84 HIS G O 1
ATOM 11501 N N . GLY G 1 85 ? -44.338 1.563 -50.475 1.00 26.03 85 GLY G N 1
ATOM 11502 C CA . GLY G 1 85 ? -43.416 2.657 -50.744 1.00 22.82 85 GLY G CA 1
ATOM 11503 C C . GLY G 1 85 ? -43.159 3.669 -49.638 1.00 32.40 85 GLY G C 1
ATOM 11504 O O . GLY G 1 85 ? -42.938 4.858 -49.915 1.00 29.76 85 GLY G O 1
ATOM 11505 N N . LEU G 1 86 ? -43.149 3.207 -48.388 1.00 24.79 86 LEU G N 1
ATOM 11506 C CA . LEU G 1 86 ? -42.844 4.079 -47.255 1.00 22.22 86 LEU G CA 1
ATOM 11507 C C . LEU G 1 86 ? -41.458 3.775 -46.653 1.00 21.41 86 LEU G C 1
ATOM 11508 O O . LEU G 1 86 ? -41.228 3.970 -45.456 1.00 17.07 86 LEU G O 1
ATOM 11513 N N . CYS G 1 87 ? -40.546 3.301 -47.502 1.00 23.31 87 CYS G N 1
ATOM 11514 C CA . CYS G 1 87 ? -39.143 3.087 -47.138 1.00 20.54 87 CYS G CA 1
ATOM 11515 C C . CYS G 1 87 ? -38.307 4.282 -47.525 1.00 17.24 87 CYS G C 1
ATOM 11516 O O . CYS G 1 87 ? -38.649 4.979 -48.466 1.00 26.79 87 CYS G O 1
ATOM 11519 N N . GLY G 1 88 ? -37.187 4.501 -46.844 1.00 18.96 88 GLY G N 1
ATOM 11520 C CA . GLY G 1 88 ? -36.212 5.460 -47.333 1.00 20.58 88 GLY G CA 1
ATOM 11521 C C . GLY G 1 88 ? -35.757 4.939 -48.689 1.00 29.64 88 GLY G C 1
ATOM 11522 O O . GLY G 1 88 ? -35.740 3.729 -48.901 1.00 24.24 88 GLY G O 1
ATOM 11523 N N . THR G 1 89 ? -35.404 5.826 -49.615 1.00 23.98 89 THR G N 1
ATOM 11524 C CA . THR G 1 89 ? -35.101 5.384 -50.979 1.00 35.04 89 THR G CA 1
ATOM 11525 C C . THR G 1 89 ? -33.637 5.585 -51.344 1.00 35.38 89 THR G C 1
ATOM 11526 O O . THR G 1 89 ? -33.149 5.011 -52.320 1.00 40.54 89 THR G O 1
ATOM 11530 N N . THR G 1 90 ? -32.950 6.399 -50.551 1.00 28.28 90 THR G N 1
ATOM 11531 C CA . THR G 1 90 ? -31.545 6.725 -50.767 1.00 29.59 90 THR G CA 1
ATOM 11532 C C . THR G 1 90 ? -30.751 6.303 -49.545 1.00 34.21 90 THR G C 1
ATOM 11533 O O . THR G 1 90 ? -31.340 6.065 -48.488 1.00 23.30 90 THR G O 1
ATOM 11537 N N . PRO G 1 91 ? -29.415 6.204 -49.675 1.00 32.29 91 PRO G N 1
ATOM 11538 C CA . PRO G 1 91 ? -28.610 5.858 -48.500 1.00 30.04 91 PRO G CA 1
ATOM 11539 C C . PRO G 1 91 ? -28.744 6.872 -47.373 1.00 29.64 91 PRO G C 1
ATOM 11540 O O . PRO G 1 91 ? -28.662 6.487 -46.201 1.00 22.20 91 PRO G O 1
ATOM 11544 N N . GLU G 1 92 ? -28.934 8.141 -47.729 1.00 31.26 92 GLU G N 1
ATOM 11545 C CA . GLU G 1 92 ? -29.028 9.220 -46.748 1.00 26.73 92 GLU G CA 1
ATOM 11546 C C . GLU G 1 92 ? -30.276 9.038 -45.912 1.00 19.08 92 GLU G C 1
ATOM 11547 O O . GLU G 1 92 ? -30.269 9.241 -44.702 1.00 23.90 92 GLU G O 1
ATOM 11553 N N . GLU G 1 93 ? -31.356 8.667 -46.580 1.00 16.40 93 GLU G N 1
ATOM 11554 C CA . GLU G 1 93 ? -32.611 8.439 -45.902 1.00 19.09 93 GLU G CA 1
ATOM 11555 C C . GLU G 1 93 ? -32.556 7.151 -45.070 1.00 22.67 93 GLU G C 1
ATOM 11556 O O . GLU G 1 93 ? -33.077 7.103 -43.950 1.00 21.30 93 GLU G O 1
ATOM 11562 N N . LEU G 1 94 ? -31.912 6.115 -45.600 1.00 16.23 94 LEU G N 1
ATOM 11563 C CA . LEU G 1 94 ? -31.910 4.823 -44.913 1.00 21.83 94 LEU G CA 1
ATOM 11564 C C . LEU G 1 94 ? -31.143 4.848 -43.581 1.00 16.71 94 LEU G C 1
ATOM 11565 O O . LEU G 1 94 ? -31.560 4.219 -42.612 1.00 18.20 94 LEU G O 1
ATOM 11570 N N . VAL G 1 95 ? -30.034 5.572 -43.534 1.00 19.00 95 VAL G N 1
ATOM 11571 C CA . VAL G 1 95 ? -29.274 5.707 -42.298 1.00 21.92 95 VAL G CA 1
ATOM 11572 C C . VAL G 1 95 ? -30.098 6.523 -41.277 1.00 27.95 95 VAL G C 1
ATOM 11573 O O . VAL G 1 95 ? -30.020 6.301 -40.066 1.00 21.12 95 VAL G O 1
ATOM 11577 N N . ARG G 1 96 ? -30.935 7.426 -41.770 1.00 18.53 96 ARG G N 1
ATOM 11578 C CA . ARG G 1 96 ? -31.763 8.201 -40.869 1.00 16.28 96 ARG G CA 1
ATOM 11579 C C . ARG G 1 96 ? -32.912 7.359 -40.339 1.00 18.86 96 ARG G C 1
ATOM 11580 O O . ARG G 1 96 ? -33.181 7.383 -39.145 1.00 16.13 96 ARG G O 1
ATOM 11588 N N . THR G 1 97 ? -33.581 6.611 -41.216 1.00 15.84 97 THR G N 1
ATOM 11589 C CA . THR G 1 97 ? -34.753 5.853 -40.790 1.00 21.00 97 THR G CA 1
ATOM 11590 C C . THR G 1 97 ? -34.349 4.702 -39.873 1.00 20.43 97 THR G C 1
ATOM 11591 O O . THR G 1 97 ? -35.048 4.419 -38.908 1.00 16.21 97 THR G O 1
ATOM 11595 N N . ASP G 1 98 ? -33.223 4.060 -40.180 1.00 25.02 98 ASP G N 1
ATOM 11596 C CA . ASP G 1 98 ? -32.690 2.958 -39.361 1.00 22.08 98 ASP G CA 1
ATOM 11597 C C . ASP G 1 98 ? -32.393 3.397 -37.939 1.00 19.48 98 ASP G C 1
ATOM 11598 O O . ASP G 1 98 ? -32.826 2.775 -36.964 1.00 16.68 98 ASP G O 1
ATOM 11603 N N . MET G 1 99 ? -31.600 4.454 -37.837 1.00 16.64 99 MET G N 1
ATOM 11604 C CA . MET G 1 99 ? -31.188 4.991 -36.556 1.00 15.45 99 MET G CA 1
ATOM 11605 C C . MET G 1 99 ? -32.398 5.406 -35.721 1.00 17.14 99 MET G C 1
ATOM 11606 O O . MET G 1 99 ? -32.493 5.038 -34.559 1.00 12.76 99 MET G O 1
ATOM 11611 N N . ILE G 1 100 ? -33.316 6.178 -36.310 1.00 14.30 100 ILE G N 1
ATOM 11612 C CA . ILE G 1 100 ? -34.449 6.683 -35.539 1.00 14.40 100 ILE G CA 1
ATOM 11613 C C . ILE G 1 100 ? -35.442 5.579 -35.210 1.00 12.82 100 ILE G C 1
ATOM 11614 O O . ILE G 1 100 ? -36.098 5.632 -34.161 1.00 13.09 100 ILE G O 1
ATOM 11619 N N . GLU G 1 101 ? -35.561 4.566 -36.074 1.00 11.63 101 GLU G N 1
ATOM 11620 C CA . GLU G 1 101 ? -36.446 3.452 -35.737 1.00 14.71 101 GLU G CA 1
ATOM 11621 C C . GLU G 1 101 ? -35.993 2.806 -34.433 1.00 15.22 101 GLU G C 1
ATOM 11622 O O . GLU G 1 101 ? -36.813 2.493 -33.565 1.00 11.80 101 GLU G O 1
ATOM 11628 N N . CYS G 1 102 ? -34.684 2.610 -34.301 1.00 13.06 102 CYS G N 1
ATOM 11629 C CA . CYS G 1 102 ? -34.128 1.981 -33.101 1.00 17.19 102 CYS G CA 1
ATOM 11630 C C . CYS G 1 102 ? -34.169 2.893 -31.867 1.00 13.58 102 CYS G C 1
ATOM 11631 O O . CYS G 1 102 ? -34.384 2.432 -30.762 1.00 9.51 102 CYS G O 1
ATOM 11634 N N . GLN G 1 103 ? -33.962 4.186 -32.074 1.00 14.51 103 GLN G N 1
ATOM 11635 C CA . GLN G 1 103 ? -34.036 5.184 -31.007 1.00 16.14 103 GLN G CA 1
ATOM 11636 C C . GLN G 1 103 ? -35.452 5.343 -30.443 1.00 12.16 103 GLN G C 1
ATOM 11637 O O . GLN G 1 103 ? -35.636 5.477 -29.243 1.00 15.71 103 GLN G O 1
ATOM 11643 N N . LEU G 1 104 ? -36.446 5.350 -31.319 1.00 11.23 104 LEU G N 1
ATOM 11644 C CA . LEU G 1 104 ? -37.837 5.439 -30.902 1.00 10.36 104 LEU G CA 1
ATOM 11645 C C . LEU G 1 104 ? -38.269 4.150 -30.195 1.00 20.96 104 LEU G C 1
ATOM 11646 O O . LEU G 1 104 ? -39.044 4.185 -29.237 1.00 19.40 104 LEU G O 1
ATOM 11651 N N . THR G 1 105 ? -37.760 3.014 -30.667 1.00 13.37 105 THR G N 1
ATOM 11652 C CA . THR G 1 105 ? -38.027 1.730 -30.007 1.00 13.03 105 THR G CA 1
ATOM 11653 C C . THR G 1 105 ? -37.561 1.747 -28.551 1.00 13.54 105 THR G C 1
ATOM 11654 O O . THR G 1 105 ? -38.296 1.327 -27.665 1.00 16.10 105 THR G O 1
ATOM 11658 N N . ASP G 1 106 ? -36.331 2.210 -28.324 1.00 11.01 106 ASP G N 1
ATOM 11659 C CA . ASP G 1 106 ? -35.767 2.401 -26.984 1.00 14.37 106 ASP G CA 1
ATOM 11660 C C . ASP G 1 106 ? -36.652 3.333 -26.135 1.00 17.09 106 ASP G C 1
ATOM 11661 O O . ASP G 1 106 ? -36.887 3.102 -24.941 1.00 17.22 106 ASP G O 1
ATOM 11666 N N . MET G 1 107 ? -37.145 4.389 -26.763 1.00 13.70 107 MET G N 1
ATOM 11667 C CA . MET G 1 107 ? -37.948 5.371 -26.060 1.00 14.91 107 MET G CA 1
ATOM 11668 C C . MET G 1 107 ? -39.293 4.790 -25.698 1.00 18.15 107 MET G C 1
ATOM 11669 O O . MET G 1 107 ? -39.810 5.044 -24.610 1.00 20.45 107 MET G O 1
ATOM 11674 N N . HIS G 1 108 ? -39.866 4.013 -26.610 1.00 14.86 108 HIS G N 1
ATOM 11675 C CA . HIS G 1 108 ? -41.154 3.411 -26.342 1.00 18.45 108 HIS G CA 1
ATOM 11676 C C . HIS G 1 108 ? -41.052 2.425 -25.176 1.00 17.42 108 HIS G C 1
ATOM 11677 O O . HIS G 1 108 ? -41.977 2.321 -24.377 1.00 17.82 108 HIS G O 1
ATOM 11684 N N . GLU G 1 109 ? -39.943 1.684 -25.102 1.00 17.57 109 GLU G N 1
ATOM 11685 C CA . GLU G 1 109 ? -39.699 0.731 -24.009 1.00 14.50 109 GLU G CA 1
ATOM 11686 C C . GLU G 1 109 ? -39.563 1.442 -22.650 1.00 13.74 109 GLU G C 1
ATOM 11687 O O . GLU G 1 109 ? -40.038 0.962 -21.624 1.00 16.27 109 GLU G O 1
ATOM 11693 N N . ALA G 1 110 ? -38.887 2.577 -22.644 1.00 15.24 110 ALA G N 1
ATOM 11694 C CA . ALA G 1 110 ? -38.819 3.393 -21.435 1.00 20.40 110 ALA G CA 1
ATOM 11695 C C . ALA G 1 110 ? -40.227 3.790 -21.029 1.00 16.49 110 ALA G C 1
ATOM 11696 O O . ALA G 1 110 ? -40.590 3.686 -19.876 1.00 15.36 110 ALA G O 1
ATOM 11698 N N . PHE G 1 111 ? -41.017 4.227 -22.002 1.00 17.88 111 PHE G N 1
ATOM 11699 C CA . PHE G 1 111 ? -42.411 4.589 -21.775 1.00 17.34 111 PHE G CA 1
ATOM 11700 C C . PHE G 1 111 ? -43.217 3.436 -21.164 1.00 15.38 111 PHE G C 1
ATOM 11701 O O . PHE G 1 111 ? -43.955 3.643 -20.201 1.00 14.43 111 PHE G O 1
ATOM 11709 N N . PHE G 1 112 ? -43.084 2.227 -21.714 1.00 13.96 112 PHE G N 1
ATOM 11710 C CA . PHE G 1 112 ? -43.850 1.089 -21.189 1.00 14.73 112 PHE G CA 1
ATOM 11711 C C . PHE G 1 112 ? -43.444 0.800 -19.767 1.00 18.65 112 PHE G C 1
ATOM 11712 O O . PHE G 1 112 ? -44.267 0.419 -18.925 1.00 16.36 112 PHE G O 1
ATOM 11720 N N . THR G 1 113 ? -42.166 0.996 -19.498 1.00 17.08 113 THR G N 1
ATOM 11721 C CA . THR G 1 113 ? -41.622 0.654 -18.204 1.00 18.15 113 THR G CA 1
ATOM 11722 C C . THR G 1 113 ? -42.281 1.549 -17.179 1.00 18.43 113 THR G C 1
ATOM 11723 O O . THR G 1 113 ? -42.770 1.068 -16.170 1.00 17.12 113 THR G O 1
ATOM 11727 N N . VAL G 1 114 ? -42.337 2.848 -17.469 1.00 20.30 114 VAL G N 1
ATOM 11728 C CA . VAL G 1 114 ? -42.881 3.803 -16.510 1.00 16.20 114 VAL G CA 1
ATOM 11729 C C . VAL G 1 114 ? -44.408 3.756 -16.458 1.00 19.05 114 VAL G C 1
ATOM 11730 O O . VAL G 1 114 ? -45.001 3.968 -15.402 1.00 22.27 114 VAL G O 1
ATOM 11734 N N . THR G 1 115 ? -45.057 3.436 -17.571 1.00 18.76 115 THR G N 1
ATOM 11735 C CA . THR G 1 115 ? -46.513 3.410 -17.544 1.00 16.68 115 THR G CA 1
ATOM 11736 C C . THR G 1 115 ? -47.056 2.099 -16.959 1.00 20.51 115 THR G C 1
ATOM 11737 O O . THR G 1 115 ? -48.077 2.102 -16.261 1.00 20.48 115 THR G O 1
ATOM 11741 N N . TYR G 1 116 ? -46.394 0.979 -17.211 1.00 16.79 116 TYR G N 1
ATOM 11742 C CA . TYR G 1 116 ? -46.960 -0.286 -16.735 1.00 16.93 116 TYR G CA 1
ATOM 11743 C C . TYR G 1 116 ? -46.630 -0.616 -15.277 1.00 21.69 116 TYR G C 1
ATOM 11744 O O . TYR G 1 116 ? -47.535 -0.943 -14.499 1.00 21.02 116 TYR G O 1
ATOM 11753 N N . GLU G 1 117 ? -45.355 -0.529 -14.900 1.00 20.50 117 GLU G N 1
ATOM 11754 C CA . GLU G 1 117 ? -44.920 -1.024 -13.588 1.00 23.99 117 GLU G CA 1
ATOM 11755 C C . GLU G 1 117 ? -44.295 -0.001 -12.641 1.00 25.99 117 GLU G C 1
ATOM 11756 O O . GLU G 1 117 ? -44.222 -0.254 -11.439 1.00 28.56 117 GLU G O 1
ATOM 11762 N N . HIS G 1 118 ? -43.822 1.128 -13.155 1.00 22.41 118 HIS G N 1
ATOM 11763 C CA . HIS G 1 118 ? -43.144 2.090 -12.283 1.00 23.80 118 HIS G CA 1
ATOM 11764 C C . HIS G 1 118 ? -43.715 3.499 -12.434 1.00 21.75 118 HIS G C 1
ATOM 11765 O O . HIS G 1 118 ? -42.986 4.463 -12.627 1.00 17.14 118 HIS G O 1
ATOM 11772 N N . TYR G 1 119 ? -45.040 3.595 -12.302 1.00 21.13 119 TYR G N 1
ATOM 11773 C CA . TYR G 1 119 ? -45.760 4.854 -12.479 1.00 19.33 119 TYR G CA 1
ATOM 11774 C C . TYR G 1 119 ? -45.559 5.822 -11.320 1.00 20.64 119 TYR G C 1
ATOM 11775 O O . TYR G 1 119 ? -45.855 7.020 -11.435 1.00 20.88 119 TYR G O 1
ATOM 11784 N N . GLU G 1 120 ? -45.030 5.310 -10.212 1.00 19.01 120 GLU G N 1
ATOM 11785 C CA . GLU G 1 120 ? -44.676 6.171 -9.094 1.00 25.40 120 GLU G CA 1
ATOM 11786 C C . GLU G 1 120 ? -43.525 7.099 -9.522 1.00 28.15 120 GLU G C 1
ATOM 11787 O O . GLU G 1 120 ? -43.252 8.102 -8.863 1.00 32.09 120 GLU G O 1
ATOM 11793 N N . GLN G 1 121 ? -42.876 6.779 -10.645 1.00 23.65 121 GLN G N 1
ATOM 11794 C CA . GLN G 1 121 ? -41.761 7.580 -11.147 1.00 26.78 121 GLN G CA 1
ATOM 11795 C C . GLN G 1 121 ? -42.175 8.579 -12.239 1.00 26.22 121 GLN G C 1
ATOM 11796 O O . GLN G 1 121 ? -41.308 9.160 -12.896 1.00 23.69 121 GLN G O 1
ATOM 11802 N N . LYS G 1 122 ? -43.484 8.761 -12.432 1.00 23.58 122 LYS G N 1
ATOM 11803 C CA . LYS G 1 122 ? -44.034 9.540 -13.542 1.00 24.78 122 LYS G CA 1
ATOM 11804 C C . LYS G 1 122 ? -43.439 10.942 -13.659 1.00 28.24 122 LYS G C 1
ATOM 11805 O O . LYS G 1 122 ? -43.080 11.377 -14.756 1.00 22.04 122 LYS G O 1
ATOM 11811 N N . ASP G 1 123 ? -43.350 11.646 -12.531 1.00 25.03 123 ASP G N 1
ATOM 11812 C CA . ASP G 1 123 ? -42.780 12.993 -12.506 1.00 28.22 123 ASP G CA 1
ATOM 11813 C C . ASP G 1 123 ? -41.308 12.979 -12.904 1.00 24.51 123 ASP G C 1
ATOM 11814 O O . ASP G 1 123 ? -40.839 13.880 -13.597 1.00 29.82 123 ASP G O 1
ATOM 11819 N N . ALA G 1 124 ? -40.578 11.963 -12.455 1.00 20.36 124 ALA G N 1
ATOM 11820 C CA . ALA G 1 124 ? -39.180 11.797 -12.849 1.00 24.13 124 ALA G CA 1
ATOM 11821 C C . ALA G 1 124 ? -39.078 11.558 -14.357 1.00 25.86 124 ALA G C 1
ATOM 11822 O O . ALA G 1 124 ? -38.268 12.181 -15.040 1.00 26.50 124 ALA G O 1
ATOM 11824 N N . TYR G 1 125 ? -39.922 10.675 -14.877 1.00 25.42 125 TYR G N 1
ATOM 11825 C CA . TYR G 1 125 ? -39.923 10.388 -16.311 1.00 21.19 125 TYR G CA 1
ATOM 11826 C C . TYR G 1 125 ? -40.263 11.631 -17.129 1.00 23.81 125 TYR G C 1
ATOM 11827 O O . TYR G 1 125 ? -39.547 11.958 -18.069 1.00 24.67 125 TYR G O 1
ATOM 11836 N N . THR G 1 126 ? -41.353 12.312 -16.776 1.00 20.32 126 THR G N 1
ATOM 11837 C CA . THR G 1 126 ? -41.780 13.498 -17.525 1.00 24.59 126 THR G CA 1
ATOM 11838 C C . THR G 1 126 ? -40.707 14.573 -17.498 1.00 21.35 126 THR G C 1
ATOM 11839 O O . THR G 1 126 ? -40.594 15.359 -18.428 1.00 29.19 126 THR G O 1
ATOM 11843 N N . ALA G 1 127 ? -39.900 14.593 -16.451 1.00 23.50 127 ALA G N 1
ATOM 11844 C CA . ALA G 1 127 ? -38.824 15.581 -16.360 1.00 30.21 127 ALA G CA 1
ATOM 11845 C C . ALA G 1 127 ? -37.618 15.200 -17.223 1.00 27.73 127 ALA G C 1
ATOM 11846 O O . ALA G 1 127 ? -36.817 16.054 -17.599 1.00 25.98 127 ALA G O 1
ATOM 11848 N N . SER G 1 128 ? -37.498 13.915 -17.538 1.00 24.28 128 SER G N 1
ATOM 11849 C CA . SER G 1 128 ? -36.436 13.433 -18.402 1.00 23.44 128 SER G CA 1
ATOM 11850 C C . SER G 1 128 ? -36.756 13.652 -19.888 1.00 26.44 128 SER G C 1
ATOM 11851 O O . SER G 1 128 ? -35.865 13.593 -20.739 1.00 25.00 128 SER G O 1
ATOM 11854 N N . LEU G 1 129 ? -38.025 13.887 -20.202 1.00 24.65 129 LEU G N 1
ATOM 11855 C CA . LEU G 1 129 ? -38.450 14.014 -21.595 1.00 20.67 129 LEU G CA 1
ATOM 11856 C C . LEU G 1 129 ? -37.777 15.157 -22.375 1.00 25.64 129 LEU G C 1
ATOM 11857 O O . LEU G 1 129 ? -37.286 14.913 -23.473 1.00 24.09 129 LEU G O 1
ATOM 11862 N N . PRO G 1 130 ? -37.752 16.399 -21.828 1.00 23.65 130 PRO G N 1
ATOM 11863 C CA . PRO G 1 130 ? -37.166 17.509 -22.597 1.00 23.64 130 PRO G CA 1
ATOM 11864 C C . PRO G 1 130 ? -35.798 17.233 -23.233 1.00 25.10 130 PRO G C 1
ATOM 11865 O O . PRO G 1 130 ? -35.574 17.652 -24.367 1.00 25.88 130 PRO G O 1
ATOM 11869 N N . ALA G 1 131 ? -34.907 16.550 -22.523 1.00 21.32 131 ALA G N 1
ATOM 11870 C CA . ALA G 1 131 ? -33.590 16.224 -23.074 1.00 19.08 131 ALA G CA 1
ATOM 11871 C C . ALA G 1 131 ? -33.687 15.195 -24.219 1.00 22.42 131 ALA G C 1
ATOM 11872 O O . ALA G 1 131 ? -32.905 15.233 -25.177 1.00 19.18 131 ALA G O 1
ATOM 11874 N N . LYS G 1 132 ? -34.635 14.268 -24.116 1.00 21.20 132 LYS G N 1
ATOM 11875 C CA . LYS G 1 132 ? -34.853 13.316 -25.204 1.00 21.78 132 LYS G CA 1
ATOM 11876 C C . LYS G 1 132 ? -35.544 13.991 -26.400 1.00 24.31 132 LYS G C 1
ATOM 11877 O O . LYS G 1 132 ? -35.154 13.773 -27.553 1.00 20.90 132 LYS G O 1
ATOM 11883 N N . LEU G 1 133 ? -36.567 14.802 -26.128 1.00 21.00 133 LEU G N 1
ATOM 11884 C CA . LEU G 1 133 ? -37.352 15.432 -27.197 1.00 22.43 133 LEU G CA 1
ATOM 11885 C C . LEU G 1 133 ? -36.523 16.483 -27.930 1.00 19.92 133 LEU G C 1
ATOM 11886 O O . LEU G 1 133 ? -36.737 16.755 -29.108 1.00 20.17 133 LEU G O 1
ATOM 11891 N N . ARG G 1 134 ? -35.553 17.050 -27.226 1.00 23.76 134 ARG G N 1
ATOM 11892 C CA . ARG G 1 134 ? -34.595 17.960 -27.843 1.00 22.75 134 ARG G CA 1
ATOM 11893 C C . ARG G 1 134 ? -33.746 17.256 -28.905 1.00 24.64 134 ARG G C 1
ATOM 11894 O O . ARG G 1 134 ? -33.368 17.862 -29.920 1.00 21.83 134 ARG G O 1
ATOM 11902 N N . GLN G 1 135 ? -33.415 15.991 -28.652 1.00 17.34 135 GLN G N 1
ATOM 11903 C CA . GLN G 1 135 ? -32.637 15.213 -29.610 1.00 22.57 135 GLN G CA 1
ATOM 11904 C C . GLN G 1 135 ? -33.453 14.995 -30.877 1.00 20.08 135 GLN G C 1
ATOM 11905 O O . GLN G 1 135 ? -32.931 15.082 -31.979 1.00 22.30 135 GLN G O 1
ATOM 11911 N N . TYR G 1 136 ? -34.741 14.726 -30.715 1.00 16.87 136 TYR G N 1
ATOM 11912 C CA . TYR G 1 136 ? -35.607 14.504 -31.855 1.00 16.06 136 TYR G CA 1
ATOM 11913 C C . TYR G 1 136 ? -35.842 15.795 -32.622 1.00 24.27 136 TYR G C 1
ATOM 11914 O O . TYR G 1 136 ? -35.844 15.794 -33.850 1.00 23.98 136 TYR G O 1
ATOM 11923 N N . SER G 1 137 ? -36.042 16.898 -31.908 1.00 20.60 137 SER G N 1
ATOM 11924 C CA . SER G 1 137 ? -36.356 18.152 -32.583 1.00 18.20 137 SER G CA 1
ATOM 11925 C C . SER G 1 137 ? -35.154 18.644 -33.401 1.00 18.43 137 SER G C 1
ATOM 11926 O O . SER G 1 137 ? -35.307 19.056 -34.545 1.00 19.76 137 SER G O 1
ATOM 11929 N N . ASP G 1 138 ? -33.963 18.583 -32.816 1.00 14.44 138 ASP G N 1
ATOM 11930 C CA . ASP G 1 138 ? -32.748 18.923 -33.538 1.00 17.15 138 ASP G CA 1
ATOM 11931 C C . ASP G 1 138 ? -32.541 18.009 -34.745 1.00 24.40 138 ASP G C 1
ATOM 11932 O O . ASP G 1 138 ? -32.035 18.431 -35.786 1.00 18.92 138 ASP G O 1
ATOM 11937 N N . PHE G 1 139 ? -32.907 16.743 -34.590 1.00 19.48 139 PHE G N 1
ATOM 11938 C CA . PHE G 1 139 ? -32.715 15.785 -35.662 1.00 18.64 139 PHE G CA 1
ATOM 11939 C C . PHE G 1 139 ? -33.590 16.149 -36.840 1.00 19.60 139 PHE G C 1
ATOM 11940 O O . PHE G 1 139 ? -33.129 16.191 -37.977 1.00 23.41 139 PHE G O 1
ATOM 11948 N N . LEU G 1 140 ? -34.859 16.426 -36.563 1.00 19.42 140 LEU G N 1
ATOM 11949 C CA . LEU G 1 140 ? -35.805 16.802 -37.607 1.00 18.94 140 LEU G CA 1
ATOM 11950 C C . LEU G 1 140 ? -35.451 18.134 -38.259 1.00 23.56 140 LEU G C 1
ATOM 11951 O O . LEU G 1 140 ? -35.480 18.258 -39.481 1.00 21.36 140 LEU G O 1
ATOM 11956 N N . GLY G 1 141 ? -35.134 19.133 -37.447 1.00 23.51 141 GLY G N 1
ATOM 11957 C CA . GLY G 1 141 ? -34.948 20.481 -37.969 1.00 22.88 141 GLY G CA 1
ATOM 11958 C C . GLY G 1 141 ? -36.142 20.953 -38.782 1.00 25.05 141 GLY G C 1
ATOM 11959 O O . GLY G 1 141 ? -37.291 20.790 -38.370 1.00 22.43 141 GLY G O 1
ATOM 11960 N N . SER G 1 142 ? -35.878 21.525 -39.955 1.00 26.38 142 SER G N 1
ATOM 11961 C CA . SER G 1 142 ? -36.954 22.082 -40.768 1.00 28.97 142 SER G CA 1
ATOM 11962 C C . SER G 1 142 ? -37.498 21.072 -41.767 1.00 30.98 142 SER G C 1
ATOM 11963 O O . SER G 1 142 ? -38.287 21.428 -42.643 1.00 19.79 142 SER G O 1
ATOM 11966 N N . ARG G 1 143 ? -37.074 19.814 -41.641 1.00 24.92 143 ARG G N 1
ATOM 11967 C CA . ARG G 1 143 ? -37.557 18.783 -42.544 1.00 21.26 143 ARG G CA 1
ATOM 11968 C C . ARG G 1 143 ? -39.017 18.542 -42.241 1.00 23.07 143 ARG G C 1
ATOM 11969 O O . ARG G 1 143 ? -39.425 18.593 -41.083 1.00 24.04 143 ARG G O 1
ATOM 11977 N N . PRO G 1 144 ? -39.817 18.291 -43.281 1.00 20.03 144 PRO G N 1
ATOM 11978 C CA . PRO G 1 144 ? -41.213 17.907 -43.060 1.00 25.00 144 PRO G CA 1
ATOM 11979 C C . PRO G 1 144 ? -41.337 16.516 -42.409 1.00 22.06 144 PRO G C 1
ATOM 11980 O O . PRO G 1 144 ? -42.199 16.302 -41.556 1.00 19.16 144 PRO G O 1
ATOM 11984 N N . TRP G 1 145 ? -40.508 15.573 -42.836 1.00 21.99 145 TRP G N 1
ATOM 11985 C CA . TRP G 1 145 ? -40.555 14.227 -42.262 1.00 19.24 145 TRP G CA 1
ATOM 11986 C C . TRP G 1 145 ? -39.189 13.849 -41.739 1.00 18.38 145 TRP G C 1
ATOM 11987 O O . TRP G 1 145 ? -38.195 14.479 -42.085 1.00 19.66 145 TRP G O 1
ATOM 11998 N N . PHE G 1 146 ? -39.121 12.838 -40.876 1.00 22.77 146 PHE G N 1
ATOM 11999 C CA . PHE G 1 146 ? -37.849 12.556 -40.227 1.00 15.62 146 PHE G CA 1
ATOM 12000 C C . PHE G 1 146 ? -36.780 12.054 -41.213 1.00 17.69 146 PHE G C 1
ATOM 12001 O O . PHE G 1 146 ? -35.587 12.210 -40.960 1.00 20.26 146 PHE G O 1
ATOM 12009 N N . ALA G 1 147 ? -37.198 11.476 -42.336 1.00 17.93 147 ALA G N 1
ATOM 12010 C CA . ALA G 1 147 ? -36.222 11.002 -43.333 1.00 19.91 147 ALA G CA 1
ATOM 12011 C C . ALA G 1 147 ? -35.787 12.100 -44.288 1.00 30.13 147 ALA G C 1
ATOM 12012 O O . ALA G 1 147 ? -34.791 11.950 -45.005 1.00 25.52 147 ALA G O 1
ATOM 12014 N N . GLY G 1 148 ? -36.547 13.189 -44.320 1.00 22.17 148 GLY G N 1
ATOM 12015 C CA . GLY G 1 148 ? -36.276 14.270 -45.257 1.00 28.81 148 GLY G CA 1
ATOM 12016 C C . GLY G 1 148 ? -37.583 14.796 -45.819 1.00 27.44 148 GLY G C 1
ATOM 12017 O O . GLY G 1 148 ? -38.488 15.112 -45.051 1.00 24.77 148 GLY G O 1
ATOM 12018 N N . ASP G 1 149 ? -37.694 14.882 -47.144 1.00 25.57 149 ASP G N 1
ATOM 12019 C CA . ASP G 1 149 ? -38.919 15.380 -47.775 1.00 28.62 149 ASP G CA 1
ATOM 12020 C C . ASP G 1 149 ? -39.946 14.265 -47.956 1.00 29.04 149 ASP G C 1
ATOM 12021 O O . ASP G 1 149 ? -41.111 14.530 -48.227 1.00 28.11 149 ASP G O 1
ATOM 12026 N N . LYS G 1 150 ? -39.517 13.018 -47.803 1.00 22.25 150 LYS G N 1
ATOM 12027 C CA . LYS G 1 150 ? -40.412 11.882 -48.018 1.00 28.33 150 LYS G CA 1
ATOM 12028 C C . LYS G 1 150 ? -40.956 11.297 -46.710 1.00 18.71 150 LYS G C 1
ATOM 12029 O O . LYS G 1 150 ? -40.213 11.090 -45.754 1.00 20.23 150 LYS G O 1
ATOM 12035 N N . LEU G 1 151 ? -42.258 11.030 -46.688 1.00 24.08 151 LEU G N 1
ATOM 12036 C CA . LEU G 1 151 ? -42.894 10.319 -45.582 1.00 22.93 151 LEU G CA 1
ATOM 12037 C C . LEU G 1 151 ? -42.418 8.866 -45.599 1.00 25.28 151 LEU G C 1
ATOM 12038 O O . LEU G 1 151 ? -42.390 8.230 -46.660 1.00 20.71 151 LEU G O 1
ATOM 12043 N N . THR G 1 152 ? -42.015 8.354 -44.438 1.00 25.29 152 THR G N 1
ATOM 12044 C CA . THR G 1 152 ? -41.614 6.952 -44.330 1.00 20.59 152 THR G CA 1
ATOM 12045 C C . THR G 1 152 ? -42.290 6.288 -43.146 1.00 22.31 152 THR G C 1
ATOM 12046 O O . THR G 1 152 ? -43.066 6.922 -42.414 1.00 18.33 152 THR G O 1
ATOM 12050 N N . TYR G 1 153 ? -41.997 5.011 -42.940 1.00 16.78 153 TYR G N 1
ATOM 12051 C CA . TYR G 1 153 ? -42.751 4.277 -41.938 1.00 17.36 153 TYR G CA 1
ATOM 12052 C C . TYR G 1 153 ? -42.412 4.759 -40.534 1.00 17.14 153 TYR G C 1
ATOM 12053 O O . TYR G 1 153 ? -43.226 4.596 -39.623 1.00 12.87 153 TYR G O 1
ATOM 12062 N N . ILE G 1 154 ? -41.238 5.370 -40.360 1.00 11.30 154 ILE G N 1
ATOM 12063 C CA . ILE G 1 154 ? -40.831 5.799 -39.018 1.00 15.97 154 ILE G CA 1
ATOM 12064 C C . ILE G 1 154 ? -41.568 7.047 -38.546 1.00 19.18 154 ILE G C 1
ATOM 12065 O O . ILE G 1 154 ? -41.510 7.389 -37.361 1.00 19.15 154 ILE G O 1
ATOM 12070 N N . ASP G 1 155 ? -42.234 7.741 -39.468 1.00 15.54 155 ASP G N 1
ATOM 12071 C CA . ASP G 1 155 ? -43.050 8.884 -39.097 1.00 17.12 155 ASP G CA 1
ATOM 12072 C C . ASP G 1 155 ? -44.319 8.380 -38.436 1.00 17.61 155 ASP G C 1
ATOM 12073 O O . ASP G 1 155 ? -44.913 9.053 -37.616 1.00 13.24 155 ASP G O 1
ATOM 12078 N N . PHE G 1 156 ? -44.727 7.169 -38.778 1.00 18.45 156 PHE G N 1
ATOM 12079 C CA . PHE G 1 156 ? -45.905 6.590 -38.144 1.00 13.56 156 PHE G CA 1
ATOM 12080 C C . PHE G 1 156 ? -45.550 6.209 -36.718 1.00 18.34 156 PHE G C 1
ATOM 12081 O O . PHE G 1 156 ? -46.382 6.284 -35.817 1.00 21.10 156 PHE G O 1
ATOM 12089 N N . LEU G 1 157 ? -44.298 5.810 -36.526 1.00 19.58 157 LEU G N 1
ATOM 12090 C CA . LEU G 1 157 ? -43.808 5.406 -35.217 1.00 19.02 157 LEU G CA 1
ATOM 12091 C C . LEU G 1 157 ? -43.638 6.618 -34.329 1.00 17.57 157 LEU G C 1
ATOM 12092 O O . LEU G 1 157 ? -44.100 6.628 -33.196 1.00 22.64 157 LEU G O 1
ATOM 12097 N N . ALA G 1 158 ? -42.954 7.632 -34.848 1.00 14.19 158 ALA G N 1
ATOM 12098 C CA . ALA G 1 158 ? -42.708 8.852 -34.081 1.00 19.84 158 ALA G CA 1
ATOM 12099 C C . ALA G 1 158 ? -44.016 9.533 -33.679 1.00 18.10 158 ALA G C 1
ATOM 12100 O O . ALA G 1 158 ? -44.179 9.944 -32.522 1.00 16.11 158 ALA G O 1
ATOM 12102 N N . TYR G 1 159 ? -44.946 9.637 -34.623 1.00 18.76 159 TYR G N 1
ATOM 12103 C CA . TYR G 1 159 ? -46.224 10.293 -34.347 1.00 20.18 159 TYR G CA 1
ATOM 12104 C C . TYR G 1 159 ? -46.956 9.624 -33.199 1.00 20.27 159 TYR G C 1
ATOM 12105 O O . TYR G 1 159 ? -47.433 10.282 -32.278 1.00 20.96 159 TYR G O 1
ATOM 12114 N N . GLU G 1 160 ? -47.088 8.309 -33.272 1.00 18.56 160 GLU G N 1
ATOM 12115 C CA . GLU G 1 160 ? -47.837 7.630 -32.236 1.00 17.07 160 GLU G CA 1
ATOM 12116 C C . GLU G 1 160 ? -47.135 7.713 -30.873 1.00 19.12 160 GLU G C 1
ATOM 12117 O O . GLU G 1 160 ? -47.775 7.965 -29.848 1.00 15.39 160 GLU G O 1
ATOM 12123 N N . ILE G 1 161 ? -45.818 7.552 -30.860 1.00 19.49 161 ILE G N 1
ATOM 12124 C CA . ILE G 1 161 ? -45.075 7.627 -29.600 1.00 18.40 161 ILE G CA 1
ATOM 12125 C C . ILE G 1 161 ? -45.174 9.031 -28.978 1.00 22.66 161 ILE G C 1
ATOM 12126 O O . ILE G 1 161 ? -45.457 9.154 -27.780 1.00 20.32 161 ILE G O 1
ATOM 12131 N N . PHE G 1 162 ? -44.946 10.081 -29.777 1.00 21.55 162 PHE G N 1
ATOM 12132 C CA . PHE G 1 162 ? -45.137 11.454 -29.297 1.00 20.57 162 PHE G CA 1
ATOM 12133 C C . PHE G 1 162 ? -46.592 11.697 -28.818 1.00 19.27 162 PHE G C 1
ATOM 12134 O O . PHE G 1 162 ? -46.808 12.426 -27.855 1.00 18.21 162 PHE G O 1
ATOM 12142 N N . ASP G 1 163 ? -47.575 11.091 -29.484 1.00 18.32 163 ASP G N 1
ATOM 12143 C CA . ASP G 1 163 ? -48.990 11.246 -29.111 1.00 17.67 163 ASP G CA 1
ATOM 12144 C C . ASP G 1 163 ? -49.293 10.519 -27.801 1.00 21.34 163 ASP G C 1
ATOM 12145 O O . ASP G 1 163 ? -50.091 10.986 -26.984 1.00 20.54 163 ASP G O 1
ATOM 12150 N N . GLN G 1 164 ? -48.661 9.365 -27.600 1.00 19.37 164 GLN G N 1
ATOM 12151 C CA . GLN G 1 164 ? -48.802 8.650 -26.341 1.00 18.78 164 GLN G CA 1
ATOM 12152 C C . GLN G 1 164 ? -48.172 9.457 -25.212 1.00 21.72 164 GLN G C 1
ATOM 12153 O O . GLN G 1 164 ? -48.730 9.529 -24.122 1.00 22.78 164 GLN G O 1
ATOM 12159 N N . HIS G 1 165 ? -47.031 10.088 -25.479 1.00 13.75 165 HIS G N 1
ATOM 12160 C CA . HIS G 1 165 ? -46.380 10.905 -24.468 1.00 19.86 165 HIS G CA 1
ATOM 12161 C C . HIS G 1 165 ? -47.190 12.159 -24.085 1.00 20.56 165 HIS G C 1
ATOM 12162 O O . HIS G 1 165 ? -47.085 12.654 -22.960 1.00 19.38 165 HIS G O 1
ATOM 12169 N N . LEU G 1 166 ? -47.998 12.665 -25.009 1.00 20.60 166 LEU G N 1
ATOM 12170 C CA . LEU G 1 166 ? -48.792 13.857 -24.723 1.00 21.10 166 LEU G CA 1
ATOM 12171 C C . LEU G 1 166 ? -50.015 13.475 -23.896 1.00 20.50 166 LEU G C 1
ATOM 12172 O O . LEU G 1 166 ? -50.539 14.304 -23.175 1.00 23.62 166 LEU G O 1
ATOM 12177 N N . SER G 1 167 ? -50.468 12.226 -23.992 1.00 21.26 167 SER G N 1
ATOM 12178 C CA . SER G 1 167 ? -51.500 11.739 -23.077 1.00 28.66 167 SER G CA 1
ATOM 12179 C C . SER G 1 167 ? -50.925 11.588 -21.674 1.00 27.62 167 SER G C 1
ATOM 12180 O O . SER G 1 167 ? -51.648 11.660 -20.677 1.00 30.13 167 SER G O 1
ATOM 12183 N N . LEU G 1 168 ? -49.619 11.364 -21.611 1.00 23.95 168 LEU G N 1
ATOM 12184 C CA . LEU G 1 168 ? -48.892 11.289 -20.349 1.00 25.56 168 LEU G CA 1
ATOM 12185 C C . LEU G 1 168 ? -48.651 12.676 -19.760 1.00 28.74 168 LEU G C 1
ATOM 12186 O O . LEU G 1 168 ? -48.913 12.930 -18.576 1.00 29.70 168 LEU G O 1
ATOM 12191 N N . ASP G 1 169 ? -48.120 13.561 -20.597 1.00 27.16 169 ASP G N 1
ATOM 12192 C CA . ASP G 1 169 ? -47.858 14.941 -20.220 1.00 24.52 169 ASP G CA 1
ATOM 12193 C C . ASP G 1 169 ? -48.297 15.864 -21.357 1.00 21.69 169 ASP G C 1
ATOM 12194 O O . ASP G 1 169 ? -47.627 15.967 -22.376 1.00 25.93 169 ASP G O 1
ATOM 12199 N N . ARG G 1 170 ? -49.425 16.537 -21.154 1.00 19.18 170 ARG G N 1
ATOM 12200 C CA . ARG G 1 170 ? -50.056 17.398 -22.147 1.00 24.95 170 ARG G CA 1
ATOM 12201 C C . ARG G 1 170 ? -49.128 18.465 -22.714 1.00 18.68 170 ARG G C 1
ATOM 12202 O O . ARG G 1 170 ? -49.321 18.942 -23.831 1.00 23.01 170 ARG G O 1
ATOM 12210 N N . THR G 1 171 ? -48.108 18.833 -21.956 1.00 23.09 171 THR G N 1
ATOM 12211 C CA . THR G 1 171 ? -47.280 19.966 -22.353 1.00 27.26 171 THR G CA 1
ATOM 12212 C C . THR G 1 171 ? -45.854 19.588 -22.777 1.00 29.15 171 THR G C 1
ATOM 12213 O O . THR G 1 171 ? -45.010 20.471 -22.976 1.00 27.35 171 THR G O 1
ATOM 12217 N N . CYS G 1 172 ? -45.595 18.290 -22.952 1.00 25.92 172 CYS G N 1
ATOM 12218 C CA . CYS G 1 172 ? -44.230 17.823 -23.176 1.00 25.43 172 CYS G CA 1
ATOM 12219 C C . CYS G 1 172 ? -43.654 18.312 -24.501 1.00 20.51 172 CYS G C 1
ATOM 12220 O O . CYS G 1 172 ? -42.442 18.380 -24.652 1.00 21.39 172 CYS G O 1
ATOM 12223 N N . LEU G 1 173 ? -44.510 18.689 -25.444 1.00 21.18 173 LEU G N 1
ATOM 12224 C CA . LEU G 1 173 ? -44.011 19.238 -26.703 1.00 21.64 173 LEU G CA 1
ATOM 12225 C C . LEU G 1 173 ? -44.013 20.773 -26.772 1.00 25.61 173 LEU G C 1
ATOM 12226 O O . LEU G 1 173 ? -43.642 21.331 -27.803 1.00 24.83 173 LEU G O 1
ATOM 12231 N N . ASP G 1 174 ? -44.388 21.460 -25.692 1.00 21.11 174 ASP G N 1
ATOM 12232 C CA . ASP G 1 174 ? -44.445 22.935 -25.738 1.00 26.70 174 ASP G CA 1
ATOM 12233 C C . ASP G 1 174 ? -43.139 23.591 -26.212 1.00 26.73 174 ASP G C 1
ATOM 12234 O O . ASP G 1 174 ? -43.162 24.471 -27.075 1.00 28.32 174 ASP G O 1
ATOM 12239 N N . GLY G 1 175 ? -42.003 23.168 -25.670 1.00 22.34 175 GLY G N 1
ATOM 12240 C CA . GLY G 1 175 ? -40.746 23.793 -26.047 1.00 23.34 175 GLY G CA 1
ATOM 12241 C C . GLY G 1 175 ? -40.169 23.400 -27.406 1.00 26.66 175 GLY G C 1
ATOM 12242 O O . GLY G 1 175 ? -39.043 23.784 -27.739 1.00 22.94 175 GLY G O 1
ATOM 12243 N N . PHE G 1 176 ? -40.926 22.650 -28.204 1.00 30.72 176 PHE G N 1
ATOM 12244 C CA . PHE G 1 176 ? -40.402 22.152 -29.482 1.00 30.03 176 PHE G CA 1
ATOM 12245 C C . PHE G 1 176 ? -41.381 22.346 -30.626 1.00 26.83 176 PHE G C 1
ATOM 12246 O O . PHE G 1 176 ? -42.189 21.461 -30.933 1.00 23.60 176 PHE G O 1
ATOM 12254 N N . LYS G 1 177 ? -41.292 23.502 -31.272 1.00 26.54 177 LYS G N 1
ATOM 12255 C CA . LYS G 1 177 ? -42.313 23.886 -32.233 1.00 28.19 177 LYS G CA 1
ATOM 12256 C C . LYS G 1 177 ? -42.322 23.011 -33.497 1.00 23.24 177 LYS G C 1
ATOM 12257 O O . LYS G 1 177 ? -43.392 22.718 -34.041 1.00 21.04 177 LYS G O 1
ATOM 12263 N N . ASN G 1 178 ? -41.158 22.561 -33.952 1.00 22.99 178 ASN G N 1
ATOM 12264 C CA . ASN G 1 178 ? -41.146 21.716 -35.141 1.00 25.28 178 ASN G CA 1
ATOM 12265 C C . ASN G 1 178 ? -41.814 20.359 -34.879 1.00 20.89 178 ASN G C 1
ATOM 12266 O O . ASN G 1 178 ? -42.435 19.782 -35.771 1.00 26.49 178 ASN G O 1
ATOM 12271 N N . LEU G 1 179 ? -41.720 19.879 -33.646 1.00 22.97 179 LEU G N 1
ATOM 12272 C CA . LEU G 1 179 ? -42.367 18.633 -33.258 1.00 19.54 179 LEU G CA 1
ATOM 12273 C C . LEU G 1 179 ? -43.872 18.793 -33.268 1.00 23.06 179 LEU G C 1
ATOM 12274 O O . LEU G 1 179 ? -44.602 17.951 -33.815 1.00 21.04 179 LEU G O 1
ATOM 12279 N N . GLN G 1 180 ? -44.331 19.893 -32.670 1.00 26.24 180 GLN G N 1
ATOM 12280 C CA . GLN G 1 180 ? -45.745 20.240 -32.680 1.00 24.68 180 GLN G CA 1
ATOM 12281 C C . GLN G 1 180 ? -46.254 20.281 -34.120 1.00 22.65 180 GLN G C 1
ATOM 12282 O O . GLN G 1 180 ? -47.266 19.655 -34.457 1.00 19.57 180 GLN G O 1
ATOM 12288 N N . ALA G 1 181 ? -45.531 20.998 -34.979 1.00 20.15 181 ALA G N 1
ATOM 12289 C CA . ALA G 1 181 ? -45.920 21.087 -36.384 1.00 19.27 181 ALA G CA 1
ATOM 12290 C C . ALA G 1 181 ? -45.864 19.704 -37.044 1.00 20.66 181 ALA G C 1
ATOM 12291 O O . ALA G 1 181 ? -46.700 19.382 -37.899 1.00 22.46 181 ALA G O 1
ATOM 12293 N N . PHE G 1 182 ? -44.898 18.881 -36.629 1.00 23.73 182 PHE G N 1
ATOM 12294 C CA . PHE G 1 182 ? -44.817 17.503 -37.118 1.00 18.83 182 PHE G CA 1
ATOM 12295 C C . PHE G 1 182 ? -46.084 16.753 -36.754 1.00 20.95 182 PHE G C 1
ATOM 12296 O O . PHE G 1 182 ? -46.674 16.078 -37.599 1.00 25.18 182 PHE G O 1
ATOM 12304 N N . GLN G 1 183 ? -46.501 16.857 -35.492 1.00 17.53 183 GLN G N 1
ATOM 12305 C CA . GLN G 1 183 ? -47.702 16.152 -35.059 1.00 19.60 183 GLN G CA 1
ATOM 12306 C C . GLN G 1 183 ? -48.887 16.542 -35.935 1.00 21.98 183 GLN G C 1
ATOM 12307 O O . GLN G 1 183 ? -49.650 15.679 -36.387 1.00 20.00 183 GLN G O 1
ATOM 12313 N N . LYS G 1 184 ? -49.022 17.851 -36.160 1.00 21.74 184 LYS G N 1
ATOM 12314 C CA . LYS G 1 184 ? -50.134 18.436 -36.919 1.00 24.52 184 LYS G CA 1
ATOM 12315 C C . LYS G 1 184 ? -50.113 18.072 -38.408 1.00 27.08 184 LYS G C 1
ATOM 12316 O O . LYS G 1 184 ? -51.155 17.794 -39.007 1.00 28.98 184 LYS G O 1
ATOM 12322 N N . ARG G 1 185 ? -48.923 18.082 -39.001 1.00 20.99 185 ARG G N 1
ATOM 12323 C CA . ARG G 1 185 ? -48.749 17.649 -40.388 1.00 23.76 185 ARG G CA 1
ATOM 12324 C C . ARG G 1 185 ? -49.257 16.226 -40.635 1.00 29.30 185 ARG G C 1
ATOM 12325 O O . ARG G 1 185 ? -49.934 15.952 -41.632 1.00 23.36 185 ARG G O 1
ATOM 12333 N N . PHE G 1 186 ? -48.907 15.319 -39.726 1.00 20.43 186 PHE G N 1
ATOM 12334 C CA . PHE G 1 186 ? -49.333 13.929 -39.839 1.00 20.69 186 PHE G CA 1
ATOM 12335 C C . PHE G 1 186 ? -50.851 13.842 -39.741 1.00 22.60 186 PHE G C 1
ATOM 12336 O O . PHE G 1 186 ? -51.508 13.157 -40.539 1.00 26.28 186 PHE G O 1
ATOM 12344 N N . GLU G 1 187 ? -51.407 14.551 -38.764 1.00 22.86 187 GLU G N 1
ATOM 12345 C CA . GLU G 1 187 ? -52.848 14.535 -38.535 1.00 31.03 187 GLU G CA 1
ATOM 12346 C C . GLU G 1 187 ? -53.599 15.121 -39.730 1.00 29.47 187 GLU G C 1
ATOM 12347 O O . GLU G 1 187 ? -54.752 14.785 -39.968 1.00 26.05 187 GLU G O 1
ATOM 12353 N N . ASP G 1 188 ? -52.920 15.974 -40.490 1.00 29.17 188 ASP G N 1
ATOM 12354 C CA . ASP G 1 188 ? -53.522 16.639 -41.647 1.00 28.80 188 ASP G CA 1
ATOM 12355 C C . ASP G 1 188 ? -53.456 15.837 -42.947 1.00 32.75 188 ASP G C 1
ATOM 12356 O O . ASP G 1 188 ? -54.100 16.210 -43.928 1.00 33.24 188 ASP G O 1
ATOM 12361 N N . LEU G 1 189 ? -52.668 14.759 -42.973 1.00 29.63 189 LEU G N 1
ATOM 12362 C CA . LEU G 1 189 ? -52.650 13.870 -44.136 1.00 21.01 189 LEU G CA 1
ATOM 12363 C C . LEU G 1 189 ? -54.058 13.400 -44.396 1.00 26.46 189 LEU G C 1
ATOM 12364 O O . LEU G 1 189 ? -54.751 13.016 -43.451 1.00 24.07 189 LEU G O 1
ATOM 12369 N N . GLU G 1 190 ? -54.490 13.425 -45.659 1.00 22.84 190 GLU G N 1
ATOM 12370 C CA . GLU G 1 190 ? -55.896 13.173 -45.957 1.00 28.41 190 GLU G CA 1
ATOM 12371 C C . GLU G 1 190 ? -56.354 11.797 -45.490 1.00 27.24 190 GLU G C 1
ATOM 12372 O O . GLU G 1 190 ? -57.386 11.680 -44.837 1.00 24.38 190 GLU G O 1
ATOM 12378 N N . ALA G 1 191 ? -55.583 10.761 -45.806 1.00 25.69 191 ALA G N 1
ATOM 12379 C CA . ALA G 1 191 ? -55.934 9.410 -45.370 1.00 28.49 191 ALA G CA 1
ATOM 12380 C C . ALA G 1 191 ? -55.964 9.286 -43.841 1.00 20.64 191 ALA G C 1
ATOM 12381 O O . ALA G 1 191 ? -56.776 8.542 -43.299 1.00 26.95 191 ALA G O 1
ATOM 12383 N N . ILE G 1 192 ? -55.088 10.016 -43.154 1.00 21.44 192 ILE G N 1
ATOM 12384 C CA . ILE G 1 192 ? -54.992 9.954 -41.691 1.00 21.45 192 ILE G CA 1
ATOM 12385 C C . ILE G 1 192 ? -56.203 10.633 -41.032 1.00 25.58 192 ILE G C 1
ATOM 12386 O O . ILE G 1 192 ? -56.853 10.057 -40.152 1.00 23.42 192 ILE G O 1
ATOM 12391 N N . LYS G 1 193 ? -56.486 11.860 -41.463 1.00 26.02 193 LYS G N 1
ATOM 12392 C CA . LYS G 1 193 ? -57.677 12.590 -41.050 1.00 18.68 193 LYS G CA 1
ATOM 12393 C C . LYS G 1 193 ? -58.895 11.672 -41.128 1.00 23.70 193 LYS G C 1
ATOM 12394 O O . LYS G 1 193 ? -59.576 11.432 -40.125 1.00 27.96 193 LYS G O 1
ATOM 12400 N N . LYS G 1 194 ? -59.131 11.102 -42.305 1.00 21.93 194 LYS G N 1
ATOM 12401 C CA . LYS G 1 194 ? -60.273 10.208 -42.491 1.00 29.10 194 LYS G CA 1
ATOM 12402 C C . LYS G 1 194 ? -60.212 8.941 -41.611 1.00 29.77 194 LYS G C 1
ATOM 12403 O O . LYS G 1 194 ? -61.236 8.527 -41.049 1.00 24.22 194 LYS G O 1
ATOM 12409 N N . TYR G 1 195 ? -59.036 8.316 -41.493 1.00 25.92 195 TYR G N 1
ATOM 12410 C CA . TYR G 1 195 ? -58.929 7.134 -40.635 1.00 23.48 195 TYR G CA 1
ATOM 12411 C C . TYR G 1 195 ? -59.349 7.535 -39.232 1.00 22.60 195 TYR G C 1
ATOM 12412 O O . TYR G 1 195 ? -60.164 6.859 -38.602 1.00 22.08 195 TYR G O 1
ATOM 12421 N N . MET G 1 196 ? -58.836 8.670 -38.772 1.00 20.29 196 MET G N 1
ATOM 12422 C CA . MET G 1 196 ? -59.009 9.060 -37.374 1.00 23.89 196 MET G CA 1
ATOM 12423 C C . MET G 1 196 ? -60.408 9.568 -37.014 1.00 27.30 196 MET G C 1
ATOM 12424 O O . MET G 1 196 ? -60.723 9.696 -35.834 1.00 27.44 196 MET G O 1
ATOM 12429 N N . ALA G 1 197 ? -61.230 9.884 -38.016 1.00 33.26 197 ALA G N 1
ATOM 12430 C CA . ALA G 1 197 ? -62.628 10.271 -37.781 1.00 25.83 197 ALA G CA 1
ATOM 12431 C C . ALA G 1 197 ? -63.566 9.074 -38.003 1.00 33.84 197 ALA G C 1
ATOM 12432 O O . ALA G 1 197 ? -64.764 9.136 -37.718 1.00 33.30 197 ALA G O 1
ATOM 12434 N N . SER G 1 198 ? -63.005 7.987 -38.514 1.00 27.35 198 SER G N 1
ATOM 12435 C CA . SER G 1 198 ? -63.733 6.741 -38.694 1.00 32.54 198 SER G CA 1
ATOM 12436 C C . SER G 1 198 ? -64.005 6.080 -37.338 1.00 35.01 198 SER G C 1
ATOM 12437 O O . SER G 1 198 ? -63.286 6.329 -36.362 1.00 31.18 198 SER G O 1
ATOM 12440 N N . PRO G 1 199 ? -65.028 5.215 -37.271 1.00 32.39 199 PRO G N 1
ATOM 12441 C CA . PRO G 1 199 ? -65.368 4.626 -35.968 1.00 41.99 199 PRO G CA 1
ATOM 12442 C C . PRO G 1 199 ? -64.435 3.485 -35.536 1.00 38.52 199 PRO G C 1
ATOM 12443 O O . PRO G 1 199 ? -64.422 3.124 -34.357 1.00 36.75 199 PRO G O 1
ATOM 12447 N N . LYS G 1 200 ? -63.667 2.928 -36.465 1.00 34.10 200 LYS G N 1
ATOM 12448 C CA . LYS G 1 200 ? -62.704 1.897 -36.101 1.00 32.40 200 LYS G CA 1
ATOM 12449 C C . LYS G 1 200 ? -61.433 2.487 -35.465 1.00 32.84 200 LYS G C 1
ATOM 12450 O O . LYS G 1 200 ? -60.655 1.753 -34.854 1.00 30.97 200 LYS G O 1
ATOM 12456 N N . PHE G 1 201 ? -61.231 3.801 -35.584 1.00 24.13 201 PHE G N 1
ATOM 12457 C CA . PHE G 1 201 ? -60.061 4.445 -34.983 1.00 23.98 201 PHE G CA 1
ATOM 12458 C C . PHE G 1 201 ? -60.042 4.173 -33.481 1.00 33.98 201 PHE G C 1
ATOM 12459 O O . PHE G 1 201 ? -61.060 4.351 -32.803 1.00 29.25 201 PHE G O 1
ATOM 12467 N N . LEU G 1 202 ? -58.901 3.718 -32.963 1.00 29.17 202 LEU G N 1
ATOM 12468 C CA . LEU G 1 202 ? -58.799 3.461 -31.531 1.00 24.35 202 LEU G CA 1
ATOM 12469 C C . LEU G 1 202 ? -58.173 4.638 -30.799 1.00 30.26 202 LEU G C 1
ATOM 12470 O O . LEU G 1 202 ? -56.980 4.945 -30.961 1.00 23.12 202 LEU G O 1
ATOM 12475 N N . LYS G 1 203 ? -58.987 5.297 -29.981 1.00 29.54 203 LYS G N 1
ATOM 12476 C CA . LYS G 1 203 ? -58.516 6.423 -29.191 1.00 24.56 203 LYS G CA 1
ATOM 12477 C C . LYS G 1 203 ? -57.997 5.982 -27.828 1.00 21.55 203 LYS G C 1
ATOM 12478 O O . LYS G 1 203 ? -57.027 6.538 -27.302 1.00 22.95 203 LYS G O 1
ATOM 12484 N N . LYS G 1 204 ? -58.685 5.001 -27.254 1.00 25.37 204 LYS G N 1
ATOM 12485 C CA . LYS G 1 204 ? -58.350 4.447 -25.954 1.00 24.93 204 LYS G CA 1
ATOM 12486 C C . LYS G 1 204 ? -58.608 2.955 -25.994 1.00 20.91 204 LYS G C 1
ATOM 12487 O O . LYS G 1 204 ? -59.430 2.494 -26.779 1.00 29.82 204 LYS G O 1
ATOM 12493 N N . PRO G 1 205 ? -57.890 2.182 -25.180 1.00 24.58 205 PRO G N 1
ATOM 12494 C CA . PRO G 1 205 ? -56.805 2.536 -24.253 1.00 20.70 205 PRO G CA 1
ATOM 12495 C C . PRO G 1 205 ? -55.406 2.534 -24.873 1.00 21.26 205 PRO G C 1
ATOM 12496 O O . PRO G 1 205 ? -55.141 1.767 -25.792 1.00 20.44 205 PRO G O 1
ATOM 12500 N N . ILE G 1 206 ? -54.514 3.369 -24.357 1.00 17.23 206 ILE G N 1
ATOM 12501 C CA . ILE G 1 206 ? -53.135 3.349 -24.813 1.00 20.64 206 ILE G CA 1
ATOM 12502 C C . ILE G 1 206 ? -52.398 2.115 -24.305 1.00 21.97 206 ILE G C 1
ATOM 12503 O O . ILE G 1 206 ? -51.698 1.443 -25.064 1.00 23.48 206 ILE G O 1
ATOM 12508 N N . CYS G 1 207 ? -52.552 1.823 -23.022 1.00 21.50 207 CYS G N 1
ATOM 12509 C CA . CYS G 1 207 ? -51.935 0.642 -22.445 1.00 21.86 207 CYS G CA 1
ATOM 12510 C C . CYS G 1 207 ? -52.999 -0.358 -22.055 1.00 21.83 207 CYS G C 1
ATOM 12511 O O . CYS G 1 207 ? -54.183 -0.024 -22.009 1.00 21.14 207 CYS G O 1
ATOM 12514 N N . ASN G 1 208 ? -52.574 -1.586 -21.788 1.00 19.19 208 ASN G N 1
ATOM 12515 C CA . ASN G 1 208 ? -53.490 -2.618 -21.354 1.00 21.73 208 ASN G CA 1
ATOM 12516 C C . ASN G 1 208 ? -54.055 -2.314 -19.965 1.00 20.75 208 ASN G C 1
ATOM 12517 O O . ASN G 1 208 ? -53.705 -1.305 -19.332 1.00 20.56 208 ASN G O 1
ATOM 12522 N N . LYS G 1 209 ? -54.962 -3.185 -19.533 1.00 15.25 209 LYS G N 1
ATOM 12523 C CA . LYS G 1 209 ? -55.763 -3.039 -18.319 1.00 16.18 209 LYS G CA 1
ATOM 12524 C C . LYS G 1 209 ? -54.971 -3.002 -17.018 1.00 24.98 209 LYS G C 1
ATOM 12525 O O . LYS G 1 209 ? -55.314 -2.270 -16.078 1.00 23.65 209 LYS G O 1
ATOM 12531 N N . TYR G 1 210 ? -53.923 -3.813 -16.959 1.00 20.64 210 TYR G N 1
ATOM 12532 C CA . TYR G 1 210 ? -53.143 -3.982 -15.740 1.00 21.02 210 TYR G CA 1
ATOM 12533 C C . TYR G 1 210 ? -52.041 -2.944 -15.612 1.00 16.84 210 TYR G C 1
ATOM 12534 O O . TYR G 1 210 ? -51.212 -3.007 -14.703 1.00 20.99 210 TYR G O 1
ATOM 12543 N N . ALA G 1 211 ? -51.997 -2.011 -16.549 1.00 18.73 211 ALA G N 1
ATOM 12544 C CA . ALA G 1 211 ? -51.001 -0.954 -16.478 1.00 17.98 211 ALA G CA 1
ATOM 12545 C C . ALA G 1 211 ? -51.450 0.054 -15.421 1.00 19.54 211 ALA G C 1
ATOM 12546 O O . ALA G 1 211 ? -52.620 0.408 -15.367 1.00 18.99 211 ALA G O 1
ATOM 12548 N N . GLN G 1 212 ? -50.525 0.490 -14.572 1.00 17.01 212 GLN G N 1
ATOM 12549 C CA . GLN G 1 212 ? -50.831 1.487 -13.562 1.00 19.29 212 GLN G CA 1
ATOM 12550 C C . GLN G 1 212 ? -51.368 2.752 -14.215 1.00 23.52 212 GLN G C 1
ATOM 12551 O O . GLN G 1 212 ? -52.282 3.404 -13.706 1.00 21.99 212 GLN G O 1
ATOM 12557 N N . PHE G 1 213 ? -50.755 3.108 -15.334 1.00 22.86 213 PHE G N 1
ATOM 12558 C CA . PHE G 1 213 ? -51.173 4.263 -16.108 1.00 25.28 213 PHE G CA 1
ATOM 12559 C C . PHE G 1 213 ? -52.635 4.156 -16.479 1.00 21.30 213 PHE G C 1
ATOM 12560 O O . PHE G 1 213 ? -53.367 5.127 -16.416 1.00 28.45 213 PHE G O 1
ATOM 12568 N N . THR G 1 214 ? -53.057 2.960 -16.856 1.00 19.99 214 THR G N 1
ATOM 12569 C CA . THR G 1 214 ? -54.433 2.731 -17.270 1.00 24.04 214 THR G CA 1
ATOM 12570 C C . THR G 1 214 ? -55.404 2.834 -16.078 1.00 22.91 214 THR G C 1
ATOM 12571 O O . THR G 1 214 ? -56.442 3.474 -16.164 1.00 22.35 214 THR G O 1
ATOM 12575 N N . ILE G 1 215 ? -55.023 2.219 -14.965 1.00 22.34 215 ILE G N 1
ATOM 12576 C CA . ILE G 1 215 ? -55.812 2.195 -13.738 1.00 25.70 215 ILE G CA 1
ATOM 12577 C C . ILE G 1 215 ? -55.999 3.588 -13.114 1.00 29.22 215 ILE G C 1
ATOM 12578 O O . ILE G 1 215 ? -57.056 3.918 -12.562 1.00 26.28 215 ILE G O 1
ATOM 12583 N N . ILE G 1 216 ? -54.971 4.410 -13.212 1.00 23.03 216 ILE G N 1
ATOM 12584 C CA . ILE G 1 216 ? -55.064 5.752 -12.690 1.00 30.26 216 ILE G CA 1
ATOM 12585 C C . ILE G 1 216 ? -55.726 6.707 -13.678 1.00 34.70 216 ILE G C 1
ATOM 12586 O O . ILE G 1 216 ? -56.791 7.263 -13.391 1.00 36.08 216 ILE G O 1
ATOM 12591 N N . GLU G 1 217 ? -55.130 6.888 -14.847 1.00 25.68 217 GLU G N 1
ATOM 12592 C CA . GLU G 1 217 ? -55.594 7.958 -15.715 1.00 32.98 217 GLU G CA 1
ATOM 12593 C C . GLU G 1 217 ? -56.883 7.604 -16.409 1.00 37.38 217 GLU G C 1
ATOM 12594 O O . GLU G 1 217 ? -57.672 8.483 -16.764 1.00 40.98 217 GLU G O 1
ATOM 12600 N N . GLY G 1 218 ? -57.107 6.311 -16.588 1.00 37.25 218 GLY G N 1
ATOM 12601 C CA . GLY G 1 218 ? -58.325 5.870 -17.214 1.00 30.30 218 GLY G CA 1
ATOM 12602 C C . GLY G 1 218 ? -58.218 6.002 -18.709 1.00 36.98 218 GLY G C 1
ATOM 12603 O O . GLY G 1 218 ? -58.784 6.913 -19.320 1.00 36.26 218 GLY G O 1
ATOM 12604 N N . LYS G 1 219 ? -57.454 5.101 -19.307 1.00 46.40 219 LYS G N 1
ATOM 12605 C CA . LYS G 1 219 ? -57.628 4.863 -20.723 1.00 43.04 219 LYS G CA 1
ATOM 12606 C C . LYS G 1 219 ? -58.665 3.769 -20.850 1.00 34.19 219 LYS G C 1
ATOM 12607 O O . LYS G 1 219 ? -58.595 2.708 -20.218 1.00 33.10 219 LYS G O 1
ATOM 12614 N N . MET H 1 1 ? 4.665 -12.408 -52.796 1.00 58.98 1 MET H N 1
ATOM 12615 C CA . MET H 1 1 ? 4.967 -11.159 -52.106 1.00 51.30 1 MET H CA 1
ATOM 12616 C C . MET H 1 1 ? 5.794 -10.290 -53.033 1.00 49.78 1 MET H C 1
ATOM 12617 O O . MET H 1 1 ? 6.020 -9.108 -52.766 1.00 48.67 1 MET H O 1
ATOM 12622 N N . LEU H 1 2 ? 6.273 -10.911 -54.109 1.00 49.54 2 LEU H N 1
ATOM 12623 C CA . LEU H 1 2 ? 6.955 -10.206 -55.191 1.00 46.44 2 LEU H CA 1
ATOM 12624 C C . LEU H 1 2 ? 6.073 -10.270 -56.436 1.00 29.32 2 LEU H C 1
ATOM 12625 O O . LEU H 1 2 ? 6.318 -11.076 -57.336 1.00 34.16 2 LEU H O 1
ATOM 12630 N N . PRO H 1 3 ? 5.038 -9.421 -56.484 1.00 36.83 3 PRO H N 1
ATOM 12631 C CA . PRO H 1 3 ? 3.996 -9.522 -57.513 1.00 33.51 3 PRO H CA 1
ATOM 12632 C C . PRO H 1 3 ? 4.524 -9.311 -58.927 1.00 35.11 3 PRO H C 1
ATOM 12633 O O . PRO H 1 3 ? 5.442 -8.525 -59.127 1.00 30.97 3 PRO H O 1
ATOM 12637 N N . VAL H 1 4 ? 3.954 -10.018 -59.895 1.00 25.12 4 VAL H N 1
ATOM 12638 C CA . VAL H 1 4 ? 4.362 -9.848 -61.280 1.00 25.79 4 VAL H CA 1
ATOM 12639 C C . VAL H 1 4 ? 3.241 -9.215 -62.112 1.00 28.66 4 VAL H C 1
ATOM 12640 O O . VAL H 1 4 ? 2.125 -9.732 -62.124 1.00 30.22 4 VAL H O 1
ATOM 12644 N N . LEU H 1 5 ? 3.516 -8.107 -62.793 1.00 27.19 5 LEU H N 1
ATOM 12645 C CA . LEU H 1 5 ? 2.585 -7.596 -63.808 1.00 17.96 5 LEU H CA 1
ATOM 12646 C C . LEU H 1 5 ? 3.049 -8.113 -65.155 1.00 24.53 5 LEU H C 1
ATOM 12647 O O . LEU H 1 5 ? 4.216 -7.950 -65.514 1.00 25.01 5 LEU H O 1
ATOM 12652 N N . GLY H 1 6 ? 2.158 -8.762 -65.894 1.00 23.59 6 GLY H N 1
ATOM 12653 C CA . GLY H 1 6 ? 2.524 -9.300 -67.189 1.00 26.75 6 GLY H CA 1
ATOM 12654 C C . GLY H 1 6 ? 1.907 -8.488 -68.313 1.00 27.43 6 GLY H C 1
ATOM 12655 O O . GLY H 1 6 ? 0.695 -8.273 -68.327 1.00 21.51 6 GLY H O 1
ATOM 12656 N N . TYR H 1 7 ? 2.740 -8.046 -69.257 1.00 27.84 7 TYR H N 1
ATOM 12657 C CA . TYR H 1 7 ? 2.274 -7.283 -70.417 1.00 23.03 7 TYR H CA 1
ATOM 12658 C C . TYR H 1 7 ? 3.284 -7.236 -71.552 1.00 25.98 7 TYR H C 1
ATOM 12659 O O . TYR H 1 7 ? 4.429 -7.678 -71.397 1.00 26.04 7 TYR H O 1
ATOM 12668 N N . TRP H 1 8 ? 2.856 -6.675 -72.683 1.00 22.73 8 TRP H N 1
ATOM 12669 C CA . TRP H 1 8 ? 3.777 -6.267 -73.741 1.00 23.37 8 TRP H CA 1
ATOM 12670 C C . TRP H 1 8 ? 4.574 -5.084 -73.236 1.00 25.25 8 TRP H C 1
ATOM 12671 O O . TRP H 1 8 ? 4.199 -4.456 -72.244 1.00 20.51 8 TRP H O 1
ATOM 12682 N N . LYS H 1 9 ? 5.651 -4.752 -73.937 1.00 25.79 9 LYS H N 1
ATOM 12683 C CA . LYS H 1 9 ? 6.416 -3.559 -73.603 1.00 31.29 9 LYS H CA 1
ATOM 12684 C C . LYS H 1 9 ? 5.819 -2.309 -74.271 1.00 30.59 9 LYS H C 1
ATOM 12685 O O . LYS H 1 9 ? 6.425 -1.689 -75.146 1.00 25.52 9 LYS H O 1
ATOM 12691 N N . THR H 1 10 ? 4.607 -1.958 -73.857 1.00 24.42 10 THR H N 1
ATOM 12692 C CA . THR H 1 10 ? 3.884 -0.812 -74.398 1.00 26.10 10 THR H CA 1
ATOM 12693 C C . THR H 1 10 ? 3.023 -0.220 -73.311 1.00 22.30 10 THR H C 1
ATOM 12694 O O . THR H 1 10 ? 2.816 -0.847 -72.275 1.00 25.12 10 THR H O 1
ATOM 12698 N N . ARG H 1 11 ? 2.474 0.955 -73.573 1.00 22.53 11 ARG H N 1
ATOM 12699 C CA . ARG H 1 11 ? 1.612 1.614 -72.609 1.00 19.99 11 ARG H CA 1
ATOM 12700 C C . ARG H 1 11 ? 0.179 1.074 -72.706 1.00 29.02 11 ARG H C 1
ATOM 12701 O O . ARG H 1 11 ? -0.285 0.367 -71.801 1.00 24.85 11 ARG H O 1
ATOM 12709 N N . ALA H 1 12 ? -0.497 1.395 -73.813 1.00 24.28 12 ALA H N 1
ATOM 12710 C CA . ALA H 1 12 ? -1.859 0.914 -74.099 1.00 22.75 12 ALA H CA 1
ATOM 12711 C C . ALA H 1 12 ? -2.773 0.912 -72.860 1.00 20.82 12 ALA H C 1
ATOM 12712 O O . ALA H 1 12 ? -2.972 1.945 -72.242 1.00 19.59 12 ALA H O 1
ATOM 12714 N N . LEU H 1 13 ? -3.317 -0.236 -72.477 1.00 24.39 13 LEU H N 1
ATOM 12715 C CA . LEU H 1 13 ? -4.173 -0.267 -71.291 1.00 24.69 13 LEU H CA 1
ATOM 12716 C C . LEU H 1 13 ? -3.509 -0.839 -70.034 1.00 26.50 13 LEU H C 1
ATOM 12717 O O . LEU H 1 13 ? -4.181 -1.063 -69.030 1.00 22.43 13 LEU H O 1
ATOM 12722 N N . CYS H 1 14 ? -2.196 -1.050 -70.081 1.00 24.06 14 CYS H N 1
ATOM 12723 C CA . CYS H 1 14 ? -1.453 -1.491 -68.900 1.00 24.51 14 CYS H CA 1
ATOM 12724 C C . CYS H 1 14 ? -0.923 -0.308 -68.093 1.00 23.24 14 CYS H C 1
ATOM 12725 O O . CYS H 1 14 ? -0.725 -0.404 -66.882 1.00 20.75 14 CYS H O 1
ATOM 12728 N N . GLN H 1 15 ? -0.667 0.803 -68.770 1.00 22.74 15 GLN H N 1
ATOM 12729 C CA . GLN H 1 15 ? -0.061 1.936 -68.088 1.00 25.14 15 GLN H CA 1
ATOM 12730 C C . GLN H 1 15 ? -0.860 2.457 -66.881 1.00 25.25 15 GLN H C 1
ATOM 12731 O O . GLN H 1 15 ? -0.248 2.798 -65.871 1.00 31.78 15 GLN H O 1
ATOM 12737 N N . PRO H 1 16 ? -2.208 2.523 -66.966 1.00 20.51 16 PRO H N 1
ATOM 12738 C CA . PRO H 1 16 ? -2.904 2.951 -65.749 1.00 22.55 16 PRO H CA 1
ATOM 12739 C C . PRO H 1 16 ? -2.589 2.066 -64.545 1.00 20.21 16 PRO H C 1
ATOM 12740 O O . PRO H 1 16 ? -2.597 2.571 -63.430 1.00 24.97 16 PRO H O 1
ATOM 12744 N N . ILE H 1 17 ? -2.311 0.783 -64.779 1.00 18.57 17 ILE H N 1
ATOM 12745 C CA . ILE H 1 17 ? -1.944 -0.145 -63.720 1.00 20.77 17 ILE H CA 1
ATOM 12746 C C . ILE H 1 17 ? -0.528 0.162 -63.220 1.00 29.36 17 ILE H C 1
ATOM 12747 O O . ILE H 1 17 ? -0.244 0.111 -62.013 1.00 26.05 17 ILE H O 1
ATOM 12752 N N . ARG H 1 18 ? 0.355 0.492 -64.158 1.00 32.59 18 ARG H N 1
ATOM 12753 C CA . ARG H 1 18 ? 1.702 0.942 -63.818 1.00 29.63 18 ARG H CA 1
ATOM 12754 C C . ARG H 1 18 ? 1.661 2.230 -62.995 1.00 24.18 18 ARG H C 1
ATOM 12755 O O . ARG H 1 18 ? 2.401 2.367 -62.031 1.00 29.85 18 ARG H O 1
ATOM 12763 N N . LEU H 1 19 ? 0.806 3.172 -63.366 1.00 25.38 19 LEU H N 1
ATOM 12764 C CA . LEU H 1 19 ? 0.732 4.436 -62.637 1.00 19.16 19 LEU H CA 1
ATOM 12765 C C . LEU H 1 19 ? 0.196 4.253 -61.206 1.00 30.98 19 LEU H C 1
ATOM 12766 O O . LEU H 1 19 ? 0.602 4.961 -60.279 1.00 27.51 19 LEU H O 1
ATOM 12771 N N . MET H 1 20 ? -0.744 3.326 -61.046 1.00 24.36 20 MET H N 1
ATOM 12772 C CA . MET H 1 20 ? -1.292 2.978 -59.734 1.00 27.91 20 MET H CA 1
ATOM 12773 C C . MET H 1 20 ? -0.213 2.408 -58.827 1.00 26.86 20 MET H C 1
ATOM 12774 O O . MET H 1 20 ? -0.049 2.847 -57.694 1.00 32.40 20 MET H O 1
ATOM 12779 N N . LEU H 1 21 ? 0.530 1.436 -59.346 1.00 32.87 21 LEU H N 1
ATOM 12780 C CA . LEU H 1 21 ? 1.583 0.778 -58.596 1.00 28.80 21 LEU H CA 1
ATOM 12781 C C . LEU H 1 21 ? 2.717 1.755 -58.303 1.00 36.33 21 LEU H C 1
ATOM 12782 O O . LEU H 1 21 ? 3.385 1.647 -57.277 1.00 33.95 21 LEU H O 1
ATOM 12787 N N . GLY H 1 22 ? 2.913 2.720 -59.199 1.00 33.23 22 GLY H N 1
ATOM 12788 C CA . GLY H 1 22 ? 3.878 3.783 -58.981 1.00 34.47 22 GLY H CA 1
ATOM 12789 C C . GLY H 1 22 ? 3.462 4.705 -57.845 1.00 31.42 22 GLY H C 1
ATOM 12790 O O . GLY H 1 22 ? 4.250 4.981 -56.940 1.00 40.19 22 GLY H O 1
ATOM 12791 N N . TYR H 1 23 ? 2.218 5.172 -57.888 1.00 28.84 23 TYR H N 1
ATOM 12792 C CA . TYR H 1 23 ? 1.660 6.051 -56.862 1.00 29.80 23 TYR H CA 1
ATOM 12793 C C . TYR H 1 23 ? 1.602 5.402 -55.466 1.00 35.23 23 TYR H C 1
ATOM 12794 O O . TYR H 1 23 ? 1.550 6.108 -54.460 1.00 36.78 23 TYR H O 1
ATOM 12803 N N . THR H 1 24 ? 1.620 4.070 -55.400 1.00 29.77 24 THR H N 1
ATOM 12804 C CA . THR H 1 24 ? 1.569 3.373 -54.106 1.00 33.09 24 THR H CA 1
ATOM 12805 C C . THR H 1 24 ? 2.941 2.875 -53.631 1.00 37.80 24 THR H C 1
ATOM 12806 O O . THR H 1 24 ? 3.057 2.320 -52.538 1.00 39.84 24 THR H O 1
ATOM 12810 N N . GLY H 1 25 ? 3.968 3.056 -54.457 1.00 35.51 25 GLY H N 1
ATOM 12811 C CA . GLY H 1 25 ? 5.312 2.621 -54.122 1.00 32.14 25 GLY H CA 1
ATOM 12812 C C . GLY H 1 25 ? 5.428 1.116 -53.998 1.00 40.24 25 GLY H C 1
ATOM 12813 O O . GLY H 1 25 ? 6.207 0.626 -53.187 1.00 49.26 25 GLY H O 1
ATOM 12814 N N . THR H 1 26 ? 4.666 0.379 -54.803 1.00 33.16 26 THR H N 1
ATOM 12815 C CA . THR H 1 26 ? 4.636 -1.077 -54.702 1.00 38.83 26 THR H CA 1
ATOM 12816 C C . THR H 1 26 ? 5.733 -1.747 -55.521 1.00 42.92 26 THR H C 1
ATOM 12817 O O . THR H 1 26 ? 5.910 -1.468 -56.708 1.00 37.32 26 THR H O 1
ATOM 12821 N N . GLU H 1 27 ? 6.459 -2.652 -54.885 1.00 36.20 27 GLU H N 1
ATOM 12822 C CA . GLU H 1 27 ? 7.471 -3.410 -55.585 1.00 39.76 27 GLU H CA 1
ATOM 12823 C C . GLU H 1 27 ? 6.801 -4.494 -56.407 1.00 41.40 27 GLU H C 1
ATOM 12824 O O . GLU H 1 27 ? 5.901 -5.179 -55.917 1.00 44.37 27 GLU H O 1
ATOM 12830 N N . PHE H 1 28 ? 7.239 -4.652 -57.653 1.00 35.97 28 PHE H N 1
ATOM 12831 C CA . PHE H 1 28 ? 6.686 -5.683 -58.525 1.00 35.58 28 PHE H CA 1
ATOM 12832 C C . PHE H 1 28 ? 7.606 -5.932 -59.701 1.00 32.46 28 PHE H C 1
ATOM 12833 O O . PHE H 1 28 ? 8.234 -4.997 -60.194 1.00 26.72 28 PHE H O 1
ATOM 12841 N N . GLU H 1 29 ? 7.702 -7.186 -60.141 1.00 33.07 29 GLU H N 1
ATOM 12842 C CA . GLU H 1 29 ? 8.381 -7.461 -61.395 1.00 29.40 29 GLU H CA 1
ATOM 12843 C C . GLU H 1 29 ? 7.415 -7.116 -62.516 1.00 31.29 29 GLU H C 1
ATOM 12844 O O . GLU H 1 29 ? 6.207 -7.302 -62.372 1.00 29.11 29 GLU H O 1
ATOM 12850 N N . GLU H 1 30 ? 7.933 -6.592 -63.624 1.00 30.91 30 GLU H N 1
ATOM 12851 C CA . GLU H 1 30 ? 7.161 -6.590 -64.856 1.00 28.92 30 GLU H CA 1
ATOM 12852 C C . GLU H 1 30 ? 7.744 -7.633 -65.782 1.00 31.50 30 GLU H C 1
ATOM 12853 O O . GLU H 1 30 ? 8.908 -7.555 -66.168 1.00 40.09 30 GLU H O 1
ATOM 12859 N N . LYS H 1 31 ? 6.942 -8.626 -66.120 1.00 25.65 31 LYS H N 1
ATOM 12860 C CA . LYS H 1 31 ? 7.386 -9.658 -67.034 1.00 29.09 31 LYS H CA 1
ATOM 12861 C C . LYS H 1 31 ? 6.925 -9.271 -68.429 1.00 33.42 31 LYS H C 1
ATOM 12862 O O . LYS H 1 31 ? 5.726 -9.111 -68.667 1.00 29.00 31 LYS H O 1
ATOM 12868 N N . ASN H 1 32 ? 7.878 -9.093 -69.343 1.00 29.04 32 ASN H N 1
ATOM 12869 C CA . ASN H 1 32 ? 7.548 -8.683 -70.698 1.00 26.83 32 ASN H CA 1
ATOM 12870 C C . ASN H 1 32 ? 7.638 -9.816 -71.692 1.00 27.90 32 ASN H C 1
ATOM 12871 O O . ASN H 1 32 ? 8.317 -10.812 -71.462 1.00 35.54 32 ASN H O 1
ATOM 12876 N N . TYR H 1 33 ? 6.935 -9.664 -72.803 1.00 28.07 33 TYR H N 1
ATOM 12877 C CA . TYR H 1 33 ? 6.981 -10.649 -73.864 1.00 27.11 33 TYR H CA 1
ATOM 12878 C C . TYR H 1 33 ? 7.344 -9.904 -75.134 1.00 28.99 33 TYR H C 1
ATOM 12879 O O . TYR H 1 33 ? 6.916 -8.764 -75.323 1.00 29.30 33 TYR H O 1
ATOM 12888 N N . PRO H 1 34 ? 8.186 -10.512 -75.981 1.00 24.67 34 PRO H N 1
ATOM 12889 C CA . PRO H 1 34 ? 8.579 -9.832 -77.214 1.00 28.73 34 PRO H CA 1
ATOM 12890 C C . PRO H 1 34 ? 7.617 -10.067 -78.369 1.00 29.68 34 PRO H C 1
ATOM 12891 O O . PRO H 1 34 ? 6.830 -11.015 -78.363 1.00 26.81 34 PRO H O 1
ATOM 12895 N N . VAL H 1 35 ? 7.684 -9.190 -79.360 1.00 26.94 35 VAL H N 1
ATOM 12896 C CA . VAL H 1 35 ? 6.890 -9.355 -80.556 1.00 23.82 35 VAL H CA 1
ATOM 12897 C C . VAL H 1 35 ? 7.838 -9.312 -81.742 1.00 28.20 35 VAL H C 1
ATOM 12898 O O . VAL H 1 35 ? 8.586 -8.342 -81.900 1.00 28.86 35 VAL H O 1
ATOM 12902 N N . GLY H 1 36 ? 7.806 -10.364 -82.562 1.00 28.33 36 GLY H N 1
ATOM 12903 C CA . GLY H 1 36 ? 8.642 -10.453 -83.748 1.00 28.98 36 GLY H CA 1
ATOM 12904 C C . GLY H 1 36 ? 8.303 -9.431 -84.824 1.00 33.94 36 GLY H C 1
ATOM 12905 O O . GLY H 1 36 ? 7.268 -8.780 -84.767 1.00 28.21 36 GLY H O 1
ATOM 12906 N N . ASP H 1 37 ? 9.179 -9.300 -85.815 1.00 35.45 37 ASP H N 1
ATOM 12907 C CA . ASP H 1 37 ? 9.033 -8.283 -86.858 1.00 34.99 37 ASP H CA 1
ATOM 12908 C C . ASP H 1 37 ? 7.959 -8.637 -87.885 1.00 29.67 37 ASP H C 1
ATOM 12909 O O . ASP H 1 37 ? 7.547 -9.797 -87.998 1.00 31.13 37 ASP H O 1
ATOM 12914 N N . ALA H 1 38 ? 7.522 -7.638 -88.645 1.00 30.13 38 ALA H N 1
ATOM 12915 C CA . ALA H 1 38 ? 6.667 -7.879 -89.806 1.00 32.87 38 ALA H CA 1
ATOM 12916 C C . ALA H 1 38 ? 7.353 -8.861 -90.746 1.00 32.78 38 ALA H C 1
ATOM 12917 O O . ALA H 1 38 ? 8.578 -8.938 -90.748 1.00 42.60 38 ALA H O 1
ATOM 12919 N N . PRO H 1 39 ? 6.581 -9.618 -91.547 1.00 31.72 39 PRO H N 1
ATOM 12920 C CA . PRO H 1 39 ? 5.121 -9.619 -91.668 1.00 36.95 39 PRO H CA 1
ATOM 12921 C C . PRO H 1 39 ? 4.400 -10.445 -90.604 1.00 30.84 39 PRO H C 1
ATOM 12922 O O . PRO H 1 39 ? 3.183 -10.315 -90.469 1.00 30.02 39 PRO H O 1
ATOM 12926 N N . ASP H 1 40 ? 5.127 -11.284 -89.878 1.00 28.50 40 ASP H N 1
ATOM 12927 C CA . ASP H 1 40 ? 4.483 -12.242 -88.987 1.00 28.71 40 ASP H CA 1
ATOM 12928 C C . ASP H 1 40 ? 4.193 -11.750 -87.576 1.00 26.52 40 ASP H C 1
ATOM 12929 O O . ASP H 1 40 ? 3.226 -12.201 -86.977 1.00 27.43 40 ASP H O 1
ATOM 12934 N N . TYR H 1 41 ? 5.023 -10.861 -87.039 1.00 27.45 41 TYR H N 1
ATOM 12935 C CA . TYR H 1 41 ? 4.801 -10.340 -85.690 1.00 26.91 41 TYR H CA 1
ATOM 12936 C C . TYR H 1 41 ? 4.655 -11.475 -84.681 1.00 30.69 41 TYR H C 1
ATOM 12937 O O . TYR H 1 41 ? 3.755 -11.462 -83.831 1.00 26.31 41 TYR H O 1
ATOM 12946 N N . ASP H 1 42 ? 5.545 -12.456 -84.789 1.00 29.83 42 ASP H N 1
ATOM 12947 C CA . ASP H 1 42 ? 5.478 -13.679 -83.985 1.00 31.08 42 ASP H CA 1
ATOM 12948 C C . ASP H 1 42 ? 5.375 -13.409 -82.481 1.00 33.16 42 ASP H C 1
ATOM 12949 O O . ASP H 1 42 ? 6.007 -12.485 -81.962 1.00 30.07 42 ASP H O 1
ATOM 12954 N N . LYS H 1 43 ? 4.567 -14.205 -81.787 1.00 27.89 43 LYS H N 1
ATOM 12955 C CA . LYS H 1 43 ? 4.399 -14.025 -80.355 1.00 28.57 43 LYS H CA 1
ATOM 12956 C C . LYS H 1 43 ? 4.576 -15.400 -79.690 1.00 33.47 43 LYS H C 1
ATOM 12957 O O . LYS H 1 43 ? 3.895 -15.721 -78.719 1.00 28.10 43 LYS H O 1
ATOM 12963 N N A SER H 1 44 ? 5.502 -16.181 -80.247 0.45 32.26 44 SER H N 1
ATOM 12964 N N B SER H 1 44 ? 5.503 -16.197 -80.222 0.55 32.27 44 SER H N 1
ATOM 12965 C CA A SER H 1 44 ? 5.809 -17.547 -79.824 0.45 31.26 44 SER H CA 1
ATOM 12966 C CA B SER H 1 44 ? 5.720 -17.578 -79.790 0.55 31.26 44 SER H CA 1
ATOM 12967 C C A SER H 1 44 ? 5.956 -17.692 -78.316 0.45 29.82 44 SER H C 1
ATOM 12968 C C B SER H 1 44 ? 5.957 -17.714 -78.291 0.55 29.81 44 SER H C 1
ATOM 12969 O O A SER H 1 44 ? 5.342 -18.563 -77.702 0.45 30.17 44 SER H O 1
ATOM 12970 O O B SER H 1 44 ? 5.410 -18.612 -77.653 0.55 30.18 44 SER H O 1
ATOM 12975 N N . GLU H 1 45 ? 6.772 -16.820 -77.737 1.00 30.20 45 GLU H N 1
ATOM 12976 C CA . GLU H 1 45 ? 7.117 -16.875 -76.323 1.00 27.82 45 GLU H CA 1
ATOM 12977 C C . GLU H 1 45 ? 5.908 -16.697 -75.413 1.00 29.29 45 GLU H C 1
ATOM 12978 O O . GLU H 1 45 ? 5.707 -17.475 -74.486 1.00 24.24 45 GLU H O 1
ATOM 12984 N N . TRP H 1 46 ? 5.113 -15.661 -75.650 1.00 27.56 46 TRP H N 1
ATOM 12985 C CA . TRP H 1 46 ? 3.906 -15.497 -74.854 1.00 30.20 46 TRP H CA 1
ATOM 12986 C C . TRP H 1 46 ? 2.949 -16.668 -75.060 1.00 24.01 46 TRP H C 1
ATOM 12987 O O . TRP H 1 46 ? 2.354 -17.167 -74.105 1.00 27.22 46 TRP H O 1
ATOM 12998 N N . LEU H 1 47 ? 2.803 -17.119 -76.302 1.00 27.73 47 LEU H N 1
ATOM 12999 C CA . LEU H 1 47 ? 1.843 -18.182 -76.588 1.00 27.43 47 LEU H CA 1
ATOM 13000 C C . LEU H 1 47 ? 2.272 -19.505 -75.947 1.00 30.47 47 LEU H C 1
ATOM 13001 O O . LEU H 1 47 ? 1.428 -20.375 -75.677 1.00 26.61 47 LEU H O 1
ATOM 13006 N N . ALA H 1 48 ? 3.574 -19.633 -75.679 1.00 26.80 48 ALA H N 1
ATOM 13007 C CA . ALA H 1 48 ? 4.138 -20.851 -75.086 1.00 31.94 48 ALA H CA 1
ATOM 13008 C C . ALA H 1 48 ? 3.935 -20.946 -73.569 1.00 30.38 48 ALA H C 1
ATOM 13009 O O . ALA H 1 48 ? 4.092 -22.026 -72.992 1.00 33.65 48 ALA H O 1
ATOM 13011 N N . VAL H 1 49 ? 3.605 -19.828 -72.924 1.00 31.21 49 VAL H N 1
ATOM 13012 C CA . VAL H 1 49 ? 3.393 -19.819 -71.474 1.00 27.76 49 VAL H CA 1
ATOM 13013 C C . VAL H 1 49 ? 2.006 -19.325 -71.078 1.00 27.19 49 VAL H C 1
ATOM 13014 O O . VAL H 1 49 ? 1.649 -19.319 -69.899 1.00 27.66 49 VAL H O 1
ATOM 13018 N N . LYS H 1 50 ? 1.226 -18.918 -72.069 1.00 23.77 50 LYS H N 1
ATOM 13019 C CA . LYS H 1 50 ? -0.074 -18.311 -71.820 1.00 27.29 50 LYS H CA 1
ATOM 13020 C C . LYS H 1 50 ? -1.001 -19.192 -70.972 1.00 25.52 50 LYS H C 1
ATOM 13021 O O . LYS H 1 50 ? -1.691 -18.706 -70.077 1.00 26.87 50 LYS H O 1
ATOM 13027 N N . PHE H 1 51 ? -1.002 -20.490 -71.245 1.00 28.69 51 PHE H N 1
ATOM 13028 C CA . PHE H 1 51 ? -1.912 -21.404 -70.563 1.00 29.67 51 PHE H CA 1
ATOM 13029 C C . PHE H 1 51 ? -1.229 -22.181 -69.443 1.00 23.70 51 PHE H C 1
ATOM 13030 O O . PHE H 1 51 ? -1.751 -23.178 -68.962 1.00 21.97 51 PHE H O 1
ATOM 13038 N N . LYS H 1 52 ? -0.064 -21.704 -69.026 1.00 31.57 52 LYS H N 1
ATOM 13039 C CA . LYS H 1 52 ? 0.707 -22.374 -67.994 1.00 27.42 52 LYS H CA 1
ATOM 13040 C C . LYS H 1 52 ? 1.163 -21.388 -66.926 1.00 25.96 52 LYS H C 1
ATOM 13041 O O . LYS H 1 52 ? 2.295 -21.451 -66.438 1.00 34.02 52 LYS H O 1
ATOM 13047 N N . LEU H 1 53 ? 0.267 -20.481 -66.554 1.00 26.47 53 LEU H N 1
ATOM 13048 C CA . LEU H 1 53 ? 0.548 -19.506 -65.508 1.00 23.30 53 LEU H CA 1
ATOM 13049 C C . LEU H 1 53 ? -0.508 -19.556 -64.403 1.00 25.06 53 LEU H C 1
ATOM 13050 O O . LEU H 1 53 ? -0.482 -18.745 -63.468 1.00 22.47 53 LEU H O 1
ATOM 13055 N N . GLY H 1 54 ? -1.441 -20.496 -64.528 1.00 23.83 54 GLY H N 1
ATOM 13056 C CA . GLY H 1 54 ? -2.520 -20.642 -63.562 1.00 27.82 54 GLY H CA 1
ATOM 13057 C C . GLY H 1 54 ? -3.684 -19.676 -63.751 1.00 26.55 54 GLY H C 1
ATOM 13058 O O . GLY H 1 54 ? -4.609 -19.648 -62.940 1.00 27.78 54 GLY H O 1
ATOM 13059 N N . LEU H 1 55 ? -3.647 -18.883 -64.821 1.00 27.76 55 LEU H N 1
ATOM 13060 C CA . LEU H 1 55 ? -4.700 -17.906 -65.082 1.00 19.43 55 LEU H CA 1
ATOM 13061 C C . LEU H 1 55 ? -6.014 -18.574 -65.523 1.00 22.71 55 LEU H C 1
ATOM 13062 O O . LEU H 1 55 ? -6.020 -19.403 -66.435 1.00 27.24 55 LEU H O 1
ATOM 13067 N N . ALA H 1 56 ? -7.125 -18.188 -64.900 1.00 19.09 56 ALA H N 1
ATOM 13068 C CA . ALA H 1 56 ? -8.444 -18.680 -65.322 1.00 15.22 56 ALA H CA 1
ATOM 13069 C C . ALA H 1 56 ? -8.778 -18.273 -66.755 1.00 17.69 56 ALA H C 1
ATOM 13070 O O . ALA H 1 56 ? -9.214 -19.096 -67.552 1.00 19.35 56 ALA H O 1
ATOM 13072 N N . PHE H 1 57 ? -8.543 -17.006 -67.087 1.00 17.35 57 PHE H N 1
ATOM 13073 C CA . PHE H 1 57 ? -8.791 -16.499 -68.426 1.00 18.65 57 PHE H CA 1
ATOM 13074 C C . PHE H 1 57 ? -7.492 -15.872 -68.932 1.00 19.32 57 PHE H C 1
ATOM 13075 O O . PHE H 1 57 ? -7.296 -14.663 -68.823 1.00 15.75 57 PHE H O 1
ATOM 13083 N N . PRO H 1 58 ? -6.572 -16.708 -69.424 1.00 21.42 58 PRO H N 1
ATOM 13084 C CA . PRO H 1 58 ? -5.239 -16.219 -69.805 1.00 20.44 58 PRO H CA 1
ATOM 13085 C C . PRO H 1 58 ? -5.338 -15.029 -70.749 1.00 22.15 58 PRO H C 1
ATOM 13086 O O . PRO H 1 58 ? -6.046 -15.130 -71.760 1.00 20.78 58 PRO H O 1
ATOM 13090 N N . ASN H 1 59 ? -4.681 -13.924 -70.399 1.00 18.85 59 ASN H N 1
ATOM 13091 C CA . ASN H 1 59 ? -4.691 -12.709 -71.210 1.00 21.07 59 ASN H CA 1
ATOM 13092 C C . ASN H 1 59 ? -3.549 -11.778 -70.804 1.00 19.10 59 ASN H C 1
ATOM 13093 O O . ASN H 1 59 ? -2.797 -12.070 -69.872 1.00 19.69 59 ASN H O 1
ATOM 13098 N N . LEU H 1 60 ? -3.443 -10.649 -71.492 1.00 17.22 60 LEU H N 1
ATOM 13099 C CA . LEU H 1 60 ? -2.533 -9.589 -71.088 1.00 18.00 60 LEU H CA 1
ATOM 13100 C C . LEU H 1 60 ? -3.303 -8.273 -71.019 1.00 17.96 60 LEU H C 1
ATOM 13101 O O . LEU H 1 60 ? -4.003 -7.900 -71.962 1.00 18.08 60 LEU H O 1
ATOM 13106 N N . PRO H 1 61 ? -3.148 -7.541 -69.912 1.00 15.43 61 PRO H N 1
ATOM 13107 C CA . PRO H 1 61 ? -2.227 -7.796 -68.803 1.00 18.58 61 PRO H CA 1
ATOM 13108 C C . PRO H 1 61 ? -2.705 -8.842 -67.805 1.00 24.39 61 PRO H C 1
ATOM 13109 O O . PRO H 1 61 ? -3.899 -9.155 -67.758 1.00 13.60 61 PRO H O 1
ATOM 13113 N N . TYR H 1 62 ? -1.765 -9.385 -67.029 1.00 25.00 62 TYR H N 1
ATOM 13114 C CA . TYR H 1 62 ? -2.093 -10.232 -65.880 1.00 19.34 62 TYR H CA 1
ATOM 13115 C C . TYR H 1 62 ? -1.334 -9.750 -64.653 1.00 24.71 62 TYR H C 1
ATOM 13116 O O . TYR H 1 62 ? -0.302 -9.079 -64.765 1.00 20.61 62 TYR H O 1
ATOM 13125 N N . TYR H 1 63 ? -1.865 -10.102 -63.489 1.00 19.02 63 TYR H N 1
ATOM 13126 C CA . TYR H 1 63 ? -1.289 -9.755 -62.198 1.00 23.68 63 TYR H CA 1
ATOM 13127 C C . TYR H 1 63 ? -1.228 -11.021 -61.341 1.00 31.66 63 TYR H C 1
ATOM 13128 O O . TYR H 1 63 ? -2.261 -11.657 -61.071 1.00 20.54 63 TYR H O 1
ATOM 13137 N N . ILE H 1 64 ? -0.020 -11.406 -60.945 1.00 22.37 64 ILE H N 1
ATOM 13138 C CA . ILE H 1 64 ? 0.162 -12.609 -60.143 1.00 23.51 64 ILE H CA 1
ATOM 13139 C C . ILE H 1 64 ? 0.851 -12.222 -58.832 1.00 35.51 64 ILE H C 1
ATOM 13140 O O . ILE H 1 64 ? 1.981 -11.722 -58.822 1.00 33.64 64 ILE H O 1
ATOM 13145 N N . ASP H 1 65 ? 0.116 -12.441 -57.742 1.00 41.78 65 ASP H N 1
ATOM 13146 C CA . ASP H 1 65 ? 0.394 -11.922 -56.401 1.00 36.45 65 ASP H CA 1
ATOM 13147 C C . ASP H 1 65 ? 0.150 -13.007 -55.343 1.00 42.95 65 ASP H C 1
ATOM 13148 O O . ASP H 1 65 ? -0.877 -12.988 -54.656 1.00 41.90 65 ASP H O 1
ATOM 13153 N N . GLY H 1 66 ? 1.079 -13.944 -55.202 1.00 41.08 66 GLY H N 1
ATOM 13154 C CA . GLY H 1 66 ? 0.853 -15.066 -54.311 1.00 44.56 66 GLY H CA 1
ATOM 13155 C C . GLY H 1 66 ? -0.087 -16.011 -55.024 1.00 51.37 66 GLY H C 1
ATOM 13156 O O . GLY H 1 66 ? 0.161 -16.370 -56.179 1.00 53.97 66 GLY H O 1
ATOM 13157 N N . ASP H 1 67 ? -1.178 -16.404 -54.376 1.00 44.29 67 ASP H N 1
ATOM 13158 C CA . ASP H 1 67 ? -2.128 -17.269 -55.060 1.00 50.07 67 ASP H CA 1
ATOM 13159 C C . ASP H 1 67 ? -3.146 -16.407 -55.843 1.00 47.64 67 ASP H C 1
ATOM 13160 O O . ASP H 1 67 ? -3.848 -16.910 -56.722 1.00 45.55 67 ASP H O 1
ATOM 13165 N N . VAL H 1 68 ? -3.204 -15.109 -55.535 1.00 39.78 68 VAL H N 1
ATOM 13166 C CA . VAL H 1 68 ? -4.000 -14.158 -56.313 1.00 29.33 68 VAL H CA 1
ATOM 13167 C C . VAL H 1 68 ? -3.503 -14.054 -57.750 1.00 30.83 68 VAL H C 1
ATO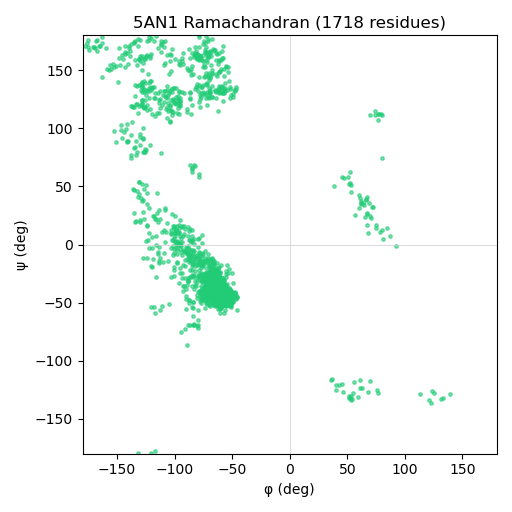M 13168 O O . VAL H 1 68 ? -2.388 -13.605 -57.984 1.00 34.59 68 VAL H O 1
ATOM 13172 N N . LYS H 1 69 ? -4.321 -14.462 -58.715 1.00 30.20 69 LYS H N 1
ATOM 13173 C CA . LYS H 1 69 ? -3.942 -14.382 -60.131 1.00 22.67 69 LYS H CA 1
ATOM 13174 C C . LYS H 1 69 ? -5.076 -13.755 -60.918 1.00 27.53 69 LYS H C 1
ATOM 13175 O O . LYS H 1 69 ? -6.153 -14.339 -61.032 1.00 28.08 69 LYS H O 1
ATOM 13181 N N . ILE H 1 70 ? -4.834 -12.560 -61.443 1.00 22.27 70 ILE H N 1
ATOM 13182 C CA . ILE H 1 70 ? -5.880 -11.785 -62.084 1.00 20.91 70 ILE H CA 1
ATOM 13183 C C . ILE H 1 70 ? -5.545 -11.431 -63.530 1.00 24.92 70 ILE H C 1
ATOM 13184 O O . ILE H 1 70 ? -4.418 -11.021 -63.829 1.00 24.72 70 ILE H O 1
ATOM 13189 N N . THR H 1 71 ? -6.509 -11.610 -64.425 1.00 19.89 71 THR H N 1
ATOM 13190 C CA . THR H 1 71 ? -6.452 -10.961 -65.731 1.00 18.61 71 THR H CA 1
ATOM 13191 C C . THR H 1 71 ? -7.630 -10.000 -65.806 1.00 16.53 71 THR H C 1
ATOM 13192 O O . THR H 1 71 ? -8.429 -9.930 -64.867 1.00 21.21 71 THR H O 1
ATOM 13196 N N . GLN H 1 72 ? -7.734 -9.302 -66.934 1.00 18.96 72 GLN H N 1
ATOM 13197 C CA . GLN H 1 72 ? -8.664 -8.191 -67.175 1.00 15.39 72 GLN H CA 1
ATOM 13198 C C . GLN H 1 72 ? -8.174 -6.930 -66.489 1.00 17.69 72 GLN H C 1
ATOM 13199 O O . GLN H 1 72 ? -8.142 -6.830 -65.266 1.00 15.52 72 GLN H O 1
ATOM 13205 N N . SER H 1 73 ? -7.793 -5.959 -67.311 1.00 17.90 73 SER H N 1
ATOM 13206 C CA . SER H 1 73 ? -7.101 -4.778 -66.827 1.00 17.62 73 SER H CA 1
ATOM 13207 C C . SER H 1 73 ? -7.911 -3.991 -65.791 1.00 16.97 73 SER H C 1
ATOM 13208 O O . SER H 1 73 ? -7.360 -3.544 -64.797 1.00 14.92 73 SER H O 1
ATOM 13211 N N . LYS H 1 74 ? -9.209 -3.812 -66.016 1.00 14.47 74 LYS H N 1
ATOM 13212 C CA . LYS H 1 74 ? -10.009 -3.100 -65.033 1.00 13.50 74 LYS H CA 1
ATOM 13213 C C . LYS H 1 74 ? -10.182 -3.902 -63.740 1.00 17.72 74 LYS H C 1
ATOM 13214 O O . LYS H 1 74 ? -10.290 -3.324 -62.667 1.00 15.98 74 LYS H O 1
ATOM 13220 N N . ALA H 1 75 ? -10.191 -5.226 -63.829 1.00 15.29 75 ALA H N 1
ATOM 13221 C CA . ALA H 1 75 ? -10.295 -6.031 -62.613 1.00 18.09 75 ALA H CA 1
ATOM 13222 C C . ALA H 1 75 ? -9.032 -5.873 -61.763 1.00 19.66 75 ALA H C 1
ATOM 13223 O O . ALA H 1 75 ? -9.096 -5.833 -60.529 1.00 18.01 75 ALA H O 1
ATOM 13225 N N . ILE H 1 76 ? -7.885 -5.789 -62.439 1.00 18.10 76 ILE H N 1
ATOM 13226 C CA . ILE H 1 76 ? -6.617 -5.534 -61.772 1.00 22.03 76 ILE H CA 1
ATOM 13227 C C . ILE H 1 76 ? -6.634 -4.177 -61.086 1.00 18.87 76 ILE H C 1
ATOM 13228 O O . ILE H 1 76 ? -6.192 -4.050 -59.949 1.00 22.16 76 ILE H O 1
ATOM 13233 N N . MET H 1 77 ? -7.142 -3.159 -61.771 1.00 16.28 77 MET H N 1
ATOM 13234 C CA . MET H 1 77 ? -7.168 -1.829 -61.191 1.00 20.50 77 MET H CA 1
ATOM 13235 C C . MET H 1 77 ? -8.076 -1.783 -59.965 1.00 25.43 77 MET H C 1
ATOM 13236 O O . MET H 1 77 ? -7.744 -1.157 -58.956 1.00 21.26 77 MET H O 1
ATOM 13241 N N . ARG H 1 78 ? -9.234 -2.429 -60.067 1.00 22.60 78 ARG H N 1
ATOM 13242 C CA . ARG H 1 78 ? -10.174 -2.478 -58.950 1.00 22.56 78 ARG H CA 1
ATOM 13243 C C . ARG H 1 78 ? -9.543 -3.199 -57.762 1.00 19.51 78 ARG H C 1
ATOM 13244 O O . ARG H 1 78 ? -9.755 -2.805 -56.621 1.00 23.36 78 ARG H O 1
ATOM 13252 N N . TYR H 1 79 ? -8.764 -4.246 -58.042 1.00 21.14 79 TYR H N 1
ATOM 13253 C CA . TYR H 1 79 ? -8.082 -5.006 -56.994 1.00 23.97 79 TYR H CA 1
ATOM 13254 C C . TYR H 1 79 ? -7.077 -4.125 -56.277 1.00 28.86 79 TY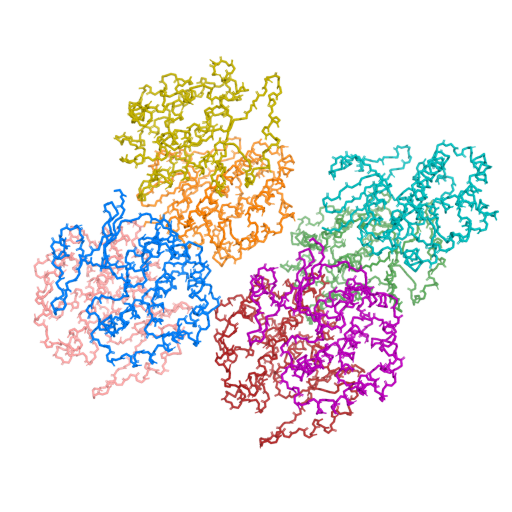R H C 1
ATOM 13255 O O . TYR H 1 79 ? -6.967 -4.173 -55.053 1.00 24.72 79 TYR H O 1
ATOM 13264 N N . LEU H 1 80 ? -6.363 -3.309 -57.049 1.00 24.78 80 LEU H N 1
ATOM 13265 C CA . LEU H 1 80 ? -5.358 -2.413 -56.496 1.00 28.35 80 LEU H CA 1
ATOM 13266 C C . LEU H 1 80 ? -6.026 -1.226 -55.819 1.00 24.23 80 LEU H C 1
ATOM 13267 O O . LEU H 1 80 ? -5.484 -0.661 -54.874 1.00 30.27 80 LEU H O 1
ATOM 13272 N N . ALA H 1 81 ? -7.205 -0.853 -56.303 1.00 21.57 81 ALA H N 1
ATOM 13273 C CA . ALA H 1 81 ? -7.968 0.235 -55.717 1.00 21.35 81 ALA H CA 1
ATOM 13274 C C . ALA H 1 81 ? -8.507 -0.148 -54.349 1.00 30.30 81 ALA H C 1
ATOM 13275 O O . ALA H 1 81 ? -8.726 0.715 -53.494 1.00 29.21 81 ALA H O 1
ATOM 13277 N N . ARG H 1 82 ? -8.759 -1.440 -54.159 1.00 22.14 82 ARG H N 1
ATOM 13278 C CA . ARG H 1 82 ? -9.193 -1.929 -52.857 1.00 27.80 82 ARG H CA 1
ATOM 13279 C C . ARG H 1 82 ? -8.011 -2.059 -51.894 1.00 23.76 82 ARG H C 1
ATOM 13280 O O . ARG H 1 82 ? -8.142 -1.756 -50.710 1.00 25.48 82 ARG H O 1
ATOM 13288 N N . LYS H 1 83 ? -6.874 -2.527 -52.395 1.00 18.85 83 LYS H N 1
ATOM 13289 C CA . LYS H 1 83 ? -5.687 -2.721 -51.558 1.00 33.37 83 LYS H CA 1
ATOM 13290 C C . LYS H 1 83 ? -5.141 -1.407 -51.018 1.00 36.23 83 LYS H C 1
ATOM 13291 O O . LYS H 1 83 ? -4.544 -1.367 -49.936 1.00 32.32 83 LYS H O 1
ATOM 13297 N N . HIS H 1 84 ? -5.338 -0.335 -51.781 1.00 28.96 84 HIS H N 1
ATOM 13298 C CA . HIS H 1 84 ? -4.604 0.900 -51.542 1.00 32.20 84 HIS H CA 1
ATOM 13299 C C . HIS H 1 84 ? -5.484 2.113 -51.331 1.00 29.19 84 HIS H C 1
ATOM 13300 O O . HIS H 1 84 ? -5.006 3.241 -51.404 1.00 36.62 84 HIS H O 1
ATOM 13307 N N . GLY H 1 85 ? -6.765 1.880 -51.066 1.00 31.40 85 GLY H N 1
ATOM 13308 C CA . GLY H 1 85 ? -7.685 2.955 -50.740 1.00 27.75 85 GLY H CA 1
ATOM 13309 C C . GLY H 1 85 ? -7.960 3.912 -51.882 1.00 32.92 85 GLY H C 1
ATOM 13310 O O . GLY H 1 85 ? -8.054 5.119 -51.676 1.00 28.02 85 GLY H O 1
ATOM 13311 N N . LEU H 1 86 ? -8.110 3.382 -53.091 1.00 32.83 86 LEU H N 1
ATOM 13312 C CA . LEU H 1 86 ? -8.362 4.243 -54.252 1.00 29.65 86 LEU H CA 1
ATOM 13313 C C . LEU H 1 86 ? -9.762 4.028 -54.842 1.00 26.87 86 LEU H C 1
ATOM 13314 O O . LEU H 1 86 ? -9.989 4.211 -56.042 1.00 19.79 86 LEU H O 1
ATOM 13319 N N . CYS H 1 87 ? -10.689 3.641 -53.972 1.00 27.14 87 CYS H N 1
ATOM 13320 C CA . CYS H 1 87 ? -12.088 3.467 -54.318 1.00 23.05 87 CYS H CA 1
ATOM 13321 C C . CYS H 1 87 ? -12.854 4.698 -53.970 1.00 28.52 87 CYS H C 1
ATOM 13322 O O . CYS H 1 87 ? -12.426 5.460 -53.113 1.00 34.09 87 CYS H O 1
ATOM 13325 N N . GLY H 1 88 ? -13.999 4.882 -54.609 1.00 25.37 88 GLY H N 1
ATOM 13326 C CA . GLY H 1 88 ? -14.990 5.790 -54.078 1.00 28.02 88 GLY H CA 1
ATOM 13327 C C . GLY H 1 88 ? -15.501 5.173 -52.786 1.00 32.86 88 GLY H C 1
ATOM 13328 O O . GLY H 1 88 ? -15.503 3.948 -52.636 1.00 25.30 88 GLY H O 1
ATOM 13329 N N . THR H 1 89 ? -15.912 6.017 -51.844 1.00 35.54 89 THR H N 1
ATOM 13330 C CA . THR H 1 89 ? -16.453 5.536 -50.576 1.00 39.11 89 THR H CA 1
ATOM 13331 C C . THR H 1 89 ? -17.968 5.702 -50.539 1.00 34.87 89 THR H C 1
ATOM 13332 O O . THR H 1 89 ? -18.697 4.756 -50.259 1.00 48.35 89 THR H O 1
ATOM 13336 N N . THR H 1 90 ? -18.438 6.902 -50.843 1.00 33.54 90 THR H N 1
ATOM 13337 C CA . THR H 1 90 ? -19.861 7.197 -50.781 1.00 30.61 90 THR H CA 1
ATOM 13338 C C . THR H 1 90 ? -20.599 6.667 -52.003 1.00 37.29 90 THR H C 1
ATOM 13339 O O . THR H 1 90 ? -19.978 6.407 -53.041 1.00 30.48 90 THR H O 1
ATOM 13343 N N . PRO H 1 91 ? -21.926 6.481 -51.875 1.00 37.83 91 PRO H N 1
ATOM 13344 C CA . PRO H 1 91 ? -22.755 6.026 -52.993 1.00 39.76 91 PRO H CA 1
ATOM 13345 C C . PRO H 1 91 ? -22.978 7.048 -54.105 1.00 35.12 91 PRO H C 1
ATOM 13346 O O . PRO H 1 91 ? -23.505 6.639 -55.128 1.00 33.76 91 PRO H O 1
ATOM 13350 N N . GLU H 1 92 ? -22.585 8.309 -53.984 1.00 35.81 92 GLU H N 1
ATOM 13351 C CA . GLU H 1 92 ? -22.598 9.115 -55.198 1.00 27.91 92 GLU H CA 1
ATOM 13352 C C . GLU H 1 92 ? -21.209 9.046 -55.836 1.00 31.59 92 GLU H C 1
ATOM 13353 O O . GLU H 1 92 ? -21.067 9.183 -57.042 1.00 34.07 92 GLU H O 1
ATOM 13359 N N . GLU H 1 93 ? -20.183 8.777 -55.041 1.00 26.58 93 GLU H N 1
ATOM 13360 C CA . GLU H 1 93 ? -18.865 8.552 -55.618 1.00 27.03 93 GLU H CA 1
ATOM 13361 C C . GLU H 1 93 ? -18.810 7.271 -56.466 1.00 30.03 93 GLU H C 1
ATOM 13362 O O . GLU H 1 93 ? -18.238 7.285 -57.555 1.00 23.34 93 GLU H O 1
ATOM 13368 N N . LEU H 1 94 ? -19.383 6.175 -55.963 1.00 22.48 94 LEU H N 1
ATOM 13369 C CA . LEU H 1 94 ? -19.304 4.879 -56.641 1.00 26.32 94 LEU H CA 1
ATOM 13370 C C . LEU H 1 94 ? -20.019 4.907 -57.987 1.00 17.71 94 LEU H C 1
ATOM 13371 O O . LEU H 1 94 ? -19.569 4.293 -58.957 1.00 20.94 94 LEU H O 1
ATOM 13376 N N . VAL H 1 95 ? -21.139 5.611 -58.054 1.00 14.73 95 VAL H N 1
ATOM 13377 C CA . VAL H 1 95 ? -21.889 5.708 -59.305 1.00 21.65 95 VAL H CA 1
ATOM 13378 C C . VAL H 1 95 ? -21.104 6.555 -60.319 1.00 29.49 95 VAL H C 1
ATOM 13379 O O . VAL H 1 95 ? -21.141 6.295 -61.526 1.00 24.64 95 VAL H O 1
ATOM 13383 N N . ARG H 1 96 ? -20.353 7.536 -59.828 1.00 23.51 96 ARG H N 1
ATOM 13384 C CA . ARG H 1 96 ? -19.525 8.344 -60.724 1.00 23.70 96 ARG H CA 1
ATOM 13385 C C . ARG H 1 96 ? -18.368 7.504 -61.255 1.00 20.14 96 ARG H C 1
ATOM 13386 O O . ARG H 1 96 ? -18.089 7.525 -62.448 1.00 19.59 96 ARG H O 1
ATOM 13394 N N . THR H 1 97 ? -17.717 6.743 -60.381 1.00 15.40 97 THR H N 1
ATOM 13395 C CA . THR H 1 97 ? -16.553 5.979 -60.791 1.00 17.01 97 THR H CA 1
ATOM 13396 C C . THR H 1 97 ? -16.924 4.830 -61.749 1.00 19.28 97 THR H C 1
ATOM 13397 O O . THR H 1 97 ? -16.169 4.545 -62.686 1.00 17.79 97 THR H O 1
ATOM 13401 N N . ASP H 1 98 ? -18.055 4.162 -61.502 1.00 18.48 98 ASP H N 1
ATOM 13402 C CA . ASP H 1 98 ? -18.506 3.049 -62.359 1.00 16.16 98 ASP H CA 1
ATOM 13403 C C . ASP H 1 98 ? -18.811 3.551 -63.745 1.00 16.92 98 ASP H C 1
ATOM 13404 O O . ASP H 1 98 ? -18.352 3.012 -64.740 1.00 18.34 98 ASP H O 1
ATOM 13409 N N . MET H 1 99 ? -19.627 4.588 -63.795 1.00 17.53 99 MET H N 1
ATOM 13410 C CA . MET H 1 99 ? -20.083 5.113 -65.056 1.00 17.57 99 MET H CA 1
ATOM 13411 C C . MET H 1 99 ? -18.875 5.526 -65.906 1.00 20.18 99 MET H C 1
ATOM 13412 O O . MET H 1 99 ? -18.745 5.101 -67.061 1.00 17.23 99 MET H O 1
ATOM 13417 N N . ILE H 1 100 ? -17.955 6.280 -65.315 1.00 19.43 100 ILE H N 1
ATOM 13418 C CA . ILE H 1 100 ? -16.820 6.791 -66.086 1.00 21.62 100 ILE H CA 1
ATOM 13419 C C . ILE H 1 100 ? -15.762 5.730 -66.360 1.00 13.68 100 ILE H C 1
ATOM 13420 O O . ILE H 1 100 ? -15.041 5.823 -67.350 1.00 15.00 100 ILE H O 1
ATOM 13425 N N . GLU H 1 101 ? -15.654 4.719 -65.499 1.00 14.86 101 GLU H N 1
ATOM 13426 C CA . GLU H 1 101 ? -14.777 3.609 -65.821 1.00 12.92 101 GLU H CA 1
ATOM 13427 C C . GLU H 1 101 ? -15.247 2.982 -67.136 1.00 13.25 101 GLU H C 1
ATOM 13428 O O . GLU H 1 101 ? -14.451 2.708 -68.037 1.00 17.00 101 GLU H O 1
ATOM 13434 N N . CYS H 1 102 ? -16.544 2.755 -67.238 1.00 12.84 102 CYS H N 1
ATOM 13435 C CA . CYS H 1 102 ? -17.106 2.110 -68.428 1.00 16.85 102 CYS H CA 1
ATOM 13436 C C . CYS H 1 102 ? -17.061 3.007 -69.670 1.00 17.42 102 CYS H C 1
ATOM 13437 O O . CYS H 1 102 ? -16.902 2.519 -70.786 1.00 13.28 102 CYS H O 1
ATOM 13440 N N . GLN H 1 103 ? -17.184 4.313 -69.461 1.00 15.16 103 GLN H N 1
ATOM 13441 C CA . GLN H 1 103 ? -17.139 5.284 -70.546 1.00 16.46 103 GLN H CA 1
ATOM 13442 C C . GLN H 1 103 ? -15.740 5.399 -71.102 1.00 13.27 103 GLN H C 1
ATOM 13443 O O . GLN H 1 103 ? -15.538 5.476 -72.309 1.00 18.49 103 GLN H O 1
ATOM 13449 N N . LEU H 1 104 ? -14.770 5.421 -70.203 1.00 18.46 104 LEU H N 1
ATOM 13450 C CA . LEU H 1 104 ? -13.364 5.505 -70.579 1.00 20.09 104 LEU H CA 1
ATOM 13451 C C . LEU H 1 104 ? -12.910 4.261 -71.323 1.00 20.49 104 LEU H C 1
ATOM 13452 O O . LEU H 1 104 ? -12.090 4.330 -72.249 1.00 18.14 104 LEU H O 1
ATOM 13457 N N . THR H 1 105 ? -13.437 3.119 -70.896 1.00 17.93 105 THR H N 1
ATOM 13458 C CA . THR H 1 105 ? -13.139 1.851 -71.546 1.00 11.53 105 THR H CA 1
ATOM 13459 C C . THR H 1 105 ? -13.632 1.899 -72.992 1.00 16.29 105 THR H C 1
ATOM 13460 O O . THR H 1 105 ? -12.912 1.470 -73.914 1.00 13.41 105 THR H O 1
ATOM 13464 N N . ASP H 1 106 ? -14.845 2.429 -73.186 1.00 15.08 106 ASP H N 1
ATOM 13465 C CA . ASP H 1 106 ? -15.414 2.614 -74.525 1.00 17.85 106 ASP H CA 1
ATOM 13466 C C . ASP H 1 106 ? -14.515 3.511 -75.361 1.00 22.77 106 ASP H C 1
ATOM 13467 O O . ASP H 1 106 ? -14.142 3.167 -76.485 1.00 22.21 106 ASP H O 1
ATOM 13472 N N . MET H 1 107 ? -14.188 4.675 -74.806 1.00 18.80 107 MET H N 1
ATOM 13473 C CA . MET H 1 107 ? -13.303 5.627 -75.477 1.00 21.12 107 MET H CA 1
ATOM 13474 C C . MET H 1 107 ? -11.996 4.979 -75.870 1.00 17.04 107 MET H C 1
ATOM 13475 O O . MET H 1 107 ? -11.513 5.156 -76.989 1.00 22.52 107 MET H O 1
ATOM 13480 N N . HIS H 1 108 ? -11.418 4.231 -74.939 1.00 18.22 108 HIS H N 1
ATOM 13481 C CA . HIS H 1 108 ? -10.140 3.596 -75.188 1.00 19.10 108 HIS H CA 1
ATOM 13482 C C . HIS H 1 108 ? -10.188 2.619 -76.354 1.00 23.05 108 HIS H C 1
ATOM 13483 O O . HIS H 1 108 ? -9.249 2.574 -77.146 1.00 19.06 108 HIS H O 1
ATOM 13490 N N . GLU H 1 109 ? -11.250 1.819 -76.448 1.00 20.19 109 GLU H N 1
ATOM 13491 C CA . GLU H 1 109 ? -11.347 0.860 -77.551 1.00 25.18 109 GLU H CA 1
ATOM 13492 C C . GLU H 1 109 ? -11.482 1.546 -78.902 1.00 22.24 109 GLU H C 1
ATOM 13493 O O . GLU H 1 109 ? -10.948 1.063 -79.899 1.00 21.12 109 GLU H O 1
ATOM 13499 N N . ALA H 1 110 ? -12.214 2.653 -78.934 1.00 21.03 110 ALA H N 1
ATOM 13500 C CA . ALA H 1 110 ? -12.338 3.439 -80.156 1.00 21.16 110 ALA H CA 1
ATOM 13501 C C . ALA H 1 110 ? -10.945 3.933 -80.584 1.00 27.25 110 ALA H C 1
ATOM 13502 O O . ALA H 1 110 ? -10.585 3.918 -81.770 1.00 22.69 110 ALA H O 1
ATOM 13504 N N . PHE H 1 111 ? -10.158 4.343 -79.596 1.00 21.47 111 PHE H N 1
ATOM 13505 C CA . PHE H 1 111 ? -8.782 4.768 -79.815 1.00 20.82 111 PHE H CA 1
ATOM 13506 C C . PHE H 1 111 ? -7.904 3.657 -80.393 1.00 19.85 111 PHE H C 1
ATOM 13507 O O . PHE H 1 111 ? -7.086 3.897 -81.282 1.00 17.56 111 PHE H O 1
ATOM 13515 N N . PHE H 1 112 ? -8.047 2.444 -79.869 1.00 17.66 112 PHE H N 1
ATOM 13516 C CA . PHE H 1 112 ? -7.245 1.322 -80.357 1.00 16.15 112 PHE H CA 1
ATOM 13517 C C . PHE H 1 112 ? -7.637 0.960 -81.786 1.00 19.16 112 PHE H C 1
ATOM 13518 O O . PHE H 1 112 ? -6.797 0.575 -82.592 1.00 18.87 112 PHE H O 1
ATOM 13526 N N . THR H 1 113 ? -8.920 1.101 -82.097 1.00 18.27 113 THR H N 1
ATOM 13527 C CA . THR H 1 113 ? -9.413 0.798 -83.434 1.00 22.43 113 THR H CA 1
ATOM 13528 C C . THR H 1 113 ? -8.802 1.702 -84.492 1.00 25.73 113 THR H C 1
ATOM 13529 O O . THR H 1 113 ? -8.363 1.213 -85.529 1.00 20.51 113 THR H O 1
ATOM 13533 N N . VAL H 1 114 ? -8.750 3.011 -84.236 1.00 24.10 114 VAL H N 1
ATOM 13534 C CA . VAL H 1 114 ? -8.104 3.917 -85.182 1.00 19.38 114 VAL H CA 1
ATOM 13535 C C . VAL H 1 114 ? -6.560 3.797 -85.183 1.00 19.51 114 VAL H C 1
ATOM 13536 O O . VAL H 1 114 ? -5.950 3.830 -86.245 1.00 20.45 114 VAL H O 1
ATOM 13540 N N . THR H 1 115 ? -5.929 3.632 -84.022 1.00 19.16 115 THR H N 1
ATOM 13541 C CA . THR H 1 115 ? -4.462 3.570 -83.983 1.00 17.84 115 THR H CA 1
ATOM 13542 C C . THR H 1 115 ? -3.877 2.276 -84.540 1.00 17.78 115 THR H C 1
ATOM 13543 O O . THR H 1 115 ? -2.793 2.291 -85.128 1.00 18.40 115 THR H O 1
ATOM 13547 N N . TYR H 1 116 ? -4.579 1.157 -84.366 1.00 18.62 116 TYR H N 1
ATOM 13548 C CA . TYR H 1 116 ? -4.092 -0.128 -84.876 1.00 15.80 116 TYR H CA 1
ATOM 13549 C C . TYR H 1 116 ? -4.472 -0.465 -86.329 1.00 20.75 116 TYR H C 1
ATOM 13550 O O . TYR H 1 116 ? -3.620 -0.912 -87.101 1.00 22.04 116 TYR H O 1
ATOM 13559 N N . GLU H 1 117 ? -5.739 -0.297 -86.701 1.00 21.67 117 GLU H N 1
ATOM 13560 C CA . GLU H 1 117 ? -6.180 -0.805 -88.004 1.00 26.84 117 GLU H CA 1
ATOM 13561 C C . GLU H 1 117 ? -6.892 0.193 -88.937 1.00 23.74 117 GLU H C 1
ATOM 13562 O O . GLU H 1 117 ? -7.069 -0.094 -90.113 1.00 24.97 117 GLU H O 1
ATOM 13568 N N . HIS H 1 118 ? -7.274 1.365 -88.458 1.00 21.46 118 HIS H N 1
ATOM 13569 C CA . HIS H 1 118 ? -7.953 2.286 -89.373 1.00 25.57 118 HIS H CA 1
ATOM 13570 C C . HIS H 1 118 ? -7.437 3.703 -89.239 1.00 20.31 118 HIS H C 1
ATOM 13571 O O . HIS H 1 118 ? -8.192 4.662 -89.175 1.00 26.29 118 HIS H O 1
ATOM 13578 N N . TYR H 1 119 ? -6.122 3.811 -89.232 1.00 25.68 119 TYR H N 1
ATOM 13579 C CA . TYR H 1 119 ? -5.452 5.081 -89.043 1.00 28.82 119 TYR H CA 1
ATOM 13580 C C . TYR H 1 119 ? -5.708 6.006 -90.215 1.00 26.28 119 TYR H C 1
ATOM 13581 O O . TYR H 1 119 ? -5.487 7.204 -90.106 1.00 25.62 119 TYR H O 1
ATOM 13590 N N . GLU H 1 120 ? -6.190 5.426 -91.312 1.00 24.38 120 GLU H N 1
ATOM 13591 C CA . GLU H 1 120 ? -6.707 6.155 -92.471 1.00 33.74 120 GLU H CA 1
ATOM 13592 C C . GLU H 1 120 ? -7.710 7.223 -92.062 1.00 28.77 120 GLU H C 1
ATOM 13593 O O . GLU H 1 120 ? -7.811 8.264 -92.706 1.00 35.83 120 GLU H O 1
ATOM 13599 N N . GLN H 1 121 ? -8.462 6.942 -90.999 1.00 29.45 121 GLN H N 1
ATOM 13600 C CA . GLN H 1 121 ? -9.549 7.802 -90.534 1.00 29.87 121 GLN H CA 1
ATOM 13601 C C . GLN H 1 121 ? -9.178 8.654 -89.325 1.00 30.40 121 GLN H C 1
ATOM 13602 O O . GLN H 1 121 ? -10.052 9.026 -88.551 1.00 29.60 121 GLN H O 1
ATOM 13608 N N . LYS H 1 122 ? -7.895 8.953 -89.154 1.00 30.60 122 LYS H N 1
ATOM 13609 C CA . LYS H 1 122 ? -7.469 9.754 -88.016 1.00 31.79 122 LYS H CA 1
ATOM 13610 C C . LYS H 1 122 ? -8.223 11.070 -87.939 1.00 39.81 122 LYS H C 1
ATOM 13611 O O . LYS H 1 122 ? -8.791 11.422 -86.899 1.00 32.97 122 LYS H O 1
ATOM 13617 N N . ASP H 1 123 ? -8.221 11.788 -89.060 1.00 43.09 123 ASP H N 1
ATOM 13618 C CA . ASP H 1 123 ? -8.824 13.109 -89.140 1.00 36.09 123 ASP H CA 1
ATOM 13619 C C . ASP H 1 123 ? -10.278 13.062 -88.719 1.00 36.00 123 ASP H C 1
ATOM 13620 O O . ASP H 1 123 ? -10.752 13.946 -88.012 1.00 37.69 123 ASP H O 1
ATOM 13625 N N . ALA H 1 124 ? -10.985 12.025 -89.143 1.00 32.63 124 ALA H N 1
ATOM 13626 C CA . ALA H 1 124 ? -12.350 11.839 -88.686 1.00 34.06 124 ALA H CA 1
ATOM 13627 C C . ALA H 1 124 ? -12.363 11.497 -87.191 1.00 36.68 124 ALA H C 1
ATOM 13628 O O . ALA H 1 124 ? -13.261 11.921 -86.460 1.00 34.16 124 ALA H O 1
ATOM 13630 N N . TYR H 1 125 ? -11.367 10.748 -86.724 1.00 30.45 125 TYR H N 1
ATOM 13631 C CA . TYR H 1 125 ? -11.350 10.404 -85.308 1.00 29.30 125 TYR H CA 1
ATOM 13632 C C . TYR H 1 125 ? -11.118 11.644 -84.462 1.00 30.04 125 TYR H C 1
ATOM 13633 O O . TYR H 1 125 ? -11.803 11.854 -83.467 1.00 31.84 125 TYR H O 1
ATOM 13642 N N . THR H 1 126 ? -10.146 12.453 -84.859 1.00 30.86 126 THR H N 1
ATOM 13643 C CA . THR H 1 126 ? -9.825 13.664 -84.11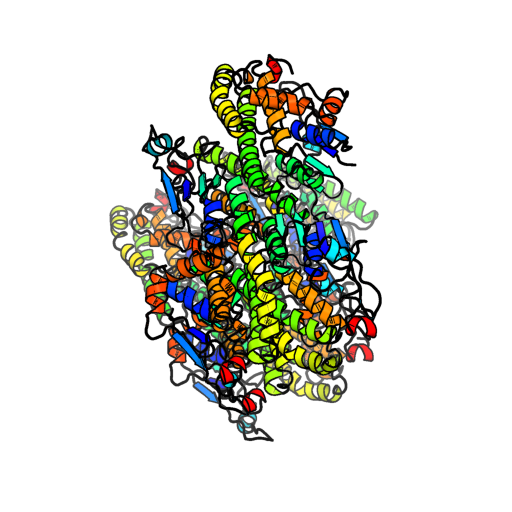7 1.00 37.86 126 THR H CA 1
ATOM 13644 C C . THR H 1 126 ? -11.037 14.599 -84.058 1.00 32.63 126 THR H C 1
ATOM 13645 O O . THR H 1 126 ? -11.351 15.153 -83.008 1.00 36.31 126 THR H O 1
ATOM 13649 N N . ALA H 1 127 ? -11.733 14.744 -85.177 1.00 32.97 127 ALA H N 1
ATOM 13650 C CA . ALA H 1 127 ? -12.848 15.683 -85.275 1.00 30.23 127 ALA H CA 1
ATOM 13651 C C . ALA H 1 127 ? -14.052 15.302 -84.412 1.00 33.09 127 ALA H C 1
ATOM 13652 O O . ALA H 1 127 ? -14.975 16.102 -84.218 1.00 27.19 127 ALA H O 1
ATOM 13654 N N . SER H 1 128 ? -14.048 14.069 -83.917 1.00 37.08 128 SER H N 1
ATOM 13655 C CA . SER H 1 128 ? -15.142 13.543 -83.112 1.00 29.57 128 SER H CA 1
ATOM 13656 C C . SER H 1 128 ? -14.893 13.754 -81.633 1.00 33.18 128 SER H C 1
ATOM 13657 O O . SER H 1 128 ? -15.808 13.638 -80.816 1.00 24.43 128 SER H O 1
ATOM 13660 N N . LEU H 1 129 ? -13.637 14.016 -81.294 1.00 28.16 129 LEU H N 1
ATOM 13661 C CA . LEU H 1 129 ? -13.236 14.149 -79.904 1.00 30.25 129 LEU H CA 1
ATOM 13662 C C . LEU H 1 129 ? -13.917 15.288 -79.153 1.00 34.63 129 LEU H C 1
ATOM 13663 O O . LEU H 1 129 ? -14.357 15.064 -78.021 1.00 32.39 129 LEU H O 1
ATOM 13668 N N . PRO H 1 130 ? -14.001 16.502 -79.758 1.00 26.96 130 PRO H N 1
ATOM 13669 C CA . PRO H 1 130 ? -14.502 17.619 -78.950 1.00 28.02 130 PRO H CA 1
ATOM 13670 C C . PRO H 1 130 ? -15.878 17.340 -78.373 1.00 29.19 130 PRO H C 1
ATOM 13671 O O . PRO H 1 130 ? -16.148 17.745 -77.248 1.00 30.27 130 PRO H O 1
ATOM 13675 N N . ALA H 1 131 ? -16.724 16.645 -79.120 1.00 23.93 131 ALA H N 1
ATOM 13676 C CA . ALA H 1 131 ? -18.019 16.246 -78.602 1.00 21.98 131 ALA H CA 1
ATOM 13677 C C . ALA H 1 131 ? -17.846 15.300 -77.405 1.00 25.32 131 ALA H C 1
ATOM 13678 O O . ALA H 1 131 ? -18.598 15.389 -76.436 1.00 25.13 131 ALA H O 1
ATOM 13680 N N . LYS H 1 132 ? -16.847 14.420 -77.463 1.00 21.68 132 LYS H N 1
ATOM 13681 C CA . LYS H 1 132 ? -16.629 13.456 -76.386 1.00 25.50 132 LYS H CA 1
ATOM 13682 C C . LYS H 1 132 ? -15.944 14.095 -75.169 1.00 27.63 132 LYS H C 1
ATOM 13683 O O . LYS H 1 132 ? -16.350 13.843 -74.034 1.00 25.69 132 LYS H O 1
ATOM 13689 N N . LEU H 1 133 ? -14.918 14.916 -75.392 1.00 23.91 133 LEU H N 1
ATOM 13690 C CA . LEU H 1 133 ? -14.219 15.549 -74.274 1.00 20.75 133 LEU H CA 1
ATOM 13691 C C . LEU H 1 133 ? -15.087 16.637 -73.638 1.00 28.09 133 LEU H C 1
ATOM 13692 O O . LEU H 1 133 ? -14.938 16.950 -72.456 1.00 30.90 133 LEU H O 1
ATOM 13697 N N . ARG H 1 134 ? -16.008 17.191 -74.415 1.00 25.03 134 ARG H N 1
ATOM 13698 C CA . ARG H 1 134 ? -17.000 18.109 -73.873 1.00 27.71 134 ARG H CA 1
ATOM 13699 C C . ARG H 1 134 ? -17.787 17.406 -72.767 1.00 31.33 134 ARG H C 1
ATOM 13700 O O . ARG H 1 134 ? -18.205 18.029 -71.782 1.00 27.75 134 ARG H O 1
ATOM 13708 N N . GLN H 1 135 ? -17.997 16.105 -72.936 1.00 24.51 135 GLN H N 1
ATOM 13709 C CA . GLN H 1 135 ? -18.763 15.341 -71.955 1.00 26.96 135 GLN H CA 1
ATOM 13710 C C . GLN H 1 135 ? -17.944 15.137 -70.679 1.00 21.00 135 GLN H C 1
ATOM 13711 O O . GLN H 1 135 ? -18.463 15.306 -69.584 1.00 22.64 135 GLN H O 1
ATOM 13717 N N . TYR H 1 136 ? -16.663 14.806 -70.819 1.00 21.89 136 TYR H N 1
ATOM 13718 C CA . TYR H 1 136 ? -15.790 14.630 -69.661 1.00 18.15 136 TYR H CA 1
ATOM 13719 C C . TYR H 1 136 ? -15.543 15.948 -68.939 1.00 30.07 136 TYR H C 1
ATOM 13720 O O . TYR H 1 136 ? -15.317 15.970 -67.730 1.00 22.81 136 TYR H O 1
ATOM 13729 N N . SER H 1 137 ? -15.577 17.042 -69.692 1.00 27.82 137 SER H N 1
ATOM 13730 C CA . SER H 1 137 ? -15.383 18.374 -69.130 1.00 23.58 137 SER H CA 1
ATOM 13731 C C . SER H 1 137 ? -16.522 18.771 -68.200 1.00 24.03 137 SER H C 1
ATOM 13732 O O . SER H 1 137 ? -16.291 19.202 -67.069 1.00 28.96 137 SER H O 1
ATOM 13735 N N . ASP H 1 138 ? -17.746 18.645 -68.700 1.00 22.76 138 ASP H N 1
ATOM 13736 C CA . ASP H 1 138 ? -18.940 18.981 -67.938 1.00 22.27 138 ASP H CA 1
ATOM 13737 C C . ASP H 1 138 ? -19.145 18.035 -66.767 1.00 31.53 138 ASP H C 1
ATOM 13738 O O . ASP H 1 138 ? -19.560 18.464 -65.695 1.00 31.43 138 ASP H O 1
ATOM 13743 N N . PHE H 1 139 ? -18.865 16.751 -66.983 1.00 25.68 139 PHE H N 1
ATOM 13744 C CA . PHE H 1 139 ? -18.951 15.754 -65.917 1.00 31.03 139 PHE H CA 1
ATOM 13745 C C . PHE H 1 139 ? -18.077 16.176 -64.744 1.00 31.18 139 PHE H C 1
ATOM 13746 O O . PHE H 1 139 ? -18.541 16.250 -63.607 1.00 28.72 139 PHE H O 1
ATOM 13754 N N . LEU H 1 140 ? -16.817 16.487 -65.038 1.00 30.17 140 LEU H N 1
ATOM 13755 C CA . LEU H 1 140 ? -15.865 16.892 -64.014 1.00 26.19 140 LEU H CA 1
ATOM 13756 C C . LEU H 1 140 ? -16.229 18.226 -63.360 1.00 32.37 140 LEU H C 1
ATOM 13757 O O . LEU H 1 140 ? -16.135 18.373 -62.135 1.00 31.07 140 LEU H O 1
ATOM 13762 N N . GLY H 1 141 ? -16.621 19.197 -64.181 1.00 26.70 141 GLY H N 1
ATOM 13763 C CA . GLY H 1 141 ? -16.912 20.537 -63.700 1.00 30.16 141 GLY H CA 1
ATOM 13764 C C . GLY H 1 141 ? -15.756 21.145 -62.928 1.00 24.38 141 GLY H C 1
ATOM 13765 O O . GLY H 1 141 ? -14.610 21.176 -63.394 1.00 27.12 141 GLY H O 1
ATOM 13766 N N . SER H 1 142 ? -16.047 21.616 -61.725 1.00 24.18 142 SER H N 1
ATOM 13767 C CA . SER H 1 142 ? -15.024 22.276 -60.930 1.00 30.67 142 SER H CA 1
ATOM 13768 C C . SER H 1 142 ? -14.405 21.380 -59.861 1.00 36.27 142 SER H C 1
ATOM 13769 O O . SER H 1 142 ? -13.889 21.892 -58.875 1.00 35.48 142 SER H O 1
ATOM 13772 N N . ARG H 1 143 ? -14.445 20.057 -60.059 1.00 31.90 143 ARG H N 1
ATOM 13773 C CA . ARG H 1 143 ? -13.800 19.108 -59.140 1.00 29.73 143 ARG H CA 1
ATOM 13774 C C . ARG H 1 143 ? -12.317 18.876 -59.450 1.00 30.65 143 ARG H C 1
ATOM 13775 O O . ARG H 1 143 ? -11.893 18.989 -60.602 1.00 28.93 143 ARG H O 1
ATOM 13783 N N . PRO H 1 144 ? -11.521 18.559 -58.411 1.00 22.85 144 PRO H N 1
ATOM 13784 C CA . PRO H 1 144 ? -10.105 18.180 -58.535 1.00 30.94 144 PRO H CA 1
ATOM 13785 C C . PRO H 1 144 ? -9.917 16.803 -59.188 1.00 31.64 144 PRO H C 1
ATOM 13786 O O . PRO H 1 144 ? -8.918 16.547 -59.869 1.00 27.46 144 PRO H O 1
ATOM 13790 N N . TRP H 1 145 ? -10.876 15.917 -58.938 1.00 27.30 145 TRP H N 1
ATOM 13791 C CA . TRP H 1 145 ? -10.850 14.553 -59.452 1.00 24.30 145 TRP H CA 1
ATOM 13792 C C . TRP H 1 145 ? -12.230 14.141 -59.916 1.00 24.46 145 TRP H C 1
ATOM 13793 O O . TRP H 1 145 ? -13.229 14.774 -59.574 1.00 24.72 145 TRP H O 1
ATOM 13804 N N . PHE H 1 146 ? -12.304 13.089 -60.721 1.00 22.67 146 PHE H N 1
ATOM 13805 C CA . PHE H 1 146 ? -13.572 12.798 -61.354 1.00 20.20 146 PHE H CA 1
ATOM 13806 C C . PHE H 1 146 ? -14.616 12.309 -60.336 1.00 15.45 146 PHE H C 1
ATOM 13807 O O . PHE H 1 146 ? -15.796 12.603 -60.479 1.00 17.40 146 PHE H O 1
ATOM 13815 N N . ALA H 1 147 ? -14.186 11.606 -59.292 1.00 18.88 147 ALA H N 1
ATOM 13816 C CA . ALA H 1 147 ? -15.151 11.127 -58.289 1.00 22.58 147 ALA H CA 1
ATOM 13817 C C . ALA H 1 147 ? -15.577 12.205 -57.276 1.00 27.93 147 ALA H C 1
ATOM 13818 O O . ALA H 1 147 ? -16.419 11.951 -56.422 1.00 26.02 147 ALA H O 1
ATOM 13820 N N . GLY H 1 148 ? -15.010 13.405 -57.385 1.00 32.02 148 GLY H N 1
ATOM 13821 C CA . GLY H 1 148 ? -15.215 14.453 -56.393 1.00 33.15 148 GLY H CA 1
ATOM 13822 C C . GLY H 1 148 ? -13.888 14.921 -55.808 1.00 37.59 148 GLY H C 1
ATOM 13823 O O . GLY H 1 148 ? -12.908 15.112 -56.536 1.00 34.81 148 GLY H O 1
ATOM 13824 N N . ASP H 1 149 ? -13.839 15.103 -54.494 1.00 32.64 149 ASP H N 1
ATOM 13825 C CA . ASP H 1 149 ? -12.625 15.612 -53.859 1.00 32.95 149 ASP H CA 1
ATOM 13826 C C . ASP H 1 149 ? -11.571 14.526 -53.755 1.00 36.25 149 ASP H C 1
ATOM 13827 O O . ASP H 1 149 ? -10.379 14.799 -53.593 1.00 35.98 149 ASP H O 1
ATOM 13832 N N . LYS H 1 150 ? -12.022 13.288 -53.878 1.00 35.74 150 LYS H N 1
ATOM 13833 C CA . LYS H 1 150 ? -11.169 12.143 -53.650 1.00 34.68 150 LYS H CA 1
ATOM 13834 C C . LYS H 1 150 ? -10.506 11.602 -54.928 1.00 32.74 150 LYS H C 1
ATOM 13835 O O . LYS H 1 150 ? -11.171 11.393 -55.934 1.00 32.45 150 LYS H O 1
ATOM 13841 N N . LEU H 1 151 ? -9.197 11.377 -54.873 1.00 25.60 151 LEU H N 1
ATOM 13842 C CA . LEU H 1 151 ? -8.493 10.688 -55.951 1.00 30.06 151 LEU H CA 1
ATOM 13843 C C . LEU H 1 151 ? -8.863 9.216 -55.977 1.00 30.35 151 LEU H C 1
ATOM 13844 O O . LEU H 1 151 ? -8.745 8.526 -54.965 1.00 28.99 151 LEU H O 1
ATOM 13849 N N . THR H 1 152 ? -9.300 8.732 -57.135 1.00 27.81 152 THR H N 1
ATOM 13850 C CA . THR H 1 152 ? -9.646 7.323 -57.276 1.00 27.04 152 THR H CA 1
ATOM 13851 C C . THR H 1 152 ? -9.012 6.706 -58.515 1.00 29.80 152 THR H C 1
ATOM 13852 O O . THR H 1 152 ? -8.444 7.408 -59.359 1.00 22.48 152 THR H O 1
ATOM 13856 N N . TYR H 1 153 ? -9.126 5.386 -58.619 1.00 24.79 153 TYR H N 1
ATOM 13857 C CA . TYR H 1 153 ? -8.444 4.640 -59.663 1.00 26.89 153 TYR H CA 1
ATOM 13858 C C . TYR H 1 153 ? -8.855 5.063 -61.081 1.00 18.34 153 TYR H C 1
ATOM 13859 O O . TYR H 1 153 ? -8.081 4.881 -62.022 1.00 20.20 153 TYR H O 1
ATOM 13868 N N . ILE H 1 154 ? -10.046 5.629 -61.246 1.00 19.26 154 ILE H N 1
ATOM 13869 C CA . ILE H 1 154 ? -10.474 6.040 -62.585 1.00 21.10 154 ILE H CA 1
ATOM 13870 C C . ILE H 1 154 ? -9.732 7.305 -63.026 1.00 26.23 154 ILE H C 1
ATOM 13871 O O . ILE H 1 154 ? -9.733 7.650 -64.208 1.00 27.40 154 ILE H O 1
ATOM 13876 N N . ASP H 1 155 ? -9.085 7.986 -62.084 1.00 25.13 155 ASP H N 1
ATOM 13877 C CA . ASP H 1 155 ? -8.276 9.153 -62.426 1.00 24.08 155 ASP H CA 1
ATOM 13878 C C . ASP H 1 155 ? -7.024 8.707 -63.155 1.00 21.73 155 ASP H C 1
ATOM 13879 O O . ASP H 1 155 ? -6.566 9.361 -64.084 1.00 24.40 155 ASP H O 1
ATOM 13884 N N . PHE H 1 156 ? -6.470 7.583 -62.727 1.00 20.20 156 PHE H N 1
ATOM 13885 C CA . PHE H 1 156 ? -5.293 7.013 -63.369 1.00 23.19 156 PHE H CA 1
ATOM 13886 C C . PHE H 1 156 ? -5.617 6.604 -64.811 1.00 22.83 156 PHE H C 1
ATOM 13887 O O . PHE H 1 156 ? -4.816 6.805 -65.732 1.00 19.79 156 PHE H O 1
ATOM 13895 N N . LEU H 1 157 ? -6.798 6.028 -64.990 1.00 20.15 157 LEU H N 1
ATOM 13896 C CA . LEU H 1 157 ? -7.287 5.629 -66.307 1.00 23.73 157 LEU H CA 1
ATOM 13897 C C . LEU H 1 157 ? -7.523 6.837 -67.233 1.00 19.09 157 LEU H C 1
ATOM 13898 O O . LEU H 1 157 ? -7.056 6.862 -68.370 1.00 19.80 157 LEU H O 1
ATOM 13903 N N . ALA H 1 158 ? -8.272 7.815 -66.737 1.00 22.43 158 ALA H N 1
ATOM 13904 C CA . ALA H 1 158 ? -8.601 9.014 -67.499 1.00 21.67 158 ALA H CA 1
ATOM 13905 C C . ALA H 1 158 ? -7.365 9.802 -67.884 1.00 24.85 158 ALA H C 1
ATOM 13906 O O . ALA H 1 158 ? -7.279 10.313 -68.995 1.00 28.58 158 ALA H O 1
ATOM 13908 N N . TYR H 1 159 ? -6.417 9.927 -66.961 1.00 24.27 159 TYR H N 1
ATOM 13909 C CA . TYR H 1 159 ? -5.217 10.685 -67.258 1.00 24.14 159 TYR H CA 1
ATOM 13910 C C . TYR H 1 159 ? -4.485 10.011 -68.393 1.00 26.40 159 TYR H C 1
ATOM 13911 O O . TYR H 1 159 ? -4.076 10.650 -69.359 1.00 23.92 159 TYR H O 1
ATOM 13920 N N . GLU H 1 160 ? -4.298 8.707 -68.256 1.00 24.53 160 GLU H N 1
ATOM 13921 C CA . GLU H 1 160 ? -3.526 7.979 -69.242 1.00 20.50 160 GLU H CA 1
ATOM 13922 C C . GLU H 1 160 ? -4.206 8.035 -70.614 1.00 19.85 160 GLU H C 1
ATOM 13923 O O . GLU H 1 160 ? -3.536 8.229 -71.632 1.00 18.74 160 GLU H O 1
ATOM 13929 N N . ILE H 1 161 ? -5.529 7.901 -70.647 1.00 18.94 161 ILE H N 1
ATOM 13930 C CA . ILE H 1 161 ? -6.231 7.922 -71.924 1.00 20.29 161 ILE H CA 1
ATOM 13931 C C . ILE H 1 161 ? -6.131 9.307 -72.558 1.00 21.69 161 ILE H C 1
ATOM 13932 O O . ILE H 1 161 ? -5.919 9.427 -73.766 1.00 19.09 161 ILE H O 1
ATOM 13937 N N . PHE H 1 162 ? -6.245 10.348 -71.738 1.00 23.84 162 PHE H N 1
ATOM 13938 C CA . PHE H 1 162 ? -6.122 11.722 -72.219 1.00 24.65 162 PHE H CA 1
ATOM 13939 C C . PHE H 1 162 ? -4.711 11.981 -72.737 1.00 24.21 162 PHE H C 1
ATOM 13940 O O . PHE H 1 162 ? -4.534 12.543 -73.810 1.00 25.22 162 PHE H O 1
ATOM 13948 N N . ASP H 1 163 ? -3.707 11.552 -71.983 1.00 23.08 163 ASP H N 1
ATOM 13949 C CA . ASP H 1 163 ? -2.331 11.745 -72.420 1.00 26.92 163 ASP H CA 1
ATOM 13950 C C . ASP H 1 163 ? -2.101 11.000 -73.734 1.00 30.57 163 ASP H C 1
ATOM 13951 O O . ASP H 1 163 ? -1.547 11.568 -74.676 1.00 27.98 163 ASP H O 1
ATOM 13956 N N . GLN H 1 164 ? -2.554 9.750 -73.816 1.00 20.97 164 GLN H N 1
ATOM 13957 C CA . GLN H 1 164 ? -2.401 8.987 -75.053 1.00 28.06 164 GLN H CA 1
ATOM 13958 C C . GLN H 1 164 ? -3.071 9.710 -76.223 1.00 24.66 164 GLN H C 1
ATOM 13959 O O . GLN H 1 164 ? -2.558 9.705 -77.334 1.00 23.68 164 GLN H O 1
ATOM 13965 N N . HIS H 1 165 ? -4.204 10.347 -75.967 1.00 18.60 165 HIS H N 1
ATOM 13966 C CA . HIS H 1 165 ? -4.895 11.084 -77.016 1.00 21.70 165 HIS H CA 1
ATOM 13967 C C . HIS H 1 165 ? -4.150 12.352 -77.417 1.00 29.00 165 HIS H C 1
ATOM 13968 O O . HIS H 1 165 ? -4.314 12.849 -78.530 1.00 27.74 165 HIS H O 1
ATOM 13975 N N . LEU H 1 166 ? -3.356 12.887 -76.497 1.00 22.98 166 LEU H N 1
ATOM 13976 C CA . LEU H 1 166 ? -2.541 14.058 -76.790 1.00 31.25 166 LEU H CA 1
ATOM 13977 C C . LEU H 1 166 ? -1.393 13.675 -77.715 1.00 28.97 166 LEU H C 1
ATOM 13978 O O . LEU H 1 166 ? -0.976 14.453 -78.574 1.00 28.45 166 LEU H O 1
ATOM 13983 N N . SER H 1 167 ? -0.881 12.467 -77.524 1.00 29.64 167 SER H N 1
ATOM 13984 C CA . SER H 1 167 ? 0.156 11.944 -78.388 1.00 28.83 167 SER H CA 1
ATOM 13985 C C . SER H 1 167 ? -0.339 11.918 -79.827 1.00 28.23 167 SER H C 1
ATOM 13986 O O . SER H 1 167 ? 0.425 12.169 -80.755 1.00 36.09 167 SER H O 1
ATOM 13989 N N . LEU H 1 168 ? -1.621 11.603 -79.989 1.00 23.74 168 LEU H N 1
ATOM 13990 C CA . LEU H 1 168 ? -2.273 11.516 -81.295 1.00 27.62 168 LEU H CA 1
ATOM 13991 C C . LEU H 1 168 ? -2.739 12.856 -81.869 1.00 35.04 168 LEU H C 1
ATOM 13992 O O . LEU H 1 168 ? -2.712 13.057 -83.084 1.00 40.56 168 LEU H O 1
ATOM 13997 N N . ASP H 1 169 ? -3.174 13.759 -80.994 1.00 33.36 169 ASP H N 1
ATOM 13998 C CA . ASP H 1 169 ? -3.711 15.059 -81.389 1.00 32.75 169 ASP H CA 1
ATOM 13999 C C . ASP H 1 169 ? -3.327 16.095 -80.333 1.00 35.79 169 ASP H C 1
ATOM 14000 O O . ASP H 1 169 ? -4.063 16.301 -79.364 1.00 29.21 169 ASP H O 1
ATOM 14005 N N . ARG H 1 170 ? -2.184 16.749 -80.541 1.00 35.89 170 ARG H N 1
ATOM 14006 C CA . ARG H 1 170 ? -1.589 17.685 -79.582 1.00 33.97 170 ARG H CA 1
ATOM 14007 C C . ARG H 1 170 ? -2.548 18.750 -79.054 1.00 31.83 170 ARG H C 1
ATOM 14008 O O . ARG H 1 170 ? -2.357 19.294 -77.957 1.00 33.85 170 ARG H O 1
ATOM 14016 N N . THR H 1 171 ? -3.577 19.042 -79.837 1.00 31.48 171 THR H N 1
ATOM 14017 C CA . THR H 1 171 ? -4.461 20.154 -79.552 1.00 28.24 171 THR H CA 1
ATOM 14018 C C . THR H 1 171 ? -5.783 19.750 -78.911 1.00 31.71 171 THR H C 1
ATOM 14019 O O . THR H 1 171 ? -6.598 20.619 -78.593 1.00 30.86 171 THR H O 1
ATOM 14023 N N . CYS H 1 172 ? -5.992 18.447 -78.708 1.00 31.14 172 CYS H N 1
ATOM 14024 C CA . CYS H 1 172 ? -7.325 17.928 -78.397 1.00 28.76 172 CYS H CA 1
ATOM 14025 C C . CYS H 1 172 ? -7.901 18.453 -77.088 1.00 23.88 172 CYS H C 1
ATOM 14026 O O . CYS H 1 172 ? -9.123 18.514 -76.940 1.00 29.44 172 CYS H O 1
ATOM 14029 N N . LEU H 1 173 ? -7.051 18.871 -76.158 1.00 25.95 173 LEU H N 1
ATOM 14030 C CA . LEU H 1 173 ? -7.563 19.415 -74.894 1.00 29.22 173 LEU H CA 1
ATOM 14031 C C . LEU H 1 173 ? -7.564 20.950 -74.836 1.00 34.47 173 LEU H C 1
ATOM 14032 O O . LEU H 1 173 ? -7.891 21.529 -73.794 1.00 33.09 173 LEU H O 1
ATOM 14037 N N . ASP H 1 174 ? -7.219 21.605 -75.945 1.00 34.19 174 ASP H N 1
ATOM 14038 C CA . ASP H 1 174 ? -7.085 23.065 -75.954 1.00 39.15 174 ASP H CA 1
ATOM 14039 C C . ASP H 1 174 ? -8.333 23.783 -75.456 1.00 35.52 174 ASP H C 1
ATOM 14040 O O . ASP H 1 174 ? -8.241 24.733 -74.674 1.00 37.09 174 ASP H O 1
ATOM 14045 N N . GLY H 1 175 ? -9.495 23.318 -75.900 1.00 34.36 175 GLY H N 1
ATOM 14046 C CA . GLY H 1 175 ? -10.754 23.961 -75.553 1.00 37.77 175 GLY H CA 1
ATOM 14047 C C . GLY H 1 175 ? -11.343 23.567 -74.207 1.00 32.82 175 GLY H C 1
ATOM 14048 O O . GLY H 1 175 ? -12.455 23.984 -73.862 1.00 38.78 175 GLY H O 1
ATOM 14049 N N . PHE H 1 176 ? -10.605 22.763 -73.447 1.00 31.66 176 PHE H N 1
ATOM 14050 C CA . PHE H 1 176 ? -11.077 22.287 -72.145 1.00 33.27 176 PHE H CA 1
ATOM 14051 C C . PHE H 1 176 ? -10.003 22.514 -71.076 1.00 35.62 176 PHE H C 1
ATOM 14052 O O . PHE H 1 176 ? -9.190 21.622 -70.779 1.00 27.86 176 PHE H O 1
ATOM 14060 N N . LYS H 1 177 ? -9.996 23.713 -70.500 1.00 34.25 177 LYS H N 1
ATOM 14061 C CA . LYS H 1 177 ? -8.961 24.068 -69.534 1.00 34.09 177 LYS H CA 1
ATOM 14062 C C . LYS H 1 177 ? -9.027 23.230 -68.260 1.00 33.38 177 LYS H C 1
ATOM 14063 O O . LYS H 1 177 ? -7.990 22.912 -67.670 1.00 30.92 177 LYS H O 1
ATOM 14069 N N . ASN H 1 178 ? -10.229 22.849 -67.838 1.00 30.81 178 ASN H N 1
ATOM 14070 C CA . ASN H 1 178 ? -10.317 22.066 -66.622 1.00 34.53 178 ASN H CA 1
ATOM 14071 C C . ASN H 1 178 ? -9.750 20.662 -66.865 1.00 29.13 178 ASN H C 1
ATOM 14072 O O . ASN H 1 178 ? -9.157 20.062 -65.959 1.00 31.00 178 ASN H O 1
ATOM 14077 N N . LEU H 1 179 ? -9.840 20.170 -68.099 1.00 27.12 179 LEU H N 1
ATOM 14078 C CA . LEU H 1 179 ? -9.149 18.927 -68.423 1.00 28.44 179 LEU H CA 1
ATOM 14079 C C . LEU H 1 179 ? -7.619 19.089 -68.429 1.00 27.53 179 LEU H C 1
ATOM 14080 O O . LEU H 1 179 ? -6.909 18.234 -67.897 1.00 26.89 179 LEU H O 1
ATOM 14085 N N . GLN H 1 180 ? -7.096 20.176 -68.998 1.00 30.81 180 GLN H N 1
ATOM 14086 C CA . GLN H 1 180 ? -5.642 20.374 -68.996 1.00 26.23 180 GLN H CA 1
ATOM 14087 C C . GLN H 1 180 ? -5.110 20.453 -67.562 1.00 26.86 180 GLN H C 1
ATOM 14088 O O . GLN H 1 180 ? -4.044 19.912 -67.235 1.00 27.77 180 GLN H O 1
ATOM 14094 N N . ALA H 1 181 ? -5.874 21.135 -66.714 1.00 24.76 181 ALA H N 1
ATOM 14095 C CA . ALA H 1 181 ? -5.547 21.288 -65.302 1.00 32.73 181 ALA H CA 1
ATOM 14096 C C . ALA H 1 181 ? -5.526 19.931 -64.595 1.00 30.59 181 ALA H C 1
ATOM 14097 O O . ALA H 1 181 ? -4.656 19.671 -63.753 1.00 29.43 181 ALA H O 1
ATOM 14099 N N . PHE H 1 182 ? -6.483 19.072 -64.955 1.00 34.87 182 PHE H N 1
ATOM 14100 C CA . PHE H 1 182 ? -6.559 17.702 -64.444 1.00 22.08 182 PHE H CA 1
ATOM 14101 C C . PHE H 1 182 ? -5.283 16.947 -64.766 1.00 26.39 182 PHE H C 1
ATOM 14102 O O . PHE H 1 182 ? -4.697 16.303 -63.891 1.00 29.78 182 PHE H O 1
ATOM 14110 N N . GLN H 1 183 ? -4.859 17.023 -66.027 1.00 25.99 183 GLN H N 1
ATOM 14111 C CA . GLN H 1 183 ? -3.623 16.391 -66.454 1.00 25.66 183 GLN H CA 1
ATOM 14112 C C . GLN H 1 183 ? -2.449 16.860 -65.602 1.00 28.59 183 GLN H C 1
ATOM 14113 O O . GLN H 1 183 ? -1.630 16.047 -65.144 1.00 29.89 183 GLN H O 1
ATOM 14119 N N . LYS H 1 184 ? -2.363 18.179 -65.425 1.00 31.43 184 LYS H N 1
ATOM 14120 C CA . LYS H 1 184 ? -1.299 18.803 -64.638 1.00 35.84 184 LYS H CA 1
ATOM 14121 C C . LYS H 1 184 ? -1.406 18.411 -63.163 1.00 32.65 184 LYS H C 1
ATOM 14122 O O . LYS H 1 184 ? -0.409 18.039 -62.531 1.00 33.74 184 LYS H O 1
ATOM 14128 N N . ARG H 1 185 ? -2.625 18.484 -62.635 1.00 27.95 185 ARG H N 1
ATOM 14129 C CA . ARG H 1 185 ? -2.897 18.098 -61.256 1.00 28.04 185 ARG H CA 1
ATOM 14130 C C . ARG H 1 185 ? -2.390 16.702 -60.968 1.00 35.52 185 ARG H C 1
ATOM 14131 O O . ARG H 1 185 ? -1.738 16.472 -59.949 1.00 37.31 185 ARG H O 1
ATOM 14139 N N . PHE H 1 186 ? -2.669 15.775 -61.883 1.00 27.82 186 PHE H N 1
ATOM 14140 C CA . PHE H 1 186 ? -2.253 14.397 -61.699 1.00 26.54 186 PHE H CA 1
ATOM 14141 C C . PHE H 1 186 ? -0.745 14.241 -61.823 1.00 29.26 186 PHE H C 1
ATOM 14142 O O . PHE H 1 186 ? -0.120 13.507 -61.050 1.00 31.33 186 PHE H O 1
ATOM 14150 N N . GLU H 1 187 ? -0.159 14.903 -62.813 1.00 31.02 187 GLU H N 1
ATOM 14151 C CA . GLU H 1 187 ? 1.272 14.769 -63.042 1.00 27.83 187 GLU H CA 1
ATOM 14152 C C . GLU H 1 187 ? 2.079 15.386 -61.913 1.00 36.54 187 GLU H C 1
ATOM 1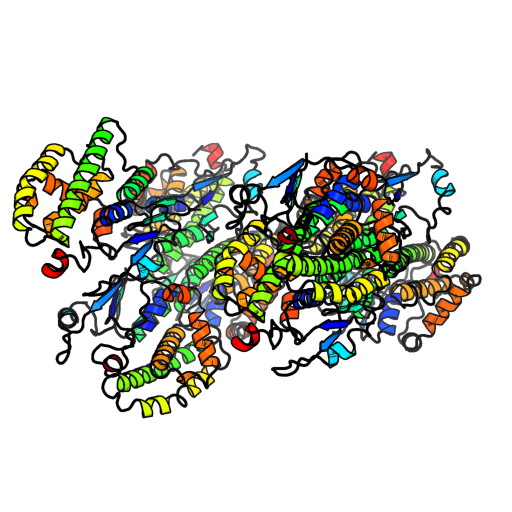4153 O O . GLU H 1 187 ? 3.264 15.102 -61.791 1.00 31.80 187 GLU H O 1
ATOM 14159 N N . ASP H 1 188 ? 1.437 16.215 -61.088 1.00 32.65 188 ASP H N 1
ATOM 14160 C CA . ASP H 1 188 ? 2.126 16.895 -59.985 1.00 40.45 188 ASP H CA 1
ATOM 14161 C C . ASP H 1 188 ? 2.199 16.130 -58.646 1.00 41.99 188 ASP H C 1
ATOM 14162 O O . ASP H 1 188 ? 2.951 16.529 -57.751 1.00 44.85 188 ASP H O 1
ATOM 14167 N N . LEU H 1 189 ? 1.427 15.056 -58.491 1.00 39.47 189 LEU H N 1
ATOM 14168 C CA . LEU H 1 189 ? 1.542 14.231 -57.287 1.00 28.41 189 LEU H CA 1
ATOM 14169 C C . LEU H 1 189 ? 2.974 13.681 -57.206 1.00 36.42 189 LEU H C 1
ATOM 14170 O O . LEU H 1 189 ? 3.530 13.233 -58.210 1.00 30.49 189 LEU H O 1
ATOM 14175 N N . GLU H 1 190 ? 3.589 13.730 -56.030 1.00 31.37 190 GLU H N 1
ATOM 14176 C CA . GLU H 1 190 ? 5.023 13.489 -55.979 1.00 37.07 190 GLU H CA 1
ATOM 14177 C C . GLU H 1 190 ? 5.430 12.041 -56.231 1.00 35.57 190 GLU H C 1
ATOM 14178 O O . GLU H 1 190 ? 6.492 11.790 -56.806 1.00 31.80 190 GLU H O 1
ATOM 14184 N N . ALA H 1 191 ? 4.604 11.090 -55.815 1.00 35.40 191 ALA H N 1
ATOM 14185 C CA . ALA H 1 191 ? 4.858 9.703 -56.186 1.00 36.04 191 ALA H CA 1
ATOM 14186 C C . ALA H 1 191 ? 4.792 9.573 -57.708 1.00 29.36 191 ALA H C 1
ATOM 14187 O O . ALA H 1 191 ? 5.593 8.866 -58.320 1.00 30.90 191 ALA H O 1
ATOM 14189 N N . ILE H 1 192 ? 3.845 10.281 -58.315 1.00 28.96 192 ILE H N 1
ATOM 14190 C CA . ILE H 1 192 ? 3.723 10.297 -59.765 1.00 32.48 192 ILE H CA 1
ATOM 14191 C C . ILE H 1 192 ? 4.982 10.894 -60.394 1.00 33.90 192 ILE H C 1
ATOM 14192 O O . ILE H 1 192 ? 5.621 10.258 -61.234 1.00 29.85 192 ILE H O 1
ATOM 14197 N N . LYS H 1 193 ? 5.333 12.108 -59.968 1.00 33.00 193 LYS H N 1
ATOM 14198 C CA . LYS H 1 193 ? 6.524 12.804 -60.457 1.00 33.21 193 LYS H CA 1
ATOM 14199 C C . LYS H 1 193 ? 7.786 11.967 -60.293 1.00 36.99 193 LYS H C 1
ATOM 14200 O O . LYS H 1 193 ? 8.610 11.880 -61.207 1.00 33.37 193 LYS H O 1
ATOM 14206 N N . LYS H 1 194 ? 7.937 11.336 -59.136 1.00 31.88 194 LYS H N 1
ATOM 14207 C CA . LYS H 1 194 ? 9.074 10.454 -58.948 1.00 36.84 194 LYS H CA 1
ATOM 14208 C C . LYS H 1 194 ? 9.047 9.257 -59.918 1.00 35.20 194 LYS H C 1
ATOM 14209 O O . LYS H 1 194 ? 10.052 8.979 -60.595 1.00 31.18 194 LYS H O 1
ATOM 14215 N N . TYR H 1 195 ? 7.912 8.557 -59.995 1.00 38.23 195 TYR H N 1
ATOM 14216 C CA . TYR H 1 195 ? 7.793 7.420 -60.919 1.00 33.63 195 TYR H CA 1
ATOM 14217 C C . TYR H 1 195 ? 8.105 7.854 -62.339 1.00 33.10 195 TYR H C 1
ATOM 14218 O O . TYR H 1 195 ? 8.895 7.211 -63.028 1.00 36.77 195 TYR H O 1
ATOM 14227 N N . MET H 1 196 ? 7.512 8.967 -62.753 1.00 34.83 196 MET H N 1
ATOM 14228 C CA . MET H 1 196 ? 7.617 9.427 -64.133 1.00 32.62 196 MET H CA 1
ATOM 14229 C C . MET H 1 196 ? 9.059 9.791 -64.505 1.00 37.81 196 MET H C 1
ATOM 14230 O O . MET H 1 196 ? 9.421 9.786 -65.681 1.00 38.65 196 MET H O 1
ATOM 14235 N N . ALA H 1 197 ? 9.891 10.079 -63.507 1.00 37.59 197 ALA H N 1
ATOM 14236 C CA . ALA H 1 197 ? 11.289 10.412 -63.774 1.00 35.51 197 ALA H CA 1
ATOM 14237 C C . ALA H 1 197 ? 12.212 9.201 -63.603 1.00 40.65 197 ALA H C 1
ATOM 14238 O O . ALA H 1 197 ? 13.425 9.307 -63.801 1.00 40.07 197 ALA H O 1
ATOM 14240 N N . SER H 1 198 ? 11.635 8.057 -63.249 1.00 36.60 198 SER H N 1
ATOM 14241 C CA . SER H 1 198 ? 12.402 6.833 -63.012 1.00 38.97 198 SER H CA 1
ATOM 14242 C C . SER H 1 198 ? 12.871 6.229 -64.326 1.00 40.56 198 SER H C 1
ATOM 14243 O O . SER H 1 198 ? 12.223 6.420 -65.352 1.00 35.36 198 SER H O 1
ATOM 14246 N N . PRO H 1 199 ? 13.981 5.462 -64.298 1.00 46.97 199 PRO H N 1
ATOM 14247 C CA . PRO H 1 199 ? 14.508 4.921 -65.560 1.00 46.65 199 PRO H CA 1
ATOM 14248 C C . PRO H 1 199 ? 13.721 3.726 -66.126 1.00 45.55 199 PRO H C 1
ATOM 14249 O O . PRO H 1 199 ? 14.099 3.188 -67.171 1.00 50.66 199 PRO H O 1
ATOM 14253 N N . LYS H 1 200 ? 12.647 3.318 -65.459 1.00 47.56 200 LYS H N 1
ATOM 14254 C CA . LYS H 1 200 ? 11.780 2.298 -66.033 1.00 44.16 200 LYS H CA 1
ATOM 14255 C C . LYS H 1 200 ? 10.330 2.775 -66.196 1.00 41.55 200 LYS H C 1
ATOM 14256 O O . LYS H 1 200 ? 9.444 1.981 -66.523 1.00 41.67 200 LYS H O 1
ATOM 14262 N N . PHE H 1 201 ? 10.088 4.069 -66.004 1.00 32.35 201 PHE H N 1
ATOM 14263 C CA . PHE H 1 201 ? 8.857 4.661 -66.508 1.00 33.94 201 PHE H CA 1
ATOM 14264 C C . PHE H 1 201 ? 8.786 4.460 -68.010 1.00 37.67 201 PHE H C 1
ATOM 14265 O O . PHE H 1 201 ? 9.778 4.655 -68.713 1.00 36.82 201 PHE H O 1
ATOM 14273 N N . LEU H 1 202 ? 7.612 4.085 -68.501 1.00 34.26 202 LEU H N 1
ATOM 14274 C CA . LEU H 1 202 ? 7.412 3.868 -69.931 1.00 37.02 202 LEU H CA 1
ATOM 14275 C C . LEU H 1 202 ? 6.782 5.085 -70.611 1.00 36.88 202 LEU H C 1
ATOM 14276 O O . LEU H 1 202 ? 5.626 5.417 -70.336 1.00 37.30 202 LEU H O 1
ATOM 14281 N N . LYS H 1 203 ? 7.522 5.752 -71.495 1.00 25.34 203 LYS H N 1
ATOM 14282 C CA . LYS H 1 203 ? 6.947 6.891 -72.215 1.00 25.05 203 LYS H CA 1
ATOM 14283 C C . LYS H 1 203 ? 6.511 6.497 -73.626 1.00 20.58 203 LYS H C 1
ATOM 14284 O O . LYS H 1 203 ? 5.598 7.107 -74.203 1.00 28.40 203 LYS H O 1
ATOM 14290 N N . LYS H 1 204 ? 7.172 5.486 -74.177 1.00 28.79 204 LYS H N 1
ATOM 14291 C CA . LYS H 1 204 ? 6.851 4.969 -75.506 1.00 32.09 204 LYS H CA 1
ATOM 14292 C C . LYS H 1 204 ? 7.358 3.538 -75.597 1.00 31.35 204 LYS H C 1
ATOM 14293 O O . LYS H 1 204 ? 8.352 3.205 -74.959 1.00 32.45 204 LYS H O 1
ATOM 14299 N N . PRO H 1 205 ? 6.693 2.687 -76.404 1.00 22.95 205 PRO H N 1
ATOM 14300 C CA . PRO H 1 205 ? 5.557 2.989 -77.282 1.00 24.32 205 PRO H CA 1
ATOM 14301 C C . PRO H 1 205 ? 4.191 2.940 -76.602 1.00 26.40 205 PRO H C 1
ATOM 14302 O O . PRO H 1 205 ? 3.990 2.215 -75.616 1.00 25.58 205 PRO H O 1
ATOM 14306 N N . ILE H 1 206 ? 3.252 3.699 -77.150 1.00 22.33 206 ILE H N 1
ATOM 14307 C CA . ILE H 1 206 ? 1.894 3.668 -76.657 1.00 23.47 206 ILE H CA 1
ATOM 14308 C C . ILE H 1 206 ? 1.244 2.370 -77.108 1.00 26.06 206 ILE H C 1
ATOM 14309 O O . ILE H 1 206 ? 0.795 1.598 -76.267 1.00 23.55 206 ILE H O 1
ATOM 14314 N N . CYS H 1 207 ? 1.261 2.099 -78.415 1.00 20.12 207 CYS H N 1
ATOM 14315 C CA . CYS H 1 207 ? 0.696 0.855 -78.953 1.00 21.36 207 CYS H CA 1
ATOM 14316 C C . CYS H 1 207 ? 1.772 -0.097 -79.441 1.00 20.31 207 CYS H C 1
ATOM 14317 O O . CYS H 1 207 ? 2.957 0.240 -79.464 1.00 22.91 207 CYS H O 1
ATOM 14320 N N . ASN H 1 208 ? 1.361 -1.291 -79.849 1.00 22.17 208 ASN H N 1
ATOM 14321 C CA . ASN H 1 208 ? 2.332 -2.299 -80.239 1.00 24.39 208 ASN H CA 1
ATOM 14322 C C . ASN H 1 208 ? 2.962 -1.967 -81.591 1.00 23.94 208 ASN H C 1
ATOM 14323 O O . ASN H 1 208 ? 2.550 -1.021 -82.263 1.00 23.67 208 ASN H O 1
ATOM 14328 N N . LYS H 1 209 ? 3.958 -2.759 -81.975 1.00 19.90 209 LYS H N 1
ATOM 14329 C CA . LYS H 1 209 ? 4.780 -2.484 -83.145 1.00 19.92 209 LYS H CA 1
ATOM 14330 C C . LYS H 1 209 ? 4.039 -2.677 -84.472 1.00 25.28 209 LYS H C 1
ATOM 14331 O O . LYS H 1 209 ? 4.502 -2.203 -85.506 1.00 23.14 209 LYS H O 1
ATOM 14337 N N . TYR H 1 210 ? 2.895 -3.367 -84.439 1.00 19.15 210 TYR H N 1
ATOM 14338 C CA . TYR H 1 210 ? 2.095 -3.602 -85.639 1.00 20.96 210 TYR H CA 1
ATOM 14339 C C . TYR H 1 210 ? 0.965 -2.588 -85.830 1.00 18.34 210 TYR H C 1
ATOM 14340 O O . TYR H 1 210 ? 0.269 -2.601 -86.842 1.00 18.22 210 TYR H O 1
ATOM 14349 N N . ALA H 1 211 ? 0.798 -1.699 -84.867 1.00 14.89 211 ALA H N 1
ATOM 14350 C CA . ALA H 1 211 ? -0.155 -0.624 -85.006 1.00 20.48 211 ALA H CA 1
ATOM 14351 C C . ALA H 1 211 ? 0.327 0.360 -86.069 1.00 22.68 211 ALA H C 1
ATOM 14352 O O . ALA H 1 211 ? 1.489 0.764 -86.045 1.00 21.86 211 ALA H O 1
ATOM 14354 N N . GLN H 1 212 ? -0.560 0.723 -86.998 1.00 19.71 212 GLN H N 1
ATOM 14355 C CA . GLN H 1 212 ? -0.272 1.760 -87.984 1.00 17.56 212 GLN H CA 1
ATOM 14356 C C . GLN H 1 212 ? 0.265 3.016 -87.300 1.00 27.38 212 GLN H C 1
ATOM 14357 O O . GLN H 1 212 ? 1.279 3.581 -87.721 1.00 24.20 212 GLN H O 1
ATOM 14363 N N . PHE H 1 213 ? -0.424 3.445 -86.246 1.00 19.09 213 PHE H N 1
ATOM 14364 C CA . PHE H 1 213 ? -0.023 4.624 -85.490 1.00 25.86 213 PHE H CA 1
ATOM 14365 C C . PHE H 1 213 ? 1.447 4.551 -85.047 1.00 25.37 213 PHE H C 1
ATOM 14366 O O . PHE H 1 213 ? 2.155 5.552 -85.055 1.00 25.37 213 PHE H O 1
ATOM 14374 N N . THR H 1 214 ? 1.895 3.357 -84.672 1.00 27.70 214 THR H N 1
ATOM 14375 C CA . THR H 1 214 ? 3.278 3.143 -84.252 1.00 26.53 214 THR H CA 1
ATOM 14376 C C . THR H 1 214 ? 4.214 3.192 -85.450 1.00 34.37 214 THR H C 1
ATOM 14377 O O . THR H 1 214 ? 5.254 3.865 -85.421 1.00 25.65 214 THR H O 1
ATOM 14381 N N . ILE H 1 215 ? 3.827 2.471 -86.501 1.00 24.33 215 ILE H N 1
ATOM 14382 C CA . ILE H 1 215 ? 4.613 2.367 -87.720 1.00 27.02 215 ILE H CA 1
ATOM 14383 C C . ILE H 1 215 ? 4.911 3.764 -88.299 1.00 28.63 215 ILE H C 1
ATOM 14384 O O . ILE H 1 215 ? 5.999 4.018 -88.806 1.00 29.36 215 ILE H O 1
ATOM 14389 N N . ILE H 1 216 ? 3.957 4.676 -88.145 1.00 29.58 216 ILE H N 1
ATOM 14390 C CA . ILE H 1 216 ? 4.041 6.029 -88.696 1.00 31.22 216 ILE H CA 1
ATOM 14391 C C . ILE H 1 216 ? 4.670 7.058 -87.771 1.00 34.37 216 ILE H C 1
ATOM 14392 O O . ILE H 1 216 ? 5.630 7.737 -88.147 1.00 30.94 216 ILE H O 1
ATOM 14397 N N . GLU H 1 217 ? 4.120 7.188 -86.571 1.00 33.07 217 GLU H N 1
ATOM 14398 C CA . GLU H 1 217 ? 4.547 8.240 -85.655 1.00 35.30 217 GLU H CA 1
ATOM 14399 C C . GLU H 1 217 ? 5.766 7.874 -84.844 1.00 39.40 217 GLU H C 1
ATOM 14400 O O . GLU H 1 217 ? 6.514 8.759 -84.435 1.00 40.26 217 GLU H O 1
ATOM 14406 N N . GLY H 1 218 ? 5.966 6.577 -84.617 1.00 28.36 218 GLY H N 1
ATOM 14407 C CA . GLY H 1 218 ? 7.012 6.137 -83.715 1.00 37.41 218 GLY H CA 1
ATOM 14408 C C . GLY H 1 218 ? 6.839 6.864 -82.390 1.00 45.47 218 GLY H C 1
ATOM 14409 O O . GLY H 1 218 ? 7.688 7.662 -81.976 1.00 44.19 218 GLY H O 1
ATOM 14410 N N . LYS H 1 219 ? 5.703 6.619 -81.747 1.00 35.29 219 LYS H N 1
ATOM 14411 C CA . LYS H 1 219 ? 5.394 7.218 -80.452 1.00 42.15 219 LYS H CA 1
ATOM 14412 C C . LYS H 1 219 ? 4.933 6.131 -79.483 1.00 41.72 219 LYS H C 1
ATOM 14413 O O . LYS H 1 219 ? 5.047 4.948 -79.812 1.00 29.89 219 LYS H O 1
#

Organism: Penaeus vannamei (NCBI:txid6689)